Protein 1NHO (pdb70)

Secondary structure (DSSP, 8-state):
----EEEES-SSS--STTHHHHHHHHHHHH-SS--EEEE-TTT-GGGGGGT-SS-SSEEEETTTEEEE-SS--HHHHHHHHHH--

Nearest PDB structures (foldseek):
  1nho-assembly1_A  TM=9.986E-01  e=1.027E-16  Methanothermobacter thermautotrophicus str. Delta H
  1v98-assembly2_B-3  TM=5.167E-01  e=4.862E-04  Thermus thermophilus HB8
  1xw9-assembly3_C  TM=5.018E-01  e=8.918E-04  Drosophila melanogaster
  8w9z-assembly1_M  TM=4.749E-01  e=2.425E-02  Nicotiana tabacum
  8wa1-assembly1_m  TM=4.876E-01  e=5.444E-02  Nicotiana tabacum

CATH classification: 3.40.30.10

Foldseek 3Di:
DQAEKEFEAAPVDFRQVDLSVVLCVVSCVVVVDYHYHYYYCVGPCCQVVVPSPPRHRKIALLQHGIDHHGPPSNVNSVSRVNRVD

Sequence (85 aa):
MVVNIEVFTSPTCPYCPMAIEVVDEAKKEFGDKIDVEKIDIMVDREKAIEYGLMAVPAIAINGVVRFVGAPSREELFEAINDEMEMVVNIEVFTSPTCPYCPMAIEVVDEAKKEFGDKIDVEKIDIMVDREKAIEYGLMAVPAIAINGVVRFVGAPSREELFEAINDEMEMVVNIEVFTSPTCPYCPMAIEVVDEAKKEFGDKIDVEKIDIMVDREKAIEYGLMAVPAIAINGVVRFVGAPSREELFEAINDEMEMVVNIEVFTSPTCPYCPMAIEVVDEAKKEFGDKIDVEKIDIMVDREKAIEYGLMAVPAIAINGVVRFVGAPSREELFEAINDEMEMVVNIEVFTSPTCPYCPMAIEVVDEAKKEFGDKIDVEKIDIMVDREKAIEYGLMAVPAIAINGVVRFVGAPSREELFEAINDEMEMVVNIEVFTSPTCPYCPMAIEVVDEAKKEFGDKIDVEKIDIMVDREKAIEYGLMAVPAIAINGVVRFVGAPSREELFEAINDEMEMVVNIEVFTSPTCPYCPMAIEVVDEAKKEFGDKIDVEKIDIMVDREKAIEYGLMAVPAIAINGVVRFVGAPSREELFEAINDEMEMVVNIEVFTSPTCPYCPMAIEVVDEAKKEFGDKIDVEKIDIMVDREKAIEYGLMAVPAIAINGVVRFVGAPSREELFEAINDEMEMVVNIEVFTSPTCPYCPMAIEVVDEAKKEFGDKIDVEKIDIMVDREKAIEYGLMAVPAIAINGVVRFVGAPSREELFEAINDEMEMVVNIEVFTSPTCPYCPMAIEVVDEAKKEFGDKIDVEKIDIMVDREKAIEYGLMAVPAIAINGVVRFVGAPSREELFEAINDEMEMVVNIEVFTSPTCPYCPMAIEVVDEAKKEFGDKIDVEKIDIMVDREKAIEYGLMAVPAIAINGVVRFVGAPSREELFEAINDEMEMVVNIEVFTSPTCPYCPMAIEVVDEAKKEFGDKIDVEKIDIMVDREKAIEYGLMAVPAIAINGVVRFVGAPSREELFEAINDEMEMVVNIEVFTSPTCPYCPMAIEVVDEAKKEFGDKIDVEKIDIMVDREKAIEYGLMAVPAIAINGVVRFVGAPSREELFEAINDEMEMVVNIEVFTSPTCPYCPMAIEVVDEAKKEFGDKIDVEKIDIMVDREKAIEYGLMAVPAIAINGVVRFVGAPSREELFEAINDEMEMVVNIEVFTSPTCPYCPMAIEVVDEAKKEFGDKIDVEKIDIMVDREKAIEYGLMAVPAIAINGVVRFVGAPSREELFEAINDEMEMVVNIEVFTSPTCPYCPMAIEVVDEAKKEFGDKIDVEKIDIMVDREKAIEYGLMAVPAIAINGVVRFVGAPSREELFEAINDEMEMVVNIEVFTSPTCPYCPMAIEVVDEAKKEFGDKIDVEKIDIMVDREKAIEYGLMAVPAIAINGVVRFVGAPSREELFEAINDEMEMVVNIEVFTSPTCPYCPMAIEVVDEAKKEFGDKIDVEKIDIMVDREKAIEYGLMAVPAIAINGVVRFVGAPSREELFEAINDEMEMVVNIEVFTSPTCPYCPMAIEVVDEAKKEFGDKIDVEKIDIMVDREKAIEYGLMAVPAIAINGVVRFVGAPSREELFEAINDEMEMVVNIEVFTSPTCPYCPMAIEVVDEAKKEFGDKIDVEKIDIMVDREKAIEYGLMAVPAIAINGVVRFVGAPSREELFEAINDEME

Organism: Methanothermobacter thermautotrophicus (strain ATCC 29096 / DSM 1053 / JCM 10044 / NBRC 100330 / Delta H) (NCBI:txid187420)

Structure (mmCIF, N/CA/C/O backbone):
data_1NHO
#
_entry.id   1NHO
#
loop_
_atom_site.group_PDB
_atom_site.id
_atom_site.type_symbol
_atom_site.label_atom_id
_atom_site.label_alt_id
_atom_site.label_comp_id
_atom_site.label_asym_id
_atom_site.label_entity_id
_atom_site.label_seq_id
_atom_site.pdbx_PDB_ins_code
_atom_site.Cartn_x
_atom_site.Cartn_y
_atom_site.Cartn_z
_atom_site.occupancy
_atom_site.B_iso_or_equiv
_atom_site.auth_seq_id
_atom_site.auth_comp_id
_atom_site.auth_asym_id
_atom_site.auth_atom_id
_atom_site.pdbx_PDB_model_num
ATOM 1 N N . MET A 1 1 ? -10.529 -3.422 9.784 1.00 0.00 1 MET A N 1
ATOM 2 C CA . MET A 1 1 ? -10.926 -2.640 8.572 1.00 0.00 1 MET A CA 1
ATOM 3 C C . MET A 1 1 ? -11.066 -3.556 7.355 1.00 0.00 1 MET A C 1
ATOM 4 O O . MET A 1 1 ? -10.516 -4.640 7.300 1.00 0.00 1 MET A O 1
ATOM 20 N N . VAL A 1 2 ? -11.781 -3.122 6.369 1.00 0.00 2 VAL A N 1
ATOM 21 C CA . VAL A 1 2 ? -11.939 -3.961 5.149 1.00 0.00 2 VAL A CA 1
ATOM 22 C C . VAL A 1 2 ? -10.707 -3.831 4.251 1.00 0.00 2 VAL A C 1
ATOM 23 O O . VAL A 1 2 ? -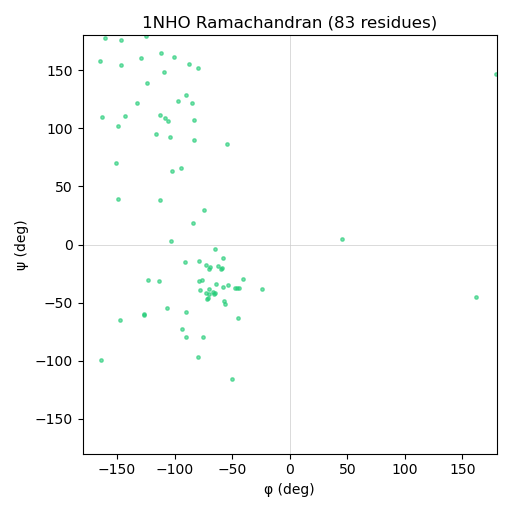9.710 -4.504 4.439 1.00 0.00 2 VAL A O 1
ATOM 36 N N . VAL A 1 3 ? -10.777 -2.982 3.278 1.00 0.00 3 VAL A N 1
ATOM 37 C CA . VAL A 1 3 ? -9.639 -2.799 2.365 1.00 0.00 3 VAL A CA 1
ATOM 38 C C . VAL A 1 3 ? -8.717 -1.714 2.897 1.00 0.00 3 VAL A C 1
ATOM 39 O O . VAL A 1 3 ? -9.162 -0.637 3.231 1.00 0.00 3 VAL A O 1
ATOM 52 N N . ASN A 1 4 ? -7.445 -1.970 2.999 1.00 0.00 4 ASN A N 1
ATOM 53 C CA . ASN A 1 4 ? -6.524 -0.928 3.538 1.00 0.00 4 ASN A CA 1
ATOM 54 C C . ASN A 1 4 ? -5.173 -1.098 2.891 1.00 0.00 4 ASN A C 1
ATOM 55 O O . ASN A 1 4 ? -4.415 -2.010 3.208 1.00 0.00 4 ASN A O 1
ATOM 66 N N . ILE A 1 5 ? -4.936 -0.250 1.947 1.00 0.00 5 ILE A N 1
ATOM 67 C CA . ILE A 1 5 ? -3.683 -0.246 1.142 1.00 0.00 5 ILE A CA 1
ATOM 68 C C . ILE A 1 5 ? -2.944 1.091 1.165 1.00 0.00 5 ILE A C 1
ATOM 69 O O . ILE A 1 5 ? -3.542 2.126 1.019 1.00 0.00 5 ILE A O 1
ATOM 85 N N . GLU A 1 6 ? -1.655 1.127 1.261 1.00 0.00 6 GLU A N 1
ATOM 86 C CA . GLU A 1 6 ? -1.049 2.463 1.192 1.00 0.00 6 GLU A CA 1
ATOM 87 C C . GLU A 1 6 ? 0.097 2.352 0.224 1.00 0.00 6 GLU A C 1
ATOM 88 O O . GLU A 1 6 ? 1.000 1.566 0.411 1.00 0.00 6 GLU A O 1
ATOM 100 N N . VAL A 1 7 ? 0.055 3.145 -0.827 1.00 0.00 7 VAL A N 1
ATOM 101 C CA . VAL A 1 7 ? 1.086 3.056 -1.871 1.00 0.00 7 VAL A CA 1
ATOM 102 C C . VAL A 1 7 ? 1.888 4.312 -1.826 1.00 0.00 7 VAL A C 1
ATOM 103 O O . VAL A 1 7 ? 1.400 5.394 -2.101 1.00 0.00 7 VAL A O 1
ATOM 116 N N . PHE A 1 8 ? 3.110 4.170 -1.422 1.00 0.00 8 PHE A N 1
ATOM 117 C CA . PHE A 1 8 ? 3.984 5.336 -1.299 1.00 0.00 8 PHE A CA 1
ATOM 118 C C . PHE A 1 8 ? 5.149 5.215 -2.278 1.00 0.00 8 PHE A C 1
ATOM 119 O O . PHE A 1 8 ? 6.174 4.633 -1.989 1.00 0.00 8 PHE A O 1
ATOM 136 N N . THR A 1 9 ? 5.013 5.804 -3.419 1.00 0.00 9 THR A N 1
ATOM 137 C CA . THR A 1 9 ? 6.121 5.761 -4.406 1.00 0.00 9 THR A CA 1
ATOM 138 C C . THR A 1 9 ? 6.460 7.180 -4.825 1.00 0.00 9 THR A C 1
ATOM 139 O O . THR A 1 9 ? 7.558 7.630 -4.647 1.00 0.00 9 THR A O 1
ATOM 150 N N . SER A 1 10 ? 5.525 7.900 -5.375 1.00 0.00 10 SER A N 1
ATOM 151 C CA . SER A 1 10 ? 5.823 9.303 -5.793 1.00 0.00 10 SER A CA 1
ATOM 152 C C . SER A 1 10 ? 4.596 9.948 -6.431 1.00 0.00 10 SER A C 1
ATOM 153 O O . SER A 1 10 ? 3.821 9.279 -7.084 1.00 0.00 10 SER A O 1
ATOM 161 N N . PRO A 1 11 ? 4.466 11.235 -6.216 1.00 0.00 11 PRO A N 1
ATOM 162 C CA . PRO A 1 11 ? 3.313 11.995 -6.760 1.00 0.00 11 PRO A CA 1
ATOM 163 C C . PRO A 1 11 ? 3.497 12.241 -8.255 1.00 0.00 11 PRO A C 1
ATOM 164 O O . PRO A 1 11 ? 2.542 12.324 -9.003 1.00 0.00 11 PRO A O 1
ATOM 175 N N . THR A 1 12 ? 4.722 12.350 -8.695 1.00 0.00 12 THR A N 1
ATOM 176 C CA . THR A 1 12 ? 4.983 12.582 -10.143 1.00 0.00 12 THR A CA 1
ATOM 177 C C . THR A 1 12 ? 4.850 11.267 -10.919 1.00 0.00 12 THR A C 1
ATOM 178 O O . THR A 1 12 ? 4.771 11.257 -12.132 1.00 0.00 12 THR A O 1
ATOM 189 N N . CYS A 1 13 ? 4.832 10.157 -10.222 1.00 0.00 13 CYS A N 1
ATOM 190 C CA . CYS A 1 13 ? 4.714 8.841 -10.905 1.00 0.00 13 CYS A CA 1
ATOM 191 C C . CYS A 1 13 ? 3.518 8.067 -10.341 1.00 0.00 13 CYS A C 1
ATOM 192 O O . CYS A 1 13 ? 2.835 8.543 -9.452 1.00 0.00 13 CYS A O 1
ATOM 200 N N . PRO A 1 14 ? 3.302 6.893 -10.881 1.00 0.00 14 PRO A N 1
ATOM 201 C CA . PRO A 1 14 ? 2.185 6.045 -10.435 1.00 0.00 14 PRO A CA 1
ATOM 202 C C . PRO A 1 14 ? 2.594 5.253 -9.197 1.00 0.00 14 PRO A C 1
ATOM 203 O O . PRO A 1 14 ? 3.370 4.321 -9.278 1.00 0.00 14 PRO A O 1
ATOM 214 N N . TYR A 1 15 ? 2.081 5.622 -8.059 1.00 0.00 15 TYR A N 1
ATOM 215 C CA . TYR A 1 15 ? 2.428 4.890 -6.801 1.00 0.00 15 TYR A CA 1
ATOM 216 C C . TYR A 1 15 ? 2.238 3.378 -7.016 1.00 0.00 15 TYR A C 1
ATOM 217 O O . TYR A 1 15 ? 2.917 2.772 -7.817 1.00 0.00 15 TYR A O 1
ATOM 235 N N . CYS A 1 16 ? 1.318 2.768 -6.318 1.00 0.00 16 CYS A N 1
ATOM 236 C CA . CYS A 1 16 ? 1.069 1.306 -6.498 1.00 0.00 16 CYS A CA 1
ATOM 237 C C . CYS A 1 16 ? -0.412 1.003 -6.227 1.00 0.00 16 CYS A C 1
ATOM 238 O O . CYS A 1 16 ? -0.737 -0.008 -5.634 1.00 0.00 16 CYS A O 1
ATOM 246 N N . PRO A 1 17 ? -1.268 1.901 -6.669 1.00 0.00 17 PRO A N 1
ATOM 247 C CA . PRO A 1 17 ? -2.726 1.730 -6.465 1.00 0.00 17 PRO A CA 1
ATOM 248 C C . PRO A 1 17 ? -3.299 0.661 -7.406 1.00 0.00 17 PRO A C 1
ATOM 249 O O . PRO A 1 17 ? -4.448 0.728 -7.802 1.00 0.00 17 PRO A O 1
ATOM 260 N N . MET A 1 18 ? -2.520 -0.315 -7.774 1.00 0.00 18 MET A N 1
ATOM 261 C CA . MET A 1 18 ? -3.032 -1.364 -8.693 1.00 0.00 18 MET A CA 1
ATOM 262 C C . MET A 1 18 ? -3.276 -2.667 -7.932 1.00 0.00 18 MET A C 1
ATOM 263 O O . MET A 1 18 ? -4.361 -3.211 -7.955 1.00 0.00 18 MET A O 1
ATOM 277 N N . ALA A 1 19 ? -2.282 -3.167 -7.254 1.00 0.00 19 ALA A N 1
ATOM 278 C CA . ALA A 1 19 ? -2.468 -4.433 -6.484 1.00 0.00 19 ALA A CA 1
ATOM 279 C C . ALA A 1 19 ? -3.572 -4.257 -5.458 1.00 0.00 19 ALA A C 1
ATOM 280 O O . ALA A 1 19 ? -4.149 -5.212 -4.982 1.00 0.00 19 ALA A O 1
ATOM 287 N N . ILE A 1 20 ? -3.873 -3.036 -5.129 1.00 0.00 20 ILE A N 1
ATOM 288 C CA . ILE A 1 20 ? -4.944 -2.769 -4.138 1.00 0.00 20 ILE A CA 1
ATOM 289 C C . ILE A 1 20 ? -6.307 -3.056 -4.762 1.00 0.00 20 ILE A C 1
ATOM 290 O O . ILE A 1 20 ? -7.175 -3.638 -4.141 1.00 0.00 20 ILE A O 1
ATOM 306 N N . GLU A 1 21 ? -6.492 -2.656 -5.996 1.00 0.00 21 GLU A N 1
ATOM 307 C CA . GLU A 1 21 ? -7.784 -2.903 -6.681 1.00 0.00 21 GLU A CA 1
ATOM 308 C C . GLU A 1 21 ? -8.109 -4.392 -6.594 1.00 0.00 21 GLU A C 1
ATOM 309 O O . GLU A 1 21 ? -9.251 -4.781 -6.442 1.00 0.00 21 GLU A O 1
ATOM 321 N N . VAL A 1 22 ? -7.103 -5.226 -6.655 1.00 0.00 22 VAL A N 1
ATOM 322 C CA . VAL A 1 22 ? -7.339 -6.697 -6.548 1.00 0.00 22 VAL A CA 1
ATOM 323 C C . VAL A 1 22 ? -7.734 -7.031 -5.109 1.00 0.00 22 VAL A C 1
ATOM 324 O O . VAL A 1 22 ? -8.692 -7.740 -4.861 1.00 0.00 22 VAL A O 1
ATOM 337 N N . VAL A 1 23 ? -7.015 -6.487 -4.165 1.00 0.00 23 VAL A N 1
ATOM 338 C CA . VAL A 1 23 ? -7.351 -6.720 -2.735 1.00 0.00 23 VAL A CA 1
ATOM 339 C C . VAL A 1 23 ? -8.724 -6.121 -2.440 1.00 0.00 23 VAL A C 1
ATOM 340 O O . VAL A 1 23 ? -9.477 -6.645 -1.642 1.00 0.00 23 VAL A O 1
ATOM 353 N N . ASP A 1 24 ? -9.046 -5.028 -3.090 1.00 0.00 24 ASP A N 1
ATOM 354 C CA . ASP A 1 24 ? -10.366 -4.386 -2.876 1.00 0.00 24 ASP A CA 1
ATOM 355 C C . ASP A 1 24 ? -11.467 -5.293 -3.400 1.00 0.00 24 ASP A C 1
ATOM 356 O O . ASP A 1 24 ? -12.510 -5.449 -2.797 1.00 0.00 24 ASP A O 1
ATOM 365 N N . GLU A 1 25 ? -11.214 -5.890 -4.528 1.00 0.00 25 GLU A N 1
ATOM 366 C CA . GLU A 1 25 ? -12.196 -6.816 -5.150 1.00 0.00 25 GLU A CA 1
ATOM 367 C C . GLU A 1 25 ? -12.531 -7.940 -4.172 1.00 0.00 25 GLU A C 1
ATOM 368 O O . GLU A 1 25 ? -13.682 -8.253 -3.932 1.00 0.00 25 GLU A O 1
ATOM 380 N N . ALA A 1 26 ? -11.520 -8.540 -3.598 1.00 0.00 26 ALA A N 1
ATOM 381 C CA . ALA A 1 26 ? -11.750 -9.637 -2.619 1.00 0.00 26 ALA A CA 1
ATOM 382 C C . ALA A 1 26 ? -12.172 -9.066 -1.268 1.00 0.00 26 ALA A C 1
ATOM 383 O O . ALA A 1 26 ? -13.018 -9.616 -0.591 1.00 0.00 26 ALA A O 1
ATOM 390 N N . LYS A 1 27 ? -11.585 -7.969 -0.857 1.00 0.00 27 LYS A N 1
ATOM 391 C CA . LYS A 1 27 ? -11.954 -7.400 0.472 1.00 0.00 27 LYS A CA 1
ATOM 392 C C . LYS A 1 27 ? -13.328 -6.772 0.400 1.00 0.00 27 LYS A C 1
ATOM 393 O O . LYS A 1 27 ? -13.991 -6.592 1.402 1.00 0.00 27 LYS A O 1
ATOM 412 N N . LYS A 1 28 ? -13.786 -6.503 -0.785 1.00 0.00 28 LYS A N 1
ATOM 413 C CA . LYS A 1 28 ? -15.152 -5.965 -0.937 1.00 0.00 28 LYS A CA 1
ATOM 414 C C . LYS A 1 28 ? -16.113 -7.099 -0.626 1.00 0.00 28 LYS A C 1
ATOM 415 O O . LYS A 1 28 ? -17.040 -6.954 0.142 1.00 0.00 28 LYS A O 1
ATOM 434 N N . GLU A 1 29 ? -15.850 -8.248 -1.204 1.00 0.00 29 GLU A N 1
ATOM 435 C CA . GLU A 1 29 ? -16.706 -9.447 -0.966 1.00 0.00 29 GLU A CA 1
ATOM 436 C C . GLU A 1 29 ? -16.991 -9.608 0.527 1.00 0.00 29 GLU A C 1
ATOM 437 O O . GLU A 1 29 ? -18.078 -9.965 0.938 1.00 0.00 29 GLU A O 1
ATOM 449 N N . PHE A 1 30 ? -16.010 -9.310 1.325 1.00 0.00 30 PHE A N 1
ATOM 450 C CA . PHE A 1 30 ? -16.160 -9.395 2.786 1.00 0.00 30 PHE A CA 1
ATOM 451 C C . PHE A 1 30 ? -16.564 -8.003 3.259 1.00 0.00 30 PHE A C 1
ATOM 452 O O . PHE A 1 30 ? -17.721 -7.773 3.625 1.00 0.00 30 PHE A O 1
ATOM 469 N N . GLY A 1 31 ? -15.638 -7.063 3.239 1.00 0.00 31 GLY A N 1
ATOM 470 C CA . GLY A 1 31 ? -16.010 -5.680 3.638 1.00 0.00 31 GLY A CA 1
ATOM 471 C C . GLY A 1 31 ? -16.644 -4.943 2.445 1.00 0.00 31 GLY A C 1
ATOM 472 O O . GLY A 1 31 ? -15.932 -4.226 1.760 1.00 0.00 31 GLY A O 1
ATOM 476 N N . ASP A 1 32 ? -17.917 -4.970 2.215 1.00 0.00 32 ASP A N 1
ATOM 477 C CA . ASP A 1 32 ? -18.461 -4.139 1.064 1.00 0.00 32 ASP A CA 1
ATOM 478 C C . ASP A 1 32 ? -17.755 -2.751 1.006 1.00 0.00 32 ASP A C 1
ATOM 479 O O . ASP A 1 32 ? -17.592 -2.160 -0.051 1.00 0.00 32 ASP A O 1
ATOM 488 N N . LYS A 1 33 ? -17.330 -2.260 2.145 1.00 0.00 33 LYS A N 1
ATOM 489 C CA . LYS A 1 33 ? -16.586 -0.955 2.236 1.00 0.00 33 LYS A CA 1
ATOM 490 C C . LYS A 1 33 ? -15.109 -1.098 1.866 1.00 0.00 33 LYS A C 1
ATOM 491 O O . LYS A 1 33 ? -14.522 -2.134 2.067 1.00 0.00 33 LYS A O 1
ATOM 510 N N . ILE A 1 34 ? -14.480 -0.065 1.361 1.00 0.00 34 ILE A N 1
ATOM 511 C CA . ILE A 1 34 ? -13.034 -0.190 1.041 1.00 0.00 34 ILE A CA 1
ATOM 512 C C . ILE A 1 34 ? -12.257 0.972 1.662 1.00 0.00 34 ILE A C 1
ATOM 513 O O . ILE A 1 34 ? -12.815 2.002 1.979 1.00 0.00 34 ILE A O 1
ATOM 529 N N . ASP A 1 35 ? -10.969 0.814 1.818 1.00 0.00 35 ASP A N 1
ATOM 530 C CA . ASP A 1 35 ? -10.136 1.897 2.403 1.00 0.00 35 ASP A CA 1
ATOM 531 C C . ASP A 1 35 ? -8.723 1.790 1.843 1.00 0.00 35 ASP A C 1
ATOM 532 O O . ASP A 1 35 ? -7.788 1.460 2.546 1.00 0.00 35 ASP A O 1
ATOM 541 N N . VAL A 1 36 ? -8.538 2.086 0.599 1.00 0.00 36 VAL A N 1
ATOM 542 C CA . VAL A 1 36 ? -7.177 1.968 0.044 1.00 0.00 36 VAL A CA 1
ATOM 543 C C . VAL A 1 36 ? -6.559 3.347 0.085 1.00 0.00 36 VAL A C 1
ATOM 544 O O . VAL A 1 36 ? -7.103 4.294 -0.449 1.00 0.00 36 VAL A O 1
ATOM 557 N N . GLU A 1 37 ? -5.426 3.461 0.743 1.00 0.00 37 GLU A N 1
ATOM 558 C CA . GLU A 1 37 ? -4.778 4.787 0.885 1.00 0.00 37 GLU A CA 1
ATOM 559 C C . GLU A 1 37 ? -3.541 4.781 0.015 1.00 0.00 37 GLU A C 1
ATOM 560 O O . GLU A 1 37 ? -2.940 3.766 -0.220 1.00 0.00 37 GLU A O 1
ATOM 572 N N . LYS A 1 38 ? -3.213 5.922 -0.500 1.00 0.00 38 LYS A N 1
ATOM 573 C CA . LYS A 1 38 ? -2.080 6.057 -1.486 1.00 0.00 38 LYS A CA 1
ATOM 574 C C . LYS A 1 38 ? -1.275 7.338 -1.313 1.00 0.00 38 LYS A C 1
ATOM 575 O O . LYS A 1 38 ? -1.761 8.437 -1.521 1.00 0.00 38 LYS A O 1
ATOM 594 N N . ILE A 1 39 ? -0.063 7.212 -0.868 1.00 0.00 39 ILE A N 1
ATOM 595 C CA . ILE A 1 39 ? 0.758 8.421 -0.640 1.00 0.00 39 ILE A CA 1
ATOM 596 C C . ILE A 1 39 ? 1.933 8.546 -1.614 1.00 0.00 39 ILE A C 1
ATOM 597 O O . ILE A 1 39 ? 2.318 7.615 -2.285 1.00 0.00 39 ILE A O 1
ATOM 613 N N . ASP A 1 40 ? 2.508 9.720 -1.670 1.00 0.00 40 ASP A N 1
ATOM 614 C CA . ASP A 1 40 ? 3.686 9.954 -2.562 1.00 0.00 40 ASP A CA 1
ATOM 615 C C . ASP A 1 40 ? 5.013 9.904 -1.754 1.00 0.00 40 ASP A C 1
ATOM 616 O O . ASP A 1 40 ? 5.031 10.037 -0.545 1.00 0.00 40 ASP A O 1
ATOM 625 N N . ILE A 1 41 ? 6.126 9.713 -2.418 1.00 0.00 41 ILE A N 1
ATOM 626 C CA . ILE A 1 41 ? 7.447 9.666 -1.704 1.00 0.00 41 ILE A CA 1
ATOM 627 C C . ILE A 1 41 ? 7.743 11.000 -1.008 1.00 0.00 41 ILE A C 1
ATOM 628 O O . ILE A 1 41 ? 8.577 11.067 -0.128 1.00 0.00 41 ILE A O 1
ATOM 644 N N . MET A 1 42 ? 7.088 12.062 -1.395 1.00 0.00 42 MET A N 1
ATOM 645 C CA . MET A 1 42 ? 7.363 13.373 -0.732 1.00 0.00 42 MET A CA 1
ATOM 646 C C . MET A 1 42 ? 6.427 13.607 0.469 1.00 0.00 42 MET A C 1
ATOM 647 O O . MET A 1 42 ? 6.667 14.477 1.285 1.00 0.00 42 MET A O 1
ATOM 661 N N . VAL A 1 43 ? 5.368 12.849 0.581 1.00 0.00 43 VAL A N 1
ATOM 662 C CA . VAL A 1 43 ? 4.412 13.049 1.717 1.00 0.00 43 VAL A CA 1
ATOM 663 C C . VAL A 1 43 ? 4.429 11.847 2.650 1.00 0.00 43 VAL A C 1
ATOM 664 O O . VAL A 1 43 ? 4.215 11.976 3.843 1.00 0.00 43 VAL A O 1
ATOM 677 N N . ASP A 1 44 ? 4.675 10.680 2.127 1.00 0.00 44 ASP A N 1
ATOM 678 C CA . ASP A 1 44 ? 4.702 9.487 2.995 1.00 0.00 44 ASP A CA 1
ATOM 679 C C . ASP A 1 44 ? 6.116 8.930 3.074 1.00 0.00 44 ASP A C 1
ATOM 680 O O . ASP A 1 44 ? 6.304 7.728 3.098 1.00 0.00 44 ASP A O 1
ATOM 689 N N . ARG A 1 45 ? 7.133 9.751 3.117 1.00 0.00 45 ARG A N 1
ATOM 690 C CA . ARG A 1 45 ? 8.507 9.158 3.183 1.00 0.00 45 ARG A CA 1
ATOM 691 C C . ARG A 1 45 ? 8.664 8.407 4.504 1.00 0.00 45 ARG A C 1
ATOM 692 O O . ARG A 1 45 ? 9.630 7.700 4.730 1.00 0.00 45 ARG A O 1
ATOM 713 N N . GLU A 1 46 ? 7.647 8.481 5.322 1.00 0.00 46 GLU A N 1
ATOM 714 C CA . GLU A 1 46 ? 7.626 7.717 6.584 1.00 0.00 46 GLU A CA 1
ATOM 715 C C . GLU A 1 46 ? 7.726 6.222 6.246 1.00 0.00 46 GLU A C 1
ATOM 716 O O . GLU A 1 46 ? 8.068 5.425 7.083 1.00 0.00 46 GLU A O 1
ATOM 728 N N . LYS A 1 47 ? 7.402 5.818 5.040 1.00 0.00 47 LYS A N 1
ATOM 729 C CA . LYS A 1 47 ? 7.469 4.363 4.710 1.00 0.00 47 LYS A CA 1
ATOM 730 C C . LYS A 1 47 ? 8.766 3.788 5.259 1.00 0.00 47 LYS A C 1
ATOM 731 O O . LYS A 1 47 ? 8.789 2.933 6.146 1.00 0.00 47 LYS A O 1
ATOM 750 N N . ALA A 1 48 ? 9.834 4.298 4.726 1.00 0.00 48 ALA A N 1
ATOM 751 C CA . ALA A 1 48 ? 11.181 3.871 5.154 1.00 0.00 48 ALA A CA 1
ATOM 752 C C . ALA A 1 48 ? 11.377 4.091 6.656 1.00 0.00 48 ALA A C 1
ATOM 753 O O . ALA A 1 48 ? 12.334 3.599 7.214 1.00 0.00 48 ALA A O 1
ATOM 760 N N . ILE A 1 49 ? 10.507 4.794 7.336 1.00 0.00 49 ILE A N 1
ATOM 761 C CA . ILE A 1 49 ? 10.731 4.965 8.796 1.00 0.00 49 ILE A CA 1
ATOM 762 C C . ILE A 1 49 ? 11.594 3.805 9.277 1.00 0.00 49 ILE A C 1
ATOM 763 O O . ILE A 1 49 ? 12.508 3.952 10.069 1.00 0.00 49 ILE A O 1
ATOM 779 N N . GLU A 1 50 ? 11.316 2.649 8.728 1.00 0.00 50 GLU A N 1
ATOM 780 C CA . GLU A 1 50 ? 12.092 1.425 9.043 1.00 0.00 50 GLU A CA 1
ATOM 781 C C . GLU A 1 50 ? 13.576 1.688 8.748 1.00 0.00 50 GLU A C 1
ATOM 782 O O . GLU A 1 50 ? 14.431 1.482 9.581 1.00 0.00 50 GLU A O 1
ATOM 794 N N . TYR A 1 51 ? 13.874 2.169 7.567 1.00 0.00 51 TYR A N 1
ATOM 795 C CA . TYR A 1 51 ? 15.291 2.491 7.190 1.00 0.00 51 TYR A CA 1
ATOM 796 C C . TYR A 1 51 ? 15.405 3.964 6.774 1.00 0.00 51 TYR A C 1
ATOM 797 O O . TYR A 1 51 ? 16.429 4.579 6.971 1.00 0.00 51 TYR A O 1
ATOM 815 N N . GLY A 1 52 ? 14.363 4.527 6.210 1.00 0.00 52 GLY A N 1
ATOM 816 C CA . GLY A 1 52 ? 14.375 5.981 5.768 1.00 0.00 52 GLY A CA 1
ATOM 817 C C . GLY A 1 52 ? 15.674 6.340 5.019 1.00 0.00 52 GLY A C 1
ATOM 818 O O . GLY A 1 52 ? 15.890 7.472 4.614 1.00 0.00 52 GLY A O 1
ATOM 822 N N . LEU A 1 53 ? 16.489 5.346 4.801 1.00 0.00 53 LEU A N 1
ATOM 823 C CA . LEU A 1 53 ? 17.736 5.503 4.007 1.00 0.00 53 LEU A CA 1
ATOM 824 C C . LEU A 1 53 ? 17.338 5.577 2.539 1.00 0.00 53 LEU A C 1
ATOM 825 O O . LEU A 1 53 ? 17.249 6.658 1.952 1.00 0.00 53 LEU A O 1
ATOM 841 N N . MET A 1 54 ? 17.085 4.422 1.982 1.00 0.00 54 MET A N 1
ATOM 842 C CA . MET A 1 54 ? 16.664 4.315 0.572 1.00 0.00 54 MET A CA 1
ATOM 843 C C . MET A 1 54 ? 15.132 4.282 0.528 1.00 0.00 54 MET A C 1
ATOM 844 O O . MET A 1 54 ? 14.537 3.279 0.163 1.00 0.00 54 MET A O 1
ATOM 858 N N . ALA A 1 55 ? 14.466 5.348 0.903 1.00 0.00 55 ALA A N 1
ATOM 859 C CA . ALA A 1 55 ? 12.982 5.285 0.919 1.00 0.00 55 ALA A CA 1
ATOM 860 C C . ALA A 1 55 ? 12.427 6.108 -0.204 1.00 0.00 55 ALA A C 1
ATOM 861 O O . ALA A 1 55 ? 12.466 7.327 -0.180 1.00 0.00 55 ALA A O 1
ATOM 868 N N . VAL A 1 56 ? 11.903 5.416 -1.182 1.00 0.00 56 VAL A N 1
ATOM 869 C CA . VAL A 1 56 ? 11.329 6.086 -2.376 1.00 0.00 56 VAL A CA 1
ATOM 870 C C . VAL A 1 56 ? 10.142 5.285 -2.954 1.00 0.00 56 VAL A C 1
ATOM 871 O O . VAL A 1 56 ? 9.024 5.755 -2.914 1.00 0.00 56 VAL A O 1
ATOM 884 N N . PRO A 1 57 ? 10.378 4.105 -3.451 1.00 0.00 57 PRO A N 1
ATOM 885 C CA . PRO A 1 57 ? 9.242 3.334 -3.960 1.00 0.00 57 PRO A CA 1
ATOM 886 C C . PRO A 1 57 ? 8.916 2.233 -2.984 1.00 0.00 57 PRO A C 1
ATOM 887 O O . PRO A 1 57 ? 9.637 1.258 -2.825 1.00 0.00 57 PRO A O 1
ATOM 898 N N . ALA A 1 58 ? 7.825 2.472 -2.298 1.00 0.00 58 ALA A N 1
ATOM 899 C CA . ALA A 1 58 ? 7.342 1.580 -1.224 1.00 0.00 58 ALA A CA 1
ATOM 900 C C . ALA A 1 58 ? 5.863 1.810 -0.922 1.00 0.00 58 ALA A C 1
ATOM 901 O O . ALA A 1 58 ? 5.207 2.657 -1.488 1.00 0.00 58 ALA A O 1
ATOM 908 N N . ILE A 1 59 ? 5.345 1.039 -0.022 1.00 0.00 59 ILE A N 1
ATOM 909 C CA . ILE A 1 59 ? 3.914 1.159 0.335 1.00 0.00 59 ILE A CA 1
ATOM 910 C C . ILE A 1 59 ? 3.741 0.847 1.796 1.00 0.00 59 ILE A C 1
ATOM 911 O O . ILE A 1 59 ? 4.522 0.083 2.348 1.00 0.00 59 ILE A O 1
ATOM 927 N N . ALA A 1 60 ? 2.729 1.348 2.451 1.00 0.00 60 ALA A N 1
ATOM 928 C CA . ALA A 1 60 ? 2.649 0.984 3.878 1.00 0.00 60 ALA A CA 1
ATOM 929 C C . ALA A 1 60 ? 1.888 -0.284 3.858 1.00 0.00 60 ALA A C 1
ATOM 930 O O . ALA A 1 60 ? 1.190 -0.556 2.898 1.00 0.00 60 ALA A O 1
ATOM 937 N N . ILE A 1 61 ? 2.041 -1.107 4.840 1.00 0.00 61 ILE A N 1
ATOM 938 C CA . ILE A 1 61 ? 1.372 -2.377 4.738 1.00 0.00 61 ILE A CA 1
ATOM 939 C C . ILE A 1 61 ? 0.223 -2.241 5.648 1.00 0.00 61 ILE A C 1
ATOM 940 O O . ILE A 1 61 ? 0.334 -2.475 6.850 1.00 0.00 61 ILE A O 1
ATOM 956 N N . ASN A 1 62 ? -0.849 -1.813 5.041 1.00 0.00 62 ASN A N 1
ATOM 957 C CA . ASN A 1 62 ? -2.110 -1.578 5.752 1.00 0.00 62 ASN A CA 1
ATOM 958 C C . ASN A 1 62 ? -2.437 -2.852 6.454 1.00 0.00 62 ASN A C 1
ATOM 959 O O . ASN A 1 62 ? -3.106 -3.721 5.943 1.00 0.00 62 ASN A O 1
ATOM 970 N N . GLY A 1 63 ? -1.891 -2.975 7.619 1.00 0.00 63 GLY A N 1
ATOM 971 C CA . GLY A 1 63 ? -2.061 -4.193 8.424 1.00 0.00 63 GLY A CA 1
ATOM 972 C C . GLY A 1 63 ? -0.979 -4.206 9.473 1.00 0.00 63 GLY A C 1
ATOM 973 O O . GLY A 1 63 ? -1.218 -4.483 10.629 1.00 0.00 63 GLY A O 1
ATOM 977 N N . VAL A 1 64 ? 0.222 -3.903 9.061 1.00 0.00 64 VAL A N 1
ATOM 978 C CA . VAL A 1 64 ? 1.362 -3.893 10.014 1.00 0.00 64 VAL A CA 1
ATOM 979 C C . VAL A 1 64 ? 2.105 -2.549 9.953 1.00 0.00 64 VAL A C 1
ATOM 980 O O . VAL A 1 64 ? 2.168 -1.852 10.944 1.00 0.00 64 VAL A O 1
ATOM 993 N N . VAL A 1 65 ? 2.663 -2.167 8.817 1.00 0.00 65 VAL A N 1
ATOM 994 C CA . VAL A 1 65 ? 3.410 -0.858 8.759 1.00 0.00 65 VAL A CA 1
ATOM 995 C C . VAL A 1 65 ? 3.657 -0.388 7.315 1.00 0.00 65 VAL A C 1
ATOM 996 O O . VAL A 1 65 ? 2.797 0.207 6.702 1.00 0.00 65 VAL A O 1
ATOM 1009 N N . ARG A 1 66 ? 4.852 -0.625 6.788 1.00 0.00 66 ARG A N 1
ATOM 1010 C CA . ARG A 1 66 ? 5.205 -0.159 5.409 1.00 0.00 66 ARG A CA 1
ATOM 1011 C C . ARG A 1 66 ? 6.470 -0.879 4.949 1.00 0.00 66 ARG A C 1
ATOM 1012 O O . ARG A 1 66 ? 7.205 -1.419 5.747 1.00 0.00 66 ARG A O 1
ATOM 1033 N N . PHE A 1 67 ? 6.690 -0.957 3.657 1.00 0.00 67 PHE A N 1
ATOM 1034 C CA . PHE A 1 67 ? 7.877 -1.716 3.146 1.00 0.00 67 PHE A CA 1
ATOM 1035 C C . PHE A 1 67 ? 8.446 -1.086 1.871 1.00 0.00 67 PHE A C 1
ATOM 1036 O O . PHE A 1 67 ? 7.905 -0.145 1.327 1.00 0.00 67 PHE A O 1
ATOM 1053 N N . VAL A 1 68 ? 9.532 -1.628 1.386 1.00 0.00 68 VAL A N 1
ATOM 1054 C CA . VAL A 1 68 ? 10.135 -1.121 0.118 1.00 0.00 68 VAL A CA 1
ATOM 1055 C C . VAL A 1 68 ? 9.459 -1.783 -1.100 1.00 0.00 68 VAL A C 1
ATOM 1056 O O . VAL A 1 68 ? 9.475 -2.989 -1.234 1.00 0.00 68 VAL A O 1
ATOM 1069 N N . GLY A 1 69 ? 8.875 -1.035 -2.001 1.00 0.00 69 GLY A N 1
ATOM 1070 C CA . GLY A 1 69 ? 8.251 -1.698 -3.191 1.00 0.00 69 GLY A CA 1
ATOM 1071 C C . GLY A 1 69 ? 8.012 -0.689 -4.305 1.00 0.00 69 GLY A C 1
ATOM 1072 O O . GLY A 1 69 ? 7.146 0.156 -4.207 1.00 0.00 69 GLY A O 1
ATOM 1076 N N . ALA A 1 70 ? 8.752 -0.784 -5.378 1.00 0.00 70 ALA A N 1
ATOM 1077 C CA . ALA A 1 70 ? 8.533 0.162 -6.513 1.00 0.00 70 ALA A CA 1
ATOM 1078 C C . ALA A 1 70 ? 7.512 -0.452 -7.470 1.00 0.00 70 ALA A C 1
ATOM 1079 O O . ALA A 1 70 ? 6.344 -0.128 -7.393 1.00 0.00 70 ALA A O 1
ATOM 1086 N N . PRO A 1 71 ? 7.953 -1.359 -8.307 1.00 0.00 71 PRO A N 1
ATOM 1087 C CA . PRO A 1 71 ? 7.002 -2.033 -9.218 1.00 0.00 71 PRO A CA 1
ATOM 1088 C C . PRO A 1 71 ? 6.341 -3.202 -8.475 1.00 0.00 71 PRO A C 1
ATOM 1089 O O . PRO A 1 71 ? 5.778 -4.092 -9.084 1.00 0.00 71 PRO A O 1
ATOM 1100 N N . SER A 1 72 ? 6.403 -3.196 -7.160 1.00 0.00 72 SER A N 1
ATOM 1101 C CA . SER A 1 72 ? 5.787 -4.299 -6.369 1.00 0.00 72 SER A CA 1
ATOM 1102 C C . SER A 1 72 ? 4.461 -3.840 -5.770 1.00 0.00 72 SER A C 1
ATOM 1103 O O . SER A 1 72 ? 4.290 -3.791 -4.569 1.00 0.00 72 SER A O 1
ATOM 1111 N N . ARG A 1 73 ? 3.512 -3.530 -6.600 1.00 0.00 73 ARG A N 1
ATOM 1112 C CA . ARG A 1 73 ? 2.181 -3.105 -6.077 1.00 0.00 73 ARG A CA 1
ATOM 1113 C C . ARG A 1 73 ? 1.483 -4.321 -5.460 1.00 0.00 73 ARG A C 1
ATOM 1114 O O . ARG A 1 73 ? 0.893 -4.230 -4.404 1.00 0.00 73 ARG A O 1
ATOM 1135 N N . GLU A 1 74 ? 1.564 -5.469 -6.117 1.00 0.00 74 GLU A N 1
ATOM 1136 C CA . GLU A 1 74 ? 0.914 -6.715 -5.589 1.00 0.00 74 GLU A CA 1
ATOM 1137 C C . GLU A 1 74 ? 1.180 -6.844 -4.100 1.00 0.00 74 GLU A C 1
ATOM 1138 O O . GLU A 1 74 ? 0.333 -7.274 -3.342 1.00 0.00 74 GLU A O 1
ATOM 1150 N N . GLU A 1 75 ? 2.355 -6.466 -3.680 1.00 0.00 75 GLU A N 1
ATOM 1151 C CA . GLU A 1 75 ? 2.690 -6.547 -2.232 1.00 0.00 75 GLU A CA 1
ATOM 1152 C C . GLU A 1 75 ? 1.560 -5.939 -1.402 1.00 0.00 75 GLU A C 1
ATOM 1153 O O . GLU A 1 75 ? 1.204 -6.440 -0.355 1.00 0.00 75 GLU A O 1
ATOM 1165 N N . LEU A 1 76 ? 0.972 -4.881 -1.887 1.00 0.00 76 LEU A N 1
ATOM 1166 C CA . LEU A 1 76 ? -0.165 -4.250 -1.165 1.00 0.00 76 LEU A CA 1
ATOM 1167 C C . LEU A 1 76 ? -1.336 -5.219 -1.142 1.00 0.00 76 LEU A C 1
ATOM 1168 O O . LEU A 1 76 ? -2.009 -5.374 -0.146 1.00 0.00 76 LEU A O 1
ATOM 1184 N N . PHE A 1 77 ? -1.576 -5.883 -2.241 1.00 0.00 77 PHE A N 1
ATOM 1185 C CA . PHE A 1 77 ? -2.707 -6.851 -2.294 1.00 0.00 77 PHE A CA 1
ATOM 1186 C C . PHE A 1 77 ? -2.525 -7.932 -1.204 1.00 0.00 77 PHE A C 1
ATOM 1187 O O . PHE A 1 77 ? -3.467 -8.402 -0.591 1.00 0.00 77 PHE A O 1
ATOM 1204 N N . GLU A 1 78 ? -1.307 -8.321 -0.969 1.00 0.00 78 GLU A N 1
ATOM 1205 C CA . GLU A 1 78 ? -1.031 -9.346 0.070 1.00 0.00 78 GLU A CA 1
ATOM 1206 C C . GLU A 1 78 ? -1.064 -8.714 1.462 1.00 0.00 78 GLU A C 1
ATOM 1207 O O . GLU A 1 78 ? -1.411 -9.361 2.433 1.00 0.00 78 GLU A O 1
ATOM 1219 N N . ALA A 1 79 ? -0.699 -7.467 1.569 1.00 0.00 79 ALA A N 1
ATOM 1220 C CA . ALA A 1 79 ? -0.702 -6.805 2.904 1.00 0.00 79 ALA A CA 1
ATOM 1221 C C . ALA A 1 79 ? -2.126 -6.580 3.404 1.00 0.00 79 ALA A C 1
ATOM 1222 O O . ALA A 1 79 ? -2.407 -6.732 4.576 1.00 0.00 79 ALA A O 1
ATOM 1229 N N . ILE A 1 80 ? -3.028 -6.235 2.527 1.00 0.00 80 ILE A N 1
ATOM 1230 C CA . ILE A 1 80 ? -4.454 -6.004 2.953 1.00 0.00 80 ILE A CA 1
ATOM 1231 C C . ILE A 1 80 ? -5.051 -7.319 3.435 1.00 0.00 80 ILE A C 1
ATOM 1232 O O . ILE A 1 80 ? -5.700 -7.389 4.460 1.00 0.00 80 ILE A O 1
ATOM 1248 N N . ASN A 1 81 ? -4.763 -8.366 2.708 1.00 0.00 81 ASN A N 1
ATOM 1249 C CA . ASN A 1 81 ? -5.206 -9.704 3.104 1.00 0.00 81 ASN A CA 1
ATOM 1250 C C . ASN A 1 81 ? -4.429 -10.157 4.327 1.00 0.00 81 ASN A C 1
ATOM 1251 O O . ASN A 1 81 ? -4.883 -11.042 5.014 1.00 0.00 81 ASN A O 1
ATOM 1262 N N . ASP A 1 82 ? -3.267 -9.611 4.630 1.00 0.00 82 ASP A N 1
ATOM 1263 C CA . ASP A 1 82 ? -2.552 -10.132 5.829 1.00 0.00 82 ASP A CA 1
ATOM 1264 C C . ASP A 1 82 ? -2.749 -9.126 6.919 1.00 0.00 82 ASP A C 1
ATOM 1265 O O . ASP A 1 82 ? -2.228 -9.242 8.055 1.00 0.00 82 ASP A O 1
ATOM 1274 N N . GLU A 1 83 ? -3.507 -8.137 6.576 1.00 0.00 83 GLU A N 1
ATOM 1275 C CA . GLU A 1 83 ? -3.847 -7.114 7.557 1.00 0.00 83 GLU A CA 1
ATOM 1276 C C . GLU A 1 83 ? -5.126 -7.664 8.167 1.00 0.00 83 GLU A C 1
ATOM 1277 O O . GLU A 1 83 ? -5.202 -7.905 9.340 1.00 0.00 83 GLU A O 1
ATOM 1289 N N . MET A 1 84 ? -6.136 -7.888 7.340 1.00 0.00 84 MET A N 1
ATOM 1290 C CA . MET A 1 84 ? -7.418 -8.401 7.881 1.00 0.00 84 MET A CA 1
ATOM 1291 C C . MET A 1 84 ? -7.272 -9.842 8.361 1.00 0.00 84 MET A C 1
ATOM 1292 O O . MET A 1 84 ? -8.067 -10.329 9.146 1.00 0.00 84 MET A O 1
ATOM 1306 N N . GLU A 1 85 ? -6.250 -10.520 7.907 1.00 0.00 85 GLU A N 1
ATOM 1307 C CA . GLU A 1 85 ? -6.035 -11.926 8.333 1.00 0.00 85 GLU A CA 1
ATOM 1308 C C . GLU A 1 85 ? -4.735 -12.031 9.135 1.00 0.00 85 GLU A C 1
ATOM 1309 O O . GLU A 1 85 ? -3.692 -11.732 8.578 1.00 0.00 85 GLU A O 1
ATOM 1322 N N . MET A 1 1 ? -10.493 -3.419 9.757 1.00 0.00 1 MET A N 2
ATOM 1323 C CA . MET A 1 1 ? -10.910 -2.632 8.560 1.00 0.00 1 MET A CA 2
ATOM 1324 C C . MET A 1 1 ? -11.043 -3.550 7.344 1.00 0.00 1 MET A C 2
ATOM 1325 O O . MET A 1 1 ? -10.474 -4.622 7.297 1.00 0.00 1 MET A O 2
ATOM 1341 N N . VAL A 1 2 ? -11.780 -3.132 6.355 1.00 0.00 2 VAL A N 2
ATOM 1342 C CA . VAL A 1 2 ? -11.945 -3.982 5.142 1.00 0.00 2 VAL A CA 2
ATOM 1343 C C . VAL A 1 2 ? -10.723 -3.840 4.238 1.00 0.00 2 VAL A C 2
ATOM 1344 O O . VAL A 1 2 ? -9.717 -4.495 4.417 1.00 0.00 2 VAL A O 2
ATOM 1357 N N . VAL A 1 3 ? -10.813 -2.982 3.274 1.00 0.00 3 VAL A N 2
ATOM 1358 C CA . VAL A 1 3 ? -9.668 -2.778 2.360 1.00 0.00 3 VAL A CA 2
ATOM 1359 C C . VAL A 1 3 ? -8.731 -1.698 2.908 1.00 0.00 3 VAL A C 2
ATOM 1360 O O . VAL A 1 3 ? -9.151 -0.580 3.167 1.00 0.00 3 VAL A O 2
ATOM 1373 N N . ASN A 1 4 ? -7.449 -1.963 2.997 1.00 0.00 4 ASN A N 2
ATOM 1374 C CA . ASN A 1 4 ? -6.526 -0.907 3.523 1.00 0.00 4 ASN A CA 2
ATOM 1375 C C . ASN A 1 4 ? -5.154 -1.112 2.898 1.00 0.00 4 ASN A C 2
ATOM 1376 O O . ASN A 1 4 ? -4.374 -2.010 3.190 1.00 0.00 4 ASN A O 2
ATOM 1387 N N . ILE A 1 5 ? -4.930 -0.242 1.943 1.00 0.00 5 ILE A N 2
ATOM 1388 C CA . ILE A 1 5 ? -3.688 -0.231 1.132 1.00 0.00 5 ILE A CA 2
ATOM 1389 C C . ILE A 1 5 ? -2.943 1.113 1.148 1.00 0.00 5 ILE A C 2
ATOM 1390 O O . ILE A 1 5 ? -3.536 2.151 0.979 1.00 0.00 5 ILE A O 2
ATOM 1406 N N . GLU A 1 6 ? -1.654 1.137 1.265 1.00 0.00 6 GLU A N 2
ATOM 1407 C CA . GLU A 1 6 ? -1.038 2.471 1.200 1.00 0.00 6 GLU A CA 2
ATOM 1408 C C . GLU A 1 6 ?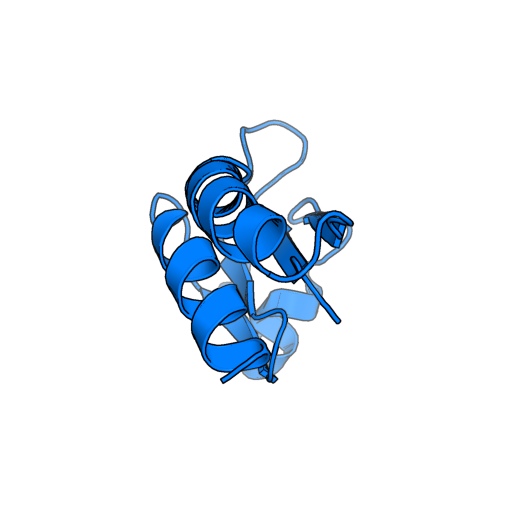 0.112 2.349 0.220 1.00 0.00 6 GLU A C 2
ATOM 1409 O O . GLU A 1 6 ? 1.049 1.588 0.429 1.00 0.00 6 GLU A O 2
ATOM 1421 N N . VAL A 1 7 ? 0.051 3.129 -0.848 1.00 0.00 7 VAL A N 2
ATOM 1422 C CA . VAL A 1 7 ? 1.089 3.028 -1.895 1.00 0.00 7 VAL A CA 2
ATOM 1423 C C . VAL A 1 7 ? 1.877 4.298 -1.846 1.00 0.00 7 VAL A C 2
ATOM 1424 O O . VAL A 1 7 ? 1.372 5.378 -2.119 1.00 0.00 7 VAL A O 2
ATOM 1437 N N . PHE A 1 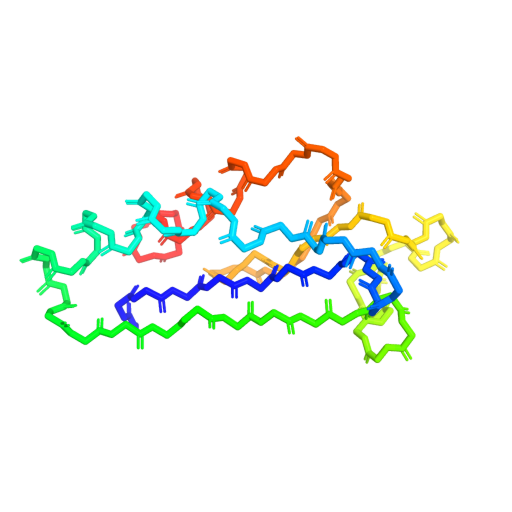8 ? 3.108 4.160 -1.426 1.00 0.00 8 PHE A N 2
ATOM 1438 C CA . PHE A 1 8 ? 3.980 5.333 -1.293 1.00 0.00 8 PHE A CA 2
ATOM 1439 C C . PHE A 1 8 ? 5.155 5.219 -2.250 1.00 0.00 8 PHE A C 2
ATOM 1440 O O . PHE A 1 8 ? 6.185 4.665 -1.929 1.00 0.00 8 PHE A O 2
ATOM 1457 N N . THR A 1 9 ? 5.016 5.791 -3.410 1.00 0.00 9 THR A N 2
ATOM 1458 C CA . THR A 1 9 ? 6.128 5.761 -4.397 1.00 0.00 9 THR A CA 2
ATOM 1459 C C . THR A 1 9 ? 6.472 7.191 -4.805 1.00 0.00 9 THR A C 2
ATOM 1460 O O . THR A 1 9 ? 7.577 7.653 -4.609 1.00 0.00 9 THR A O 2
ATOM 1471 N N . SER A 1 10 ? 5.531 7.902 -5.361 1.00 0.00 10 SER A N 2
ATOM 1472 C CA . SER A 1 10 ? 5.814 9.307 -5.771 1.00 0.00 10 SER A CA 2
ATOM 1473 C C . SER A 1 10 ? 4.574 9.944 -6.405 1.00 0.00 10 SER A C 2
ATOM 1474 O O . SER A 1 10 ? 3.787 9.275 -7.045 1.00 0.00 10 SER A O 2
ATOM 1482 N N . PRO A 1 11 ? 4.452 11.227 -6.201 1.00 0.00 11 PRO A N 2
ATOM 1483 C CA . PRO A 1 11 ? 3.304 11.985 -6.754 1.00 0.00 11 PRO A CA 2
ATOM 1484 C C . PRO A 1 11 ? 3.501 12.230 -8.252 1.00 0.00 11 PRO A C 2
ATOM 1485 O O . PRO A 1 11 ? 2.553 12.322 -9.007 1.00 0.00 11 PRO A O 2
ATOM 1496 N N . THR A 1 12 ? 4.728 12.338 -8.688 1.00 0.00 12 THR A N 2
ATOM 1497 C CA . THR A 1 12 ? 4.985 12.575 -10.137 1.00 0.00 12 THR A CA 2
ATOM 1498 C C . THR A 1 12 ? 4.861 11.262 -10.910 1.00 0.00 12 THR A C 2
ATOM 1499 O O . THR A 1 12 ? 4.784 11.246 -12.123 1.00 0.00 12 THR A O 2
ATOM 1510 N N . CYS A 1 13 ? 4.837 10.158 -10.214 1.00 0.00 13 CYS A N 2
ATOM 1511 C CA . CYS A 1 13 ? 4.714 8.842 -10.901 1.00 0.00 13 CYS A CA 2
ATOM 1512 C C . CYS A 1 13 ? 3.520 8.069 -10.338 1.00 0.00 13 CYS A C 2
ATOM 1513 O O . CYS A 1 13 ? 2.836 8.543 -9.453 1.00 0.00 13 CYS A O 2
ATOM 1521 N N . PRO A 1 14 ? 3.310 6.900 -10.874 1.00 0.00 14 PRO A N 2
ATOM 1522 C CA . PRO A 1 14 ? 2.190 6.048 -10.425 1.00 0.00 14 PRO A CA 2
ATOM 1523 C C . PRO A 1 14 ? 2.585 5.256 -9.174 1.00 0.00 14 PRO A C 2
ATOM 1524 O O . PRO A 1 14 ? 3.343 4.309 -9.244 1.00 0.00 14 PRO A O 2
ATOM 1535 N N . TYR A 1 15 ? 2.078 5.630 -8.032 1.00 0.00 15 TYR A N 2
ATOM 1536 C CA . TYR A 1 15 ? 2.426 4.885 -6.788 1.00 0.00 15 TYR A CA 2
ATOM 1537 C C . TYR A 1 15 ? 2.231 3.383 -7.013 1.00 0.00 15 TYR A C 2
ATOM 1538 O O . TYR A 1 15 ? 2.916 2.775 -7.809 1.00 0.00 15 TYR A O 2
ATOM 1556 N N . CYS A 1 16 ? 1.301 2.785 -6.320 1.00 0.00 16 CYS A N 2
ATOM 1557 C CA . CYS A 1 16 ? 1.052 1.318 -6.498 1.00 0.00 16 CYS A CA 2
ATOM 1558 C C . CYS A 1 16 ? -0.421 1.002 -6.225 1.00 0.00 16 CYS A C 2
ATOM 1559 O O . CYS A 1 16 ? -0.742 -0.013 -5.638 1.00 0.00 16 CYS A O 2
ATOM 1567 N N . PRO A 1 17 ? -1.270 1.8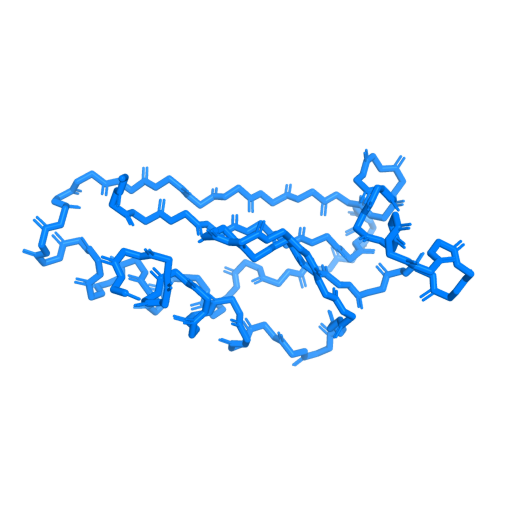94 -6.659 1.00 0.00 17 PRO A N 2
ATOM 1568 C CA . PRO A 1 17 ? -2.731 1.726 -6.459 1.00 0.00 17 PRO A CA 2
ATOM 1569 C C . PRO A 1 17 ? -3.299 0.660 -7.403 1.00 0.00 17 PRO A C 2
ATOM 1570 O O . PRO A 1 17 ? -4.445 0.719 -7.799 1.00 0.00 17 PRO A O 2
ATOM 1581 N N . MET A 1 18 ? -2.510 -0.310 -7.769 1.00 0.00 18 MET A N 2
ATOM 1582 C CA . MET A 1 18 ? -3.016 -1.371 -8.690 1.00 0.00 18 MET A CA 2
ATOM 1583 C C . MET A 1 18 ? -3.260 -2.669 -7.919 1.00 0.00 18 MET A C 2
ATOM 1584 O O . MET A 1 18 ? -4.347 -3.212 -7.927 1.00 0.00 18 MET A O 2
ATOM 1598 N N . ALA A 1 19 ? -2.257 -3.170 -7.253 1.00 0.00 19 ALA A N 2
ATOM 1599 C CA . ALA A 1 19 ? -2.437 -4.429 -6.483 1.00 0.00 19 ALA A CA 2
ATOM 1600 C C . ALA A 1 19 ? -3.550 -4.246 -5.454 1.00 0.00 19 ALA A C 2
ATOM 1601 O O . ALA A 1 19 ? -4.135 -5.200 -4.982 1.00 0.00 19 ALA A O 2
ATOM 1608 N N . ILE A 1 20 ? -3.860 -3.022 -5.121 1.00 0.00 20 ILE A N 2
ATOM 1609 C CA . ILE A 1 20 ? -4.944 -2.769 -4.129 1.00 0.00 20 ILE A CA 2
ATOM 1610 C C . ILE A 1 20 ? -6.305 -3.054 -4.767 1.00 0.00 20 ILE A C 2
ATOM 1611 O O . ILE A 1 20 ? -7.177 -3.648 -4.163 1.00 0.00 20 ILE A O 2
ATOM 1627 N N . GLU A 1 21 ? -6.484 -2.642 -5.991 1.00 0.00 21 GLU A N 2
ATOM 1628 C CA . GLU A 1 21 ? -7.776 -2.897 -6.678 1.00 0.00 21 GLU A CA 2
ATOM 1629 C C . GLU A 1 21 ? -8.099 -4.389 -6.588 1.00 0.00 21 GLU A C 2
ATOM 1630 O O . GLU A 1 21 ? -9.238 -4.783 -6.450 1.00 0.00 21 GLU A O 2
ATOM 1642 N N . VAL A 1 22 ? -7.093 -5.219 -6.643 1.00 0.00 22 VAL A N 2
ATOM 1643 C CA . VAL A 1 22 ? -7.331 -6.689 -6.542 1.00 0.00 22 VAL A CA 2
ATOM 1644 C C . VAL A 1 22 ? -7.724 -7.034 -5.104 1.00 0.00 22 VAL A C 2
ATOM 1645 O O . VAL A 1 22 ? -8.669 -7.757 -4.854 1.00 0.00 22 VAL A O 2
ATOM 1658 N N . VAL A 1 23 ? -7.015 -6.480 -4.160 1.00 0.00 23 VAL A N 2
ATOM 1659 C CA . VAL A 1 23 ? -7.343 -6.710 -2.723 1.00 0.00 23 VAL A CA 2
ATOM 1660 C C . VAL A 1 23 ? -8.719 -6.111 -2.421 1.00 0.00 23 VAL A C 2
ATOM 1661 O O . VAL A 1 23 ? -9.463 -6.600 -1.587 1.00 0.00 23 VAL A O 2
ATOM 1674 N N . ASP A 1 24 ? -9.049 -5.033 -3.088 1.00 0.00 24 ASP A N 2
ATOM 1675 C CA . ASP A 1 24 ? -10.375 -4.390 -2.867 1.00 0.00 24 ASP A CA 2
ATOM 1676 C C . ASP A 1 24 ? -11.475 -5.298 -3.401 1.00 0.00 24 ASP A C 2
ATOM 1677 O O . ASP A 1 24 ? -12.527 -5.462 -2.808 1.00 0.00 24 ASP A O 2
ATOM 1686 N N . GLU A 1 25 ? -11.214 -5.893 -4.527 1.00 0.00 25 GLU A N 2
ATOM 1687 C CA . GLU A 1 25 ? -12.193 -6.816 -5.148 1.00 0.00 25 GLU A CA 2
ATOM 1688 C C . GLU A 1 25 ? -12.526 -7.938 -4.168 1.00 0.00 25 GLU A C 2
ATOM 1689 O O . GLU A 1 25 ? -13.675 -8.258 -3.932 1.00 0.00 25 GLU A O 2
ATOM 1701 N N . ALA A 1 26 ? -11.518 -8.532 -3.591 1.00 0.00 26 ALA A N 2
ATOM 1702 C CA . ALA A 1 26 ? -11.753 -9.626 -2.612 1.00 0.00 26 ALA A CA 2
ATOM 1703 C C . ALA A 1 26 ? -12.167 -9.057 -1.257 1.00 0.00 26 ALA A C 2
ATOM 1704 O O . ALA A 1 26 ? -13.017 -9.602 -0.580 1.00 0.00 26 ALA A O 2
ATOM 1711 N N . LYS A 1 27 ? -11.567 -7.971 -0.844 1.00 0.00 27 LYS A N 2
ATOM 1712 C CA . LYS A 1 27 ? -11.926 -7.405 0.483 1.00 0.00 27 LYS A CA 2
ATOM 1713 C C . LYS A 1 27 ? -13.318 -6.791 0.406 1.00 0.00 27 LYS A C 2
ATOM 1714 O O . LYS A 1 27 ? -13.998 -6.627 1.403 1.00 0.00 27 LYS A O 2
ATOM 1733 N N . LYS A 1 28 ? -13.774 -6.510 -0.783 1.00 0.00 28 LYS A N 2
ATOM 1734 C CA . LYS A 1 28 ? -15.145 -5.976 -0.933 1.00 0.00 28 LYS A CA 2
ATOM 1735 C C . LYS A 1 28 ? -16.105 -7.114 -0.622 1.00 0.00 28 LYS A C 2
ATOM 1736 O O . LYS A 1 28 ? -17.037 -6.978 0.143 1.00 0.00 28 LYS A O 2
ATOM 1755 N N . GLU A 1 29 ? -15.841 -8.254 -1.202 1.00 0.00 29 GLU A N 2
ATOM 1756 C CA . GLU A 1 29 ? -16.698 -9.447 -0.965 1.00 0.00 29 GLU A CA 2
ATOM 1757 C C . GLU A 1 29 ? -16.973 -9.604 0.529 1.00 0.00 29 GLU A C 2
ATOM 1758 O O . GLU A 1 29 ? -18.059 -9.947 0.946 1.00 0.00 29 GLU A O 2
ATOM 1770 N N . PHE A 1 30 ? -15.989 -9.320 1.322 1.00 0.00 30 PHE A N 2
ATOM 1771 C CA . PHE A 1 30 ? -16.153 -9.405 2.794 1.00 0.00 30 PHE A CA 2
ATOM 1772 C C . PHE A 1 30 ? -16.543 -8.014 3.273 1.00 0.00 30 PHE A C 2
ATOM 1773 O O . PHE A 1 30 ? -17.683 -7.787 3.686 1.00 0.00 30 PHE A O 2
ATOM 1790 N N . GLY A 1 31 ? -15.618 -7.068 3.227 1.00 0.00 31 GLY A N 2
ATOM 1791 C CA . GLY A 1 31 ? -16.009 -5.674 3.635 1.00 0.00 31 GLY A CA 2
ATOM 1792 C C . GLY A 1 31 ? -16.643 -4.906 2.452 1.00 0.00 31 GLY A C 2
ATOM 1793 O O . GLY A 1 31 ? -15.961 -4.149 1.792 1.00 0.00 31 GLY A O 2
ATOM 1797 N N . ASP A 1 32 ? -17.908 -4.968 2.201 1.00 0.00 32 ASP A N 2
ATOM 1798 C CA . ASP A 1 32 ? -18.462 -4.133 1.078 1.00 0.00 32 ASP A CA 2
ATOM 1799 C C . ASP A 1 32 ? -17.767 -2.756 1.017 1.00 0.00 32 ASP A C 2
ATOM 1800 O O . ASP A 1 32 ? -17.626 -2.143 -0.029 1.00 0.00 32 ASP A O 2
ATOM 1809 N N . LYS A 1 33 ? -17.319 -2.292 2.150 1.00 0.00 33 LYS A N 2
ATOM 1810 C CA . LYS A 1 33 ? -16.574 -0.990 2.234 1.00 0.00 33 LYS A CA 2
ATOM 1811 C C . LYS A 1 33 ? -15.087 -1.127 1.854 1.00 0.00 33 LYS A C 2
ATOM 1812 O O . LYS A 1 33 ? -14.479 -2.159 2.057 1.00 0.00 33 LYS A O 2
ATOM 1831 N N . ILE A 1 34 ? -14.466 -0.092 1.346 1.00 0.00 34 ILE A N 2
ATOM 1832 C CA . ILE A 1 34 ? -13.021 -0.217 1.031 1.00 0.00 34 ILE A CA 2
ATOM 1833 C C . ILE A 1 34 ? -12.243 0.950 1.657 1.00 0.00 34 ILE A C 2
ATOM 1834 O O . ILE A 1 34 ? -12.798 1.984 1.975 1.00 0.00 34 ILE A O 2
ATOM 1850 N N . ASP A 1 35 ? -10.960 0.792 1.816 1.00 0.00 35 ASP A N 2
ATOM 1851 C CA . ASP A 1 35 ? -10.130 1.878 2.405 1.00 0.00 35 ASP A CA 2
ATOM 1852 C C . ASP A 1 35 ? -8.715 1.774 1.847 1.00 0.00 35 ASP A C 2
ATOM 1853 O O . ASP A 1 35 ? -7.783 1.453 2.554 1.00 0.00 35 ASP A O 2
ATOM 1862 N N . VAL A 1 36 ? -8.530 2.072 0.596 1.00 0.00 36 VAL A N 2
ATOM 1863 C CA . VAL A 1 36 ? -7.163 1.949 0.037 1.00 0.00 36 VAL A CA 2
ATOM 1864 C C . VAL A 1 36 ? -6.537 3.328 0.076 1.00 0.00 36 VAL A C 2
ATOM 1865 O O . VAL A 1 36 ? -7.066 4.272 -0.488 1.00 0.00 36 VAL A O 2
ATOM 1878 N N . GLU A 1 37 ? -5.419 3.449 0.753 1.00 0.00 37 GLU A N 2
ATOM 1879 C CA . GLU A 1 37 ? -4.780 4.783 0.894 1.00 0.00 37 GLU A CA 2
ATOM 1880 C C . GLU A 1 37 ? -3.536 4.769 0.035 1.00 0.00 37 GLU A C 2
ATOM 1881 O O . GLU A 1 37 ? -2.923 3.752 -0.171 1.00 0.00 37 GLU A O 2
ATOM 1893 N N . LYS A 1 38 ? -3.219 5.904 -0.501 1.00 0.00 38 LYS A N 2
ATOM 1894 C CA . LYS A 1 38 ? -2.080 6.037 -1.479 1.00 0.00 38 LYS A CA 2
ATOM 1895 C C . LYS A 1 38 ? -1.273 7.322 -1.303 1.00 0.00 38 LYS A C 2
ATOM 1896 O O . LYS A 1 38 ? -1.772 8.417 -1.478 1.00 0.00 38 LYS A O 2
ATOM 1915 N N . ILE A 1 39 ? -0.051 7.201 -0.865 1.00 0.00 39 ILE A N 2
ATOM 1916 C CA . ILE A 1 39 ? 0.765 8.425 -0.637 1.00 0.00 39 ILE A CA 2
ATOM 1917 C C . ILE A 1 39 ? 1.933 8.562 -1.613 1.00 0.00 39 ILE A C 2
ATOM 1918 O O . ILE A 1 39 ? 2.307 7.635 -2.302 1.00 0.00 39 ILE A O 2
ATOM 1934 N N . ASP A 1 40 ? 2.520 9.734 -1.662 1.00 0.00 40 ASP A N 2
ATOM 1935 C CA . ASP A 1 40 ? 3.700 9.964 -2.554 1.00 0.00 40 ASP A CA 2
ATOM 1936 C C . ASP A 1 40 ? 5.027 9.911 -1.759 1.00 0.00 40 ASP A C 2
ATOM 1937 O O . ASP A 1 40 ? 5.048 10.062 -0.553 1.00 0.00 40 ASP A O 2
ATOM 1946 N N . ILE A 1 41 ? 6.134 9.707 -2.427 1.00 0.00 41 ILE A N 2
ATOM 1947 C CA . ILE A 1 41 ? 7.449 9.652 -1.710 1.00 0.00 41 ILE A CA 2
ATOM 1948 C C . ILE A 1 41 ? 7.752 10.998 -1.033 1.00 0.00 41 ILE A C 2
ATOM 1949 O O . ILE A 1 41 ? 8.598 11.081 -0.167 1.00 0.00 41 ILE A O 2
ATOM 1965 N N . MET A 1 42 ? 7.070 12.053 -1.406 1.00 0.00 42 MET A N 2
ATOM 1966 C CA . MET A 1 42 ? 7.348 13.363 -0.744 1.00 0.00 42 MET A CA 2
ATOM 1967 C C . MET A 1 42 ? 6.410 13.606 0.450 1.00 0.00 42 MET A C 2
ATOM 1968 O O . MET A 1 42 ? 6.649 14.473 1.271 1.00 0.00 42 MET A O 2
ATOM 1982 N N . VAL A 1 43 ? 5.360 12.846 0.564 1.00 0.00 43 VAL A N 2
ATOM 1983 C CA . VAL A 1 43 ? 4.408 13.047 1.700 1.00 0.00 43 VAL A CA 2
ATOM 1984 C C . VAL A 1 43 ? 4.421 11.843 2.635 1.00 0.00 43 VAL A C 2
ATOM 1985 O O . VAL A 1 43 ? 4.202 11.966 3.824 1.00 0.00 43 VAL A O 2
ATOM 1998 N N . ASP A 1 44 ? 4.667 10.679 2.114 1.00 0.00 44 ASP A N 2
ATOM 1999 C CA . ASP A 1 44 ? 4.681 9.487 2.991 1.00 0.00 44 ASP A CA 2
ATOM 2000 C C . ASP A 1 44 ? 6.101 8.921 3.088 1.00 0.00 44 ASP A C 2
ATOM 2001 O O . ASP A 1 44 ? 6.274 7.719 3.127 1.00 0.00 44 ASP A O 2
ATOM 2010 N N . ARG A 1 45 ? 7.127 9.744 3.125 1.00 0.00 45 ARG A N 2
ATOM 2011 C CA . ARG A 1 45 ? 8.496 9.140 3.173 1.00 0.00 45 ARG A CA 2
ATOM 2012 C C . ARG A 1 45 ? 8.662 8.410 4.505 1.00 0.00 45 ARG A C 2
ATOM 2013 O O . ARG A 1 45 ? 9.610 7.671 4.721 1.00 0.00 45 ARG A O 2
ATOM 2034 N N . GLU A 1 46 ? 7.644 8.473 5.311 1.00 0.00 46 GLU A N 2
ATOM 2035 C CA . GLU A 1 46 ? 7.622 7.707 6.587 1.00 0.00 46 GLU A CA 2
ATOM 2036 C C . GLU A 1 46 ? 7.741 6.203 6.259 1.00 0.00 46 GLU A C 2
ATOM 2037 O O . GLU A 1 46 ? 8.042 5.406 7.122 1.00 0.00 46 GLU A O 2
ATOM 2049 N N . LYS A 1 47 ? 7.416 5.814 5.051 1.00 0.00 47 LYS A N 2
ATOM 2050 C CA . LYS A 1 47 ? 7.469 4.359 4.692 1.00 0.00 47 LYS A CA 2
ATOM 2051 C C . LYS A 1 47 ? 8.760 3.762 5.232 1.00 0.00 47 LYS A C 2
ATOM 2052 O O . LYS A 1 47 ? 8.797 2.894 6.100 1.00 0.00 47 LYS A O 2
ATOM 2071 N N . ALA A 1 48 ? 9.828 4.278 4.707 1.00 0.00 48 ALA A N 2
ATOM 2072 C CA . ALA A 1 48 ? 11.191 3.869 5.151 1.00 0.00 48 ALA A CA 2
ATOM 2073 C C . ALA A 1 48 ? 11.371 4.061 6.676 1.00 0.00 48 ALA A C 2
ATOM 2074 O O . ALA A 1 48 ? 12.358 3.623 7.264 1.00 0.00 48 ALA A O 2
ATOM 2081 N N . ILE A 1 49 ? 10.484 4.759 7.337 1.00 0.00 49 ILE A N 2
ATOM 2082 C CA . ILE A 1 49 ? 10.715 4.948 8.780 1.00 0.00 49 ILE A CA 2
ATOM 2083 C C . ILE A 1 49 ? 11.578 3.789 9.254 1.00 0.00 49 ILE A C 2
ATOM 2084 O O . ILE A 1 49 ? 12.509 3.939 10.027 1.00 0.00 49 ILE A O 2
ATOM 2100 N N . GLU A 1 50 ? 11.286 2.645 8.716 1.00 0.00 50 GLU A N 2
ATOM 2101 C CA . GLU A 1 50 ? 12.077 1.433 9.027 1.00 0.00 50 GLU A CA 2
ATOM 2102 C C . GLU A 1 50 ? 13.558 1.709 8.717 1.00 0.00 50 GLU A C 2
ATOM 2103 O O . GLU A 1 50 ? 14.414 1.515 9.547 1.00 0.00 50 GLU A O 2
ATOM 2115 N N . TYR A 1 51 ? 13.856 2.179 7.530 1.00 0.00 51 TYR A N 2
ATOM 2116 C CA . TYR A 1 51 ? 15.280 2.498 7.168 1.00 0.00 51 TYR A CA 2
ATOM 2117 C C . TYR A 1 51 ? 15.395 3.964 6.732 1.00 0.00 51 TYR A C 2
ATOM 2118 O O . TYR A 1 51 ? 16.423 4.588 6.892 1.00 0.00 51 TYR A O 2
ATOM 2136 N N . GLY A 1 52 ? 14.340 4.515 6.190 1.00 0.00 52 GLY A N 2
ATOM 2137 C CA . GLY A 1 52 ? 14.356 5.954 5.754 1.00 0.00 52 GLY A CA 2
ATOM 2138 C C . GLY A 1 52 ? 15.667 6.318 5.021 1.00 0.00 52 GLY A C 2
ATOM 2139 O O . GLY A 1 52 ? 15.902 7.439 4.633 1.00 0.00 52 GLY A O 2
ATOM 2143 N N . LEU A 1 53 ? 16.477 5.317 4.812 1.00 0.00 53 LEU A N 2
ATOM 2144 C CA . LEU A 1 53 ? 17.718 5.494 4.018 1.00 0.00 53 LEU A CA 2
ATOM 2145 C C . LEU A 1 53 ? 17.346 5.567 2.543 1.00 0.00 53 LEU A C 2
ATOM 2146 O O . LEU A 1 53 ? 17.310 6.647 1.929 1.00 0.00 53 LEU A O 2
ATOM 2162 N N . MET A 1 54 ? 17.045 4.424 2.000 1.00 0.00 54 MET A N 2
ATOM 2163 C CA . MET A 1 54 ? 16.663 4.308 0.576 1.00 0.00 54 MET A CA 2
ATOM 2164 C C . MET A 1 54 ? 15.123 4.277 0.533 1.00 0.00 54 MET A C 2
ATOM 2165 O O . MET A 1 54 ? 14.528 3.287 0.159 1.00 0.00 54 MET A O 2
ATOM 2179 N N . ALA A 1 55 ? 14.457 5.342 0.915 1.00 0.00 55 ALA A N 2
ATOM 2180 C CA . ALA A 1 55 ? 12.972 5.267 0.935 1.00 0.00 55 ALA A CA 2
ATOM 2181 C C . ALA A 1 55 ? 12.418 6.110 -0.197 1.00 0.00 55 ALA A C 2
ATOM 2182 O O . ALA A 1 55 ? 12.471 7.328 -0.179 1.00 0.00 55 ALA A O 2
ATOM 2189 N N . VAL A 1 56 ? 11.886 5.422 -1.185 1.00 0.00 56 VAL A N 2
ATOM 2190 C CA . VAL A 1 56 ? 11.313 6.101 -2.388 1.00 0.00 56 VAL A CA 2
ATOM 2191 C C . VAL A 1 56 ? 10.128 5.324 -2.978 1.00 0.00 56 VAL A C 2
ATOM 2192 O O . VAL A 1 56 ? 9.021 5.821 -2.958 1.00 0.00 56 VAL A O 2
ATOM 2205 N N . PRO A 1 57 ? 10.363 4.132 -3.467 1.00 0.00 57 PRO A N 2
ATOM 2206 C CA . PRO A 1 57 ? 9.228 3.342 -3.985 1.00 0.00 57 PRO A CA 2
ATOM 2207 C C . PRO A 1 57 ? 8.906 2.240 -2.992 1.00 0.00 57 PRO A C 2
ATOM 2208 O O . PRO A 1 57 ? 9.613 1.249 -2.836 1.00 0.00 57 PRO A O 2
ATOM 2219 N N . ALA A 1 58 ? 7.815 2.490 -2.293 1.00 0.00 58 ALA A N 2
ATOM 2220 C CA . ALA A 1 58 ? 7.344 1.596 -1.212 1.00 0.00 58 ALA A CA 2
ATOM 2221 C C . ALA A 1 58 ? 5.857 1.807 -0.915 1.00 0.00 58 ALA A C 2
ATOM 2222 O O . ALA A 1 58 ? 5.188 2.647 -1.488 1.00 0.00 58 ALA A O 2
ATOM 2229 N N . ILE A 1 59 ? 5.343 1.030 -0.020 1.00 0.00 59 ILE A N 2
ATOM 2230 C CA . ILE A 1 59 ? 3.908 1.142 0.325 1.00 0.00 59 ILE A CA 2
ATOM 2231 C C . ILE A 1 59 ? 3.726 0.836 1.800 1.00 0.00 59 ILE A C 2
ATOM 2232 O O . ILE A 1 59 ? 4.497 0.075 2.357 1.00 0.00 59 ILE A O 2
ATOM 2248 N N . ALA A 1 60 ? 2.722 1.352 2.451 1.00 0.00 60 ALA A N 2
ATOM 2249 C CA . ALA A 1 60 ? 2.663 1.012 3.881 1.00 0.00 60 ALA A CA 2
ATOM 2250 C C . ALA A 1 60 ? 1.902 -0.274 3.881 1.00 0.00 60 ALA A C 2
ATOM 2251 O O . ALA A 1 60 ? 1.152 -0.526 2.959 1.00 0.00 60 ALA A O 2
ATOM 2258 N N . ILE A 1 61 ? 2.073 -1.115 4.867 1.00 0.00 61 ILE A N 2
ATOM 2259 C CA . ILE A 1 61 ? 1.374 -2.381 4.730 1.00 0.00 61 ILE A CA 2
ATOM 2260 C C . ILE A 1 61 ? 0.223 -2.239 5.655 1.00 0.00 61 ILE A C 2
ATOM 2261 O O . ILE A 1 61 ? 0.292 -2.542 6.846 1.00 0.00 61 ILE A O 2
ATOM 2277 N N . ASN A 1 62 ? -0.849 -1.790 5.031 1.00 0.00 62 ASN A N 2
ATOM 2278 C CA . ASN A 1 62 ? -2.122 -1.571 5.733 1.00 0.00 62 ASN A CA 2
ATOM 2279 C C . ASN A 1 62 ? -2.428 -2.855 6.453 1.00 0.00 62 ASN A C 2
ATOM 2280 O O . ASN A 1 62 ? -3.103 -3.733 5.958 1.00 0.00 62 ASN A O 2
ATOM 2291 N N . GLY A 1 63 ? -1.875 -2.980 7.611 1.00 0.00 63 GLY A N 2
ATOM 2292 C CA . GLY A 1 63 ? -2.062 -4.203 8.407 1.00 0.00 63 GLY A CA 2
ATOM 2293 C C . GLY A 1 63 ? -0.971 -4.220 9.459 1.00 0.00 63 GLY A C 2
ATOM 2294 O O . GLY A 1 63 ? -1.209 -4.484 10.620 1.00 0.00 63 GLY A O 2
ATOM 2298 N N . VAL A 1 64 ? 0.232 -3.916 9.051 1.00 0.00 64 VAL A N 2
ATOM 2299 C CA . VAL A 1 64 ? 1.372 -3.895 10.015 1.00 0.00 64 VAL A CA 2
ATOM 2300 C C . VAL A 1 64 ? 2.130 -2.557 9.942 1.00 0.00 64 VAL A C 2
ATOM 2301 O O . VAL A 1 64 ? 2.227 -1.847 10.924 1.00 0.00 64 VAL A O 2
ATOM 2314 N N . VAL A 1 65 ? 2.669 -2.191 8.804 1.00 0.00 65 VAL A N 2
ATOM 2315 C CA . VAL A 1 65 ? 3.413 -0.880 8.740 1.00 0.00 65 VAL A CA 2
ATOM 2316 C C . VAL A 1 65 ? 3.656 -0.412 7.300 1.00 0.00 65 VAL A C 2
ATOM 2317 O O . VAL A 1 65 ? 2.791 0.154 6.665 1.00 0.00 65 VAL A O 2
ATOM 2330 N N . ARG A 1 66 ? 4.849 -0.613 6.801 1.00 0.00 66 ARG A N 2
ATOM 2331 C CA . ARG A 1 66 ? 5.188 -0.151 5.415 1.00 0.00 66 ARG A CA 2
ATOM 2332 C C . ARG A 1 66 ? 6.458 -0.872 4.943 1.00 0.00 66 ARG A C 2
ATOM 2333 O O . ARG A 1 66 ? 7.200 -1.414 5.736 1.00 0.00 66 ARG A O 2
ATOM 2354 N N . PHE A 1 67 ? 6.687 -0.941 3.654 1.00 0.00 67 PHE A N 2
ATOM 2355 C CA . PHE A 1 67 ? 7.882 -1.688 3.148 1.00 0.00 67 PHE A CA 2
ATOM 2356 C C . PHE A 1 67 ? 8.444 -1.051 1.877 1.00 0.00 67 PHE A C 2
ATOM 2357 O O . PHE A 1 67 ? 7.922 -0.082 1.353 1.00 0.00 67 PHE A O 2
ATOM 2374 N N . VAL A 1 68 ? 9.515 -1.616 1.379 1.00 0.00 68 VAL A N 2
ATOM 2375 C CA . VAL A 1 68 ? 10.120 -1.110 0.117 1.00 0.00 68 VAL A CA 2
ATOM 2376 C C . VAL A 1 68 ? 9.450 -1.767 -1.101 1.00 0.00 68 VAL A C 2
ATOM 2377 O O . VAL A 1 68 ? 9.477 -2.968 -1.243 1.00 0.00 68 VAL A O 2
ATOM 2390 N N . GLY A 1 69 ? 8.861 -1.023 -1.994 1.00 0.00 69 GLY A N 2
ATOM 2391 C CA . GLY A 1 69 ? 8.245 -1.699 -3.178 1.00 0.00 69 GLY A CA 2
ATOM 2392 C C . GLY A 1 69 ? 8.012 -0.692 -4.303 1.00 0.00 69 GLY A C 2
ATOM 2393 O O . GLY A 1 69 ? 7.151 0.162 -4.211 1.00 0.00 69 GLY A O 2
ATOM 2397 N N . ALA A 1 70 ? 8.752 -0.790 -5.373 1.00 0.00 70 ALA A N 2
ATOM 2398 C CA . ALA A 1 70 ? 8.529 0.155 -6.504 1.00 0.00 70 ALA A CA 2
ATOM 2399 C C . ALA A 1 70 ? 7.505 -0.459 -7.455 1.00 0.00 70 ALA A C 2
ATOM 2400 O O . ALA A 1 70 ? 6.340 -0.145 -7.382 1.00 0.00 70 ALA A O 2
ATOM 2407 N N . PRO A 1 71 ? 7.951 -1.350 -8.291 1.00 0.00 71 PRO A N 2
ATOM 2408 C CA . PRO A 1 71 ? 7.006 -2.025 -9.210 1.00 0.00 71 PRO A CA 2
ATOM 2409 C C . PRO A 1 71 ? 6.348 -3.192 -8.474 1.00 0.00 71 PRO A C 2
ATOM 2410 O O . PRO A 1 71 ? 5.774 -4.080 -9.076 1.00 0.00 71 PRO A O 2
ATOM 2421 N N . SER A 1 72 ? 6.411 -3.186 -7.165 1.00 0.00 72 SER A N 2
ATOM 2422 C CA . SER A 1 72 ? 5.785 -4.292 -6.378 1.00 0.00 72 SER A CA 2
ATOM 2423 C C . SER A 1 72 ? 4.453 -3.841 -5.781 1.00 0.00 72 SER A C 2
ATOM 2424 O O . SER A 1 72 ? 4.286 -3.788 -4.580 1.00 0.00 72 SER A O 2
ATOM 2432 N N . ARG A 1 73 ? 3.490 -3.540 -6.608 1.00 0.00 73 ARG A N 2
ATOM 2433 C CA . ARG A 1 73 ? 2.158 -3.115 -6.077 1.00 0.00 73 ARG A CA 2
ATOM 2434 C C . ARG A 1 73 ? 1.443 -4.329 -5.472 1.00 0.00 73 ARG A C 2
ATOM 2435 O O . ARG A 1 73 ? 0.827 -4.252 -4.427 1.00 0.00 73 ARG A O 2
ATOM 2456 N N . GLU A 1 74 ? 1.544 -5.462 -6.121 1.00 0.00 74 GLU A N 2
ATOM 2457 C CA . GLU A 1 74 ? 0.893 -6.694 -5.593 1.00 0.00 74 GLU A CA 2
ATOM 2458 C C . GLU A 1 74 ? 1.170 -6.812 -4.097 1.00 0.00 74 GLU A C 2
ATOM 2459 O O . GLU A 1 74 ? 0.333 -7.240 -3.327 1.00 0.00 74 GLU A O 2
ATOM 2471 N N . GLU A 1 75 ? 2.353 -6.446 -3.684 1.00 0.00 75 GLU A N 2
ATOM 2472 C CA . GLU A 1 75 ? 2.691 -6.538 -2.238 1.00 0.00 75 GLU A CA 2
ATOM 2473 C C . GLU A 1 75 ? 1.557 -5.930 -1.415 1.00 0.00 75 GLU A C 2
ATOM 2474 O O . GLU A 1 75 ? 1.190 -6.434 -0.373 1.00 0.00 75 GLU A O 2
ATOM 2486 N N . LEU A 1 76 ? 0.977 -4.867 -1.897 1.00 0.00 76 LEU A N 2
ATOM 2487 C CA . LEU A 1 76 ? -0.158 -4.245 -1.165 1.00 0.00 76 LEU A CA 2
ATOM 2488 C C . LEU A 1 76 ? -1.336 -5.219 -1.142 1.00 0.00 76 LEU A C 2
ATOM 2489 O O . LEU A 1 76 ? -2.011 -5.369 -0.146 1.00 0.00 76 LEU A O 2
ATOM 2505 N N . PHE A 1 77 ? -1.580 -5.886 -2.238 1.00 0.00 77 PHE A N 2
ATOM 2506 C CA . PHE A 1 77 ? -2.721 -6.851 -2.291 1.00 0.00 77 PHE A CA 2
ATOM 2507 C C . PHE A 1 77 ? -2.544 -7.927 -1.211 1.00 0.00 77 PHE A C 2
ATOM 2508 O O . PHE A 1 77 ? -3.493 -8.394 -0.607 1.00 0.00 77 PHE A O 2
ATOM 2525 N N . GLU A 1 78 ? -1.323 -8.319 -0.975 1.00 0.00 78 GLU A N 2
ATOM 2526 C CA . GLU A 1 78 ? -1.035 -9.339 0.069 1.00 0.00 78 GLU A CA 2
ATOM 2527 C C . GLU A 1 78 ? -1.072 -8.709 1.461 1.00 0.00 78 GLU A C 2
ATOM 2528 O O . GLU A 1 78 ? -1.394 -9.360 2.438 1.00 0.00 78 GLU A O 2
ATOM 2540 N N . ALA A 1 79 ? -0.706 -7.462 1.567 1.00 0.00 79 ALA A N 2
ATOM 2541 C CA . ALA A 1 79 ? -0.708 -6.798 2.901 1.00 0.00 79 ALA A CA 2
ATOM 2542 C C . ALA A 1 79 ? -2.135 -6.565 3.396 1.00 0.00 79 ALA A C 2
ATOM 2543 O O . ALA A 1 79 ? -2.433 -6.736 4.564 1.00 0.00 79 ALA A O 2
ATOM 2550 N N . ILE A 1 80 ? -3.026 -6.209 2.516 1.00 0.00 80 ILE A N 2
ATOM 2551 C CA . ILE A 1 80 ? -4.447 -5.985 2.932 1.00 0.00 80 ILE A CA 2
ATOM 2552 C C . ILE A 1 80 ? -5.039 -7.304 3.428 1.00 0.00 80 ILE A C 2
ATOM 2553 O O . ILE A 1 80 ? -5.709 -7.379 4.445 1.00 0.00 80 ILE A O 2
ATOM 2569 N N . ASN A 1 81 ? -4.766 -8.359 2.715 1.00 0.00 81 ASN A N 2
ATOM 2570 C CA . ASN A 1 81 ? -5.215 -9.702 3.123 1.00 0.00 81 ASN A CA 2
ATOM 2571 C C . ASN A 1 81 ? -4.430 -10.140 4.351 1.00 0.00 81 ASN A C 2
ATOM 2572 O O . ASN A 1 81 ? -4.891 -11.016 5.029 1.00 0.00 81 ASN A O 2
ATOM 2583 N N . ASP A 1 82 ? -3.238 -9.616 4.620 1.00 0.00 82 ASP A N 2
ATOM 2584 C CA . ASP A 1 82 ? -2.538 -10.140 5.811 1.00 0.00 82 ASP A CA 2
ATOM 2585 C C . ASP A 1 82 ? -2.743 -9.124 6.898 1.00 0.00 82 ASP A C 2
ATOM 2586 O O . ASP A 1 82 ? -2.299 -9.286 8.069 1.00 0.00 82 ASP A O 2
ATOM 2595 N N . GLU A 1 83 ? -3.489 -8.120 6.542 1.00 0.00 83 GLU A N 2
ATOM 2596 C CA . GLU A 1 83 ? -3.835 -7.094 7.568 1.00 0.00 83 GLU A CA 2
ATOM 2597 C C . GLU A 1 83 ? -5.124 -7.640 8.153 1.00 0.00 83 GLU A C 2
ATOM 2598 O O . GLU A 1 83 ? -5.232 -7.868 9.336 1.00 0.00 83 GLU A O 2
ATOM 2610 N N . MET A 1 84 ? -6.124 -7.870 7.327 1.00 0.00 84 MET A N 2
ATOM 2611 C CA . MET A 1 84 ? -7.419 -8.385 7.878 1.00 0.00 84 MET A CA 2
ATOM 2612 C C . MET A 1 84 ? -7.270 -9.834 8.347 1.00 0.00 84 MET A C 2
ATOM 2613 O O . MET A 1 84 ? -8.050 -10.327 9.136 1.00 0.00 84 MET A O 2
ATOM 2627 N N . GLU A 1 85 ? -6.250 -10.509 7.890 1.00 0.00 85 GLU A N 2
ATOM 2628 C CA . GLU A 1 85 ? -6.038 -11.918 8.324 1.00 0.00 85 GLU A CA 2
ATOM 2629 C C . GLU A 1 85 ? -4.741 -12.027 9.126 1.00 0.00 85 GLU A C 2
ATOM 2630 O O . GLU A 1 85 ? -3.699 -11.722 8.570 1.00 0.00 85 GLU A O 2
ATOM 2643 N N . MET A 1 1 ? -10.778 -3.154 9.870 1.00 0.00 1 MET A N 3
ATOM 2644 C CA . MET A 1 1 ? -10.934 -2.421 8.580 1.00 0.00 1 MET A CA 3
ATOM 2645 C C . MET A 1 1 ? -11.109 -3.411 7.428 1.00 0.00 1 MET A C 3
ATOM 2646 O O . MET A 1 1 ? -10.648 -4.534 7.485 1.00 0.00 1 MET A O 3
ATOM 2662 N N . VAL A 1 2 ? -11.766 -3.001 6.379 1.00 0.00 2 VAL A N 3
ATOM 2663 C CA . VAL A 1 2 ? -11.965 -3.920 5.224 1.00 0.00 2 VAL A CA 3
ATOM 2664 C C . VAL A 1 2 ? -10.812 -3.774 4.239 1.00 0.00 2 VAL A C 3
ATOM 2665 O O . VAL A 1 2 ? -9.794 -4.427 4.343 1.00 0.00 2 VAL A O 3
ATOM 2678 N N . VAL A 1 3 ? -10.977 -2.918 3.279 1.00 0.00 3 VAL A N 3
ATOM 2679 C CA . VAL A 1 3 ? -9.910 -2.721 2.276 1.00 0.00 3 VAL A CA 3
ATOM 2680 C C . VAL A 1 3 ? -8.933 -1.638 2.737 1.00 0.00 3 VAL A C 3
ATOM 2681 O O . VAL A 1 3 ? -9.272 -0.470 2.774 1.00 0.00 3 VAL A O 3
ATOM 2694 N N . ASN A 1 4 ? -7.712 -1.987 3.041 1.00 0.00 4 ASN A N 3
ATOM 2695 C CA . ASN A 1 4 ? -6.749 -0.932 3.453 1.00 0.00 4 ASN A CA 3
ATOM 2696 C C . ASN A 1 4 ? -5.448 -1.134 2.693 1.00 0.00 4 ASN A C 3
ATOM 2697 O O . ASN A 1 4 ? -4.664 -2.015 2.965 1.00 0.00 4 ASN A O 3
ATOM 2708 N N . ILE A 1 5 ? -5.238 -0.287 1.734 1.00 0.00 5 ILE A N 3
ATOM 2709 C CA . ILE A 1 5 ? -4.015 -0.347 0.900 1.00 0.00 5 ILE A CA 3
ATOM 2710 C C . ILE A 1 5 ? -3.223 0.951 1.006 1.00 0.00 5 ILE A C 3
ATOM 2711 O O . ILE A 1 5 ? -3.777 2.024 0.932 1.00 0.00 5 ILE A O 3
ATOM 2727 N N . GLU A 1 6 ? -1.945 0.914 1.104 1.00 0.00 6 GLU A N 3
ATOM 2728 C CA . GLU A 1 6 ? -1.266 2.221 1.143 1.00 0.00 6 GLU A CA 3
ATOM 2729 C C . GLU A 1 6 ? -0.135 2.158 0.138 1.00 0.00 6 GLU A C 3
ATOM 2730 O O . GLU A 1 6 ? 0.747 1.329 0.229 1.00 0.00 6 GLU A O 3
ATOM 2742 N N . VAL A 1 7 ? -0.146 3.067 -0.805 1.00 0.00 7 VAL A N 3
ATOM 2743 C CA . VAL A 1 7 ? 0.895 3.067 -1.856 1.00 0.00 7 VAL A CA 3
ATOM 2744 C C . VAL A 1 7 ? 1.794 4.250 -1.616 1.00 0.00 7 VAL A C 3
ATOM 2745 O O . VAL A 1 7 ? 1.371 5.288 -1.190 1.00 0.00 7 VAL A O 3
ATOM 2758 N N . PHE A 1 8 ? 3.043 4.062 -1.845 1.00 0.00 8 PHE A N 3
ATOM 2759 C CA . PHE A 1 8 ? 3.964 5.181 -1.604 1.00 0.00 8 PHE A CA 3
ATOM 2760 C C . PHE A 1 8 ? 5.062 5.300 -2.690 1.00 0.00 8 PHE A C 3
ATOM 2761 O O . PHE A 1 8 ? 6.184 4.868 -2.504 1.00 0.00 8 PHE A O 3
ATOM 2778 N N . THR A 1 9 ? 4.784 5.888 -3.831 1.00 0.00 9 THR A N 3
ATOM 2779 C CA . THR A 1 9 ? 5.891 5.982 -4.830 1.00 0.00 9 THR A CA 3
ATOM 2780 C C . THR A 1 9 ? 6.223 7.445 -5.120 1.00 0.00 9 THR A C 3
ATOM 2781 O O . THR A 1 9 ? 7.276 7.941 -4.751 1.00 0.00 9 THR A O 3
ATOM 2792 N N . SER A 1 10 ? 5.336 8.135 -5.760 1.00 0.00 10 SER A N 3
ATOM 2793 C CA . SER A 1 10 ? 5.592 9.564 -6.059 1.00 0.00 10 SER A CA 3
ATOM 2794 C C . SER A 1 10 ? 4.414 10.167 -6.829 1.00 0.00 10 SER A C 3
ATOM 2795 O O . SER A 1 10 ? 3.578 9.457 -7.353 1.00 0.00 10 SER A O 3
ATOM 2803 N N . PRO A 1 11 ? 4.394 11.471 -6.862 1.00 0.00 11 PRO A N 3
ATOM 2804 C CA . PRO A 1 11 ? 3.319 12.204 -7.563 1.00 0.00 11 PRO A CA 3
ATOM 2805 C C . PRO A 1 11 ? 3.591 12.240 -9.068 1.00 0.00 11 PRO A C 3
ATOM 2806 O O . PRO A 1 11 ? 2.684 12.309 -9.873 1.00 0.00 11 PRO A O 3
ATOM 2817 N N . THR A 1 12 ? 4.838 12.194 -9.456 1.00 0.00 12 THR A N 3
ATOM 2818 C CA . THR A 1 12 ? 5.167 12.225 -10.910 1.00 0.00 12 THR A CA 3
ATOM 2819 C C . THR A 1 12 ? 4.943 10.841 -11.520 1.00 0.00 12 THR A C 3
ATOM 2820 O O . THR A 1 12 ? 4.822 10.689 -12.720 1.00 0.00 12 THR A O 3
ATOM 2831 N N . CYS A 1 13 ? 4.886 9.831 -10.698 1.00 0.00 13 CYS A N 3
ATOM 2832 C CA . CYS A 1 13 ? 4.665 8.453 -11.216 1.00 0.00 13 CYS A CA 3
ATOM 2833 C C . CYS A 1 13 ? 3.453 7.829 -10.521 1.00 0.00 13 CYS A C 3
ATOM 2834 O O . CYS A 1 13 ? 2.890 8.410 -9.615 1.00 0.00 13 CYS A O 3
ATOM 2842 N N . PRO A 1 14 ? 3.089 6.662 -10.974 1.00 0.00 14 PRO A N 3
ATOM 2843 C CA . PRO A 1 14 ? 1.932 5.951 -10.392 1.00 0.00 14 PRO A CA 3
ATOM 2844 C C . PRO A 1 14 ? 2.351 5.192 -9.130 1.00 0.00 14 PRO A C 3
ATOM 2845 O O . PRO A 1 14 ? 3.126 4.257 -9.188 1.00 0.00 14 PRO A O 3
ATOM 2856 N N . TYR A 1 15 ? 1.842 5.577 -7.993 1.00 0.00 15 TYR A N 3
ATOM 2857 C CA . TYR A 1 15 ? 2.214 4.863 -6.739 1.00 0.00 15 TYR A CA 3
ATOM 2858 C C . TYR A 1 15 ? 2.061 3.353 -6.943 1.00 0.00 15 TYR A C 3
ATOM 2859 O O . TYR A 1 15 ? 2.789 2.744 -7.702 1.00 0.00 15 TYR A O 3
ATOM 2877 N N . CYS A 1 16 ? 1.119 2.744 -6.275 1.00 0.00 16 CYS A N 3
ATOM 2878 C CA . CYS A 1 16 ? 0.914 1.272 -6.436 1.00 0.00 16 CYS A CA 3
ATOM 2879 C C . CYS A 1 16 ? -0.558 0.917 -6.201 1.00 0.00 16 CYS A C 3
ATOM 2880 O O . CYS A 1 16 ? -0.865 -0.108 -5.625 1.00 0.00 16 CYS A O 3
ATOM 2888 N N . PRO A 1 17 ? -1.422 1.784 -6.656 1.00 0.00 17 PRO A N 3
ATOM 2889 C CA . PRO A 1 17 ? -2.882 1.568 -6.493 1.00 0.00 17 PRO A CA 3
ATOM 2890 C C . PRO A 1 17 ? -3.399 0.525 -7.492 1.00 0.00 17 PRO A C 3
ATOM 2891 O O . PRO A 1 17 ? -4.584 0.434 -7.744 1.00 0.00 17 PRO A O 3
ATOM 2902 N N . MET A 1 18 ? -2.526 -0.252 -8.071 1.00 0.00 18 MET A N 3
ATOM 2903 C CA . MET A 1 18 ? -2.984 -1.273 -9.059 1.00 0.00 18 MET A CA 3
ATOM 2904 C C . MET A 1 18 ? -3.179 -2.631 -8.385 1.00 0.00 18 MET A C 3
ATOM 2905 O O . MET A 1 18 ? -4.286 -3.118 -8.258 1.00 0.00 18 MET A O 3
ATOM 2919 N N . ALA A 1 19 ? -2.116 -3.248 -7.952 1.00 0.00 19 ALA A N 3
ATOM 2920 C CA . ALA A 1 19 ? -2.250 -4.572 -7.288 1.00 0.00 19 ALA A CA 3
ATOM 2921 C C . ALA A 1 19 ? -3.242 -4.465 -6.133 1.00 0.00 19 ALA A C 3
ATOM 2922 O O . ALA A 1 19 ? -3.833 -5.440 -5.714 1.00 0.00 19 ALA A O 3
ATOM 2929 N N . ILE A 1 20 ? -3.439 -3.280 -5.627 1.00 0.00 20 ILE A N 3
ATOM 2930 C CA . ILE A 1 20 ? -4.402 -3.103 -4.505 1.00 0.00 20 ILE A CA 3
ATOM 2931 C C . ILE A 1 20 ? -5.828 -3.296 -5.016 1.00 0.00 20 ILE A C 3
ATOM 2932 O O . ILE A 1 20 ? -6.660 -3.895 -4.364 1.00 0.00 20 ILE A O 3
ATOM 2948 N N . GLU A 1 21 ? -6.110 -2.809 -6.193 1.00 0.00 21 GLU A N 3
ATOM 2949 C CA . GLU A 1 21 ? -7.473 -2.986 -6.756 1.00 0.00 21 GLU A CA 3
ATOM 2950 C C . GLU A 1 21 ? -7.863 -4.457 -6.617 1.00 0.00 21 GLU A C 3
ATOM 2951 O O . GLU A 1 21 ? -9.007 -4.792 -6.389 1.00 0.00 21 GLU A O 3
ATOM 2963 N N . VAL A 1 22 ? -6.902 -5.334 -6.723 1.00 0.00 22 VAL A N 3
ATOM 2964 C CA . VAL A 1 22 ? -7.194 -6.787 -6.567 1.00 0.00 22 VAL A CA 3
ATOM 2965 C C . VAL A 1 22 ? -7.499 -7.074 -5.095 1.00 0.00 22 VAL A C 3
ATOM 2966 O O . VAL A 1 22 ? -8.481 -7.709 -4.761 1.00 0.00 22 VAL A O 3
ATOM 2979 N N . VAL A 1 23 ? -6.672 -6.573 -4.215 1.00 0.00 23 VAL A N 3
ATOM 2980 C CA . VAL A 1 23 ? -6.916 -6.765 -2.758 1.00 0.00 23 VAL A CA 3
ATOM 2981 C C . VAL A 1 23 ? -8.252 -6.114 -2.394 1.00 0.00 23 VAL A C 3
ATOM 2982 O O . VAL A 1 23 ? -8.966 -6.575 -1.526 1.00 0.00 23 VAL A O 3
ATOM 2995 N N . ASP A 1 24 ? -8.589 -5.040 -3.065 1.00 0.00 24 ASP A N 3
ATOM 2996 C CA . ASP A 1 24 ? -9.885 -4.356 -2.791 1.00 0.00 24 ASP A CA 3
ATOM 2997 C C . ASP A 1 24 ? -11.030 -5.254 -3.245 1.00 0.00 24 ASP A C 3
ATOM 2998 O O . ASP A 1 24 ? -12.052 -5.372 -2.597 1.00 0.00 24 ASP A O 3
ATOM 3007 N N . GLU A 1 25 ? -10.847 -5.887 -4.369 1.00 0.00 25 GLU A N 3
ATOM 3008 C CA . GLU A 1 25 ? -11.884 -6.798 -4.910 1.00 0.00 25 GLU A CA 3
ATOM 3009 C C . GLU A 1 25 ? -12.198 -7.883 -3.885 1.00 0.00 25 GLU A C 3
ATOM 3010 O O . GLU A 1 25 ? -13.343 -8.188 -3.608 1.00 0.00 25 GLU A O 3
ATOM 3022 N N . ALA A 1 26 ? -11.178 -8.470 -3.321 1.00 0.00 26 ALA A N 3
ATOM 3023 C CA . ALA A 1 26 ? -11.395 -9.536 -2.301 1.00 0.00 26 ALA A CA 3
ATOM 3024 C C . ALA A 1 26 ? -11.786 -8.926 -0.957 1.00 0.00 26 ALA A C 3
ATOM 3025 O O . ALA A 1 26 ? -12.631 -9.445 -0.253 1.00 0.00 26 ALA A O 3
ATOM 3032 N N . LYS A 1 27 ? -11.180 -7.828 -0.582 1.00 0.00 27 LYS A N 3
ATOM 3033 C CA . LYS A 1 27 ? -11.526 -7.220 0.732 1.00 0.00 27 LYS A CA 3
ATOM 3034 C C . LYS A 1 27 ? -12.925 -6.625 0.659 1.00 0.00 27 LYS A C 3
ATOM 3035 O O . LYS A 1 27 ? -13.585 -6.425 1.661 1.00 0.00 27 LYS A O 3
ATOM 3054 N N . LYS A 1 28 ? -13.406 -6.407 -0.531 1.00 0.00 28 LYS A N 3
ATOM 3055 C CA . LYS A 1 28 ? -14.783 -5.888 -0.685 1.00 0.00 28 LYS A CA 3
ATOM 3056 C C . LYS A 1 28 ? -15.730 -7.040 -0.363 1.00 0.00 28 LYS A C 3
ATOM 3057 O O . LYS A 1 28 ? -16.685 -6.893 0.369 1.00 0.00 28 LYS A O 3
ATOM 3076 N N . GLU A 1 29 ? -15.431 -8.193 -0.898 1.00 0.00 29 GLU A N 3
ATOM 3077 C CA . GLU A 1 29 ? -16.274 -9.401 -0.652 1.00 0.00 29 GLU A CA 3
ATOM 3078 C C . GLU A 1 29 ? -16.521 -9.583 0.839 1.00 0.00 29 GLU A C 3
ATOM 3079 O O . GLU A 1 29 ? -17.559 -10.038 1.266 1.00 0.00 29 GLU A O 3
ATOM 3091 N N . PHE A 1 30 ? -15.561 -9.206 1.627 1.00 0.00 30 PHE A N 3
ATOM 3092 C CA . PHE A 1 30 ? -15.705 -9.320 3.093 1.00 0.00 30 PHE A CA 3
ATOM 3093 C C . PHE A 1 30 ? -16.143 -7.947 3.585 1.00 0.00 30 PHE A C 3
ATOM 3094 O O . PHE A 1 30 ? -17.263 -7.770 4.016 1.00 0.00 30 PHE A O 3
ATOM 3111 N N . GLY A 1 31 ? -15.282 -6.958 3.477 1.00 0.00 31 GLY A N 3
ATOM 3112 C CA . GLY A 1 31 ? -15.730 -5.585 3.900 1.00 0.00 31 GLY A CA 3
ATOM 3113 C C . GLY A 1 31 ? -16.474 -4.882 2.733 1.00 0.00 31 GLY A C 3
ATOM 3114 O O . GLY A 1 31 ? -15.902 -4.071 2.030 1.00 0.00 31 GLY A O 3
ATOM 3118 N N . ASP A 1 32 ? -17.759 -5.067 2.550 1.00 0.00 32 ASP A N 3
ATOM 3119 C CA . ASP A 1 32 ? -18.431 -4.317 1.431 1.00 0.00 32 ASP A CA 3
ATOM 3120 C C . ASP A 1 32 ? -17.838 -2.889 1.312 1.00 0.00 32 ASP A C 3
ATOM 3121 O O . ASP A 1 32 ? -17.793 -2.301 0.249 1.00 0.00 32 ASP A O 3
ATOM 3130 N N . LYS A 1 33 ? -17.382 -2.357 2.412 1.00 0.00 33 LYS A N 3
ATOM 3131 C CA . LYS A 1 33 ? -16.744 -0.992 2.426 1.00 0.00 33 LYS A CA 3
ATOM 3132 C C . LYS A 1 33 ? -15.294 -1.035 1.917 1.00 0.00 33 LYS A C 3
ATOM 3133 O O . LYS A 1 33 ? -14.627 -2.048 2.004 1.00 0.00 33 LYS A O 3
ATOM 3152 N N . ILE A 1 34 ? -14.777 0.053 1.417 1.00 0.00 34 ILE A N 3
ATOM 3153 C CA . ILE A 1 34 ? -13.367 0.021 0.953 1.00 0.00 34 ILE A CA 3
ATOM 3154 C C . ILE A 1 34 ? -12.596 1.201 1.548 1.00 0.00 34 ILE A C 3
ATOM 3155 O O . ILE A 1 34 ? -13.146 2.247 1.822 1.00 0.00 34 ILE A O 3
ATOM 3171 N N . ASP A 1 35 ? -11.318 1.034 1.732 1.00 0.00 35 ASP A N 3
ATOM 3172 C CA . ASP A 1 35 ? -10.482 2.128 2.298 1.00 0.00 35 ASP A CA 3
ATOM 3173 C C . ASP A 1 35 ? -9.064 1.967 1.772 1.00 0.00 35 ASP A C 3
ATOM 3174 O O . ASP A 1 35 ? -8.181 1.510 2.465 1.00 0.00 35 ASP A O 3
ATOM 3183 N N . VAL A 1 36 ? -8.818 2.359 0.562 1.00 0.00 36 VAL A N 3
ATOM 3184 C CA . VAL A 1 36 ? -7.452 2.199 0.028 1.00 0.00 36 VAL A CA 3
ATOM 3185 C C . VAL A 1 36 ? -6.743 3.532 0.208 1.00 0.00 36 VAL A C 3
ATOM 3186 O O . VAL A 1 36 ? -7.252 4.568 -0.174 1.00 0.00 36 VAL A O 3
ATOM 3199 N N . GLU A 1 37 ? -5.567 3.511 0.791 1.00 0.00 37 GLU A N 3
ATOM 3200 C CA . GLU A 1 37 ? -4.834 4.782 1.046 1.00 0.00 37 GLU A CA 3
ATOM 3201 C C . GLU A 1 37 ? -3.584 4.791 0.182 1.00 0.00 37 GLU A C 3
ATOM 3202 O O . GLU A 1 37 ? -2.891 3.806 0.051 1.00 0.00 37 GLU A O 3
ATOM 3214 N N . LYS A 1 38 ? -3.392 5.908 -0.460 1.00 0.00 38 LYS A N 3
ATOM 3215 C CA . LYS A 1 38 ? -2.246 6.102 -1.406 1.00 0.00 38 LYS A CA 3
ATOM 3216 C C . LYS A 1 38 ? -1.391 7.347 -1.133 1.00 0.00 38 LYS A C 3
ATOM 3217 O O . LYS A 1 38 ? -1.894 8.447 -1.039 1.00 0.00 38 LYS A O 3
ATOM 3236 N N . ILE A 1 39 ? -0.107 7.215 -1.038 1.00 0.00 39 ILE A N 3
ATOM 3237 C CA . ILE A 1 39 ? 0.733 8.436 -0.817 1.00 0.00 39 ILE A CA 3
ATOM 3238 C C . ILE A 1 39 ? 1.959 8.460 -1.743 1.00 0.00 39 ILE A C 3
ATOM 3239 O O . ILE A 1 39 ? 2.273 7.492 -2.404 1.00 0.00 39 ILE A O 3
ATOM 3255 N N . ASP A 1 40 ? 2.651 9.574 -1.781 1.00 0.00 40 ASP A N 3
ATOM 3256 C CA . ASP A 1 40 ? 3.884 9.659 -2.626 1.00 0.00 40 ASP A CA 3
ATOM 3257 C C . ASP A 1 40 ? 5.175 9.495 -1.781 1.00 0.00 40 ASP A C 3
ATOM 3258 O O . ASP A 1 40 ? 5.144 9.490 -0.562 1.00 0.00 40 ASP A O 3
ATOM 3267 N N . ILE A 1 41 ? 6.315 9.390 -2.423 1.00 0.00 41 ILE A N 3
ATOM 3268 C CA . ILE A 1 41 ? 7.596 9.262 -1.663 1.00 0.00 41 ILE A CA 3
ATOM 3269 C C . ILE A 1 41 ? 7.819 10.528 -0.825 1.00 0.00 41 ILE A C 3
ATOM 3270 O O . ILE A 1 41 ? 8.293 10.466 0.291 1.00 0.00 41 ILE A O 3
ATOM 3286 N N . MET A 1 42 ? 7.477 11.678 -1.347 1.00 0.00 42 MET A N 3
ATOM 3287 C CA . MET A 1 42 ? 7.666 12.930 -0.551 1.00 0.00 42 MET A CA 3
ATOM 3288 C C . MET A 1 42 ? 6.522 13.138 0.454 1.00 0.00 42 MET A C 3
ATOM 3289 O O . MET A 1 42 ? 6.542 14.063 1.241 1.00 0.00 42 MET A O 3
ATOM 3303 N N . VAL A 1 43 ? 5.528 12.291 0.438 1.00 0.00 43 VAL A N 3
ATOM 3304 C CA . VAL A 1 43 ? 4.392 12.463 1.396 1.00 0.00 43 VAL A CA 3
ATOM 3305 C C . VAL A 1 43 ? 4.361 11.302 2.383 1.00 0.00 43 VAL A C 3
ATOM 3306 O O . VAL A 1 43 ? 4.224 11.489 3.574 1.00 0.00 43 VAL A O 3
ATOM 3319 N N . ASP A 1 44 ? 4.495 10.103 1.897 1.00 0.00 44 ASP A N 3
ATOM 3320 C CA . ASP A 1 44 ? 4.480 8.939 2.816 1.00 0.00 44 ASP A CA 3
ATOM 3321 C C . ASP A 1 44 ? 5.903 8.400 2.981 1.00 0.00 44 ASP A C 3
ATOM 3322 O O . ASP A 1 44 ? 6.119 7.205 2.985 1.00 0.00 44 ASP A O 3
ATOM 3331 N N . ARG A 1 45 ? 6.889 9.244 3.115 1.00 0.00 45 ARG A N 3
ATOM 3332 C CA . ARG A 1 45 ? 8.280 8.725 3.262 1.00 0.00 45 ARG A CA 3
ATOM 3333 C C . ARG A 1 45 ? 8.399 7.951 4.571 1.00 0.00 45 ARG A C 3
ATOM 3334 O O . ARG A 1 45 ? 9.419 7.366 4.886 1.00 0.00 45 ARG A O 3
ATOM 3355 N N . GLU A 1 46 ? 7.325 7.921 5.297 1.00 0.00 46 GLU A N 3
ATOM 3356 C CA . GLU A 1 46 ? 7.290 7.168 6.574 1.00 0.00 46 GLU A CA 3
ATOM 3357 C C . GLU A 1 46 ? 7.511 5.674 6.288 1.00 0.00 46 GLU A C 3
ATOM 3358 O O . GLU A 1 46 ? 7.924 4.925 7.144 1.00 0.00 46 GLU A O 3
ATOM 3370 N N . LYS A 1 47 ? 7.222 5.237 5.084 1.00 0.00 47 LYS A N 3
ATOM 3371 C CA . LYS A 1 47 ? 7.427 3.805 4.743 1.00 0.00 47 LYS A CA 3
ATOM 3372 C C . LYS A 1 47 ? 8.776 3.370 5.284 1.00 0.00 47 LYS A C 3
ATOM 3373 O O . LYS A 1 47 ? 8.877 2.576 6.206 1.00 0.00 47 LYS A O 3
ATOM 3392 N N . ALA A 1 48 ? 9.804 3.902 4.682 1.00 0.00 48 ALA A N 3
ATOM 3393 C CA . ALA A 1 48 ? 11.190 3.564 5.099 1.00 0.00 48 ALA A CA 3
ATOM 3394 C C . ALA A 1 48 ? 11.387 3.846 6.603 1.00 0.00 48 ALA A C 3
ATOM 3395 O O . ALA A 1 48 ? 12.372 3.480 7.169 1.00 0.00 48 ALA A O 3
ATOM 3402 N N . ILE A 1 49 ? 10.465 4.502 7.271 1.00 0.00 49 ILE A N 3
ATOM 3403 C CA . ILE A 1 49 ? 10.701 4.753 8.722 1.00 0.00 49 ILE A CA 3
ATOM 3404 C C . ILE A 1 49 ? 11.663 3.683 9.177 1.00 0.00 49 ILE A C 3
ATOM 3405 O O . ILE A 1 49 ? 12.605 3.924 9.904 1.00 0.00 49 ILE A O 3
ATOM 3421 N N . GLU A 1 50 ? 11.441 2.497 8.704 1.00 0.00 50 GLU A N 3
ATOM 3422 C CA . GLU A 1 50 ? 12.339 1.365 9.048 1.00 0.00 50 GLU A CA 3
ATOM 3423 C C . GLU A 1 50 ? 13.784 1.757 8.708 1.00 0.00 50 GLU A C 3
ATOM 3424 O O . GLU A 1 50 ? 14.672 1.688 9.539 1.00 0.00 50 GLU A O 3
ATOM 3436 N N . TYR A 1 51 ? 14.022 2.189 7.489 1.00 0.00 51 TYR A N 3
ATOM 3437 C CA . TYR A 1 51 ? 15.398 2.623 7.086 1.00 0.00 51 TYR A CA 3
ATOM 3438 C C . TYR A 1 51 ? 15.381 4.099 6.643 1.00 0.00 51 TYR A C 3
ATOM 3439 O O . TYR A 1 51 ? 16.323 4.832 6.861 1.00 0.00 51 TYR A O 3
ATOM 3457 N N . GLY A 1 52 ? 14.293 4.540 6.065 1.00 0.00 52 GLY A N 3
ATOM 3458 C CA . GLY A 1 52 ? 14.179 5.967 5.620 1.00 0.00 52 GLY A CA 3
ATOM 3459 C C . GLY A 1 52 ? 15.466 6.450 4.939 1.00 0.00 52 GLY A C 3
ATOM 3460 O O . GLY A 1 52 ? 15.612 7.604 4.562 1.00 0.00 52 GLY A O 3
ATOM 3464 N N . LEU A 1 53 ? 16.376 5.548 4.739 1.00 0.00 53 LEU A N 3
ATOM 3465 C CA . LEU A 1 53 ? 17.641 5.868 4.003 1.00 0.00 53 LEU A CA 3
ATOM 3466 C C . LEU A 1 53 ? 17.282 5.980 2.527 1.00 0.00 53 LEU A C 3
ATOM 3467 O O . LEU A 1 53 ? 17.082 7.051 1.996 1.00 0.00 53 LEU A O 3
ATOM 3483 N N . MET A 1 54 ? 17.175 4.843 1.888 1.00 0.00 54 MET A N 3
ATOM 3484 C CA . MET A 1 54 ? 16.786 4.800 0.456 1.00 0.00 54 MET A CA 3
ATOM 3485 C C . MET A 1 54 ? 15.264 4.566 0.352 1.00 0.00 54 MET A C 3
ATOM 3486 O O . MET A 1 54 ? 14.818 3.536 -0.128 1.00 0.00 54 MET A O 3
ATOM 3500 N N . ALA A 1 55 ? 14.438 5.502 0.763 1.00 0.00 55 ALA A N 3
ATOM 3501 C CA . ALA A 1 55 ? 12.976 5.230 0.681 1.00 0.00 55 ALA A CA 3
ATOM 3502 C C . ALA A 1 55 ? 12.350 6.087 -0.407 1.00 0.00 55 ALA A C 3
ATOM 3503 O O . ALA A 1 55 ? 12.399 7.297 -0.366 1.00 0.00 55 ALA A O 3
ATOM 3510 N N . VAL A 1 56 ? 11.757 5.433 -1.382 1.00 0.00 56 VAL A N 3
ATOM 3511 C CA . VAL A 1 56 ? 11.126 6.159 -2.530 1.00 0.00 56 VAL A CA 3
ATOM 3512 C C . VAL A 1 56 ? 9.926 5.397 -3.090 1.00 0.00 56 VAL A C 3
ATOM 3513 O O . VAL A 1 56 ? 8.823 5.908 -3.090 1.00 0.00 56 VAL A O 3
ATOM 3526 N N . PRO A 1 57 ? 10.141 4.167 -3.486 1.00 0.00 57 PRO A N 3
ATOM 3527 C CA . PRO A 1 57 ? 9.012 3.345 -3.977 1.00 0.00 57 PRO A CA 3
ATOM 3528 C C . PRO A 1 57 ? 8.719 2.212 -2.999 1.00 0.00 57 PRO A C 3
ATOM 3529 O O . PRO A 1 57 ? 9.472 1.277 -2.848 1.00 0.00 57 PRO A O 3
ATOM 3540 N N . ALA A 1 58 ? 7.606 2.354 -2.335 1.00 0.00 58 ALA A N 3
ATOM 3541 C CA . ALA A 1 58 ? 7.175 1.368 -1.315 1.00 0.00 58 ALA A CA 3
ATOM 3542 C C . ALA A 1 58 ? 5.674 1.500 -1.026 1.00 0.00 58 ALA A C 3
ATOM 3543 O O . ALA A 1 58 ? 5.001 2.401 -1.493 1.00 0.00 58 ALA A O 3
ATOM 3550 N N . ILE A 1 59 ? 5.152 0.629 -0.227 1.00 0.00 59 ILE A N 3
ATOM 3551 C CA . ILE A 1 59 ? 3.714 0.701 0.108 1.00 0.00 59 ILE A CA 3
ATOM 3552 C C . ILE A 1 59 ? 3.596 0.504 1.599 1.00 0.00 59 ILE A C 3
ATOM 3553 O O . ILE A 1 59 ? 4.427 -0.149 2.201 1.00 0.00 59 ILE A O 3
ATOM 3569 N N . ALA A 1 60 ? 2.584 0.983 2.232 1.00 0.00 60 ALA A N 3
ATOM 3570 C CA . ALA A 1 60 ? 2.542 0.749 3.670 1.00 0.00 60 ALA A CA 3
ATOM 3571 C C . ALA A 1 60 ? 1.741 -0.497 3.775 1.00 0.00 60 ALA A C 3
ATOM 3572 O O . ALA A 1 60 ? 1.006 -0.820 2.851 1.00 0.00 60 ALA A O 3
ATOM 3579 N N . ILE A 1 61 ? 1.854 -1.236 4.811 1.00 0.00 61 ILE A N 3
ATOM 3580 C CA . ILE A 1 61 ? 1.121 -2.470 4.831 1.00 0.00 61 ILE A CA 3
ATOM 3581 C C . ILE A 1 61 ? -0.059 -2.205 5.692 1.00 0.00 61 ILE A C 3
ATOM 3582 O O . ILE A 1 61 ? -0.003 -2.334 6.896 1.00 0.00 61 ILE A O 3
ATOM 3598 N N . ASN A 1 62 ? -1.105 -1.799 5.043 1.00 0.00 62 ASN A N 3
ATOM 3599 C CA . ASN A 1 62 ? -2.344 -1.450 5.726 1.00 0.00 62 ASN A CA 3
ATOM 3600 C C . ASN A 1 62 ? -2.722 -2.624 6.579 1.00 0.00 62 ASN A C 3
ATOM 3601 O O . ASN A 1 62 ? -3.492 -3.477 6.198 1.00 0.00 62 ASN A O 3
ATOM 3612 N N . GLY A 1 63 ? -2.132 -2.667 7.718 1.00 0.00 63 GLY A N 3
ATOM 3613 C CA . GLY A 1 63 ? -2.380 -3.788 8.637 1.00 0.00 63 GLY A CA 3
ATOM 3614 C C . GLY A 1 63 ? -1.254 -3.803 9.661 1.00 0.00 63 GLY A C 3
ATOM 3615 O O . GLY A 1 63 ? -1.479 -3.971 10.841 1.00 0.00 63 GLY A O 3
ATOM 3619 N N . VAL A 1 64 ? -0.043 -3.620 9.210 1.00 0.00 64 VAL A N 3
ATOM 3620 C CA . VAL A 1 64 ? 1.112 -3.614 10.146 1.00 0.00 64 VAL A CA 3
ATOM 3621 C C . VAL A 1 64 ? 1.960 -2.340 9.972 1.00 0.00 64 VAL A C 3
ATOM 3622 O O . VAL A 1 64 ? 2.130 -1.585 10.908 1.00 0.00 64 VAL A O 3
ATOM 3635 N N . VAL A 1 65 ? 2.496 -2.076 8.800 1.00 0.00 65 VAL A N 3
ATOM 3636 C CA . VAL A 1 65 ? 3.325 -0.833 8.648 1.00 0.00 65 VAL A CA 3
ATOM 3637 C C . VAL A 1 65 ? 3.557 -0.433 7.181 1.00 0.00 65 VAL A C 3
ATOM 3638 O O . VAL A 1 65 ? 2.719 0.185 6.560 1.00 0.00 65 VAL A O 3
ATOM 3651 N N . ARG A 1 66 ? 4.714 -0.748 6.647 1.00 0.00 66 ARG A N 3
ATOM 3652 C CA . ARG A 1 66 ? 5.050 -0.349 5.239 1.00 0.00 66 ARG A CA 3
ATOM 3653 C C . ARG A 1 66 ? 6.318 -1.085 4.790 1.00 0.00 66 ARG A C 3
ATOM 3654 O O . ARG A 1 66 ? 7.063 -1.593 5.604 1.00 0.00 66 ARG A O 3
ATOM 3675 N N . PHE A 1 67 ? 6.543 -1.196 3.502 1.00 0.00 67 PHE A N 3
ATOM 3676 C CA . PHE A 1 67 ? 7.737 -1.958 3.011 1.00 0.00 67 PHE A CA 3
ATOM 3677 C C . PHE A 1 67 ? 8.308 -1.356 1.726 1.00 0.00 67 PHE A C 3
ATOM 3678 O O . PHE A 1 67 ? 7.766 -0.433 1.155 1.00 0.00 67 PHE A O 3
ATOM 3695 N N . VAL A 1 68 ? 9.412 -1.890 1.273 1.00 0.00 68 VAL A N 3
ATOM 3696 C CA . VAL A 1 68 ? 10.028 -1.390 0.011 1.00 0.00 68 VAL A CA 3
ATOM 3697 C C . VAL A 1 68 ? 9.341 -2.032 -1.203 1.00 0.00 68 VAL A C 3
ATOM 3698 O O . VAL A 1 68 ? 9.369 -3.236 -1.373 1.00 0.00 68 VAL A O 3
ATOM 3711 N N . GLY A 1 69 ? 8.739 -1.261 -2.070 1.00 0.00 69 GLY A N 3
ATOM 3712 C CA . GLY A 1 69 ? 8.099 -1.889 -3.263 1.00 0.00 69 GLY A CA 3
ATOM 3713 C C . GLY A 1 69 ? 7.834 -0.841 -4.345 1.00 0.00 69 GLY A C 3
ATOM 3714 O O . GLY A 1 69 ? 6.947 -0.026 -4.224 1.00 0.00 69 GLY A O 3
ATOM 3718 N N . ALA A 1 70 ? 8.586 -0.865 -5.414 1.00 0.00 70 ALA A N 3
ATOM 3719 C CA . ALA A 1 70 ? 8.344 0.123 -6.502 1.00 0.00 70 ALA A CA 3
ATOM 3720 C C . ALA A 1 70 ? 7.314 -0.460 -7.467 1.00 0.00 70 ALA A C 3
ATOM 3721 O O . ALA A 1 70 ? 6.137 -0.170 -7.357 1.00 0.00 70 ALA A O 3
ATOM 3728 N N . PRO A 1 71 ? 7.767 -1.306 -8.355 1.00 0.00 71 PRO A N 3
ATOM 3729 C CA . PRO A 1 71 ? 6.820 -1.955 -9.291 1.00 0.00 71 PRO A CA 3
ATOM 3730 C C . PRO A 1 71 ? 6.212 -3.185 -8.612 1.00 0.00 71 PRO A C 3
ATOM 3731 O O . PRO A 1 71 ? 5.655 -4.046 -9.259 1.00 0.00 71 PRO A O 3
ATOM 3742 N N . SER A 1 72 ? 6.294 -3.253 -7.307 1.00 0.00 72 SER A N 3
ATOM 3743 C CA . SER A 1 72 ? 5.727 -4.428 -6.583 1.00 0.00 72 SER A CA 3
ATOM 3744 C C . SER A 1 72 ? 4.411 -4.051 -5.897 1.00 0.00 72 SER A C 3
ATOM 3745 O O . SER A 1 72 ? 4.289 -4.127 -4.691 1.00 0.00 72 SER A O 3
ATOM 3753 N N . ARG A 1 73 ? 3.429 -3.662 -6.658 1.00 0.00 73 ARG A N 3
ATOM 3754 C CA . ARG A 1 73 ? 2.115 -3.302 -6.049 1.00 0.00 73 ARG A CA 3
ATOM 3755 C C . ARG A 1 73 ? 1.458 -4.562 -5.485 1.00 0.00 73 ARG A C 3
ATOM 3756 O O . ARG A 1 73 ? 0.756 -4.516 -4.497 1.00 0.00 73 ARG A O 3
ATOM 3777 N N . GLU A 1 74 ? 1.688 -5.693 -6.105 1.00 0.00 74 GLU A N 3
ATOM 3778 C CA . GLU A 1 74 ? 1.091 -6.963 -5.602 1.00 0.00 74 GLU A CA 3
ATOM 3779 C C . GLU A 1 74 ? 1.312 -7.071 -4.098 1.00 0.00 74 GLU A C 3
ATOM 3780 O O . GLU A 1 74 ? 0.417 -7.409 -3.347 1.00 0.00 74 GLU A O 3
ATOM 3792 N N . GLU A 1 75 ? 2.503 -6.786 -3.652 1.00 0.00 75 GLU A N 3
ATOM 3793 C CA . GLU A 1 75 ? 2.783 -6.867 -2.193 1.00 0.00 75 GLU A CA 3
ATOM 3794 C C . GLU A 1 75 ? 1.642 -6.202 -1.429 1.00 0.00 75 GLU A C 3
ATOM 3795 O O . GLU A 1 75 ? 1.319 -6.569 -0.317 1.00 0.00 75 GLU A O 3
ATOM 3807 N N . LEU A 1 76 ? 1.011 -5.240 -2.038 1.00 0.00 76 LEU A N 3
ATOM 3808 C CA . LEU A 1 76 ? -0.134 -4.561 -1.377 1.00 0.00 76 LEU A CA 3
ATOM 3809 C C . LEU A 1 76 ? -1.322 -5.526 -1.319 1.00 0.00 76 LEU A C 3
ATOM 3810 O O . LEU A 1 76 ? -2.032 -5.602 -0.338 1.00 0.00 76 LEU A O 3
ATOM 3826 N N . PHE A 1 77 ? -1.528 -6.275 -2.370 1.00 0.00 77 PHE A N 3
ATOM 3827 C CA . PHE A 1 77 ? -2.661 -7.246 -2.392 1.00 0.00 77 PHE A CA 3
ATOM 3828 C C . PHE A 1 77 ? -2.511 -8.247 -1.239 1.00 0.00 77 PHE A C 3
ATOM 3829 O O . PHE A 1 77 ? -3.461 -8.587 -0.560 1.00 0.00 77 PHE A O 3
ATOM 3846 N N . GLU A 1 78 ? -1.307 -8.700 -1.018 1.00 0.00 78 GLU A N 3
ATOM 3847 C CA . GLU A 1 78 ? -1.051 -9.660 0.093 1.00 0.00 78 GLU A CA 3
ATOM 3848 C C . GLU A 1 78 ? -1.047 -8.915 1.430 1.00 0.00 78 GLU A C 3
ATOM 3849 O O . GLU A 1 78 ? -1.344 -9.476 2.464 1.00 0.00 78 GLU A O 3
ATOM 3861 N N . ALA A 1 79 ? -0.698 -7.660 1.423 1.00 0.00 79 ALA A N 3
ATOM 3862 C CA . ALA A 1 79 ? -0.676 -6.882 2.697 1.00 0.00 79 ALA A CA 3
ATOM 3863 C C . ALA A 1 79 ? -2.089 -6.649 3.229 1.00 0.00 79 ALA A C 3
ATOM 3864 O O . ALA A 1 79 ? -2.341 -6.778 4.410 1.00 0.00 79 ALA A O 3
ATOM 3871 N N . ILE A 1 80 ? -3.017 -6.316 2.376 1.00 0.00 80 ILE A N 3
ATOM 3872 C CA . ILE A 1 80 ? -4.418 -6.090 2.850 1.00 0.00 80 ILE A CA 3
ATOM 3873 C C . ILE A 1 80 ? -4.950 -7.387 3.447 1.00 0.00 80 ILE A C 3
ATOM 3874 O O . ILE A 1 80 ? -5.542 -7.399 4.511 1.00 0.00 80 ILE A O 3
ATOM 3890 N N . ASN A 1 81 ? -4.724 -8.474 2.758 1.00 0.00 81 ASN A N 3
ATOM 3891 C CA . ASN A 1 81 ? -5.164 -9.796 3.266 1.00 0.00 81 ASN A CA 3
ATOM 3892 C C . ASN A 1 81 ? -4.292 -10.202 4.438 1.00 0.00 81 ASN A C 3
ATOM 3893 O O . ASN A 1 81 ? -4.695 -10.959 5.293 1.00 0.00 81 ASN A O 3
ATOM 3904 N N . ASP A 1 82 ? -3.072 -9.749 4.521 1.00 0.00 82 ASP A N 3
ATOM 3905 C CA . ASP A 1 82 ? -2.218 -10.175 5.655 1.00 0.00 82 ASP A CA 3
ATOM 3906 C C . ASP A 1 82 ? -2.271 -9.096 6.702 1.00 0.00 82 ASP A C 3
ATOM 3907 O O . ASP A 1 82 ? -1.613 -9.113 7.700 1.00 0.00 82 ASP A O 3
ATOM 3916 N N . GLU A 1 83 ? -3.140 -8.189 6.445 1.00 0.00 83 GLU A N 3
ATOM 3917 C CA . GLU A 1 83 ? -3.344 -7.081 7.374 1.00 0.00 83 GLU A CA 3
ATOM 3918 C C . GLU A 1 83 ? -4.612 -7.470 8.133 1.00 0.00 83 GLU A C 3
ATOM 3919 O O . GLU A 1 83 ? -4.563 -7.664 9.331 1.00 0.00 83 GLU A O 3
ATOM 3931 N N . MET A 1 84 ? -5.696 -7.684 7.443 1.00 0.00 84 MET A N 3
ATOM 3932 C CA . MET A 1 84 ? -6.932 -8.140 8.141 1.00 0.00 84 MET A CA 3
ATOM 3933 C C . MET A 1 84 ? -6.759 -9.570 8.681 1.00 0.00 84 MET A C 3
ATOM 3934 O O . MET A 1 84 ? -7.530 -10.022 9.506 1.00 0.00 84 MET A O 3
ATOM 3948 N N . GLU A 1 85 ? -5.767 -10.277 8.219 1.00 0.00 85 GLU A N 3
ATOM 3949 C CA . GLU A 1 85 ? -5.558 -11.668 8.713 1.00 0.00 85 GLU A CA 3
ATOM 3950 C C . GLU A 1 85 ? -4.113 -12.098 8.470 1.00 0.00 85 GLU A C 3
ATOM 3951 O O . GLU A 1 85 ? -3.231 -11.507 9.073 1.00 0.00 85 GLU A O 3
ATOM 3964 N N . MET A 1 1 ? -11.127 -3.192 9.376 1.00 0.00 1 MET A N 4
ATOM 3965 C CA . MET A 1 1 ? -10.189 -2.847 8.268 1.00 0.00 1 MET A CA 4
ATOM 3966 C C . MET A 1 1 ? -10.500 -3.692 7.030 1.00 0.00 1 MET A C 4
ATOM 3967 O O . MET A 1 1 ? -9.953 -4.760 6.841 1.00 0.00 1 MET A O 4
ATOM 3983 N N . VAL A 1 2 ? -11.376 -3.223 6.184 1.00 0.00 2 VAL A N 4
ATOM 3984 C CA . VAL A 1 2 ? -11.714 -4.003 4.961 1.00 0.00 2 VAL A CA 4
ATOM 3985 C C . VAL A 1 2 ? -10.651 -3.787 3.888 1.00 0.00 2 VAL A C 4
ATOM 3986 O O . VAL A 1 2 ? -9.646 -4.472 3.842 1.00 0.00 2 VAL A O 4
ATOM 3999 N N . VAL A 1 3 ? -10.884 -2.847 3.005 1.00 0.00 3 VAL A N 4
ATOM 4000 C CA . VAL A 1 3 ? -9.889 -2.586 1.934 1.00 0.00 3 VAL A CA 4
ATOM 4001 C C . VAL A 1 3 ? -8.918 -1.482 2.364 1.00 0.00 3 VAL A C 4
ATOM 4002 O O . VAL A 1 3 ? -9.144 -0.311 2.105 1.00 0.00 3 VAL A O 4
ATOM 4015 N N . ASN A 1 4 ? -7.818 -1.844 2.970 1.00 0.00 4 ASN A N 4
ATOM 4016 C CA . ASN A 1 4 ? -6.831 -0.808 3.378 1.00 0.00 4 ASN A CA 4
ATOM 4017 C C . ASN A 1 4 ? -5.522 -1.035 2.625 1.00 0.00 4 ASN A C 4
ATOM 4018 O O . ASN A 1 4 ? -4.792 -1.968 2.876 1.00 0.00 4 ASN A O 4
ATOM 4029 N N . ILE A 1 5 ? -5.230 -0.184 1.692 1.00 0.00 5 ILE A N 4
ATOM 4030 C CA . ILE A 1 5 ? -3.978 -0.310 0.901 1.00 0.00 5 ILE A CA 4
ATOM 4031 C C . ILE A 1 5 ? -3.163 0.971 0.995 1.00 0.00 5 ILE A C 4
ATOM 4032 O O . ILE A 1 5 ? -3.728 2.054 0.950 1.00 0.00 5 ILE A O 4
ATOM 4048 N N . GLU A 1 6 ? -1.866 0.894 1.085 1.00 0.00 6 GLU A N 4
ATOM 4049 C CA . GLU A 1 6 ? -1.105 2.158 1.132 1.00 0.00 6 GLU A CA 4
ATOM 4050 C C . GLU A 1 6 ? 0.025 2.104 0.104 1.00 0.00 6 GLU A C 4
ATOM 4051 O O . GLU A 1 6 ? 1.098 1.583 0.332 1.00 0.00 6 GLU A O 4
ATOM 4063 N N . VAL A 1 7 ? -0.173 2.758 -1.019 1.00 0.00 7 VAL A N 4
ATOM 4064 C CA . VAL A 1 7 ? 0.887 2.738 -2.060 1.00 0.00 7 VAL A CA 4
ATOM 4065 C C . VAL A 1 7 ? 1.738 3.989 -1.892 1.00 0.00 7 VAL A C 4
ATOM 4066 O O . VAL A 1 7 ? 1.326 5.101 -2.088 1.00 0.00 7 VAL A O 4
ATOM 4079 N N . PHE A 1 8 ? 2.969 3.787 -1.453 1.00 0.00 8 PHE A N 4
ATOM 4080 C CA . PHE A 1 8 ? 3.862 4.952 -1.227 1.00 0.00 8 PHE A CA 4
ATOM 4081 C C . PHE A 1 8 ? 5.090 4.860 -2.134 1.00 0.00 8 PHE A C 4
ATOM 4082 O O . PHE A 1 8 ? 6.103 4.300 -1.770 1.00 0.00 8 PHE A O 4
ATOM 4099 N N . THR A 1 9 ? 5.012 5.433 -3.301 1.00 0.00 9 THR A N 4
ATOM 4100 C CA . THR A 1 9 ? 6.173 5.395 -4.234 1.00 0.00 9 THR A CA 4
ATOM 4101 C C . THR A 1 9 ? 6.623 6.819 -4.551 1.00 0.00 9 THR A C 4
ATOM 4102 O O . THR A 1 9 ? 7.673 7.255 -4.124 1.00 0.00 9 THR A O 4
ATOM 4113 N N . SER A 1 10 ? 5.833 7.556 -5.284 1.00 0.00 10 SER A N 4
ATOM 4114 C CA . SER A 1 10 ? 6.224 8.956 -5.607 1.00 0.00 10 SER A CA 4
ATOM 4115 C C . SER A 1 10 ? 5.161 9.631 -6.480 1.00 0.00 10 SER A C 4
ATOM 4116 O O . SER A 1 10 ? 4.456 8.978 -7.223 1.00 0.00 10 SER A O 4
ATOM 4124 N N . PRO A 1 11 ? 5.090 10.930 -6.354 1.00 0.00 11 PRO A N 4
ATOM 4125 C CA . PRO A 1 11 ? 4.110 11.723 -7.132 1.00 0.00 11 PRO A CA 4
ATOM 4126 C C . PRO A 1 11 ? 4.586 11.895 -8.577 1.00 0.00 11 PRO A C 4
ATOM 4127 O O . PRO A 1 11 ? 3.825 12.256 -9.453 1.00 0.00 11 PRO A O 4
ATOM 4138 N N . THR A 1 12 ? 5.840 11.641 -8.834 1.00 0.00 12 THR A N 4
ATOM 4139 C CA . THR A 1 12 ? 6.353 11.795 -10.227 1.00 0.00 12 THR A CA 4
ATOM 4140 C C . THR A 1 12 ? 5.960 10.577 -11.064 1.00 0.00 12 THR A C 4
ATOM 4141 O O . THR A 1 12 ? 6.399 10.409 -12.183 1.00 0.00 12 THR A O 4
ATOM 4152 N N . CYS A 1 13 ? 5.176 9.698 -10.503 1.00 0.00 13 CYS A N 4
ATOM 4153 C CA . CYS A 1 13 ? 4.745 8.482 -11.246 1.00 0.00 13 CYS A CA 4
ATOM 4154 C C . CYS A 1 13 ? 3.501 7.879 -10.593 1.00 0.00 13 CYS A C 4
ATOM 4155 O O . CYS A 1 13 ? 2.950 8.435 -9.667 1.00 0.00 13 CYS A O 4
ATOM 4163 N N . PRO A 1 14 ? 3.149 6.708 -11.053 1.00 0.00 14 PRO A N 4
ATOM 4164 C CA . PRO A 1 14 ? 2.000 5.981 -10.476 1.00 0.00 14 PRO A CA 4
ATOM 4165 C C . PRO A 1 14 ? 2.427 5.194 -9.234 1.00 0.00 14 PRO A C 4
ATOM 4166 O O . PRO A 1 14 ? 3.190 4.252 -9.320 1.00 0.00 14 PRO A O 4
ATOM 4177 N N . TYR A 1 15 ? 1.939 5.567 -8.082 1.00 0.00 15 TYR A N 4
ATOM 4178 C CA . TYR A 1 15 ? 2.319 4.831 -6.843 1.00 0.00 15 TYR A CA 4
ATOM 4179 C C . TYR A 1 15 ? 2.138 3.324 -7.063 1.00 0.00 15 TYR A C 4
ATOM 4180 O O . TYR A 1 15 ? 2.842 2.714 -7.845 1.00 0.00 15 TYR A O 4
ATOM 4198 N N . CYS A 1 16 ? 1.197 2.717 -6.388 1.00 0.00 16 CYS A N 4
ATOM 4199 C CA . CYS A 1 16 ? 0.972 1.253 -6.572 1.00 0.00 16 CYS A CA 4
ATOM 4200 C C . CYS A 1 16 ? -0.492 0.895 -6.278 1.00 0.00 16 CYS A C 4
ATOM 4201 O O . CYS A 1 16 ? -0.773 -0.127 -5.683 1.00 0.00 16 CYS A O 4
ATOM 4209 N N . PRO A 1 17 ? -1.376 1.758 -6.701 1.00 0.00 17 PRO A N 4
ATOM 4210 C CA . PRO A 1 17 ? -2.829 1.538 -6.475 1.00 0.00 17 PRO A CA 4
ATOM 4211 C C . PRO A 1 17 ? -3.386 0.496 -7.452 1.00 0.00 17 PRO A C 4
ATOM 4212 O O . PRO A 1 17 ? -4.581 0.422 -7.671 1.00 0.00 17 PRO A O 4
ATOM 4223 N N . MET A 1 18 ? -2.536 -0.283 -8.071 1.00 0.00 18 MET A N 4
ATOM 4224 C CA . MET A 1 18 ? -3.048 -1.308 -9.028 1.00 0.00 18 MET A CA 4
ATOM 4225 C C . MET A 1 18 ? -3.259 -2.662 -8.359 1.00 0.00 18 MET A C 4
ATOM 4226 O O . MET A 1 18 ? -4.358 -3.149 -8.234 1.00 0.00 18 MET A O 4
ATOM 4240 N N . ALA A 1 19 ? -2.191 -3.268 -7.905 1.00 0.00 19 ALA A N 4
ATOM 4241 C CA . ALA A 1 19 ? -2.323 -4.592 -7.243 1.00 0.00 19 ALA A CA 4
ATOM 4242 C C . ALA A 1 19 ? -3.302 -4.492 -6.082 1.00 0.00 19 ALA A C 4
ATOM 4243 O O . ALA A 1 19 ? -3.885 -5.469 -5.654 1.00 0.00 19 ALA A O 4
ATOM 4250 N N . ILE A 1 20 ? -3.494 -3.308 -5.574 1.00 0.00 20 ILE A N 4
ATOM 4251 C CA . ILE A 1 20 ? -4.441 -3.130 -4.442 1.00 0.00 20 ILE A CA 4
ATOM 4252 C C . ILE A 1 20 ? -5.871 -3.307 -4.941 1.00 0.00 20 ILE A C 4
ATOM 4253 O O . ILE A 1 20 ? -6.697 -3.914 -4.289 1.00 0.00 20 ILE A O 4
ATOM 4269 N N . GLU A 1 21 ? -6.163 -2.802 -6.106 1.00 0.00 21 GLU A N 4
ATOM 4270 C CA . GLU A 1 21 ? -7.532 -2.965 -6.655 1.00 0.00 21 GLU A CA 4
ATOM 4271 C C . GLU A 1 21 ? -7.928 -4.432 -6.531 1.00 0.00 21 GLU A C 4
ATOM 4272 O O . GLU A 1 21 ? -9.079 -4.767 -6.335 1.00 0.00 21 GLU A O 4
ATOM 4284 N N . VAL A 1 22 ? -6.967 -5.310 -6.627 1.00 0.00 22 VAL A N 4
ATOM 4285 C CA . VAL A 1 22 ? -7.270 -6.762 -6.495 1.00 0.00 22 VAL A CA 4
ATOM 4286 C C . VAL A 1 22 ? -7.606 -7.078 -5.038 1.00 0.00 22 VAL A C 4
ATOM 4287 O O . VAL A 1 22 ? -8.563 -7.761 -4.742 1.00 0.00 22 VAL A O 4
ATOM 4300 N N . VAL A 1 23 ? -6.833 -6.565 -4.125 1.00 0.00 23 VAL A N 4
ATOM 4301 C CA . VAL A 1 23 ? -7.110 -6.794 -2.683 1.00 0.00 23 VAL A CA 4
ATOM 4302 C C . VAL A 1 23 ? -8.389 -6.055 -2.293 1.00 0.00 23 VAL A C 4
ATOM 4303 O O . VAL A 1 23 ? -9.073 -6.413 -1.357 1.00 0.00 23 VAL A O 4
ATOM 4316 N N . ASP A 1 24 ? -8.700 -5.003 -3.000 1.00 0.00 24 ASP A N 4
ATOM 4317 C CA . ASP A 1 24 ? -9.927 -4.229 -2.687 1.00 0.00 24 ASP A CA 4
ATOM 4318 C C . ASP A 1 24 ? -11.121 -5.032 -3.178 1.00 0.00 24 ASP A C 4
ATOM 4319 O O . ASP A 1 24 ? -12.161 -5.097 -2.553 1.00 0.00 24 ASP A O 4
ATOM 4328 N N . GLU A 1 25 ? -10.953 -5.650 -4.307 1.00 0.00 25 GLU A N 4
ATOM 4329 C CA . GLU A 1 25 ? -12.033 -6.476 -4.888 1.00 0.00 25 GLU A CA 4
ATOM 4330 C C . GLU A 1 25 ? -12.415 -7.586 -3.909 1.00 0.00 25 GLU A C 4
ATOM 4331 O O . GLU A 1 25 ? -13.575 -7.858 -3.675 1.00 0.00 25 GLU A O 4
ATOM 4343 N N . ALA A 1 26 ? -11.436 -8.228 -3.334 1.00 0.00 26 ALA A N 4
ATOM 4344 C CA . ALA A 1 26 ? -11.722 -9.321 -2.362 1.00 0.00 26 ALA A CA 4
ATOM 4345 C C . ALA A 1 26 ? -12.077 -8.741 -0.998 1.00 0.00 26 ALA A C 4
ATOM 4346 O O . ALA A 1 26 ? -12.963 -9.218 -0.317 1.00 0.00 26 ALA A O 4
ATOM 4353 N N . LYS A 1 27 ? -11.389 -7.707 -0.588 1.00 0.00 27 LYS A N 4
ATOM 4354 C CA . LYS A 1 27 ? -11.695 -7.119 0.742 1.00 0.00 27 LYS A CA 4
ATOM 4355 C C . LYS A 1 27 ? -13.072 -6.467 0.694 1.00 0.00 27 LYS A C 4
ATOM 4356 O O . LYS A 1 27 ? -13.745 -6.337 1.698 1.00 0.00 27 LYS A O 4
ATOM 4375 N N . LYS A 1 28 ? -13.520 -6.116 -0.476 1.00 0.00 28 LYS A N 4
ATOM 4376 C CA . LYS A 1 28 ? -14.878 -5.529 -0.602 1.00 0.00 28 LYS A CA 4
ATOM 4377 C C . LYS A 1 28 ? -15.892 -6.630 -0.324 1.00 0.00 28 LYS A C 4
ATOM 4378 O O . LYS A 1 28 ? -16.848 -6.457 0.406 1.00 0.00 28 LYS A O 4
ATOM 4397 N N . GLU A 1 29 ? -15.657 -7.778 -0.897 1.00 0.00 29 GLU A N 4
ATOM 4398 C CA . GLU A 1 29 ? -16.562 -8.936 -0.684 1.00 0.00 29 GLU A CA 4
ATOM 4399 C C . GLU A 1 29 ? -16.792 -9.120 0.811 1.00 0.00 29 GLU A C 4
ATOM 4400 O O . GLU A 1 29 ? -17.894 -9.367 1.262 1.00 0.00 29 GLU A O 4
ATOM 4412 N N . PHE A 1 30 ? -15.765 -8.949 1.585 1.00 0.00 30 PHE A N 4
ATOM 4413 C CA . PHE A 1 30 ? -15.904 -9.101 3.055 1.00 0.00 30 PHE A CA 4
ATOM 4414 C C . PHE A 1 30 ? -16.279 -7.748 3.659 1.00 0.00 30 PHE A C 4
ATOM 4415 O O . PHE A 1 30 ? -17.249 -7.632 4.389 1.00 0.00 30 PHE A O 4
ATOM 4432 N N . GLY A 1 31 ? -15.499 -6.741 3.405 1.00 0.00 31 GLY A N 4
ATOM 4433 C CA . GLY A 1 31 ? -15.796 -5.383 3.937 1.00 0.00 31 GLY A CA 4
ATOM 4434 C C . GLY A 1 31 ? -16.523 -4.531 2.895 1.00 0.00 31 GLY A C 4
ATOM 4435 O O . GLY A 1 31 ? -15.902 -3.681 2.268 1.00 0.00 31 GLY A O 4
ATOM 4439 N N . ASP A 1 32 ? -17.783 -4.732 2.690 1.00 0.00 32 ASP A N 4
ATOM 4440 C CA . ASP A 1 32 ? -18.502 -3.916 1.671 1.00 0.00 32 ASP A CA 4
ATOM 4441 C C . ASP A 1 32 ? -17.920 -2.498 1.613 1.00 0.00 32 ASP A C 4
ATOM 4442 O O . ASP A 1 32 ? -18.027 -1.815 0.617 1.00 0.00 32 ASP A O 4
ATOM 4451 N N . LYS A 1 33 ? -17.317 -2.049 2.675 1.00 0.00 33 LYS A N 4
ATOM 4452 C CA . LYS A 1 33 ? -16.688 -0.698 2.702 1.00 0.00 33 LYS A CA 4
ATOM 4453 C C . LYS A 1 33 ? -15.265 -0.750 2.145 1.00 0.00 33 LYS A C 4
ATOM 4454 O O . LYS A 1 33 ? -14.619 -1.783 2.194 1.00 0.00 33 LYS A O 4
ATOM 4473 N N . ILE A 1 34 ? -14.753 0.340 1.649 1.00 0.00 34 ILE A N 4
ATOM 4474 C CA . ILE A 1 34 ? -13.358 0.313 1.131 1.00 0.00 34 ILE A CA 4
ATOM 4475 C C . ILE A 1 34 ? -12.532 1.459 1.723 1.00 0.00 34 ILE A C 4
ATOM 4476 O O . ILE A 1 34 ? -13.037 2.521 2.025 1.00 0.00 34 ILE A O 4
ATOM 4492 N N . ASP A 1 35 ? -11.254 1.243 1.878 1.00 0.00 35 ASP A N 4
ATOM 4493 C CA . ASP A 1 35 ? -10.372 2.297 2.442 1.00 0.00 35 ASP A CA 4
ATOM 4494 C C . ASP A 1 35 ? -8.966 2.138 1.867 1.00 0.00 35 ASP A C 4
ATOM 4495 O O . ASP A 1 35 ? -8.045 1.733 2.552 1.00 0.00 35 ASP A O 4
ATOM 4504 N N . VAL A 1 36 ? -8.790 2.461 0.613 1.00 0.00 36 VAL A N 4
ATOM 4505 C CA . VAL A 1 36 ? -7.444 2.298 0.011 1.00 0.00 36 VAL A CA 4
ATOM 4506 C C . VAL A 1 36 ? -6.654 3.594 0.167 1.00 0.00 36 VAL A C 4
ATOM 4507 O O . VAL A 1 36 ? -6.983 4.624 -0.382 1.00 0.00 36 VAL A O 4
ATOM 4520 N N . GLU A 1 37 ? -5.557 3.530 0.893 1.00 0.00 37 GLU A N 4
ATOM 4521 C CA . GLU A 1 37 ? -4.765 4.776 1.093 1.00 0.00 37 GLU A CA 4
ATOM 4522 C C . GLU A 1 37 ? -3.576 4.749 0.131 1.00 0.00 37 GLU A C 4
ATOM 4523 O O . GLU A 1 37 ? -2.955 3.747 -0.105 1.00 0.00 37 GLU A O 4
ATOM 4535 N N . LYS A 1 38 ? -3.290 5.868 -0.474 1.00 0.00 38 LYS A N 4
ATOM 4536 C CA . LYS A 1 38 ? -2.190 5.931 -1.471 1.00 0.00 38 LYS A CA 4
ATOM 4537 C C . LYS A 1 38 ? -1.394 7.227 -1.348 1.00 0.00 38 LYS A C 4
ATOM 4538 O O . LYS A 1 38 ? -1.969 8.304 -1.343 1.00 0.00 38 LYS A O 4
ATOM 4557 N N . ILE A 1 39 ? -0.108 7.146 -1.215 1.00 0.00 39 ILE A N 4
ATOM 4558 C CA . ILE A 1 39 ? 0.723 8.377 -1.089 1.00 0.00 39 ILE A CA 4
ATOM 4559 C C . ILE A 1 39 ? 2.017 8.212 -1.900 1.00 0.00 39 ILE A C 4
ATOM 4560 O O . ILE A 1 39 ? 2.248 7.196 -2.518 1.00 0.00 39 ILE A O 4
ATOM 4576 N N . ASP A 1 40 ? 2.826 9.232 -1.964 1.00 0.00 40 ASP A N 4
ATOM 4577 C CA . ASP A 1 40 ? 4.111 9.158 -2.700 1.00 0.00 40 ASP A CA 4
ATOM 4578 C C . ASP A 1 40 ? 5.317 9.279 -1.761 1.00 0.00 40 ASP A C 4
ATOM 4579 O O . ASP A 1 40 ? 5.174 9.620 -0.606 1.00 0.00 40 ASP A O 4
ATOM 4588 N N . ILE A 1 41 ? 6.499 9.087 -2.270 1.00 0.00 41 ILE A N 4
ATOM 4589 C CA . ILE A 1 41 ? 7.719 9.257 -1.428 1.00 0.00 41 ILE A CA 4
ATOM 4590 C C . ILE A 1 41 ? 7.866 10.693 -0.912 1.00 0.00 41 ILE A C 4
ATOM 4591 O O . ILE A 1 41 ? 8.770 11.001 -0.164 1.00 0.00 41 ILE A O 4
ATOM 4607 N N . MET A 1 42 ? 7.011 11.584 -1.337 1.00 0.00 42 MET A N 4
ATOM 4608 C CA . MET A 1 42 ? 7.113 12.993 -0.874 1.00 0.00 42 MET A CA 4
ATOM 4609 C C . MET A 1 42 ? 6.105 13.279 0.248 1.00 0.00 42 MET A C 4
ATOM 4610 O O . MET A 1 42 ? 6.227 14.243 0.975 1.00 0.00 42 MET A O 4
ATOM 4624 N N . VAL A 1 43 ? 5.100 12.455 0.380 1.00 0.00 43 VAL A N 4
ATOM 4625 C CA . VAL A 1 43 ? 4.072 12.707 1.431 1.00 0.00 43 VAL A CA 4
ATOM 4626 C C . VAL A 1 43 ? 4.136 11.617 2.498 1.00 0.00 43 VAL A C 4
ATOM 4627 O O . VAL A 1 43 ? 3.945 11.873 3.671 1.00 0.00 43 VAL A O 4
ATOM 4640 N N . ASP A 1 44 ? 4.391 10.400 2.105 1.00 0.00 44 ASP A N 4
ATOM 4641 C CA . ASP A 1 44 ? 4.449 9.301 3.106 1.00 0.00 44 ASP A CA 4
ATOM 4642 C C . ASP A 1 44 ? 5.862 8.729 3.209 1.00 0.00 44 ASP A C 4
ATOM 4643 O O . ASP A 1 44 ? 6.065 7.531 3.113 1.00 0.00 44 ASP A O 4
ATOM 4652 N N . ARG A 1 45 ? 6.846 9.570 3.419 1.00 0.00 45 ARG A N 4
ATOM 4653 C CA . ARG A 1 45 ? 8.231 9.028 3.514 1.00 0.00 45 ARG A CA 4
ATOM 4654 C C . ARG A 1 45 ? 8.352 8.146 4.758 1.00 0.00 45 ARG A C 4
ATOM 4655 O O . ARG A 1 45 ? 9.324 7.447 4.944 1.00 0.00 45 ARG A O 4
ATOM 4676 N N . GLU A 1 46 ? 7.323 8.103 5.557 1.00 0.00 46 GLU A N 4
ATOM 4677 C CA . GLU A 1 46 ? 7.317 7.216 6.750 1.00 0.00 46 GLU A CA 4
ATOM 4678 C C . GLU A 1 46 ? 7.479 5.761 6.321 1.00 0.00 46 GLU A C 4
ATOM 4679 O O . GLU A 1 46 ? 7.750 4.893 7.125 1.00 0.00 46 GLU A O 4
ATOM 4691 N N . LYS A 1 47 ? 7.286 5.478 5.061 1.00 0.00 47 LYS A N 4
ATOM 4692 C CA . LYS A 1 47 ? 7.410 4.070 4.606 1.00 0.00 47 LYS A CA 4
ATOM 4693 C C . LYS A 1 47 ? 8.746 3.512 5.071 1.00 0.00 47 LYS A C 4
ATOM 4694 O O . LYS A 1 47 ? 8.823 2.507 5.740 1.00 0.00 47 LYS A O 4
ATOM 4713 N N . ALA A 1 48 ? 9.794 4.130 4.676 1.00 0.00 48 ALA A N 4
ATOM 4714 C CA . ALA A 1 48 ? 11.150 3.734 5.068 1.00 0.00 48 ALA A CA 4
ATOM 4715 C C . ALA A 1 48 ? 11.342 3.887 6.560 1.00 0.00 48 ALA A C 4
ATOM 4716 O O . ALA A 1 48 ? 12.443 3.747 7.057 1.00 0.00 48 ALA A O 4
ATOM 4723 N N . ILE A 1 49 ? 10.347 4.340 7.271 1.00 0.00 49 ILE A N 4
ATOM 4724 C CA . ILE A 1 49 ? 10.574 4.546 8.711 1.00 0.00 49 ILE A CA 4
ATOM 4725 C C . ILE A 1 49 ? 11.515 3.422 9.107 1.00 0.00 49 ILE A C 4
ATOM 4726 O O . ILE A 1 49 ? 12.465 3.599 9.842 1.00 0.00 49 ILE A O 4
ATOM 4742 N N . GLU A 1 50 ? 11.279 2.275 8.537 1.00 0.00 50 GLU A N 4
ATOM 4743 C CA . GLU A 1 50 ? 12.159 1.111 8.774 1.00 0.00 50 GLU A CA 4
ATOM 4744 C C . GLU A 1 50 ? 13.609 1.505 8.466 1.00 0.00 50 GLU A C 4
ATOM 4745 O O . GLU A 1 50 ? 14.493 1.320 9.279 1.00 0.00 50 GLU A O 4
ATOM 4757 N N . TYR A 1 51 ? 13.862 2.061 7.305 1.00 0.00 51 TYR A N 4
ATOM 4758 C CA . TYR A 1 51 ? 15.265 2.476 6.978 1.00 0.00 51 TYR A CA 4
ATOM 4759 C C . TYR A 1 51 ? 15.315 3.962 6.634 1.00 0.00 51 TYR A C 4
ATOM 4760 O O . TYR A 1 51 ? 16.312 4.630 6.822 1.00 0.00 51 TYR A O 4
ATOM 4778 N N . GLY A 1 52 ? 14.239 4.471 6.129 1.00 0.00 52 GLY A N 4
ATOM 4779 C CA . GLY A 1 52 ? 14.175 5.908 5.743 1.00 0.00 52 GLY A CA 4
ATOM 4780 C C . GLY A 1 52 ? 15.479 6.356 5.075 1.00 0.00 52 GLY A C 4
ATOM 4781 O O . GLY A 1 52 ? 15.721 7.529 4.900 1.00 0.00 52 GLY A O 4
ATOM 4785 N N . LEU A 1 53 ? 16.310 5.443 4.680 1.00 0.00 53 LEU A N 4
ATOM 4786 C CA . LEU A 1 53 ? 17.571 5.789 3.974 1.00 0.00 53 LEU A CA 4
ATOM 4787 C C . LEU A 1 53 ? 17.255 5.922 2.484 1.00 0.00 53 LEU A C 4
ATOM 4788 O O . LEU A 1 53 ? 17.413 6.939 1.855 1.00 0.00 53 LEU A O 4
ATOM 4804 N N . MET A 1 54 ? 16.870 4.809 1.915 1.00 0.00 54 MET A N 4
ATOM 4805 C CA . MET A 1 54 ? 16.511 4.750 0.481 1.00 0.00 54 MET A CA 4
ATOM 4806 C C . MET A 1 54 ? 14.989 4.639 0.385 1.00 0.00 54 MET A C 4
ATOM 4807 O O . MET A 1 54 ? 14.470 3.682 -0.177 1.00 0.00 54 MET A O 4
ATOM 4821 N N . ALA A 1 55 ? 14.278 5.576 0.928 1.00 0.00 55 ALA A N 4
ATOM 4822 C CA . ALA A 1 55 ? 12.796 5.450 0.933 1.00 0.00 55 ALA A CA 4
ATOM 4823 C C . ALA A 1 55 ? 12.177 6.273 -0.200 1.00 0.00 55 ALA A C 4
ATOM 4824 O O . ALA A 1 55 ? 12.095 7.473 -0.180 1.00 0.00 55 ALA A O 4
ATOM 4831 N N . VAL A 1 56 ? 11.710 5.570 -1.214 1.00 0.00 56 VAL A N 4
ATOM 4832 C CA . VAL A 1 56 ? 11.065 6.256 -2.367 1.00 0.00 56 VAL A CA 4
ATOM 4833 C C . VAL A 1 56 ? 9.947 5.383 -2.944 1.00 0.00 56 VAL A C 4
ATOM 4834 O O . VAL A 1 56 ? 8.787 5.756 -2.886 1.00 0.00 56 VAL A O 4
ATOM 4847 N N . PRO A 1 57 ? 10.304 4.207 -3.405 1.00 0.00 57 PRO A N 4
ATOM 4848 C CA . PRO A 1 57 ? 9.290 3.291 -3.959 1.00 0.00 57 PRO A CA 4
ATOM 4849 C C . PRO A 1 57 ? 8.908 2.233 -2.928 1.00 0.00 57 PRO A C 4
ATOM 4850 O O . PRO A 1 57 ? 9.623 1.322 -2.619 1.00 0.00 57 PRO A O 4
ATOM 4861 N N . ALA A 1 58 ? 7.735 2.395 -2.341 1.00 0.00 58 ALA A N 4
ATOM 4862 C CA . ALA A 1 58 ? 7.295 1.437 -1.289 1.00 0.00 58 ALA A CA 4
ATOM 4863 C C . ALA A 1 58 ? 5.783 1.481 -1.087 1.00 0.00 58 ALA A C 4
ATOM 4864 O O . ALA A 1 58 ? 5.064 2.188 -1.767 1.00 0.00 58 ALA A O 4
ATOM 4871 N N . ILE A 1 59 ? 5.303 0.708 -0.155 1.00 0.00 59 ILE A N 4
ATOM 4872 C CA . ILE A 1 59 ? 3.846 0.680 0.125 1.00 0.00 59 ILE A CA 4
ATOM 4873 C C . ILE A 1 59 ? 3.620 0.375 1.603 1.00 0.00 59 ILE A C 4
ATOM 4874 O O . ILE A 1 59 ? 4.237 -0.515 2.160 1.00 0.00 59 ILE A O 4
ATOM 4890 N N . ALA A 1 60 ? 2.703 1.067 2.241 1.00 0.00 60 ALA A N 4
ATOM 4891 C CA . ALA A 1 60 ? 2.499 0.758 3.677 1.00 0.00 60 ALA A CA 4
ATOM 4892 C C . ALA A 1 60 ? 1.621 -0.472 3.744 1.00 0.00 60 ALA A C 4
ATOM 4893 O O . ALA A 1 60 ? 0.657 -0.627 3.014 1.00 0.00 60 ALA A O 4
ATOM 4900 N N . ILE A 1 61 ? 1.929 -1.361 4.680 1.00 0.00 61 ILE A N 4
ATOM 4901 C CA . ILE A 1 61 ? 1.117 -2.598 4.669 1.00 0.00 61 ILE A CA 4
ATOM 4902 C C . ILE A 1 61 ? -0.085 -2.321 5.563 1.00 0.00 61 ILE A C 4
ATOM 4903 O O . ILE A 1 61 ? -0.211 -2.701 6.694 1.00 0.00 61 ILE A O 4
ATOM 4919 N N . ASN A 1 62 ? -1.090 -1.728 4.919 1.00 0.00 62 ASN A N 4
ATOM 4920 C CA . ASN A 1 62 ? -2.361 -1.425 5.625 1.00 0.00 62 ASN A CA 4
ATOM 4921 C C . ASN A 1 62 ? -2.751 -2.629 6.457 1.00 0.00 62 ASN A C 4
ATOM 4922 O O . ASN A 1 62 ? -3.528 -3.464 6.037 1.00 0.00 62 ASN A O 4
ATOM 4933 N N . GLY A 1 63 ? -2.189 -2.727 7.623 1.00 0.00 63 GLY A N 4
ATOM 4934 C CA . GLY A 1 63 ? -2.460 -3.879 8.519 1.00 0.00 63 GLY A CA 4
ATOM 4935 C C . GLY A 1 63 ? -1.338 -3.914 9.555 1.00 0.00 63 GLY A C 4
ATOM 4936 O O . GLY A 1 63 ? -1.564 -4.094 10.734 1.00 0.00 63 GLY A O 4
ATOM 4940 N N . VAL A 1 64 ? -0.118 -3.737 9.108 1.00 0.00 64 VAL A N 4
ATOM 4941 C CA . VAL A 1 64 ? 1.031 -3.752 10.048 1.00 0.00 64 VAL A CA 4
ATOM 4942 C C . VAL A 1 64 ? 1.895 -2.481 9.901 1.00 0.00 64 VAL A C 4
ATOM 4943 O O . VAL A 1 64 ? 2.061 -1.741 10.849 1.00 0.00 64 VAL A O 4
ATOM 4956 N N . VAL A 1 65 ? 2.448 -2.204 8.736 1.00 0.00 65 VAL A N 4
ATOM 4957 C CA . VAL A 1 65 ? 3.291 -0.968 8.611 1.00 0.00 65 VAL A CA 4
ATOM 4958 C C . VAL A 1 65 ? 3.529 -0.572 7.146 1.00 0.00 65 VAL A C 4
ATOM 4959 O O . VAL A 1 65 ? 2.649 -0.066 6.476 1.00 0.00 65 VAL A O 4
ATOM 4972 N N . ARG A 1 66 ? 4.729 -0.787 6.660 1.00 0.00 66 ARG A N 4
ATOM 4973 C CA . ARG A 1 66 ? 5.073 -0.412 5.254 1.00 0.00 66 ARG A CA 4
ATOM 4974 C C . ARG A 1 66 ? 6.346 -1.152 4.822 1.00 0.00 66 ARG A C 4
ATOM 4975 O O . ARG A 1 66 ? 7.050 -1.718 5.633 1.00 0.00 66 ARG A O 4
ATOM 4996 N N . PHE A 1 67 ? 6.635 -1.177 3.545 1.00 0.00 67 PHE A N 4
ATOM 4997 C CA . PHE A 1 67 ? 7.848 -1.915 3.077 1.00 0.00 67 PHE A CA 4
ATOM 4998 C C . PHE A 1 67 ? 8.500 -1.204 1.889 1.00 0.00 67 PHE A C 4
ATOM 4999 O O . PHE A 1 67 ? 8.030 -0.188 1.422 1.00 0.00 67 PHE A O 4
ATOM 5016 N N . VAL A 1 68 ? 9.599 -1.726 1.411 1.00 0.00 68 VAL A N 4
ATOM 5017 C CA . VAL A 1 68 ? 10.285 -1.116 0.238 1.00 0.00 68 VAL A CA 4
ATOM 5018 C C . VAL A 1 68 ? 9.806 -1.783 -1.047 1.00 0.00 68 VAL A C 4
ATOM 5019 O O . VAL A 1 68 ? 10.024 -2.970 -1.239 1.00 0.00 68 VAL A O 4
ATOM 5032 N N . GLY A 1 69 ? 9.173 -1.065 -1.917 1.00 0.00 69 GLY A N 4
ATOM 5033 C CA . GLY A 1 69 ? 8.710 -1.688 -3.187 1.00 0.00 69 GLY A CA 4
ATOM 5034 C C . GLY A 1 69 ? 8.395 -0.611 -4.218 1.00 0.00 69 GLY A C 4
ATOM 5035 O O . GLY A 1 69 ? 7.596 0.271 -3.982 1.00 0.00 69 GLY A O 4
ATOM 5039 N N . ALA A 1 70 ? 8.965 -0.700 -5.378 1.00 0.00 70 ALA A N 4
ATOM 5040 C CA . ALA A 1 70 ? 8.658 0.306 -6.417 1.00 0.00 70 ALA A CA 4
ATOM 5041 C C . ALA A 1 70 ? 7.530 -0.228 -7.298 1.00 0.00 70 ALA A C 4
ATOM 5042 O O . ALA A 1 70 ? 6.375 0.069 -7.053 1.00 0.00 70 ALA A O 4
ATOM 5049 N N . PRO A 1 71 ? 7.870 -1.041 -8.265 1.00 0.00 71 PRO A N 4
ATOM 5050 C CA . PRO A 1 71 ? 6.819 -1.624 -9.117 1.00 0.00 71 PRO A CA 4
ATOM 5051 C C . PRO A 1 71 ? 6.191 -2.814 -8.393 1.00 0.00 71 PRO A C 4
ATOM 5052 O O . PRO A 1 71 ? 5.629 -3.703 -8.999 1.00 0.00 71 PRO A O 4
ATOM 5063 N N . SER A 1 72 ? 6.281 -2.834 -7.084 1.00 0.00 72 SER A N 4
ATOM 5064 C CA . SER A 1 72 ? 5.696 -3.974 -6.318 1.00 0.00 72 SER A CA 4
ATOM 5065 C C . SER A 1 72 ? 4.317 -3.621 -5.756 1.00 0.00 72 SER A C 4
ATOM 5066 O O . SER A 1 72 ? 4.144 -3.474 -4.564 1.00 0.00 72 SER A O 4
ATOM 5074 N N . ARG A 1 73 ? 3.328 -3.502 -6.598 1.00 0.00 73 ARG A N 4
ATOM 5075 C CA . ARG A 1 73 ? 1.961 -3.182 -6.101 1.00 0.00 73 ARG A CA 4
ATOM 5076 C C . ARG A 1 73 ? 1.332 -4.435 -5.493 1.00 0.00 73 ARG A C 4
ATOM 5077 O O . ARG A 1 73 ? 0.601 -4.372 -4.525 1.00 0.00 73 ARG A O 4
ATOM 5098 N N . GLU A 1 74 ? 1.614 -5.580 -6.054 1.00 0.00 74 GLU A N 4
ATOM 5099 C CA . GLU A 1 74 ? 1.044 -6.842 -5.506 1.00 0.00 74 GLU A CA 4
ATOM 5100 C C . GLU A 1 74 ? 1.264 -6.892 -3.997 1.00 0.00 74 GLU A C 4
ATOM 5101 O O . GLU A 1 74 ? 0.470 -7.440 -3.258 1.00 0.00 74 GLU A O 4
ATOM 5113 N N . GLU A 1 75 ? 2.342 -6.325 -3.532 1.00 0.00 75 GLU A N 4
ATOM 5114 C CA . GLU A 1 75 ? 2.608 -6.338 -2.071 1.00 0.00 75 GLU A CA 4
ATOM 5115 C C . GLU A 1 75 ? 1.371 -5.837 -1.329 1.00 0.00 75 GLU A C 4
ATOM 5116 O O . GLU A 1 75 ? 0.991 -6.366 -0.303 1.00 0.00 75 GLU A O 4
ATOM 5128 N N . LEU A 1 76 ? 0.729 -4.830 -1.855 1.00 0.00 76 LEU A N 4
ATOM 5129 C CA . LEU A 1 76 ? -0.498 -4.306 -1.195 1.00 0.00 76 LEU A CA 4
ATOM 5130 C C . LEU A 1 76 ? -1.581 -5.382 -1.215 1.00 0.00 76 LEU A C 4
ATOM 5131 O O . LEU A 1 76 ? -2.325 -5.551 -0.270 1.00 0.00 76 LEU A O 4
ATOM 5147 N N . PHE A 1 77 ? -1.668 -6.118 -2.290 1.00 0.00 77 PHE A N 4
ATOM 5148 C CA . PHE A 1 77 ? -2.696 -7.188 -2.368 1.00 0.00 77 PHE A CA 4
ATOM 5149 C C . PHE A 1 77 ? -2.465 -8.213 -1.256 1.00 0.00 77 PHE A C 4
ATOM 5150 O O . PHE A 1 77 ? -3.381 -8.662 -0.601 1.00 0.00 77 PHE A O 4
ATOM 5167 N N . GLU A 1 78 ? -1.237 -8.578 -1.039 1.00 0.00 78 GLU A N 4
ATOM 5168 C CA . GLU A 1 78 ? -0.906 -9.551 0.036 1.00 0.00 78 GLU A CA 4
ATOM 5169 C C . GLU A 1 78 ? -0.913 -8.847 1.394 1.00 0.00 78 GLU A C 4
ATOM 5170 O O . GLU A 1 78 ? -1.049 -9.464 2.430 1.00 0.00 78 GLU A O 4
ATOM 5182 N N . ALA A 1 79 ? -0.723 -7.553 1.395 1.00 0.00 79 ALA A N 4
ATOM 5183 C CA . ALA A 1 79 ? -0.689 -6.809 2.683 1.00 0.00 79 ALA A CA 4
ATOM 5184 C C . ALA A 1 79 ? -2.107 -6.699 3.245 1.00 0.00 79 ALA A C 4
ATOM 5185 O O . ALA A 1 79 ? -2.318 -6.792 4.437 1.00 0.00 79 ALA A O 4
ATOM 5192 N N . ILE A 1 80 ? -3.085 -6.523 2.400 1.00 0.00 80 ILE A N 4
ATOM 5193 C CA . ILE A 1 80 ? -4.482 -6.434 2.904 1.00 0.00 80 ILE A CA 4
ATOM 5194 C C . ILE A 1 80 ? -4.862 -7.758 3.554 1.00 0.00 80 ILE A C 4
ATOM 5195 O O . ILE A 1 80 ? -5.418 -7.801 4.631 1.00 0.00 80 ILE A O 4
ATOM 5211 N N . ASN A 1 81 ? -4.562 -8.847 2.901 1.00 0.00 81 ASN A N 4
ATOM 5212 C CA . ASN A 1 81 ? -4.894 -10.177 3.481 1.00 0.00 81 ASN A CA 4
ATOM 5213 C C . ASN A 1 81 ? -3.990 -10.428 4.675 1.00 0.00 81 ASN A C 4
ATOM 5214 O O . ASN A 1 81 ? -4.409 -11.000 5.680 1.00 0.00 81 ASN A O 4
ATOM 5225 N N . ASP A 1 82 ? -2.754 -9.938 4.624 1.00 0.00 82 ASP A N 4
ATOM 5226 C CA . ASP A 1 82 ? -1.922 -10.228 5.813 1.00 0.00 82 ASP A CA 4
ATOM 5227 C C . ASP A 1 82 ? -2.160 -9.121 6.819 1.00 0.00 82 ASP A C 4
ATOM 5228 O O . ASP A 1 82 ? -1.961 -9.301 8.015 1.00 0.00 82 ASP A O 4
ATOM 5237 N N . GLU A 1 83 ? -2.890 -8.109 6.419 1.00 0.00 83 GLU A N 4
ATOM 5238 C CA . GLU A 1 83 ? -3.347 -7.068 7.367 1.00 0.00 83 GLU A CA 4
ATOM 5239 C C . GLU A 1 83 ? -4.573 -7.560 8.110 1.00 0.00 83 GLU A C 4
ATOM 5240 O O . GLU A 1 83 ? -4.573 -7.692 9.319 1.00 0.00 83 GLU A O 4
ATOM 5252 N N . MET A 1 84 ? -5.618 -7.844 7.392 1.00 0.00 84 MET A N 4
ATOM 5253 C CA . MET A 1 84 ? -6.865 -8.354 8.029 1.00 0.00 84 MET A CA 4
ATOM 5254 C C . MET A 1 84 ? -6.668 -9.792 8.518 1.00 0.00 84 MET A C 4
ATOM 5255 O O . MET A 1 84 ? -7.479 -10.329 9.246 1.00 0.00 84 MET A O 4
ATOM 5269 N N . GLU A 1 85 ? -5.601 -10.424 8.109 1.00 0.00 85 GLU A N 4
ATOM 5270 C CA . GLU A 1 85 ? -5.360 -11.832 8.537 1.00 0.00 85 GLU A CA 4
ATOM 5271 C C . GLU A 1 85 ? -4.126 -12.396 7.827 1.00 0.00 85 GLU A C 4
ATOM 5272 O O . GLU A 1 85 ? -3.040 -12.252 8.364 1.00 0.00 85 GLU A O 4
ATOM 5285 N N . MET A 1 1 ? -12.125 -2.954 9.688 1.00 0.00 1 MET A N 5
ATOM 5286 C CA . MET A 1 1 ? -11.164 -2.568 8.614 1.00 0.00 1 MET A CA 5
ATOM 5287 C C . MET A 1 1 ? -11.337 -3.480 7.395 1.00 0.00 1 MET A C 5
ATOM 5288 O O . MET A 1 1 ? -10.804 -4.570 7.343 1.00 0.00 1 MET A O 5
ATOM 5304 N N . VAL A 1 2 ? -12.080 -3.041 6.419 1.00 0.00 2 VAL A N 5
ATOM 5305 C CA . VAL A 1 2 ? -12.286 -3.881 5.205 1.00 0.00 2 VAL A CA 5
ATOM 5306 C C . VAL A 1 2 ? -11.086 -3.761 4.264 1.00 0.00 2 VAL A C 5
ATOM 5307 O O . VAL A 1 2 ? -10.120 -4.486 4.372 1.00 0.00 2 VAL A O 5
ATOM 5320 N N . VAL A 1 3 ? -11.161 -2.855 3.329 1.00 0.00 3 VAL A N 5
ATOM 5321 C CA . VAL A 1 3 ? -10.050 -2.675 2.371 1.00 0.00 3 VAL A CA 5
ATOM 5322 C C . VAL A 1 3 ? -9.080 -1.603 2.871 1.00 0.00 3 VAL A C 5
ATOM 5323 O O . VAL A 1 3 ? -9.444 -0.453 3.018 1.00 0.00 3 VAL A O 5
ATOM 5336 N N . ASN A 1 4 ? -7.843 -1.955 3.084 1.00 0.00 4 ASN A N 5
ATOM 5337 C CA . ASN A 1 4 ? -6.857 -0.943 3.562 1.00 0.00 4 ASN A CA 5
ATOM 5338 C C . ASN A 1 4 ? -5.540 -1.148 2.819 1.00 0.00 4 ASN A C 5
ATOM 5339 O O . ASN A 1 4 ? -4.897 -2.161 2.908 1.00 0.00 4 ASN A O 5
ATOM 5350 N N . ILE A 1 5 ? -5.169 -0.177 2.023 1.00 0.00 5 ILE A N 5
ATOM 5351 C CA . ILE A 1 5 ? -3.912 -0.273 1.229 1.00 0.00 5 ILE A CA 5
ATOM 5352 C C . ILE A 1 5 ? -3.136 1.042 1.284 1.00 0.00 5 ILE A C 5
ATOM 5353 O O . ILE A 1 5 ? -3.738 2.096 1.353 1.00 0.00 5 ILE A O 5
ATOM 5369 N N . GLU A 1 6 ? -1.839 1.020 1.202 1.00 0.00 6 GLU A N 5
ATOM 5370 C CA . GLU A 1 6 ? -1.123 2.312 1.185 1.00 0.00 6 GLU A CA 5
ATOM 5371 C C . GLU A 1 6 ? -0.048 2.291 0.099 1.00 0.00 6 GLU A C 5
ATOM 5372 O O . GLU A 1 6 ? 1.017 1.719 0.258 1.00 0.00 6 GLU A O 5
ATOM 5384 N N . VAL A 1 7 ? -0.277 2.978 -0.979 1.00 0.00 7 VAL A N 5
ATOM 5385 C CA . VAL A 1 7 ? 0.728 2.985 -2.077 1.00 0.00 7 VAL A CA 5
ATOM 5386 C C . VAL A 1 7 ? 1.620 4.205 -1.917 1.00 0.00 7 VAL A C 5
ATOM 5387 O O . VAL A 1 7 ? 1.249 5.327 -2.153 1.00 0.00 7 VAL A O 5
ATOM 5400 N N . PHE A 1 8 ? 2.828 3.974 -1.440 1.00 0.00 8 PHE A N 5
ATOM 5401 C CA . PHE A 1 8 ? 3.759 5.111 -1.224 1.00 0.00 8 PHE A CA 5
ATOM 5402 C C . PHE A 1 8 ? 4.983 4.949 -2.126 1.00 0.00 8 PHE A C 5
ATOM 5403 O O . PHE A 1 8 ? 6.000 4.408 -1.734 1.00 0.00 8 PHE A O 5
ATOM 5420 N N . THR A 1 9 ? 4.901 5.449 -3.324 1.00 0.00 9 THR A N 5
ATOM 5421 C CA . THR A 1 9 ? 6.054 5.346 -4.262 1.00 0.00 9 THR A CA 5
ATOM 5422 C C . THR A 1 9 ? 6.501 6.742 -4.677 1.00 0.00 9 THR A C 5
ATOM 5423 O O . THR A 1 9 ? 7.605 7.155 -4.392 1.00 0.00 9 THR A O 5
ATOM 5434 N N . SER A 1 10 ? 5.647 7.481 -5.336 1.00 0.00 10 SER A N 5
ATOM 5435 C CA . SER A 1 10 ? 6.030 8.856 -5.754 1.00 0.00 10 SER A CA 5
ATOM 5436 C C . SER A 1 10 ? 4.890 9.536 -6.511 1.00 0.00 10 SER A C 5
ATOM 5437 O O . SER A 1 10 ? 4.039 8.879 -7.075 1.00 0.00 10 SER A O 5
ATOM 5445 N N . PRO A 1 11 ? 4.920 10.843 -6.496 1.00 0.00 11 PRO A N 5
ATOM 5446 C CA . PRO A 1 11 ? 3.883 11.643 -7.182 1.00 0.00 11 PRO A CA 5
ATOM 5447 C C . PRO A 1 11 ? 4.231 11.820 -8.661 1.00 0.00 11 PRO A C 5
ATOM 5448 O O . PRO A 1 11 ? 3.372 12.050 -9.488 1.00 0.00 11 PRO A O 5
ATOM 5459 N N . THR A 1 12 ? 5.487 11.713 -9.003 1.00 0.00 12 THR A N 5
ATOM 5460 C CA . THR A 1 12 ? 5.881 11.878 -10.434 1.00 0.00 12 THR A CA 5
ATOM 5461 C C . THR A 1 12 ? 5.591 10.591 -11.210 1.00 0.00 12 THR A C 5
ATOM 5462 O O . THR A 1 12 ? 6.082 10.387 -12.301 1.00 0.00 12 THR A O 5
ATOM 5473 N N . CYS A 1 13 ? 4.832 9.703 -10.629 1.00 0.00 13 CYS A N 5
ATOM 5474 C CA . CYS A 1 13 ? 4.504 8.424 -11.313 1.00 0.00 13 CYS A CA 5
ATOM 5475 C C . CYS A 1 13 ? 3.265 7.789 -10.679 1.00 0.00 13 CYS A C 5
ATOM 5476 O O . CYS A 1 13 ? 2.678 8.342 -9.772 1.00 0.00 13 CYS A O 5
ATOM 5484 N N . PRO A 1 14 ? 2.958 6.601 -11.129 1.00 0.00 14 PRO A N 5
ATOM 5485 C CA . PRO A 1 14 ? 1.823 5.846 -10.565 1.00 0.00 14 PRO A CA 5
ATOM 5486 C C . PRO A 1 14 ? 2.250 5.089 -9.303 1.00 0.00 14 PRO A C 5
ATOM 5487 O O . PRO A 1 14 ? 3.025 4.155 -9.364 1.00 0.00 14 PRO A O 5
ATOM 5498 N N . TYR A 1 15 ? 1.749 5.481 -8.164 1.00 0.00 15 TYR A N 5
ATOM 5499 C CA . TYR A 1 15 ? 2.126 4.776 -6.904 1.00 0.00 15 TYR A CA 5
ATOM 5500 C C . TYR A 1 15 ? 1.965 3.263 -7.093 1.00 0.00 15 TYR A C 5
ATOM 5501 O O . TYR A 1 15 ? 2.708 2.638 -7.823 1.00 0.00 15 TYR A O 5
ATOM 5519 N N . CYS A 1 16 ? 0.996 2.668 -6.449 1.00 0.00 16 CYS A N 5
ATOM 5520 C CA . CYS A 1 16 ? 0.784 1.202 -6.602 1.00 0.00 16 CYS A CA 5
ATOM 5521 C C . CYS A 1 16 ? -0.677 0.835 -6.309 1.00 0.00 16 CYS A C 5
ATOM 5522 O O . CYS A 1 16 ? -0.950 -0.171 -5.684 1.00 0.00 16 CYS A O 5
ATOM 5530 N N . PRO A 1 17 ? -1.572 1.673 -6.765 1.00 0.00 17 PRO A N 5
ATOM 5531 C CA . PRO A 1 17 ? -3.024 1.440 -6.540 1.00 0.00 17 PRO A CA 5
ATOM 5532 C C . PRO A 1 17 ? -3.557 0.366 -7.494 1.00 0.00 17 PRO A C 5
ATOM 5533 O O . PRO A 1 17 ? -4.752 0.258 -7.706 1.00 0.00 17 PRO A O 5
ATOM 5544 N N . MET A 1 18 ? -2.688 -0.408 -8.097 1.00 0.00 18 MET A N 5
ATOM 5545 C CA . MET A 1 18 ? -3.183 -1.460 -9.032 1.00 0.00 18 MET A CA 5
ATOM 5546 C C . MET A 1 18 ? -3.372 -2.808 -8.335 1.00 0.00 18 MET A C 5
ATOM 5547 O O . MET A 1 18 ? -4.469 -3.300 -8.196 1.00 0.00 18 MET A O 5
ATOM 5561 N N . ALA A 1 19 ? -2.302 -3.390 -7.860 1.00 0.00 19 ALA A N 5
ATOM 5562 C CA . ALA A 1 19 ? -2.414 -4.704 -7.171 1.00 0.00 19 ALA A CA 5
ATOM 5563 C C . ALA A 1 19 ? -3.374 -4.586 -5.996 1.00 0.00 19 ALA A C 5
ATOM 5564 O O . ALA A 1 19 ? -3.891 -5.565 -5.499 1.00 0.00 19 ALA A O 5
ATOM 5571 N N . ILE A 1 20 ? -3.629 -3.387 -5.556 1.00 0.00 20 ILE A N 5
ATOM 5572 C CA . ILE A 1 20 ? -4.567 -3.200 -4.419 1.00 0.00 20 ILE A CA 5
ATOM 5573 C C . ILE A 1 20 ? -5.999 -3.385 -4.906 1.00 0.00 20 ILE A C 5
ATOM 5574 O O . ILE A 1 20 ? -6.823 -3.972 -4.238 1.00 0.00 20 ILE A O 5
ATOM 5590 N N . GLU A 1 21 ? -6.298 -2.892 -6.078 1.00 0.00 21 GLU A N 5
ATOM 5591 C CA . GLU A 1 21 ? -7.670 -3.054 -6.614 1.00 0.00 21 GLU A CA 5
ATOM 5592 C C . GLU A 1 21 ? -8.062 -4.524 -6.508 1.00 0.00 21 GLU A C 5
ATOM 5593 O O . GLU A 1 21 ? -9.206 -4.863 -6.284 1.00 0.00 21 GLU A O 5
ATOM 5605 N N . VAL A 1 22 ? -7.103 -5.399 -6.647 1.00 0.00 22 VAL A N 5
ATOM 5606 C CA . VAL A 1 22 ? -7.402 -6.852 -6.532 1.00 0.00 22 VAL A CA 5
ATOM 5607 C C . VAL A 1 22 ? -7.728 -7.185 -5.075 1.00 0.00 22 VAL A C 5
ATOM 5608 O O . VAL A 1 22 ? -8.676 -7.882 -4.783 1.00 0.00 22 VAL A O 5
ATOM 5621 N N . VAL A 1 23 ? -6.954 -6.671 -4.163 1.00 0.00 23 VAL A N 5
ATOM 5622 C CA . VAL A 1 23 ? -7.217 -6.917 -2.721 1.00 0.00 23 VAL A CA 5
ATOM 5623 C C . VAL A 1 23 ? -8.495 -6.188 -2.307 1.00 0.00 23 VAL A C 5
ATOM 5624 O O . VAL A 1 23 ? -9.177 -6.574 -1.381 1.00 0.00 23 VAL A O 5
ATOM 5637 N N . ASP A 1 24 ? -8.803 -5.111 -2.976 1.00 0.00 24 ASP A N 5
ATOM 5638 C CA . ASP A 1 24 ? -10.022 -4.339 -2.636 1.00 0.00 24 ASP A CA 5
ATOM 5639 C C . ASP A 1 24 ? -11.225 -5.093 -3.179 1.00 0.00 24 ASP A C 5
ATOM 5640 O O . ASP A 1 24 ? -12.280 -5.140 -2.584 1.00 0.00 24 ASP A O 5
ATOM 5649 N N . GLU A 1 25 ? -11.050 -5.689 -4.321 1.00 0.00 25 GLU A N 5
ATOM 5650 C CA . GLU A 1 25 ? -12.144 -6.465 -4.946 1.00 0.00 25 GLU A CA 5
ATOM 5651 C C . GLU A 1 25 ? -12.571 -7.596 -4.010 1.00 0.00 25 GLU A C 5
ATOM 5652 O O . GLU A 1 25 ? -13.742 -7.851 -3.815 1.00 0.00 25 GLU A O 5
ATOM 5664 N N . ALA A 1 26 ? -11.620 -8.273 -3.427 1.00 0.00 26 ALA A N 5
ATOM 5665 C CA . ALA A 1 26 ? -11.956 -9.386 -2.494 1.00 0.00 26 ALA A CA 5
ATOM 5666 C C . ALA A 1 26 ? -12.333 -8.828 -1.127 1.00 0.00 26 ALA A C 5
ATOM 5667 O O . ALA A 1 26 ? -13.249 -9.298 -0.480 1.00 0.00 26 ALA A O 5
ATOM 5674 N N . LYS A 1 27 ? -11.632 -7.819 -0.677 1.00 0.00 27 LYS A N 5
ATOM 5675 C CA . LYS A 1 27 ? -11.962 -7.244 0.656 1.00 0.00 27 LYS A CA 5
ATOM 5676 C C . LYS A 1 27 ? -13.305 -6.536 0.577 1.00 0.00 27 LYS A C 5
ATOM 5677 O O . LYS A 1 27 ? -14.001 -6.389 1.562 1.00 0.00 27 LYS A O 5
ATOM 5696 N N . LYS A 1 28 ? -13.704 -6.152 -0.602 1.00 0.00 28 LYS A N 5
ATOM 5697 C CA . LYS A 1 28 ? -15.032 -5.507 -0.763 1.00 0.00 28 LYS A CA 5
ATOM 5698 C C . LYS A 1 28 ? -16.103 -6.564 -0.531 1.00 0.00 28 LYS A C 5
ATOM 5699 O O . LYS A 1 28 ? -17.086 -6.346 0.151 1.00 0.00 28 LYS A O 5
ATOM 5718 N N . GLU A 1 29 ? -15.888 -7.723 -1.087 1.00 0.00 29 GLU A N 5
ATOM 5719 C CA . GLU A 1 29 ? -16.849 -8.842 -0.913 1.00 0.00 29 GLU A CA 5
ATOM 5720 C C . GLU A 1 29 ? -17.170 -8.996 0.570 1.00 0.00 29 GLU A C 5
ATOM 5721 O O . GLU A 1 29 ? -18.299 -9.208 0.961 1.00 0.00 29 GLU A O 5
ATOM 5733 N N . PHE A 1 30 ? -16.182 -8.847 1.396 1.00 0.00 30 PHE A N 5
ATOM 5734 C CA . PHE A 1 30 ? -16.399 -8.973 2.856 1.00 0.00 30 PHE A CA 5
ATOM 5735 C C . PHE A 1 30 ? -16.772 -7.602 3.420 1.00 0.00 30 PHE A C 5
ATOM 5736 O O . PHE A 1 30 ? -17.787 -7.445 4.072 1.00 0.00 30 PHE A O 5
ATOM 5753 N N . GLY A 1 31 ? -15.936 -6.625 3.213 1.00 0.00 31 GLY A N 5
ATOM 5754 C CA . GLY A 1 31 ? -16.221 -5.255 3.718 1.00 0.00 31 GLY A CA 5
ATOM 5755 C C . GLY A 1 31 ? -16.834 -4.391 2.615 1.00 0.00 31 GLY A C 5
ATOM 5756 O O . GLY A 1 31 ? -16.139 -3.577 2.024 1.00 0.00 31 GLY A O 5
ATOM 5760 N N . ASP A 1 32 ? -18.085 -4.543 2.318 1.00 0.00 32 ASP A N 5
ATOM 5761 C CA . ASP A 1 32 ? -18.689 -3.709 1.239 1.00 0.00 32 ASP A CA 5
ATOM 5762 C C . ASP A 1 32 ? -18.025 -2.324 1.193 1.00 0.00 32 ASP A C 5
ATOM 5763 O O . ASP A 1 32 ? -17.980 -1.681 0.171 1.00 0.00 32 ASP A O 5
ATOM 5772 N N . LYS A 1 33 ? -17.514 -1.871 2.301 1.00 0.00 33 LYS A N 5
ATOM 5773 C CA . LYS A 1 33 ? -16.813 -0.560 2.361 1.00 0.00 33 LYS A CA 5
ATOM 5774 C C . LYS A 1 33 ? -15.341 -0.710 1.980 1.00 0.00 33 LYS A C 5
ATOM 5775 O O . LYS A 1 33 ? -14.779 -1.781 2.101 1.00 0.00 33 LYS A O 5
ATOM 5794 N N . ILE A 1 34 ? -14.702 0.339 1.543 1.00 0.00 34 ILE A N 5
ATOM 5795 C CA . ILE A 1 34 ? -13.259 0.218 1.193 1.00 0.00 34 ILE A CA 5
ATOM 5796 C C . ILE A 1 34 ? -12.439 1.313 1.883 1.00 0.00 34 ILE A C 5
ATOM 5797 O O . ILE A 1 34 ? -12.948 2.350 2.257 1.00 0.00 34 ILE A O 5
ATOM 5813 N N . ASP A 1 35 ? -11.161 1.086 2.037 1.00 0.00 35 ASP A N 5
ATOM 5814 C CA . ASP A 1 35 ? -10.290 2.096 2.687 1.00 0.00 35 ASP A CA 5
ATOM 5815 C C . ASP A 1 35 ? -8.879 1.982 2.117 1.00 0.00 35 ASP A C 5
ATOM 5816 O O . ASP A 1 35 ? -7.932 1.689 2.823 1.00 0.00 35 ASP A O 5
ATOM 5825 N N . VAL A 1 36 ? -8.728 2.217 0.843 1.00 0.00 36 VAL A N 5
ATOM 5826 C CA . VAL A 1 36 ? -7.378 2.094 0.240 1.00 0.00 36 VAL A CA 5
ATOM 5827 C C . VAL A 1 36 ? -6.666 3.440 0.286 1.00 0.00 36 VAL A C 5
ATOM 5828 O O . VAL A 1 36 ? -7.056 4.403 -0.347 1.00 0.00 36 VAL A O 5
ATOM 5841 N N . GLU A 1 37 ? -5.584 3.503 1.023 1.00 0.00 37 GLU A N 5
ATOM 5842 C CA . GLU A 1 37 ? -4.853 4.798 1.127 1.00 0.00 37 GLU A CA 5
ATOM 5843 C C . GLU A 1 37 ? -3.682 4.786 0.147 1.00 0.00 37 GLU A C 5
ATOM 5844 O O . GLU A 1 37 ? -3.086 3.777 -0.128 1.00 0.00 37 GLU A O 5
ATOM 5856 N N . LYS A 1 38 ? -3.382 5.920 -0.420 1.00 0.00 38 LYS A N 5
ATOM 5857 C CA . LYS A 1 38 ? -2.304 6.006 -1.444 1.00 0.00 38 LYS A CA 5
ATOM 5858 C C . LYS A 1 38 ? -1.470 7.274 -1.272 1.00 0.00 38 LYS A C 5
ATOM 5859 O O . LYS A 1 38 ? -2.010 8.364 -1.257 1.00 0.00 38 LYS A O 5
ATOM 5878 N N . ILE A 1 39 ? -0.190 7.154 -1.073 1.00 0.00 39 ILE A N 5
ATOM 5879 C CA . ILE A 1 39 ? 0.660 8.364 -0.881 1.00 0.00 39 ILE A CA 5
ATOM 5880 C C . ILE A 1 39 ? 1.874 8.320 -1.824 1.00 0.00 39 ILE A C 5
ATOM 5881 O O . ILE A 1 39 ? 2.049 7.397 -2.587 1.00 0.00 39 ILE A O 5
ATOM 5897 N N . ASP A 1 40 ? 2.691 9.335 -1.793 1.00 0.00 40 ASP A N 5
ATOM 5898 C CA . ASP A 1 40 ? 3.913 9.375 -2.634 1.00 0.00 40 ASP A CA 5
ATOM 5899 C C . ASP A 1 40 ? 5.179 9.334 -1.769 1.00 0.00 40 ASP A C 5
ATOM 5900 O O . ASP A 1 40 ? 5.129 9.583 -0.581 1.00 0.00 40 ASP A O 5
ATOM 5909 N N . ILE A 1 41 ? 6.304 9.077 -2.361 1.00 0.00 41 ILE A N 5
ATOM 5910 C CA . ILE A 1 41 ? 7.576 9.075 -1.583 1.00 0.00 41 ILE A CA 5
ATOM 5911 C C . ILE A 1 41 ? 7.747 10.337 -0.717 1.00 0.00 41 ILE A C 5
ATOM 5912 O O . ILE A 1 41 ? 8.247 10.266 0.386 1.00 0.00 41 ILE A O 5
ATOM 5928 N N . MET A 1 42 ? 7.366 11.483 -1.205 1.00 0.00 42 MET A N 5
ATOM 5929 C CA . MET A 1 42 ? 7.525 12.726 -0.398 1.00 0.00 42 MET A CA 5
ATOM 5930 C C . MET A 1 42 ? 6.319 12.958 0.519 1.00 0.00 42 MET A C 5
ATOM 5931 O O . MET A 1 42 ? 6.293 13.899 1.289 1.00 0.00 42 MET A O 5
ATOM 5945 N N . VAL A 1 43 ? 5.318 12.129 0.440 1.00 0.00 43 VAL A N 5
ATOM 5946 C CA . VAL A 1 43 ? 4.120 12.334 1.307 1.00 0.00 43 VAL A CA 5
ATOM 5947 C C . VAL A 1 43 ? 4.040 11.221 2.351 1.00 0.00 43 VAL A C 5
ATOM 5948 O O . VAL A 1 43 ? 3.776 11.465 3.510 1.00 0.00 43 VAL A O 5
ATOM 5961 N N . ASP A 1 44 ? 4.260 9.999 1.947 1.00 0.00 44 ASP A N 5
ATOM 5962 C CA . ASP A 1 44 ? 4.189 8.876 2.921 1.00 0.00 44 ASP A CA 5
ATOM 5963 C C . ASP A 1 44 ? 5.575 8.275 3.127 1.00 0.00 44 ASP A C 5
ATOM 5964 O O . ASP A 1 44 ? 5.745 7.066 3.141 1.00 0.00 44 ASP A O 5
ATOM 5973 N N . ARG A 1 45 ? 6.577 9.099 3.301 1.00 0.00 45 ARG A N 5
ATOM 5974 C CA . ARG A 1 45 ? 7.946 8.538 3.486 1.00 0.00 45 ARG A CA 5
ATOM 5975 C C . ARG A 1 45 ? 7.974 7.664 4.744 1.00 0.00 45 ARG A C 5
ATOM 5976 O O . ARG A 1 45 ? 8.937 6.979 5.017 1.00 0.00 45 ARG A O 5
ATOM 5997 N N . GLU A 1 46 ? 6.889 7.629 5.466 1.00 0.00 46 GLU A N 5
ATOM 5998 C CA . GLU A 1 46 ? 6.797 6.755 6.672 1.00 0.00 46 GLU A CA 5
ATOM 5999 C C . GLU A 1 46 ? 7.116 5.312 6.303 1.00 0.00 46 GLU A C 5
ATOM 6000 O O . GLU A 1 46 ? 7.425 4.499 7.145 1.00 0.00 46 GLU A O 5
ATOM 6012 N N . LYS A 1 47 ? 7.020 4.979 5.052 1.00 0.00 47 LYS A N 5
ATOM 6013 C CA . LYS A 1 47 ? 7.311 3.584 4.643 1.00 0.00 47 LYS A CA 5
ATOM 6014 C C . LYS A 1 47 ? 8.647 3.140 5.217 1.00 0.00 47 LYS A C 5
ATOM 6015 O O . LYS A 1 47 ? 8.756 2.170 5.925 1.00 0.00 47 LYS A O 5
ATOM 6034 N N . ALA A 1 48 ? 9.665 3.838 4.875 1.00 0.00 48 ALA A N 5
ATOM 6035 C CA . ALA A 1 48 ? 11.016 3.562 5.357 1.00 0.00 48 ALA A CA 5
ATOM 6036 C C . ALA A 1 48 ? 11.117 3.783 6.846 1.00 0.00 48 ALA A C 5
ATOM 6037 O O . ALA A 1 48 ? 12.199 3.748 7.400 1.00 0.00 48 ALA A O 5
ATOM 6044 N N . ILE A 1 49 ? 10.058 4.173 7.501 1.00 0.00 49 ILE A N 5
ATOM 6045 C CA . ILE A 1 49 ? 10.207 4.450 8.942 1.00 0.00 49 ILE A CA 5
ATOM 6046 C C . ILE A 1 49 ? 11.213 3.417 9.418 1.00 0.00 49 ILE A C 5
ATOM 6047 O O . ILE A 1 49 ? 12.096 3.680 10.203 1.00 0.00 49 ILE A O 5
ATOM 6063 N N . GLU A 1 50 ? 11.106 2.243 8.852 1.00 0.00 50 GLU A N 5
ATOM 6064 C CA . GLU A 1 50 ? 12.058 1.157 9.160 1.00 0.00 50 GLU A CA 5
ATOM 6065 C C . GLU A 1 50 ? 13.486 1.662 8.925 1.00 0.00 50 GLU A C 5
ATOM 6066 O O . GLU A 1 50 ? 14.330 1.577 9.794 1.00 0.00 50 GLU A O 5
ATOM 6078 N N . TYR A 1 51 ? 13.761 2.207 7.766 1.00 0.00 51 TYR A N 5
ATOM 6079 C CA . TYR A 1 51 ? 15.138 2.735 7.503 1.00 0.00 51 TYR A CA 5
ATOM 6080 C C . TYR A 1 51 ? 15.073 4.211 7.127 1.00 0.00 51 TYR A C 5
ATOM 6081 O O . TYR A 1 51 ? 15.999 4.965 7.343 1.00 0.00 51 TYR A O 5
ATOM 6099 N N . GLY A 1 52 ? 13.983 4.614 6.554 1.00 0.00 52 GLY A N 5
ATOM 6100 C CA . GLY A 1 52 ? 13.808 6.032 6.133 1.00 0.00 52 GLY A CA 5
ATOM 6101 C C . GLY A 1 52 ? 15.100 6.584 5.520 1.00 0.00 52 GLY A C 5
ATOM 6102 O O . GLY A 1 52 ? 15.250 7.770 5.345 1.00 0.00 52 GLY A O 5
ATOM 6106 N N . LEU A 1 53 ? 16.026 5.736 5.187 1.00 0.00 53 LEU A N 5
ATOM 6107 C CA . LEU A 1 53 ? 17.287 6.182 4.549 1.00 0.00 53 LEU A CA 5
ATOM 6108 C C . LEU A 1 53 ? 17.061 6.271 3.041 1.00 0.00 53 LEU A C 5
ATOM 6109 O O . LEU A 1 53 ? 17.195 7.297 2.411 1.00 0.00 53 LEU A O 5
ATOM 6125 N N . MET A 1 54 ? 16.769 5.137 2.464 1.00 0.00 54 MET A N 5
ATOM 6126 C CA . MET A 1 54 ? 16.511 5.045 1.011 1.00 0.00 54 MET A CA 5
ATOM 6127 C C . MET A 1 54 ? 15.012 4.838 0.806 1.00 0.00 54 MET A C 5
ATOM 6128 O O . MET A 1 54 ? 14.597 3.879 0.166 1.00 0.00 54 MET A O 5
ATOM 6142 N N . ALA A 1 55 ? 14.201 5.688 1.359 1.00 0.00 55 ALA A N 5
ATOM 6143 C CA . ALA A 1 55 ? 12.733 5.464 1.250 1.00 0.00 55 ALA A CA 5
ATOM 6144 C C . ALA A 1 55 ? 12.134 6.316 0.137 1.00 0.00 55 ALA A C 5
ATOM 6145 O O . ALA A 1 55 ? 12.039 7.520 0.203 1.00 0.00 55 ALA A O 5
ATOM 6152 N N . VAL A 1 56 ? 11.702 5.654 -0.915 1.00 0.00 56 VAL A N 5
ATOM 6153 C CA . VAL A 1 56 ? 11.091 6.381 -2.062 1.00 0.00 56 VAL A CA 5
ATOM 6154 C C . VAL A 1 56 ? 9.991 5.531 -2.711 1.00 0.00 56 VAL A C 5
ATOM 6155 O O . VAL A 1 56 ? 8.819 5.824 -2.533 1.00 0.00 56 VAL A O 5
ATOM 6168 N N . PRO A 1 57 ? 10.361 4.443 -3.351 1.00 0.00 57 PRO A N 5
ATOM 6169 C CA . PRO A 1 57 ? 9.330 3.582 -3.959 1.00 0.00 57 PRO A CA 5
ATOM 6170 C C . PRO A 1 57 ? 8.986 2.440 -3.008 1.00 0.00 57 PRO A C 5
ATOM 6171 O O . PRO A 1 57 ? 9.698 1.491 -2.831 1.00 0.00 57 PRO A O 5
ATOM 6182 N N . ALA A 1 58 ? 7.841 2.558 -2.355 1.00 0.00 58 ALA A N 5
ATOM 6183 C CA . ALA A 1 58 ? 7.439 1.499 -1.389 1.00 0.00 58 ALA A CA 5
ATOM 6184 C C . ALA A 1 58 ? 5.935 1.502 -1.149 1.00 0.00 58 ALA A C 5
ATOM 6185 O O . ALA A 1 58 ? 5.211 2.349 -1.635 1.00 0.00 58 ALA A O 5
ATOM 6192 N N . ILE A 1 59 ? 5.465 0.549 -0.393 1.00 0.00 59 ILE A N 5
ATOM 6193 C CA . ILE A 1 59 ? 4.010 0.470 -0.112 1.00 0.00 59 ILE A CA 5
ATOM 6194 C C . ILE A 1 59 ? 3.791 0.121 1.352 1.00 0.00 59 ILE A C 5
ATOM 6195 O O . ILE A 1 59 ? 4.407 -0.788 1.886 1.00 0.00 59 ILE A O 5
ATOM 6211 N N . ALA A 1 60 ? 2.875 0.794 2.008 1.00 0.00 60 ALA A N 5
ATOM 6212 C CA . ALA A 1 60 ? 2.669 0.451 3.434 1.00 0.00 60 ALA A CA 5
ATOM 6213 C C . ALA A 1 60 ? 1.784 -0.763 3.472 1.00 0.00 60 ALA A C 5
ATOM 6214 O O . ALA A 1 60 ? 0.820 -0.889 2.725 1.00 0.00 60 ALA A O 5
ATOM 6221 N N . ILE A 1 61 ? 2.080 -1.682 4.358 1.00 0.00 61 ILE A N 5
ATOM 6222 C CA . ILE A 1 61 ? 1.268 -2.907 4.327 1.00 0.00 61 ILE A CA 5
ATOM 6223 C C . ILE A 1 61 ? 0.071 -2.662 5.221 1.00 0.00 61 ILE A C 5
ATOM 6224 O O . ILE A 1 61 ? -0.044 -3.079 6.344 1.00 0.00 61 ILE A O 5
ATOM 6240 N N . ASN A 1 62 ? -0.920 -2.014 4.618 1.00 0.00 62 ASN A N 5
ATOM 6241 C CA . ASN A 1 62 ? -2.189 -1.728 5.333 1.00 0.00 62 ASN A CA 5
ATOM 6242 C C . ASN A 1 62 ? -2.599 -2.962 6.111 1.00 0.00 62 ASN A C 5
ATOM 6243 O O . ASN A 1 62 ? -3.382 -3.764 5.657 1.00 0.00 62 ASN A O 5
ATOM 6254 N N . GLY A 1 63 ? -2.030 -3.119 7.271 1.00 0.00 63 GLY A N 5
ATOM 6255 C CA . GLY A 1 63 ? -2.305 -4.305 8.115 1.00 0.00 63 GLY A CA 5
ATOM 6256 C C . GLY A 1 63 ? -1.185 -4.404 9.140 1.00 0.00 63 GLY A C 5
ATOM 6257 O O . GLY A 1 63 ? -1.411 -4.626 10.312 1.00 0.00 63 GLY A O 5
ATOM 6261 N N . VAL A 1 64 ? 0.035 -4.227 8.695 1.00 0.00 64 VAL A N 5
ATOM 6262 C CA . VAL A 1 64 ? 1.188 -4.296 9.627 1.00 0.00 64 VAL A CA 5
ATOM 6263 C C . VAL A 1 64 ? 2.049 -3.021 9.535 1.00 0.00 64 VAL A C 5
ATOM 6264 O O . VAL A 1 64 ? 2.211 -2.325 10.517 1.00 0.00 64 VAL A O 5
ATOM 6277 N N . VAL A 1 65 ? 2.606 -2.691 8.386 1.00 0.00 65 VAL A N 5
ATOM 6278 C CA . VAL A 1 65 ? 3.451 -1.452 8.315 1.00 0.00 65 VAL A CA 5
ATOM 6279 C C . VAL A 1 65 ? 3.691 -0.993 6.870 1.00 0.00 65 VAL A C 5
ATOM 6280 O O . VAL A 1 65 ? 2.809 -0.469 6.219 1.00 0.00 65 VAL A O 5
ATOM 6293 N N . ARG A 1 66 ? 4.896 -1.172 6.379 1.00 0.00 66 ARG A N 5
ATOM 6294 C CA . ARG A 1 66 ? 5.244 -0.728 4.997 1.00 0.00 66 ARG A CA 5
ATOM 6295 C C . ARG A 1 66 ? 6.556 -1.388 4.558 1.00 0.00 66 ARG A C 5
ATOM 6296 O O . ARG A 1 66 ? 7.283 -1.932 5.364 1.00 0.00 66 ARG A O 5
ATOM 6317 N N . PHE A 1 67 ? 6.850 -1.385 3.282 1.00 0.00 67 PHE A N 5
ATOM 6318 C CA . PHE A 1 67 ? 8.101 -2.056 2.808 1.00 0.00 67 PHE A CA 5
ATOM 6319 C C . PHE A 1 67 ? 8.728 -1.301 1.632 1.00 0.00 67 PHE A C 5
ATOM 6320 O O . PHE A 1 67 ? 8.196 -0.323 1.152 1.00 0.00 67 PHE A O 5
ATOM 6337 N N . VAL A 1 68 ? 9.864 -1.753 1.166 1.00 0.00 68 VAL A N 5
ATOM 6338 C CA . VAL A 1 68 ? 10.521 -1.090 0.006 1.00 0.00 68 VAL A CA 5
ATOM 6339 C C . VAL A 1 68 ? 10.018 -1.713 -1.294 1.00 0.00 68 VAL A C 5
ATOM 6340 O O . VAL A 1 68 ? 10.251 -2.882 -1.550 1.00 0.00 68 VAL A O 5
ATOM 6353 N N . GLY A 1 69 ? 9.348 -0.965 -2.110 1.00 0.00 69 GLY A N 5
ATOM 6354 C CA . GLY A 1 69 ? 8.844 -1.538 -3.389 1.00 0.00 69 GLY A CA 5
ATOM 6355 C C . GLY A 1 69 ? 8.453 -0.424 -4.359 1.00 0.00 69 GLY A C 5
ATOM 6356 O O . GLY A 1 69 ? 7.636 0.417 -4.051 1.00 0.00 69 GLY A O 5
ATOM 6360 N N . ALA A 1 70 ? 9.001 -0.423 -5.542 1.00 0.00 70 ALA A N 5
ATOM 6361 C CA . ALA A 1 70 ? 8.617 0.626 -6.523 1.00 0.00 70 ALA A CA 5
ATOM 6362 C C . ALA A 1 70 ? 7.474 0.087 -7.383 1.00 0.00 70 ALA A C 5
ATOM 6363 O O . ALA A 1 70 ? 6.323 0.373 -7.118 1.00 0.00 70 ALA A O 5
ATOM 6370 N N . PRO A 1 71 ? 7.815 -0.724 -8.357 1.00 0.00 71 PRO A N 5
ATOM 6371 C CA . PRO A 1 71 ? 6.774 -1.323 -9.211 1.00 0.00 71 PRO A CA 5
ATOM 6372 C C . PRO A 1 71 ? 6.166 -2.530 -8.493 1.00 0.00 71 PRO A C 5
ATOM 6373 O O . PRO A 1 71 ? 5.624 -3.429 -9.118 1.00 0.00 71 PRO A O 5
ATOM 6384 N N . SER A 1 72 ? 6.222 -2.556 -7.178 1.00 0.00 72 SER A N 5
ATOM 6385 C CA . SER A 1 72 ? 5.644 -3.740 -6.476 1.00 0.00 72 SER A CA 5
ATOM 6386 C C . SER A 1 72 ? 4.280 -3.384 -5.887 1.00 0.00 72 SER A C 5
ATOM 6387 O O . SER A 1 72 ? 4.107 -3.138 -4.716 1.00 0.00 72 SER A O 5
ATOM 6395 N N . ARG A 1 73 ? 3.266 -3.453 -6.720 1.00 0.00 73 ARG A N 5
ATOM 6396 C CA . ARG A 1 73 ? 1.881 -3.176 -6.254 1.00 0.00 73 ARG A CA 5
ATOM 6397 C C . ARG A 1 73 ? 1.333 -4.384 -5.500 1.00 0.00 73 ARG A C 5
ATOM 6398 O O . ARG A 1 73 ? 0.593 -4.251 -4.547 1.00 0.00 73 ARG A O 5
ATOM 6419 N N . GLU A 1 74 ? 1.683 -5.567 -5.929 1.00 0.00 74 GLU A N 5
ATOM 6420 C CA . GLU A 1 74 ? 1.181 -6.792 -5.246 1.00 0.00 74 GLU A CA 5
ATOM 6421 C C . GLU A 1 74 ? 1.321 -6.641 -3.736 1.00 0.00 74 GLU A C 5
ATOM 6422 O O . GLU A 1 74 ? 0.553 -7.189 -2.972 1.00 0.00 74 GLU A O 5
ATOM 6434 N N . GLU A 1 75 ? 2.299 -5.903 -3.297 1.00 0.00 75 GLU A N 5
ATOM 6435 C CA . GLU A 1 75 ? 2.477 -5.718 -1.835 1.00 0.00 75 GLU A CA 5
ATOM 6436 C C . GLU A 1 75 ? 1.150 -5.284 -1.219 1.00 0.00 75 GLU A C 5
ATOM 6437 O O . GLU A 1 75 ? 0.745 -5.772 -0.184 1.00 0.00 75 GLU A O 5
ATOM 6449 N N . LEU A 1 76 ? 0.460 -4.390 -1.868 1.00 0.00 76 LEU A N 5
ATOM 6450 C CA . LEU A 1 76 ? -0.859 -3.940 -1.343 1.00 0.00 76 LEU A CA 5
ATOM 6451 C C . LEU A 1 76 ? -1.829 -5.116 -1.329 1.00 0.00 76 LEU A C 5
ATOM 6452 O O . LEU A 1 76 ? -2.530 -5.348 -0.365 1.00 0.00 76 LEU A O 5
ATOM 6468 N N . PHE A 1 77 ? -1.866 -5.865 -2.396 1.00 0.00 77 PHE A N 5
ATOM 6469 C CA . PHE A 1 77 ? -2.786 -7.031 -2.451 1.00 0.00 77 PHE A CA 5
ATOM 6470 C C . PHE A 1 77 ? -2.440 -8.033 -1.342 1.00 0.00 77 PHE A C 5
ATOM 6471 O O . PHE A 1 77 ? -3.300 -8.636 -0.740 1.00 0.00 77 PHE A O 5
ATOM 6488 N N . GLU A 1 78 ? -1.184 -8.218 -1.085 1.00 0.00 78 GLU A N 5
ATOM 6489 C CA . GLU A 1 78 ? -0.740 -9.148 -0.014 1.00 0.00 78 GLU A CA 5
ATOM 6490 C C . GLU A 1 78 ? -0.850 -8.471 1.352 1.00 0.00 78 GLU A C 5
ATOM 6491 O O . GLU A 1 78 ? -0.847 -9.115 2.381 1.00 0.00 78 GLU A O 5
ATOM 6503 N N . ALA A 1 79 ? -0.859 -7.165 1.371 1.00 0.00 79 ALA A N 5
ATOM 6504 C CA . ALA A 1 79 ? -0.914 -6.440 2.670 1.00 0.00 79 ALA A CA 5
ATOM 6505 C C . ALA A 1 79 ? -2.341 -6.461 3.209 1.00 0.00 79 ALA A C 5
ATOM 6506 O O . ALA A 1 79 ? -2.564 -6.638 4.388 1.00 0.00 79 ALA A O 5
ATOM 6513 N N . ILE A 1 80 ? -3.315 -6.303 2.357 1.00 0.00 80 ILE A N 5
ATOM 6514 C CA . ILE A 1 80 ? -4.724 -6.337 2.834 1.00 0.00 80 ILE A CA 5
ATOM 6515 C C . ILE A 1 80 ? -5.045 -7.739 3.350 1.00 0.00 80 ILE A C 5
ATOM 6516 O O . ILE A 1 80 ? -5.713 -7.907 4.347 1.00 0.00 80 ILE A O 5
ATOM 6532 N N . ASN A 1 81 ? -4.565 -8.749 2.675 1.00 0.00 81 ASN A N 5
ATOM 6533 C CA . ASN A 1 81 ? -4.818 -10.147 3.126 1.00 0.00 81 ASN A CA 5
ATOM 6534 C C . ASN A 1 81 ? -3.922 -10.422 4.319 1.00 0.00 81 ASN A C 5
ATOM 6535 O O . ASN A 1 81 ? -4.301 -11.146 5.243 1.00 0.00 81 ASN A O 5
ATOM 6546 N N . ASP A 1 82 ? -2.745 -9.816 4.358 1.00 0.00 82 ASP A N 5
ATOM 6547 C CA . ASP A 1 82 ? -1.913 -10.142 5.537 1.00 0.00 82 ASP A CA 5
ATOM 6548 C C . ASP A 1 82 ? -2.254 -9.165 6.637 1.00 0.00 82 ASP A C 5
ATOM 6549 O O . ASP A 1 82 ? -2.084 -9.452 7.815 1.00 0.00 82 ASP A O 5
ATOM 6558 N N . GLU A 1 83 ? -3.037 -8.164 6.313 1.00 0.00 83 GLU A N 5
ATOM 6559 C CA . GLU A 1 83 ? -3.614 -7.275 7.346 1.00 0.00 83 GLU A CA 5
ATOM 6560 C C . GLU A 1 83 ? -4.809 -7.946 8.009 1.00 0.00 83 GLU A C 5
ATOM 6561 O O . GLU A 1 83 ? -4.826 -8.172 9.202 1.00 0.00 83 GLU A O 5
ATOM 6573 N N . MET A 1 84 ? -5.807 -8.251 7.243 1.00 0.00 84 MET A N 5
ATOM 6574 C CA . MET A 1 84 ? -7.014 -8.940 7.779 1.00 0.00 84 MET A CA 5
ATOM 6575 C C . MET A 1 84 ? -6.702 -10.400 8.117 1.00 0.00 84 MET A C 5
ATOM 6576 O O . MET A 1 84 ? -7.533 -11.116 8.643 1.00 0.00 84 MET A O 5
ATOM 6590 N N . GLU A 1 85 ? -5.546 -10.872 7.734 1.00 0.00 85 GLU A N 5
ATOM 6591 C CA . GLU A 1 85 ? -5.202 -12.299 7.986 1.00 0.00 85 GLU A CA 5
ATOM 6592 C C . GLU A 1 85 ? -5.557 -12.676 9.427 1.00 0.00 85 GLU A C 5
ATOM 6593 O O . GLU A 1 85 ? -4.962 -12.107 10.330 1.00 0.00 85 GLU A O 5
ATOM 6606 N N . MET A 1 1 ? -11.467 -3.586 9.950 1.00 0.00 1 MET A N 6
ATOM 6607 C CA . MET A 1 1 ? -11.163 -2.772 8.737 1.00 0.00 1 MET A CA 6
ATOM 6608 C C . MET A 1 1 ? -11.269 -3.639 7.479 1.00 0.00 1 MET A C 6
ATOM 6609 O O . MET A 1 1 ? -10.758 -4.740 7.428 1.00 0.00 1 MET A O 6
ATOM 6625 N N . VAL A 1 2 ? -11.927 -3.149 6.465 1.00 0.00 2 VAL A N 6
ATOM 6626 C CA . VAL A 1 2 ? -12.063 -3.942 5.211 1.00 0.00 2 VAL A CA 6
ATOM 6627 C C . VAL A 1 2 ? -10.794 -3.823 4.366 1.00 0.00 2 VAL A C 6
ATOM 6628 O O . VAL A 1 2 ? -9.859 -4.581 4.514 1.00 0.00 2 VAL A O 6
ATOM 6641 N N . VAL A 1 3 ? -10.773 -2.884 3.461 1.00 0.00 3 VAL A N 6
ATOM 6642 C CA . VAL A 1 3 ? -9.591 -2.701 2.593 1.00 0.00 3 VAL A CA 6
ATOM 6643 C C . VAL A 1 3 ? -8.616 -1.696 3.216 1.00 0.00 3 VAL A C 6
ATOM 6644 O O . VAL A 1 3 ? -8.984 -0.577 3.519 1.00 0.00 3 VAL A O 6
ATOM 6657 N N . ASN A 1 4 ? -7.368 -2.060 3.330 1.00 0.00 4 ASN A N 6
ATOM 6658 C CA . ASN A 1 4 ? -6.371 -1.112 3.922 1.00 0.00 4 ASN A CA 6
ATOM 6659 C C . ASN A 1 4 ? -5.066 -1.222 3.134 1.00 0.00 4 ASN A C 6
ATOM 6660 O O . ASN A 1 4 ? -4.369 -2.196 3.152 1.00 0.00 4 ASN A O 6
ATOM 6671 N N . ILE A 1 5 ? -4.773 -0.201 2.362 1.00 0.00 5 ILE A N 6
ATOM 6672 C CA . ILE A 1 5 ? -3.545 -0.211 1.531 1.00 0.00 5 ILE A CA 6
ATOM 6673 C C . ILE A 1 5 ? -2.804 1.124 1.586 1.00 0.00 5 ILE A C 6
ATOM 6674 O O . ILE A 1 5 ? -3.431 2.161 1.425 1.00 0.00 5 ILE A O 6
ATOM 6690 N N . GLU A 1 6 ? -1.513 1.129 1.723 1.00 0.00 6 GLU A N 6
ATOM 6691 C CA . GLU A 1 6 ? -0.813 2.432 1.700 1.00 0.00 6 GLU A CA 6
ATOM 6692 C C . GLU A 1 6 ? 0.232 2.405 0.581 1.00 0.00 6 GLU A C 6
ATOM 6693 O O . GLU A 1 6 ? 1.325 1.908 0.709 1.00 0.00 6 GLU A O 6
ATOM 6705 N N . VAL A 1 7 ? -0.086 3.032 -0.529 1.00 0.00 7 VAL A N 6
ATOM 6706 C CA . VAL A 1 7 ? 0.865 3.017 -1.674 1.00 0.00 7 VAL A CA 6
ATOM 6707 C C . VAL A 1 7 ? 1.720 4.278 -1.642 1.00 0.00 7 VAL A C 6
ATOM 6708 O O . VAL A 1 7 ? 1.297 5.374 -1.892 1.00 0.00 7 VAL A O 6
ATOM 6721 N N . PHE A 1 8 ? 2.975 4.101 -1.257 1.00 0.00 8 PHE A N 6
ATOM 6722 C CA . PHE A 1 8 ? 3.899 5.266 -1.170 1.00 0.00 8 PHE A CA 6
ATOM 6723 C C . PHE A 1 8 ? 5.063 5.078 -2.148 1.00 0.00 8 PHE A C 6
ATOM 6724 O O . PHE A 1 8 ? 5.987 4.335 -1.891 1.00 0.00 8 PHE A O 6
ATOM 6741 N N . THR A 1 9 ? 5.025 5.744 -3.265 1.00 0.00 9 THR A N 6
ATOM 6742 C CA . THR A 1 9 ? 6.128 5.610 -4.259 1.00 0.00 9 THR A CA 6
ATOM 6743 C C . THR A 1 9 ? 6.554 6.988 -4.764 1.00 0.00 9 THR A C 6
ATOM 6744 O O . THR A 1 9 ? 7.672 7.405 -4.600 1.00 0.00 9 THR A O 6
ATOM 6755 N N . SER A 1 10 ? 5.651 7.699 -5.398 1.00 0.00 10 SER A N 6
ATOM 6756 C CA . SER A 1 10 ? 6.013 9.042 -5.923 1.00 0.00 10 SER A CA 6
ATOM 6757 C C . SER A 1 10 ? 4.794 9.749 -6.518 1.00 0.00 10 SER A C 6
ATOM 6758 O O . SER A 1 10 ? 3.926 9.127 -7.095 1.00 0.00 10 SER A O 6
ATOM 6766 N N . PRO A 1 11 ? 4.772 11.046 -6.337 1.00 0.00 11 PRO A N 6
ATOM 6767 C CA . PRO A 1 11 ? 3.651 11.875 -6.840 1.00 0.00 11 PRO A CA 6
ATOM 6768 C C . PRO A 1 11 ? 3.777 12.086 -8.353 1.00 0.00 11 PRO A C 6
ATOM 6769 O O . PRO A 1 11 ? 2.878 12.591 -8.994 1.00 0.00 11 PRO A O 6
ATOM 6780 N N . THR A 1 12 ? 4.884 11.703 -8.927 1.00 0.00 12 THR A N 6
ATOM 6781 C CA . THR A 1 12 ? 5.049 11.887 -10.398 1.00 0.00 12 THR A CA 6
ATOM 6782 C C . THR A 1 12 ? 4.298 10.786 -11.146 1.00 0.00 12 THR A C 6
ATOM 6783 O O . THR A 1 12 ? 4.260 10.757 -12.361 1.00 0.00 12 THR A O 6
ATOM 6794 N N . CYS A 1 13 ? 3.748 9.848 -10.427 1.00 0.00 13 CYS A N 6
ATOM 6795 C CA . CYS A 1 13 ? 3.001 8.734 -11.070 1.00 0.00 13 CYS A CA 6
ATOM 6796 C C . CYS A 1 13 ? 2.075 8.066 -10.051 1.00 0.00 13 CYS A C 6
ATOM 6797 O O . CYS A 1 13 ? 1.896 8.550 -8.955 1.00 0.00 13 CYS A O 6
ATOM 6805 N N . PRO A 1 14 ? 1.589 6.910 -10.426 1.00 0.00 14 PRO A N 6
ATOM 6806 C CA . PRO A 1 14 ? 0.736 6.118 -9.520 1.00 0.00 14 PRO A CA 6
ATOM 6807 C C . PRO A 1 14 ? 1.593 5.278 -8.570 1.00 0.00 14 PRO A C 6
ATOM 6808 O O . PRO A 1 14 ? 2.340 4.418 -8.994 1.00 0.00 14 PRO A O 6
ATOM 6819 N N . TYR A 1 15 ? 1.491 5.514 -7.292 1.00 0.00 15 TYR A N 6
ATOM 6820 C CA . TYR A 1 15 ? 2.302 4.720 -6.324 1.00 0.00 15 TYR A CA 6
ATOM 6821 C C . TYR A 1 15 ? 2.153 3.225 -6.634 1.00 0.00 15 TYR A C 6
ATOM 6822 O O . TYR A 1 15 ? 2.962 2.642 -7.327 1.00 0.00 15 TYR A O 6
ATOM 6840 N N . CYS A 1 16 ? 1.115 2.602 -6.136 1.00 0.00 16 CYS A N 6
ATOM 6841 C CA . CYS A 1 16 ? 0.899 1.151 -6.411 1.00 0.00 16 CYS A CA 6
ATOM 6842 C C . CYS A 1 16 ? -0.591 0.809 -6.280 1.00 0.00 16 CYS A C 6
ATOM 6843 O O . CYS A 1 16 ? -0.947 -0.229 -5.755 1.00 0.00 16 CYS A O 6
ATOM 6851 N N . PRO A 1 17 ? -1.416 1.705 -6.758 1.00 0.00 17 PRO A N 6
ATOM 6852 C CA . PRO A 1 17 ? -2.888 1.512 -6.689 1.00 0.00 17 PRO A CA 6
ATOM 6853 C C . PRO A 1 17 ? -3.356 0.461 -7.702 1.00 0.00 17 PRO A C 6
ATOM 6854 O O . PRO A 1 17 ? -4.461 0.527 -8.205 1.00 0.00 17 PRO A O 6
ATOM 6865 N N . MET A 1 18 ? -2.534 -0.501 -8.011 1.00 0.00 18 MET A N 6
ATOM 6866 C CA . MET A 1 18 ? -2.950 -1.539 -8.998 1.00 0.00 18 MET A CA 6
ATOM 6867 C C . MET A 1 18 ? -3.162 -2.880 -8.303 1.00 0.00 18 MET A C 6
ATOM 6868 O O . MET A 1 18 ? -4.245 -3.430 -8.304 1.00 0.00 18 MET A O 6
ATOM 6882 N N . ALA A 1 19 ? -2.130 -3.413 -7.716 1.00 0.00 19 ALA A N 6
ATOM 6883 C CA . ALA A 1 19 ? -2.264 -4.724 -7.026 1.00 0.00 19 ALA A CA 6
ATOM 6884 C C . ALA A 1 19 ? -3.336 -4.638 -5.941 1.00 0.00 19 ALA A C 6
ATOM 6885 O O . ALA A 1 19 ? -3.879 -5.634 -5.508 1.00 0.00 19 ALA A O 6
ATOM 6892 N N . ILE A 1 20 ? -3.651 -3.451 -5.511 1.00 0.00 20 ILE A N 6
ATOM 6893 C CA . ILE A 1 20 ? -4.691 -3.293 -4.461 1.00 0.00 20 ILE A CA 6
ATOM 6894 C C . ILE A 1 20 ? -6.070 -3.496 -5.076 1.00 0.00 20 ILE A C 6
ATOM 6895 O O . ILE A 1 20 ? -6.938 -4.106 -4.489 1.00 0.00 20 ILE A O 6
ATOM 6911 N N . GLU A 1 21 ? -6.273 -3.005 -6.269 1.00 0.00 21 GLU A N 6
ATOM 6912 C CA . GLU A 1 21 ? -7.591 -3.194 -6.921 1.00 0.00 21 GLU A CA 6
ATOM 6913 C C . GLU A 1 21 ? -7.961 -4.670 -6.828 1.00 0.00 21 GLU A C 6
ATOM 6914 O O . GLU A 1 21 ? -9.105 -5.027 -6.636 1.00 0.00 21 GLU A O 6
ATOM 6926 N N . VAL A 1 22 ? -6.985 -5.530 -6.932 1.00 0.00 22 VAL A N 6
ATOM 6927 C CA . VAL A 1 22 ? -7.269 -6.985 -6.816 1.00 0.00 22 VAL A CA 6
ATOM 6928 C C . VAL A 1 22 ? -7.573 -7.319 -5.356 1.00 0.00 22 VAL A C 6
ATOM 6929 O O . VAL A 1 22 ? -8.492 -8.045 -5.050 1.00 0.00 22 VAL A O 6
ATOM 6942 N N . VAL A 1 23 ? -6.815 -6.764 -4.458 1.00 0.00 23 VAL A N 6
ATOM 6943 C CA . VAL A 1 23 ? -7.055 -6.997 -3.012 1.00 0.00 23 VAL A CA 6
ATOM 6944 C C . VAL A 1 23 ? -8.335 -6.276 -2.593 1.00 0.00 23 VAL A C 6
ATOM 6945 O O . VAL A 1 23 ? -8.992 -6.641 -1.643 1.00 0.00 23 VAL A O 6
ATOM 6958 N N . ASP A 1 24 ? -8.675 -5.226 -3.292 1.00 0.00 24 ASP A N 6
ATOM 6959 C CA . ASP A 1 24 ? -9.898 -4.457 -2.953 1.00 0.00 24 ASP A CA 6
ATOM 6960 C C . ASP A 1 24 ? -11.096 -5.244 -3.464 1.00 0.00 24 ASP A C 6
ATOM 6961 O O . ASP A 1 24 ? -12.147 -5.281 -2.861 1.00 0.00 24 ASP A O 6
ATOM 6970 N N . GLU A 1 25 ? -10.918 -5.881 -4.584 1.00 0.00 25 GLU A N 6
ATOM 6971 C CA . GLU A 1 25 ? -12.006 -6.691 -5.174 1.00 0.00 25 GLU A CA 6
ATOM 6972 C C . GLU A 1 25 ? -12.426 -7.775 -4.180 1.00 0.00 25 GLU A C 6
ATOM 6973 O O . GLU A 1 25 ? -13.594 -8.021 -3.963 1.00 0.00 25 GLU A O 6
ATOM 6985 N N . ALA A 1 26 ? -11.467 -8.417 -3.571 1.00 0.00 26 ALA A N 6
ATOM 6986 C CA . ALA A 1 26 ? -11.787 -9.482 -2.578 1.00 0.00 26 ALA A CA 6
ATOM 6987 C C . ALA A 1 26 ? -12.165 -8.857 -1.241 1.00 0.00 26 ALA A C 6
ATOM 6988 O O . ALA A 1 26 ? -13.080 -9.295 -0.571 1.00 0.00 26 ALA A O 6
ATOM 6995 N N . LYS A 1 27 ? -11.460 -7.830 -0.841 1.00 0.00 27 LYS A N 6
ATOM 6996 C CA . LYS A 1 27 ? -11.785 -7.196 0.465 1.00 0.00 27 LYS A CA 6
ATOM 6997 C C . LYS A 1 27 ? -13.144 -6.522 0.372 1.00 0.00 27 LYS A C 6
ATOM 6998 O O . LYS A 1 27 ? -13.838 -6.361 1.357 1.00 0.00 27 LYS A O 6
ATOM 7017 N N . LYS A 1 28 ? -13.559 -6.185 -0.815 1.00 0.00 28 LYS A N 6
ATOM 7018 C CA . LYS A 1 28 ? -14.901 -5.578 -0.983 1.00 0.00 28 LYS A CA 6
ATOM 7019 C C . LYS A 1 28 ? -15.941 -6.651 -0.694 1.00 0.00 28 LYS A C 6
ATOM 7020 O O . LYS A 1 28 ? -16.886 -6.449 0.044 1.00 0.00 28 LYS A O 6
ATOM 7039 N N . GLU A 1 29 ? -15.737 -7.807 -1.260 1.00 0.00 29 GLU A N 6
ATOM 7040 C CA . GLU A 1 29 ? -16.668 -8.942 -1.034 1.00 0.00 29 GLU A CA 6
ATOM 7041 C C . GLU A 1 29 ? -16.947 -9.070 0.462 1.00 0.00 29 GLU A C 6
ATOM 7042 O O . GLU A 1 29 ? -18.067 -9.271 0.885 1.00 0.00 29 GLU A O 6
ATOM 7054 N N . PHE A 1 30 ? -15.938 -8.909 1.260 1.00 0.00 30 PHE A N 6
ATOM 7055 C CA . PHE A 1 30 ? -16.118 -9.011 2.727 1.00 0.00 30 PHE A CA 6
ATOM 7056 C C . PHE A 1 30 ? -16.466 -7.629 3.280 1.00 0.00 30 PHE A C 6
ATOM 7057 O O . PHE A 1 30 ? -17.467 -7.454 3.953 1.00 0.00 30 PHE A O 6
ATOM 7074 N N . GLY A 1 31 ? -15.620 -6.667 3.059 1.00 0.00 31 GLY A N 6
ATOM 7075 C CA . GLY A 1 31 ? -15.874 -5.288 3.556 1.00 0.00 31 GLY A CA 6
ATOM 7076 C C . GLY A 1 31 ? -16.484 -4.419 2.456 1.00 0.00 31 GLY A C 6
ATOM 7077 O O . GLY A 1 31 ? -15.774 -3.621 1.856 1.00 0.00 31 GLY A O 6
ATOM 7081 N N . ASP A 1 32 ? -17.741 -4.538 2.177 1.00 0.00 32 ASP A N 6
ATOM 7082 C CA . ASP A 1 32 ? -18.329 -3.693 1.101 1.00 0.00 32 ASP A CA 6
ATOM 7083 C C . ASP A 1 32 ? -17.635 -2.323 1.067 1.00 0.00 32 ASP A C 6
ATOM 7084 O O . ASP A 1 32 ? -17.579 -1.669 0.052 1.00 0.00 32 ASP A O 6
ATOM 7093 N N . LYS A 1 33 ? -17.119 -1.887 2.179 1.00 0.00 33 LYS A N 6
ATOM 7094 C CA . LYS A 1 33 ? -16.392 -0.591 2.257 1.00 0.00 33 LYS A CA 6
ATOM 7095 C C . LYS A 1 33 ? -14.905 -0.768 1.950 1.00 0.00 33 LYS A C 6
ATOM 7096 O O . LYS A 1 33 ? -14.370 -1.849 2.107 1.00 0.00 33 LYS A O 6
ATOM 7115 N N . ILE A 1 34 ? -14.227 0.269 1.553 1.00 0.00 34 ILE A N 6
ATOM 7116 C CA . ILE A 1 34 ? -12.767 0.131 1.288 1.00 0.00 34 ILE A CA 6
ATOM 7117 C C . ILE A 1 34 ? -11.979 1.224 2.017 1.00 0.00 34 ILE A C 6
ATOM 7118 O O . ILE A 1 34 ? -12.460 2.316 2.237 1.00 0.00 34 ILE A O 6
ATOM 7134 N N . ASP A 1 35 ? -10.755 0.934 2.372 1.00 0.00 35 ASP A N 6
ATOM 7135 C CA . ASP A 1 35 ? -9.917 1.937 3.076 1.00 0.00 35 ASP A CA 6
ATOM 7136 C C . ASP A 1 35 ? -8.501 1.881 2.515 1.00 0.00 35 ASP A C 6
ATOM 7137 O O . ASP A 1 35 ? -7.548 1.605 3.221 1.00 0.00 35 ASP A O 6
ATOM 7146 N N . VAL A 1 36 ? -8.350 2.149 1.245 1.00 0.00 36 VAL A N 6
ATOM 7147 C CA . VAL A 1 36 ? -6.995 2.081 0.649 1.00 0.00 36 VAL A CA 6
ATOM 7148 C C . VAL A 1 36 ? -6.332 3.451 0.724 1.00 0.00 36 VAL A C 6
ATOM 7149 O O . VAL A 1 36 ? -6.739 4.407 0.096 1.00 0.00 36 VAL A O 6
ATOM 7162 N N . GLU A 1 37 ? -5.258 3.540 1.479 1.00 0.00 37 GLU A N 6
ATOM 7163 C CA . GLU A 1 37 ? -4.582 4.865 1.608 1.00 0.00 37 GLU A CA 6
ATOM 7164 C C . GLU A 1 37 ? -3.400 4.900 0.637 1.00 0.00 37 GLU A C 6
ATOM 7165 O O . GLU A 1 37 ? -2.728 3.933 0.402 1.00 0.00 37 GLU A O 6
ATOM 7177 N N . LYS A 1 38 ? -3.186 6.026 0.019 1.00 0.00 38 LYS A N 6
ATOM 7178 C CA . LYS A 1 38 ? -2.110 6.154 -1.000 1.00 0.00 38 LYS A CA 6
ATOM 7179 C C . LYS A 1 38 ? -1.349 7.473 -0.871 1.00 0.00 38 LYS A C 6
ATOM 7180 O O . LYS A 1 38 ? -1.967 8.520 -0.761 1.00 0.00 38 LYS A O 6
ATOM 7199 N N . ILE A 1 39 ? -0.055 7.446 -0.855 1.00 0.00 39 ILE A N 6
ATOM 7200 C CA . ILE A 1 39 ? 0.729 8.712 -0.741 1.00 0.00 39 ILE A CA 6
ATOM 7201 C C . ILE A 1 39 ? 1.939 8.668 -1.687 1.00 0.00 39 ILE A C 6
ATOM 7202 O O . ILE A 1 39 ? 2.208 7.666 -2.316 1.00 0.00 39 ILE A O 6
ATOM 7218 N N . ASP A 1 40 ? 2.652 9.753 -1.811 1.00 0.00 40 ASP A N 6
ATOM 7219 C CA . ASP A 1 40 ? 3.846 9.776 -2.696 1.00 0.00 40 ASP A CA 6
ATOM 7220 C C . ASP A 1 40 ? 5.140 9.760 -1.870 1.00 0.00 40 ASP A C 6
ATOM 7221 O O . ASP A 1 40 ? 5.118 9.941 -0.669 1.00 0.00 40 ASP A O 6
ATOM 7230 N N . ILE A 1 41 ? 6.261 9.570 -2.509 1.00 0.00 41 ILE A N 6
ATOM 7231 C CA . ILE A 1 41 ? 7.556 9.563 -1.761 1.00 0.00 41 ILE A CA 6
ATOM 7232 C C . ILE A 1 41 ? 7.959 10.972 -1.319 1.00 0.00 41 ILE A C 6
ATOM 7233 O O . ILE A 1 41 ? 8.782 11.138 -0.435 1.00 0.00 41 ILE A O 6
ATOM 7249 N N . MET A 1 42 ? 7.413 11.985 -1.927 1.00 0.00 42 MET A N 6
ATOM 7250 C CA . MET A 1 42 ? 7.786 13.369 -1.522 1.00 0.00 42 MET A CA 6
ATOM 7251 C C . MET A 1 42 ? 6.851 13.880 -0.426 1.00 0.00 42 MET A C 6
ATOM 7252 O O . MET A 1 42 ? 7.154 14.822 0.273 1.00 0.00 42 MET A O 6
ATOM 7266 N N . VAL A 1 43 ? 5.716 13.258 -0.271 1.00 0.00 43 VAL A N 6
ATOM 7267 C CA . VAL A 1 43 ? 4.758 13.693 0.781 1.00 0.00 43 VAL A CA 6
ATOM 7268 C C . VAL A 1 43 ? 4.679 12.658 1.904 1.00 0.00 43 VAL A C 6
ATOM 7269 O O . VAL A 1 43 ? 4.402 12.986 3.041 1.00 0.00 43 VAL A O 6
ATOM 7282 N N . ASP A 1 44 ? 4.893 11.404 1.597 1.00 0.00 44 ASP A N 6
ATOM 7283 C CA . ASP A 1 44 ? 4.800 10.363 2.659 1.00 0.00 44 ASP A CA 6
ATOM 7284 C C . ASP A 1 44 ? 6.163 9.713 2.905 1.00 0.00 44 ASP A C 6
ATOM 7285 O O . ASP A 1 44 ? 6.277 8.500 2.963 1.00 0.00 44 ASP A O 6
ATOM 7294 N N . ARG A 1 45 ? 7.202 10.498 3.062 1.00 0.00 45 ARG A N 6
ATOM 7295 C CA . ARG A 1 45 ? 8.536 9.868 3.288 1.00 0.00 45 ARG A CA 6
ATOM 7296 C C . ARG A 1 45 ? 8.496 8.995 4.546 1.00 0.00 45 ARG A C 6
ATOM 7297 O O . ARG A 1 45 ? 9.366 8.187 4.781 1.00 0.00 45 ARG A O 6
ATOM 7318 N N . GLU A 1 46 ? 7.424 9.068 5.281 1.00 0.00 46 GLU A N 6
ATOM 7319 C CA . GLU A 1 46 ? 7.244 8.195 6.476 1.00 0.00 46 GLU A CA 6
ATOM 7320 C C . GLU A 1 46 ? 7.243 6.744 6.037 1.00 0.00 46 GLU A C 6
ATOM 7321 O O . GLU A 1 46 ? 7.322 5.839 6.833 1.00 0.00 46 GLU A O 6
ATOM 7333 N N . LYS A 1 47 ? 7.120 6.514 4.765 1.00 0.00 47 LYS A N 6
ATOM 7334 C CA . LYS A 1 47 ? 7.079 5.123 4.278 1.00 0.00 47 LYS A CA 6
ATOM 7335 C C . LYS A 1 47 ? 8.276 4.364 4.844 1.00 0.00 47 LYS A C 6
ATOM 7336 O O . LYS A 1 47 ? 8.147 3.363 5.512 1.00 0.00 47 LYS A O 6
ATOM 7355 N N . ALA A 1 48 ? 9.434 4.809 4.538 1.00 0.00 48 ALA A N 6
ATOM 7356 C CA . ALA A 1 48 ? 10.666 4.196 5.039 1.00 0.00 48 ALA A CA 6
ATOM 7357 C C . ALA A 1 48 ? 10.751 4.328 6.541 1.00 0.00 48 ALA A C 6
ATOM 7358 O O . ALA A 1 48 ? 11.775 4.037 7.129 1.00 0.00 48 ALA A O 6
ATOM 7365 N N . ILE A 1 49 ? 9.770 4.903 7.176 1.00 0.00 49 ILE A N 6
ATOM 7366 C CA . ILE A 1 49 ? 9.900 5.072 8.633 1.00 0.00 49 ILE A CA 6
ATOM 7367 C C . ILE A 1 49 ? 10.638 3.826 9.096 1.00 0.00 49 ILE A C 6
ATOM 7368 O O . ILE A 1 49 ? 11.535 3.867 9.910 1.00 0.00 49 ILE A O 6
ATOM 7384 N N . GLU A 1 50 ? 10.290 2.723 8.492 1.00 0.00 50 GLU A N 6
ATOM 7385 C CA . GLU A 1 50 ? 10.968 1.442 8.782 1.00 0.00 50 GLU A CA 6
ATOM 7386 C C . GLU A 1 50 ? 12.482 1.602 8.583 1.00 0.00 50 GLU A C 6
ATOM 7387 O O . GLU A 1 50 ? 13.265 1.244 9.437 1.00 0.00 50 GLU A O 6
ATOM 7399 N N . TYR A 1 51 ? 12.902 2.152 7.470 1.00 0.00 51 TYR A N 6
ATOM 7400 C CA . TYR A 1 51 ? 14.372 2.342 7.246 1.00 0.00 51 TYR A CA 6
ATOM 7401 C C . TYR A 1 51 ? 14.678 3.802 6.937 1.00 0.00 51 TYR A C 6
ATOM 7402 O O . TYR A 1 51 ? 15.752 4.302 7.203 1.00 0.00 51 TYR A O 6
ATOM 7420 N N . GLY A 1 52 ? 13.734 4.472 6.367 1.00 0.00 52 GLY A N 6
ATOM 7421 C CA . GLY A 1 52 ? 13.907 5.904 5.995 1.00 0.00 52 GLY A CA 6
ATOM 7422 C C . GLY A 1 52 ? 15.307 6.165 5.429 1.00 0.00 52 GLY A C 6
ATOM 7423 O O . GLY A 1 52 ? 15.716 7.292 5.273 1.00 0.00 52 GLY A O 6
ATOM 7427 N N . LEU A 1 53 ? 16.037 5.142 5.098 1.00 0.00 53 LEU A N 6
ATOM 7428 C CA . LEU A 1 53 ? 17.379 5.317 4.497 1.00 0.00 53 LEU A CA 6
ATOM 7429 C C . LEU A 1 53 ? 17.201 5.465 2.987 1.00 0.00 53 LEU A C 6
ATOM 7430 O O . LEU A 1 53 ? 17.596 6.418 2.359 1.00 0.00 53 LEU A O 6
ATOM 7446 N N . MET A 1 54 ? 16.650 4.432 2.403 1.00 0.00 54 MET A N 6
ATOM 7447 C CA . MET A 1 54 ? 16.373 4.393 0.953 1.00 0.00 54 MET A CA 6
ATOM 7448 C C . MET A 1 54 ? 14.858 4.444 0.770 1.00 0.00 54 MET A C 6
ATOM 7449 O O . MET A 1 54 ? 14.278 3.483 0.264 1.00 0.00 54 MET A O 6
ATOM 7463 N N . ALA A 1 55 ? 14.218 5.485 1.182 1.00 0.00 55 ALA A N 6
ATOM 7464 C CA . ALA A 1 55 ? 12.731 5.492 1.109 1.00 0.00 55 ALA A CA 6
ATOM 7465 C C . ALA A 1 55 ? 12.245 6.237 -0.130 1.00 0.00 55 ALA A C 6
ATOM 7466 O O . ALA A 1 55 ? 12.280 7.435 -0.244 1.00 0.00 55 ALA A O 6
ATOM 7473 N N . VAL A 1 56 ? 11.746 5.471 -1.081 1.00 0.00 56 VAL A N 6
ATOM 7474 C CA . VAL A 1 56 ? 11.219 6.078 -2.328 1.00 0.00 56 VAL A CA 6
ATOM 7475 C C . VAL A 1 56 ? 10.035 5.257 -2.859 1.00 0.00 56 VAL A C 6
ATOM 7476 O O . VAL A 1 56 ? 8.904 5.715 -2.786 1.00 0.00 56 VAL A O 6
ATOM 7489 N N . PRO A 1 57 ? 10.285 4.045 -3.328 1.00 0.00 57 PRO A N 6
ATOM 7490 C CA . PRO A 1 57 ? 9.176 3.215 -3.813 1.00 0.00 57 PRO A CA 6
ATOM 7491 C C . PRO A 1 57 ? 8.822 2.126 -2.810 1.00 0.00 57 PRO A C 6
ATOM 7492 O O . PRO A 1 57 ? 9.350 1.047 -2.788 1.00 0.00 57 PRO A O 6
ATOM 7503 N N . ALA A 1 58 ? 7.862 2.416 -1.951 1.00 0.00 58 ALA A N 6
ATOM 7504 C CA . ALA A 1 58 ? 7.439 1.407 -0.940 1.00 0.00 58 ALA A CA 6
ATOM 7505 C C . ALA A 1 58 ? 5.978 1.596 -0.561 1.00 0.00 58 ALA A C 6
ATOM 7506 O O . ALA A 1 58 ? 5.301 2.470 -1.061 1.00 0.00 58 ALA A O 6
ATOM 7513 N N . ILE A 1 59 ? 5.480 0.764 0.309 1.00 0.00 59 ILE A N 6
ATOM 7514 C CA . ILE A 1 59 ? 4.058 0.881 0.713 1.00 0.00 59 ILE A CA 6
ATOM 7515 C C . ILE A 1 59 ? 3.869 0.400 2.146 1.00 0.00 59 ILE A C 6
ATOM 7516 O O . ILE A 1 59 ? 4.497 -0.551 2.577 1.00 0.00 59 ILE A O 6
ATOM 7532 N N . ALA A 1 60 ? 2.942 0.985 2.870 1.00 0.00 60 ALA A N 6
ATOM 7533 C CA . ALA A 1 60 ? 2.741 0.489 4.252 1.00 0.00 60 ALA A CA 6
ATOM 7534 C C . ALA A 1 60 ? 1.869 -0.735 4.123 1.00 0.00 60 ALA A C 6
ATOM 7535 O O . ALA A 1 60 ? 0.896 -0.774 3.397 1.00 0.00 60 ALA A O 6
ATOM 7542 N N . ILE A 1 61 ? 2.210 -1.759 4.882 1.00 0.00 61 ILE A N 6
ATOM 7543 C CA . ILE A 1 61 ? 1.414 -2.987 4.681 1.00 0.00 61 ILE A CA 6
ATOM 7544 C C . ILE A 1 61 ? 0.219 -2.848 5.615 1.00 0.00 61 ILE A C 6
ATOM 7545 O O . ILE A 1 61 ? 0.079 -3.455 6.640 1.00 0.00 61 ILE A O 6
ATOM 7561 N N . ASN A 1 62 ? -0.763 -2.106 5.107 1.00 0.00 62 ASN A N 6
ATOM 7562 C CA . ASN A 1 62 ? -2.019 -1.912 5.870 1.00 0.00 62 ASN A CA 6
ATOM 7563 C C . ASN A 1 62 ? -2.431 -3.254 6.434 1.00 0.00 62 ASN A C 6
ATOM 7564 O O . ASN A 1 62 ? -3.175 -3.988 5.829 1.00 0.00 62 ASN A O 6
ATOM 7575 N N . GLY A 1 63 ? -1.900 -3.583 7.569 1.00 0.00 63 GLY A N 6
ATOM 7576 C CA . GLY A 1 63 ? -2.174 -4.891 8.209 1.00 0.00 63 GLY A CA 6
ATOM 7577 C C . GLY A 1 63 ? -1.058 -5.119 9.221 1.00 0.00 63 GLY A C 6
ATOM 7578 O O . GLY A 1 63 ? -1.290 -5.468 10.361 1.00 0.00 63 GLY A O 6
ATOM 7582 N N . VAL A 1 64 ? 0.165 -4.900 8.800 1.00 0.00 64 VAL A N 6
ATOM 7583 C CA . VAL A 1 64 ? 1.319 -5.079 9.716 1.00 0.00 64 VAL A CA 6
ATOM 7584 C C . VAL A 1 64 ? 2.172 -3.794 9.793 1.00 0.00 64 VAL A C 6
ATOM 7585 O O . VAL A 1 64 ? 2.307 -3.220 10.855 1.00 0.00 64 VAL A O 6
ATOM 7598 N N . VAL A 1 65 ? 2.749 -3.316 8.702 1.00 0.00 65 VAL A N 6
ATOM 7599 C CA . VAL A 1 65 ? 3.580 -2.070 8.807 1.00 0.00 65 VAL A CA 6
ATOM 7600 C C . VAL A 1 65 ? 3.861 -1.413 7.445 1.00 0.00 65 VAL A C 6
ATOM 7601 O O . VAL A 1 65 ? 3.006 -0.778 6.860 1.00 0.00 65 VAL A O 6
ATOM 7614 N N . ARG A 1 66 ? 5.084 -1.520 6.975 1.00 0.00 66 ARG A N 6
ATOM 7615 C CA . ARG A 1 66 ? 5.494 -0.871 5.692 1.00 0.00 66 ARG A CA 6
ATOM 7616 C C . ARG A 1 66 ? 6.702 -1.601 5.094 1.00 0.00 66 ARG A C 6
ATOM 7617 O O . ARG A 1 66 ? 7.464 -2.230 5.800 1.00 0.00 66 ARG A O 6
ATOM 7638 N N . PHE A 1 67 ? 6.877 -1.546 3.796 1.00 0.00 67 PHE A N 6
ATOM 7639 C CA . PHE A 1 67 ? 8.031 -2.266 3.176 1.00 0.00 67 PHE A CA 6
ATOM 7640 C C . PHE A 1 67 ? 8.595 -1.507 1.970 1.00 0.00 67 PHE A C 6
ATOM 7641 O O . PHE A 1 67 ? 8.184 -0.413 1.657 1.00 0.00 67 PHE A O 6
ATOM 7658 N N . VAL A 1 68 ? 9.541 -2.104 1.296 1.00 0.00 68 VAL A N 6
ATOM 7659 C CA . VAL A 1 68 ? 10.135 -1.498 0.076 1.00 0.00 68 VAL A CA 6
ATOM 7660 C C . VAL A 1 68 ? 9.428 -2.075 -1.151 1.00 0.00 68 VAL A C 6
ATOM 7661 O O . VAL A 1 68 ? 9.410 -3.285 -1.320 1.00 0.00 68 VAL A O 6
ATOM 7674 N N . GLY A 1 69 ? 8.853 -1.275 -1.988 1.00 0.00 69 GLY A N 6
ATOM 7675 C CA . GLY A 1 69 ? 8.164 -1.851 -3.175 1.00 0.00 69 GLY A CA 6
ATOM 7676 C C . GLY A 1 69 ? 7.955 -0.793 -4.259 1.00 0.00 69 GLY A C 6
ATOM 7677 O O . GLY A 1 69 ? 7.083 0.042 -4.158 1.00 0.00 69 GLY A O 6
ATOM 7681 N N . ALA A 1 70 ? 8.715 -0.840 -5.316 1.00 0.00 70 ALA A N 6
ATOM 7682 C CA . ALA A 1 70 ? 8.509 0.149 -6.404 1.00 0.00 70 ALA A CA 6
ATOM 7683 C C . ALA A 1 70 ? 7.495 -0.430 -7.387 1.00 0.00 70 ALA A C 6
ATOM 7684 O O . ALA A 1 70 ? 6.316 -0.150 -7.282 1.00 0.00 70 ALA A O 6
ATOM 7691 N N . PRO A 1 71 ? 7.961 -1.264 -8.291 1.00 0.00 71 PRO A N 6
ATOM 7692 C CA . PRO A 1 71 ? 7.019 -1.893 -9.233 1.00 0.00 71 PRO A CA 6
ATOM 7693 C C . PRO A 1 71 ? 6.362 -3.101 -8.567 1.00 0.00 71 PRO A C 6
ATOM 7694 O O . PRO A 1 71 ? 5.738 -3.920 -9.211 1.00 0.00 71 PRO A O 6
ATOM 7705 N N . SER A 1 72 ? 6.479 -3.206 -7.266 1.00 0.00 72 SER A N 6
ATOM 7706 C CA . SER A 1 72 ? 5.861 -4.363 -6.553 1.00 0.00 72 SER A CA 6
ATOM 7707 C C . SER A 1 72 ? 4.525 -3.982 -5.915 1.00 0.00 72 SER A C 6
ATOM 7708 O O . SER A 1 72 ? 4.370 -4.020 -4.712 1.00 0.00 72 SER A O 6
ATOM 7716 N N . ARG A 1 73 ? 3.547 -3.641 -6.705 1.00 0.00 73 ARG A N 6
ATOM 7717 C CA . ARG A 1 73 ? 2.217 -3.291 -6.133 1.00 0.00 73 ARG A CA 6
ATOM 7718 C C . ARG A 1 73 ? 1.532 -4.559 -5.633 1.00 0.00 73 ARG A C 6
ATOM 7719 O O . ARG A 1 73 ? 0.785 -4.541 -4.677 1.00 0.00 73 ARG A O 6
ATOM 7740 N N . GLU A 1 74 ? 1.779 -5.668 -6.279 1.00 0.00 74 GLU A N 6
ATOM 7741 C CA . GLU A 1 74 ? 1.145 -6.941 -5.837 1.00 0.00 74 GLU A CA 6
ATOM 7742 C C . GLU A 1 74 ? 1.389 -7.132 -4.346 1.00 0.00 74 GLU A C 6
ATOM 7743 O O . GLU A 1 74 ? 0.516 -7.541 -3.606 1.00 0.00 74 GLU A O 6
ATOM 7755 N N . GLU A 1 75 ? 2.575 -6.825 -3.896 1.00 0.00 75 GLU A N 6
ATOM 7756 C CA . GLU A 1 75 ? 2.878 -6.976 -2.450 1.00 0.00 75 GLU A CA 6
ATOM 7757 C C . GLU A 1 75 ? 1.738 -6.377 -1.629 1.00 0.00 75 GLU A C 6
ATOM 7758 O O . GLU A 1 75 ? 1.446 -6.816 -0.535 1.00 0.00 75 GLU A O 6
ATOM 7770 N N . LEU A 1 76 ? 1.075 -5.392 -2.168 1.00 0.00 76 LEU A N 6
ATOM 7771 C CA . LEU A 1 76 ? -0.068 -4.777 -1.442 1.00 0.00 76 LEU A CA 6
ATOM 7772 C C . LEU A 1 76 ? -1.245 -5.745 -1.457 1.00 0.00 76 LEU A C 6
ATOM 7773 O O . LEU A 1 76 ? -1.934 -5.924 -0.474 1.00 0.00 76 LEU A O 6
ATOM 7789 N N . PHE A 1 77 ? -1.466 -6.389 -2.573 1.00 0.00 77 PHE A N 6
ATOM 7790 C CA . PHE A 1 77 ? -2.585 -7.359 -2.654 1.00 0.00 77 PHE A CA 6
ATOM 7791 C C . PHE A 1 77 ? -2.406 -8.444 -1.583 1.00 0.00 77 PHE A C 6
ATOM 7792 O O . PHE A 1 77 ? -3.352 -8.915 -0.985 1.00 0.00 77 PHE A O 6
ATOM 7809 N N . GLU A 1 78 ? -1.190 -8.835 -1.340 1.00 0.00 78 GLU A N 6
ATOM 7810 C CA . GLU A 1 78 ? -0.914 -9.873 -0.310 1.00 0.00 78 GLU A CA 6
ATOM 7811 C C . GLU A 1 78 ? -0.946 -9.249 1.089 1.00 0.00 78 GLU A C 6
ATOM 7812 O O . GLU A 1 78 ? -1.180 -9.919 2.075 1.00 0.00 78 GLU A O 6
ATOM 7824 N N . ALA A 1 79 ? -0.679 -7.973 1.186 1.00 0.00 79 ALA A N 6
ATOM 7825 C CA . ALA A 1 79 ? -0.669 -7.315 2.524 1.00 0.00 79 ALA A CA 6
ATOM 7826 C C . ALA A 1 79 ? -2.103 -7.120 3.014 1.00 0.00 79 ALA A C 6
ATOM 7827 O O . ALA A 1 79 ? -2.392 -7.286 4.179 1.00 0.00 79 ALA A O 6
ATOM 7834 N N . ILE A 1 80 ? -3.010 -6.792 2.139 1.00 0.00 80 ILE A N 6
ATOM 7835 C CA . ILE A 1 80 ? -4.422 -6.621 2.573 1.00 0.00 80 ILE A CA 6
ATOM 7836 C C . ILE A 1 80 ? -4.946 -7.961 3.082 1.00 0.00 80 ILE A C 6
ATOM 7837 O O . ILE A 1 80 ? -5.694 -8.029 4.034 1.00 0.00 80 ILE A O 6
ATOM 7853 N N . ASN A 1 81 ? -4.551 -9.033 2.448 1.00 0.00 81 ASN A N 6
ATOM 7854 C CA . ASN A 1 81 ? -5.002 -10.387 2.893 1.00 0.00 81 ASN A CA 6
ATOM 7855 C C . ASN A 1 81 ? -4.275 -10.733 4.183 1.00 0.00 81 ASN A C 6
ATOM 7856 O O . ASN A 1 81 ? -4.845 -11.338 5.091 1.00 0.00 81 ASN A O 6
ATOM 7867 N N . ASP A 1 82 ? -3.024 -10.285 4.323 1.00 0.00 82 ASP A N 6
ATOM 7868 C CA . ASP A 1 82 ? -2.378 -10.682 5.595 1.00 0.00 82 ASP A CA 6
ATOM 7869 C C . ASP A 1 82 ? -2.661 -9.589 6.610 1.00 0.00 82 ASP A C 6
ATOM 7870 O O . ASP A 1 82 ? -2.656 -9.840 7.816 1.00 0.00 82 ASP A O 6
ATOM 7879 N N . GLU A 1 83 ? -3.257 -8.511 6.172 1.00 0.00 83 GLU A N 6
ATOM 7880 C CA . GLU A 1 83 ? -3.779 -7.472 7.092 1.00 0.00 83 GLU A CA 6
ATOM 7881 C C . GLU A 1 83 ? -5.100 -7.921 7.677 1.00 0.00 83 GLU A C 6
ATOM 7882 O O . GLU A 1 83 ? -5.280 -7.972 8.881 1.00 0.00 83 GLU A O 6
ATOM 7894 N N . MET A 1 84 ? -6.035 -8.249 6.828 1.00 0.00 84 MET A N 6
ATOM 7895 C CA . MET A 1 84 ? -7.366 -8.703 7.321 1.00 0.00 84 MET A CA 6
ATOM 7896 C C . MET A 1 84 ? -7.237 -10.064 8.013 1.00 0.00 84 MET A C 6
ATOM 7897 O O . MET A 1 84 ? -8.050 -10.425 8.842 1.00 0.00 84 MET A O 6
ATOM 7911 N N . GLU A 1 85 ? -6.219 -10.813 7.690 1.00 0.00 85 GLU A N 6
ATOM 7912 C CA . GLU A 1 85 ? -6.037 -12.143 8.338 1.00 0.00 85 GLU A CA 6
ATOM 7913 C C . GLU A 1 85 ? -6.175 -12.015 9.858 1.00 0.00 85 GLU A C 6
ATOM 7914 O O . GLU A 1 85 ? -5.320 -11.384 10.459 1.00 0.00 85 GLU A O 6
ATOM 7927 N N . MET A 1 1 ? -11.466 -3.586 9.949 1.00 0.00 1 MET A N 7
ATOM 7928 C CA . MET A 1 1 ? -11.163 -2.772 8.736 1.00 0.00 1 MET A CA 7
ATOM 7929 C C . MET A 1 1 ? -11.269 -3.637 7.479 1.00 0.00 1 MET A C 7
ATOM 7930 O O . MET A 1 1 ? -10.758 -4.739 7.427 1.00 0.00 1 MET A O 7
ATOM 7946 N N . VAL A 1 2 ? -11.927 -3.147 6.465 1.00 0.00 2 VAL A N 7
ATOM 7947 C CA . VAL A 1 2 ? -12.060 -3.938 5.215 1.00 0.00 2 VAL A CA 7
ATOM 7948 C C . VAL A 1 2 ? -10.794 -3.822 4.369 1.00 0.00 2 VAL A C 7
ATOM 7949 O O . VAL A 1 2 ? -9.849 -4.565 4.530 1.00 0.00 2 VAL A O 7
ATOM 7962 N N . VAL A 1 3 ? -10.787 -2.916 3.453 1.00 0.00 3 VAL A N 7
ATOM 7963 C CA . VAL A 1 3 ? -9.612 -2.711 2.628 1.00 0.00 3 VAL A CA 7
ATOM 7964 C C . VAL A 1 3 ? -8.620 -1.730 3.249 1.00 0.00 3 VAL A C 7
ATOM 7965 O O . VAL A 1 3 ? -8.983 -0.607 3.599 1.00 0.00 3 VAL A O 7
ATOM 7978 N N . ASN A 1 4 ? -7.352 -2.037 3.284 1.00 0.00 4 ASN A N 7
ATOM 7979 C CA . ASN A 1 4 ? -6.377 -1.027 3.861 1.00 0.00 4 ASN A CA 7
ATOM 7980 C C . ASN A 1 4 ? -4.992 -1.255 3.246 1.00 0.00 4 ASN A C 7
ATOM 7981 O O . ASN A 1 4 ? -4.343 -2.232 3.214 1.00 0.00 4 ASN A O 7
ATOM 7992 N N . ILE A 1 5 ? -4.748 -0.289 2.387 1.00 0.00 5 ILE A N 7
ATOM 7993 C CA . ILE A 1 5 ? -3.626 -0.136 1.498 1.00 0.00 5 ILE A CA 7
ATOM 7994 C C . ILE A 1 5 ? -2.750 1.094 1.664 1.00 0.00 5 ILE A C 7
ATOM 7995 O O . ILE A 1 5 ? -3.390 2.163 1.452 1.00 0.00 5 ILE A O 7
ATOM 8011 N N . GLU A 1 6 ? -1.483 1.080 1.741 1.00 0.00 6 GLU A N 7
ATOM 8012 C CA . GLU A 1 6 ? -0.949 2.429 1.583 1.00 0.00 6 GLU A CA 7
ATOM 8013 C C . GLU A 1 6 ? 0.196 2.316 0.607 1.00 0.00 6 GLU A C 7
ATOM 8014 O O . GLU A 1 6 ? 1.288 1.762 0.688 1.00 0.00 6 GLU A O 7
ATOM 8026 N N . VAL A 1 7 ? 0.056 3.095 -0.446 1.00 0.00 7 VAL A N 7
ATOM 8027 C CA . VAL A 1 7 ? 0.938 3.041 -1.631 1.00 0.00 7 VAL A CA 7
ATOM 8028 C C . VAL A 1 7 ? 1.705 4.280 -1.714 1.00 0.00 7 VAL A C 7
ATOM 8029 O O . VAL A 1 7 ? 1.264 5.384 -1.947 1.00 0.00 7 VAL A O 7
ATOM 8042 N N . PHE A 1 8 ? 2.968 4.119 -1.251 1.00 0.00 8 PHE A N 7
ATOM 8043 C CA . PHE A 1 8 ? 3.890 5.278 -1.177 1.00 0.00 8 PHE A CA 7
ATOM 8044 C C . PHE A 1 8 ? 5.037 5.057 -2.175 1.00 0.00 8 PHE A C 7
ATOM 8045 O O . PHE A 1 8 ? 5.974 4.319 -1.898 1.00 0.00 8 PHE A O 7
ATOM 8062 N N . THR A 1 9 ? 5.023 5.743 -3.271 1.00 0.00 9 THR A N 7
ATOM 8063 C CA . THR A 1 9 ? 6.132 5.616 -4.264 1.00 0.00 9 THR A CA 7
ATOM 8064 C C . THR A 1 9 ? 6.560 6.988 -4.766 1.00 0.00 9 THR A C 7
ATOM 8065 O O . THR A 1 9 ? 7.680 7.403 -4.609 1.00 0.00 9 THR A O 7
ATOM 8076 N N . SER A 1 10 ? 5.648 7.706 -5.380 1.00 0.00 10 SER A N 7
ATOM 8077 C CA . SER A 1 10 ? 6.011 9.047 -5.911 1.00 0.00 10 SER A CA 7
ATOM 8078 C C . SER A 1 10 ? 4.801 9.747 -6.536 1.00 0.00 10 SER A C 7
ATOM 8079 O O . SER A 1 10 ? 3.928 9.124 -7.104 1.00 0.00 10 SER A O 7
ATOM 8087 N N . PRO A 1 11 ? 4.772 11.043 -6.342 1.00 0.00 11 PRO A N 7
ATOM 8088 C CA . PRO A 1 11 ? 3.650 11.874 -6.840 1.00 0.00 11 PRO A CA 7
ATOM 8089 C C . PRO A 1 11 ? 3.777 12.084 -8.352 1.00 0.00 11 PRO A C 7
ATOM 8090 O O . PRO A 1 11 ? 2.879 12.591 -8.994 1.00 0.00 11 PRO A O 7
ATOM 8101 N N . THR A 1 12 ? 4.882 11.703 -8.927 1.00 0.00 12 THR A N 7
ATOM 8102 C CA . THR A 1 12 ? 5.046 11.889 -10.397 1.00 0.00 12 THR A CA 7
ATOM 8103 C C . THR A 1 12 ? 4.299 10.786 -11.146 1.00 0.00 12 THR A C 7
ATOM 8104 O O . THR A 1 12 ? 4.252 10.761 -12.360 1.00 0.00 12 THR A O 7
ATOM 8115 N N . CYS A 1 13 ? 3.756 9.843 -10.426 1.00 0.00 13 CYS A N 7
ATOM 8116 C CA . CYS A 1 13 ? 3.005 8.730 -11.069 1.00 0.00 13 CYS A CA 7
ATOM 8117 C C . CYS A 1 13 ? 2.072 8.068 -10.053 1.00 0.00 13 CYS A C 7
ATOM 8118 O O . CYS A 1 13 ? 1.893 8.553 -8.957 1.00 0.00 13 CYS A O 7
ATOM 8126 N N . PRO A 1 14 ? 1.588 6.913 -10.426 1.00 0.00 14 PRO A N 7
ATOM 8127 C CA . PRO A 1 14 ? 0.734 6.119 -9.521 1.00 0.00 14 PRO A CA 7
ATOM 8128 C C . PRO A 1 14 ? 1.593 5.278 -8.569 1.00 0.00 14 PRO A C 7
ATOM 8129 O O . PRO A 1 14 ? 2.339 4.417 -8.992 1.00 0.00 14 PRO A O 7
ATOM 8140 N N . TYR A 1 15 ? 1.491 5.516 -7.289 1.00 0.00 15 TYR A N 7
ATOM 8141 C CA . TYR A 1 15 ? 2.302 4.720 -6.324 1.00 0.00 15 TYR A CA 7
ATOM 8142 C C . TYR A 1 15 ? 2.152 3.225 -6.635 1.00 0.00 15 TYR A C 7
ATOM 8143 O O . TYR A 1 15 ? 2.962 2.640 -7.326 1.00 0.00 15 TYR A O 7
ATOM 8161 N N . CYS A 1 16 ? 1.113 2.604 -6.137 1.00 0.00 16 CYS A N 7
ATOM 8162 C CA . CYS A 1 16 ? 0.898 1.152 -6.412 1.00 0.00 16 CYS A CA 7
ATOM 8163 C C . CYS A 1 16 ? -0.592 0.809 -6.281 1.00 0.00 16 CYS A C 7
ATOM 8164 O O . CYS A 1 16 ? -0.947 -0.229 -5.755 1.00 0.00 16 CYS A O 7
ATOM 8172 N N . PRO A 1 17 ? -1.415 1.705 -6.757 1.00 0.00 17 PRO A N 7
ATOM 8173 C CA . PRO A 1 17 ? -2.889 1.512 -6.688 1.00 0.00 17 PRO A CA 7
ATOM 8174 C C . PRO A 1 17 ? -3.357 0.461 -7.701 1.00 0.00 17 PRO A C 7
ATOM 8175 O O . PRO A 1 17 ? -4.460 0.526 -8.205 1.00 0.00 17 PRO A O 7
ATOM 8186 N N . MET A 1 18 ? -2.534 -0.500 -8.011 1.00 0.00 18 MET A N 7
ATOM 8187 C CA . MET A 1 18 ? -2.950 -1.539 -8.997 1.00 0.00 18 MET A CA 7
ATOM 8188 C C . MET A 1 18 ? -3.161 -2.878 -8.299 1.00 0.00 18 MET A C 7
ATOM 8189 O O . MET A 1 18 ? -4.244 -3.432 -8.304 1.00 0.00 18 MET A O 7
ATOM 8203 N N . ALA A 1 19 ? -2.127 -3.411 -7.713 1.00 0.00 19 ALA A N 7
ATOM 8204 C CA . ALA A 1 19 ? -2.270 -4.725 -7.031 1.00 0.00 19 ALA A CA 7
ATOM 8205 C C . ALA A 1 19 ? -3.331 -4.636 -5.939 1.00 0.00 19 ALA A C 7
ATOM 8206 O O . ALA A 1 19 ? -3.880 -5.632 -5.507 1.00 0.00 19 ALA A O 7
ATOM 8213 N N . ILE A 1 20 ? -3.646 -3.444 -5.509 1.00 0.00 20 ILE A N 7
ATOM 8214 C CA . ILE A 1 20 ? -4.692 -3.296 -4.462 1.00 0.00 20 ILE A CA 7
ATOM 8215 C C . ILE A 1 20 ? -6.075 -3.490 -5.071 1.00 0.00 20 ILE A C 7
ATOM 8216 O O . ILE A 1 20 ? -6.942 -4.105 -4.488 1.00 0.00 20 ILE A O 7
ATOM 8232 N N . GLU A 1 21 ? -6.274 -3.006 -6.265 1.00 0.00 21 GLU A N 7
ATOM 8233 C CA . GLU A 1 21 ? -7.586 -3.198 -6.927 1.00 0.00 21 GLU A CA 7
ATOM 8234 C C . GLU A 1 21 ? -7.959 -4.669 -6.817 1.00 0.00 21 GLU A C 7
ATOM 8235 O O . GLU A 1 21 ? -9.104 -5.027 -6.627 1.00 0.00 21 GLU A O 7
ATOM 8247 N N . VAL A 1 22 ? -6.987 -5.529 -6.935 1.00 0.00 22 VAL A N 7
ATOM 8248 C CA . VAL A 1 22 ? -7.267 -6.986 -6.816 1.00 0.00 22 VAL A CA 7
ATOM 8249 C C . VAL A 1 22 ? -7.585 -7.323 -5.355 1.00 0.00 22 VAL A C 7
ATOM 8250 O O . VAL A 1 22 ? -8.513 -8.026 -5.049 1.00 0.00 22 VAL A O 7
ATOM 8263 N N . VAL A 1 23 ? -6.806 -6.801 -4.461 1.00 0.00 23 VAL A N 7
ATOM 8264 C CA . VAL A 1 23 ? -7.040 -6.962 -3.010 1.00 0.00 23 VAL A CA 7
ATOM 8265 C C . VAL A 1 23 ? -8.367 -6.314 -2.622 1.00 0.00 23 VAL A C 7
ATOM 8266 O O . VAL A 1 23 ? -9.016 -6.671 -1.663 1.00 0.00 23 VAL A O 7
ATOM 8279 N N . ASP A 1 24 ? -8.670 -5.219 -3.275 1.00 0.00 24 ASP A N 7
ATOM 8280 C CA . ASP A 1 24 ? -9.898 -4.454 -2.969 1.00 0.00 24 ASP A CA 7
ATOM 8281 C C . ASP A 1 24 ? -11.093 -5.260 -3.446 1.00 0.00 24 ASP A C 7
ATOM 8282 O O . ASP A 1 24 ? -12.145 -5.294 -2.847 1.00 0.00 24 ASP A O 7
ATOM 8291 N N . GLU A 1 25 ? -10.921 -5.882 -4.580 1.00 0.00 25 GLU A N 7
ATOM 8292 C CA . GLU A 1 25 ? -12.000 -6.694 -5.173 1.00 0.00 25 GLU A CA 7
ATOM 8293 C C . GLU A 1 25 ? -12.429 -7.764 -4.169 1.00 0.00 25 GLU A C 7
ATOM 8294 O O . GLU A 1 25 ? -13.595 -8.010 -3.950 1.00 0.00 25 GLU A O 7
ATOM 8306 N N . ALA A 1 26 ? -11.463 -8.428 -3.580 1.00 0.00 26 ALA A N 7
ATOM 8307 C CA . ALA A 1 26 ? -11.776 -9.481 -2.576 1.00 0.00 26 ALA A CA 7
ATOM 8308 C C . ALA A 1 26 ? -12.168 -8.847 -1.252 1.00 0.00 26 ALA A C 7
ATOM 8309 O O . ALA A 1 26 ? -13.070 -9.305 -0.563 1.00 0.00 26 ALA A O 7
ATOM 8316 N N . LYS A 1 27 ? -11.465 -7.808 -0.853 1.00 0.00 27 LYS A N 7
ATOM 8317 C CA . LYS A 1 27 ? -11.802 -7.219 0.470 1.00 0.00 27 LYS A CA 7
ATOM 8318 C C . LYS A 1 27 ? -13.124 -6.487 0.379 1.00 0.00 27 LYS A C 7
ATOM 8319 O O . LYS A 1 27 ? -13.827 -6.329 1.356 1.00 0.00 27 LYS A O 7
ATOM 8338 N N . LYS A 1 28 ? -13.554 -6.176 -0.815 1.00 0.00 28 LYS A N 7
ATOM 8339 C CA . LYS A 1 28 ? -14.905 -5.583 -0.984 1.00 0.00 28 LYS A CA 7
ATOM 8340 C C . LYS A 1 28 ? -15.934 -6.657 -0.692 1.00 0.00 28 LYS A C 7
ATOM 8341 O O . LYS A 1 28 ? -16.893 -6.448 0.032 1.00 0.00 28 LYS A O 7
ATOM 8360 N N . GLU A 1 29 ? -15.715 -7.825 -1.248 1.00 0.00 29 GLU A N 7
ATOM 8361 C CA . GLU A 1 29 ? -16.685 -8.940 -1.036 1.00 0.00 29 GLU A CA 7
ATOM 8362 C C . GLU A 1 29 ? -16.926 -9.144 0.450 1.00 0.00 29 GLU A C 7
ATOM 8363 O O . GLU A 1 29 ? -18.049 -9.340 0.888 1.00 0.00 29 GLU A O 7
ATOM 8375 N N . PHE A 1 30 ? -15.989 -8.844 1.259 1.00 0.00 30 PHE A N 7
ATOM 8376 C CA . PHE A 1 30 ? -16.161 -9.010 2.702 1.00 0.00 30 PHE A CA 7
ATOM 8377 C C . PHE A 1 30 ? -16.435 -7.614 3.276 1.00 0.00 30 PHE A C 7
ATOM 8378 O O . PHE A 1 30 ? -17.498 -7.419 3.865 1.00 0.00 30 PHE A O 7
ATOM 8395 N N . GLY A 1 31 ? -15.618 -6.692 3.138 1.00 0.00 31 GLY A N 7
ATOM 8396 C CA . GLY A 1 31 ? -15.749 -5.274 3.517 1.00 0.00 31 GLY A CA 7
ATOM 8397 C C . GLY A 1 31 ? -16.553 -4.370 2.544 1.00 0.00 31 GLY A C 7
ATOM 8398 O O . GLY A 1 31 ? -15.825 -3.618 1.862 1.00 0.00 31 GLY A O 7
ATOM 8402 N N . ASP A 1 32 ? -17.778 -4.555 2.203 1.00 0.00 32 ASP A N 7
ATOM 8403 C CA . ASP A 1 32 ? -18.270 -3.727 1.064 1.00 0.00 32 ASP A CA 7
ATOM 8404 C C . ASP A 1 32 ? -17.677 -2.291 1.060 1.00 0.00 32 ASP A C 7
ATOM 8405 O O . ASP A 1 32 ? -17.528 -1.695 0.034 1.00 0.00 32 ASP A O 7
ATOM 8414 N N . LYS A 1 33 ? -17.184 -1.842 2.160 1.00 0.00 33 LYS A N 7
ATOM 8415 C CA . LYS A 1 33 ? -16.363 -0.640 2.347 1.00 0.00 33 LYS A CA 7
ATOM 8416 C C . LYS A 1 33 ? -14.905 -0.758 1.904 1.00 0.00 33 LYS A C 7
ATOM 8417 O O . LYS A 1 33 ? -14.352 -1.834 2.095 1.00 0.00 33 LYS A O 7
ATOM 8436 N N . ILE A 1 34 ? -14.248 0.289 1.495 1.00 0.00 34 ILE A N 7
ATOM 8437 C CA . ILE A 1 34 ? -12.772 0.092 1.298 1.00 0.00 34 ILE A CA 7
ATOM 8438 C C . ILE A 1 34 ? -11.989 1.229 2.009 1.00 0.00 34 ILE A C 7
ATOM 8439 O O . ILE A 1 34 ? -12.470 2.315 2.242 1.00 0.00 34 ILE A O 7
ATOM 8455 N N . ASP A 1 35 ? -10.753 0.943 2.346 1.00 0.00 35 ASP A N 7
ATOM 8456 C CA . ASP A 1 35 ? -9.923 1.915 3.056 1.00 0.00 35 ASP A CA 7
ATOM 8457 C C . ASP A 1 35 ? -8.524 1.858 2.498 1.00 0.00 35 ASP A C 7
ATOM 8458 O O . ASP A 1 35 ? -7.558 1.547 3.203 1.00 0.00 35 ASP A O 7
ATOM 8467 N N . VAL A 1 36 ? -8.341 2.207 1.265 1.00 0.00 36 VAL A N 7
ATOM 8468 C CA . VAL A 1 36 ? -6.987 2.079 0.757 1.00 0.00 36 VAL A CA 7
ATOM 8469 C C . VAL A 1 36 ? -6.356 3.433 0.728 1.00 0.00 36 VAL A C 7
ATOM 8470 O O . VAL A 1 36 ? -6.806 4.426 0.148 1.00 0.00 36 VAL A O 7
ATOM 8483 N N . GLU A 1 37 ? -5.204 3.544 1.381 1.00 0.00 37 GLU A N 7
ATOM 8484 C CA . GLU A 1 37 ? -4.582 4.904 1.532 1.00 0.00 37 GLU A CA 7
ATOM 8485 C C . GLU A 1 37 ? -3.251 4.895 0.782 1.00 0.00 37 GLU A C 7
ATOM 8486 O O . GLU A 1 37 ? -2.692 3.914 0.454 1.00 0.00 37 GLU A O 7
ATOM 8498 N N . LYS A 1 38 ? -3.203 5.932 -0.018 1.00 0.00 38 LYS A N 7
ATOM 8499 C CA . LYS A 1 38 ? -2.240 6.319 -1.102 1.00 0.00 38 LYS A CA 7
ATOM 8500 C C . LYS A 1 38 ? -1.257 7.428 -0.904 1.00 0.00 38 LYS A C 7
ATOM 8501 O O . LYS A 1 38 ? -1.908 8.520 -0.828 1.00 0.00 38 LYS A O 7
ATOM 8520 N N . ILE A 1 39 ? -0.050 7.419 -0.798 1.00 0.00 39 ILE A N 7
ATOM 8521 C CA . ILE A 1 39 ? 0.777 8.671 -0.638 1.00 0.00 39 ILE A CA 7
ATOM 8522 C C . ILE A 1 39 ? 1.953 8.661 -1.667 1.00 0.00 39 ILE A C 7
ATOM 8523 O O . ILE A 1 39 ? 2.240 7.651 -2.278 1.00 0.00 39 ILE A O 7
ATOM 8539 N N . ASP A 1 40 ? 2.613 9.771 -1.863 1.00 0.00 40 ASP A N 7
ATOM 8540 C CA . ASP A 1 40 ? 3.834 9.805 -2.710 1.00 0.00 40 ASP A CA 7
ATOM 8541 C C . ASP A 1 40 ? 5.135 9.736 -1.869 1.00 0.00 40 ASP A C 7
ATOM 8542 O O . ASP A 1 40 ? 5.120 9.923 -0.667 1.00 0.00 40 ASP A O 7
ATOM 8551 N N . ILE A 1 41 ? 6.261 9.554 -2.509 1.00 0.00 41 ILE A N 7
ATOM 8552 C CA . ILE A 1 41 ? 7.541 9.553 -1.745 1.00 0.00 41 ILE A CA 7
ATOM 8553 C C . ILE A 1 41 ? 7.939 10.970 -1.319 1.00 0.00 41 ILE A C 7
ATOM 8554 O O . ILE A 1 41 ? 8.770 11.141 -0.430 1.00 0.00 41 ILE A O 7
ATOM 8570 N N . MET A 1 42 ? 7.435 11.989 -1.976 1.00 0.00 42 MET A N 7
ATOM 8571 C CA . MET A 1 42 ? 7.775 13.376 -1.532 1.00 0.00 42 MET A CA 7
ATOM 8572 C C . MET A 1 42 ? 6.846 13.894 -0.432 1.00 0.00 42 MET A C 7
ATOM 8573 O O . MET A 1 42 ? 7.138 14.842 0.257 1.00 0.00 42 MET A O 7
ATOM 8587 N N . VAL A 1 43 ? 5.715 13.244 -0.265 1.00 0.00 43 VAL A N 7
ATOM 8588 C CA . VAL A 1 43 ? 4.775 13.693 0.794 1.00 0.00 43 VAL A CA 7
ATOM 8589 C C . VAL A 1 43 ? 4.668 12.654 1.902 1.00 0.00 43 VAL A C 7
ATOM 8590 O O . VAL A 1 43 ? 4.406 12.986 3.042 1.00 0.00 43 VAL A O 7
ATOM 8603 N N . ASP A 1 44 ? 4.896 11.405 1.597 1.00 0.00 44 ASP A N 7
ATOM 8604 C CA . ASP A 1 44 ? 4.803 10.367 2.657 1.00 0.00 44 ASP A CA 7
ATOM 8605 C C . ASP A 1 44 ? 6.159 9.731 2.902 1.00 0.00 44 ASP A C 7
ATOM 8606 O O . ASP A 1 44 ? 6.285 8.504 2.923 1.00 0.00 44 ASP A O 7
ATOM 8615 N N . ARG A 1 45 ? 7.198 10.514 3.121 1.00 0.00 45 ARG A N 7
ATOM 8616 C CA . ARG A 1 45 ? 8.515 9.823 3.266 1.00 0.00 45 ARG A CA 7
ATOM 8617 C C . ARG A 1 45 ? 8.552 9.046 4.592 1.00 0.00 45 ARG A C 7
ATOM 8618 O O . ARG A 1 45 ? 9.377 8.198 4.795 1.00 0.00 45 ARG A O 7
ATOM 8639 N N . GLU A 1 46 ? 7.467 9.105 5.319 1.00 0.00 46 GLU A N 7
ATOM 8640 C CA . GLU A 1 46 ? 7.195 8.199 6.460 1.00 0.00 46 GLU A CA 7
ATOM 8641 C C . GLU A 1 46 ? 7.311 6.745 6.034 1.00 0.00 46 GLU A C 7
ATOM 8642 O O . GLU A 1 46 ? 7.357 5.836 6.842 1.00 0.00 46 GLU A O 7
ATOM 8654 N N . LYS A 1 47 ? 7.126 6.504 4.780 1.00 0.00 47 LYS A N 7
ATOM 8655 C CA . LYS A 1 47 ? 7.084 5.110 4.269 1.00 0.00 47 LYS A CA 7
ATOM 8656 C C . LYS A 1 47 ? 8.272 4.333 4.841 1.00 0.00 47 LYS A C 7
ATOM 8657 O O . LYS A 1 47 ? 8.141 3.394 5.565 1.00 0.00 47 LYS A O 7
ATOM 8676 N N . ALA A 1 48 ? 9.420 4.758 4.512 1.00 0.00 48 ALA A N 7
ATOM 8677 C CA . ALA A 1 48 ? 10.674 4.262 5.039 1.00 0.00 48 ALA A CA 7
ATOM 8678 C C . ALA A 1 48 ? 10.706 4.223 6.544 1.00 0.00 48 ALA A C 7
ATOM 8679 O O . ALA A 1 48 ? 11.746 3.979 7.148 1.00 0.00 48 ALA A O 7
ATOM 8686 N N . ILE A 1 49 ? 9.763 4.873 7.187 1.00 0.00 49 ILE A N 7
ATOM 8687 C CA . ILE A 1 49 ? 9.907 5.074 8.635 1.00 0.00 49 ILE A CA 7
ATOM 8688 C C . ILE A 1 49 ? 10.636 3.828 9.095 1.00 0.00 49 ILE A C 7
ATOM 8689 O O . ILE A 1 49 ? 11.531 3.862 9.913 1.00 0.00 49 ILE A O 7
ATOM 8705 N N . GLU A 1 50 ? 10.289 2.726 8.487 1.00 0.00 50 GLU A N 7
ATOM 8706 C CA . GLU A 1 50 ? 10.967 1.443 8.782 1.00 0.00 50 GLU A CA 7
ATOM 8707 C C . GLU A 1 50 ? 12.480 1.603 8.582 1.00 0.00 50 GLU A C 7
ATOM 8708 O O . GLU A 1 50 ? 13.265 1.244 9.436 1.00 0.00 50 GLU A O 7
ATOM 8720 N N . TYR A 1 51 ? 12.900 2.152 7.466 1.00 0.00 51 TYR A N 7
ATOM 8721 C CA . TYR A 1 51 ? 14.372 2.342 7.244 1.00 0.00 51 TYR A CA 7
ATOM 8722 C C . TYR A 1 51 ? 14.678 3.802 6.932 1.00 0.00 51 TYR A C 7
ATOM 8723 O O . TYR A 1 51 ? 15.752 4.305 7.202 1.00 0.00 51 TYR A O 7
ATOM 8741 N N . GLY A 1 52 ? 13.733 4.471 6.367 1.00 0.00 52 GLY A N 7
ATOM 8742 C CA . GLY A 1 52 ? 13.916 5.900 6.020 1.00 0.00 52 GLY A CA 7
ATOM 8743 C C . GLY A 1 52 ? 15.310 6.187 5.425 1.00 0.00 52 GLY A C 7
ATOM 8744 O O . GLY A 1 52 ? 15.738 7.293 5.325 1.00 0.00 52 GLY A O 7
ATOM 8748 N N . LEU A 1 53 ? 16.025 5.223 5.085 1.00 0.00 53 LEU A N 7
ATOM 8749 C CA . LEU A 1 53 ? 17.379 5.269 4.477 1.00 0.00 53 LEU A CA 7
ATOM 8750 C C . LEU A 1 53 ? 17.112 5.462 3.011 1.00 0.00 53 LEU A C 7
ATOM 8751 O O . LEU A 1 53 ? 17.533 6.427 2.362 1.00 0.00 53 LEU A O 7
ATOM 8767 N N . MET A 1 54 ? 16.690 4.398 2.400 1.00 0.00 54 MET A N 7
ATOM 8768 C CA . MET A 1 54 ? 16.413 4.385 0.983 1.00 0.00 54 MET A CA 7
ATOM 8769 C C . MET A 1 54 ? 14.879 4.444 0.820 1.00 0.00 54 MET A C 7
ATOM 8770 O O . MET A 1 54 ? 14.267 3.463 0.340 1.00 0.00 54 MET A O 7
ATOM 8784 N N . ALA A 1 55 ? 14.214 5.530 1.129 1.00 0.00 55 ALA A N 7
ATOM 8785 C CA . ALA A 1 55 ? 12.747 5.400 1.013 1.00 0.00 55 ALA A CA 7
ATOM 8786 C C . ALA A 1 55 ? 12.264 6.277 -0.104 1.00 0.00 55 ALA A C 7
ATOM 8787 O O . ALA A 1 55 ? 12.311 7.466 -0.216 1.00 0.00 55 ALA A O 7
ATOM 8794 N N . VAL A 1 56 ? 11.697 5.505 -1.056 1.00 0.00 56 VAL A N 7
ATOM 8795 C CA . VAL A 1 56 ? 11.213 6.091 -2.340 1.00 0.00 56 VAL A CA 7
ATOM 8796 C C . VAL A 1 56 ? 10.074 5.279 -2.953 1.00 0.00 56 VAL A C 7
ATOM 8797 O O . VAL A 1 56 ? 8.918 5.729 -2.849 1.00 0.00 56 VAL A O 7
ATOM 8810 N N . PRO A 1 57 ? 10.290 4.017 -3.285 1.00 0.00 57 PRO A N 7
ATOM 8811 C CA . PRO A 1 57 ? 9.125 3.283 -3.706 1.00 0.00 57 PRO A CA 7
ATOM 8812 C C . PRO A 1 57 ? 8.880 2.104 -2.810 1.00 0.00 57 PRO A C 7
ATOM 8813 O O . PRO A 1 57 ? 9.429 1.048 -2.787 1.00 0.00 57 PRO A O 7
ATOM 8824 N N . ALA A 1 58 ? 7.839 2.347 -2.009 1.00 0.00 58 ALA A N 7
ATOM 8825 C CA . ALA A 1 58 ? 7.430 1.385 -0.962 1.00 0.00 58 ALA A CA 7
ATOM 8826 C C . ALA A 1 58 ? 5.988 1.615 -0.536 1.00 0.00 58 ALA A C 7
ATOM 8827 O O . ALA A 1 58 ? 5.304 2.482 -1.047 1.00 0.00 58 ALA A O 7
ATOM 8834 N N . ILE A 1 59 ? 5.491 0.791 0.327 1.00 0.00 59 ILE A N 7
ATOM 8835 C CA . ILE A 1 59 ? 4.088 0.944 0.725 1.00 0.00 59 ILE A CA 7
ATOM 8836 C C . ILE A 1 59 ? 3.884 0.485 2.133 1.00 0.00 59 ILE A C 7
ATOM 8837 O O . ILE A 1 59 ? 4.562 -0.473 2.624 1.00 0.00 59 ILE A O 7
ATOM 8853 N N . ALA A 1 60 ? 2.838 0.854 2.832 1.00 0.00 60 ALA A N 7
ATOM 8854 C CA . ALA A 1 60 ? 2.904 0.337 4.166 1.00 0.00 60 ALA A CA 7
ATOM 8855 C C . ALA A 1 60 ? 1.884 -0.691 4.160 1.00 0.00 60 ALA A C 7
ATOM 8856 O O . ALA A 1 60 ? 0.957 -0.790 3.302 1.00 0.00 60 ALA A O 7
ATOM 8863 N N . ILE A 1 61 ? 2.076 -1.700 5.012 1.00 0.00 61 ILE A N 7
ATOM 8864 C CA . ILE A 1 61 ? 1.302 -2.866 4.667 1.00 0.00 61 ILE A CA 7
ATOM 8865 C C . ILE A 1 61 ? 0.273 -2.848 5.676 1.00 0.00 61 ILE A C 7
ATOM 8866 O O . ILE A 1 61 ? 0.140 -3.443 6.698 1.00 0.00 61 ILE A O 7
ATOM 8882 N N . ASN A 1 62 ? -0.764 -2.132 5.147 1.00 0.00 62 ASN A N 7
ATOM 8883 C CA . ASN A 1 62 ? -2.032 -1.933 5.869 1.00 0.00 62 ASN A CA 7
ATOM 8884 C C . ASN A 1 62 ? -2.436 -3.260 6.433 1.00 0.00 62 ASN A C 7
ATOM 8885 O O . ASN A 1 62 ? -3.181 -3.996 5.835 1.00 0.00 62 ASN A O 7
ATOM 8896 N N . GLY A 1 63 ? -1.898 -3.581 7.569 1.00 0.00 63 GLY A N 7
ATOM 8897 C CA . GLY A 1 63 ? -2.175 -4.891 8.208 1.00 0.00 63 GLY A CA 7
ATOM 8898 C C . GLY A 1 63 ? -1.057 -5.120 9.220 1.00 0.00 63 GLY A C 7
ATOM 8899 O O . GLY A 1 63 ? -1.289 -5.469 10.361 1.00 0.00 63 GLY A O 7
ATOM 8903 N N . VAL A 1 64 ? 0.165 -4.900 8.799 1.00 0.00 64 VAL A N 7
ATOM 8904 C CA . VAL A 1 64 ? 1.319 -5.080 9.716 1.00 0.00 64 VAL A CA 7
ATOM 8905 C C . VAL A 1 64 ? 2.176 -3.794 9.793 1.00 0.00 64 VAL A C 7
ATOM 8906 O O . VAL A 1 64 ? 2.314 -3.219 10.855 1.00 0.00 64 VAL A O 7
ATOM 8919 N N . VAL A 1 65 ? 2.749 -3.318 8.702 1.00 0.00 65 VAL A N 7
ATOM 8920 C CA . VAL A 1 65 ? 3.581 -2.066 8.810 1.00 0.00 65 VAL A CA 7
ATOM 8921 C C . VAL A 1 65 ? 3.865 -1.405 7.451 1.00 0.00 65 VAL A C 7
ATOM 8922 O O . VAL A 1 65 ? 3.012 -0.765 6.866 1.00 0.00 65 VAL A O 7
ATOM 8935 N N . ARG A 1 66 ? 5.064 -1.564 6.949 1.00 0.00 66 ARG A N 7
ATOM 8936 C CA . ARG A 1 66 ? 5.483 -0.876 5.691 1.00 0.00 66 ARG A CA 7
ATOM 8937 C C . ARG A 1 66 ? 6.724 -1.570 5.107 1.00 0.00 66 ARG A C 7
ATOM 8938 O O . ARG A 1 66 ? 7.467 -2.228 5.800 1.00 0.00 66 ARG A O 7
ATOM 8959 N N . PHE A 1 67 ? 6.880 -1.534 3.791 1.00 0.00 67 PHE A N 7
ATOM 8960 C CA . PHE A 1 67 ? 8.031 -2.268 3.182 1.00 0.00 67 PHE A CA 7
ATOM 8961 C C . PHE A 1 67 ? 8.566 -1.521 1.945 1.00 0.00 67 PHE A C 7
ATOM 8962 O O . PHE A 1 67 ? 8.136 -0.439 1.613 1.00 0.00 67 PHE A O 7
ATOM 8979 N N . VAL A 1 68 ? 9.568 -2.080 1.316 1.00 0.00 68 VAL A N 7
ATOM 8980 C CA . VAL A 1 68 ? 10.164 -1.543 0.072 1.00 0.00 68 VAL A CA 7
ATOM 8981 C C . VAL A 1 68 ? 9.393 -2.047 -1.145 1.00 0.00 68 VAL A C 7
ATOM 8982 O O . VAL A 1 68 ? 9.391 -3.262 -1.335 1.00 0.00 68 VAL A O 7
ATOM 8995 N N . GLY A 1 69 ? 8.829 -1.253 -1.974 1.00 0.00 69 GLY A N 7
ATOM 8996 C CA . GLY A 1 69 ? 8.156 -1.850 -3.170 1.00 0.00 69 GLY A CA 7
ATOM 8997 C C . GLY A 1 69 ? 7.953 -0.794 -4.259 1.00 0.00 69 GLY A C 7
ATOM 8998 O O . GLY A 1 69 ? 7.084 0.043 -4.158 1.00 0.00 69 GLY A O 7
ATOM 9002 N N . ALA A 1 70 ? 8.714 -0.842 -5.316 1.00 0.00 70 ALA A N 7
ATOM 9003 C CA . ALA A 1 70 ? 8.513 0.150 -6.405 1.00 0.00 70 ALA A CA 7
ATOM 9004 C C . ALA A 1 70 ? 7.510 -0.415 -7.405 1.00 0.00 70 ALA A C 7
ATOM 9005 O O . ALA A 1 70 ? 6.322 -0.136 -7.298 1.00 0.00 70 ALA A O 7
ATOM 9012 N N . PRO A 1 71 ? 7.965 -1.285 -8.280 1.00 0.00 71 PRO A N 7
ATOM 9013 C CA . PRO A 1 71 ? 6.993 -1.876 -9.212 1.00 0.00 71 PRO A CA 7
ATOM 9014 C C . PRO A 1 71 ? 6.399 -3.127 -8.580 1.00 0.00 71 PRO A C 7
ATOM 9015 O O . PRO A 1 71 ? 5.758 -3.933 -9.218 1.00 0.00 71 PRO A O 7
ATOM 9026 N N . SER A 1 72 ? 6.493 -3.219 -7.271 1.00 0.00 72 SER A N 7
ATOM 9027 C CA . SER A 1 72 ? 5.862 -4.366 -6.554 1.00 0.00 72 SER A CA 7
ATOM 9028 C C . SER A 1 72 ? 4.521 -3.982 -5.910 1.00 0.00 72 SER A C 7
ATOM 9029 O O . SER A 1 72 ? 4.367 -4.033 -4.712 1.00 0.00 72 SER A O 7
ATOM 9037 N N . ARG A 1 73 ? 3.551 -3.629 -6.700 1.00 0.00 73 ARG A N 7
ATOM 9038 C CA . ARG A 1 73 ? 2.212 -3.295 -6.147 1.00 0.00 73 ARG A CA 7
ATOM 9039 C C . ARG A 1 73 ? 1.542 -4.562 -5.617 1.00 0.00 73 ARG A C 7
ATOM 9040 O O . ARG A 1 73 ? 0.800 -4.543 -4.661 1.00 0.00 73 ARG A O 7
ATOM 9061 N N . GLU A 1 74 ? 1.763 -5.665 -6.280 1.00 0.00 74 GLU A N 7
ATOM 9062 C CA . GLU A 1 74 ? 1.161 -6.949 -5.842 1.00 0.00 74 GLU A CA 7
ATOM 9063 C C . GLU A 1 74 ? 1.379 -7.106 -4.343 1.00 0.00 74 GLU A C 7
ATOM 9064 O O . GLU A 1 74 ? 0.514 -7.541 -3.606 1.00 0.00 74 GLU A O 7
ATOM 9076 N N . GLU A 1 75 ? 2.573 -6.806 -3.893 1.00 0.00 75 GLU A N 7
ATOM 9077 C CA . GLU A 1 75 ? 2.866 -6.996 -2.452 1.00 0.00 75 GLU A CA 7
ATOM 9078 C C . GLU A 1 75 ? 1.750 -6.364 -1.626 1.00 0.00 75 GLU A C 7
ATOM 9079 O O . GLU A 1 75 ? 1.447 -6.810 -0.535 1.00 0.00 75 GLU A O 7
ATOM 9091 N N . LEU A 1 76 ? 1.081 -5.382 -2.171 1.00 0.00 76 LEU A N 7
ATOM 9092 C CA . LEU A 1 76 ? -0.067 -4.781 -1.444 1.00 0.00 76 LEU A CA 7
ATOM 9093 C C . LEU A 1 76 ? -1.242 -5.749 -1.454 1.00 0.00 76 LEU A C 7
ATOM 9094 O O . LEU A 1 76 ? -1.931 -5.929 -0.472 1.00 0.00 76 LEU A O 7
ATOM 9110 N N . PHE A 1 77 ? -1.466 -6.388 -2.575 1.00 0.00 77 PHE A N 7
ATOM 9111 C CA . PHE A 1 77 ? -2.586 -7.363 -2.651 1.00 0.00 77 PHE A CA 7
ATOM 9112 C C . PHE A 1 77 ? -2.419 -8.450 -1.580 1.00 0.00 77 PHE A C 7
ATOM 9113 O O . PHE A 1 77 ? -3.359 -8.906 -0.980 1.00 0.00 77 PHE A O 7
ATOM 9130 N N . GLU A 1 78 ? -1.206 -8.849 -1.347 1.00 0.00 78 GLU A N 7
ATOM 9131 C CA . GLU A 1 78 ? -0.884 -9.859 -0.307 1.00 0.00 78 GLU A CA 7
ATOM 9132 C C . GLU A 1 78 ? -0.989 -9.241 1.083 1.00 0.00 78 GLU A C 7
ATOM 9133 O O . GLU A 1 78 ? -1.200 -9.918 2.073 1.00 0.00 78 GLU A O 7
ATOM 9145 N N . ALA A 1 79 ? -0.683 -7.971 1.186 1.00 0.00 79 ALA A N 7
ATOM 9146 C CA . ALA A 1 79 ? -0.672 -7.324 2.528 1.00 0.00 79 ALA A CA 7
ATOM 9147 C C . ALA A 1 79 ? -2.101 -7.111 3.022 1.00 0.00 79 ALA A C 7
ATOM 9148 O O . ALA A 1 79 ? -2.397 -7.297 4.179 1.00 0.00 79 ALA A O 7
ATOM 9155 N N . ILE A 1 80 ? -3.005 -6.776 2.148 1.00 0.00 80 ILE A N 7
ATOM 9156 C CA . ILE A 1 80 ? -4.427 -6.628 2.553 1.00 0.00 80 ILE A CA 7
ATOM 9157 C C . ILE A 1 80 ? -4.940 -7.962 3.106 1.00 0.00 80 ILE A C 7
ATOM 9158 O O . ILE A 1 80 ? -5.680 -8.026 4.051 1.00 0.00 80 ILE A O 7
ATOM 9174 N N . ASN A 1 81 ? -4.558 -9.037 2.454 1.00 0.00 81 ASN A N 7
ATOM 9175 C CA . ASN A 1 81 ? -4.976 -10.409 2.865 1.00 0.00 81 ASN A CA 7
ATOM 9176 C C . ASN A 1 81 ? -4.259 -10.720 4.152 1.00 0.00 81 ASN A C 7
ATOM 9177 O O . ASN A 1 81 ? -4.822 -11.377 5.065 1.00 0.00 81 ASN A O 7
ATOM 9188 N N . ASP A 1 82 ? -3.059 -10.230 4.358 1.00 0.00 82 ASP A N 7
ATOM 9189 C CA . ASP A 1 82 ? -2.434 -10.664 5.607 1.00 0.00 82 ASP A CA 7
ATOM 9190 C C . ASP A 1 82 ? -2.533 -9.561 6.600 1.00 0.00 82 ASP A C 7
ATOM 9191 O O . ASP A 1 82 ? -2.569 -9.778 7.817 1.00 0.00 82 ASP A O 7
ATOM 9200 N N . GLU A 1 83 ? -3.235 -8.521 6.184 1.00 0.00 83 GLU A N 7
ATOM 9201 C CA . GLU A 1 83 ? -3.739 -7.474 7.115 1.00 0.00 83 GLU A CA 7
ATOM 9202 C C . GLU A 1 83 ? -5.109 -7.935 7.633 1.00 0.00 83 GLU A C 7
ATOM 9203 O O . GLU A 1 83 ? -5.286 -7.979 8.868 1.00 0.00 83 GLU A O 7
ATOM 9215 N N . MET A 1 84 ? -6.049 -8.220 6.800 1.00 0.00 84 MET A N 7
ATOM 9216 C CA . MET A 1 84 ? -7.362 -8.692 7.337 1.00 0.00 84 MET A CA 7
ATOM 9217 C C . MET A 1 84 ? -7.258 -10.076 7.988 1.00 0.00 84 MET A C 7
ATOM 9218 O O . MET A 1 84 ? -8.063 -10.442 8.819 1.00 0.00 84 MET A O 7
ATOM 9232 N N . GLU A 1 85 ? -6.219 -10.813 7.690 1.00 0.00 85 GLU A N 7
ATOM 9233 C CA . GLU A 1 85 ? -6.032 -12.140 8.345 1.00 0.00 85 GLU A CA 7
ATOM 9234 C C . GLU A 1 85 ? -6.172 -12.016 9.859 1.00 0.00 85 GLU A C 7
ATOM 9235 O O . GLU A 1 85 ? -5.320 -11.386 10.459 1.00 0.00 85 GLU A O 7
ATOM 9248 N N . MET A 1 1 ? -11.407 -2.498 9.494 1.00 0.00 1 MET A N 8
ATOM 9249 C CA . MET A 1 1 ? -10.972 -1.917 8.192 1.00 0.00 1 MET A CA 8
ATOM 9250 C C . MET A 1 1 ? -11.097 -2.961 7.081 1.00 0.00 1 MET A C 8
ATOM 9251 O O . MET A 1 1 ? -10.510 -4.023 7.143 1.00 0.00 1 MET A O 8
ATOM 9267 N N . VAL A 1 2 ? -11.858 -2.666 6.061 1.00 0.00 2 VAL A N 8
ATOM 9268 C CA . VAL A 1 2 ? -12.020 -3.643 4.947 1.00 0.00 2 VAL A CA 8
ATOM 9269 C C . VAL A 1 2 ? -10.815 -3.583 4.013 1.00 0.00 2 VAL A C 8
ATOM 9270 O O . VAL A 1 2 ? -9.834 -4.278 4.191 1.00 0.00 2 VAL A O 8
ATOM 9283 N N . VAL A 1 3 ? -10.883 -2.749 3.022 1.00 0.00 3 VAL A N 8
ATOM 9284 C CA . VAL A 1 3 ? -9.752 -2.627 2.070 1.00 0.00 3 VAL A CA 8
ATOM 9285 C C . VAL A 1 3 ? -8.772 -1.543 2.533 1.00 0.00 3 VAL A C 8
ATOM 9286 O O . VAL A 1 3 ? -9.059 -0.370 2.463 1.00 0.00 3 VAL A O 8
ATOM 9299 N N . ASN A 1 4 ? -7.586 -1.921 2.947 1.00 0.00 4 ASN A N 8
ATOM 9300 C CA . ASN A 1 4 ? -6.596 -0.880 3.344 1.00 0.00 4 ASN A CA 8
ATOM 9301 C C . ASN A 1 4 ? -5.313 -1.061 2.519 1.00 0.00 4 ASN A C 8
ATOM 9302 O O . ASN A 1 4 ? -4.526 -1.961 2.741 1.00 0.00 4 ASN A O 8
ATOM 9313 N N . ILE A 1 5 ? -5.090 -0.180 1.598 1.00 0.00 5 ILE A N 8
ATOM 9314 C CA . ILE A 1 5 ? -3.871 -0.232 0.754 1.00 0.00 5 ILE A CA 8
ATOM 9315 C C . ILE A 1 5 ? -3.073 1.058 0.872 1.00 0.00 5 ILE A C 8
ATOM 9316 O O . ILE A 1 5 ? -3.615 2.137 0.773 1.00 0.00 5 ILE A O 8
ATOM 9332 N N . GLU A 1 6 ? -1.779 1.013 0.981 1.00 0.00 6 GLU A N 8
ATOM 9333 C CA . GLU A 1 6 ? -1.059 2.294 1.031 1.00 0.00 6 GLU A CA 8
ATOM 9334 C C . GLU A 1 6 ? 0.055 2.277 -0.009 1.00 0.00 6 GLU A C 8
ATOM 9335 O O . GLU A 1 6 ? 1.034 1.555 0.102 1.00 0.00 6 GLU A O 8
ATOM 9347 N N . VAL A 1 7 ? -0.105 3.078 -1.045 1.00 0.00 7 VAL A N 8
ATOM 9348 C CA . VAL A 1 7 ? 0.913 3.080 -2.126 1.00 0.00 7 VAL A CA 8
ATOM 9349 C C . VAL A 1 7 ? 1.790 4.294 -1.947 1.00 0.00 7 VAL A C 8
ATOM 9350 O O . VAL A 1 7 ? 1.349 5.435 -2.083 1.00 0.00 7 VAL A O 8
ATOM 9363 N N . PHE A 1 8 ? 3.016 4.039 -1.564 1.00 0.00 8 PHE A N 8
ATOM 9364 C CA . PHE A 1 8 ? 3.950 5.140 -1.289 1.00 0.00 8 PHE A CA 8
ATOM 9365 C C . PHE A 1 8 ? 5.134 5.071 -2.244 1.00 0.00 8 PHE A C 8
ATOM 9366 O O . PHE A 1 8 ? 6.181 4.542 -1.914 1.00 0.00 8 PHE A O 8
ATOM 9383 N N . THR A 1 9 ? 4.975 5.607 -3.417 1.00 0.00 9 THR A N 8
ATOM 9384 C CA . THR A 1 9 ? 6.087 5.600 -4.410 1.00 0.00 9 THR A CA 8
ATOM 9385 C C . THR A 1 9 ? 6.340 7.014 -4.928 1.00 0.00 9 THR A C 8
ATOM 9386 O O . THR A 1 9 ? 7.467 7.463 -5.006 1.00 0.00 9 THR A O 8
ATOM 9397 N N . SER A 1 10 ? 5.303 7.727 -5.275 1.00 0.00 10 SER A N 8
ATOM 9398 C CA . SER A 1 10 ? 5.495 9.117 -5.781 1.00 0.00 10 SER A CA 8
ATOM 9399 C C . SER A 1 10 ? 4.148 9.754 -6.133 1.00 0.00 10 SER A C 8
ATOM 9400 O O . SER A 1 10 ? 3.224 9.079 -6.539 1.00 0.00 10 SER A O 8
ATOM 9408 N N . PRO A 1 11 ? 4.090 11.046 -5.958 1.00 0.00 11 PRO A N 8
ATOM 9409 C CA . PRO A 1 11 ? 2.858 11.807 -6.252 1.00 0.00 11 PRO A CA 8
ATOM 9410 C C . PRO A 1 11 ? 2.808 12.207 -7.731 1.00 0.00 11 PRO A C 8
ATOM 9411 O O . PRO A 1 11 ? 1.755 12.405 -8.295 1.00 0.00 11 PRO A O 8
ATOM 9422 N N . THR A 1 12 ? 3.944 12.330 -8.361 1.00 0.00 12 THR A N 8
ATOM 9423 C CA . THR A 1 12 ? 3.965 12.719 -9.797 1.00 0.00 12 THR A CA 8
ATOM 9424 C C . THR A 1 12 ? 3.635 11.506 -10.673 1.00 0.00 12 THR A C 8
ATOM 9425 O O . THR A 1 12 ? 3.816 11.523 -11.879 1.00 0.00 12 THR A O 8
ATOM 9436 N N . CYS A 1 13 ? 3.162 10.451 -10.072 1.00 0.00 13 CYS A N 8
ATOM 9437 C CA . CYS A 1 13 ? 2.792 9.241 -10.855 1.00 0.00 13 CYS A CA 8
ATOM 9438 C C . CYS A 1 13 ? 1.778 8.387 -10.085 1.00 0.00 13 CYS A C 8
ATOM 9439 O O . CYS A 1 13 ? 1.314 8.776 -9.027 1.00 0.00 13 CYS A O 8
ATOM 9447 N N . PRO A 1 14 ? 1.513 7.228 -10.617 1.00 0.00 14 PRO A N 8
ATOM 9448 C CA . PRO A 1 14 ? 0.605 6.273 -9.950 1.00 0.00 14 PRO A CA 8
ATOM 9449 C C . PRO A 1 14 ? 1.382 5.444 -8.909 1.00 0.00 14 PRO A C 8
ATOM 9450 O O . PRO A 1 14 ? 2.156 4.566 -9.246 1.00 0.00 14 PRO A O 8
ATOM 9461 N N . TYR A 1 15 ? 1.174 5.703 -7.645 1.00 0.00 15 TYR A N 8
ATOM 9462 C CA . TYR A 1 15 ? 1.889 4.917 -6.597 1.00 0.00 15 TYR A CA 8
ATOM 9463 C C . TYR A 1 15 ? 1.747 3.420 -6.888 1.00 0.00 15 TYR A C 8
ATOM 9464 O O . TYR A 1 15 ? 2.615 2.808 -7.479 1.00 0.00 15 TYR A O 8
ATOM 9482 N N . CYS A 1 16 ? 0.656 2.831 -6.484 1.00 0.00 16 CYS A N 8
ATOM 9483 C CA . CYS A 1 16 ? 0.443 1.373 -6.745 1.00 0.00 16 CYS A CA 8
ATOM 9484 C C . CYS A 1 16 ? -1.057 1.059 -6.742 1.00 0.00 16 CYS A C 8
ATOM 9485 O O . CYS A 1 16 ? -1.495 0.114 -6.116 1.00 0.00 16 CYS A O 8
ATOM 9493 N N . PRO A 1 17 ? -1.795 1.877 -7.445 1.00 0.00 17 PRO A N 8
ATOM 9494 C CA . PRO A 1 17 ? -3.267 1.704 -7.529 1.00 0.00 17 PRO A CA 8
ATOM 9495 C C . PRO A 1 17 ? -3.632 0.496 -8.398 1.00 0.00 17 PRO A C 8
ATOM 9496 O O . PRO A 1 17 ? -4.713 0.422 -8.947 1.00 0.00 17 PRO A O 8
ATOM 9507 N N . MET A 1 18 ? -2.746 -0.449 -8.529 1.00 0.00 18 MET A N 8
ATOM 9508 C CA . MET A 1 18 ? -3.054 -1.647 -9.365 1.00 0.00 18 MET A CA 8
ATOM 9509 C C . MET A 1 18 ? -3.224 -2.879 -8.477 1.00 0.00 18 MET A C 8
ATOM 9510 O O . MET A 1 18 ? -4.311 -3.400 -8.324 1.00 0.00 18 MET A O 8
ATOM 9524 N N . ALA A 1 19 ? -2.158 -3.352 -7.891 1.00 0.00 19 ALA A N 8
ATOM 9525 C CA . ALA A 1 19 ? -2.271 -4.547 -7.016 1.00 0.00 19 ALA A CA 8
ATOM 9526 C C . ALA A 1 19 ? -3.318 -4.287 -5.939 1.00 0.00 19 ALA A C 8
ATOM 9527 O O . ALA A 1 19 ? -3.862 -5.201 -5.351 1.00 0.00 19 ALA A O 8
ATOM 9534 N N . ILE A 1 20 ? -3.624 -3.040 -5.692 1.00 0.00 20 ILE A N 8
ATOM 9535 C CA . ILE A 1 20 ? -4.654 -2.720 -4.664 1.00 0.00 20 ILE A CA 8
ATOM 9536 C C . ILE A 1 20 ? -6.031 -3.108 -5.197 1.00 0.00 20 ILE A C 8
ATOM 9537 O O . ILE A 1 20 ? -6.856 -3.653 -4.489 1.00 0.00 20 ILE A O 8
ATOM 9553 N N . GLU A 1 21 ? -6.274 -2.850 -6.453 1.00 0.00 21 GLU A N 8
ATOM 9554 C CA . GLU A 1 21 ? -7.582 -3.225 -7.049 1.00 0.00 21 GLU A CA 8
ATOM 9555 C C . GLU A 1 21 ? -7.831 -4.710 -6.789 1.00 0.00 21 GLU A C 8
ATOM 9556 O O . GLU A 1 21 ? -8.943 -5.137 -6.560 1.00 0.00 21 GLU A O 8
ATOM 9568 N N . VAL A 1 22 ? -6.788 -5.497 -6.802 1.00 0.00 22 VAL A N 8
ATOM 9569 C CA . VAL A 1 22 ? -6.945 -6.954 -6.533 1.00 0.00 22 VAL A CA 8
ATOM 9570 C C . VAL A 1 22 ? -7.296 -7.153 -5.061 1.00 0.00 22 VAL A C 8
ATOM 9571 O O . VAL A 1 22 ? -8.178 -7.914 -4.712 1.00 0.00 22 VAL A O 8
ATOM 9584 N N . VAL A 1 23 ? -6.631 -6.435 -4.204 1.00 0.00 23 VAL A N 8
ATOM 9585 C CA . VAL A 1 23 ? -6.925 -6.522 -2.746 1.00 0.00 23 VAL A CA 8
ATOM 9586 C C . VAL A 1 23 ? -8.309 -5.944 -2.470 1.00 0.00 23 VAL A C 8
ATOM 9587 O O . VAL A 1 23 ? -8.998 -6.341 -1.547 1.00 0.00 23 VAL A O 8
ATOM 9600 N N . ASP A 1 24 ? -8.700 -4.972 -3.249 1.00 0.00 24 ASP A N 8
ATOM 9601 C CA . ASP A 1 24 ? -10.027 -4.338 -3.049 1.00 0.00 24 ASP A CA 8
ATOM 9602 C C . ASP A 1 24 ? -11.101 -5.313 -3.508 1.00 0.00 24 ASP A C 8
ATOM 9603 O O . ASP A 1 24 ? -12.160 -5.430 -2.922 1.00 0.00 24 ASP A O 8
ATOM 9612 N N . GLU A 1 25 ? -10.812 -6.007 -4.567 1.00 0.00 25 GLU A N 8
ATOM 9613 C CA . GLU A 1 25 ? -11.771 -6.992 -5.114 1.00 0.00 25 GLU A CA 8
ATOM 9614 C C . GLU A 1 25 ? -12.067 -8.071 -4.071 1.00 0.00 25 GLU A C 8
ATOM 9615 O O . GLU A 1 25 ? -13.201 -8.449 -3.857 1.00 0.00 25 GLU A O 8
ATOM 9627 N N . ALA A 1 26 ? -11.050 -8.570 -3.431 1.00 0.00 26 ALA A N 8
ATOM 9628 C CA . ALA A 1 26 ? -11.257 -9.625 -2.404 1.00 0.00 26 ALA A CA 8
ATOM 9629 C C . ALA A 1 26 ? -11.746 -9.018 -1.093 1.00 0.00 26 ALA A C 8
ATOM 9630 O O . ALA A 1 26 ? -12.583 -9.578 -0.411 1.00 0.00 26 ALA A O 8
ATOM 9637 N N . LYS A 1 27 ? -11.219 -7.882 -0.719 1.00 0.00 27 LYS A N 8
ATOM 9638 C CA . LYS A 1 27 ? -11.652 -7.278 0.567 1.00 0.00 27 LYS A CA 8
ATOM 9639 C C . LYS A 1 27 ? -13.059 -6.716 0.405 1.00 0.00 27 LYS A C 8
ATOM 9640 O O . LYS A 1 27 ? -13.794 -6.565 1.362 1.00 0.00 27 LYS A O 8
ATOM 9659 N N . LYS A 1 28 ? -13.468 -6.482 -0.810 1.00 0.00 28 LYS A N 8
ATOM 9660 C CA . LYS A 1 28 ? -14.851 -6.012 -1.042 1.00 0.00 28 LYS A CA 8
ATOM 9661 C C . LYS A 1 28 ? -15.781 -7.182 -0.749 1.00 0.00 28 LYS A C 8
ATOM 9662 O O . LYS A 1 28 ? -16.780 -7.058 -0.067 1.00 0.00 28 LYS A O 8
ATOM 9681 N N . GLU A 1 29 ? -15.421 -8.326 -1.258 1.00 0.00 29 GLU A N 8
ATOM 9682 C CA . GLU A 1 29 ? -16.232 -9.551 -1.036 1.00 0.00 29 GLU A CA 8
ATOM 9683 C C . GLU A 1 29 ? -16.594 -9.653 0.438 1.00 0.00 29 GLU A C 8
ATOM 9684 O O . GLU A 1 29 ? -17.708 -9.961 0.806 1.00 0.00 29 GLU A O 8
ATOM 9696 N N . PHE A 1 30 ? -15.672 -9.318 1.286 1.00 0.00 30 PHE A N 8
ATOM 9697 C CA . PHE A 1 30 ? -15.941 -9.386 2.742 1.00 0.00 30 PHE A CA 8
ATOM 9698 C C . PHE A 1 30 ? -16.373 -7.992 3.209 1.00 0.00 30 PHE A C 8
ATOM 9699 O O . PHE A 1 30 ? -17.481 -7.821 3.695 1.00 0.00 30 PHE A O 8
ATOM 9716 N N . GLY A 1 31 ? -15.551 -6.998 3.012 1.00 0.00 31 GLY A N 8
ATOM 9717 C CA . GLY A 1 31 ? -15.940 -5.605 3.406 1.00 0.00 31 GLY A CA 8
ATOM 9718 C C . GLY A 1 31 ? -16.560 -4.853 2.210 1.00 0.00 31 GLY A C 8
ATOM 9719 O O . GLY A 1 31 ? -15.905 -4.075 1.574 1.00 0.00 31 GLY A O 8
ATOM 9723 N N . ASP A 1 32 ? -17.815 -5.021 1.914 1.00 0.00 32 ASP A N 8
ATOM 9724 C CA . ASP A 1 32 ? -18.383 -4.256 0.750 1.00 0.00 32 ASP A CA 8
ATOM 9725 C C . ASP A 1 32 ? -17.777 -2.842 0.691 1.00 0.00 32 ASP A C 8
ATOM 9726 O O . ASP A 1 32 ? -17.705 -2.225 -0.362 1.00 0.00 32 ASP A O 8
ATOM 9735 N N . LYS A 1 33 ? -17.322 -2.349 1.798 1.00 0.00 33 LYS A N 8
ATOM 9736 C CA . LYS A 1 33 ? -16.663 -1.013 1.855 1.00 0.00 33 LYS A CA 8
ATOM 9737 C C . LYS A 1 33 ? -15.184 -1.089 1.458 1.00 0.00 33 LYS A C 8
ATOM 9738 O O . LYS A 1 33 ? -14.525 -2.082 1.683 1.00 0.00 33 LYS A O 8
ATOM 9757 N N . ILE A 1 34 ? -14.621 -0.035 0.928 1.00 0.00 34 ILE A N 8
ATOM 9758 C CA . ILE A 1 34 ? -13.175 -0.085 0.592 1.00 0.00 34 ILE A CA 8
ATOM 9759 C C . ILE A 1 34 ? -12.446 1.137 1.165 1.00 0.00 34 ILE A C 8
ATOM 9760 O O . ILE A 1 34 ? -13.021 2.192 1.364 1.00 0.00 34 ILE A O 8
ATOM 9776 N N . ASP A 1 35 ? -11.171 0.999 1.423 1.00 0.00 35 ASP A N 8
ATOM 9777 C CA . ASP A 1 35 ? -10.384 2.135 1.977 1.00 0.00 35 ASP A CA 8
ATOM 9778 C C . ASP A 1 35 ? -8.937 2.008 1.519 1.00 0.00 35 ASP A C 8
ATOM 9779 O O . ASP A 1 35 ? -8.066 1.616 2.269 1.00 0.00 35 ASP A O 8
ATOM 9788 N N . VAL A 1 36 ? -8.657 2.339 0.288 1.00 0.00 36 VAL A N 8
ATOM 9789 C CA . VAL A 1 36 ? -7.257 2.196 -0.190 1.00 0.00 36 VAL A CA 8
ATOM 9790 C C . VAL A 1 36 ? -6.538 3.527 -0.024 1.00 0.00 36 VAL A C 8
ATOM 9791 O O . VAL A 1 36 ? -6.955 4.545 -0.540 1.00 0.00 36 VAL A O 8
ATOM 9804 N N . GLU A 1 37 ? -5.444 3.519 0.718 1.00 0.00 37 GLU A N 8
ATOM 9805 C CA . GLU A 1 37 ? -4.736 4.807 0.966 1.00 0.00 37 GLU A CA 8
ATOM 9806 C C . GLU A 1 37 ? -3.495 4.836 0.078 1.00 0.00 37 GLU A C 8
ATOM 9807 O O . GLU A 1 37 ? -2.926 3.817 -0.231 1.00 0.00 37 GLU A O 8
ATOM 9819 N N . LYS A 1 38 ? -3.157 6.000 -0.383 1.00 0.00 38 LYS A N 8
ATOM 9820 C CA . LYS A 1 38 ? -2.043 6.154 -1.367 1.00 0.00 38 LYS A CA 8
ATOM 9821 C C . LYS A 1 38 ? -1.185 7.381 -1.093 1.00 0.00 38 LYS A C 8
ATOM 9822 O O . LYS A 1 38 ? -1.669 8.493 -1.087 1.00 0.00 38 LYS A O 8
ATOM 9841 N N . ILE A 1 39 ? 0.057 7.202 -0.777 1.00 0.00 39 ILE A N 8
ATOM 9842 C CA . ILE A 1 39 ? 0.928 8.371 -0.459 1.00 0.00 39 ILE A CA 8
ATOM 9843 C C . ILE A 1 39 ? 2.070 8.504 -1.470 1.00 0.00 39 ILE A C 8
ATOM 9844 O O . ILE A 1 39 ? 2.365 7.589 -2.214 1.00 0.00 39 ILE A O 8
ATOM 9860 N N . ASP A 1 40 ? 2.736 9.624 -1.483 1.00 0.00 40 ASP A N 8
ATOM 9861 C CA . ASP A 1 40 ? 3.883 9.806 -2.427 1.00 0.00 40 ASP A CA 8
ATOM 9862 C C . ASP A 1 40 ? 5.205 9.538 -1.692 1.00 0.00 40 ASP A C 8
ATOM 9863 O O . ASP A 1 40 ? 5.267 9.552 -0.475 1.00 0.00 40 ASP A O 8
ATOM 9872 N N . ILE A 1 41 ? 6.255 9.256 -2.418 1.00 0.00 41 ILE A N 8
ATOM 9873 C CA . ILE A 1 41 ? 7.559 8.971 -1.763 1.00 0.00 41 ILE A CA 8
ATOM 9874 C C . ILE A 1 41 ? 8.152 10.205 -1.104 1.00 0.00 41 ILE A C 8
ATOM 9875 O O . ILE A 1 41 ? 8.747 10.117 -0.042 1.00 0.00 41 ILE A O 8
ATOM 9891 N N . MET A 1 42 ? 8.004 11.344 -1.704 1.00 0.00 42 MET A N 8
ATOM 9892 C CA . MET A 1 42 ? 8.573 12.574 -1.084 1.00 0.00 42 MET A CA 8
ATOM 9893 C C . MET A 1 42 ? 7.633 13.136 -0.014 1.00 0.00 42 MET A C 8
ATOM 9894 O O . MET A 1 42 ? 7.953 14.090 0.667 1.00 0.00 42 MET A O 8
ATOM 9908 N N . VAL A 1 43 ? 6.485 12.544 0.150 1.00 0.00 43 VAL A N 8
ATOM 9909 C CA . VAL A 1 43 ? 5.526 13.051 1.173 1.00 0.00 43 VAL A CA 8
ATOM 9910 C C . VAL A 1 43 ? 5.387 12.030 2.300 1.00 0.00 43 VAL A C 8
ATOM 9911 O O . VAL A 1 43 ? 5.405 12.369 3.465 1.00 0.00 43 VAL A O 8
ATOM 9924 N N . ASP A 1 44 ? 5.245 10.780 1.966 1.00 0.00 44 ASP A N 8
ATOM 9925 C CA . ASP A 1 44 ? 5.105 9.744 3.022 1.00 0.00 44 ASP A CA 8
ATOM 9926 C C . ASP A 1 44 ? 6.392 8.928 3.128 1.00 0.00 44 ASP A C 8
ATOM 9927 O O . ASP A 1 44 ? 6.371 7.717 3.091 1.00 0.00 44 ASP A O 8
ATOM 9936 N N . ARG A 1 45 ? 7.533 9.580 3.230 1.00 0.00 45 ARG A N 8
ATOM 9937 C CA . ARG A 1 45 ? 8.801 8.795 3.287 1.00 0.00 45 ARG A CA 8
ATOM 9938 C C . ARG A 1 45 ? 8.815 7.945 4.552 1.00 0.00 45 ARG A C 8
ATOM 9939 O O . ARG A 1 45 ? 9.661 7.087 4.730 1.00 0.00 45 ARG A O 8
ATOM 9960 N N . GLU A 1 46 ? 7.808 8.084 5.362 1.00 0.00 46 GLU A N 8
ATOM 9961 C CA . GLU A 1 46 ? 7.678 7.223 6.570 1.00 0.00 46 GLU A CA 8
ATOM 9962 C C . GLU A 1 46 ? 7.794 5.744 6.178 1.00 0.00 46 GLU A C 8
ATOM 9963 O O . GLU A 1 46 ? 8.032 4.885 7.003 1.00 0.00 46 GLU A O 8
ATOM 9975 N N . LYS A 1 47 ? 7.562 5.419 4.926 1.00 0.00 47 LYS A N 8
ATOM 9976 C CA . LYS A 1 47 ? 7.628 3.980 4.492 1.00 0.00 47 LYS A CA 8
ATOM 9977 C C . LYS A 1 47 ? 8.933 3.358 4.968 1.00 0.00 47 LYS A C 8
ATOM 9978 O O . LYS A 1 47 ? 8.956 2.413 5.750 1.00 0.00 47 LYS A O 8
ATOM 9997 N N . ALA A 1 48 ? 9.992 3.925 4.548 1.00 0.00 48 ALA A N 8
ATOM 9998 C CA . ALA A 1 48 ? 11.332 3.465 4.983 1.00 0.00 48 ALA A CA 8
ATOM 9999 C C . ALA A 1 48 ? 11.516 3.598 6.497 1.00 0.00 48 ALA A C 8
ATOM 10000 O O . ALA A 1 48 ? 12.574 3.308 7.035 1.00 0.00 48 ALA A O 8
ATOM 10007 N N . ILE A 1 49 ? 10.573 4.180 7.191 1.00 0.00 49 ILE A N 8
ATOM 10008 C CA . ILE A 1 49 ? 10.823 4.381 8.635 1.00 0.00 49 ILE A CA 8
ATOM 10009 C C . ILE A 1 49 ? 11.675 3.204 9.046 1.00 0.00 49 ILE A C 8
ATOM 10010 O O . ILE A 1 49 ? 12.647 3.325 9.769 1.00 0.00 49 ILE A O 8
ATOM 10026 N N . GLU A 1 50 ? 11.334 2.085 8.500 1.00 0.00 50 GLU A N 8
ATOM 10027 C CA . GLU A 1 50 ? 12.105 0.849 8.745 1.00 0.00 50 GLU A CA 8
ATOM 10028 C C . GLU A 1 50 ? 13.588 1.123 8.476 1.00 0.00 50 GLU A C 8
ATOM 10029 O O . GLU A 1 50 ? 14.430 0.877 9.307 1.00 0.00 50 GLU A O 8
ATOM 10041 N N . TYR A 1 51 ? 13.916 1.644 7.321 1.00 0.00 51 TYR A N 8
ATOM 10042 C CA . TYR A 1 51 ? 15.355 1.949 7.012 1.00 0.00 51 TYR A CA 8
ATOM 10043 C C . TYR A 1 51 ? 15.513 3.421 6.622 1.00 0.00 51 TYR A C 8
ATOM 10044 O O . TYR A 1 51 ? 16.548 4.024 6.836 1.00 0.00 51 TYR A O 8
ATOM 10062 N N . GLY A 1 52 ? 14.498 3.994 6.048 1.00 0.00 52 GLY A N 8
ATOM 10063 C CA . GLY A 1 52 ? 14.555 5.433 5.635 1.00 0.00 52 GLY A CA 8
ATOM 10064 C C . GLY A 1 52 ? 15.915 5.778 5.007 1.00 0.00 52 GLY A C 8
ATOM 10065 O O . GLY A 1 52 ? 16.212 6.918 4.730 1.00 0.00 52 GLY A O 8
ATOM 10069 N N . LEU A 1 53 ? 16.691 4.796 4.721 1.00 0.00 53 LEU A N 8
ATOM 10070 C CA . LEU A 1 53 ? 17.998 4.977 4.037 1.00 0.00 53 LEU A CA 8
ATOM 10071 C C . LEU A 1 53 ? 17.711 5.113 2.545 1.00 0.00 53 LEU A C 8
ATOM 10072 O O . LEU A 1 53 ? 17.904 6.166 1.912 1.00 0.00 53 LEU A O 8
ATOM 10088 N N . MET A 1 54 ? 17.335 4.011 1.969 1.00 0.00 54 MET A N 8
ATOM 10089 C CA . MET A 1 54 ? 17.048 3.936 0.517 1.00 0.00 54 MET A CA 8
ATOM 10090 C C . MET A 1 54 ? 15.527 3.942 0.357 1.00 0.00 54 MET A C 8
ATOM 10091 O O . MET A 1 54 ? 14.941 3.022 -0.152 1.00 0.00 54 MET A O 8
ATOM 10105 N N . ALA A 1 55 ? 14.862 4.970 0.826 1.00 0.00 55 ALA A N 8
ATOM 10106 C CA . ALA A 1 55 ? 13.368 4.931 0.758 1.00 0.00 55 ALA A CA 8
ATOM 10107 C C . ALA A 1 55 ? 12.875 5.826 -0.380 1.00 0.00 55 ALA A C 8
ATOM 10108 O O . ALA A 1 55 ? 13.062 7.035 -0.374 1.00 0.00 55 ALA A O 8
ATOM 10115 N N . VAL A 1 56 ? 12.250 5.198 -1.353 1.00 0.00 56 VAL A N 8
ATOM 10116 C CA . VAL A 1 56 ? 11.732 5.952 -2.528 1.00 0.00 56 VAL A CA 8
ATOM 10117 C C . VAL A 1 56 ? 10.448 5.303 -3.058 1.00 0.00 56 VAL A C 8
ATOM 10118 O O . VAL A 1 56 ? 9.395 5.877 -2.936 1.00 0.00 56 VAL A O 8
ATOM 10131 N N . PRO A 1 57 ? 10.544 4.104 -3.599 1.00 0.00 57 PRO A N 8
ATOM 10132 C CA . PRO A 1 57 ? 9.308 3.428 -4.078 1.00 0.00 57 PRO A CA 8
ATOM 10133 C C . PRO A 1 57 ? 8.925 2.311 -3.106 1.00 0.00 57 PRO A C 8
ATOM 10134 O O . PRO A 1 57 ? 9.663 1.354 -2.899 1.00 0.00 57 PRO A O 8
ATOM 10145 N N . ALA A 1 58 ? 7.787 2.489 -2.471 1.00 0.00 58 ALA A N 8
ATOM 10146 C CA . ALA A 1 58 ? 7.344 1.510 -1.458 1.00 0.00 58 ALA A CA 8
ATOM 10147 C C . ALA A 1 58 ? 5.847 1.629 -1.181 1.00 0.00 58 ALA A C 8
ATOM 10148 O O . ALA A 1 58 ? 5.164 2.511 -1.667 1.00 0.00 58 ALA A O 8
ATOM 10155 N N . ILE A 1 59 ? 5.336 0.753 -0.369 1.00 0.00 59 ILE A N 8
ATOM 10156 C CA . ILE A 1 59 ? 3.892 0.804 -0.034 1.00 0.00 59 ILE A CA 8
ATOM 10157 C C . ILE A 1 59 ? 3.713 0.457 1.428 1.00 0.00 59 ILE A C 8
ATOM 10158 O O . ILE A 1 59 ? 4.419 -0.374 1.973 1.00 0.00 59 ILE A O 8
ATOM 10174 N N . ALA A 1 60 ? 2.771 1.064 2.106 1.00 0.00 60 ALA A N 8
ATOM 10175 C CA . ALA A 1 60 ? 2.663 0.729 3.550 1.00 0.00 60 ALA A CA 8
ATOM 10176 C C . ALA A 1 60 ? 1.820 -0.504 3.604 1.00 0.00 60 ALA A C 8
ATOM 10177 O O . ALA A 1 60 ? 0.950 -0.716 2.784 1.00 0.00 60 ALA A O 8
ATOM 10184 N N . ILE A 1 61 ? 2.075 -1.365 4.567 1.00 0.00 61 ILE A N 8
ATOM 10185 C CA . ILE A 1 61 ? 1.309 -2.597 4.517 1.00 0.00 61 ILE A CA 8
ATOM 10186 C C . ILE A 1 61 ? 0.129 -2.369 5.436 1.00 0.00 61 ILE A C 8
ATOM 10187 O O . ILE A 1 61 ? 0.166 -2.717 6.624 1.00 0.00 61 ILE A O 8
ATOM 10203 N N . ASN A 1 62 ? -0.894 -1.828 4.824 1.00 0.00 62 ASN A N 8
ATOM 10204 C CA . ASN A 1 62 ? -2.150 -1.577 5.540 1.00 0.00 62 ASN A CA 8
ATOM 10205 C C . ASN A 1 62 ? -2.509 -2.797 6.348 1.00 0.00 62 ASN A C 8
ATOM 10206 O O . ASN A 1 62 ? -3.270 -3.642 5.925 1.00 0.00 62 ASN A O 8
ATOM 10217 N N . GLY A 1 63 ? -1.930 -2.904 7.494 1.00 0.00 63 GLY A N 8
ATOM 10218 C CA . GLY A 1 63 ? -2.163 -4.073 8.369 1.00 0.00 63 GLY A CA 8
ATOM 10219 C C . GLY A 1 63 ? -1.029 -4.113 9.385 1.00 0.00 63 GLY A C 8
ATOM 10220 O O . GLY A 1 63 ? -1.238 -4.329 10.563 1.00 0.00 63 GLY A O 8
ATOM 10224 N N . VAL A 1 64 ? 0.176 -3.894 8.926 1.00 0.00 64 VAL A N 8
ATOM 10225 C CA . VAL A 1 64 ? 1.344 -3.909 9.855 1.00 0.00 64 VAL A CA 8
ATOM 10226 C C . VAL A 1 64 ? 2.171 -2.614 9.726 1.00 0.00 64 VAL A C 8
ATOM 10227 O O . VAL A 1 64 ? 2.334 -1.891 10.687 1.00 0.00 64 VAL A O 8
ATOM 10240 N N . VAL A 1 65 ? 2.697 -2.303 8.564 1.00 0.00 65 VAL A N 8
ATOM 10241 C CA . VAL A 1 65 ? 3.507 -1.041 8.449 1.00 0.00 65 VAL A CA 8
ATOM 10242 C C . VAL A 1 65 ? 3.716 -0.617 6.988 1.00 0.00 65 VAL A C 8
ATOM 10243 O O . VAL A 1 65 ? 2.833 -0.084 6.347 1.00 0.00 65 VAL A O 8
ATOM 10256 N N . ARG A 1 66 ? 4.899 -0.840 6.471 1.00 0.00 66 ARG A N 8
ATOM 10257 C CA . ARG A 1 66 ? 5.210 -0.437 5.062 1.00 0.00 66 ARG A CA 8
ATOM 10258 C C . ARG A 1 66 ? 6.490 -1.152 4.608 1.00 0.00 66 ARG A C 8
ATOM 10259 O O . ARG A 1 66 ? 7.203 -1.723 5.407 1.00 0.00 66 ARG A O 8
ATOM 10280 N N . PHE A 1 67 ? 6.755 -1.185 3.325 1.00 0.00 67 PHE A N 8
ATOM 10281 C CA . PHE A 1 67 ? 7.962 -1.925 2.839 1.00 0.00 67 PHE A CA 8
ATOM 10282 C C . PHE A 1 67 ? 8.575 -1.238 1.621 1.00 0.00 67 PHE A C 8
ATOM 10283 O O . PHE A 1 67 ? 8.073 -0.239 1.136 1.00 0.00 67 PHE A O 8
ATOM 10300 N N . VAL A 1 68 ? 9.661 -1.763 1.133 1.00 0.00 68 VAL A N 8
ATOM 10301 C CA . VAL A 1 68 ? 10.306 -1.179 -0.068 1.00 0.00 68 VAL A CA 8
ATOM 10302 C C . VAL A 1 68 ? 9.724 -1.806 -1.328 1.00 0.00 68 VAL A C 8
ATOM 10303 O O . VAL A 1 68 ? 9.916 -2.973 -1.584 1.00 0.00 68 VAL A O 8
ATOM 10316 N N . GLY A 1 69 ? 9.039 -1.061 -2.145 1.00 0.00 69 GLY A N 8
ATOM 10317 C CA . GLY A 1 69 ? 8.512 -1.673 -3.399 1.00 0.00 69 GLY A CA 8
ATOM 10318 C C . GLY A 1 69 ? 8.130 -0.586 -4.393 1.00 0.00 69 GLY A C 8
ATOM 10319 O O . GLY A 1 69 ? 7.373 0.308 -4.088 1.00 0.00 69 GLY A O 8
ATOM 10323 N N . ALA A 1 70 ? 8.605 -0.680 -5.595 1.00 0.00 70 ALA A N 8
ATOM 10324 C CA . ALA A 1 70 ? 8.214 0.323 -6.611 1.00 0.00 70 ALA A CA 8
ATOM 10325 C C . ALA A 1 70 ? 7.015 -0.228 -7.383 1.00 0.00 70 ALA A C 8
ATOM 10326 O O . ALA A 1 70 ? 5.888 0.067 -7.045 1.00 0.00 70 ALA A O 8
ATOM 10333 N N . PRO A 1 71 ? 7.272 -1.055 -8.360 1.00 0.00 71 PRO A N 8
ATOM 10334 C CA . PRO A 1 71 ? 6.152 -1.665 -9.104 1.00 0.00 71 PRO A CA 8
ATOM 10335 C C . PRO A 1 71 ? 5.654 -2.886 -8.321 1.00 0.00 71 PRO A C 8
ATOM 10336 O O . PRO A 1 71 ? 5.028 -3.775 -8.867 1.00 0.00 71 PRO A O 8
ATOM 10347 N N . SER A 1 72 ? 5.904 -2.916 -7.032 1.00 0.00 72 SER A N 8
ATOM 10348 C CA . SER A 1 72 ? 5.443 -4.076 -6.208 1.00 0.00 72 SER A CA 8
ATOM 10349 C C . SER A 1 72 ? 4.148 -3.746 -5.455 1.00 0.00 72 SER A C 8
ATOM 10350 O O . SER A 1 72 ? 4.094 -3.795 -4.241 1.00 0.00 72 SER A O 8
ATOM 10358 N N . ARG A 1 73 ? 3.099 -3.453 -6.164 1.00 0.00 73 ARG A N 8
ATOM 10359 C CA . ARG A 1 73 ? 1.796 -3.159 -5.502 1.00 0.00 73 ARG A CA 8
ATOM 10360 C C . ARG A 1 73 ? 1.213 -4.444 -4.902 1.00 0.00 73 ARG A C 8
ATOM 10361 O O . ARG A 1 73 ? 0.440 -4.412 -3.962 1.00 0.00 73 ARG A O 8
ATOM 10382 N N . GLU A 1 74 ? 1.557 -5.577 -5.460 1.00 0.00 74 GLU A N 8
ATOM 10383 C CA . GLU A 1 74 ? 1.011 -6.859 -4.938 1.00 0.00 74 GLU A CA 8
ATOM 10384 C C . GLU A 1 74 ? 1.216 -6.917 -3.426 1.00 0.00 74 GLU A C 8
ATOM 10385 O O . GLU A 1 74 ? 0.345 -7.328 -2.685 1.00 0.00 74 GLU A O 8
ATOM 10397 N N . GLU A 1 75 ? 2.367 -6.509 -2.966 1.00 0.00 75 GLU A N 8
ATOM 10398 C CA . GLU A 1 75 ? 2.618 -6.538 -1.504 1.00 0.00 75 GLU A CA 8
ATOM 10399 C C . GLU A 1 75 ? 1.393 -5.988 -0.784 1.00 0.00 75 GLU A C 8
ATOM 10400 O O . GLU A 1 75 ? 1.020 -6.447 0.278 1.00 0.00 75 GLU A O 8
ATOM 10412 N N . LEU A 1 76 ? 0.742 -5.026 -1.377 1.00 0.00 76 LEU A N 8
ATOM 10413 C CA . LEU A 1 76 ? -0.483 -4.466 -0.753 1.00 0.00 76 LEU A CA 8
ATOM 10414 C C . LEU A 1 76 ? -1.549 -5.558 -0.693 1.00 0.00 76 LEU A C 8
ATOM 10415 O O . LEU A 1 76 ? -2.227 -5.728 0.298 1.00 0.00 76 LEU A O 8
ATOM 10431 N N . PHE A 1 77 ? -1.688 -6.316 -1.749 1.00 0.00 77 PHE A N 8
ATOM 10432 C CA . PHE A 1 77 ? -2.706 -7.406 -1.751 1.00 0.00 77 PHE A CA 8
ATOM 10433 C C . PHE A 1 77 ? -2.430 -8.363 -0.585 1.00 0.00 77 PHE A C 8
ATOM 10434 O O . PHE A 1 77 ? -3.336 -8.899 0.025 1.00 0.00 77 PHE A O 8
ATOM 10451 N N . GLU A 1 78 ? -1.182 -8.558 -0.261 1.00 0.00 78 GLU A N 8
ATOM 10452 C CA . GLU A 1 78 ? -0.826 -9.449 0.875 1.00 0.00 78 GLU A CA 8
ATOM 10453 C C . GLU A 1 78 ? -0.940 -8.693 2.203 1.00 0.00 78 GLU A C 8
ATOM 10454 O O . GLU A 1 78 ? -1.212 -9.274 3.238 1.00 0.00 78 GLU A O 8
ATOM 10466 N N . ALA A 1 79 ? -0.703 -7.407 2.185 1.00 0.00 79 ALA A N 8
ATOM 10467 C CA . ALA A 1 79 ? -0.764 -6.618 3.447 1.00 0.00 79 ALA A CA 8
ATOM 10468 C C . ALA A 1 79 ? -2.220 -6.440 3.880 1.00 0.00 79 ALA A C 8
ATOM 10469 O O . ALA A 1 79 ? -2.528 -6.427 5.053 1.00 0.00 79 ALA A O 8
ATOM 10476 N N . ILE A 1 80 ? -3.119 -6.341 2.946 1.00 0.00 80 ILE A N 8
ATOM 10477 C CA . ILE A 1 80 ? -4.557 -6.201 3.317 1.00 0.00 80 ILE A CA 8
ATOM 10478 C C . ILE A 1 80 ? -5.028 -7.507 3.965 1.00 0.00 80 ILE A C 8
ATOM 10479 O O . ILE A 1 80 ? -5.733 -7.500 4.955 1.00 0.00 80 ILE A O 8
ATOM 10495 N N . ASN A 1 81 ? -4.626 -8.622 3.399 1.00 0.00 81 ASN A N 8
ATOM 10496 C CA . ASN A 1 81 ? -5.000 -9.928 3.967 1.00 0.00 81 ASN A CA 8
ATOM 10497 C C . ASN A 1 81 ? -4.322 -10.059 5.309 1.00 0.00 81 ASN A C 8
ATOM 10498 O O . ASN A 1 81 ? -4.781 -10.791 6.183 1.00 0.00 81 ASN A O 8
ATOM 10509 N N . ASP A 1 82 ? -3.239 -9.356 5.544 1.00 0.00 82 ASP A N 8
ATOM 10510 C CA . ASP A 1 82 ? -2.598 -9.594 6.870 1.00 0.00 82 ASP A CA 8
ATOM 10511 C C . ASP A 1 82 ? -2.981 -8.467 7.808 1.00 0.00 82 ASP A C 8
ATOM 10512 O O . ASP A 1 82 ? -3.179 -8.667 8.972 1.00 0.00 82 ASP A O 8
ATOM 10521 N N . GLU A 1 83 ? -3.547 -7.429 7.221 1.00 0.00 83 GLU A N 8
ATOM 10522 C CA . GLU A 1 83 ? -4.259 -6.424 8.071 1.00 0.00 83 GLU A CA 8
ATOM 10523 C C . GLU A 1 83 ? -5.631 -7.036 8.519 1.00 0.00 83 GLU A C 8
ATOM 10524 O O . GLU A 1 83 ? -5.938 -7.087 9.694 1.00 0.00 83 GLU A O 8
ATOM 10536 N N . MET A 1 84 ? -6.432 -7.487 7.596 1.00 0.00 84 MET A N 8
ATOM 10537 C CA . MET A 1 84 ? -7.742 -8.094 7.962 1.00 0.00 84 MET A CA 8
ATOM 10538 C C . MET A 1 84 ? -7.547 -9.538 8.444 1.00 0.00 84 MET A C 8
ATOM 10539 O O . MET A 1 84 ? -8.373 -10.084 9.152 1.00 0.00 84 MET A O 8
ATOM 10553 N N . GLU A 1 85 ? -6.460 -10.160 8.071 1.00 0.00 85 GLU A N 8
ATOM 10554 C CA . GLU A 1 85 ? -6.220 -11.568 8.505 1.00 0.00 85 GLU A CA 8
ATOM 10555 C C . GLU A 1 85 ? -4.717 -11.846 8.587 1.00 0.00 85 GLU A C 8
ATOM 10556 O O . GLU A 1 85 ? -4.289 -12.848 8.039 1.00 0.00 85 GLU A O 8
ATOM 10569 N N . MET A 1 1 ? -11.445 -2.481 9.504 1.00 0.00 1 MET A N 9
ATOM 10570 C CA . MET A 1 1 ? -10.987 -1.919 8.196 1.00 0.00 1 MET A CA 9
ATOM 10571 C C . MET A 1 1 ? -11.119 -2.961 7.083 1.00 0.00 1 MET A C 9
ATOM 10572 O O . MET A 1 1 ? -10.550 -4.037 7.137 1.00 0.00 1 MET A O 9
ATOM 10588 N N . VAL A 1 2 ? -11.861 -2.655 6.070 1.00 0.00 2 VAL A N 9
ATOM 10589 C CA . VAL A 1 2 ? -12.018 -3.627 4.956 1.00 0.00 2 VAL A CA 9
ATOM 10590 C C . VAL A 1 2 ? -10.797 -3.565 4.032 1.00 0.00 2 VAL A C 9
ATOM 10591 O O . VAL A 1 2 ? -9.821 -4.268 4.224 1.00 0.00 2 VAL A O 9
ATOM 10604 N N . VAL A 1 3 ? -10.860 -2.750 3.019 1.00 0.00 3 VAL A N 9
ATOM 10605 C CA . VAL A 1 3 ? -9.728 -2.642 2.067 1.00 0.00 3 VAL A CA 9
ATOM 10606 C C . VAL A 1 3 ? -8.755 -1.565 2.528 1.00 0.00 3 VAL A C 9
ATOM 10607 O O . VAL A 1 3 ? -9.067 -0.397 2.492 1.00 0.00 3 VAL A O 9
ATOM 10620 N N . ASN A 1 4 ? -7.575 -1.935 2.940 1.00 0.00 4 ASN A N 9
ATOM 10621 C CA . ASN A 1 4 ? -6.605 -0.893 3.358 1.00 0.00 4 ASN A CA 9
ATOM 10622 C C . ASN A 1 4 ? -5.326 -1.059 2.540 1.00 0.00 4 ASN A C 9
ATOM 10623 O O . ASN A 1 4 ? -4.570 -1.979 2.744 1.00 0.00 4 ASN A O 9
ATOM 10634 N N . ILE A 1 5 ? -5.097 -0.170 1.624 1.00 0.00 5 ILE A N 9
ATOM 10635 C CA . ILE A 1 5 ? -3.874 -0.248 0.771 1.00 0.00 5 ILE A CA 9
ATOM 10636 C C . ILE A 1 5 ? -3.061 1.032 0.884 1.00 0.00 5 ILE A C 9
ATOM 10637 O O . ILE A 1 5 ? -3.608 2.111 0.868 1.00 0.00 5 ILE A O 9
ATOM 10653 N N . GLU A 1 6 ? -1.779 0.981 0.945 1.00 0.00 6 GLU A N 9
ATOM 10654 C CA . GLU A 1 6 ? -1.071 2.267 1.000 1.00 0.00 6 GLU A CA 9
ATOM 10655 C C . GLU A 1 6 ? 0.012 2.185 -0.043 1.00 0.00 6 GLU A C 9
ATOM 10656 O O . GLU A 1 6 ? 0.869 1.326 -0.001 1.00 0.00 6 GLU A O 9
ATOM 10668 N N . VAL A 1 7 ? -0.031 3.103 -0.967 1.00 0.00 7 VAL A N 9
ATOM 10669 C CA . VAL A 1 7 ? 0.930 3.096 -2.081 1.00 0.00 7 VAL A CA 9
ATOM 10670 C C . VAL A 1 7 ? 1.806 4.303 -1.926 1.00 0.00 7 VAL A C 9
ATOM 10671 O O . VAL A 1 7 ? 1.396 5.426 -2.135 1.00 0.00 7 VAL A O 9
ATOM 10684 N N . PHE A 1 8 ? 3.004 4.058 -1.518 1.00 0.00 8 PHE A N 9
ATOM 10685 C CA . PHE A 1 8 ? 3.946 5.161 -1.299 1.00 0.00 8 PHE A CA 9
ATOM 10686 C C . PHE A 1 8 ? 5.115 5.049 -2.279 1.00 0.00 8 PHE A C 9
ATOM 10687 O O . PHE A 1 8 ? 6.148 4.469 -1.988 1.00 0.00 8 PHE A O 9
ATOM 10704 N N . THR A 1 9 ? 4.976 5.638 -3.423 1.00 0.00 9 THR A N 9
ATOM 10705 C CA . THR A 1 9 ? 6.077 5.600 -4.421 1.00 0.00 9 THR A CA 9
ATOM 10706 C C . THR A 1 9 ? 6.343 7.004 -4.947 1.00 0.00 9 THR A C 9
ATOM 10707 O O . THR A 1 9 ? 7.468 7.430 -5.037 1.00 0.00 9 THR A O 9
ATOM 10718 N N . SER A 1 10 ? 5.308 7.729 -5.292 1.00 0.00 10 SER A N 9
ATOM 10719 C CA . SER A 1 10 ? 5.505 9.117 -5.810 1.00 0.00 10 SER A CA 9
ATOM 10720 C C . SER A 1 10 ? 4.164 9.762 -6.169 1.00 0.00 10 SER A C 9
ATOM 10721 O O . SER A 1 10 ? 3.248 9.086 -6.591 1.00 0.00 10 SER A O 9
ATOM 10729 N N . PRO A 1 11 ? 4.100 11.060 -5.979 1.00 0.00 11 PRO A N 9
ATOM 10730 C CA . PRO A 1 11 ? 2.864 11.819 -6.264 1.00 0.00 11 PRO A CA 9
ATOM 10731 C C . PRO A 1 11 ? 2.799 12.219 -7.734 1.00 0.00 11 PRO A C 9
ATOM 10732 O O . PRO A 1 11 ? 1.740 12.417 -8.291 1.00 0.00 11 PRO A O 9
ATOM 10743 N N . THR A 1 12 ? 3.930 12.346 -8.369 1.00 0.00 12 THR A N 9
ATOM 10744 C CA . THR A 1 12 ? 3.954 12.733 -9.803 1.00 0.00 12 THR A CA 9
ATOM 10745 C C . THR A 1 12 ? 3.592 11.530 -10.676 1.00 0.00 12 THR A C 9
ATOM 10746 O O . THR A 1 12 ? 3.664 11.586 -11.892 1.00 0.00 12 THR A O 9
ATOM 10757 N N . CYS A 1 13 ? 3.205 10.439 -10.065 1.00 0.00 13 CYS A N 9
ATOM 10758 C CA . CYS A 1 13 ? 2.819 9.242 -10.862 1.00 0.00 13 CYS A CA 9
ATOM 10759 C C . CYS A 1 13 ? 1.796 8.386 -10.089 1.00 0.00 13 CYS A C 9
ATOM 10760 O O . CYS A 1 13 ? 1.311 8.788 -9.045 1.00 0.00 13 CYS A O 9
ATOM 10768 N N . PRO A 1 14 ? 1.515 7.219 -10.621 1.00 0.00 14 PRO A N 9
ATOM 10769 C CA . PRO A 1 14 ? 0.591 6.272 -9.959 1.00 0.00 14 PRO A CA 9
ATOM 10770 C C . PRO A 1 14 ? 1.373 5.442 -8.929 1.00 0.00 14 PRO A C 9
ATOM 10771 O O . PRO A 1 14 ? 2.159 4.582 -9.286 1.00 0.00 14 PRO A O 9
ATOM 10782 N N . TYR A 1 15 ? 1.170 5.700 -7.668 1.00 0.00 15 TYR A N 9
ATOM 10783 C CA . TYR A 1 15 ? 1.897 4.932 -6.611 1.00 0.00 15 TYR A CA 9
ATOM 10784 C C . TYR A 1 15 ? 1.759 3.432 -6.895 1.00 0.00 15 TYR A C 9
ATOM 10785 O O . TYR A 1 15 ? 2.630 2.824 -7.483 1.00 0.00 15 TYR A O 9
ATOM 10803 N N . CYS A 1 16 ? 0.666 2.835 -6.492 1.00 0.00 16 CYS A N 9
ATOM 10804 C CA . CYS A 1 16 ? 0.461 1.379 -6.747 1.00 0.00 16 CYS A CA 9
ATOM 10805 C C . CYS A 1 16 ? -1.043 1.065 -6.753 1.00 0.00 16 CYS A C 9
ATOM 10806 O O . CYS A 1 16 ? -1.478 0.118 -6.133 1.00 0.00 16 CYS A O 9
ATOM 10814 N N . PRO A 1 17 ? -1.788 1.886 -7.457 1.00 0.00 17 PRO A N 9
ATOM 10815 C CA . PRO A 1 17 ? -3.261 1.709 -7.538 1.00 0.00 17 PRO A CA 9
ATOM 10816 C C . PRO A 1 17 ? -3.631 0.498 -8.405 1.00 0.00 17 PRO A C 9
ATOM 10817 O O . PRO A 1 17 ? -4.714 0.430 -8.954 1.00 0.00 17 PRO A O 9
ATOM 10828 N N . MET A 1 18 ? -2.745 -0.455 -8.536 1.00 0.00 18 MET A N 9
ATOM 10829 C CA . MET A 1 18 ? -3.055 -1.650 -9.373 1.00 0.00 18 MET A CA 9
ATOM 10830 C C . MET A 1 18 ? -3.224 -2.887 -8.496 1.00 0.00 18 MET A C 9
ATOM 10831 O O . MET A 1 18 ? -4.314 -3.407 -8.351 1.00 0.00 18 MET A O 9
ATOM 10845 N N . ALA A 1 19 ? -2.166 -3.365 -7.901 1.00 0.00 19 ALA A N 9
ATOM 10846 C CA . ALA A 1 19 ? -2.292 -4.564 -7.031 1.00 0.00 19 ALA A CA 9
ATOM 10847 C C . ALA A 1 19 ? -3.332 -4.305 -5.949 1.00 0.00 19 ALA A C 9
ATOM 10848 O O . ALA A 1 19 ? -3.866 -5.221 -5.367 1.00 0.00 19 ALA A O 9
ATOM 10855 N N . ILE A 1 20 ? -3.631 -3.052 -5.695 1.00 0.00 20 ILE A N 9
ATOM 10856 C CA . ILE A 1 20 ? -4.654 -2.715 -4.662 1.00 0.00 20 ILE A CA 9
ATOM 10857 C C . ILE A 1 20 ? -6.034 -3.107 -5.185 1.00 0.00 20 ILE A C 9
ATOM 10858 O O . ILE A 1 20 ? -6.857 -3.633 -4.465 1.00 0.00 20 ILE A O 9
ATOM 10874 N N . GLU A 1 21 ? -6.278 -2.865 -6.451 1.00 0.00 21 GLU A N 9
ATOM 10875 C CA . GLU A 1 21 ? -7.587 -3.233 -7.048 1.00 0.00 21 GLU A CA 9
ATOM 10876 C C . GLU A 1 21 ? -7.842 -4.715 -6.788 1.00 0.00 21 GLU A C 9
ATOM 10877 O O . GLU A 1 21 ? -8.953 -5.130 -6.532 1.00 0.00 21 GLU A O 9
ATOM 10889 N N . VAL A 1 22 ? -6.803 -5.511 -6.819 1.00 0.00 22 VAL A N 9
ATOM 10890 C CA . VAL A 1 22 ? -6.961 -6.970 -6.541 1.00 0.00 22 VAL A CA 9
ATOM 10891 C C . VAL A 1 22 ? -7.329 -7.150 -5.069 1.00 0.00 22 VAL A C 9
ATOM 10892 O O . VAL A 1 22 ? -8.231 -7.892 -4.721 1.00 0.00 22 VAL A O 9
ATOM 10905 N N . VAL A 1 23 ? -6.637 -6.453 -4.216 1.00 0.00 23 VAL A N 9
ATOM 10906 C CA . VAL A 1 23 ? -6.925 -6.525 -2.752 1.00 0.00 23 VAL A CA 9
ATOM 10907 C C . VAL A 1 23 ? -8.308 -5.947 -2.480 1.00 0.00 23 VAL A C 9
ATOM 10908 O O . VAL A 1 23 ? -9.033 -6.419 -1.632 1.00 0.00 23 VAL A O 9
ATOM 10921 N N . ASP A 1 24 ? -8.677 -4.934 -3.218 1.00 0.00 24 ASP A N 9
ATOM 10922 C CA . ASP A 1 24 ? -10.016 -4.321 -3.043 1.00 0.00 24 ASP A CA 9
ATOM 10923 C C . ASP A 1 24 ? -11.082 -5.312 -3.496 1.00 0.00 24 ASP A C 9
ATOM 10924 O O . ASP A 1 24 ? -12.119 -5.458 -2.883 1.00 0.00 24 ASP A O 9
ATOM 10933 N N . GLU A 1 25 ? -10.812 -5.995 -4.575 1.00 0.00 25 GLU A N 9
ATOM 10934 C CA . GLU A 1 25 ? -11.771 -6.995 -5.118 1.00 0.00 25 GLU A CA 9
ATOM 10935 C C . GLU A 1 25 ? -12.069 -8.069 -4.072 1.00 0.00 25 GLU A C 9
ATOM 10936 O O . GLU A 1 25 ? -13.209 -8.429 -3.840 1.00 0.00 25 GLU A O 9
ATOM 10948 N N . ALA A 1 26 ? -11.045 -8.585 -3.450 1.00 0.00 26 ALA A N 9
ATOM 10949 C CA . ALA A 1 26 ? -11.250 -9.641 -2.417 1.00 0.00 26 ALA A CA 9
ATOM 10950 C C . ALA A 1 26 ? -11.741 -9.032 -1.103 1.00 0.00 26 ALA A C 9
ATOM 10951 O O . ALA A 1 26 ? -12.574 -9.595 -0.423 1.00 0.00 26 ALA A O 9
ATOM 10958 N N . LYS A 1 27 ? -11.232 -7.883 -0.728 1.00 0.00 27 LYS A N 9
ATOM 10959 C CA . LYS A 1 27 ? -11.678 -7.278 0.562 1.00 0.00 27 LYS A CA 9
ATOM 10960 C C . LYS A 1 27 ? -13.070 -6.696 0.406 1.00 0.00 27 LYS A C 9
ATOM 10961 O O . LYS A 1 27 ? -13.778 -6.481 1.369 1.00 0.00 27 LYS A O 9
ATOM 10980 N N . LYS A 1 28 ? -13.489 -6.500 -0.809 1.00 0.00 28 LYS A N 9
ATOM 10981 C CA . LYS A 1 28 ? -14.863 -6.005 -1.045 1.00 0.00 28 LYS A CA 9
ATOM 10982 C C . LYS A 1 28 ? -15.789 -7.169 -0.752 1.00 0.00 28 LYS A C 9
ATOM 10983 O O . LYS A 1 28 ? -16.775 -7.040 -0.061 1.00 0.00 28 LYS A O 9
ATOM 11002 N N . GLU A 1 29 ? -15.429 -8.324 -1.261 1.00 0.00 29 GLU A N 9
ATOM 11003 C CA . GLU A 1 29 ? -16.237 -9.554 -1.037 1.00 0.00 29 GLU A CA 9
ATOM 11004 C C . GLU A 1 29 ? -16.612 -9.672 0.436 1.00 0.00 29 GLU A C 9
ATOM 11005 O O . GLU A 1 29 ? -17.692 -10.095 0.794 1.00 0.00 29 GLU A O 9
ATOM 11017 N N . PHE A 1 30 ? -15.708 -9.288 1.286 1.00 0.00 30 PHE A N 9
ATOM 11018 C CA . PHE A 1 30 ? -15.958 -9.348 2.733 1.00 0.00 30 PHE A CA 9
ATOM 11019 C C . PHE A 1 30 ? -16.397 -7.957 3.149 1.00 0.00 30 PHE A C 9
ATOM 11020 O O . PHE A 1 30 ? -17.554 -7.737 3.477 1.00 0.00 30 PHE A O 9
ATOM 11037 N N . GLY A 1 31 ? -15.502 -6.993 3.094 1.00 0.00 31 GLY A N 9
ATOM 11038 C CA . GLY A 1 31 ? -15.934 -5.614 3.431 1.00 0.00 31 GLY A CA 9
ATOM 11039 C C . GLY A 1 31 ? -16.557 -4.934 2.193 1.00 0.00 31 GLY A C 9
ATOM 11040 O O . GLY A 1 31 ? -15.866 -4.194 1.495 1.00 0.00 31 GLY A O 9
ATOM 11044 N N . ASP A 1 32 ? -17.830 -5.034 1.926 1.00 0.00 32 ASP A N 9
ATOM 11045 C CA . ASP A 1 32 ? -18.384 -4.269 0.742 1.00 0.00 32 ASP A CA 9
ATOM 11046 C C . ASP A 1 32 ? -17.749 -2.853 0.661 1.00 0.00 32 ASP A C 9
ATOM 11047 O O . ASP A 1 32 ? -17.625 -2.268 -0.400 1.00 0.00 32 ASP A O 9
ATOM 11056 N N . LYS A 1 33 ? -17.345 -2.328 1.788 1.00 0.00 33 LYS A N 9
ATOM 11057 C CA . LYS A 1 33 ? -16.692 -0.970 1.861 1.00 0.00 33 LYS A CA 9
ATOM 11058 C C . LYS A 1 33 ? -15.208 -1.049 1.490 1.00 0.00 33 LYS A C 9
ATOM 11059 O O . LYS A 1 33 ? -14.572 -2.062 1.695 1.00 0.00 33 LYS A O 9
ATOM 11078 N N . ILE A 1 34 ? -14.638 0.005 0.962 1.00 0.00 34 ILE A N 9
ATOM 11079 C CA . ILE A 1 34 ? -13.191 -0.058 0.617 1.00 0.00 34 ILE A CA 9
ATOM 11080 C C . ILE A 1 34 ? -12.464 1.154 1.188 1.00 0.00 34 ILE A C 9
ATOM 11081 O O . ILE A 1 34 ? -13.044 2.200 1.396 1.00 0.00 34 ILE A O 9
ATOM 11097 N N . ASP A 1 35 ? -11.187 1.015 1.422 1.00 0.00 35 ASP A N 9
ATOM 11098 C CA . ASP A 1 35 ? -10.388 2.144 1.968 1.00 0.00 35 ASP A CA 9
ATOM 11099 C C . ASP A 1 35 ? -8.950 1.982 1.493 1.00 0.00 35 ASP A C 9
ATOM 11100 O O . ASP A 1 35 ? -8.092 1.524 2.221 1.00 0.00 35 ASP A O 9
ATOM 11109 N N . VAL A 1 36 ? -8.654 2.374 0.297 1.00 0.00 36 VAL A N 9
ATOM 11110 C CA . VAL A 1 36 ? -7.267 2.213 -0.169 1.00 0.00 36 VAL A CA 9
ATOM 11111 C C . VAL A 1 36 ? -6.581 3.552 0.037 1.00 0.00 36 VAL A C 9
ATOM 11112 O O . VAL A 1 36 ? -7.074 4.582 -0.371 1.00 0.00 36 VAL A O 9
ATOM 11125 N N . GLU A 1 37 ? -5.434 3.539 0.672 1.00 0.00 37 GLU A N 9
ATOM 11126 C CA . GLU A 1 37 ? -4.721 4.808 0.938 1.00 0.00 37 GLU A CA 9
ATOM 11127 C C . GLU A 1 37 ? -3.498 4.843 0.039 1.00 0.00 37 GLU A C 9
ATOM 11128 O O . GLU A 1 37 ? -2.922 3.835 -0.281 1.00 0.00 37 GLU A O 9
ATOM 11140 N N . LYS A 1 38 ? -3.151 6.023 -0.398 1.00 0.00 38 LYS A N 9
ATOM 11141 C CA . LYS A 1 38 ? -2.025 6.181 -1.379 1.00 0.00 38 LYS A CA 9
ATOM 11142 C C . LYS A 1 38 ? -1.179 7.422 -1.118 1.00 0.00 38 LYS A C 9
ATOM 11143 O O . LYS A 1 38 ? -1.612 8.552 -1.266 1.00 0.00 38 LYS A O 9
ATOM 11162 N N . ILE A 1 39 ? 0.039 7.217 -0.718 1.00 0.00 39 ILE A N 9
ATOM 11163 C CA . ILE A 1 39 ? 0.927 8.367 -0.434 1.00 0.00 39 ILE A CA 9
ATOM 11164 C C . ILE A 1 39 ? 2.078 8.472 -1.439 1.00 0.00 39 ILE A C 9
ATOM 11165 O O . ILE A 1 39 ? 2.391 7.546 -2.155 1.00 0.00 39 ILE A O 9
ATOM 11181 N N . ASP A 1 40 ? 2.725 9.607 -1.476 1.00 0.00 40 ASP A N 9
ATOM 11182 C CA . ASP A 1 40 ? 3.873 9.781 -2.417 1.00 0.00 40 ASP A CA 9
ATOM 11183 C C . ASP A 1 40 ? 5.192 9.510 -1.674 1.00 0.00 40 ASP A C 9
ATOM 11184 O O . ASP A 1 40 ? 5.250 9.500 -0.461 1.00 0.00 40 ASP A O 9
ATOM 11193 N N . ILE A 1 41 ? 6.248 9.266 -2.402 1.00 0.00 41 ILE A N 9
ATOM 11194 C CA . ILE A 1 41 ? 7.560 8.982 -1.752 1.00 0.00 41 ILE A CA 9
ATOM 11195 C C . ILE A 1 41 ? 8.144 10.225 -1.094 1.00 0.00 41 ILE A C 9
ATOM 11196 O O . ILE A 1 41 ? 8.715 10.152 -0.030 1.00 0.00 41 ILE A O 9
ATOM 11212 N N . MET A 1 42 ? 8.022 11.363 -1.710 1.00 0.00 42 MET A N 9
ATOM 11213 C CA . MET A 1 42 ? 8.589 12.588 -1.086 1.00 0.00 42 MET A CA 9
ATOM 11214 C C . MET A 1 42 ? 7.641 13.148 -0.012 1.00 0.00 42 MET A C 9
ATOM 11215 O O . MET A 1 42 ? 7.958 14.111 0.659 1.00 0.00 42 MET A O 9
ATOM 11229 N N . VAL A 1 43 ? 6.493 12.544 0.172 1.00 0.00 43 VAL A N 9
ATOM 11230 C CA . VAL A 1 43 ? 5.530 13.053 1.200 1.00 0.00 43 VAL A CA 9
ATOM 11231 C C . VAL A 1 43 ? 5.389 12.038 2.328 1.00 0.00 43 VAL A C 9
ATOM 11232 O O . VAL A 1 43 ? 5.400 12.387 3.493 1.00 0.00 43 VAL A O 9
ATOM 11245 N N . ASP A 1 44 ? 5.258 10.790 1.996 1.00 0.00 44 ASP A N 9
ATOM 11246 C CA . ASP A 1 44 ? 5.118 9.758 3.044 1.00 0.00 44 ASP A CA 9
ATOM 11247 C C . ASP A 1 44 ? 6.408 8.955 3.127 1.00 0.00 44 ASP A C 9
ATOM 11248 O O . ASP A 1 44 ? 6.404 7.740 3.062 1.00 0.00 44 ASP A O 9
ATOM 11257 N N . ARG A 1 45 ? 7.539 9.594 3.259 1.00 0.00 45 ARG A N 9
ATOM 11258 C CA . ARG A 1 45 ? 8.807 8.810 3.321 1.00 0.00 45 ARG A CA 9
ATOM 11259 C C . ARG A 1 45 ? 8.827 7.935 4.564 1.00 0.00 45 ARG A C 9
ATOM 11260 O O . ARG A 1 45 ? 9.746 7.179 4.802 1.00 0.00 45 ARG A O 9
ATOM 11281 N N . GLU A 1 46 ? 7.798 8.045 5.350 1.00 0.00 46 GLU A N 9
ATOM 11282 C CA . GLU A 1 46 ? 7.680 7.222 6.571 1.00 0.00 46 GLU A CA 9
ATOM 11283 C C . GLU A 1 46 ? 7.776 5.749 6.179 1.00 0.00 46 GLU A C 9
ATOM 11284 O O . GLU A 1 46 ? 8.090 4.905 6.978 1.00 0.00 46 GLU A O 9
ATOM 11296 N N . LYS A 1 47 ? 7.508 5.409 4.937 1.00 0.00 47 LYS A N 9
ATOM 11297 C CA . LYS A 1 47 ? 7.608 3.979 4.527 1.00 0.00 47 LYS A CA 9
ATOM 11298 C C . LYS A 1 47 ? 8.913 3.414 5.049 1.00 0.00 47 LYS A C 9
ATOM 11299 O O . LYS A 1 47 ? 8.922 2.504 5.862 1.00 0.00 47 LYS A O 9
ATOM 11318 N N . ALA A 1 48 ? 9.992 3.947 4.554 1.00 0.00 48 ALA A N 9
ATOM 11319 C CA . ALA A 1 48 ? 11.320 3.452 4.967 1.00 0.00 48 ALA A CA 9
ATOM 11320 C C . ALA A 1 48 ? 11.532 3.650 6.465 1.00 0.00 48 ALA A C 9
ATOM 11321 O O . ALA A 1 48 ? 12.462 3.129 7.008 1.00 0.00 48 ALA A O 9
ATOM 11328 N N . ILE A 1 49 ? 10.640 4.307 7.182 1.00 0.00 49 ILE A N 9
ATOM 11329 C CA . ILE A 1 49 ? 10.841 4.419 8.657 1.00 0.00 49 ILE A CA 9
ATOM 11330 C C . ILE A 1 49 ? 11.680 3.224 9.080 1.00 0.00 49 ILE A C 9
ATOM 11331 O O . ILE A 1 49 ? 12.620 3.325 9.845 1.00 0.00 49 ILE A O 9
ATOM 11347 N N . GLU A 1 50 ? 11.356 2.098 8.516 1.00 0.00 50 GLU A N 9
ATOM 11348 C CA . GLU A 1 50 ? 12.116 0.838 8.774 1.00 0.00 50 GLU A CA 9
ATOM 11349 C C . GLU A 1 50 ? 13.611 1.091 8.523 1.00 0.00 50 GLU A C 9
ATOM 11350 O O . GLU A 1 50 ? 14.452 0.831 9.363 1.00 0.00 50 GLU A O 9
ATOM 11362 N N . TYR A 1 51 ? 13.943 1.622 7.363 1.00 0.00 51 TYR A N 9
ATOM 11363 C CA . TYR A 1 51 ? 15.376 1.938 7.034 1.00 0.00 51 TYR A CA 9
ATOM 11364 C C . TYR A 1 51 ? 15.526 3.427 6.660 1.00 0.00 51 TYR A C 9
ATOM 11365 O O . TYR A 1 51 ? 16.541 4.032 6.933 1.00 0.00 51 TYR A O 9
ATOM 11383 N N . GLY A 1 52 ? 14.520 4.017 6.063 1.00 0.00 52 GLY A N 9
ATOM 11384 C CA . GLY A 1 52 ? 14.573 5.481 5.663 1.00 0.00 52 GLY A CA 9
ATOM 11385 C C . GLY A 1 52 ? 15.906 5.839 4.980 1.00 0.00 52 GLY A C 9
ATOM 11386 O O . GLY A 1 52 ? 16.162 6.979 4.615 1.00 0.00 52 GLY A O 9
ATOM 11390 N N . LEU A 1 53 ? 16.716 4.842 4.778 1.00 0.00 53 LEU A N 9
ATOM 11391 C CA . LEU A 1 53 ? 18.002 4.996 4.040 1.00 0.00 53 LEU A CA 9
ATOM 11392 C C . LEU A 1 53 ? 17.671 5.113 2.566 1.00 0.00 53 LEU A C 9
ATOM 11393 O O . LEU A 1 53 ? 17.571 6.205 2.024 1.00 0.00 53 LEU A O 9
ATOM 11409 N N . MET A 1 54 ? 17.447 3.989 1.947 1.00 0.00 54 MET A N 9
ATOM 11410 C CA . MET A 1 54 ? 17.076 3.951 0.515 1.00 0.00 54 MET A CA 9
ATOM 11411 C C . MET A 1 54 ? 15.550 3.927 0.406 1.00 0.00 54 MET A C 9
ATOM 11412 O O . MET A 1 54 ? 14.956 2.952 -0.043 1.00 0.00 54 MET A O 9
ATOM 11426 N N . ALA A 1 55 ? 14.875 4.986 0.793 1.00 0.00 55 ALA A N 9
ATOM 11427 C CA . ALA A 1 55 ? 13.391 4.952 0.720 1.00 0.00 55 ALA A CA 9
ATOM 11428 C C . ALA A 1 55 ? 12.906 5.827 -0.408 1.00 0.00 55 ALA A C 9
ATOM 11429 O O . ALA A 1 55 ? 13.090 7.026 -0.398 1.00 0.00 55 ALA A O 9
ATOM 11436 N N . VAL A 1 56 ? 12.263 5.209 -1.368 1.00 0.00 56 VAL A N 9
ATOM 11437 C CA . VAL A 1 56 ? 11.740 5.964 -2.542 1.00 0.00 56 VAL A CA 9
ATOM 11438 C C . VAL A 1 56 ? 10.462 5.313 -3.092 1.00 0.00 56 VAL A C 9
ATOM 11439 O O . VAL A 1 56 ? 9.402 5.906 -3.012 1.00 0.00 56 VAL A O 9
ATOM 11452 N N . PRO A 1 57 ? 10.553 4.094 -3.578 1.00 0.00 57 PRO A N 9
ATOM 11453 C CA . PRO A 1 57 ? 9.329 3.428 -4.037 1.00 0.00 57 PRO A CA 9
ATOM 11454 C C . PRO A 1 57 ? 8.967 2.317 -3.082 1.00 0.00 57 PRO A C 9
ATOM 11455 O O . PRO A 1 57 ? 9.701 1.372 -2.894 1.00 0.00 57 PRO A O 9
ATOM 11466 N N . ALA A 1 58 ? 7.822 2.464 -2.471 1.00 0.00 58 ALA A N 9
ATOM 11467 C CA . ALA A 1 58 ? 7.352 1.478 -1.474 1.00 0.00 58 ALA A CA 9
ATOM 11468 C C . ALA A 1 58 ? 5.853 1.620 -1.204 1.00 0.00 58 ALA A C 9
ATOM 11469 O O . ALA A 1 58 ? 5.173 2.485 -1.724 1.00 0.00 58 ALA A O 9
ATOM 11476 N N . ILE A 1 59 ? 5.339 0.780 -0.367 1.00 0.00 59 ILE A N 9
ATOM 11477 C CA . ILE A 1 59 ? 3.900 0.842 -0.034 1.00 0.00 59 ILE A CA 9
ATOM 11478 C C . ILE A 1 59 ? 3.764 0.534 1.427 1.00 0.00 59 ILE A C 9
ATOM 11479 O O . ILE A 1 59 ? 4.556 -0.217 1.979 1.00 0.00 59 ILE A O 9
ATOM 11495 N N . ALA A 1 60 ? 2.762 1.012 2.093 1.00 0.00 60 ALA A N 9
ATOM 11496 C CA . ALA A 1 60 ? 2.689 0.671 3.520 1.00 0.00 60 ALA A CA 9
ATOM 11497 C C . ALA A 1 60 ? 1.874 -0.561 3.552 1.00 0.00 60 ALA A C 9
ATOM 11498 O O . ALA A 1 60 ? 1.143 -0.839 2.610 1.00 0.00 60 ALA A O 9
ATOM 11505 N N . ILE A 1 61 ? 2.006 -1.333 4.564 1.00 0.00 61 ILE A N 9
ATOM 11506 C CA . ILE A 1 61 ? 1.289 -2.575 4.562 1.00 0.00 61 ILE A CA 9
ATOM 11507 C C . ILE A 1 61 ? 0.130 -2.352 5.454 1.00 0.00 61 ILE A C 9
ATOM 11508 O O . ILE A 1 61 ? 0.223 -2.502 6.650 1.00 0.00 61 ILE A O 9
ATOM 11524 N N . ASN A 1 62 ? -0.936 -1.937 4.844 1.00 0.00 62 ASN A N 9
ATOM 11525 C CA . ASN A 1 62 ? -2.152 -1.595 5.572 1.00 0.00 62 ASN A CA 9
ATOM 11526 C C . ASN A 1 62 ? -2.529 -2.809 6.363 1.00 0.00 62 ASN A C 9
ATOM 11527 O O . ASN A 1 62 ? -3.275 -3.651 5.930 1.00 0.00 62 ASN A O 9
ATOM 11538 N N . GLY A 1 63 ? -1.945 -2.899 7.510 1.00 0.00 63 GLY A N 9
ATOM 11539 C CA . GLY A 1 63 ? -2.165 -4.063 8.390 1.00 0.00 63 GLY A CA 9
ATOM 11540 C C . GLY A 1 63 ? -1.032 -4.111 9.399 1.00 0.00 63 GLY A C 9
ATOM 11541 O O . GLY A 1 63 ? -1.240 -4.345 10.571 1.00 0.00 63 GLY A O 9
ATOM 11545 N N . VAL A 1 64 ? 0.168 -3.882 8.939 1.00 0.00 64 VAL A N 9
ATOM 11546 C CA . VAL A 1 64 ? 1.334 -3.906 9.856 1.00 0.00 64 VAL A CA 9
ATOM 11547 C C . VAL A 1 64 ? 2.148 -2.605 9.739 1.00 0.00 64 VAL A C 9
ATOM 11548 O O . VAL A 1 64 ? 2.280 -1.889 10.711 1.00 0.00 64 VAL A O 9
ATOM 11561 N N . VAL A 1 65 ? 2.694 -2.279 8.580 1.00 0.00 65 VAL A N 9
ATOM 11562 C CA . VAL A 1 65 ? 3.507 -1.018 8.475 1.00 0.00 65 VAL A CA 9
ATOM 11563 C C . VAL A 1 65 ? 3.727 -0.576 7.015 1.00 0.00 65 VAL A C 9
ATOM 11564 O O . VAL A 1 65 ? 2.875 0.044 6.414 1.00 0.00 65 VAL A O 9
ATOM 11577 N N . ARG A 1 66 ? 4.892 -0.876 6.456 1.00 0.00 66 ARG A N 9
ATOM 11578 C CA . ARG A 1 66 ? 5.222 -0.458 5.057 1.00 0.00 66 ARG A CA 9
ATOM 11579 C C . ARG A 1 66 ? 6.495 -1.175 4.613 1.00 0.00 66 ARG A C 9
ATOM 11580 O O . ARG A 1 66 ? 7.211 -1.734 5.420 1.00 0.00 66 ARG A O 9
ATOM 11601 N N . PHE A 1 67 ? 6.756 -1.211 3.331 1.00 0.00 67 PHE A N 9
ATOM 11602 C CA . PHE A 1 67 ? 7.958 -1.953 2.833 1.00 0.00 67 PHE A CA 9
ATOM 11603 C C . PHE A 1 67 ? 8.558 -1.289 1.594 1.00 0.00 67 PHE A C 9
ATOM 11604 O O . PHE A 1 67 ? 8.004 -0.359 1.043 1.00 0.00 67 PHE A O 9
ATOM 11621 N N . VAL A 1 68 ? 9.686 -1.766 1.154 1.00 0.00 68 VAL A N 9
ATOM 11622 C CA . VAL A 1 68 ? 10.317 -1.184 -0.067 1.00 0.00 68 VAL A CA 9
ATOM 11623 C C . VAL A 1 68 ? 9.734 -1.814 -1.335 1.00 0.00 68 VAL A C 9
ATOM 11624 O O . VAL A 1 68 ? 9.920 -2.991 -1.591 1.00 0.00 68 VAL A O 9
ATOM 11637 N N . GLY A 1 69 ? 9.048 -1.063 -2.152 1.00 0.00 69 GLY A N 9
ATOM 11638 C CA . GLY A 1 69 ? 8.518 -1.665 -3.408 1.00 0.00 69 GLY A CA 9
ATOM 11639 C C . GLY A 1 69 ? 8.131 -0.582 -4.399 1.00 0.00 69 GLY A C 9
ATOM 11640 O O . GLY A 1 69 ? 7.388 0.314 -4.089 1.00 0.00 69 GLY A O 9
ATOM 11644 N N . ALA A 1 70 ? 8.596 -0.682 -5.607 1.00 0.00 70 ALA A N 9
ATOM 11645 C CA . ALA A 1 70 ? 8.217 0.331 -6.623 1.00 0.00 70 ALA A CA 9
ATOM 11646 C C . ALA A 1 70 ? 7.020 -0.211 -7.405 1.00 0.00 70 ALA A C 9
ATOM 11647 O O . ALA A 1 70 ? 5.894 0.100 -7.069 1.00 0.00 70 ALA A O 9
ATOM 11654 N N . PRO A 1 71 ? 7.270 -1.061 -8.374 1.00 0.00 71 PRO A N 9
ATOM 11655 C CA . PRO A 1 71 ? 6.142 -1.672 -9.106 1.00 0.00 71 PRO A CA 9
ATOM 11656 C C . PRO A 1 71 ? 5.650 -2.899 -8.324 1.00 0.00 71 PRO A C 9
ATOM 11657 O O . PRO A 1 71 ? 5.076 -3.812 -8.887 1.00 0.00 71 PRO A O 9
ATOM 11668 N N . SER A 1 72 ? 5.875 -2.918 -7.024 1.00 0.00 72 SER A N 9
ATOM 11669 C CA . SER A 1 72 ? 5.440 -4.089 -6.199 1.00 0.00 72 SER A CA 9
ATOM 11670 C C . SER A 1 72 ? 4.152 -3.769 -5.445 1.00 0.00 72 SER A C 9
ATOM 11671 O O . SER A 1 72 ? 4.097 -3.825 -4.229 1.00 0.00 72 SER A O 9
ATOM 11679 N N . ARG A 1 73 ? 3.117 -3.454 -6.163 1.00 0.00 73 ARG A N 9
ATOM 11680 C CA . ARG A 1 73 ? 1.815 -3.148 -5.509 1.00 0.00 73 ARG A CA 9
ATOM 11681 C C . ARG A 1 73 ? 1.239 -4.439 -4.903 1.00 0.00 73 ARG A C 9
ATOM 11682 O O . ARG A 1 73 ? 0.532 -4.409 -3.918 1.00 0.00 73 ARG A O 9
ATOM 11703 N N . GLU A 1 74 ? 1.545 -5.576 -5.487 1.00 0.00 74 GLU A N 9
ATOM 11704 C CA . GLU A 1 74 ? 1.022 -6.870 -4.948 1.00 0.00 74 GLU A CA 9
ATOM 11705 C C . GLU A 1 74 ? 1.221 -6.938 -3.441 1.00 0.00 74 GLU A C 9
ATOM 11706 O O . GLU A 1 74 ? 0.349 -7.359 -2.709 1.00 0.00 74 GLU A O 9
ATOM 11718 N N . GLU A 1 75 ? 2.364 -6.519 -2.971 1.00 0.00 75 GLU A N 9
ATOM 11719 C CA . GLU A 1 75 ? 2.616 -6.548 -1.502 1.00 0.00 75 GLU A CA 9
ATOM 11720 C C . GLU A 1 75 ? 1.396 -5.994 -0.770 1.00 0.00 75 GLU A C 9
ATOM 11721 O O . GLU A 1 75 ? 1.040 -6.441 0.301 1.00 0.00 75 GLU A O 9
ATOM 11733 N N . LEU A 1 76 ? 0.733 -5.043 -1.370 1.00 0.00 76 LEU A N 9
ATOM 11734 C CA . LEU A 1 76 ? -0.492 -4.473 -0.749 1.00 0.00 76 LEU A CA 9
ATOM 11735 C C . LEU A 1 76 ? -1.551 -5.563 -0.681 1.00 0.00 76 LEU A C 9
ATOM 11736 O O . LEU A 1 76 ? -2.217 -5.739 0.316 1.00 0.00 76 LEU A O 9
ATOM 11752 N N . PHE A 1 77 ? -1.698 -6.321 -1.740 1.00 0.00 77 PHE A N 9
ATOM 11753 C CA . PHE A 1 77 ? -2.705 -7.423 -1.742 1.00 0.00 77 PHE A CA 9
ATOM 11754 C C . PHE A 1 77 ? -2.436 -8.365 -0.563 1.00 0.00 77 PHE A C 9
ATOM 11755 O O . PHE A 1 77 ? -3.349 -8.887 0.048 1.00 0.00 77 PHE A O 9
ATOM 11772 N N . GLU A 1 78 ? -1.188 -8.566 -0.248 1.00 0.00 78 GLU A N 9
ATOM 11773 C CA . GLU A 1 78 ? -0.819 -9.455 0.888 1.00 0.00 78 GLU A CA 9
ATOM 11774 C C . GLU A 1 78 ? -0.941 -8.697 2.207 1.00 0.00 78 GLU A C 9
ATOM 11775 O O . GLU A 1 78 ? -1.270 -9.265 3.229 1.00 0.00 78 GLU A O 9
ATOM 11787 N N . ALA A 1 79 ? -0.670 -7.422 2.196 1.00 0.00 79 ALA A N 9
ATOM 11788 C CA . ALA A 1 79 ? -0.767 -6.626 3.455 1.00 0.00 79 ALA A CA 9
ATOM 11789 C C . ALA A 1 79 ? -2.216 -6.464 3.893 1.00 0.00 79 ALA A C 9
ATOM 11790 O O . ALA A 1 79 ? -2.512 -6.448 5.071 1.00 0.00 79 ALA A O 9
ATOM 11797 N N . ILE A 1 80 ? -3.121 -6.358 2.966 1.00 0.00 80 ILE A N 9
ATOM 11798 C CA . ILE A 1 80 ? -4.563 -6.206 3.342 1.00 0.00 80 ILE A CA 9
ATOM 11799 C C . ILE A 1 80 ? -5.037 -7.509 3.972 1.00 0.00 80 ILE A C 9
ATOM 11800 O O . ILE A 1 80 ? -5.685 -7.521 4.984 1.00 0.00 80 ILE A O 9
ATOM 11816 N N . ASN A 1 81 ? -4.644 -8.606 3.375 1.00 0.00 81 ASN A N 9
ATOM 11817 C CA . ASN A 1 81 ? -4.956 -9.926 3.934 1.00 0.00 81 ASN A CA 9
ATOM 11818 C C . ASN A 1 81 ? -4.252 -10.076 5.274 1.00 0.00 81 ASN A C 9
ATOM 11819 O O . ASN A 1 81 ? -4.642 -10.931 6.049 1.00 0.00 81 ASN A O 9
ATOM 11830 N N . ASP A 1 82 ? -3.258 -9.298 5.588 1.00 0.00 82 ASP A N 9
ATOM 11831 C CA . ASP A 1 82 ? -2.614 -9.515 6.909 1.00 0.00 82 ASP A CA 9
ATOM 11832 C C . ASP A 1 82 ? -3.041 -8.450 7.839 1.00 0.00 82 ASP A C 9
ATOM 11833 O O . ASP A 1 82 ? -2.759 -8.410 9.029 1.00 0.00 82 ASP A O 9
ATOM 11842 N N . GLU A 1 83 ? -3.763 -7.544 7.258 1.00 0.00 83 GLU A N 9
ATOM 11843 C CA . GLU A 1 83 ? -4.324 -6.449 8.058 1.00 0.00 83 GLU A CA 9
ATOM 11844 C C . GLU A 1 83 ? -5.639 -7.055 8.540 1.00 0.00 83 GLU A C 9
ATOM 11845 O O . GLU A 1 83 ? -5.873 -7.154 9.713 1.00 0.00 83 GLU A O 9
ATOM 11857 N N . MET A 1 84 ? -6.440 -7.499 7.604 1.00 0.00 84 MET A N 9
ATOM 11858 C CA . MET A 1 84 ? -7.731 -8.111 7.972 1.00 0.00 84 MET A CA 9
ATOM 11859 C C . MET A 1 84 ? -7.544 -9.553 8.456 1.00 0.00 84 MET A C 9
ATOM 11860 O O . MET A 1 84 ? -8.375 -10.089 9.173 1.00 0.00 84 MET A O 9
ATOM 11874 N N . GLU A 1 85 ? -6.459 -10.172 8.087 1.00 0.00 85 GLU A N 9
ATOM 11875 C CA . GLU A 1 85 ? -6.213 -11.576 8.519 1.00 0.00 85 GLU A CA 9
ATOM 11876 C C . GLU A 1 85 ? -4.702 -11.844 8.602 1.00 0.00 85 GLU A C 9
ATOM 11877 O O . GLU A 1 85 ? -4.261 -12.838 8.044 1.00 0.00 85 GLU A O 9
ATOM 11890 N N . MET A 1 1 ? -11.279 -3.048 9.787 1.00 0.00 1 MET A N 10
ATOM 11891 C CA . MET A 1 1 ? -10.679 -2.471 8.549 1.00 0.00 1 MET A CA 10
ATOM 11892 C C . MET A 1 1 ? -10.907 -3.400 7.364 1.00 0.00 1 MET A C 10
ATOM 11893 O O . MET A 1 1 ? -10.353 -4.480 7.285 1.00 0.00 1 MET A O 10
ATOM 11909 N N . VAL A 1 2 ? -11.718 -2.980 6.440 1.00 0.00 2 VAL A N 10
ATOM 11910 C CA . VAL A 1 2 ? -11.991 -3.827 5.249 1.00 0.00 2 VAL A CA 10
ATOM 11911 C C . VAL A 1 2 ? -10.856 -3.694 4.232 1.00 0.00 2 VAL A C 10
ATOM 11912 O O . VAL A 1 2 ? -9.849 -4.370 4.310 1.00 0.00 2 VAL A O 10
ATOM 11925 N N . VAL A 1 3 ? -11.021 -2.831 3.272 1.00 0.00 3 VAL A N 10
ATOM 11926 C CA . VAL A 1 3 ? -9.983 -2.646 2.249 1.00 0.00 3 VAL A CA 10
ATOM 11927 C C . VAL A 1 3 ? -9.015 -1.567 2.702 1.00 0.00 3 VAL A C 10
ATOM 11928 O O . VAL A 1 3 ? -9.371 -0.410 2.767 1.00 0.00 3 VAL A O 10
ATOM 11941 N N . ASN A 1 4 ? -7.784 -1.898 2.945 1.00 0.00 4 ASN A N 10
ATOM 11942 C CA . ASN A 1 4 ? -6.843 -0.827 3.352 1.00 0.00 4 ASN A CA 10
ATOM 11943 C C . ASN A 1 4 ? -5.533 -1.060 2.632 1.00 0.00 4 ASN A C 10
ATOM 11944 O O . ASN A 1 4 ? -4.784 -1.958 2.922 1.00 0.00 4 ASN A O 10
ATOM 11955 N N . ILE A 1 5 ? -5.301 -0.236 1.652 1.00 0.00 5 ILE A N 10
ATOM 11956 C CA . ILE A 1 5 ? -4.075 -0.327 0.819 1.00 0.00 5 ILE A CA 10
ATOM 11957 C C . ILE A 1 5 ? -3.275 0.961 0.876 1.00 0.00 5 ILE A C 10
ATOM 11958 O O . ILE A 1 5 ? -3.826 2.029 0.801 1.00 0.00 5 ILE A O 10
ATOM 11974 N N . GLU A 1 6 ? -1.993 0.915 0.946 1.00 0.00 6 GLU A N 10
ATOM 11975 C CA . GLU A 1 6 ? -1.290 2.208 0.947 1.00 0.00 6 GLU A CA 10
ATOM 11976 C C . GLU A 1 6 ? -0.178 2.075 -0.064 1.00 0.00 6 GLU A C 10
ATOM 11977 O O . GLU A 1 6 ? 0.660 1.206 0.033 1.00 0.00 6 GLU A O 10
ATOM 11989 N N . VAL A 1 7 ? -0.175 2.959 -1.032 1.00 0.00 7 VAL A N 10
ATOM 11990 C CA . VAL A 1 7 ? 0.825 2.888 -2.109 1.00 0.00 7 VAL A CA 10
ATOM 11991 C C . VAL A 1 7 ? 1.703 4.083 -1.971 1.00 0.00 7 VAL A C 10
ATOM 11992 O O . VAL A 1 7 ? 1.316 5.198 -2.258 1.00 0.00 7 VAL A O 10
ATOM 12005 N N . PHE A 1 8 ? 2.864 3.850 -1.469 1.00 0.00 8 PHE A N 10
ATOM 12006 C CA . PHE A 1 8 ? 3.796 4.948 -1.242 1.00 0.00 8 PHE A CA 10
ATOM 12007 C C . PHE A 1 8 ? 5.002 4.813 -2.157 1.00 0.00 8 PHE A C 10
ATOM 12008 O O . PHE A 1 8 ? 5.965 4.143 -1.846 1.00 0.00 8 PHE A O 10
ATOM 12025 N N . THR A 1 9 ? 4.983 5.485 -3.261 1.00 0.00 9 THR A N 10
ATOM 12026 C CA . THR A 1 9 ? 6.150 5.424 -4.174 1.00 0.00 9 THR A CA 10
ATOM 12027 C C . THR A 1 9 ? 6.612 6.844 -4.470 1.00 0.00 9 THR A C 10
ATOM 12028 O O . THR A 1 9 ? 7.658 7.261 -4.026 1.00 0.00 9 THR A O 10
ATOM 12039 N N . SER A 1 10 ? 5.835 7.600 -5.196 1.00 0.00 10 SER A N 10
ATOM 12040 C CA . SER A 1 10 ? 6.238 9.005 -5.503 1.00 0.00 10 SER A CA 10
ATOM 12041 C C . SER A 1 10 ? 5.187 9.693 -6.372 1.00 0.00 10 SER A C 10
ATOM 12042 O O . SER A 1 10 ? 4.472 9.044 -7.108 1.00 0.00 10 SER A O 10
ATOM 12050 N N . PRO A 1 11 ? 5.132 11.000 -6.245 1.00 0.00 11 PRO A N 10
ATOM 12051 C CA . PRO A 1 11 ? 4.146 11.802 -7.007 1.00 0.00 11 PRO A CA 10
ATOM 12052 C C . PRO A 1 11 ? 4.591 11.941 -8.460 1.00 0.00 11 PRO A C 10
ATOM 12053 O O . PRO A 1 11 ? 3.782 12.099 -9.353 1.00 0.00 11 PRO A O 10
ATOM 12064 N N . THR A 1 12 ? 5.872 11.880 -8.699 1.00 0.00 12 THR A N 10
ATOM 12065 C CA . THR A 1 12 ? 6.380 12.003 -10.094 1.00 0.00 12 THR A CA 10
ATOM 12066 C C . THR A 1 12 ? 6.203 10.673 -10.834 1.00 0.00 12 THR A C 10
ATOM 12067 O O . THR A 1 12 ? 6.258 10.614 -12.047 1.00 0.00 12 THR A O 10
ATOM 12078 N N . CYS A 1 13 ? 5.992 9.603 -10.113 1.00 0.00 13 CYS A N 10
ATOM 12079 C CA . CYS A 1 13 ? 5.816 8.279 -10.774 1.00 0.00 13 CYS A CA 10
ATOM 12080 C C . CYS A 1 13 ? 4.487 7.651 -10.338 1.00 0.00 13 CYS A C 10
ATOM 12081 O O . CYS A 1 13 ? 3.753 8.232 -9.561 1.00 0.00 13 CYS A O 10
ATOM 12089 N N . PRO A 1 14 ? 4.222 6.479 -10.859 1.00 0.00 14 PRO A N 10
ATOM 12090 C CA . PRO A 1 14 ? 2.977 5.764 -10.527 1.00 0.00 14 PRO A CA 10
ATOM 12091 C C . PRO A 1 14 ? 3.151 5.004 -9.216 1.00 0.00 14 PRO A C 10
ATOM 12092 O O . PRO A 1 14 ? 3.863 4.020 -9.152 1.00 0.00 14 PRO A O 10
ATOM 12103 N N . TYR A 1 15 ? 2.507 5.455 -8.174 1.00 0.00 15 TYR A N 10
ATOM 12104 C CA . TYR A 1 15 ? 2.624 4.763 -6.854 1.00 0.00 15 TYR A CA 10
ATOM 12105 C C . TYR A 1 15 ? 2.359 3.261 -7.042 1.00 0.00 15 TYR A C 10
ATOM 12106 O O . TYR A 1 15 ? 3.073 2.584 -7.753 1.00 0.00 15 TYR A O 10
ATOM 12124 N N . CYS A 1 16 ? 1.337 2.733 -6.422 1.00 0.00 16 CYS A N 10
ATOM 12125 C CA . CYS A 1 16 ? 1.023 1.281 -6.583 1.00 0.00 16 CYS A CA 10
ATOM 12126 C C . CYS A 1 16 ? -0.471 1.035 -6.310 1.00 0.00 16 CYS A C 10
ATOM 12127 O O . CYS A 1 16 ? -0.831 0.058 -5.683 1.00 0.00 16 CYS A O 10
ATOM 12135 N N . PRO A 1 17 ? -1.299 1.941 -6.789 1.00 0.00 17 PRO A N 10
ATOM 12136 C CA . PRO A 1 17 ? -2.769 1.826 -6.583 1.00 0.00 17 PRO A CA 10
ATOM 12137 C C . PRO A 1 17 ? -3.379 0.761 -7.506 1.00 0.00 17 PRO A C 10
ATOM 12138 O O . PRO A 1 17 ? -4.519 0.870 -7.914 1.00 0.00 17 PRO A O 10
ATOM 12149 N N . MET A 1 18 ? -2.636 -0.258 -7.850 1.00 0.00 18 MET A N 10
ATOM 12150 C CA . MET A 1 18 ? -3.189 -1.306 -8.759 1.00 0.00 18 MET A CA 10
ATOM 12151 C C . MET A 1 18 ? -3.414 -2.612 -8.003 1.00 0.00 18 MET A C 10
ATOM 12152 O O . MET A 1 18 ? -4.515 -3.118 -7.939 1.00 0.00 18 MET A O 10
ATOM 12166 N N . ALA A 1 19 ? -2.380 -3.167 -7.441 1.00 0.00 19 ALA A N 10
ATOM 12167 C CA . ALA A 1 19 ? -2.536 -4.444 -6.698 1.00 0.00 19 ALA A CA 10
ATOM 12168 C C . ALA A 1 19 ? -3.581 -4.297 -5.607 1.00 0.00 19 ALA A C 10
ATOM 12169 O O . ALA A 1 19 ? -4.133 -5.264 -5.123 1.00 0.00 19 ALA A O 10
ATOM 12176 N N . ILE A 1 20 ? -3.860 -3.085 -5.229 1.00 0.00 20 ILE A N 10
ATOM 12177 C CA . ILE A 1 20 ? -4.876 -2.850 -4.174 1.00 0.00 20 ILE A CA 10
ATOM 12178 C C . ILE A 1 20 ? -6.267 -3.101 -4.743 1.00 0.00 20 ILE A C 10
ATOM 12179 O O . ILE A 1 20 ? -7.123 -3.661 -4.089 1.00 0.00 20 ILE A O 10
ATOM 12195 N N . GLU A 1 21 ? -6.495 -2.682 -5.964 1.00 0.00 21 GLU A N 10
ATOM 12196 C CA . GLU A 1 21 ? -7.828 -2.883 -6.585 1.00 0.00 21 GLU A CA 10
ATOM 12197 C C . GLU A 1 21 ? -8.192 -4.359 -6.496 1.00 0.00 21 GLU A C 10
ATOM 12198 O O . GLU A 1 21 ? -9.332 -4.718 -6.293 1.00 0.00 21 GLU A O 10
ATOM 12210 N N . VAL A 1 22 ? -7.214 -5.217 -6.614 1.00 0.00 22 VAL A N 10
ATOM 12211 C CA . VAL A 1 22 ? -7.486 -6.677 -6.508 1.00 0.00 22 VAL A CA 10
ATOM 12212 C C . VAL A 1 22 ? -7.871 -7.007 -5.067 1.00 0.00 22 VAL A C 10
ATOM 12213 O O . VAL A 1 22 ? -8.888 -7.620 -4.807 1.00 0.00 22 VAL A O 10
ATOM 12226 N N . VAL A 1 23 ? -7.073 -6.575 -4.132 1.00 0.00 23 VAL A N 10
ATOM 12227 C CA . VAL A 1 23 ? -7.396 -6.828 -2.706 1.00 0.00 23 VAL A CA 10
ATOM 12228 C C . VAL A 1 23 ? -8.721 -6.153 -2.360 1.00 0.00 23 VAL A C 10
ATOM 12229 O O . VAL A 1 23 ? -9.484 -6.648 -1.562 1.00 0.00 23 VAL A O 10
ATOM 12242 N N . ASP A 1 24 ? -8.992 -5.025 -2.973 1.00 0.00 24 ASP A N 10
ATOM 12243 C CA . ASP A 1 24 ? -10.267 -4.309 -2.707 1.00 0.00 24 ASP A CA 10
ATOM 12244 C C . ASP A 1 24 ? -11.426 -5.150 -3.221 1.00 0.00 24 ASP A C 10
ATOM 12245 O O . ASP A 1 24 ? -12.457 -5.268 -2.592 1.00 0.00 24 ASP A O 10
ATOM 12254 N N . GLU A 1 25 ? -11.237 -5.737 -4.370 1.00 0.00 25 GLU A N 10
ATOM 12255 C CA . GLU A 1 25 ? -12.285 -6.595 -4.980 1.00 0.00 25 GLU A CA 10
ATOM 12256 C C . GLU A 1 25 ? -12.655 -7.711 -4.005 1.00 0.00 25 GLU A C 10
ATOM 12257 O O . GLU A 1 25 ? -13.814 -7.964 -3.735 1.00 0.00 25 GLU A O 10
ATOM 12269 N N . ALA A 1 26 ? -11.663 -8.370 -3.469 1.00 0.00 26 ALA A N 10
ATOM 12270 C CA . ALA A 1 26 ? -11.922 -9.465 -2.493 1.00 0.00 26 ALA A CA 10
ATOM 12271 C C . ALA A 1 26 ? -12.272 -8.886 -1.121 1.00 0.00 26 ALA A C 10
ATOM 12272 O O . ALA A 1 26 ? -13.123 -9.401 -0.424 1.00 0.00 26 ALA A O 10
ATOM 12279 N N . LYS A 1 27 ? -11.615 -7.824 -0.713 1.00 0.00 27 LYS A N 10
ATOM 12280 C CA . LYS A 1 27 ? -11.913 -7.246 0.633 1.00 0.00 27 LYS A CA 10
ATOM 12281 C C . LYS A 1 27 ? -13.266 -6.561 0.612 1.00 0.00 27 LYS A C 10
ATOM 12282 O O . LYS A 1 27 ? -13.880 -6.342 1.638 1.00 0.00 27 LYS A O 10
ATOM 12301 N N . LYS A 1 28 ? -13.762 -6.289 -0.556 1.00 0.00 28 LYS A N 10
ATOM 12302 C CA . LYS A 1 28 ? -15.108 -5.691 -0.661 1.00 0.00 28 LYS A CA 10
ATOM 12303 C C . LYS A 1 28 ? -16.107 -6.793 -0.340 1.00 0.00 28 LYS A C 10
ATOM 12304 O O . LYS A 1 28 ? -17.040 -6.606 0.410 1.00 0.00 28 LYS A O 10
ATOM 12323 N N . GLU A 1 29 ? -15.875 -7.957 -0.898 1.00 0.00 29 GLU A N 10
ATOM 12324 C CA . GLU A 1 29 ? -16.773 -9.131 -0.660 1.00 0.00 29 GLU A CA 10
ATOM 12325 C C . GLU A 1 29 ? -17.013 -9.316 0.834 1.00 0.00 29 GLU A C 10
ATOM 12326 O O . GLU A 1 29 ? -18.073 -9.721 1.269 1.00 0.00 29 GLU A O 10
ATOM 12338 N N . PHE A 1 30 ? -16.016 -9.015 1.613 1.00 0.00 30 PHE A N 10
ATOM 12339 C CA . PHE A 1 30 ? -16.134 -9.144 3.079 1.00 0.00 30 PHE A CA 10
ATOM 12340 C C . PHE A 1 30 ? -16.529 -7.769 3.593 1.00 0.00 30 PHE A C 10
ATOM 12341 O O . PHE A 1 30 ? -17.641 -7.557 4.036 1.00 0.00 30 PHE A O 10
ATOM 12358 N N . GLY A 1 31 ? -15.628 -6.821 3.512 1.00 0.00 31 GLY A N 10
ATOM 12359 C CA . GLY A 1 31 ? -15.991 -5.444 3.960 1.00 0.00 31 GLY A CA 10
ATOM 12360 C C . GLY A 1 31 ? -16.714 -4.690 2.824 1.00 0.00 31 GLY A C 10
ATOM 12361 O O . GLY A 1 31 ? -16.106 -3.900 2.140 1.00 0.00 31 GLY A O 10
ATOM 12365 N N . ASP A 1 32 ? -18.005 -4.821 2.640 1.00 0.00 32 ASP A N 10
ATOM 12366 C CA . ASP A 1 32 ? -18.663 -4.012 1.545 1.00 0.00 32 ASP A CA 10
ATOM 12367 C C . ASP A 1 32 ? -18.014 -2.599 1.440 1.00 0.00 32 ASP A C 10
ATOM 12368 O O . ASP A 1 32 ? -17.917 -2.012 0.375 1.00 0.00 32 ASP A O 10
ATOM 12377 N N . LYS A 1 33 ? -17.570 -2.087 2.554 1.00 0.00 33 LYS A N 10
ATOM 12378 C CA . LYS A 1 33 ? -16.884 -0.743 2.614 1.00 0.00 33 LYS A CA 10
ATOM 12379 C C . LYS A 1 33 ? -15.430 -0.835 2.150 1.00 0.00 33 LYS A C 10
ATOM 12380 O O . LYS A 1 33 ? -14.798 -1.856 2.313 1.00 0.00 33 LYS A O 10
ATOM 12399 N N . ILE A 1 34 ? -14.871 0.216 1.606 1.00 0.00 34 ILE A N 10
ATOM 12400 C CA . ILE A 1 34 ? -13.448 0.127 1.179 1.00 0.00 34 ILE A CA 10
ATOM 12401 C C . ILE A 1 34 ? -12.654 1.310 1.733 1.00 0.00 34 ILE A C 10
ATOM 12402 O O . ILE A 1 34 ? -13.194 2.358 2.017 1.00 0.00 34 ILE A O 10
ATOM 12418 N N . ASP A 1 35 ? -11.369 1.142 1.866 1.00 0.00 35 ASP A N 10
ATOM 12419 C CA . ASP A 1 35 ? -10.508 2.236 2.387 1.00 0.00 35 ASP A CA 10
ATOM 12420 C C . ASP A 1 35 ? -9.113 2.067 1.801 1.00 0.00 35 ASP A C 10
ATOM 12421 O O . ASP A 1 35 ? -8.216 1.571 2.444 1.00 0.00 35 ASP A O 10
ATOM 12430 N N . VAL A 1 36 ? -8.903 2.485 0.590 1.00 0.00 36 VAL A N 10
ATOM 12431 C CA . VAL A 1 36 ? -7.559 2.308 0.009 1.00 0.00 36 VAL A CA 10
ATOM 12432 C C . VAL A 1 36 ? -6.831 3.629 0.167 1.00 0.00 36 VAL A C 10
ATOM 12433 O O . VAL A 1 36 ? -7.344 4.675 -0.178 1.00 0.00 36 VAL A O 10
ATOM 12446 N N . GLU A 1 37 ? -5.630 3.584 0.698 1.00 0.00 37 GLU A N 10
ATOM 12447 C CA . GLU A 1 37 ? -4.861 4.836 0.931 1.00 0.00 37 GLU A CA 10
ATOM 12448 C C . GLU A 1 37 ? -3.674 4.818 -0.013 1.00 0.00 37 GLU A C 10
ATOM 12449 O O . GLU A 1 37 ? -3.094 3.790 -0.276 1.00 0.00 37 GLU A O 10
ATOM 12461 N N . LYS A 1 38 ? -3.370 5.958 -0.559 1.00 0.00 38 LYS A N 10
ATOM 12462 C CA . LYS A 1 38 ? -2.286 6.067 -1.599 1.00 0.00 38 LYS A CA 10
ATOM 12463 C C . LYS A 1 38 ? -1.444 7.331 -1.481 1.00 0.00 38 LYS A C 10
ATOM 12464 O O . LYS A 1 38 ? -1.915 8.440 -1.666 1.00 0.00 38 LYS A O 10
ATOM 12483 N N . ILE A 1 39 ? -0.215 7.172 -1.132 1.00 0.00 39 ILE A N 10
ATOM 12484 C CA . ILE A 1 39 ? 0.674 8.354 -0.973 1.00 0.00 39 ILE A CA 10
ATOM 12485 C C . ILE A 1 39 ? 2.002 8.192 -1.716 1.00 0.00 39 ILE A C 10
ATOM 12486 O O . ILE A 1 39 ? 2.399 7.108 -2.084 1.00 0.00 39 ILE A O 10
ATOM 12502 N N . ASP A 1 40 ? 2.695 9.268 -1.922 1.00 0.00 40 ASP A N 10
ATOM 12503 C CA . ASP A 1 40 ? 4.010 9.186 -2.602 1.00 0.00 40 ASP A CA 10
ATOM 12504 C C . ASP A 1 40 ? 5.178 9.199 -1.579 1.00 0.00 40 ASP A C 10
ATOM 12505 O O . ASP A 1 40 ? 4.976 9.321 -0.383 1.00 0.00 40 ASP A O 10
ATOM 12514 N N . ILE A 1 41 ? 6.397 9.107 -2.057 1.00 0.00 41 ILE A N 10
ATOM 12515 C CA . ILE A 1 41 ? 7.586 9.162 -1.143 1.00 0.00 41 ILE A CA 10
ATOM 12516 C C . ILE A 1 41 ? 7.734 10.575 -0.565 1.00 0.00 41 ILE A C 10
ATOM 12517 O O . ILE A 1 41 ? 8.438 10.786 0.404 1.00 0.00 41 ILE A O 10
ATOM 12533 N N . MET A 1 42 ? 7.077 11.549 -1.141 1.00 0.00 42 MET A N 10
ATOM 12534 C CA . MET A 1 42 ? 7.201 12.934 -0.588 1.00 0.00 42 MET A CA 10
ATOM 12535 C C . MET A 1 42 ? 6.138 13.222 0.490 1.00 0.00 42 MET A C 10
ATOM 12536 O O . MET A 1 42 ? 6.244 14.182 1.228 1.00 0.00 42 MET A O 10
ATOM 12550 N N . VAL A 1 43 ? 5.118 12.406 0.589 1.00 0.00 43 VAL A N 10
ATOM 12551 C CA . VAL A 1 43 ? 4.048 12.648 1.611 1.00 0.00 43 VAL A CA 10
ATOM 12552 C C . VAL A 1 43 ? 4.044 11.542 2.658 1.00 0.00 43 VAL A C 10
ATOM 12553 O O . VAL A 1 43 ? 3.875 11.790 3.836 1.00 0.00 43 VAL A O 10
ATOM 12566 N N . ASP A 1 44 ? 4.227 10.320 2.246 1.00 0.00 44 ASP A N 10
ATOM 12567 C CA . ASP A 1 44 ? 4.235 9.207 3.223 1.00 0.00 44 ASP A CA 10
ATOM 12568 C C . ASP A 1 44 ? 5.650 8.632 3.311 1.00 0.00 44 ASP A C 10
ATOM 12569 O O . ASP A 1 44 ? 5.843 7.440 3.244 1.00 0.00 44 ASP A O 10
ATOM 12578 N N . ARG A 1 45 ? 6.663 9.456 3.469 1.00 0.00 45 ARG A N 10
ATOM 12579 C CA . ARG A 1 45 ? 8.050 8.897 3.547 1.00 0.00 45 ARG A CA 10
ATOM 12580 C C . ARG A 1 45 ? 8.191 8.037 4.798 1.00 0.00 45 ARG A C 10
ATOM 12581 O O . ARG A 1 45 ? 9.215 7.418 5.045 1.00 0.00 45 ARG A O 10
ATOM 12602 N N . GLU A 1 46 ? 7.139 7.965 5.549 1.00 0.00 46 GLU A N 10
ATOM 12603 C CA . GLU A 1 46 ? 7.119 7.126 6.762 1.00 0.00 46 GLU A CA 10
ATOM 12604 C C . GLU A 1 46 ? 7.366 5.662 6.369 1.00 0.00 46 GLU A C 10
ATOM 12605 O O . GLU A 1 46 ? 7.776 4.861 7.167 1.00 0.00 46 GLU A O 10
ATOM 12617 N N . LYS A 1 47 ? 7.098 5.293 5.141 1.00 0.00 47 LYS A N 10
ATOM 12618 C CA . LYS A 1 47 ? 7.322 3.877 4.734 1.00 0.00 47 LYS A CA 10
ATOM 12619 C C . LYS A 1 47 ? 8.677 3.423 5.239 1.00 0.00 47 LYS A C 10
ATOM 12620 O O . LYS A 1 47 ? 8.800 2.533 6.067 1.00 0.00 47 LYS A O 10
ATOM 12639 N N . ALA A 1 48 ? 9.684 4.040 4.704 1.00 0.00 48 ALA A N 10
ATOM 12640 C CA . ALA A 1 48 ? 11.062 3.699 5.087 1.00 0.00 48 ALA A CA 10
ATOM 12641 C C . ALA A 1 48 ? 11.280 3.879 6.584 1.00 0.00 48 ALA A C 10
ATOM 12642 O O . ALA A 1 48 ? 12.270 3.460 7.093 1.00 0.00 48 ALA A O 10
ATOM 12649 N N . ILE A 1 49 ? 10.375 4.496 7.316 1.00 0.00 49 ILE A N 10
ATOM 12650 C CA . ILE A 1 49 ? 10.615 4.630 8.783 1.00 0.00 49 ILE A CA 10
ATOM 12651 C C . ILE A 1 49 ? 11.566 3.513 9.189 1.00 0.00 49 ILE A C 10
ATOM 12652 O O . ILE A 1 49 ? 12.491 3.701 9.948 1.00 0.00 49 ILE A O 10
ATOM 12668 N N . GLU A 1 50 ? 11.342 2.356 8.625 1.00 0.00 50 GLU A N 10
ATOM 12669 C CA . GLU A 1 50 ? 12.209 1.177 8.900 1.00 0.00 50 GLU A CA 10
ATOM 12670 C C . GLU A 1 50 ? 13.662 1.540 8.576 1.00 0.00 50 GLU A C 10
ATOM 12671 O O . GLU A 1 50 ? 14.556 1.362 9.380 1.00 0.00 50 GLU A O 10
ATOM 12683 N N . TYR A 1 51 ? 13.888 2.073 7.402 1.00 0.00 51 TYR A N 10
ATOM 12684 C CA . TYR A 1 51 ? 15.263 2.498 6.997 1.00 0.00 51 TYR A CA 10
ATOM 12685 C C . TYR A 1 51 ? 15.274 3.998 6.632 1.00 0.00 51 TYR A C 10
ATOM 12686 O O . TYR A 1 51 ? 16.233 4.683 6.882 1.00 0.00 51 TYR A O 10
ATOM 12704 N N . GLY A 1 52 ? 14.207 4.505 6.059 1.00 0.00 52 GLY A N 10
ATOM 12705 C CA . GLY A 1 52 ? 14.131 5.966 5.671 1.00 0.00 52 GLY A CA 10
ATOM 12706 C C . GLY A 1 52 ? 15.398 6.411 4.917 1.00 0.00 52 GLY A C 10
ATOM 12707 O O . GLY A 1 52 ? 15.552 7.567 4.527 1.00 0.00 52 GLY A O 10
ATOM 12711 N N . LEU A 1 53 ? 16.281 5.477 4.680 1.00 0.00 53 LEU A N 10
ATOM 12712 C CA . LEU A 1 53 ? 17.529 5.749 3.889 1.00 0.00 53 LEU A CA 10
ATOM 12713 C C . LEU A 1 53 ? 17.133 5.840 2.431 1.00 0.00 53 LEU A C 10
ATOM 12714 O O . LEU A 1 53 ? 16.912 6.903 1.891 1.00 0.00 53 LEU A O 10
ATOM 12730 N N . MET A 1 54 ? 16.975 4.690 1.822 1.00 0.00 54 MET A N 10
ATOM 12731 C CA . MET A 1 54 ? 16.535 4.604 0.415 1.00 0.00 54 MET A CA 10
ATOM 12732 C C . MET A 1 54 ? 15.009 4.484 0.380 1.00 0.00 54 MET A C 10
ATOM 12733 O O . MET A 1 54 ? 14.478 3.457 -0.002 1.00 0.00 54 MET A O 10
ATOM 12747 N N . ALA A 1 55 ? 14.282 5.504 0.765 1.00 0.00 55 ALA A N 10
ATOM 12748 C CA . ALA A 1 55 ? 12.804 5.362 0.772 1.00 0.00 55 ALA A CA 10
ATOM 12749 C C . ALA A 1 55 ? 12.225 6.193 -0.343 1.00 0.00 55 ALA A C 10
ATOM 12750 O O . ALA A 1 55 ? 12.248 7.406 -0.304 1.00 0.00 55 ALA A O 10
ATOM 12757 N N . VAL A 1 56 ? 11.705 5.508 -1.334 1.00 0.00 56 VAL A N 10
ATOM 12758 C CA . VAL A 1 56 ? 11.105 6.180 -2.529 1.00 0.00 56 VAL A CA 10
ATOM 12759 C C . VAL A 1 56 ? 9.975 5.341 -3.116 1.00 0.00 56 VAL A C 10
ATOM 12760 O O . VAL A 1 56 ? 8.874 5.820 -3.235 1.00 0.00 56 VAL A O 10
ATOM 12773 N N . PRO A 1 57 ? 10.256 4.093 -3.431 1.00 0.00 57 PRO A N 10
ATOM 12774 C CA . PRO A 1 57 ? 9.201 3.206 -3.966 1.00 0.00 57 PRO A CA 10
ATOM 12775 C C . PRO A 1 57 ? 8.856 2.129 -2.951 1.00 0.00 57 PRO A C 10
ATOM 12776 O O . PRO A 1 57 ? 9.614 1.215 -2.684 1.00 0.00 57 PRO A O 10
ATOM 12787 N N . ALA A 1 58 ? 7.706 2.317 -2.358 1.00 0.00 58 ALA A N 10
ATOM 12788 C CA . ALA A 1 58 ? 7.213 1.423 -1.283 1.00 0.00 58 ALA A CA 10
ATOM 12789 C C . ALA A 1 58 ? 5.705 1.559 -1.065 1.00 0.00 58 ALA A C 10
ATOM 12790 O O . ALA A 1 58 ? 5.013 2.319 -1.713 1.00 0.00 58 ALA A O 10
ATOM 12797 N N . ILE A 1 59 ? 5.200 0.808 -0.147 1.00 0.00 59 ILE A N 10
ATOM 12798 C CA . ILE A 1 59 ? 3.756 0.851 0.148 1.00 0.00 59 ILE A CA 10
ATOM 12799 C C . ILE A 1 59 ? 3.573 0.669 1.635 1.00 0.00 59 ILE A C 10
ATOM 12800 O O . ILE A 1 59 ? 4.374 0.014 2.267 1.00 0.00 59 ILE A O 10
ATOM 12816 N N . ALA A 1 60 ? 2.519 1.158 2.229 1.00 0.00 60 ALA A N 10
ATOM 12817 C CA . ALA A 1 60 ? 2.408 0.915 3.673 1.00 0.00 60 ALA A CA 10
ATOM 12818 C C . ALA A 1 60 ? 1.620 -0.337 3.710 1.00 0.00 60 ALA A C 10
ATOM 12819 O O . ALA A 1 60 ? 0.904 -0.637 2.771 1.00 0.00 60 ALA A O 10
ATOM 12826 N N . ILE A 1 61 ? 1.749 -1.117 4.727 1.00 0.00 61 ILE A N 10
ATOM 12827 C CA . ILE A 1 61 ? 1.049 -2.370 4.702 1.00 0.00 61 ILE A CA 10
ATOM 12828 C C . ILE A 1 61 ? -0.107 -2.130 5.585 1.00 0.00 61 ILE A C 10
ATOM 12829 O O . ILE A 1 61 ? -0.014 -2.244 6.793 1.00 0.00 61 ILE A O 10
ATOM 12845 N N . ASN A 1 62 ? -1.164 -1.744 4.945 1.00 0.00 62 ASN A N 10
ATOM 12846 C CA . ASN A 1 62 ? -2.398 -1.415 5.630 1.00 0.00 62 ASN A CA 10
ATOM 12847 C C . ASN A 1 62 ? -2.775 -2.599 6.447 1.00 0.00 62 ASN A C 10
ATOM 12848 O O . ASN A 1 62 ? -3.515 -3.456 6.018 1.00 0.00 62 ASN A O 10
ATOM 12859 N N . GLY A 1 63 ? -2.208 -2.646 7.604 1.00 0.00 63 GLY A N 10
ATOM 12860 C CA . GLY A 1 63 ? -2.430 -3.773 8.517 1.00 0.00 63 GLY A CA 10
ATOM 12861 C C . GLY A 1 63 ? -1.333 -3.769 9.554 1.00 0.00 63 GLY A C 10
ATOM 12862 O O . GLY A 1 63 ? -1.576 -3.923 10.733 1.00 0.00 63 GLY A O 10
ATOM 12866 N N . VAL A 1 64 ? -0.127 -3.599 9.109 1.00 0.00 64 VAL A N 10
ATOM 12867 C CA . VAL A 1 64 ? 1.014 -3.588 10.047 1.00 0.00 64 VAL A CA 10
ATOM 12868 C C . VAL A 1 64 ? 1.806 -2.277 9.914 1.00 0.00 64 VAL A C 10
ATOM 12869 O O . VAL A 1 64 ? 1.894 -1.531 10.865 1.00 0.00 64 VAL A O 10
ATOM 12882 N N . VAL A 1 65 ? 2.373 -1.974 8.758 1.00 0.00 65 VAL A N 10
ATOM 12883 C CA . VAL A 1 65 ? 3.161 -0.697 8.629 1.00 0.00 65 VAL A CA 10
ATOM 12884 C C . VAL A 1 65 ? 3.433 -0.327 7.162 1.00 0.00 65 VAL A C 10
ATOM 12885 O O . VAL A 1 65 ? 2.582 0.217 6.492 1.00 0.00 65 VAL A O 10
ATOM 12898 N N . ARG A 1 66 ? 4.637 -0.587 6.675 1.00 0.00 66 ARG A N 10
ATOM 12899 C CA . ARG A 1 66 ? 4.995 -0.238 5.264 1.00 0.00 66 ARG A CA 10
ATOM 12900 C C . ARG A 1 66 ? 6.144 -1.134 4.784 1.00 0.00 66 ARG A C 10
ATOM 12901 O O . ARG A 1 66 ? 6.777 -1.811 5.569 1.00 0.00 66 ARG A O 10
ATOM 12922 N N . PHE A 1 67 ? 6.402 -1.160 3.497 1.00 0.00 67 PHE A N 10
ATOM 12923 C CA . PHE A 1 67 ? 7.496 -2.039 2.964 1.00 0.00 67 PHE A CA 10
ATOM 12924 C C . PHE A 1 67 ? 8.138 -1.427 1.711 1.00 0.00 67 PHE A C 10
ATOM 12925 O O . PHE A 1 67 ? 7.612 -0.514 1.107 1.00 0.00 67 PHE A O 10
ATOM 12942 N N . VAL A 1 68 ? 9.280 -1.928 1.325 1.00 0.00 68 VAL A N 10
ATOM 12943 C CA . VAL A 1 68 ? 9.964 -1.399 0.109 1.00 0.00 68 VAL A CA 10
ATOM 12944 C C . VAL A 1 68 ? 9.350 -2.019 -1.158 1.00 0.00 68 VAL A C 10
ATOM 12945 O O . VAL A 1 68 ? 9.367 -3.222 -1.332 1.00 0.00 68 VAL A O 10
ATOM 12958 N N . GLY A 1 69 ? 8.827 -1.225 -2.054 1.00 0.00 69 GLY A N 10
ATOM 12959 C CA . GLY A 1 69 ? 8.252 -1.813 -3.302 1.00 0.00 69 GLY A CA 10
ATOM 12960 C C . GLY A 1 69 ? 8.062 -0.738 -4.360 1.00 0.00 69 GLY A C 10
ATOM 12961 O O . GLY A 1 69 ? 7.254 0.153 -4.214 1.00 0.00 69 GLY A O 10
ATOM 12965 N N . ALA A 1 70 ? 8.790 -0.828 -5.434 1.00 0.00 70 ALA A N 10
ATOM 12966 C CA . ALA A 1 70 ? 8.644 0.181 -6.516 1.00 0.00 70 ALA A CA 10
ATOM 12967 C C . ALA A 1 70 ? 7.609 -0.313 -7.520 1.00 0.00 70 ALA A C 10
ATOM 12968 O O . ALA A 1 70 ? 6.448 0.030 -7.407 1.00 0.00 70 ALA A O 10
ATOM 12975 N N . PRO A 1 71 ? 8.018 -1.154 -8.438 1.00 0.00 71 PRO A N 10
ATOM 12976 C CA . PRO A 1 71 ? 7.045 -1.710 -9.387 1.00 0.00 71 PRO A CA 10
ATOM 12977 C C . PRO A 1 71 ? 6.383 -2.916 -8.730 1.00 0.00 71 PRO A C 10
ATOM 12978 O O . PRO A 1 71 ? 5.925 -3.816 -9.400 1.00 0.00 71 PRO A O 10
ATOM 12989 N N . SER A 1 72 ? 6.323 -2.952 -7.418 1.00 0.00 72 SER A N 10
ATOM 12990 C CA . SER A 1 72 ? 5.683 -4.102 -6.750 1.00 0.00 72 SER A CA 10
ATOM 12991 C C . SER A 1 72 ? 4.414 -3.608 -6.090 1.00 0.00 72 SER A C 10
ATOM 12992 O O . SER A 1 72 ? 4.388 -3.332 -4.905 1.00 0.00 72 SER A O 10
ATOM 13000 N N . ARG A 1 73 ? 3.375 -3.532 -6.853 1.00 0.00 73 ARG A N 10
ATOM 13001 C CA . ARG A 1 73 ? 2.058 -3.089 -6.323 1.00 0.00 73 ARG A CA 10
ATOM 13002 C C . ARG A 1 73 ? 1.387 -4.281 -5.667 1.00 0.00 73 ARG A C 10
ATOM 13003 O O . ARG A 1 73 ? 0.855 -4.173 -4.587 1.00 0.00 73 ARG A O 10
ATOM 13024 N N . GLU A 1 74 ? 1.434 -5.436 -6.318 1.00 0.00 74 GLU A N 10
ATOM 13025 C CA . GLU A 1 74 ? 0.813 -6.666 -5.732 1.00 0.00 74 GLU A CA 10
ATOM 13026 C C . GLU A 1 74 ? 1.097 -6.689 -4.238 1.00 0.00 74 GLU A C 10
ATOM 13027 O O . GLU A 1 74 ? 0.321 -7.184 -3.444 1.00 0.00 74 GLU A O 10
ATOM 13039 N N . GLU A 1 75 ? 2.217 -6.136 -3.858 1.00 0.00 75 GLU A N 10
ATOM 13040 C CA . GLU A 1 75 ? 2.586 -6.089 -2.422 1.00 0.00 75 GLU A CA 10
ATOM 13041 C C . GLU A 1 75 ? 1.414 -5.548 -1.611 1.00 0.00 75 GLU A C 10
ATOM 13042 O O . GLU A 1 75 ? 1.034 -6.114 -0.607 1.00 0.00 75 GLU A O 10
ATOM 13054 N N . LEU A 1 76 ? 0.814 -4.484 -2.065 1.00 0.00 76 LEU A N 10
ATOM 13055 C CA . LEU A 1 76 ? -0.368 -3.935 -1.352 1.00 0.00 76 LEU A CA 10
ATOM 13056 C C . LEU A 1 76 ? -1.446 -5.008 -1.273 1.00 0.00 76 LEU A C 10
ATOM 13057 O O . LEU A 1 76 ? -2.065 -5.206 -0.251 1.00 0.00 76 LEU A O 10
ATOM 13073 N N . PHE A 1 77 ? -1.666 -5.710 -2.355 1.00 0.00 77 PHE A N 10
ATOM 13074 C CA . PHE A 1 77 ? -2.707 -6.776 -2.348 1.00 0.00 77 PHE A CA 10
ATOM 13075 C C . PHE A 1 77 ? -2.386 -7.814 -1.255 1.00 0.00 77 PHE A C 10
ATOM 13076 O O . PHE A 1 77 ? -3.258 -8.348 -0.594 1.00 0.00 77 PHE A O 10
ATOM 13093 N N . GLU A 1 78 ? -1.131 -8.098 -1.074 1.00 0.00 78 GLU A N 10
ATOM 13094 C CA . GLU A 1 78 ? -0.724 -9.079 -0.034 1.00 0.00 78 GLU A CA 10
ATOM 13095 C C . GLU A 1 78 ? -0.759 -8.430 1.350 1.00 0.00 78 GLU A C 10
ATOM 13096 O O . GLU A 1 78 ? -1.000 -9.081 2.340 1.00 0.00 78 GLU A O 10
ATOM 13108 N N . ALA A 1 79 ? -0.505 -7.156 1.428 1.00 0.00 79 ALA A N 10
ATOM 13109 C CA . ALA A 1 79 ? -0.517 -6.476 2.757 1.00 0.00 79 ALA A CA 10
ATOM 13110 C C . ALA A 1 79 ? -1.936 -6.374 3.314 1.00 0.00 79 ALA A C 10
ATOM 13111 O O . ALA A 1 79 ? -2.154 -6.541 4.498 1.00 0.00 79 ALA A O 10
ATOM 13118 N N . ILE A 1 80 ? -2.899 -6.116 2.479 1.00 0.00 80 ILE A N 10
ATOM 13119 C CA . ILE A 1 80 ? -4.314 -6.014 2.966 1.00 0.00 80 ILE A CA 10
ATOM 13120 C C . ILE A 1 80 ? -4.755 -7.376 3.471 1.00 0.00 80 ILE A C 10
ATOM 13121 O O . ILE A 1 80 ? -5.364 -7.493 4.520 1.00 0.00 80 ILE A O 10
ATOM 13137 N N . ASN A 1 81 ? -4.405 -8.390 2.731 1.00 0.00 81 ASN A N 10
ATOM 13138 C CA . ASN A 1 81 ? -4.723 -9.767 3.150 1.00 0.00 81 ASN A CA 10
ATOM 13139 C C . ASN A 1 81 ? -3.900 -10.119 4.373 1.00 0.00 81 ASN A C 10
ATOM 13140 O O . ASN A 1 81 ? -4.230 -11.009 5.113 1.00 0.00 81 ASN A O 10
ATOM 13151 N N . ASP A 1 82 ? -2.774 -9.468 4.637 1.00 0.00 82 ASP A N 10
ATOM 13152 C CA . ASP A 1 82 ? -1.962 -9.878 5.818 1.00 0.00 82 ASP A CA 10
ATOM 13153 C C . ASP A 1 82 ? -2.232 -8.879 6.909 1.00 0.00 82 ASP A C 10
ATOM 13154 O O . ASP A 1 82 ? -1.726 -8.934 8.002 1.00 0.00 82 ASP A O 10
ATOM 13163 N N . GLU A 1 83 ? -3.094 -7.995 6.579 1.00 0.00 83 GLU A N 10
ATOM 13164 C CA . GLU A 1 83 ? -3.515 -7.012 7.533 1.00 0.00 83 GLU A CA 10
ATOM 13165 C C . GLU A 1 83 ? -4.773 -7.625 8.137 1.00 0.00 83 GLU A C 10
ATOM 13166 O O . GLU A 1 83 ? -4.822 -7.926 9.305 1.00 0.00 83 GLU A O 10
ATOM 13178 N N . MET A 1 84 ? -5.766 -7.888 7.311 1.00 0.00 84 MET A N 10
ATOM 13179 C CA . MET A 1 84 ? -7.000 -8.529 7.826 1.00 0.00 84 MET A CA 10
ATOM 13180 C C . MET A 1 84 ? -6.740 -10.004 8.170 1.00 0.00 84 MET A C 10
ATOM 13181 O O . MET A 1 84 ? -7.500 -10.614 8.902 1.00 0.00 84 MET A O 10
ATOM 13195 N N . GLU A 1 85 ? -5.679 -10.569 7.658 1.00 0.00 85 GLU A N 10
ATOM 13196 C CA . GLU A 1 85 ? -5.387 -11.999 7.951 1.00 0.00 85 GLU A CA 10
ATOM 13197 C C . GLU A 1 85 ? -3.876 -12.221 8.042 1.00 0.00 85 GLU A C 10
ATOM 13198 O O . GLU A 1 85 ? -3.375 -12.290 9.151 1.00 0.00 85 GLU A O 10
ATOM 13211 N N . MET A 1 1 ? -11.408 -2.498 9.495 1.00 0.00 1 MET A N 11
ATOM 13212 C CA . MET A 1 1 ? -10.973 -1.918 8.191 1.00 0.00 1 MET A CA 11
ATOM 13213 C C . MET A 1 1 ? -11.099 -2.962 7.081 1.00 0.00 1 MET A C 11
ATOM 13214 O O . MET A 1 1 ? -10.515 -4.025 7.146 1.00 0.00 1 MET A O 11
ATOM 13230 N N . VAL A 1 2 ? -11.856 -2.665 6.062 1.00 0.00 2 VAL A N 11
ATOM 13231 C CA . VAL A 1 2 ? -12.019 -3.642 4.950 1.00 0.00 2 VAL A CA 11
ATOM 13232 C C . VAL A 1 2 ? -10.812 -3.575 4.021 1.00 0.00 2 VAL A C 11
ATOM 13233 O O . VAL A 1 2 ? -9.823 -4.257 4.207 1.00 0.00 2 VAL A O 11
ATOM 13246 N N . VAL A 1 3 ? -10.889 -2.752 3.019 1.00 0.00 3 VAL A N 11
ATOM 13247 C CA . VAL A 1 3 ? -9.753 -2.631 2.071 1.00 0.00 3 VAL A CA 11
ATOM 13248 C C . VAL A 1 3 ? -8.762 -1.557 2.531 1.00 0.00 3 VAL A C 11
ATOM 13249 O O . VAL A 1 3 ? -9.053 -0.380 2.474 1.00 0.00 3 VAL A O 11
ATOM 13262 N N . ASN A 1 4 ? -7.579 -1.932 2.948 1.00 0.00 4 ASN A N 11
ATOM 13263 C CA . ASN A 1 4 ? -6.594 -0.883 3.347 1.00 0.00 4 ASN A CA 11
ATOM 13264 C C . ASN A 1 4 ? -5.311 -1.064 2.530 1.00 0.00 4 ASN A C 11
ATOM 13265 O O . ASN A 1 4 ? -4.518 -1.960 2.755 1.00 0.00 4 ASN A O 11
ATOM 13276 N N . ILE A 1 5 ? -5.100 -0.186 1.604 1.00 0.00 5 ILE A N 11
ATOM 13277 C CA . ILE A 1 5 ? -3.877 -0.235 0.756 1.00 0.00 5 ILE A CA 11
ATOM 13278 C C . ILE A 1 5 ? -3.053 1.051 0.873 1.00 0.00 5 ILE A C 11
ATOM 13279 O O . ILE A 1 5 ? -3.591 2.135 0.828 1.00 0.00 5 ILE A O 11
ATOM 13295 N N . GLU A 1 6 ? -1.766 0.990 0.953 1.00 0.00 6 GLU A N 11
ATOM 13296 C CA . GLU A 1 6 ? -1.071 2.283 1.005 1.00 0.00 6 GLU A CA 11
ATOM 13297 C C . GLU A 1 6 ? 0.027 2.210 -0.031 1.00 0.00 6 GLU A C 11
ATOM 13298 O O . GLU A 1 6 ? 0.915 1.365 0.030 1.00 0.00 6 GLU A O 11
ATOM 13310 N N . VAL A 1 7 ? -0.040 3.109 -0.994 1.00 0.00 7 VAL A N 11
ATOM 13311 C CA . VAL A 1 7 ? 0.932 3.093 -2.107 1.00 0.00 7 VAL A CA 11
ATOM 13312 C C . VAL A 1 7 ? 1.786 4.305 -1.952 1.00 0.00 7 VAL A C 11
ATOM 13313 O O . VAL A 1 7 ? 1.351 5.431 -2.136 1.00 0.00 7 VAL A O 11
ATOM 13326 N N . PHE A 1 8 ? 3.005 4.056 -1.543 1.00 0.00 8 PHE A N 11
ATOM 13327 C CA . PHE A 1 8 ? 3.948 5.155 -1.298 1.00 0.00 8 PHE A CA 11
ATOM 13328 C C . PHE A 1 8 ? 5.127 5.051 -2.255 1.00 0.00 8 PHE A C 11
ATOM 13329 O O . PHE A 1 8 ? 6.159 4.501 -1.935 1.00 0.00 8 PHE A O 11
ATOM 13346 N N . THR A 1 9 ? 4.983 5.627 -3.414 1.00 0.00 9 THR A N 11
ATOM 13347 C CA . THR A 1 9 ? 6.089 5.603 -4.410 1.00 0.00 9 THR A CA 11
ATOM 13348 C C . THR A 1 9 ? 6.342 7.017 -4.929 1.00 0.00 9 THR A C 11
ATOM 13349 O O . THR A 1 9 ? 7.468 7.465 -5.008 1.00 0.00 9 THR A O 11
ATOM 13360 N N . SER A 1 10 ? 5.305 7.729 -5.275 1.00 0.00 10 SER A N 11
ATOM 13361 C CA . SER A 1 10 ? 5.496 9.119 -5.782 1.00 0.00 10 SER A CA 11
ATOM 13362 C C . SER A 1 10 ? 4.150 9.755 -6.134 1.00 0.00 10 SER A C 11
ATOM 13363 O O . SER A 1 10 ? 3.226 9.079 -6.541 1.00 0.00 10 SER A O 11
ATOM 13371 N N . PRO A 1 11 ? 4.090 11.048 -5.959 1.00 0.00 11 PRO A N 11
ATOM 13372 C CA . PRO A 1 11 ? 2.858 11.807 -6.252 1.00 0.00 11 PRO A CA 11
ATOM 13373 C C . PRO A 1 11 ? 2.808 12.206 -7.730 1.00 0.00 11 PRO A C 11
ATOM 13374 O O . PRO A 1 11 ? 1.746 12.404 -8.294 1.00 0.00 11 PRO A O 11
ATOM 13385 N N . THR A 1 12 ? 3.942 12.334 -8.363 1.00 0.00 12 THR A N 11
ATOM 13386 C CA . THR A 1 12 ? 3.954 12.728 -9.802 1.00 0.00 12 THR A CA 11
ATOM 13387 C C . THR A 1 12 ? 3.606 11.520 -10.676 1.00 0.00 12 THR A C 11
ATOM 13388 O O . THR A 1 12 ? 3.701 11.563 -11.891 1.00 0.00 12 THR A O 11
ATOM 13399 N N . CYS A 1 13 ? 3.202 10.438 -10.057 1.00 0.00 13 CYS A N 11
ATOM 13400 C CA . CYS A 1 13 ? 2.823 9.239 -10.846 1.00 0.00 13 CYS A CA 11
ATOM 13401 C C . CYS A 1 13 ? 1.786 8.393 -10.083 1.00 0.00 13 CYS A C 11
ATOM 13402 O O . CYS A 1 13 ? 1.286 8.795 -9.049 1.00 0.00 13 CYS A O 11
ATOM 13410 N N . PRO A 1 14 ? 1.521 7.226 -10.613 1.00 0.00 14 PRO A N 11
ATOM 13411 C CA . PRO A 1 14 ? 0.599 6.274 -9.952 1.00 0.00 14 PRO A CA 11
ATOM 13412 C C . PRO A 1 14 ? 1.373 5.445 -8.910 1.00 0.00 14 PRO A C 11
ATOM 13413 O O . PRO A 1 14 ? 2.150 4.574 -9.253 1.00 0.00 14 PRO A O 11
ATOM 13424 N N . TYR A 1 15 ? 1.167 5.705 -7.646 1.00 0.00 15 TYR A N 11
ATOM 13425 C CA . TYR A 1 15 ? 1.887 4.917 -6.599 1.00 0.00 15 TYR A CA 11
ATOM 13426 C C . TYR A 1 15 ? 1.747 3.421 -6.890 1.00 0.00 15 TYR A C 11
ATOM 13427 O O . TYR A 1 15 ? 2.615 2.809 -7.476 1.00 0.00 15 TYR A O 11
ATOM 13445 N N . CYS A 1 16 ? 0.654 2.832 -6.488 1.00 0.00 16 CYS A N 11
ATOM 13446 C CA . CYS A 1 16 ? 0.441 1.373 -6.746 1.00 0.00 16 CYS A CA 11
ATOM 13447 C C . CYS A 1 16 ? -1.057 1.061 -6.741 1.00 0.00 16 CYS A C 11
ATOM 13448 O O . CYS A 1 16 ? -1.496 0.117 -6.112 1.00 0.00 16 CYS A O 11
ATOM 13456 N N . PRO A 1 17 ? -1.795 1.877 -7.445 1.00 0.00 17 PRO A N 11
ATOM 13457 C CA . PRO A 1 17 ? -3.267 1.705 -7.529 1.00 0.00 17 PRO A CA 11
ATOM 13458 C C . PRO A 1 17 ? -3.632 0.497 -8.399 1.00 0.00 17 PRO A C 11
ATOM 13459 O O . PRO A 1 17 ? -4.713 0.423 -8.946 1.00 0.00 17 PRO A O 11
ATOM 13470 N N . MET A 1 18 ? -2.745 -0.449 -8.529 1.00 0.00 18 MET A N 11
ATOM 13471 C CA . MET A 1 18 ? -3.053 -1.648 -9.365 1.00 0.00 18 MET A CA 11
ATOM 13472 C C . MET A 1 18 ? -3.222 -2.881 -8.479 1.00 0.00 18 MET A C 11
ATOM 13473 O O . MET A 1 18 ? -4.309 -3.401 -8.323 1.00 0.00 18 MET A O 11
ATOM 13487 N N . ALA A 1 19 ? -2.157 -3.355 -7.892 1.00 0.00 19 ALA A N 11
ATOM 13488 C CA . ALA A 1 19 ? -2.270 -4.548 -7.015 1.00 0.00 19 ALA A CA 11
ATOM 13489 C C . ALA A 1 19 ? -3.319 -4.285 -5.939 1.00 0.00 19 ALA A C 11
ATOM 13490 O O . ALA A 1 19 ? -3.864 -5.198 -5.353 1.00 0.00 19 ALA A O 11
ATOM 13497 N N . ILE A 1 20 ? -3.623 -3.038 -5.691 1.00 0.00 20 ILE A N 11
ATOM 13498 C CA . ILE A 1 20 ? -4.654 -2.717 -4.663 1.00 0.00 20 ILE A CA 11
ATOM 13499 C C . ILE A 1 20 ? -6.031 -3.107 -5.196 1.00 0.00 20 ILE A C 11
ATOM 13500 O O . ILE A 1 20 ? -6.859 -3.648 -4.487 1.00 0.00 20 ILE A O 11
ATOM 13516 N N . GLU A 1 21 ? -6.272 -2.852 -6.453 1.00 0.00 21 GLU A N 11
ATOM 13517 C CA . GLU A 1 21 ? -7.581 -3.226 -7.048 1.00 0.00 21 GLU A CA 11
ATOM 13518 C C . GLU A 1 21 ? -7.831 -4.711 -6.785 1.00 0.00 21 GLU A C 11
ATOM 13519 O O . GLU A 1 21 ? -8.943 -5.133 -6.539 1.00 0.00 21 GLU A O 11
ATOM 13531 N N . VAL A 1 22 ? -6.791 -5.500 -6.809 1.00 0.00 22 VAL A N 11
ATOM 13532 C CA . VAL A 1 22 ? -6.948 -6.958 -6.534 1.00 0.00 22 VAL A CA 11
ATOM 13533 C C . VAL A 1 22 ? -7.310 -7.147 -5.062 1.00 0.00 22 VAL A C 11
ATOM 13534 O O . VAL A 1 22 ? -8.210 -7.889 -4.713 1.00 0.00 22 VAL A O 11
ATOM 13547 N N . VAL A 1 23 ? -6.623 -6.446 -4.203 1.00 0.00 23 VAL A N 11
ATOM 13548 C CA . VAL A 1 23 ? -6.917 -6.523 -2.742 1.00 0.00 23 VAL A CA 11
ATOM 13549 C C . VAL A 1 23 ? -8.307 -5.948 -2.472 1.00 0.00 23 VAL A C 11
ATOM 13550 O O . VAL A 1 23 ? -9.027 -6.398 -1.598 1.00 0.00 23 VAL A O 11
ATOM 13563 N N . ASP A 1 24 ? -8.682 -4.946 -3.225 1.00 0.00 24 ASP A N 11
ATOM 13564 C CA . ASP A 1 24 ? -10.023 -4.332 -3.045 1.00 0.00 24 ASP A CA 11
ATOM 13565 C C . ASP A 1 24 ? -11.100 -5.311 -3.507 1.00 0.00 24 ASP A C 11
ATOM 13566 O O . ASP A 1 24 ? -12.154 -5.438 -2.912 1.00 0.00 24 ASP A O 11
ATOM 13575 N N . GLU A 1 25 ? -10.817 -6.002 -4.571 1.00 0.00 25 GLU A N 11
ATOM 13576 C CA . GLU A 1 25 ? -11.774 -6.992 -5.117 1.00 0.00 25 GLU A CA 11
ATOM 13577 C C . GLU A 1 25 ? -12.069 -8.068 -4.071 1.00 0.00 25 GLU A C 11
ATOM 13578 O O . GLU A 1 25 ? -13.205 -8.433 -3.837 1.00 0.00 25 GLU A O 11
ATOM 13590 N N . ALA A 1 26 ? -11.045 -8.578 -3.442 1.00 0.00 26 ALA A N 11
ATOM 13591 C CA . ALA A 1 26 ? -11.251 -9.628 -2.408 1.00 0.00 26 ALA A CA 11
ATOM 13592 C C . ALA A 1 26 ? -11.736 -9.018 -1.095 1.00 0.00 26 ALA A C 11
ATOM 13593 O O . ALA A 1 26 ? -12.570 -9.581 -0.414 1.00 0.00 26 ALA A O 11
ATOM 13600 N N . LYS A 1 27 ? -11.216 -7.879 -0.721 1.00 0.00 27 LYS A N 11
ATOM 13601 C CA . LYS A 1 27 ? -11.654 -7.278 0.565 1.00 0.00 27 LYS A CA 11
ATOM 13602 C C . LYS A 1 27 ? -13.058 -6.707 0.404 1.00 0.00 27 LYS A C 11
ATOM 13603 O O . LYS A 1 27 ? -13.781 -6.509 1.365 1.00 0.00 27 LYS A O 11
ATOM 13622 N N . LYS A 1 28 ? -13.472 -6.499 -0.813 1.00 0.00 28 LYS A N 11
ATOM 13623 C CA . LYS A 1 28 ? -14.850 -6.014 -1.046 1.00 0.00 28 LYS A CA 11
ATOM 13624 C C . LYS A 1 28 ? -15.780 -7.182 -0.754 1.00 0.00 28 LYS A C 11
ATOM 13625 O O . LYS A 1 28 ? -16.773 -7.059 -0.067 1.00 0.00 28 LYS A O 11
ATOM 13644 N N . GLU A 1 29 ? -15.418 -8.332 -1.260 1.00 0.00 29 GLU A N 11
ATOM 13645 C CA . GLU A 1 29 ? -16.229 -9.556 -1.037 1.00 0.00 29 GLU A CA 11
ATOM 13646 C C . GLU A 1 29 ? -16.591 -9.674 0.438 1.00 0.00 29 GLU A C 11
ATOM 13647 O O . GLU A 1 29 ? -17.680 -10.079 0.798 1.00 0.00 29 GLU A O 11
ATOM 13659 N N . PHE A 1 30 ? -15.688 -9.303 1.285 1.00 0.00 30 PHE A N 11
ATOM 13660 C CA . PHE A 1 30 ? -15.948 -9.367 2.742 1.00 0.00 30 PHE A CA 11
ATOM 13661 C C . PHE A 1 30 ? -16.385 -7.974 3.173 1.00 0.00 30 PHE A C 11
ATOM 13662 O O . PHE A 1 30 ? -17.527 -7.757 3.542 1.00 0.00 30 PHE A O 11
ATOM 13679 N N . GLY A 1 31 ? -15.489 -7.002 3.079 1.00 0.00 31 GLY A N 11
ATOM 13680 C CA . GLY A 1 31 ? -15.914 -5.594 3.425 1.00 0.00 31 GLY A CA 11
ATOM 13681 C C . GLY A 1 31 ? -16.571 -4.887 2.200 1.00 0.00 31 GLY A C 11
ATOM 13682 O O . GLY A 1 31 ? -15.922 -4.109 1.544 1.00 0.00 31 GLY A O 11
ATOM 13686 N N . ASP A 1 32 ? -17.833 -5.037 1.921 1.00 0.00 32 ASP A N 11
ATOM 13687 C CA . ASP A 1 32 ? -18.384 -4.268 0.748 1.00 0.00 32 ASP A CA 11
ATOM 13688 C C . ASP A 1 32 ? -17.758 -2.855 0.674 1.00 0.00 32 ASP A C 11
ATOM 13689 O O . ASP A 1 32 ? -17.639 -2.251 -0.379 1.00 0.00 32 ASP A O 11
ATOM 13698 N N . LYS A 1 33 ? -17.342 -2.349 1.800 1.00 0.00 33 LYS A N 11
ATOM 13699 C CA . LYS A 1 33 ? -16.668 -1.009 1.868 1.00 0.00 33 LYS A CA 11
ATOM 13700 C C . LYS A 1 33 ? -15.181 -1.077 1.469 1.00 0.00 33 LYS A C 11
ATOM 13701 O O . LYS A 1 33 ? -14.527 -2.085 1.663 1.00 0.00 33 LYS A O 11
ATOM 13720 N N . ILE A 1 34 ? -14.622 -0.022 0.941 1.00 0.00 34 ILE A N 11
ATOM 13721 C CA . ILE A 1 34 ? -13.180 -0.087 0.592 1.00 0.00 34 ILE A CA 11
ATOM 13722 C C . ILE A 1 34 ? -12.451 1.133 1.165 1.00 0.00 34 ILE A C 11
ATOM 13723 O O . ILE A 1 34 ? -13.033 2.182 1.366 1.00 0.00 34 ILE A O 11
ATOM 13739 N N . ASP A 1 35 ? -11.179 0.999 1.414 1.00 0.00 35 ASP A N 11
ATOM 13740 C CA . ASP A 1 35 ? -10.389 2.133 1.968 1.00 0.00 35 ASP A CA 11
ATOM 13741 C C . ASP A 1 35 ? -8.945 1.990 1.506 1.00 0.00 35 ASP A C 11
ATOM 13742 O O . ASP A 1 35 ? -8.093 1.549 2.249 1.00 0.00 35 ASP A O 11
ATOM 13751 N N . VAL A 1 36 ? -8.649 2.363 0.297 1.00 0.00 36 VAL A N 11
ATOM 13752 C CA . VAL A 1 36 ? -7.253 2.201 -0.171 1.00 0.00 36 VAL A CA 11
ATOM 13753 C C . VAL A 1 36 ? -6.555 3.535 0.013 1.00 0.00 36 VAL A C 11
ATOM 13754 O O . VAL A 1 36 ? -7.041 4.557 -0.433 1.00 0.00 36 VAL A O 11
ATOM 13767 N N . GLU A 1 37 ? -5.427 3.533 0.680 1.00 0.00 37 GLU A N 11
ATOM 13768 C CA . GLU A 1 37 ? -4.725 4.814 0.944 1.00 0.00 37 GLU A CA 11
ATOM 13769 C C . GLU A 1 37 ? -3.493 4.828 0.070 1.00 0.00 37 GLU A C 11
ATOM 13770 O O . GLU A 1 37 ? -2.897 3.814 -0.210 1.00 0.00 37 GLU A O 11
ATOM 13782 N N . LYS A 1 38 ? -3.163 5.992 -0.401 1.00 0.00 38 LYS A N 11
ATOM 13783 C CA . LYS A 1 38 ? -2.028 6.162 -1.381 1.00 0.00 38 LYS A CA 11
ATOM 13784 C C . LYS A 1 38 ? -1.170 7.400 -1.122 1.00 0.00 38 LYS A C 11
ATOM 13785 O O . LYS A 1 38 ? -1.618 8.526 -1.236 1.00 0.00 38 LYS A O 11
ATOM 13804 N N . ILE A 1 39 ? 0.055 7.197 -0.729 1.00 0.00 39 ILE A N 11
ATOM 13805 C CA . ILE A 1 39 ? 0.930 8.366 -0.439 1.00 0.00 39 ILE A CA 11
ATOM 13806 C C . ILE A 1 39 ? 2.077 8.498 -1.450 1.00 0.00 39 ILE A C 11
ATOM 13807 O O . ILE A 1 39 ? 2.381 7.579 -2.176 1.00 0.00 39 ILE A O 11
ATOM 13823 N N . ASP A 1 40 ? 2.733 9.629 -1.480 1.00 0.00 40 ASP A N 11
ATOM 13824 C CA . ASP A 1 40 ? 3.876 9.802 -2.427 1.00 0.00 40 ASP A CA 11
ATOM 13825 C C . ASP A 1 40 ? 5.202 9.535 -1.695 1.00 0.00 40 ASP A C 11
ATOM 13826 O O . ASP A 1 40 ? 5.255 9.533 -0.479 1.00 0.00 40 ASP A O 11
ATOM 13835 N N . ILE A 1 41 ? 6.258 9.275 -2.421 1.00 0.00 41 ILE A N 11
ATOM 13836 C CA . ILE A 1 41 ? 7.563 8.987 -1.763 1.00 0.00 41 ILE A CA 11
ATOM 13837 C C . ILE A 1 41 ? 8.149 10.225 -1.112 1.00 0.00 41 ILE A C 11
ATOM 13838 O O . ILE A 1 41 ? 8.730 10.143 -0.050 1.00 0.00 41 ILE A O 11
ATOM 13854 N N . MET A 1 42 ? 8.016 11.355 -1.719 1.00 0.00 42 MET A N 11
ATOM 13855 C CA . MET A 1 42 ? 8.573 12.584 -1.096 1.00 0.00 42 MET A CA 11
ATOM 13856 C C . MET A 1 42 ? 7.633 13.135 -0.017 1.00 0.00 42 MET A C 11
ATOM 13857 O O . MET A 1 42 ? 7.945 14.100 0.651 1.00 0.00 42 MET A O 11
ATOM 13871 N N . VAL A 1 43 ? 6.485 12.543 0.150 1.00 0.00 43 VAL A N 11
ATOM 13872 C CA . VAL A 1 43 ? 5.527 13.048 1.179 1.00 0.00 43 VAL A CA 11
ATOM 13873 C C . VAL A 1 43 ? 5.383 12.032 2.305 1.00 0.00 43 VAL A C 11
ATOM 13874 O O . VAL A 1 43 ? 5.402 12.372 3.470 1.00 0.00 43 VAL A O 11
ATOM 13887 N N . ASP A 1 44 ? 5.243 10.783 1.970 1.00 0.00 44 ASP A N 11
ATOM 13888 C CA . ASP A 1 44 ? 5.105 9.751 3.027 1.00 0.00 44 ASP A CA 11
ATOM 13889 C C . ASP A 1 44 ? 6.404 8.944 3.111 1.00 0.00 44 ASP A C 11
ATOM 13890 O O . ASP A 1 44 ? 6.377 7.734 3.032 1.00 0.00 44 ASP A O 11
ATOM 13899 N N . ARG A 1 45 ? 7.538 9.584 3.256 1.00 0.00 45 ARG A N 11
ATOM 13900 C CA . ARG A 1 45 ? 8.801 8.794 3.304 1.00 0.00 45 ARG A CA 11
ATOM 13901 C C . ARG A 1 45 ? 8.820 7.940 4.563 1.00 0.00 45 ARG A C 11
ATOM 13902 O O . ARG A 1 45 ? 9.725 7.158 4.794 1.00 0.00 45 ARG A O 11
ATOM 13923 N N . GLU A 1 46 ? 7.789 8.048 5.341 1.00 0.00 46 GLU A N 11
ATOM 13924 C CA . GLU A 1 46 ? 7.677 7.215 6.571 1.00 0.00 46 GLU A CA 11
ATOM 13925 C C . GLU A 1 46 ? 7.800 5.734 6.178 1.00 0.00 46 GLU A C 11
ATOM 13926 O O . GLU A 1 46 ? 8.080 4.894 7.003 1.00 0.00 46 GLU A O 11
ATOM 13938 N N . LYS A 1 47 ? 7.543 5.412 4.934 1.00 0.00 47 LYS A N 11
ATOM 13939 C CA . LYS A 1 47 ? 7.610 3.981 4.504 1.00 0.00 47 LYS A CA 11
ATOM 13940 C C . LYS A 1 47 ? 8.906 3.364 5.025 1.00 0.00 47 LYS A C 11
ATOM 13941 O O . LYS A 1 47 ? 8.945 2.465 5.858 1.00 0.00 47 LYS A O 11
ATOM 13960 N N . ALA A 1 48 ? 9.979 3.910 4.528 1.00 0.00 48 ALA A N 11
ATOM 13961 C CA . ALA A 1 48 ? 11.333 3.469 4.953 1.00 0.00 48 ALA A CA 11
ATOM 13962 C C . ALA A 1 48 ? 11.515 3.620 6.483 1.00 0.00 48 ALA A C 11
ATOM 13963 O O . ALA A 1 48 ? 12.480 3.135 7.061 1.00 0.00 48 ALA A O 11
ATOM 13970 N N . ILE A 1 49 ? 10.613 4.273 7.169 1.00 0.00 49 ILE A N 11
ATOM 13971 C CA . ILE A 1 49 ? 10.826 4.396 8.624 1.00 0.00 49 ILE A CA 11
ATOM 13972 C C . ILE A 1 49 ? 11.673 3.211 9.053 1.00 0.00 49 ILE A C 11
ATOM 13973 O O . ILE A 1 49 ? 12.630 3.314 9.800 1.00 0.00 49 ILE A O 11
ATOM 13989 N N . GLU A 1 50 ? 11.335 2.090 8.498 1.00 0.00 50 GLU A N 11
ATOM 13990 C CA . GLU A 1 50 ? 12.103 0.848 8.751 1.00 0.00 50 GLU A CA 11
ATOM 13991 C C . GLU A 1 50 ? 13.597 1.117 8.485 1.00 0.00 50 GLU A C 11
ATOM 13992 O O . GLU A 1 50 ? 14.432 0.869 9.324 1.00 0.00 50 GLU A O 11
ATOM 14004 N N . TYR A 1 51 ? 13.930 1.635 7.326 1.00 0.00 51 TYR A N 11
ATOM 14005 C CA . TYR A 1 51 ? 15.367 1.947 7.011 1.00 0.00 51 TYR A CA 11
ATOM 14006 C C . TYR A 1 51 ? 15.514 3.425 6.619 1.00 0.00 51 TYR A C 11
ATOM 14007 O O . TYR A 1 51 ? 16.538 4.035 6.846 1.00 0.00 51 TYR A O 11
ATOM 14025 N N . GLY A 1 52 ? 14.494 4.003 6.039 1.00 0.00 52 GLY A N 11
ATOM 14026 C CA . GLY A 1 52 ? 14.550 5.454 5.641 1.00 0.00 52 GLY A CA 11
ATOM 14027 C C . GLY A 1 52 ? 15.898 5.810 4.985 1.00 0.00 52 GLY A C 11
ATOM 14028 O O . GLY A 1 52 ? 16.170 6.945 4.628 1.00 0.00 52 GLY A O 11
ATOM 14032 N N . LEU A 1 53 ? 16.697 4.807 4.779 1.00 0.00 53 LEU A N 11
ATOM 14033 C CA . LEU A 1 53 ? 17.989 4.983 4.054 1.00 0.00 53 LEU A CA 11
ATOM 14034 C C . LEU A 1 53 ? 17.683 5.117 2.565 1.00 0.00 53 LEU A C 11
ATOM 14035 O O . LEU A 1 53 ? 17.677 6.212 1.993 1.00 0.00 53 LEU A O 11
ATOM 14051 N N . MET A 1 54 ? 17.403 3.989 1.962 1.00 0.00 54 MET A N 11
ATOM 14052 C CA . MET A 1 54 ? 17.064 3.937 0.526 1.00 0.00 54 MET A CA 11
ATOM 14053 C C . MET A 1 54 ? 15.527 3.941 0.404 1.00 0.00 54 MET A C 11
ATOM 14054 O O . MET A 1 54 ? 14.945 2.974 -0.047 1.00 0.00 54 MET A O 11
ATOM 14068 N N . ALA A 1 55 ? 14.856 4.989 0.806 1.00 0.00 55 ALA A N 11
ATOM 14069 C CA . ALA A 1 55 ? 13.375 4.933 0.734 1.00 0.00 55 ALA A CA 11
ATOM 14070 C C . ALA A 1 55 ? 12.891 5.832 -0.382 1.00 0.00 55 ALA A C 11
ATOM 14071 O O . ALA A 1 55 ? 13.085 7.034 -0.370 1.00 0.00 55 ALA A O 11
ATOM 14078 N N . VAL A 1 56 ? 12.249 5.221 -1.355 1.00 0.00 56 VAL A N 11
ATOM 14079 C CA . VAL A 1 56 ? 11.729 5.969 -2.540 1.00 0.00 56 VAL A CA 11
ATOM 14080 C C . VAL A 1 56 ? 10.450 5.324 -3.098 1.00 0.00 56 VAL A C 11
ATOM 14081 O O . VAL A 1 56 ? 9.405 5.939 -3.037 1.00 0.00 56 VAL A O 11
ATOM 14094 N N . PRO A 1 57 ? 10.535 4.104 -3.577 1.00 0.00 57 PRO A N 11
ATOM 14095 C CA . PRO A 1 57 ? 9.313 3.442 -4.058 1.00 0.00 57 PRO A CA 11
ATOM 14096 C C . PRO A 1 57 ? 8.966 2.310 -3.102 1.00 0.00 57 PRO A C 11
ATOM 14097 O O . PRO A 1 57 ? 9.699 1.354 -2.915 1.00 0.00 57 PRO A O 11
ATOM 14108 N N . ALA A 1 58 ? 7.822 2.465 -2.473 1.00 0.00 58 ALA A N 11
ATOM 14109 C CA . ALA A 1 58 ? 7.353 1.488 -1.458 1.00 0.00 58 ALA A CA 11
ATOM 14110 C C . ALA A 1 58 ? 5.847 1.618 -1.192 1.00 0.00 58 ALA A C 11
ATOM 14111 O O . ALA A 1 58 ? 5.173 2.498 -1.688 1.00 0.00 58 ALA A O 11
ATOM 14118 N N . ILE A 1 59 ? 5.334 0.756 -0.375 1.00 0.00 59 ILE A N 11
ATOM 14119 C CA . ILE A 1 59 ? 3.893 0.821 -0.044 1.00 0.00 59 ILE A CA 11
ATOM 14120 C C . ILE A 1 59 ? 3.734 0.509 1.432 1.00 0.00 59 ILE A C 11
ATOM 14121 O O . ILE A 1 59 ? 4.520 -0.247 1.979 1.00 0.00 59 ILE A O 11
ATOM 14137 N N . ALA A 1 60 ? 2.749 1.036 2.103 1.00 0.00 60 ALA A N 11
ATOM 14138 C CA . ALA A 1 60 ? 2.707 0.705 3.534 1.00 0.00 60 ALA A CA 11
ATOM 14139 C C . ALA A 1 60 ? 1.888 -0.541 3.592 1.00 0.00 60 ALA A C 11
ATOM 14140 O O . ALA A 1 60 ? 1.122 -0.790 2.682 1.00 0.00 60 ALA A O 11
ATOM 14147 N N . ILE A 1 61 ? 2.034 -1.353 4.587 1.00 0.00 61 ILE A N 11
ATOM 14148 C CA . ILE A 1 61 ? 1.279 -2.587 4.543 1.00 0.00 61 ILE A CA 11
ATOM 14149 C C . ILE A 1 61 ? 0.143 -2.359 5.456 1.00 0.00 61 ILE A C 11
ATOM 14150 O O . ILE A 1 61 ? 0.233 -2.547 6.665 1.00 0.00 61 ILE A O 11
ATOM 14166 N N . ASN A 1 62 ? -0.921 -1.911 4.840 1.00 0.00 62 ASN A N 11
ATOM 14167 C CA . ASN A 1 62 ? -2.170 -1.590 5.553 1.00 0.00 62 ASN A CA 11
ATOM 14168 C C . ASN A 1 62 ? -2.524 -2.807 6.357 1.00 0.00 62 ASN A C 11
ATOM 14169 O O . ASN A 1 62 ? -3.283 -3.655 5.953 1.00 0.00 62 ASN A O 11
ATOM 14180 N N . GLY A 1 63 ? -1.926 -2.905 7.499 1.00 0.00 63 GLY A N 11
ATOM 14181 C CA . GLY A 1 63 ? -2.161 -4.070 8.375 1.00 0.00 63 GLY A CA 11
ATOM 14182 C C . GLY A 1 63 ? -1.030 -4.115 9.386 1.00 0.00 63 GLY A C 11
ATOM 14183 O O . GLY A 1 63 ? -1.236 -4.341 10.559 1.00 0.00 63 GLY A O 11
ATOM 14187 N N . VAL A 1 64 ? 0.174 -3.887 8.929 1.00 0.00 64 VAL A N 11
ATOM 14188 C CA . VAL A 1 64 ? 1.345 -3.907 9.856 1.00 0.00 64 VAL A CA 11
ATOM 14189 C C . VAL A 1 64 ? 2.173 -2.616 9.728 1.00 0.00 64 VAL A C 11
ATOM 14190 O O . VAL A 1 64 ? 2.340 -1.893 10.691 1.00 0.00 64 VAL A O 11
ATOM 14203 N N . VAL A 1 65 ? 2.696 -2.302 8.566 1.00 0.00 65 VAL A N 11
ATOM 14204 C CA . VAL A 1 65 ? 3.507 -1.037 8.454 1.00 0.00 65 VAL A CA 11
ATOM 14205 C C . VAL A 1 65 ? 3.724 -0.604 6.998 1.00 0.00 65 VAL A C 11
ATOM 14206 O O . VAL A 1 65 ? 2.857 -0.025 6.375 1.00 0.00 65 VAL A O 11
ATOM 14219 N N . ARG A 1 66 ? 4.893 -0.862 6.466 1.00 0.00 66 ARG A N 11
ATOM 14220 C CA . ARG A 1 66 ? 5.206 -0.446 5.060 1.00 0.00 66 ARG A CA 11
ATOM 14221 C C . ARG A 1 66 ? 6.488 -1.155 4.609 1.00 0.00 66 ARG A C 11
ATOM 14222 O O . ARG A 1 66 ? 7.201 -1.720 5.410 1.00 0.00 66 ARG A O 11
ATOM 14243 N N . PHE A 1 67 ? 6.755 -1.187 3.329 1.00 0.00 67 PHE A N 11
ATOM 14244 C CA . PHE A 1 67 ? 7.963 -1.923 2.840 1.00 0.00 67 PHE A CA 11
ATOM 14245 C C . PHE A 1 67 ? 8.561 -1.247 1.609 1.00 0.00 67 PHE A C 11
ATOM 14246 O O . PHE A 1 67 ? 8.025 -0.293 1.075 1.00 0.00 67 PHE A O 11
ATOM 14263 N N . VAL A 1 68 ? 9.677 -1.749 1.155 1.00 0.00 68 VAL A N 11
ATOM 14264 C CA . VAL A 1 68 ? 10.307 -1.174 -0.060 1.00 0.00 68 VAL A CA 11
ATOM 14265 C C . VAL A 1 68 ? 9.719 -1.796 -1.335 1.00 0.00 68 VAL A C 11
ATOM 14266 O O . VAL A 1 68 ? 9.912 -2.963 -1.596 1.00 0.00 68 VAL A O 11
ATOM 14279 N N . GLY A 1 69 ? 9.025 -1.051 -2.147 1.00 0.00 69 GLY A N 11
ATOM 14280 C CA . GLY A 1 69 ? 8.511 -1.671 -3.401 1.00 0.00 69 GLY A CA 11
ATOM 14281 C C . GLY A 1 69 ? 8.131 -0.588 -4.395 1.00 0.00 69 GLY A C 11
ATOM 14282 O O . GLY A 1 69 ? 7.392 0.319 -4.083 1.00 0.00 69 GLY A O 11
ATOM 14286 N N . ALA A 1 70 ? 8.593 -0.690 -5.599 1.00 0.00 70 ALA A N 11
ATOM 14287 C CA . ALA A 1 70 ? 8.212 0.321 -6.613 1.00 0.00 70 ALA A CA 11
ATOM 14288 C C . ALA A 1 70 ? 7.015 -0.220 -7.389 1.00 0.00 70 ALA A C 11
ATOM 14289 O O . ALA A 1 70 ? 5.889 0.081 -7.055 1.00 0.00 70 ALA A O 11
ATOM 14296 N N . PRO A 1 71 ? 7.272 -1.054 -8.355 1.00 0.00 71 PRO A N 11
ATOM 14297 C CA . PRO A 1 71 ? 6.148 -1.663 -9.100 1.00 0.00 71 PRO A CA 11
ATOM 14298 C C . PRO A 1 71 ? 5.658 -2.888 -8.323 1.00 0.00 71 PRO A C 11
ATOM 14299 O O . PRO A 1 71 ? 5.064 -3.794 -8.877 1.00 0.00 71 PRO A O 11
ATOM 14310 N N . SER A 1 72 ? 5.892 -2.910 -7.028 1.00 0.00 72 SER A N 11
ATOM 14311 C CA . SER A 1 72 ? 5.444 -4.077 -6.203 1.00 0.00 72 SER A CA 11
ATOM 14312 C C . SER A 1 72 ? 4.150 -3.758 -5.448 1.00 0.00 72 SER A C 11
ATOM 14313 O O . SER A 1 72 ? 4.088 -3.826 -4.237 1.00 0.00 72 SER A O 11
ATOM 14321 N N . ARG A 1 73 ? 3.108 -3.444 -6.164 1.00 0.00 73 ARG A N 11
ATOM 14322 C CA . ARG A 1 73 ? 1.798 -3.152 -5.506 1.00 0.00 73 ARG A CA 11
ATOM 14323 C C . ARG A 1 73 ? 1.222 -4.437 -4.896 1.00 0.00 73 ARG A C 11
ATOM 14324 O O . ARG A 1 73 ? 0.500 -4.408 -3.917 1.00 0.00 73 ARG A O 11
ATOM 14345 N N . GLU A 1 74 ? 1.535 -5.571 -5.477 1.00 0.00 74 GLU A N 11
ATOM 14346 C CA . GLU A 1 74 ? 1.011 -6.859 -4.942 1.00 0.00 74 GLU A CA 11
ATOM 14347 C C . GLU A 1 74 ? 1.215 -6.916 -3.430 1.00 0.00 74 GLU A C 11
ATOM 14348 O O . GLU A 1 74 ? 0.343 -7.325 -2.687 1.00 0.00 74 GLU A O 11
ATOM 14360 N N . GLU A 1 75 ? 2.367 -6.512 -2.969 1.00 0.00 75 GLU A N 11
ATOM 14361 C CA . GLU A 1 75 ? 2.618 -6.539 -1.505 1.00 0.00 75 GLU A CA 11
ATOM 14362 C C . GLU A 1 75 ? 1.393 -5.986 -0.785 1.00 0.00 75 GLU A C 11
ATOM 14363 O O . GLU A 1 75 ? 1.021 -6.442 0.278 1.00 0.00 75 GLU A O 11
ATOM 14375 N N . LEU A 1 76 ? 0.741 -5.026 -1.379 1.00 0.00 76 LEU A N 11
ATOM 14376 C CA . LEU A 1 76 ? -0.484 -4.467 -0.752 1.00 0.00 76 LEU A CA 11
ATOM 14377 C C . LEU A 1 76 ? -1.551 -5.561 -0.690 1.00 0.00 76 LEU A C 11
ATOM 14378 O O . LEU A 1 76 ? -2.223 -5.729 0.304 1.00 0.00 76 LEU A O 11
ATOM 14394 N N . PHE A 1 77 ? -1.696 -6.318 -1.748 1.00 0.00 77 PHE A N 11
ATOM 14395 C CA . PHE A 1 77 ? -2.714 -7.408 -1.749 1.00 0.00 77 PHE A CA 11
ATOM 14396 C C . PHE A 1 77 ? -2.443 -8.358 -0.575 1.00 0.00 77 PHE A C 11
ATOM 14397 O O . PHE A 1 77 ? -3.346 -8.888 0.045 1.00 0.00 77 PHE A O 11
ATOM 14414 N N . GLU A 1 78 ? -1.189 -8.563 -0.265 1.00 0.00 78 GLU A N 11
ATOM 14415 C CA . GLU A 1 78 ? -0.820 -9.448 0.872 1.00 0.00 78 GLU A CA 11
ATOM 14416 C C . GLU A 1 78 ? -0.942 -8.691 2.199 1.00 0.00 78 GLU A C 11
ATOM 14417 O O . GLU A 1 78 ? -1.256 -9.264 3.226 1.00 0.00 78 GLU A O 11
ATOM 14429 N N . ALA A 1 79 ? -0.677 -7.412 2.188 1.00 0.00 79 ALA A N 11
ATOM 14430 C CA . ALA A 1 79 ? -0.763 -6.622 3.448 1.00 0.00 79 ALA A CA 11
ATOM 14431 C C . ALA A 1 79 ? -2.221 -6.453 3.882 1.00 0.00 79 ALA A C 11
ATOM 14432 O O . ALA A 1 79 ? -2.531 -6.455 5.059 1.00 0.00 79 ALA A O 11
ATOM 14439 N N . ILE A 1 80 ? -3.120 -6.339 2.945 1.00 0.00 80 ILE A N 11
ATOM 14440 C CA . ILE A 1 80 ? -4.562 -6.199 3.309 1.00 0.00 80 ILE A CA 11
ATOM 14441 C C . ILE A 1 80 ? -5.034 -7.498 3.956 1.00 0.00 80 ILE A C 11
ATOM 14442 O O . ILE A 1 80 ? -5.706 -7.510 4.975 1.00 0.00 80 ILE A O 11
ATOM 14458 N N . ASN A 1 81 ? -4.644 -8.603 3.383 1.00 0.00 81 ASN A N 11
ATOM 14459 C CA . ASN A 1 81 ? -4.985 -9.917 3.957 1.00 0.00 81 ASN A CA 11
ATOM 14460 C C . ASN A 1 81 ? -4.279 -10.064 5.291 1.00 0.00 81 ASN A C 11
ATOM 14461 O O . ASN A 1 81 ? -4.672 -10.888 6.063 1.00 0.00 81 ASN A O 11
ATOM 14472 N N . ASP A 1 82 ? -3.218 -9.297 5.591 1.00 0.00 82 ASP A N 11
ATOM 14473 C CA . ASP A 1 82 ? -2.568 -9.550 6.894 1.00 0.00 82 ASP A CA 11
ATOM 14474 C C . ASP A 1 82 ? -3.001 -8.416 7.801 1.00 0.00 82 ASP A C 11
ATOM 14475 O O . ASP A 1 82 ? -2.860 -8.466 9.043 1.00 0.00 82 ASP A O 11
ATOM 14484 N N . GLU A 1 83 ? -3.694 -7.488 7.218 1.00 0.00 83 GLU A N 11
ATOM 14485 C CA . GLU A 1 83 ? -4.291 -6.426 8.067 1.00 0.00 83 GLU A CA 11
ATOM 14486 C C . GLU A 1 83 ? -5.610 -7.038 8.515 1.00 0.00 83 GLU A C 11
ATOM 14487 O O . GLU A 1 83 ? -5.922 -7.114 9.687 1.00 0.00 83 GLU A O 11
ATOM 14499 N N . MET A 1 84 ? -6.418 -7.488 7.582 1.00 0.00 84 MET A N 11
ATOM 14500 C CA . MET A 1 84 ? -7.740 -8.095 7.959 1.00 0.00 84 MET A CA 11
ATOM 14501 C C . MET A 1 84 ? -7.552 -9.538 8.442 1.00 0.00 84 MET A C 11
ATOM 14502 O O . MET A 1 84 ? -8.378 -10.085 9.142 1.00 0.00 84 MET A O 11
ATOM 14516 N N . GLU A 1 85 ? -6.460 -10.158 8.074 1.00 0.00 85 GLU A N 11
ATOM 14517 C CA . GLU A 1 85 ? -6.220 -11.566 8.508 1.00 0.00 85 GLU A CA 11
ATOM 14518 C C . GLU A 1 85 ? -4.716 -11.844 8.589 1.00 0.00 85 GLU A C 11
ATOM 14519 O O . GLU A 1 85 ? -4.289 -12.848 8.040 1.00 0.00 85 GLU A O 11
ATOM 14532 N N . MET A 1 1 ? -11.269 -3.044 9.777 1.00 0.00 1 MET A N 12
ATOM 14533 C CA . MET A 1 1 ? -10.670 -2.464 8.542 1.00 0.00 1 MET A CA 12
ATOM 14534 C C . MET A 1 1 ? -10.908 -3.394 7.351 1.00 0.00 1 MET A C 12
ATOM 14535 O O . MET A 1 1 ? -10.358 -4.474 7.274 1.00 0.00 1 MET A O 12
ATOM 14551 N N . VAL A 1 2 ? -11.725 -2.983 6.420 1.00 0.00 2 VAL A N 12
ATOM 14552 C CA . VAL A 1 2 ? -11.999 -3.845 5.235 1.00 0.00 2 VAL A CA 12
ATOM 14553 C C . VAL A 1 2 ? -10.877 -3.709 4.206 1.00 0.00 2 VAL A C 12
ATOM 14554 O O . VAL A 1 2 ? -9.882 -4.405 4.256 1.00 0.00 2 VAL A O 12
ATOM 14567 N N . VAL A 1 3 ? -11.043 -2.818 3.270 1.00 0.00 3 VAL A N 12
ATOM 14568 C CA . VAL A 1 3 ? -10.003 -2.622 2.233 1.00 0.00 3 VAL A CA 12
ATOM 14569 C C . VAL A 1 3 ? -9.020 -1.529 2.655 1.00 0.00 3 VAL A C 12
ATOM 14570 O O . VAL A 1 3 ? -9.347 -0.354 2.629 1.00 0.00 3 VAL A O 12
ATOM 14583 N N . ASN A 1 4 ? -7.813 -1.883 2.993 1.00 0.00 4 ASN A N 12
ATOM 14584 C CA . ASN A 1 4 ? -6.820 -0.836 3.371 1.00 0.00 4 ASN A CA 12
ATOM 14585 C C . ASN A 1 4 ? -5.535 -1.047 2.571 1.00 0.00 4 ASN A C 12
ATOM 14586 O O . ASN A 1 4 ? -4.768 -1.949 2.831 1.00 0.00 4 ASN A O 12
ATOM 14597 N N . ILE A 1 5 ? -5.298 -0.204 1.618 1.00 0.00 5 ILE A N 12
ATOM 14598 C CA . ILE A 1 5 ? -4.065 -0.315 0.813 1.00 0.00 5 ILE A CA 12
ATOM 14599 C C . ILE A 1 5 ? -3.282 0.990 0.857 1.00 0.00 5 ILE A C 12
ATOM 14600 O O . ILE A 1 5 ? -3.857 2.054 0.717 1.00 0.00 5 ILE A O 12
ATOM 14616 N N . GLU A 1 6 ? -1.995 0.946 0.983 1.00 0.00 6 GLU A N 12
ATOM 14617 C CA . GLU A 1 6 ? -1.267 2.227 0.977 1.00 0.00 6 GLU A CA 12
ATOM 14618 C C . GLU A 1 6 ? -0.121 2.172 -0.030 1.00 0.00 6 GLU A C 12
ATOM 14619 O O . GLU A 1 6 ? 0.913 1.562 0.182 1.00 0.00 6 GLU A O 12
ATOM 14631 N N . VAL A 1 7 ? -0.273 2.862 -1.122 1.00 0.00 7 VAL A N 12
ATOM 14632 C CA . VAL A 1 7 ? 0.791 2.834 -2.160 1.00 0.00 7 VAL A CA 12
ATOM 14633 C C . VAL A 1 7 ? 1.663 4.052 -1.956 1.00 0.00 7 VAL A C 12
ATOM 14634 O O . VAL A 1 7 ? 1.266 5.184 -2.136 1.00 0.00 7 VAL A O 12
ATOM 14647 N N . PHE A 1 8 ? 2.869 3.808 -1.504 1.00 0.00 8 PHE A N 12
ATOM 14648 C CA . PHE A 1 8 ? 3.784 4.935 -1.217 1.00 0.00 8 PHE A CA 12
ATOM 14649 C C . PHE A 1 8 ? 5.025 4.840 -2.102 1.00 0.00 8 PHE A C 12
ATOM 14650 O O . PHE A 1 8 ? 6.027 4.262 -1.728 1.00 0.00 8 PHE A O 12
ATOM 14667 N N . THR A 1 9 ? 4.976 5.440 -3.256 1.00 0.00 9 THR A N 12
ATOM 14668 C CA . THR A 1 9 ? 6.156 5.416 -4.166 1.00 0.00 9 THR A CA 12
ATOM 14669 C C . THR A 1 9 ? 6.611 6.843 -4.454 1.00 0.00 9 THR A C 12
ATOM 14670 O O . THR A 1 9 ? 7.661 7.268 -4.016 1.00 0.00 9 THR A O 12
ATOM 14681 N N . SER A 1 10 ? 5.824 7.595 -5.176 1.00 0.00 10 SER A N 12
ATOM 14682 C CA . SER A 1 10 ? 6.216 9.001 -5.473 1.00 0.00 10 SER A CA 12
ATOM 14683 C C . SER A 1 10 ? 5.155 9.687 -6.336 1.00 0.00 10 SER A C 12
ATOM 14684 O O . SER A 1 10 ? 4.425 9.040 -7.062 1.00 0.00 10 SER A O 12
ATOM 14692 N N . PRO A 1 11 ? 5.111 10.988 -6.224 1.00 0.00 11 PRO A N 12
ATOM 14693 C CA . PRO A 1 11 ? 4.135 11.791 -6.998 1.00 0.00 11 PRO A CA 12
ATOM 14694 C C . PRO A 1 11 ? 4.591 11.931 -8.453 1.00 0.00 11 PRO A C 12
ATOM 14695 O O . PRO A 1 11 ? 3.791 12.099 -9.352 1.00 0.00 11 PRO A O 12
ATOM 14706 N N . THR A 1 12 ? 5.873 11.866 -8.690 1.00 0.00 12 THR A N 12
ATOM 14707 C CA . THR A 1 12 ? 6.380 11.998 -10.086 1.00 0.00 12 THR A CA 12
ATOM 14708 C C . THR A 1 12 ? 6.211 10.671 -10.830 1.00 0.00 12 THR A C 12
ATOM 14709 O O . THR A 1 12 ? 6.278 10.613 -12.042 1.00 0.00 12 THR A O 12
ATOM 14720 N N . CYS A 1 13 ? 5.990 9.606 -10.111 1.00 0.00 13 CYS A N 12
ATOM 14721 C CA . CYS A 1 13 ? 5.812 8.282 -10.772 1.00 0.00 13 CYS A CA 12
ATOM 14722 C C . CYS A 1 13 ? 4.485 7.656 -10.338 1.00 0.00 13 CYS A C 12
ATOM 14723 O O . CYS A 1 13 ? 3.746 8.239 -9.569 1.00 0.00 13 CYS A O 12
ATOM 14731 N N . PRO A 1 14 ? 4.227 6.485 -10.849 1.00 0.00 14 PRO A N 12
ATOM 14732 C CA . PRO A 1 14 ? 2.980 5.768 -10.514 1.00 0.00 14 PRO A CA 12
ATOM 14733 C C . PRO A 1 14 ? 3.142 5.007 -9.194 1.00 0.00 14 PRO A C 12
ATOM 14734 O O . PRO A 1 14 ? 3.831 4.008 -9.125 1.00 0.00 14 PRO A O 12
ATOM 14745 N N . TYR A 1 15 ? 2.511 5.467 -8.148 1.00 0.00 15 TYR A N 12
ATOM 14746 C CA . TYR A 1 15 ? 2.630 4.761 -6.840 1.00 0.00 15 TYR A CA 12
ATOM 14747 C C . TYR A 1 15 ? 2.361 3.263 -7.029 1.00 0.00 15 TYR A C 12
ATOM 14748 O O . TYR A 1 15 ? 3.076 2.581 -7.736 1.00 0.00 15 TYR A O 12
ATOM 14766 N N . CYS A 1 16 ? 1.331 2.747 -6.410 1.00 0.00 16 CYS A N 12
ATOM 14767 C CA . CYS A 1 16 ? 1.015 1.293 -6.564 1.00 0.00 16 CYS A CA 12
ATOM 14768 C C . CYS A 1 16 ? -0.476 1.040 -6.290 1.00 0.00 16 CYS A C 12
ATOM 14769 O O . CYS A 1 16 ? -0.833 0.067 -5.657 1.00 0.00 16 CYS A O 12
ATOM 14777 N N . PRO A 1 17 ? -1.294 1.936 -6.774 1.00 0.00 17 PRO A N 12
ATOM 14778 C CA . PRO A 1 17 ? -2.763 1.823 -6.578 1.00 0.00 17 PRO A CA 12
ATOM 14779 C C . PRO A 1 17 ? -3.365 0.761 -7.503 1.00 0.00 17 PRO A C 12
ATOM 14780 O O . PRO A 1 17 ? -4.503 0.864 -7.916 1.00 0.00 17 PRO A O 12
AT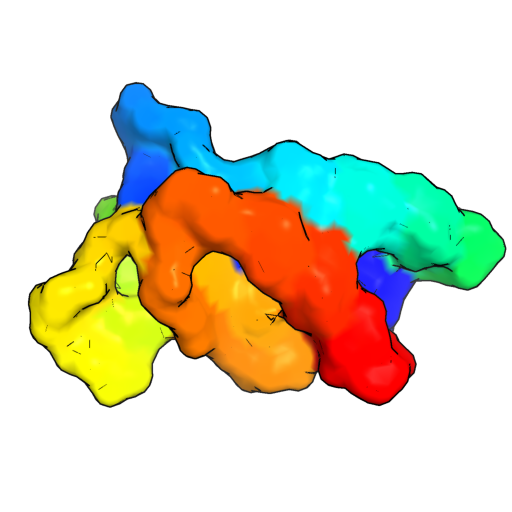OM 14791 N N . MET A 1 18 ? -2.620 -0.253 -7.844 1.00 0.00 18 MET A N 12
ATOM 14792 C CA . MET A 1 18 ? -3.172 -1.301 -8.754 1.00 0.00 18 MET A CA 12
ATOM 14793 C C . MET A 1 18 ? -3.391 -2.611 -7.998 1.00 0.00 18 MET A C 12
ATOM 14794 O O . MET A 1 18 ? -4.491 -3.123 -7.928 1.00 0.00 18 MET A O 12
ATOM 14808 N N . ALA A 1 19 ? -2.353 -3.161 -7.438 1.00 0.00 19 ALA A N 12
ATOM 14809 C CA . ALA A 1 19 ? -2.502 -4.440 -6.691 1.00 0.00 19 ALA A CA 12
ATOM 14810 C C . ALA A 1 19 ? -3.556 -4.284 -5.600 1.00 0.00 19 ALA A C 12
ATOM 14811 O O . ALA A 1 19 ? -4.105 -5.250 -5.106 1.00 0.00 19 ALA A O 12
ATOM 14818 N N . ILE A 1 20 ? -3.851 -3.071 -5.231 1.00 0.00 20 ILE A N 12
ATOM 14819 C CA . ILE A 1 20 ? -4.876 -2.849 -4.174 1.00 0.00 20 ILE A CA 12
ATOM 14820 C C . ILE A 1 20 ? -6.271 -3.079 -4.749 1.00 0.00 20 ILE A C 12
ATOM 14821 O O . ILE A 1 20 ? -7.132 -3.650 -4.111 1.00 0.00 20 ILE A O 12
ATOM 14837 N N . GLU A 1 21 ? -6.496 -2.648 -5.958 1.00 0.00 21 GLU A N 12
ATOM 14838 C CA . GLU A 1 21 ? -7.827 -2.859 -6.578 1.00 0.00 21 GLU A CA 12
ATOM 14839 C C . GLU A 1 21 ? -8.182 -4.341 -6.499 1.00 0.00 21 GLU A C 12
ATOM 14840 O O . GLU A 1 21 ? -9.328 -4.713 -6.346 1.00 0.00 21 GLU A O 12
ATOM 14852 N N . VAL A 1 22 ? -7.197 -5.193 -6.585 1.00 0.00 22 VAL A N 12
ATOM 14853 C CA . VAL A 1 22 ? -7.469 -6.657 -6.496 1.00 0.00 22 VAL A CA 12
ATOM 14854 C C . VAL A 1 22 ? -7.838 -7.018 -5.057 1.00 0.00 22 VAL A C 12
ATOM 14855 O O . VAL A 1 22 ? -8.810 -7.696 -4.804 1.00 0.00 22 VAL A O 12
ATOM 14868 N N . VAL A 1 23 ? -7.078 -6.541 -4.114 1.00 0.00 23 VAL A N 12
ATOM 14869 C CA . VAL A 1 23 ? -7.391 -6.811 -2.687 1.00 0.00 23 VAL A CA 12
ATOM 14870 C C . VAL A 1 23 ? -8.705 -6.121 -2.320 1.00 0.00 23 VAL A C 12
ATOM 14871 O O . VAL A 1 23 ? -9.398 -6.518 -1.404 1.00 0.00 23 VAL A O 12
ATOM 14884 N N . ASP A 1 24 ? -9.023 -5.059 -3.009 1.00 0.00 24 ASP A N 12
ATOM 14885 C CA . ASP A 1 24 ? -10.278 -4.325 -2.709 1.00 0.00 24 ASP A CA 12
ATOM 14886 C C . ASP A 1 24 ? -11.437 -5.152 -3.228 1.00 0.00 24 ASP A C 12
ATOM 14887 O O . ASP A 1 24 ? -12.480 -5.264 -2.616 1.00 0.00 24 ASP A O 12
ATOM 14896 N N . GLU A 1 25 ? -11.235 -5.742 -4.367 1.00 0.00 25 GLU A N 12
ATOM 14897 C CA . GLU A 1 25 ? -12.281 -6.591 -4.975 1.00 0.00 25 GLU A CA 12
ATOM 14898 C C . GLU A 1 25 ? -12.651 -7.712 -4.007 1.00 0.00 25 GLU A C 12
ATOM 14899 O O . GLU A 1 25 ? -13.807 -7.994 -3.770 1.00 0.00 25 GLU A O 12
ATOM 14911 N N . ALA A 1 26 ? -11.663 -8.349 -3.441 1.00 0.00 26 ALA A N 12
ATOM 14912 C CA . ALA A 1 26 ? -11.932 -9.452 -2.477 1.00 0.00 26 ALA A CA 12
ATOM 14913 C C . ALA A 1 26 ? -12.277 -8.877 -1.107 1.00 0.00 26 ALA A C 12
ATOM 14914 O O . ALA A 1 26 ? -13.151 -9.369 -0.416 1.00 0.00 26 ALA A O 12
ATOM 14921 N N . LYS A 1 27 ? -11.593 -7.844 -0.698 1.00 0.00 27 LYS A N 12
ATOM 14922 C CA . LYS A 1 27 ? -11.883 -7.262 0.640 1.00 0.00 27 LYS A CA 12
ATOM 14923 C C . LYS A 1 27 ? -13.261 -6.613 0.616 1.00 0.00 27 LYS A C 12
ATOM 14924 O O . LYS A 1 27 ? -13.914 -6.475 1.631 1.00 0.00 27 LYS A O 12
ATOM 14943 N N . LYS A 1 28 ? -13.736 -6.274 -0.550 1.00 0.00 28 LYS A N 12
ATOM 14944 C CA . LYS A 1 28 ? -15.100 -5.697 -0.653 1.00 0.00 28 LYS A CA 12
ATOM 14945 C C . LYS A 1 28 ? -16.102 -6.802 -0.337 1.00 0.00 28 LYS A C 12
ATOM 14946 O O . LYS A 1 28 ? -17.047 -6.622 0.407 1.00 0.00 28 LYS A O 12
ATOM 14965 N N . GLU A 1 29 ? -15.871 -7.956 -0.898 1.00 0.00 29 GLU A N 12
ATOM 14966 C CA . GLU A 1 29 ? -16.765 -9.116 -0.655 1.00 0.00 29 GLU A CA 12
ATOM 14967 C C . GLU A 1 29 ? -16.993 -9.265 0.845 1.00 0.00 29 GLU A C 12
ATOM 14968 O O . GLU A 1 29 ? -18.085 -9.527 1.304 1.00 0.00 29 GLU A O 12
ATOM 14980 N N . PHE A 1 30 ? -15.974 -9.060 1.610 1.00 0.00 30 PHE A N 12
ATOM 14981 C CA . PHE A 1 30 ? -16.101 -9.171 3.083 1.00 0.00 30 PHE A CA 12
ATOM 14982 C C . PHE A 1 30 ? -16.491 -7.809 3.659 1.00 0.00 30 PHE A C 12
ATOM 14983 O O . PHE A 1 30 ? -17.490 -7.679 4.338 1.00 0.00 30 PHE A O 12
ATOM 15000 N N . GLY A 1 31 ? -15.690 -6.808 3.416 1.00 0.00 31 GLY A N 12
ATOM 15001 C CA . GLY A 1 31 ? -16.013 -5.443 3.921 1.00 0.00 31 GLY A CA 12
ATOM 15002 C C . GLY A 1 31 ? -16.719 -4.606 2.848 1.00 0.00 31 GLY A C 12
ATOM 15003 O O . GLY A 1 31 ? -16.096 -3.772 2.215 1.00 0.00 31 GLY A O 12
ATOM 15007 N N . ASP A 1 32 ? -17.979 -4.808 2.613 1.00 0.00 32 ASP A N 12
ATOM 15008 C CA . ASP A 1 32 ? -18.659 -3.998 1.558 1.00 0.00 32 ASP A CA 12
ATOM 15009 C C . ASP A 1 32 ? -18.057 -2.586 1.484 1.00 0.00 32 ASP A C 12
ATOM 15010 O O . ASP A 1 32 ? -18.068 -1.947 0.457 1.00 0.00 32 ASP A O 12
ATOM 15019 N N . LYS A 1 33 ? -17.511 -2.116 2.577 1.00 0.00 33 LYS A N 12
ATOM 15020 C CA . LYS A 1 33 ? -16.857 -0.779 2.597 1.00 0.00 33 LYS A CA 12
ATOM 15021 C C . LYS A 1 33 ? -15.400 -0.876 2.129 1.00 0.00 33 LYS A C 12
ATOM 15022 O O . LYS A 1 33 ? -14.761 -1.894 2.302 1.00 0.00 33 LYS A O 12
ATOM 15041 N N . ILE A 1 34 ? -14.850 0.174 1.584 1.00 0.00 34 ILE A N 12
ATOM 15042 C CA . ILE A 1 34 ? -13.424 0.102 1.165 1.00 0.00 34 ILE A CA 12
ATOM 15043 C C . ILE A 1 34 ? -12.629 1.296 1.716 1.00 0.00 34 ILE A C 12
ATOM 15044 O O . ILE A 1 34 ? -13.166 2.353 1.985 1.00 0.00 34 ILE A O 12
ATOM 15060 N N . ASP A 1 35 ? -11.344 1.125 1.871 1.00 0.00 35 ASP A N 12
ATOM 15061 C CA . ASP A 1 35 ? -10.491 2.227 2.390 1.00 0.00 35 ASP A CA 12
ATOM 15062 C C . ASP A 1 35 ? -9.085 2.094 1.813 1.00 0.00 35 ASP A C 12
ATOM 15063 O O . ASP A 1 35 ? -8.154 1.689 2.492 1.00 0.00 35 ASP A O 12
ATOM 15072 N N . VAL A 1 36 ? -8.909 2.430 0.572 1.00 0.00 36 VAL A N 12
ATOM 15073 C CA . VAL A 1 36 ? -7.562 2.289 -0.028 1.00 0.00 36 VAL A CA 12
ATOM 15074 C C . VAL A 1 36 ? -6.788 3.593 0.097 1.00 0.00 36 VAL A C 12
ATOM 15075 O O . VAL A 1 36 ? -7.176 4.628 -0.424 1.00 0.00 36 VAL A O 12
ATOM 15088 N N . GLU A 1 37 ? -5.677 3.561 0.780 1.00 0.00 37 GLU A N 12
ATOM 15089 C CA . GLU A 1 37 ? -4.894 4.817 0.970 1.00 0.00 37 GLU A CA 12
ATOM 15090 C C . GLU A 1 37 ? -3.704 4.807 0.016 1.00 0.00 37 GLU A C 12
ATOM 15091 O O . GLU A 1 37 ? -3.140 3.787 -0.283 1.00 0.00 37 GLU A O 12
ATOM 15103 N N . LYS A 1 38 ? -3.389 5.945 -0.533 1.00 0.00 38 LYS A N 12
ATOM 15104 C CA . LYS A 1 38 ? -2.313 6.031 -1.567 1.00 0.00 38 LYS A CA 12
ATOM 15105 C C . LYS A 1 38 ? -1.467 7.291 -1.399 1.00 0.00 38 LYS A C 12
ATOM 15106 O O . LYS A 1 38 ? -1.987 8.385 -1.393 1.00 0.00 38 LYS A O 12
ATOM 15125 N N . ILE A 1 39 ? -0.184 7.154 -1.195 1.00 0.00 39 ILE A N 12
ATOM 15126 C CA . ILE A 1 39 ? 0.669 8.365 -1.003 1.00 0.00 39 ILE A CA 12
ATOM 15127 C C . ILE A 1 39 ? 1.984 8.215 -1.786 1.00 0.00 39 ILE A C 12
ATOM 15128 O O . ILE A 1 39 ? 2.295 7.160 -2.300 1.00 0.00 39 ILE A O 12
ATOM 15144 N N . ASP A 1 40 ? 2.744 9.273 -1.884 1.00 0.00 40 ASP A N 12
ATOM 15145 C CA . ASP A 1 40 ? 4.050 9.202 -2.593 1.00 0.00 40 ASP A CA 12
ATOM 15146 C C . ASP A 1 40 ? 5.215 9.228 -1.592 1.00 0.00 40 ASP A C 12
ATOM 15147 O O . ASP A 1 40 ? 5.030 9.430 -0.409 1.00 0.00 40 ASP A O 12
ATOM 15156 N N . ILE A 1 41 ? 6.419 9.083 -2.067 1.00 0.00 41 ILE A N 12
ATOM 15157 C CA . ILE A 1 41 ? 7.598 9.160 -1.160 1.00 0.00 41 ILE A CA 12
ATOM 15158 C C . ILE A 1 41 ? 7.769 10.578 -0.595 1.00 0.00 41 ILE A C 12
ATOM 15159 O O . ILE A 1 41 ? 8.590 10.810 0.275 1.00 0.00 41 ILE A O 12
ATOM 15175 N N . MET A 1 42 ? 7.031 11.530 -1.102 1.00 0.00 42 MET A N 12
ATOM 15176 C CA . MET A 1 42 ? 7.171 12.920 -0.587 1.00 0.00 42 MET A CA 12
ATOM 15177 C C . MET A 1 42 ? 6.124 13.206 0.492 1.00 0.00 42 MET A C 12
ATOM 15178 O O . MET A 1 42 ? 6.240 14.152 1.248 1.00 0.00 42 MET A O 12
ATOM 15192 N N . VAL A 1 43 ? 5.100 12.403 0.569 1.00 0.00 43 VAL A N 12
ATOM 15193 C CA . VAL A 1 43 ? 4.037 12.648 1.584 1.00 0.00 43 VAL A CA 12
ATOM 15194 C C . VAL A 1 43 ? 4.045 11.536 2.629 1.00 0.00 43 VAL A C 12
ATOM 15195 O O . VAL A 1 43 ? 3.885 11.781 3.807 1.00 0.00 43 VAL A O 12
ATOM 15208 N N . ASP A 1 44 ? 4.228 10.314 2.209 1.00 0.00 44 ASP A N 12
ATOM 15209 C CA . ASP A 1 44 ? 4.241 9.194 3.191 1.00 0.00 44 ASP A CA 12
ATOM 15210 C C . ASP A 1 44 ? 5.644 8.607 3.308 1.00 0.00 44 ASP A C 12
ATOM 15211 O O . ASP A 1 44 ? 5.824 7.397 3.306 1.00 0.00 44 ASP A O 12
ATOM 15220 N N . ARG A 1 45 ? 6.650 9.434 3.415 1.00 0.00 45 ARG A N 12
ATOM 15221 C CA . ARG A 1 45 ? 8.031 8.878 3.498 1.00 0.00 45 ARG A CA 12
ATOM 15222 C C . ARG A 1 45 ? 8.164 8.026 4.761 1.00 0.00 45 ARG A C 12
ATOM 15223 O O . ARG A 1 45 ? 9.133 7.329 4.957 1.00 0.00 45 ARG A O 12
ATOM 15244 N N . GLU A 1 46 ? 7.129 7.991 5.558 1.00 0.00 46 GLU A N 12
ATOM 15245 C CA . GLU A 1 46 ? 7.122 7.114 6.759 1.00 0.00 46 GLU A CA 12
ATOM 15246 C C . GLU A 1 46 ? 7.351 5.651 6.361 1.00 0.00 46 GLU A C 12
ATOM 15247 O O . GLU A 1 46 ? 7.670 4.819 7.189 1.00 0.00 46 GLU A O 12
ATOM 15259 N N . LYS A 1 47 ? 7.145 5.321 5.122 1.00 0.00 47 LYS A N 12
ATOM 15260 C CA . LYS A 1 47 ? 7.328 3.897 4.702 1.00 0.00 47 LYS A CA 12
ATOM 15261 C C . LYS A 1 47 ? 8.695 3.386 5.146 1.00 0.00 47 LYS A C 12
ATOM 15262 O O . LYS A 1 47 ? 8.823 2.427 5.853 1.00 0.00 47 LYS A O 12
ATOM 15281 N N . ALA A 1 48 ? 9.706 4.065 4.726 1.00 0.00 48 ALA A N 12
ATOM 15282 C CA . ALA A 1 48 ? 11.080 3.748 5.116 1.00 0.00 48 ALA A CA 12
ATOM 15283 C C . ALA A 1 48 ? 11.299 3.886 6.608 1.00 0.00 48 ALA A C 12
ATOM 15284 O O . ALA A 1 48 ? 12.411 3.766 7.089 1.00 0.00 48 ALA A O 12
ATOM 15291 N N . ILE A 1 49 ? 10.321 4.357 7.336 1.00 0.00 49 ILE A N 12
ATOM 15292 C CA . ILE A 1 49 ? 10.592 4.605 8.763 1.00 0.00 49 ILE A CA 12
ATOM 15293 C C . ILE A 1 49 ? 11.554 3.508 9.154 1.00 0.00 49 ILE A C 12
ATOM 15294 O O . ILE A 1 49 ? 12.525 3.703 9.854 1.00 0.00 49 ILE A O 12
ATOM 15310 N N . GLU A 1 50 ? 11.295 2.339 8.630 1.00 0.00 50 GLU A N 12
ATOM 15311 C CA . GLU A 1 50 ? 12.186 1.183 8.884 1.00 0.00 50 GLU A CA 12
ATOM 15312 C C . GLU A 1 50 ? 13.623 1.573 8.530 1.00 0.00 50 GLU A C 12
ATOM 15313 O O . GLU A 1 50 ? 14.529 1.410 9.322 1.00 0.00 50 GLU A O 12
ATOM 15325 N N . TYR A 1 51 ? 13.846 2.101 7.350 1.00 0.00 51 TYR A N 12
ATOM 15326 C CA . TYR A 1 51 ? 15.238 2.510 6.976 1.00 0.00 51 TYR A CA 12
ATOM 15327 C C . TYR A 1 51 ? 15.275 3.988 6.585 1.00 0.00 51 TYR A C 12
ATOM 15328 O O . TYR A 1 51 ? 16.271 4.664 6.753 1.00 0.00 51 TYR A O 12
ATOM 15346 N N . GLY A 1 52 ? 14.194 4.479 6.060 1.00 0.00 52 GLY A N 12
ATOM 15347 C CA . GLY A 1 52 ? 14.131 5.909 5.647 1.00 0.00 52 GLY A CA 12
ATOM 15348 C C . GLY A 1 52 ? 15.435 6.348 4.957 1.00 0.00 52 GLY A C 12
ATOM 15349 O O . GLY A 1 52 ? 15.659 7.509 4.733 1.00 0.00 52 GLY A O 12
ATOM 15353 N N . LEU A 1 53 ? 16.272 5.422 4.614 1.00 0.00 53 LEU A N 12
ATOM 15354 C CA . LEU A 1 53 ? 17.526 5.737 3.887 1.00 0.00 53 LEU A CA 12
ATOM 15355 C C . LEU A 1 53 ? 17.194 5.824 2.397 1.00 0.00 53 LEU A C 12
ATOM 15356 O O . LEU A 1 53 ? 17.330 6.852 1.747 1.00 0.00 53 LEU A O 12
ATOM 15372 N N . MET A 1 54 ? 16.846 4.696 1.857 1.00 0.00 54 MET A N 12
ATOM 15373 C CA . MET A 1 54 ? 16.504 4.591 0.427 1.00 0.00 54 MET A CA 12
ATOM 15374 C C . MET A 1 54 ? 14.985 4.496 0.316 1.00 0.00 54 MET A C 12
ATOM 15375 O O . MET A 1 54 ? 14.446 3.534 -0.205 1.00 0.00 54 MET A O 12
ATOM 15389 N N . ALA A 1 55 ? 14.278 5.456 0.836 1.00 0.00 55 ALA A N 12
ATOM 15390 C CA . ALA A 1 55 ? 12.793 5.348 0.819 1.00 0.00 55 ALA A CA 12
ATOM 15391 C C . ALA A 1 55 ? 12.199 6.169 -0.317 1.00 0.00 55 ALA A C 12
ATOM 15392 O O . ALA A 1 55 ? 12.169 7.384 -0.307 1.00 0.00 55 ALA A O 12
ATOM 15399 N N . VAL A 1 56 ? 11.710 5.471 -1.316 1.00 0.00 56 VAL A N 12
ATOM 15400 C CA . VAL A 1 56 ? 11.107 6.148 -2.498 1.00 0.00 56 VAL A CA 12
ATOM 15401 C C . VAL A 1 56 ? 9.958 5.307 -3.063 1.00 0.00 56 VAL A C 12
ATOM 15402 O O . VAL A 1 56 ? 8.821 5.738 -3.040 1.00 0.00 56 VAL A O 12
ATOM 15415 N N . PRO A 1 57 ? 10.259 4.101 -3.465 1.00 0.00 57 PRO A N 12
ATOM 15416 C CA . PRO A 1 57 ? 9.206 3.208 -4.002 1.00 0.00 57 PRO A CA 12
ATOM 15417 C C . PRO A 1 57 ? 8.806 2.163 -2.956 1.00 0.00 57 PRO A C 12
ATOM 15418 O O . PRO A 1 57 ? 9.530 1.251 -2.639 1.00 0.00 57 PRO A O 12
ATOM 15429 N N . ALA A 1 58 ? 7.648 2.364 -2.372 1.00 0.00 58 ALA A N 12
ATOM 15430 C CA . ALA A 1 58 ? 7.194 1.457 -1.289 1.00 0.00 58 ALA A CA 12
ATOM 15431 C C . ALA A 1 58 ? 5.684 1.547 -1.075 1.00 0.00 58 ALA A C 12
ATOM 15432 O O . ALA A 1 58 ? 4.977 2.255 -1.766 1.00 0.00 58 ALA A O 12
ATOM 15439 N N . ILE A 1 59 ? 5.194 0.816 -0.117 1.00 0.00 59 ILE A N 12
ATOM 15440 C CA . ILE A 1 59 ? 3.739 0.826 0.167 1.00 0.00 59 ILE A CA 12
ATOM 15441 C C . ILE A 1 59 ? 3.505 0.578 1.651 1.00 0.00 59 ILE A C 12
ATOM 15442 O O . ILE A 1 59 ? 4.168 -0.252 2.261 1.00 0.00 59 ILE A O 12
ATOM 15458 N N . ALA A 1 60 ? 2.555 1.234 2.249 1.00 0.00 60 ALA A N 12
ATOM 15459 C CA . ALA A 1 60 ? 2.350 0.965 3.684 1.00 0.00 60 ALA A CA 12
ATOM 15460 C C . ALA A 1 60 ? 1.521 -0.280 3.783 1.00 0.00 60 ALA A C 12
ATOM 15461 O O . ALA A 1 60 ? 0.570 -0.483 3.008 1.00 0.00 60 ALA A O 12
ATOM 15468 N N . ILE A 1 61 ? 1.845 -1.159 4.684 1.00 0.00 61 ILE A N 12
ATOM 15469 C CA . ILE A 1 61 ? 1.088 -2.410 4.660 1.00 0.00 61 ILE A CA 12
ATOM 15470 C C . ILE A 1 61 ? -0.098 -2.201 5.556 1.00 0.00 61 ILE A C 12
ATOM 15471 O O . ILE A 1 61 ? -0.188 -2.582 6.701 1.00 0.00 61 ILE A O 12
ATOM 15487 N N . ASN A 1 62 ? -1.113 -1.639 4.920 1.00 0.00 62 ASN A N 12
ATOM 15488 C CA . ASN A 1 62 ? -2.405 -1.384 5.595 1.00 0.00 62 ASN A CA 12
ATOM 15489 C C . ASN A 1 62 ? -2.765 -2.602 6.414 1.00 0.00 62 ASN A C 12
ATOM 15490 O O . ASN A 1 62 ? -3.494 -3.468 5.988 1.00 0.00 62 ASN A O 12
ATOM 15501 N N . GLY A 1 63 ? -2.219 -2.667 7.589 1.00 0.00 63 GLY A N 12
ATOM 15502 C CA . GLY A 1 63 ? -2.454 -3.824 8.486 1.00 0.00 63 GLY A CA 12
ATOM 15503 C C . GLY A 1 63 ? -1.348 -3.799 9.536 1.00 0.00 63 GLY A C 12
ATOM 15504 O O . GLY A 1 63 ? -1.589 -3.914 10.721 1.00 0.00 63 GLY A O 12
ATOM 15508 N N . VAL A 1 64 ? -0.126 -3.636 9.094 1.00 0.00 64 VAL A N 12
ATOM 15509 C CA . VAL A 1 64 ? 1.018 -3.593 10.043 1.00 0.00 64 VAL A CA 12
ATOM 15510 C C . VAL A 1 64 ? 1.821 -2.280 9.893 1.00 0.00 64 VAL A C 12
ATOM 15511 O O . VAL A 1 64 ? 1.931 -1.522 10.836 1.00 0.00 64 VAL A O 12
ATOM 15524 N N . VAL A 1 65 ? 2.380 -1.992 8.737 1.00 0.00 65 VAL A N 12
ATOM 15525 C CA . VAL A 1 65 ? 3.161 -0.717 8.602 1.00 0.00 65 VAL A CA 12
ATOM 15526 C C . VAL A 1 65 ? 3.420 -0.354 7.133 1.00 0.00 65 VAL A C 12
ATOM 15527 O O . VAL A 1 65 ? 2.550 0.137 6.441 1.00 0.00 65 VAL A O 12
ATOM 15540 N N . ARG A 1 66 ? 4.628 -0.571 6.669 1.00 0.00 66 ARG A N 12
ATOM 15541 C CA . ARG A 1 66 ? 4.983 -0.230 5.255 1.00 0.00 66 ARG A CA 12
ATOM 15542 C C . ARG A 1 66 ? 6.147 -1.109 4.781 1.00 0.00 66 ARG A C 12
ATOM 15543 O O . ARG A 1 66 ? 6.810 -1.752 5.570 1.00 0.00 66 ARG A O 12
ATOM 15564 N N . PHE A 1 67 ? 6.393 -1.157 3.496 1.00 0.00 67 PHE A N 12
ATOM 15565 C CA . PHE A 1 67 ? 7.507 -2.010 2.981 1.00 0.00 67 PHE A CA 12
ATOM 15566 C C . PHE A 1 67 ? 8.175 -1.362 1.762 1.00 0.00 67 PHE A C 12
ATOM 15567 O O . PHE A 1 67 ? 7.728 -0.354 1.257 1.00 0.00 67 PHE A O 12
ATOM 15584 N N . VAL A 1 68 ? 9.257 -1.938 1.300 1.00 0.00 68 VAL A N 12
ATOM 15585 C CA . VAL A 1 68 ? 9.957 -1.388 0.105 1.00 0.00 68 VAL A CA 12
ATOM 15586 C C . VAL A 1 68 ? 9.362 -2.010 -1.160 1.00 0.00 68 VAL A C 12
ATOM 15587 O O . VAL A 1 68 ? 9.404 -3.213 -1.336 1.00 0.00 68 VAL A O 12
ATOM 15600 N N . GLY A 1 69 ? 8.821 -1.224 -2.045 1.00 0.00 69 GLY A N 12
ATOM 15601 C CA . GLY A 1 69 ? 8.247 -1.814 -3.287 1.00 0.00 69 GLY A CA 12
ATOM 15602 C C . GLY A 1 69 ? 8.072 -0.745 -4.359 1.00 0.00 69 GLY A C 12
ATOM 15603 O O . GLY A 1 69 ? 7.270 0.153 -4.225 1.00 0.00 69 GLY A O 12
ATOM 15607 N N . ALA A 1 70 ? 8.791 -0.839 -5.433 1.00 0.00 70 ALA A N 12
ATOM 15608 C CA . ALA A 1 70 ? 8.630 0.168 -6.504 1.00 0.00 70 ALA A CA 12
ATOM 15609 C C . ALA A 1 70 ? 7.586 -0.336 -7.501 1.00 0.00 70 ALA A C 12
ATOM 15610 O O . ALA A 1 70 ? 6.420 -0.012 -7.372 1.00 0.00 70 ALA A O 12
ATOM 15617 N N . PRO A 1 71 ? 8.006 -1.155 -8.430 1.00 0.00 71 PRO A N 12
ATOM 15618 C CA . PRO A 1 71 ? 7.034 -1.704 -9.386 1.00 0.00 71 PRO A CA 12
ATOM 15619 C C . PRO A 1 71 ? 6.332 -2.886 -8.724 1.00 0.00 71 PRO A C 12
ATOM 15620 O O . PRO A 1 71 ? 5.690 -3.691 -9.385 1.00 0.00 71 PRO A O 12
ATOM 15631 N N . SER A 1 72 ? 6.382 -2.968 -7.418 1.00 0.00 72 SER A N 12
ATOM 15632 C CA . SER A 1 72 ? 5.693 -4.116 -6.762 1.00 0.00 72 SER A CA 12
ATOM 15633 C C . SER A 1 72 ? 4.405 -3.618 -6.098 1.00 0.00 72 SER A C 12
ATOM 15634 O O . SER A 1 72 ? 4.321 -3.449 -4.893 1.00 0.00 72 SER A O 12
ATOM 15642 N N . ARG A 1 73 ? 3.367 -3.512 -6.883 1.00 0.00 73 ARG A N 12
ATOM 15643 C CA . ARG A 1 73 ? 2.050 -3.093 -6.334 1.00 0.00 73 ARG A CA 12
ATOM 15644 C C . ARG A 1 73 ? 1.360 -4.300 -5.699 1.00 0.00 73 ARG A C 12
ATOM 15645 O O . ARG A 1 73 ? 0.784 -4.199 -4.638 1.00 0.00 73 ARG A O 12
ATOM 15666 N N . GLU A 1 74 ? 1.436 -5.441 -6.325 1.00 0.00 74 GLU A N 12
ATOM 15667 C CA . GLU A 1 74 ? 0.798 -6.645 -5.731 1.00 0.00 74 GLU A CA 12
ATOM 15668 C C . GLU A 1 74 ? 1.103 -6.670 -4.243 1.00 0.00 74 GLU A C 12
ATOM 15669 O O . GLU A 1 74 ? 0.344 -7.178 -3.441 1.00 0.00 74 GLU A O 12
ATOM 15681 N N . GLU A 1 75 ? 2.219 -6.120 -3.872 1.00 0.00 75 GLU A N 12
ATOM 15682 C CA . GLU A 1 75 ? 2.593 -6.088 -2.444 1.00 0.00 75 GLU A CA 12
ATOM 15683 C C . GLU A 1 75 ? 1.416 -5.557 -1.631 1.00 0.00 75 GLU A C 12
ATOM 15684 O O . GLU A 1 75 ? 1.039 -6.116 -0.620 1.00 0.00 75 GLU A O 12
ATOM 15696 N N . LEU A 1 76 ? 0.813 -4.492 -2.085 1.00 0.00 76 LEU A N 12
ATOM 15697 C CA . LEU A 1 76 ? -0.363 -3.938 -1.361 1.00 0.00 76 LEU A CA 12
ATOM 15698 C C . LEU A 1 76 ? -1.451 -5.005 -1.281 1.00 0.00 76 LEU A C 12
ATOM 15699 O O . LEU A 1 76 ? -2.084 -5.193 -0.262 1.00 0.00 76 LEU A O 12
ATOM 15715 N N . PHE A 1 77 ? -1.666 -5.710 -2.356 1.00 0.00 77 PHE A N 12
ATOM 15716 C CA . PHE A 1 77 ? -2.712 -6.772 -2.353 1.00 0.00 77 PHE A CA 12
ATOM 15717 C C . PHE A 1 77 ? -2.397 -7.823 -1.281 1.00 0.00 77 PHE A C 12
ATOM 15718 O O . PHE A 1 77 ? -3.277 -8.377 -0.663 1.00 0.00 77 PHE A O 12
ATOM 15735 N N . GLU A 1 78 ? -1.138 -8.091 -1.070 1.00 0.00 78 GLU A N 12
ATOM 15736 C CA . GLU A 1 78 ? -0.738 -9.081 -0.036 1.00 0.00 78 GLU A CA 12
ATOM 15737 C C . GLU A 1 78 ? -0.754 -8.437 1.352 1.00 0.00 78 GLU A C 12
ATOM 15738 O O . GLU A 1 78 ? -0.889 -9.109 2.358 1.00 0.00 78 GLU A O 12
ATOM 15750 N N . ALA A 1 79 ? -0.562 -7.148 1.421 1.00 0.00 79 ALA A N 12
ATOM 15751 C CA . ALA A 1 79 ? -0.527 -6.470 2.748 1.00 0.00 79 ALA A CA 12
ATOM 15752 C C . ALA A 1 79 ? -1.940 -6.349 3.302 1.00 0.00 79 ALA A C 12
ATOM 15753 O O . ALA A 1 79 ? -2.171 -6.507 4.482 1.00 0.00 79 ALA A O 12
ATOM 15760 N N . ILE A 1 80 ? -2.900 -6.096 2.457 1.00 0.00 80 ILE A N 12
ATOM 15761 C CA . ILE A 1 80 ? -4.302 -5.994 2.945 1.00 0.00 80 ILE A CA 12
ATOM 15762 C C . ILE A 1 80 ? -4.760 -7.360 3.460 1.00 0.00 80 ILE A C 12
ATOM 15763 O O . ILE A 1 80 ? -5.437 -7.464 4.458 1.00 0.00 80 ILE A O 12
ATOM 15779 N N . ASN A 1 81 ? -4.379 -8.411 2.776 1.00 0.00 81 ASN A N 12
ATOM 15780 C CA . ASN A 1 81 ? -4.754 -9.784 3.208 1.00 0.00 81 ASN A CA 12
ATOM 15781 C C . ASN A 1 81 ? -3.925 -10.103 4.421 1.00 0.00 81 ASN A C 12
ATOM 15782 O O . ASN A 1 81 ? -4.372 -10.863 5.319 1.00 0.00 81 ASN A O 12
ATOM 15793 N N . ASP A 1 82 ? -2.746 -9.544 4.563 1.00 0.00 82 ASP A N 12
ATOM 15794 C CA . ASP A 1 82 ? -2.019 -9.969 5.767 1.00 0.00 82 ASP A CA 12
ATOM 15795 C C . ASP A 1 82 ? -2.250 -8.986 6.863 1.00 0.00 82 ASP A C 12
ATOM 15796 O O . ASP A 1 82 ? -2.280 -9.323 8.029 1.00 0.00 82 ASP A O 12
ATOM 15805 N N . GLU A 1 83 ? -2.879 -7.869 6.511 1.00 0.00 83 GLU A N 12
ATOM 15806 C CA . GLU A 1 83 ? -3.509 -6.992 7.541 1.00 0.00 83 GLU A CA 12
ATOM 15807 C C . GLU A 1 83 ? -4.762 -7.637 8.133 1.00 0.00 83 GLU A C 12
ATOM 15808 O O . GLU A 1 83 ? -4.827 -7.909 9.315 1.00 0.00 83 GLU A O 12
ATOM 15820 N N . MET A 1 84 ? -5.740 -7.886 7.313 1.00 0.00 84 MET A N 12
ATOM 15821 C CA . MET A 1 84 ? -6.988 -8.523 7.821 1.00 0.00 84 MET A CA 12
ATOM 15822 C C . MET A 1 84 ? -6.736 -9.995 8.170 1.00 0.00 84 MET A C 12
ATOM 15823 O O . MET A 1 84 ? -7.460 -10.591 8.941 1.00 0.00 84 MET A O 12
ATOM 15837 N N . GLU A 1 85 ? -5.702 -10.577 7.625 1.00 0.00 85 GLU A N 12
ATOM 15838 C CA . GLU A 1 85 ? -5.400 -12.002 7.937 1.00 0.00 85 GLU A CA 12
ATOM 15839 C C . GLU A 1 85 ? -3.886 -12.215 8.027 1.00 0.00 85 GLU A C 12
ATOM 15840 O O . GLU A 1 85 ? -3.385 -12.294 9.136 1.00 0.00 85 GLU A O 12
ATOM 15853 N N . MET A 1 1 ? -11.269 -3.044 9.777 1.00 0.00 1 MET A N 13
ATOM 15854 C CA . MET A 1 1 ? -10.670 -2.463 8.541 1.00 0.00 1 MET A CA 13
ATOM 15855 C C . MET A 1 1 ? -10.909 -3.394 7.350 1.00 0.00 1 MET A C 13
ATOM 15856 O O . MET A 1 1 ? -10.358 -4.475 7.274 1.00 0.00 1 MET A O 13
ATOM 15872 N N . VAL A 1 2 ? -11.726 -2.984 6.419 1.00 0.00 2 VAL A N 13
ATOM 15873 C CA . VAL A 1 2 ? -11.999 -3.846 5.234 1.00 0.00 2 VAL A CA 13
ATOM 15874 C C . VAL A 1 2 ? -10.870 -3.700 4.215 1.00 0.00 2 VAL A C 13
ATOM 15875 O O . VAL A 1 2 ? -9.887 -4.412 4.250 1.00 0.00 2 VAL A O 13
ATOM 15888 N N . VAL A 1 3 ? -11.048 -2.826 3.260 1.00 0.00 3 VAL A N 13
ATOM 15889 C CA . VAL A 1 3 ? -10.000 -2.612 2.227 1.00 0.00 3 VAL A CA 13
ATOM 15890 C C . VAL A 1 3 ? -9.025 -1.531 2.679 1.00 0.00 3 VAL A C 13
ATOM 15891 O O . VAL A 1 3 ? -9.351 -0.348 2.622 1.00 0.00 3 VAL A O 13
ATOM 15904 N N . ASN A 1 4 ? -7.789 -1.894 2.968 1.00 0.00 4 ASN A N 13
ATOM 15905 C CA . ASN A 1 4 ? -6.839 -0.798 3.349 1.00 0.00 4 ASN A CA 13
ATOM 15906 C C . ASN A 1 4 ? -5.526 -1.054 2.600 1.00 0.00 4 ASN A C 13
ATOM 15907 O O . ASN A 1 4 ? -4.773 -1.948 2.816 1.00 0.00 4 ASN A O 13
ATOM 15918 N N . ILE A 1 5 ? -5.298 -0.227 1.622 1.00 0.00 5 ILE A N 13
ATOM 15919 C CA . ILE A 1 5 ? -4.090 -0.282 0.772 1.00 0.00 5 ILE A CA 13
ATOM 15920 C C . ILE A 1 5 ? -3.265 0.979 0.882 1.00 0.00 5 ILE A C 13
ATOM 15921 O O . ILE A 1 5 ? -3.872 2.055 0.707 1.00 0.00 5 ILE A O 13
ATOM 15937 N N . GLU A 1 6 ? -1.954 0.933 0.984 1.00 0.00 6 GLU A N 13
ATOM 15938 C CA . GLU A 1 6 ? -1.311 2.286 0.940 1.00 0.00 6 GLU A CA 13
ATOM 15939 C C . GLU A 1 6 ? -0.152 2.056 -0.053 1.00 0.00 6 GLU A C 13
ATOM 15940 O O . GLU A 1 6 ? 0.936 1.619 0.190 1.00 0.00 6 GLU A O 13
ATOM 15952 N N . VAL A 1 7 ? -0.237 2.971 -1.097 1.00 0.00 7 VAL A N 13
ATOM 15953 C CA . VAL A 1 7 ? 0.803 2.780 -2.144 1.00 0.00 7 VAL A CA 13
ATOM 15954 C C . VAL A 1 7 ? 1.637 4.073 -1.989 1.00 0.00 7 VAL A C 13
ATOM 15955 O O . VAL A 1 7 ? 1.280 5.178 -2.115 1.00 0.00 7 VAL A O 13
ATOM 15968 N N . PHE A 1 8 ? 2.879 3.789 -1.467 1.00 0.00 8 PHE A N 13
ATOM 15969 C CA . PHE A 1 8 ? 3.778 4.957 -1.227 1.00 0.00 8 PHE A CA 13
ATOM 15970 C C . PHE A 1 8 ? 5.017 4.811 -2.112 1.00 0.00 8 PHE A C 13
ATOM 15971 O O . PHE A 1 8 ? 6.036 4.274 -1.727 1.00 0.00 8 PHE A O 13
ATOM 15988 N N . THR A 1 9 ? 4.989 5.464 -3.244 1.00 0.00 9 THR A N 13
ATOM 15989 C CA . THR A 1 9 ? 6.155 5.414 -4.166 1.00 0.00 9 THR A CA 13
ATOM 15990 C C . THR A 1 9 ? 6.610 6.841 -4.455 1.00 0.00 9 THR A C 13
ATOM 15991 O O . THR A 1 9 ? 7.661 7.267 -4.017 1.00 0.00 9 THR A O 13
ATOM 16002 N N . SER A 1 10 ? 5.824 7.594 -5.176 1.00 0.00 10 SER A N 13
ATOM 16003 C CA . SER A 1 10 ? 6.216 9.000 -5.473 1.00 0.00 10 SER A CA 13
ATOM 16004 C C . SER A 1 10 ? 5.155 9.687 -6.337 1.00 0.00 10 SER A C 13
ATOM 16005 O O . SER A 1 10 ? 4.424 9.040 -7.061 1.00 0.00 10 SER A O 13
ATOM 16013 N N . PRO A 1 11 ? 5.111 10.988 -6.224 1.00 0.00 11 PRO A N 13
ATOM 16014 C CA . PRO A 1 11 ? 4.135 11.791 -6.998 1.00 0.00 11 PRO A CA 13
ATOM 16015 C C . PRO A 1 11 ? 4.592 11.932 -8.453 1.00 0.00 11 PRO A C 13
ATOM 16016 O O . PRO A 1 11 ? 3.791 12.099 -9.352 1.00 0.00 11 PRO A O 13
ATOM 16027 N N . THR A 1 12 ? 5.872 11.866 -8.690 1.00 0.00 12 THR A N 13
ATOM 16028 C CA . THR A 1 12 ? 6.379 11.998 -10.086 1.00 0.00 12 THR A CA 13
ATOM 16029 C C . THR A 1 12 ? 6.212 10.671 -10.830 1.00 0.00 12 THR A C 13
ATOM 16030 O O . THR A 1 12 ? 6.278 10.613 -12.042 1.00 0.00 12 THR A O 13
ATOM 16041 N N . CYS A 1 13 ? 5.991 9.606 -10.111 1.00 0.00 13 CYS A N 13
ATOM 16042 C CA . CYS A 1 13 ? 5.812 8.282 -10.773 1.00 0.00 13 CYS A CA 13
ATOM 16043 C C . CYS A 1 13 ? 4.485 7.657 -10.338 1.00 0.00 13 CYS A C 13
ATOM 16044 O O . CYS A 1 13 ? 3.745 8.240 -9.571 1.00 0.00 13 CYS A O 13
ATOM 16052 N N . PRO A 1 14 ? 4.228 6.486 -10.849 1.00 0.00 14 PRO A N 13
ATOM 16053 C CA . PRO A 1 14 ? 2.980 5.768 -10.513 1.00 0.00 14 PRO A CA 13
ATOM 16054 C C . PRO A 1 14 ? 3.142 5.006 -9.195 1.00 0.00 14 PRO A C 13
ATOM 16055 O O . PRO A 1 14 ? 3.832 4.008 -9.126 1.00 0.00 14 PRO A O 13
ATOM 16066 N N . TYR A 1 15 ? 2.511 5.466 -8.148 1.00 0.00 15 TYR A N 13
ATOM 16067 C CA . TYR A 1 15 ? 2.631 4.762 -6.840 1.00 0.00 15 TYR A CA 13
ATOM 16068 C C . TYR A 1 15 ? 2.361 3.263 -7.030 1.00 0.00 15 TYR A C 13
ATOM 16069 O O . TYR A 1 15 ? 3.075 2.580 -7.737 1.00 0.00 15 TYR A O 13
ATOM 16087 N N . CYS A 1 16 ? 1.331 2.747 -6.410 1.00 0.00 16 CYS A N 13
ATOM 16088 C CA . CYS A 1 16 ? 1.015 1.293 -6.563 1.00 0.00 16 CYS A CA 13
ATOM 16089 C C . CYS A 1 16 ? -0.475 1.039 -6.292 1.00 0.00 16 CYS A C 13
ATOM 16090 O O . CYS A 1 16 ? -0.833 0.066 -5.658 1.00 0.00 16 CYS A O 13
ATOM 16098 N N . PRO A 1 17 ? -1.293 1.936 -6.775 1.00 0.00 17 PRO A N 13
ATOM 16099 C CA . PRO A 1 17 ? -2.763 1.822 -6.578 1.00 0.00 17 PRO A CA 13
ATOM 16100 C C . PRO A 1 17 ? -3.365 0.760 -7.504 1.00 0.00 17 PRO A C 13
ATOM 16101 O O . PRO A 1 17 ? -4.504 0.864 -7.916 1.00 0.00 17 PRO A O 13
ATOM 16112 N N . MET A 1 18 ? -2.620 -0.253 -7.845 1.00 0.00 18 MET A N 13
ATOM 16113 C CA . MET A 1 18 ? -3.171 -1.301 -8.754 1.00 0.00 18 MET A CA 13
ATOM 16114 C C . MET A 1 18 ? -3.391 -2.612 -7.998 1.00 0.00 18 MET A C 13
ATOM 16115 O O . MET A 1 18 ? -4.491 -3.122 -7.927 1.00 0.00 18 MET A O 13
ATOM 16129 N N . ALA A 1 19 ? -2.351 -3.160 -7.437 1.00 0.00 19 ALA A N 13
ATOM 16130 C CA . ALA A 1 19 ? -2.506 -4.440 -6.694 1.00 0.00 19 ALA A CA 13
ATOM 16131 C C . ALA A 1 19 ? -3.555 -4.285 -5.598 1.00 0.00 19 ALA A C 13
ATOM 16132 O O . ALA A 1 19 ? -4.101 -5.250 -5.102 1.00 0.00 19 ALA A O 13
ATOM 16139 N N . ILE A 1 20 ? -3.854 -3.071 -5.233 1.00 0.00 20 ILE A N 13
ATOM 16140 C CA . ILE A 1 20 ? -4.877 -2.851 -4.175 1.00 0.00 20 ILE A CA 13
ATOM 16141 C C . ILE A 1 20 ? -6.271 -3.077 -4.748 1.00 0.00 20 ILE A C 13
ATOM 16142 O O . ILE A 1 20 ? -7.131 -3.651 -4.112 1.00 0.00 20 ILE A O 13
ATOM 16158 N N . GLU A 1 21 ? -6.496 -2.649 -5.956 1.00 0.00 21 GLU A N 13
ATOM 16159 C CA . GLU A 1 21 ? -7.826 -2.859 -6.582 1.00 0.00 21 GLU A CA 13
ATOM 16160 C C . GLU A 1 21 ? -8.182 -4.341 -6.493 1.00 0.00 21 GLU A C 13
ATOM 16161 O O . GLU A 1 21 ? -9.328 -4.714 -6.349 1.00 0.00 21 GLU A O 13
ATOM 16173 N N . VAL A 1 22 ? -7.196 -5.192 -6.590 1.00 0.00 22 VAL A N 13
ATOM 16174 C CA . VAL A 1 22 ? -7.468 -6.654 -6.495 1.00 0.00 22 VAL A CA 13
ATOM 16175 C C . VAL A 1 22 ? -7.844 -7.004 -5.058 1.00 0.00 22 VAL A C 13
ATOM 16176 O O . VAL A 1 22 ? -8.800 -7.704 -4.804 1.00 0.00 22 VAL A O 13
ATOM 16189 N N . VAL A 1 23 ? -7.080 -6.567 -4.119 1.00 0.00 23 VAL A N 13
ATOM 16190 C CA . VAL A 1 23 ? -7.371 -6.771 -2.672 1.00 0.00 23 VAL A CA 13
ATOM 16191 C C . VAL A 1 23 ? -8.722 -6.149 -2.337 1.00 0.00 23 VAL A C 13
ATOM 16192 O O . VAL A 1 23 ? -9.390 -6.507 -1.397 1.00 0.00 23 VAL A O 13
ATOM 16205 N N . ASP A 1 24 ? -9.010 -5.042 -2.986 1.00 0.00 24 ASP A N 13
ATOM 16206 C CA . ASP A 1 24 ? -10.276 -4.320 -2.719 1.00 0.00 24 ASP A CA 13
ATOM 16207 C C . ASP A 1 24 ? -11.436 -5.159 -3.221 1.00 0.00 24 ASP A C 13
ATOM 16208 O O . ASP A 1 24 ? -12.479 -5.265 -2.617 1.00 0.00 24 ASP A O 13
ATOM 16217 N N . GLU A 1 25 ? -11.238 -5.736 -4.370 1.00 0.00 25 GLU A N 13
ATOM 16218 C CA . GLU A 1 25 ? -12.277 -6.593 -4.976 1.00 0.00 25 GLU A CA 13
ATOM 16219 C C . GLU A 1 25 ? -12.653 -7.705 -3.999 1.00 0.00 25 GLU A C 13
ATOM 16220 O O . GLU A 1 25 ? -13.807 -7.998 -3.774 1.00 0.00 25 GLU A O 13
ATOM 16232 N N . ALA A 1 26 ? -11.664 -8.356 -3.451 1.00 0.00 26 ALA A N 13
ATOM 16233 C CA . ALA A 1 26 ? -11.927 -9.448 -2.471 1.00 0.00 26 ALA A CA 13
ATOM 16234 C C . ALA A 1 26 ? -12.278 -8.885 -1.101 1.00 0.00 26 ALA A C 13
ATOM 16235 O O . ALA A 1 26 ? -13.154 -9.367 -0.417 1.00 0.00 26 ALA A O 13
ATOM 16242 N N . LYS A 1 27 ? -11.591 -7.826 -0.705 1.00 0.00 27 LYS A N 13
ATOM 16243 C CA . LYS A 1 27 ? -11.892 -7.289 0.646 1.00 0.00 27 LYS A CA 13
ATOM 16244 C C . LYS A 1 27 ? -13.250 -6.592 0.613 1.00 0.00 27 LYS A C 13
ATOM 16245 O O . LYS A 1 27 ? -13.918 -6.487 1.629 1.00 0.00 27 LYS A O 13
ATOM 16264 N N . LYS A 1 28 ? -13.744 -6.291 -0.551 1.00 0.00 28 LYS A N 13
ATOM 16265 C CA . LYS A 1 28 ? -15.101 -5.697 -0.652 1.00 0.00 28 LYS A CA 13
ATOM 16266 C C . LYS A 1 28 ? -16.107 -6.798 -0.342 1.00 0.00 28 LYS A C 13
ATOM 16267 O O . LYS A 1 28 ? -17.045 -6.623 0.411 1.00 0.00 28 LYS A O 13
ATOM 16286 N N . GLU A 1 29 ? -15.865 -7.958 -0.893 1.00 0.00 29 GLU A N 13
ATOM 16287 C CA . GLU A 1 29 ? -16.776 -9.103 -0.656 1.00 0.00 29 GLU A CA 13
ATOM 16288 C C . GLU A 1 29 ? -16.977 -9.301 0.845 1.00 0.00 29 GLU A C 13
ATOM 16289 O O . GLU A 1 29 ? -18.089 -9.509 1.306 1.00 0.00 29 GLU A O 13
ATOM 16301 N N . PHE A 1 30 ? -15.990 -9.014 1.616 1.00 0.00 30 PHE A N 13
ATOM 16302 C CA . PHE A 1 30 ? -16.092 -9.192 3.094 1.00 0.00 30 PHE A CA 13
ATOM 16303 C C . PHE A 1 30 ? -16.519 -7.793 3.582 1.00 0.00 30 PHE A C 13
ATOM 16304 O O . PHE A 1 30 ? -17.475 -7.689 4.367 1.00 0.00 30 PHE A O 13
ATOM 16321 N N . GLY A 1 31 ? -15.685 -6.838 3.509 1.00 0.00 31 GLY A N 13
ATOM 16322 C CA . GLY A 1 31 ? -15.953 -5.417 3.857 1.00 0.00 31 GLY A CA 13
ATOM 16323 C C . GLY A 1 31 ? -16.771 -4.603 2.876 1.00 0.00 31 GLY A C 13
ATOM 16324 O O . GLY A 1 31 ? -16.080 -3.765 2.219 1.00 0.00 31 GLY A O 13
ATOM 16328 N N . ASP A 1 32 ? -17.977 -4.812 2.603 1.00 0.00 32 ASP A N 13
ATOM 16329 C CA . ASP A 1 32 ? -18.643 -4.006 1.545 1.00 0.00 32 ASP A CA 13
ATOM 16330 C C . ASP A 1 32 ? -18.034 -2.601 1.485 1.00 0.00 32 ASP A C 13
ATOM 16331 O O . ASP A 1 32 ? -18.087 -1.940 0.466 1.00 0.00 32 ASP A O 13
ATOM 16340 N N . LYS A 1 33 ? -17.554 -2.093 2.555 1.00 0.00 33 LYS A N 13
ATOM 16341 C CA . LYS A 1 33 ? -16.819 -0.801 2.647 1.00 0.00 33 LYS A CA 13
ATOM 16342 C C . LYS A 1 33 ? -15.404 -0.861 2.113 1.00 0.00 33 LYS A C 13
ATOM 16343 O O . LYS A 1 33 ? -14.765 -1.901 2.307 1.00 0.00 33 LYS A O 13
ATOM 16362 N N . ILE A 1 34 ? -14.851 0.180 1.582 1.00 0.00 34 ILE A N 13
ATOM 16363 C CA . ILE A 1 34 ? -13.417 0.092 1.182 1.00 0.00 34 ILE A CA 13
ATOM 16364 C C . ILE A 1 34 ? -12.631 1.300 1.718 1.00 0.00 34 ILE A C 13
ATOM 16365 O O . ILE A 1 34 ? -13.163 2.353 1.984 1.00 0.00 34 ILE A O 13
ATOM 16381 N N . ASP A 1 35 ? -11.340 1.130 1.864 1.00 0.00 35 ASP A N 13
ATOM 16382 C CA . ASP A 1 35 ? -10.489 2.227 2.393 1.00 0.00 35 ASP A CA 13
ATOM 16383 C C . ASP A 1 35 ? -9.089 2.060 1.806 1.00 0.00 35 ASP A C 13
ATOM 16384 O O . ASP A 1 35 ? -8.150 1.703 2.498 1.00 0.00 35 ASP A O 13
ATOM 16393 N N . VAL A 1 36 ? -8.903 2.481 0.562 1.00 0.00 36 VAL A N 13
ATOM 16394 C CA . VAL A 1 36 ? -7.543 2.256 -0.003 1.00 0.00 36 VAL A CA 13
ATOM 16395 C C . VAL A 1 36 ? -6.837 3.620 0.118 1.00 0.00 36 VAL A C 13
ATOM 16396 O O . VAL A 1 36 ? -7.150 4.622 -0.447 1.00 0.00 36 VAL A O 13
ATOM 16409 N N . GLU A 1 37 ? -5.623 3.529 0.756 1.00 0.00 37 GLU A N 13
ATOM 16410 C CA . GLU A 1 37 ? -4.946 4.853 0.955 1.00 0.00 37 GLU A CA 13
ATOM 16411 C C . GLU A 1 37 ? -3.706 4.785 0.021 1.00 0.00 37 GLU A C 13
ATOM 16412 O O . GLU A 1 37 ? -3.144 3.795 -0.301 1.00 0.00 37 GLU A O 13
ATOM 16424 N N . LYS A 1 38 ? -3.370 5.917 -0.512 1.00 0.00 38 LYS A N 13
ATOM 16425 C CA . LYS A 1 38 ? -2.371 6.071 -1.585 1.00 0.00 38 LYS A CA 13
ATOM 16426 C C . LYS A 1 38 ? -1.434 7.273 -1.454 1.00 0.00 38 LYS A C 13
ATOM 16427 O O . LYS A 1 38 ? -2.001 8.383 -1.366 1.00 0.00 38 LYS A O 13
ATOM 16446 N N . ILE A 1 39 ? -0.202 7.162 -1.136 1.00 0.00 39 ILE A N 13
ATOM 16447 C CA . ILE A 1 39 ? 0.673 8.364 -1.004 1.00 0.00 39 ILE A CA 13
ATOM 16448 C C . ILE A 1 39 ? 2.002 8.202 -1.753 1.00 0.00 39 ILE A C 13
ATOM 16449 O O . ILE A 1 39 ? 2.280 7.169 -2.330 1.00 0.00 39 ILE A O 13
ATOM 16465 N N . ASP A 1 40 ? 2.725 9.275 -1.927 1.00 0.00 40 ASP A N 13
ATOM 16466 C CA . ASP A 1 40 ? 4.061 9.233 -2.580 1.00 0.00 40 ASP A CA 13
ATOM 16467 C C . ASP A 1 40 ? 5.219 9.213 -1.591 1.00 0.00 40 ASP A C 13
ATOM 16468 O O . ASP A 1 40 ? 5.031 9.443 -0.415 1.00 0.00 40 ASP A O 13
ATOM 16477 N N . ILE A 1 41 ? 6.412 9.090 -2.062 1.00 0.00 41 ILE A N 13
ATOM 16478 C CA . ILE A 1 41 ? 7.619 9.175 -1.191 1.00 0.00 41 ILE A CA 13
ATOM 16479 C C . ILE A 1 41 ? 7.765 10.571 -0.576 1.00 0.00 41 ILE A C 13
ATOM 16480 O O . ILE A 1 41 ? 8.605 10.815 0.259 1.00 0.00 41 ILE A O 13
ATOM 16496 N N . MET A 1 42 ? 7.007 11.539 -1.117 1.00 0.00 42 MET A N 13
ATOM 16497 C CA . MET A 1 42 ? 7.211 12.898 -0.548 1.00 0.00 42 MET A CA 13
ATOM 16498 C C . MET A 1 42 ? 6.088 13.240 0.452 1.00 0.00 42 MET A C 13
ATOM 16499 O O . MET A 1 42 ? 6.239 14.149 1.250 1.00 0.00 42 MET A O 13
ATOM 16513 N N . VAL A 1 43 ? 5.108 12.390 0.581 1.00 0.00 43 VAL A N 13
ATOM 16514 C CA . VAL A 1 43 ? 4.033 12.650 1.580 1.00 0.00 43 VAL A CA 13
ATOM 16515 C C . VAL A 1 43 ? 4.046 11.537 2.628 1.00 0.00 43 VAL A C 13
ATOM 16516 O O . VAL A 1 43 ? 3.886 11.781 3.807 1.00 0.00 43 VAL A O 13
ATOM 16529 N N . ASP A 1 44 ? 4.230 10.314 2.209 1.00 0.00 44 ASP A N 13
ATOM 16530 C CA . ASP A 1 44 ? 4.242 9.192 3.189 1.00 0.00 44 ASP A CA 13
ATOM 16531 C C . ASP A 1 44 ? 5.646 8.598 3.296 1.00 0.00 44 ASP A C 13
ATOM 16532 O O . ASP A 1 44 ? 5.822 7.393 3.324 1.00 0.00 44 ASP A O 13
ATOM 16541 N N . ARG A 1 45 ? 6.655 9.447 3.422 1.00 0.00 45 ARG A N 13
ATOM 16542 C CA . ARG A 1 45 ? 8.021 8.854 3.473 1.00 0.00 45 ARG A CA 13
ATOM 16543 C C . ARG A 1 45 ? 8.158 8.028 4.762 1.00 0.00 45 ARG A C 13
ATOM 16544 O O . ARG A 1 45 ? 9.125 7.318 4.949 1.00 0.00 45 ARG A O 13
ATOM 16565 N N . GLU A 1 46 ? 7.142 7.978 5.550 1.00 0.00 46 GLU A N 13
ATOM 16566 C CA . GLU A 1 46 ? 7.072 7.098 6.754 1.00 0.00 46 GLU A CA 13
ATOM 16567 C C . GLU A 1 46 ? 7.383 5.658 6.361 1.00 0.00 46 GLU A C 13
ATOM 16568 O O . GLU A 1 46 ? 7.658 4.816 7.188 1.00 0.00 46 GLU A O 13
ATOM 16580 N N . LYS A 1 47 ? 7.121 5.316 5.123 1.00 0.00 47 LYS A N 13
ATOM 16581 C CA . LYS A 1 47 ? 7.321 3.903 4.706 1.00 0.00 47 LYS A CA 13
ATOM 16582 C C . LYS A 1 47 ? 8.692 3.428 5.173 1.00 0.00 47 LYS A C 13
ATOM 16583 O O . LYS A 1 47 ? 8.831 2.411 5.816 1.00 0.00 47 LYS A O 13
ATOM 16602 N N . ALA A 1 48 ? 9.701 4.045 4.722 1.00 0.00 48 ALA A N 13
ATOM 16603 C CA . ALA A 1 48 ? 11.103 3.799 5.108 1.00 0.00 48 ALA A CA 13
ATOM 16604 C C . ALA A 1 48 ? 11.304 3.883 6.613 1.00 0.00 48 ALA A C 13
ATOM 16605 O O . ALA A 1 48 ? 12.423 3.809 7.075 1.00 0.00 48 ALA A O 13
ATOM 16612 N N . ILE A 1 49 ? 10.324 4.396 7.330 1.00 0.00 49 ILE A N 13
ATOM 16613 C CA . ILE A 1 49 ? 10.600 4.621 8.757 1.00 0.00 49 ILE A CA 13
ATOM 16614 C C . ILE A 1 49 ? 11.547 3.502 9.156 1.00 0.00 49 ILE A C 13
ATOM 16615 O O . ILE A 1 49 ? 12.528 3.704 9.842 1.00 0.00 49 ILE A O 13
ATOM 16631 N N . GLU A 1 50 ? 11.293 2.337 8.633 1.00 0.00 50 GLU A N 13
ATOM 16632 C CA . GLU A 1 50 ? 12.187 1.184 8.883 1.00 0.00 50 GLU A CA 13
ATOM 16633 C C . GLU A 1 50 ? 13.625 1.574 8.529 1.00 0.00 50 GLU A C 13
ATOM 16634 O O . GLU A 1 50 ? 14.531 1.412 9.321 1.00 0.00 50 GLU A O 13
ATOM 16646 N N . TYR A 1 51 ? 13.845 2.102 7.347 1.00 0.00 51 TYR A N 13
ATOM 16647 C CA . TYR A 1 51 ? 15.236 2.510 6.976 1.00 0.00 51 TYR A CA 13
ATOM 16648 C C . TYR A 1 51 ? 15.277 3.987 6.588 1.00 0.00 51 TYR A C 13
ATOM 16649 O O . TYR A 1 51 ? 16.270 4.665 6.754 1.00 0.00 51 TYR A O 13
ATOM 16667 N N . GLY A 1 52 ? 14.198 4.478 6.069 1.00 0.00 52 GLY A N 13
ATOM 16668 C CA . GLY A 1 52 ? 14.134 5.904 5.651 1.00 0.00 52 GLY A CA 13
ATOM 16669 C C . GLY A 1 52 ? 15.441 6.334 4.978 1.00 0.00 52 GLY A C 13
ATOM 16670 O O . GLY A 1 52 ? 15.678 7.505 4.765 1.00 0.00 52 GLY A O 13
ATOM 16674 N N . LEU A 1 53 ? 16.244 5.448 4.573 1.00 0.00 53 LEU A N 13
ATOM 16675 C CA . LEU A 1 53 ? 17.559 5.721 3.884 1.00 0.00 53 LEU A CA 13
ATOM 16676 C C . LEU A 1 53 ? 17.163 5.827 2.407 1.00 0.00 53 LEU A C 13
ATOM 16677 O O . LEU A 1 53 ? 17.373 6.819 1.730 1.00 0.00 53 LEU A O 13
ATOM 16693 N N . MET A 1 54 ? 16.901 4.677 1.848 1.00 0.00 54 MET A N 13
ATOM 16694 C CA . MET A 1 54 ? 16.496 4.591 0.425 1.00 0.00 54 MET A CA 13
ATOM 16695 C C . MET A 1 54 ? 14.981 4.466 0.362 1.00 0.00 54 MET A C 13
ATOM 16696 O O . MET A 1 54 ? 14.449 3.538 -0.238 1.00 0.00 54 MET A O 13
ATOM 16710 N N . ALA A 1 55 ? 14.270 5.501 0.796 1.00 0.00 55 ALA A N 13
ATOM 16711 C CA . ALA A 1 55 ? 12.791 5.282 0.814 1.00 0.00 55 ALA A CA 13
ATOM 16712 C C . ALA A 1 55 ? 12.216 6.204 -0.298 1.00 0.00 55 ALA A C 13
ATOM 16713 O O . ALA A 1 55 ? 12.162 7.371 -0.322 1.00 0.00 55 ALA A O 13
ATOM 16720 N N . VAL A 1 56 ? 11.710 5.461 -1.317 1.00 0.00 56 VAL A N 13
ATOM 16721 C CA . VAL A 1 56 ? 11.107 6.144 -2.495 1.00 0.00 56 VAL A CA 13
ATOM 16722 C C . VAL A 1 56 ? 9.971 5.330 -3.114 1.00 0.00 56 VAL A C 13
ATOM 16723 O O . VAL A 1 56 ? 8.809 5.719 -3.004 1.00 0.00 56 VAL A O 13
ATOM 16736 N N . PRO A 1 57 ? 10.268 4.037 -3.397 1.00 0.00 57 PRO A N 13
ATOM 16737 C CA . PRO A 1 57 ? 9.146 3.276 -4.002 1.00 0.00 57 PRO A CA 13
ATOM 16738 C C . PRO A 1 57 ? 8.860 2.152 -2.963 1.00 0.00 57 PRO A C 13
ATOM 16739 O O . PRO A 1 57 ? 9.503 1.262 -2.627 1.00 0.00 57 PRO A O 13
ATOM 16750 N N . ALA A 1 58 ? 7.641 2.366 -2.380 1.00 0.00 58 ALA A N 13
ATOM 16751 C CA . ALA A 1 58 ? 7.194 1.484 -1.264 1.00 0.00 58 ALA A CA 13
ATOM 16752 C C . ALA A 1 58 ? 5.685 1.558 -1.067 1.00 0.00 58 ALA A C 13
ATOM 16753 O O . ALA A 1 58 ? 4.975 2.238 -1.780 1.00 0.00 58 ALA A O 13
ATOM 16760 N N . ILE A 1 59 ? 5.189 0.792 -0.131 1.00 0.00 59 ILE A N 13
ATOM 16761 C CA . ILE A 1 59 ? 3.736 0.831 0.170 1.00 0.00 59 ILE A CA 13
ATOM 16762 C C . ILE A 1 59 ? 3.556 0.622 1.673 1.00 0.00 59 ILE A C 13
ATOM 16763 O O . ILE A 1 59 ? 4.146 -0.276 2.256 1.00 0.00 59 ILE A O 13
ATOM 16779 N N . ALA A 1 60 ? 2.458 1.196 2.233 1.00 0.00 60 ALA A N 13
ATOM 16780 C CA . ALA A 1 60 ? 2.428 0.949 3.710 1.00 0.00 60 ALA A CA 13
ATOM 16781 C C . ALA A 1 60 ? 1.503 -0.281 3.708 1.00 0.00 60 ALA A C 13
ATOM 16782 O O . ALA A 1 60 ? 0.533 -0.467 3.049 1.00 0.00 60 ALA A O 13
ATOM 16789 N N . ILE A 1 61 ? 1.842 -1.155 4.758 1.00 0.00 61 ILE A N 13
ATOM 16790 C CA . ILE A 1 61 ? 1.072 -2.440 4.580 1.00 0.00 61 ILE A CA 13
ATOM 16791 C C . ILE A 1 61 ? -0.063 -2.173 5.594 1.00 0.00 61 ILE A C 13
ATOM 16792 O O . ILE A 1 61 ? -0.229 -2.607 6.673 1.00 0.00 61 ILE A O 13
ATOM 16808 N N . ASN A 1 62 ? -1.136 -1.678 4.884 1.00 0.00 62 ASN A N 13
ATOM 16809 C CA . ASN A 1 62 ? -2.403 -1.379 5.593 1.00 0.00 62 ASN A CA 13
ATOM 16810 C C . ASN A 1 62 ? -2.764 -2.597 6.413 1.00 0.00 62 ASN A C 13
ATOM 16811 O O . ASN A 1 62 ? -3.493 -3.468 5.976 1.00 0.00 62 ASN A O 13
ATOM 16822 N N . GLY A 1 63 ? -2.222 -2.669 7.590 1.00 0.00 63 GLY A N 13
ATOM 16823 C CA . GLY A 1 63 ? -2.455 -3.826 8.486 1.00 0.00 63 GLY A CA 13
ATOM 16824 C C . GLY A 1 63 ? -1.347 -3.799 9.536 1.00 0.00 63 GLY A C 13
ATOM 16825 O O . GLY A 1 63 ? -1.588 -3.913 10.721 1.00 0.00 63 GLY A O 13
ATOM 16829 N N . VAL A 1 64 ? -0.124 -3.640 9.094 1.00 0.00 64 VAL A N 13
ATOM 16830 C CA . VAL A 1 64 ? 1.015 -3.593 10.042 1.00 0.00 64 VAL A CA 13
ATOM 16831 C C . VAL A 1 64 ? 1.821 -2.281 9.894 1.00 0.00 64 VAL A C 13
ATOM 16832 O O . VAL A 1 64 ? 1.928 -1.521 10.835 1.00 0.00 64 VAL A O 13
ATOM 16845 N N . VAL A 1 65 ? 2.384 -1.990 8.737 1.00 0.00 65 VAL A N 13
ATOM 16846 C CA . VAL A 1 65 ? 3.165 -0.717 8.602 1.00 0.00 65 VAL A CA 13
ATOM 16847 C C . VAL A 1 65 ? 3.417 -0.355 7.131 1.00 0.00 65 VAL A C 13
ATOM 16848 O O . VAL A 1 65 ? 2.543 0.135 6.441 1.00 0.00 65 VAL A O 13
ATOM 16861 N N . ARG A 1 66 ? 4.626 -0.568 6.665 1.00 0.00 66 ARG A N 13
ATOM 16862 C CA . ARG A 1 66 ? 4.984 -0.232 5.254 1.00 0.00 66 ARG A CA 13
ATOM 16863 C C . ARG A 1 66 ? 6.142 -1.117 4.779 1.00 0.00 66 ARG A C 13
ATOM 16864 O O . ARG A 1 66 ? 6.817 -1.746 5.571 1.00 0.00 66 ARG A O 13
ATOM 16885 N N . PHE A 1 67 ? 6.398 -1.153 3.498 1.00 0.00 67 PHE A N 13
ATOM 16886 C CA . PHE A 1 67 ? 7.508 -2.010 2.985 1.00 0.00 67 PHE A CA 13
ATOM 16887 C C . PHE A 1 67 ? 8.160 -1.378 1.749 1.00 0.00 67 PHE A C 13
ATOM 16888 O O . PHE A 1 67 ? 7.740 -0.343 1.271 1.00 0.00 67 PHE A O 13
ATOM 16905 N N . VAL A 1 68 ? 9.273 -1.909 1.323 1.00 0.00 68 VAL A N 13
ATOM 16906 C CA . VAL A 1 68 ? 9.967 -1.416 0.097 1.00 0.00 68 VAL A CA 13
ATOM 16907 C C . VAL A 1 68 ? 9.354 -1.996 -1.166 1.00 0.00 68 VAL A C 13
ATOM 16908 O O . VAL A 1 68 ? 9.412 -3.219 -1.332 1.00 0.00 68 VAL A O 13
ATOM 16921 N N . GLY A 1 69 ? 8.830 -1.229 -2.048 1.00 0.00 69 GLY A N 13
ATOM 16922 C CA . GLY A 1 69 ? 8.249 -1.814 -3.287 1.00 0.00 69 GLY A CA 13
ATOM 16923 C C . GLY A 1 69 ? 8.076 -0.744 -4.358 1.00 0.00 69 GLY A C 13
ATOM 16924 O O . GLY A 1 69 ? 7.269 0.150 -4.229 1.00 0.00 69 GLY A O 13
ATOM 16928 N N . ALA A 1 70 ? 8.793 -0.839 -5.433 1.00 0.00 70 ALA A N 13
ATOM 16929 C CA . ALA A 1 70 ? 8.628 0.167 -6.503 1.00 0.00 70 ALA A CA 13
ATOM 16930 C C . ALA A 1 70 ? 7.585 -0.334 -7.502 1.00 0.00 70 ALA A C 13
ATOM 16931 O O . ALA A 1 70 ? 6.418 -0.014 -7.369 1.00 0.00 70 ALA A O 13
ATOM 16938 N N . PRO A 1 71 ? 8.008 -1.167 -8.432 1.00 0.00 71 PRO A N 13
ATOM 16939 C CA . PRO A 1 71 ? 7.018 -1.692 -9.378 1.00 0.00 71 PRO A CA 13
ATOM 16940 C C . PRO A 1 71 ? 6.375 -2.925 -8.748 1.00 0.00 71 PRO A C 13
ATOM 16941 O O . PRO A 1 71 ? 5.659 -3.680 -9.383 1.00 0.00 71 PRO A O 13
ATOM 16952 N N . SER A 1 72 ? 6.338 -2.908 -7.346 1.00 0.00 72 SER A N 13
ATOM 16953 C CA . SER A 1 72 ? 5.654 -4.182 -6.856 1.00 0.00 72 SER A CA 13
ATOM 16954 C C . SER A 1 72 ? 4.448 -3.572 -6.054 1.00 0.00 72 SER A C 13
ATOM 16955 O O . SER A 1 72 ? 4.294 -3.458 -4.906 1.00 0.00 72 SER A O 13
ATOM 16963 N N . ARG A 1 73 ? 3.357 -3.534 -6.884 1.00 0.00 73 ARG A N 13
ATOM 16964 C CA . ARG A 1 73 ? 2.041 -3.111 -6.351 1.00 0.00 73 ARG A CA 13
ATOM 16965 C C . ARG A 1 73 ? 1.373 -4.295 -5.688 1.00 0.00 73 ARG A C 13
ATOM 16966 O O . ARG A 1 73 ? 0.779 -4.200 -4.643 1.00 0.00 73 ARG A O 13
ATOM 16987 N N . GLU A 1 74 ? 1.427 -5.434 -6.326 1.00 0.00 74 GLU A N 13
ATOM 16988 C CA . GLU A 1 74 ? 0.814 -6.656 -5.733 1.00 0.00 74 GLU A CA 13
ATOM 16989 C C . GLU A 1 74 ? 1.096 -6.661 -4.240 1.00 0.00 74 GLU A C 13
ATOM 16990 O O . GLU A 1 74 ? 0.345 -7.178 -3.441 1.00 0.00 74 GLU A O 13
ATOM 17002 N N . GLU A 1 75 ? 2.224 -6.124 -3.871 1.00 0.00 75 GLU A N 13
ATOM 17003 C CA . GLU A 1 75 ? 2.592 -6.097 -2.444 1.00 0.00 75 GLU A CA 13
ATOM 17004 C C . GLU A 1 75 ? 1.415 -5.555 -1.632 1.00 0.00 75 GLU A C 13
ATOM 17005 O O . GLU A 1 75 ? 1.041 -6.116 -0.619 1.00 0.00 75 GLU A O 13
ATOM 17017 N N . LEU A 1 76 ? 0.813 -4.493 -2.085 1.00 0.00 76 LEU A N 13
ATOM 17018 C CA . LEU A 1 76 ? -0.364 -3.941 -1.364 1.00 0.00 76 LEU A CA 13
ATOM 17019 C C . LEU A 1 76 ? -1.450 -5.007 -1.279 1.00 0.00 76 LEU A C 13
ATOM 17020 O O . LEU A 1 76 ? -2.088 -5.190 -0.263 1.00 0.00 76 LEU A O 13
ATOM 17036 N N . PHE A 1 77 ? -1.668 -5.709 -2.361 1.00 0.00 77 PHE A N 13
ATOM 17037 C CA . PHE A 1 77 ? -2.708 -6.770 -2.353 1.00 0.00 77 PHE A CA 13
ATOM 17038 C C . PHE A 1 77 ? -2.396 -7.809 -1.276 1.00 0.00 77 PHE A C 13
ATOM 17039 O O . PHE A 1 77 ? -3.273 -8.377 -0.667 1.00 0.00 77 PHE A O 13
ATOM 17056 N N . GLU A 1 78 ? -1.160 -8.106 -1.080 1.00 0.00 78 GLU A N 13
ATOM 17057 C CA . GLU A 1 78 ? -0.689 -9.068 -0.038 1.00 0.00 78 GLU A CA 13
ATOM 17058 C C . GLU A 1 78 ? -0.787 -8.444 1.355 1.00 0.00 78 GLU A C 13
ATOM 17059 O O . GLU A 1 78 ? -0.874 -9.108 2.359 1.00 0.00 78 GLU A O 13
ATOM 17071 N N . ALA A 1 79 ? -0.540 -7.148 1.420 1.00 0.00 79 ALA A N 13
ATOM 17072 C CA . ALA A 1 79 ? -0.521 -6.477 2.749 1.00 0.00 79 ALA A CA 13
ATOM 17073 C C . ALA A 1 79 ? -1.944 -6.352 3.299 1.00 0.00 79 ALA A C 13
ATOM 17074 O O . ALA A 1 79 ? -2.169 -6.499 4.482 1.00 0.00 79 ALA A O 13
ATOM 17081 N N . ILE A 1 80 ? -2.899 -6.090 2.465 1.00 0.00 80 ILE A N 13
ATOM 17082 C CA . ILE A 1 80 ? -4.309 -5.999 2.931 1.00 0.00 80 ILE A CA 13
ATOM 17083 C C . ILE A 1 80 ? -4.747 -7.356 3.468 1.00 0.00 80 ILE A C 13
ATOM 17084 O O . ILE A 1 80 ? -5.443 -7.466 4.451 1.00 0.00 80 ILE A O 13
ATOM 17100 N N . ASN A 1 81 ? -4.401 -8.398 2.781 1.00 0.00 81 ASN A N 13
ATOM 17101 C CA . ASN A 1 81 ? -4.745 -9.786 3.210 1.00 0.00 81 ASN A CA 13
ATOM 17102 C C . ASN A 1 81 ? -3.930 -10.164 4.436 1.00 0.00 81 ASN A C 13
ATOM 17103 O O . ASN A 1 81 ? -4.402 -10.823 5.351 1.00 0.00 81 ASN A O 13
ATOM 17114 N N . ASP A 1 82 ? -2.709 -9.480 4.567 1.00 0.00 82 ASP A N 13
ATOM 17115 C CA . ASP A 1 82 ? -2.072 -10.091 5.776 1.00 0.00 82 ASP A CA 13
ATOM 17116 C C . ASP A 1 82 ? -2.201 -8.916 6.830 1.00 0.00 82 ASP A C 13
ATOM 17117 O O . ASP A 1 82 ? -2.371 -9.396 8.028 1.00 0.00 82 ASP A O 13
ATOM 17126 N N . GLU A 1 83 ? -3.033 -7.947 6.522 1.00 0.00 83 GLU A N 13
ATOM 17127 C CA . GLU A 1 83 ? -3.500 -6.994 7.549 1.00 0.00 83 GLU A CA 13
ATOM 17128 C C . GLU A 1 83 ? -4.758 -7.640 8.125 1.00 0.00 83 GLU A C 13
ATOM 17129 O O . GLU A 1 83 ? -4.825 -7.910 9.318 1.00 0.00 83 GLU A O 13
ATOM 17141 N N . MET A 1 84 ? -5.742 -7.885 7.303 1.00 0.00 84 MET A N 13
ATOM 17142 C CA . MET A 1 84 ? -6.979 -8.520 7.840 1.00 0.00 84 MET A CA 13
ATOM 17143 C C . MET A 1 84 ? -6.747 -10.000 8.153 1.00 0.00 84 MET A C 13
ATOM 17144 O O . MET A 1 84 ? -7.457 -10.588 8.947 1.00 0.00 84 MET A O 13
ATOM 17158 N N . GLU A 1 85 ? -5.693 -10.572 7.637 1.00 0.00 85 GLU A N 13
ATOM 17159 C CA . GLU A 1 85 ? -5.400 -12.003 7.937 1.00 0.00 85 GLU A CA 13
ATOM 17160 C C . GLU A 1 85 ? -3.887 -12.215 8.026 1.00 0.00 85 GLU A C 13
ATOM 17161 O O . GLU A 1 85 ? -3.385 -12.294 9.136 1.00 0.00 85 GLU A O 13
ATOM 17174 N N . MET A 1 1 ? -11.926 -3.026 9.580 1.00 0.00 1 MET A N 14
ATOM 17175 C CA . MET A 1 1 ? -10.853 -2.791 8.571 1.00 0.00 1 MET A CA 14
ATOM 17176 C C . MET A 1 1 ? -11.034 -3.732 7.376 1.00 0.00 1 MET A C 14
ATOM 17177 O O . MET A 1 1 ? -10.590 -4.863 7.390 1.00 0.00 1 MET A O 14
ATOM 17193 N N . VAL A 1 2 ? -11.684 -3.272 6.348 1.00 0.00 2 VAL A N 14
ATOM 17194 C CA . VAL A 1 2 ? -11.895 -4.134 5.152 1.00 0.00 2 VAL A CA 14
ATOM 17195 C C . VAL A 1 2 ? -10.736 -3.970 4.163 1.00 0.00 2 VAL A C 14
ATOM 17196 O O . VAL A 1 2 ? -9.749 -4.670 4.220 1.00 0.00 2 VAL A O 14
ATOM 17209 N N . VAL A 1 3 ? -10.879 -3.054 3.241 1.00 0.00 3 VAL A N 14
ATOM 17210 C CA . VAL A 1 3 ? -9.825 -2.826 2.234 1.00 0.00 3 VAL A CA 14
ATOM 17211 C C . VAL A 1 3 ? -8.841 -1.760 2.715 1.00 0.00 3 VAL A C 14
ATOM 17212 O O . VAL A 1 3 ? -9.181 -0.597 2.781 1.00 0.00 3 VAL A O 14
ATOM 17225 N N . ASN A 1 4 ? -7.621 -2.128 3.000 1.00 0.00 4 ASN A N 14
ATOM 17226 C CA . ASN A 1 4 ? -6.624 -1.095 3.424 1.00 0.00 4 ASN A CA 14
ATOM 17227 C C . ASN A 1 4 ? -5.391 -1.220 2.530 1.00 0.00 4 ASN A C 14
ATOM 17228 O O . ASN A 1 4 ? -4.684 -2.192 2.553 1.00 0.00 4 ASN A O 14
ATOM 17239 N N . ILE A 1 5 ? -5.149 -0.223 1.736 1.00 0.00 5 ILE A N 14
ATOM 17240 C CA . ILE A 1 5 ? -3.975 -0.219 0.827 1.00 0.00 5 ILE A CA 14
ATOM 17241 C C . ILE A 1 5 ? -3.231 1.107 0.887 1.00 0.00 5 ILE A C 14
ATOM 17242 O O . ILE A 1 5 ? -3.866 2.136 0.764 1.00 0.00 5 ILE A O 14
ATOM 17258 N N . GLU A 1 6 ? -1.943 1.129 0.989 1.00 0.00 6 GLU A N 14
ATOM 17259 C CA . GLU A 1 6 ? -1.299 2.451 0.960 1.00 0.00 6 GLU A CA 14
ATOM 17260 C C . GLU A 1 6 ? -0.192 2.455 -0.094 1.00 0.00 6 GLU A C 14
ATOM 17261 O O . GLU A 1 6 ? 0.872 1.887 0.045 1.00 0.00 6 GLU A O 14
ATOM 17273 N N . VAL A 1 7 ? -0.411 3.182 -1.152 1.00 0.00 7 VAL A N 14
ATOM 17274 C CA . VAL A 1 7 ? 0.584 3.213 -2.259 1.00 0.00 7 VAL A CA 14
ATOM 17275 C C . VAL A 1 7 ? 1.417 4.468 -2.117 1.00 0.00 7 VAL A C 14
ATOM 17276 O O . VAL A 1 7 ? 1.030 5.571 -2.404 1.00 0.00 7 VAL A O 14
ATOM 17289 N N . PHE A 1 8 ? 2.607 4.275 -1.569 1.00 0.00 8 PHE A N 14
ATOM 17290 C CA . PHE A 1 8 ? 3.508 5.424 -1.332 1.00 0.00 8 PHE A CA 14
ATOM 17291 C C . PHE A 1 8 ? 4.781 5.259 -2.165 1.00 0.00 8 PHE A C 14
ATOM 17292 O O . PHE A 1 8 ? 5.735 4.627 -1.750 1.00 0.00 8 PHE A O 14
ATOM 17309 N N . THR A 1 9 ? 4.819 5.846 -3.318 1.00 0.00 9 THR A N 14
ATOM 17310 C CA . THR A 1 9 ? 6.035 5.738 -4.173 1.00 0.00 9 THR A CA 14
ATOM 17311 C C . THR A 1 9 ? 6.596 7.126 -4.442 1.00 0.00 9 THR A C 14
ATOM 17312 O O . THR A 1 9 ? 7.538 7.542 -3.814 1.00 0.00 9 THR A O 14
ATOM 17323 N N . SER A 1 10 ? 6.024 7.848 -5.369 1.00 0.00 10 SER A N 14
ATOM 17324 C CA . SER A 1 10 ? 6.541 9.211 -5.661 1.00 0.00 10 SER A CA 14
ATOM 17325 C C . SER A 1 10 ? 5.736 9.870 -6.782 1.00 0.00 10 SER A C 14
ATOM 17326 O O . SER A 1 10 ? 5.136 9.200 -7.598 1.00 0.00 10 SER A O 14
ATOM 17334 N N . PRO A 1 11 ? 5.756 11.180 -6.778 1.00 0.00 11 PRO A N 14
ATOM 17335 C CA . PRO A 1 11 ? 5.016 11.964 -7.802 1.00 0.00 11 PRO A CA 14
ATOM 17336 C C . PRO A 1 11 ? 5.733 11.895 -9.148 1.00 0.00 11 PRO A C 14
ATOM 17337 O O . PRO A 1 11 ? 5.191 12.264 -10.170 1.00 0.00 11 PRO A O 14
ATOM 17348 N N . THR A 1 12 ? 6.944 11.421 -9.164 1.00 0.00 12 THR A N 14
ATOM 17349 C CA . THR A 1 12 ? 7.679 11.329 -10.460 1.00 0.00 12 THR A CA 14
ATOM 17350 C C . THR A 1 12 ? 7.213 10.093 -11.236 1.00 0.00 12 THR A C 14
ATOM 17351 O O . THR A 1 12 ? 7.716 9.785 -12.298 1.00 0.00 12 THR A O 14
ATOM 17362 N N . CYS A 1 13 ? 6.283 9.360 -10.679 1.00 0.00 13 CYS A N 14
ATOM 17363 C CA . CYS A 1 13 ? 5.766 8.146 -11.361 1.00 0.00 13 CYS A CA 14
ATOM 17364 C C . CYS A 1 13 ? 4.370 7.797 -10.831 1.00 0.00 13 CYS A C 14
ATOM 17365 O O . CYS A 1 13 ? 3.818 8.502 -10.011 1.00 0.00 13 CYS A O 14
ATOM 17373 N N . PRO A 1 14 ? 3.908 6.633 -11.220 1.00 0.00 14 PRO A N 14
ATOM 17374 C CA . PRO A 1 14 ? 2.628 6.114 -10.709 1.00 0.00 14 PRO A CA 14
ATOM 17375 C C . PRO A 1 14 ? 2.829 5.399 -9.364 1.00 0.00 14 PRO A C 14
ATOM 17376 O O . PRO A 1 14 ? 3.522 4.407 -9.280 1.00 0.00 14 PRO A O 14
ATOM 17387 N N . TYR A 1 15 ? 2.216 5.889 -8.323 1.00 0.00 15 TYR A N 14
ATOM 17388 C CA . TYR A 1 15 ? 2.362 5.229 -6.990 1.00 0.00 15 TYR A CA 14
ATOM 17389 C C . TYR A 1 15 ? 2.102 3.725 -7.125 1.00 0.00 15 TYR A C 14
ATOM 17390 O O . TYR A 1 15 ? 2.842 3.018 -7.777 1.00 0.00 15 TYR A O 14
ATOM 17408 N N . CYS A 1 16 ? 1.052 3.234 -6.529 1.00 0.00 16 CYS A N 14
ATOM 17409 C CA . CYS A 1 16 ? 0.732 1.779 -6.640 1.00 0.00 16 CYS A CA 14
ATOM 17410 C C . CYS A 1 16 ? -0.768 1.546 -6.428 1.00 0.00 16 CYS A C 14
ATOM 17411 O O . CYS A 1 16 ? -1.163 0.592 -5.784 1.00 0.00 16 CYS A O 14
ATOM 17419 N N . PRO A 1 17 ? -1.564 2.435 -6.977 1.00 0.00 17 PRO A N 14
ATOM 17420 C CA . PRO A 1 17 ? -3.038 2.331 -6.840 1.00 0.00 17 PRO A CA 14
ATOM 17421 C C . PRO A 1 17 ? -3.604 1.237 -7.754 1.00 0.00 17 PRO A C 14
ATOM 17422 O O . PRO A 1 17 ? -4.742 1.305 -8.178 1.00 0.00 17 PRO A O 14
ATOM 17433 N N . MET A 1 18 ? -2.828 0.240 -8.074 1.00 0.00 18 MET A N 14
ATOM 17434 C CA . MET A 1 18 ? -3.339 -0.834 -8.974 1.00 0.00 18 MET A CA 14
ATOM 17435 C C . MET A 1 18 ? -3.530 -2.136 -8.201 1.00 0.00 18 MET A C 14
ATOM 17436 O O . MET A 1 18 ? -4.628 -2.641 -8.086 1.00 0.00 18 MET A O 14
ATOM 17450 N N . ALA A 1 19 ? -2.471 -2.696 -7.681 1.00 0.00 19 ALA A N 14
ATOM 17451 C CA . ALA A 1 19 ? -2.610 -3.974 -6.929 1.00 0.00 19 ALA A CA 14
ATOM 17452 C C . ALA A 1 19 ? -3.647 -3.802 -5.837 1.00 0.00 19 ALA A C 14
ATOM 17453 O O . ALA A 1 19 ? -4.233 -4.754 -5.376 1.00 0.00 19 ALA A O 14
ATOM 17460 N N . ILE A 1 20 ? -3.903 -2.585 -5.445 1.00 0.00 20 ILE A N 14
ATOM 17461 C CA . ILE A 1 20 ? -4.928 -2.339 -4.399 1.00 0.00 20 ILE A CA 14
ATOM 17462 C C . ILE A 1 20 ? -6.302 -2.708 -4.946 1.00 0.00 20 ILE A C 14
ATOM 17463 O O . ILE A 1 20 ? -7.102 -3.329 -4.281 1.00 0.00 20 ILE A O 14
ATOM 17479 N N . GLU A 1 21 ? -6.563 -2.342 -6.173 1.00 0.00 21 GLU A N 14
ATOM 17480 C CA . GLU A 1 21 ? -7.866 -2.684 -6.790 1.00 0.00 21 GLU A CA 14
ATOM 17481 C C . GLU A 1 21 ? -8.081 -4.193 -6.675 1.00 0.00 21 GLU A C 14
ATOM 17482 O O . GLU A 1 21 ? -9.184 -4.665 -6.493 1.00 0.00 21 GLU A O 14
ATOM 17494 N N . VAL A 1 22 ? -7.018 -4.950 -6.755 1.00 0.00 22 VAL A N 14
ATOM 17495 C CA . VAL A 1 22 ? -7.141 -6.429 -6.621 1.00 0.00 22 VAL A CA 14
ATOM 17496 C C . VAL A 1 22 ? -7.453 -6.775 -5.163 1.00 0.00 22 VAL A C 14
ATOM 17497 O O . VAL A 1 22 ? -8.278 -7.607 -4.869 1.00 0.00 22 VAL A O 14
ATOM 17510 N N . VAL A 1 23 ? -6.802 -6.106 -4.260 1.00 0.00 23 VAL A N 14
ATOM 17511 C CA . VAL A 1 23 ? -7.053 -6.331 -2.812 1.00 0.00 23 VAL A CA 14
ATOM 17512 C C . VAL A 1 23 ? -8.446 -5.825 -2.456 1.00 0.00 23 VAL A C 14
ATOM 17513 O O . VAL A 1 23 ? -9.077 -6.295 -1.536 1.00 0.00 23 VAL A O 14
ATOM 17526 N N . ASP A 1 24 ? -8.898 -4.825 -3.160 1.00 0.00 24 ASP A N 14
ATOM 17527 C CA . ASP A 1 24 ? -10.234 -4.249 -2.881 1.00 0.00 24 ASP A CA 14
ATOM 17528 C C . ASP A 1 24 ? -11.279 -5.218 -3.395 1.00 0.00 24 ASP A C 14
ATOM 17529 O O . ASP A 1 24 ? -12.313 -5.422 -2.802 1.00 0.00 24 ASP A O 14
ATOM 17538 N N . GLU A 1 25 ? -10.991 -5.816 -4.513 1.00 0.00 25 GLU A N 14
ATOM 17539 C CA . GLU A 1 25 ? -11.927 -6.788 -5.118 1.00 0.00 25 GLU A CA 14
ATOM 17540 C C . GLU A 1 25 ? -12.194 -7.926 -4.135 1.00 0.00 25 GLU A C 14
ATOM 17541 O O . GLU A 1 25 ? -13.319 -8.333 -3.926 1.00 0.00 25 GLU A O 14
ATOM 17553 N N . ALA A 1 26 ? -11.158 -8.438 -3.527 1.00 0.00 26 ALA A N 14
ATOM 17554 C CA . ALA A 1 26 ? -11.334 -9.549 -2.548 1.00 0.00 26 ALA A CA 14
ATOM 17555 C C . ALA A 1 26 ? -11.795 -8.998 -1.206 1.00 0.00 26 ALA A C 14
ATOM 17556 O O . ALA A 1 26 ? -12.633 -9.576 -0.535 1.00 0.00 26 ALA A O 14
ATOM 17563 N N . LYS A 1 27 ? -11.245 -7.886 -0.793 1.00 0.00 27 LYS A N 14
ATOM 17564 C CA . LYS A 1 27 ? -11.651 -7.328 0.526 1.00 0.00 27 LYS A CA 14
ATOM 17565 C C . LYS A 1 27 ? -13.065 -6.790 0.436 1.00 0.00 27 LYS A C 14
ATOM 17566 O O . LYS A 1 27 ? -13.765 -6.702 1.421 1.00 0.00 27 LYS A O 14
ATOM 17585 N N . LYS A 1 28 ? -13.520 -6.510 -0.753 1.00 0.00 28 LYS A N 14
ATOM 17586 C CA . LYS A 1 28 ? -14.925 -6.059 -0.914 1.00 0.00 28 LYS A CA 14
ATOM 17587 C C . LYS A 1 28 ? -15.831 -7.240 -0.605 1.00 0.00 28 LYS A C 14
ATOM 17588 O O . LYS A 1 28 ? -16.777 -7.145 0.154 1.00 0.00 28 LYS A O 14
ATOM 17607 N N . GLU A 1 29 ? -15.514 -8.362 -1.188 1.00 0.00 29 GLU A N 14
ATOM 17608 C CA . GLU A 1 29 ? -16.304 -9.600 -0.955 1.00 0.00 29 GLU A CA 14
ATOM 17609 C C . GLU A 1 29 ? -16.570 -9.752 0.540 1.00 0.00 29 GLU A C 14
ATOM 17610 O O . GLU A 1 29 ? -17.653 -10.078 0.967 1.00 0.00 29 GLU A O 14
ATOM 17622 N N . PHE A 1 30 ? -15.591 -9.473 1.334 1.00 0.00 30 PHE A N 14
ATOM 17623 C CA . PHE A 1 30 ? -15.748 -9.589 2.794 1.00 0.00 30 PHE A CA 14
ATOM 17624 C C . PHE A 1 30 ? -16.229 -8.245 3.351 1.00 0.00 30 PHE A C 14
ATOM 17625 O O . PHE A 1 30 ? -17.258 -8.166 3.989 1.00 0.00 30 PHE A O 14
ATOM 17642 N N . GLY A 1 31 ? -15.444 -7.216 3.179 1.00 0.00 31 GLY A N 14
ATOM 17643 C CA . GLY A 1 31 ? -15.824 -5.870 3.678 1.00 0.00 31 GLY A CA 14
ATOM 17644 C C . GLY A 1 31 ? -16.518 -5.045 2.589 1.00 0.00 31 GLY A C 14
ATOM 17645 O O . GLY A 1 31 ? -15.868 -4.204 1.982 1.00 0.00 31 GLY A O 14
ATOM 17649 N N . ASP A 1 32 ? -17.760 -5.250 2.306 1.00 0.00 32 ASP A N 14
ATOM 17650 C CA . ASP A 1 32 ? -18.394 -4.424 1.227 1.00 0.00 32 ASP A CA 14
ATOM 17651 C C . ASP A 1 32 ? -17.840 -2.983 1.230 1.00 0.00 32 ASP A C 14
ATOM 17652 O O . ASP A 1 32 ? -17.838 -2.309 0.235 1.00 0.00 32 ASP A O 14
ATOM 17661 N N . LYS A 1 33 ? -17.339 -2.545 2.360 1.00 0.00 33 LYS A N 14
ATOM 17662 C CA . LYS A 1 33 ? -16.706 -1.205 2.474 1.00 0.00 33 LYS A CA 14
ATOM 17663 C C . LYS A 1 33 ? -15.244 -1.237 2.024 1.00 0.00 33 LYS A C 14
ATOM 17664 O O . LYS A 1 33 ? -14.606 -2.258 2.117 1.00 0.00 33 LYS A O 14
ATOM 17683 N N . ILE A 1 34 ? -14.696 -0.137 1.583 1.00 0.00 34 ILE A N 14
ATOM 17684 C CA . ILE A 1 34 ? -13.256 -0.155 1.199 1.00 0.00 34 ILE A CA 14
ATOM 17685 C C . ILE A 1 34 ? -12.483 0.975 1.899 1.00 0.00 34 ILE A C 14
ATOM 17686 O O . ILE A 1 34 ? -13.038 1.982 2.286 1.00 0.00 34 ILE A O 14
ATOM 17702 N N . ASP A 1 35 ? -11.192 0.812 2.023 1.00 0.00 35 ASP A N 14
ATOM 17703 C CA . ASP A 1 35 ? -10.354 1.853 2.660 1.00 0.00 35 ASP A CA 14
ATOM 17704 C C . ASP A 1 35 ? -8.953 1.805 2.057 1.00 0.00 35 ASP A C 14
ATOM 17705 O O . ASP A 1 35 ? -7.981 1.500 2.729 1.00 0.00 35 ASP A O 14
ATOM 17714 N N . VAL A 1 36 ? -8.833 2.088 0.799 1.00 0.00 36 VAL A N 14
ATOM 17715 C CA . VAL A 1 36 ? -7.494 2.014 0.177 1.00 0.00 36 VAL A CA 14
ATOM 17716 C C . VAL A 1 36 ? -6.826 3.373 0.232 1.00 0.00 36 VAL A C 14
ATOM 17717 O O . VAL A 1 36 ? -7.283 4.349 -0.350 1.00 0.00 36 VAL A O 14
ATOM 17730 N N . GLU A 1 37 ? -5.716 3.456 0.918 1.00 0.00 37 GLU A N 14
ATOM 17731 C CA . GLU A 1 37 ? -5.043 4.781 1.048 1.00 0.00 37 GLU A CA 14
ATOM 17732 C C . GLU A 1 37 ? -3.869 4.831 0.077 1.00 0.00 37 GLU A C 14
ATOM 17733 O O . GLU A 1 37 ? -3.296 3.848 -0.288 1.00 0.00 37 GLU A O 14
ATOM 17745 N N . LYS A 1 38 ? -3.593 5.994 -0.425 1.00 0.00 38 LYS A N 14
ATOM 17746 C CA . LYS A 1 38 ? -2.563 6.168 -1.491 1.00 0.00 38 LYS A CA 14
ATOM 17747 C C . LYS A 1 38 ? -1.721 7.419 -1.273 1.00 0.00 38 LYS A C 14
ATOM 17748 O O . LYS A 1 38 ? -2.267 8.497 -1.162 1.00 0.00 38 LYS A O 14
ATOM 17767 N N . ILE A 1 39 ? -0.433 7.294 -1.105 1.00 0.00 39 ILE A N 14
ATOM 17768 C CA . ILE A 1 39 ? 0.400 8.509 -0.866 1.00 0.00 39 ILE A CA 14
ATOM 17769 C C . ILE A 1 39 ? 1.619 8.526 -1.807 1.00 0.00 39 ILE A C 14
ATOM 17770 O O . ILE A 1 39 ? 1.841 7.616 -2.573 1.00 0.00 39 ILE A O 14
ATOM 17786 N N . ASP A 1 40 ? 2.417 9.561 -1.720 1.00 0.00 40 ASP A N 14
ATOM 17787 C CA . ASP A 1 40 ? 3.664 9.628 -2.521 1.00 0.00 40 ASP A CA 14
ATOM 17788 C C . ASP A 1 40 ? 4.911 9.470 -1.633 1.00 0.00 40 ASP A C 14
ATOM 17789 O O . ASP A 1 40 ? 4.833 9.485 -0.425 1.00 0.00 40 ASP A O 14
ATOM 17798 N N . ILE A 1 41 ? 6.067 9.504 -2.234 1.00 0.00 41 ILE A N 14
ATOM 17799 C CA . ILE A 1 41 ? 7.319 9.506 -1.435 1.00 0.00 41 ILE A CA 14
ATOM 17800 C C . ILE A 1 41 ? 7.423 10.741 -0.526 1.00 0.00 41 ILE A C 14
ATOM 17801 O O . ILE A 1 41 ? 7.633 10.621 0.668 1.00 0.00 41 ILE A O 14
ATOM 17817 N N . MET A 1 42 ? 7.300 11.920 -1.082 1.00 0.00 42 MET A N 14
ATOM 17818 C CA . MET A 1 42 ? 7.424 13.142 -0.238 1.00 0.00 42 MET A CA 14
ATOM 17819 C C . MET A 1 42 ? 6.194 13.295 0.667 1.00 0.00 42 MET A C 14
ATOM 17820 O O . MET A 1 42 ? 6.113 14.211 1.459 1.00 0.00 42 MET A O 14
ATOM 17834 N N . VAL A 1 43 ? 5.263 12.388 0.587 1.00 0.00 43 VAL A N 14
ATOM 17835 C CA . VAL A 1 43 ? 4.058 12.485 1.460 1.00 0.00 43 VAL A CA 14
ATOM 17836 C C . VAL A 1 43 ? 4.066 11.349 2.482 1.00 0.00 43 VAL A C 14
ATOM 17837 O O . VAL A 1 43 ? 3.805 11.555 3.649 1.00 0.00 43 VAL A O 14
ATOM 17850 N N . ASP A 1 44 ? 4.354 10.148 2.051 1.00 0.00 44 ASP A N 14
ATOM 17851 C CA . ASP A 1 44 ? 4.368 9.008 3.006 1.00 0.00 44 ASP A CA 14
ATOM 17852 C C . ASP A 1 44 ? 5.781 8.460 3.135 1.00 0.00 44 ASP A C 14
ATOM 17853 O O . ASP A 1 44 ? 5.998 7.250 3.094 1.00 0.00 44 ASP A O 14
ATOM 17862 N N . ARG A 1 45 ? 6.764 9.310 3.281 1.00 0.00 45 ARG A N 14
ATOM 17863 C CA . ARG A 1 45 ? 8.160 8.776 3.372 1.00 0.00 45 ARG A CA 14
ATOM 17864 C C . ARG A 1 45 ? 8.345 7.996 4.679 1.00 0.00 45 ARG A C 14
ATOM 17865 O O . ARG A 1 45 ? 9.308 7.291 4.860 1.00 0.00 45 ARG A O 14
ATOM 17886 N N . GLU A 1 46 ? 7.349 8.014 5.523 1.00 0.00 46 GLU A N 14
ATOM 17887 C CA . GLU A 1 46 ? 7.359 7.181 6.755 1.00 0.00 46 GLU A CA 14
ATOM 17888 C C . GLU A 1 46 ? 7.542 5.705 6.401 1.00 0.00 46 GLU A C 14
ATOM 17889 O O . GLU A 1 46 ? 7.836 4.889 7.240 1.00 0.00 46 GLU A O 14
ATOM 17901 N N . LYS A 1 47 ? 7.285 5.348 5.187 1.00 0.00 47 LYS A N 14
ATOM 17902 C CA . LYS A 1 47 ? 7.410 3.920 4.803 1.00 0.00 47 LYS A CA 14
ATOM 17903 C C . LYS A 1 47 ? 8.757 3.366 5.256 1.00 0.00 47 LYS A C 14
ATOM 17904 O O . LYS A 1 47 ? 8.860 2.488 6.056 1.00 0.00 47 LYS A O 14
ATOM 17923 N N . ALA A 1 48 ? 9.782 3.959 4.731 1.00 0.00 48 ALA A N 14
ATOM 17924 C CA . ALA A 1 48 ? 11.154 3.618 5.083 1.00 0.00 48 ALA A CA 14
ATOM 17925 C C . ALA A 1 48 ? 11.415 3.794 6.557 1.00 0.00 48 ALA A C 14
ATOM 17926 O O . ALA A 1 48 ? 12.527 3.636 7.014 1.00 0.00 48 ALA A O 14
ATOM 17933 N N . ILE A 1 49 ? 10.471 4.302 7.304 1.00 0.00 49 ILE A N 14
ATOM 17934 C CA . ILE A 1 49 ? 10.787 4.595 8.716 1.00 0.00 49 ILE A CA 14
ATOM 17935 C C . ILE A 1 49 ? 11.720 3.476 9.124 1.00 0.00 49 ILE A C 14
ATOM 17936 O O . ILE A 1 49 ? 12.739 3.667 9.746 1.00 0.00 49 ILE A O 14
ATOM 17952 N N . GLU A 1 50 ? 11.384 2.287 8.686 1.00 0.00 50 GLU A N 14
ATOM 17953 C CA . GLU A 1 50 ? 12.235 1.110 8.951 1.00 0.00 50 GLU A CA 14
ATOM 17954 C C . GLU A 1 50 ? 13.676 1.440 8.552 1.00 0.00 50 GLU A C 14
ATOM 17955 O O . GLU A 1 50 ? 14.588 1.299 9.337 1.00 0.00 50 GLU A O 14
ATOM 17967 N N . TYR A 1 51 ? 13.888 1.899 7.346 1.00 0.00 51 TYR A N 14
ATOM 17968 C CA . TYR A 1 51 ? 15.280 2.256 6.921 1.00 0.00 51 TYR A CA 14
ATOM 17969 C C . TYR A 1 51 ? 15.362 3.737 6.562 1.00 0.00 51 TYR A C 14
ATOM 17970 O O . TYR A 1 51 ? 16.351 4.393 6.807 1.00 0.00 51 TYR A O 14
ATOM 17988 N N . GLY A 1 52 ? 14.327 4.254 5.963 1.00 0.00 52 GLY A N 14
ATOM 17989 C CA . GLY A 1 52 ? 14.300 5.694 5.563 1.00 0.00 52 GLY A CA 14
ATOM 17990 C C . GLY A 1 52 ? 15.654 6.137 4.987 1.00 0.00 52 GLY A C 14
ATOM 17991 O O . GLY A 1 52 ? 15.918 7.300 4.849 1.00 0.00 52 GLY A O 14
ATOM 17995 N N . LEU A 1 53 ? 16.499 5.212 4.666 1.00 0.00 53 LEU A N 14
ATOM 17996 C CA . LEU A 1 53 ? 17.801 5.533 4.062 1.00 0.00 53 LEU A CA 14
ATOM 17997 C C . LEU A 1 53 ? 17.621 5.741 2.552 1.00 0.00 53 LEU A C 14
ATOM 17998 O O . LEU A 1 53 ? 17.940 6.761 1.979 1.00 0.00 53 LEU A O 14
ATOM 18014 N N . MET A 1 54 ? 17.212 4.672 1.912 1.00 0.00 54 MET A N 14
ATOM 18015 C CA . MET A 1 54 ? 16.982 4.649 0.462 1.00 0.00 54 MET A CA 14
ATOM 18016 C C . MET A 1 54 ? 15.480 4.552 0.184 1.00 0.00 54 MET A C 14
ATOM 18017 O O . MET A 1 54 ? 15.057 3.605 -0.481 1.00 0.00 54 MET A O 14
ATOM 18031 N N . ALA A 1 55 ? 14.667 5.407 0.708 1.00 0.00 55 ALA A N 14
ATOM 18032 C CA . ALA A 1 55 ? 13.202 5.182 0.520 1.00 0.00 55 ALA A CA 14
ATOM 18033 C C . ALA A 1 55 ? 12.640 6.110 -0.526 1.00 0.00 55 ALA A C 14
ATOM 18034 O O . ALA A 1 55 ? 12.775 7.315 -0.482 1.00 0.00 55 ALA A O 14
ATOM 18041 N N . VAL A 1 56 ? 12.013 5.519 -1.518 1.00 0.00 56 VAL A N 14
ATOM 18042 C CA . VAL A 1 56 ? 11.449 6.310 -2.644 1.00 0.00 56 VAL A CA 14
ATOM 18043 C C . VAL A 1 56 ? 10.186 5.641 -3.195 1.00 0.00 56 VAL A C 14
ATOM 18044 O O . VAL A 1 56 ? 9.102 6.177 -3.045 1.00 0.00 56 VAL A O 14
ATOM 18057 N N . PRO A 1 57 ? 10.309 4.432 -3.684 1.00 0.00 57 PRO A N 14
ATOM 18058 C CA . PRO A 1 57 ? 9.118 3.732 -4.179 1.00 0.00 57 PRO A CA 14
ATOM 18059 C C . PRO A 1 57 ? 8.731 2.605 -3.226 1.00 0.00 57 PRO A C 14
ATOM 18060 O O . PRO A 1 57 ? 9.439 1.662 -2.993 1.00 0.00 57 PRO A O 14
ATOM 18071 N N . ALA A 1 58 ? 7.583 2.775 -2.598 1.00 0.00 58 ALA A N 14
ATOM 18072 C CA . ALA A 1 58 ? 7.140 1.799 -1.572 1.00 0.00 58 ALA A CA 14
ATOM 18073 C C . ALA A 1 58 ? 5.646 1.893 -1.295 1.00 0.00 58 ALA A C 14
ATOM 18074 O O . ALA A 1 58 ? 4.939 2.695 -1.862 1.00 0.00 58 ALA A O 14
ATOM 18081 N N . ILE A 1 59 ? 5.168 1.053 -0.428 1.00 0.00 59 ILE A N 14
ATOM 18082 C CA . ILE A 1 59 ? 3.729 1.060 -0.092 1.00 0.00 59 ILE A CA 14
ATOM 18083 C C . ILE A 1 59 ? 3.539 0.660 1.360 1.00 0.00 59 ILE A C 14
ATOM 18084 O O . ILE A 1 59 ? 4.252 -0.205 1.866 1.00 0.00 59 ILE A O 14
ATOM 18100 N N . ALA A 1 60 ? 2.588 1.239 2.052 1.00 0.00 60 ALA A N 14
ATOM 18101 C CA . ALA A 1 60 ? 2.470 0.820 3.462 1.00 0.00 60 ALA A CA 14
ATOM 18102 C C . ALA A 1 60 ? 1.681 -0.439 3.531 1.00 0.00 60 ALA A C 14
ATOM 18103 O O . ALA A 1 60 ? 0.760 -0.676 2.712 1.00 0.00 60 ALA A O 14
ATOM 18110 N N . ILE A 1 61 ? 2.026 -1.329 4.409 1.00 0.00 61 ILE A N 14
ATOM 18111 C CA . ILE A 1 61 ? 1.318 -2.594 4.364 1.00 0.00 61 ILE A CA 14
ATOM 18112 C C . ILE A 1 61 ? 0.150 -2.482 5.266 1.00 0.00 61 ILE A C 14
ATOM 18113 O O . ILE A 1 61 ? 0.109 -2.867 6.423 1.00 0.00 61 ILE A O 14
ATOM 18129 N N . ASN A 1 62 ? -0.909 -1.984 4.663 1.00 0.00 62 ASN A N 14
ATOM 18130 C CA . ASN A 1 62 ? -2.216 -1.828 5.335 1.00 0.00 62 ASN A CA 14
ATOM 18131 C C . ASN A 1 62 ? -2.508 -3.050 6.161 1.00 0.00 62 ASN A C 14
ATOM 18132 O O . ASN A 1 62 ? -3.200 -3.936 5.740 1.00 0.00 62 ASN A O 14
ATOM 18143 N N . GLY A 1 63 ? -1.928 -3.103 7.327 1.00 0.00 63 GLY A N 14
ATOM 18144 C CA . GLY A 1 63 ? -2.097 -4.274 8.222 1.00 0.00 63 GLY A CA 14
ATOM 18145 C C . GLY A 1 63 ? -0.967 -4.241 9.239 1.00 0.00 63 GLY A C 14
ATOM 18146 O O . GLY A 1 63 ? -1.179 -4.369 10.428 1.00 0.00 63 GLY A O 14
ATOM 18150 N N . VAL A 1 64 ? 0.242 -4.060 8.770 1.00 0.00 64 VAL A N 14
ATOM 18151 C CA . VAL A 1 64 ? 1.405 -4.013 9.698 1.00 0.00 64 VAL A CA 14
ATOM 18152 C C . VAL A 1 64 ? 2.138 -2.663 9.593 1.00 0.00 64 VAL A C 14
ATOM 18153 O O . VAL A 1 64 ? 2.240 -1.954 10.572 1.00 0.00 64 VAL A O 14
ATOM 18166 N N . VAL A 1 65 ? 2.653 -2.286 8.438 1.00 0.00 65 VAL A N 14
ATOM 18167 C CA . VAL A 1 65 ? 3.382 -0.977 8.353 1.00 0.00 65 VAL A CA 14
ATOM 18168 C C . VAL A 1 65 ? 3.578 -0.524 6.901 1.00 0.00 65 VAL A C 14
ATOM 18169 O O . VAL A 1 65 ? 2.662 -0.048 6.261 1.00 0.00 65 VAL A O 14
ATOM 18182 N N . ARG A 1 66 ? 4.780 -0.666 6.385 1.00 0.00 66 ARG A N 14
ATOM 18183 C CA . ARG A 1 66 ? 5.085 -0.233 4.989 1.00 0.00 66 ARG A CA 14
ATOM 18184 C C . ARG A 1 66 ? 6.405 -0.861 4.542 1.00 0.00 66 ARG A C 14
ATOM 18185 O O . ARG A 1 66 ? 7.141 -1.399 5.341 1.00 0.00 66 ARG A O 14
ATOM 18206 N N . PHE A 1 67 ? 6.684 -0.863 3.261 1.00 0.00 67 PHE A N 14
ATOM 18207 C CA . PHE A 1 67 ? 7.936 -1.529 2.775 1.00 0.00 67 PHE A CA 14
ATOM 18208 C C . PHE A 1 67 ? 8.549 -0.785 1.577 1.00 0.00 67 PHE A C 14
ATOM 18209 O O . PHE A 1 67 ? 8.079 0.250 1.174 1.00 0.00 67 PHE A O 14
ATOM 18226 N N . VAL A 1 68 ? 9.608 -1.322 1.028 1.00 0.00 68 VAL A N 14
ATOM 18227 C CA . VAL A 1 68 ? 10.244 -0.707 -0.165 1.00 0.00 68 VAL A CA 14
ATOM 18228 C C . VAL A 1 68 ? 9.694 -1.374 -1.431 1.00 0.00 68 VAL A C 14
ATOM 18229 O O . VAL A 1 68 ? 9.943 -2.546 -1.652 1.00 0.00 68 VAL A O 14
ATOM 18242 N N . GLY A 1 69 ? 8.995 -0.670 -2.259 1.00 0.00 69 GLY A N 14
ATOM 18243 C CA . GLY A 1 69 ? 8.489 -1.314 -3.504 1.00 0.00 69 GLY A CA 14
ATOM 18244 C C . GLY A 1 69 ? 8.047 -0.258 -4.517 1.00 0.00 69 GLY A C 14
ATOM 18245 O O . GLY A 1 69 ? 7.217 0.576 -4.230 1.00 0.00 69 GLY A O 14
ATOM 18249 N N . ALA A 1 70 ? 8.573 -0.301 -5.710 1.00 0.00 70 ALA A N 14
ATOM 18250 C CA . ALA A 1 70 ? 8.148 0.691 -6.734 1.00 0.00 70 ALA A CA 14
ATOM 18251 C C . ALA A 1 70 ? 7.006 0.085 -7.544 1.00 0.00 70 ALA A C 14
ATOM 18252 O O . ALA A 1 70 ? 5.851 0.350 -7.262 1.00 0.00 70 ALA A O 14
ATOM 18259 N N . PRO A 1 71 ? 7.342 -0.764 -8.487 1.00 0.00 71 PRO A N 14
ATOM 18260 C CA . PRO A 1 71 ? 6.287 -1.427 -9.281 1.00 0.00 71 PRO A CA 14
ATOM 18261 C C . PRO A 1 71 ? 5.736 -2.622 -8.496 1.00 0.00 71 PRO A C 14
ATOM 18262 O O . PRO A 1 71 ? 5.141 -3.522 -9.054 1.00 0.00 71 PRO A O 14
ATOM 18273 N N . SER A 1 72 ? 5.919 -2.627 -7.198 1.00 0.00 72 SER A N 14
ATOM 18274 C CA . SER A 1 72 ? 5.408 -3.762 -6.377 1.00 0.00 72 SER A CA 14
ATOM 18275 C C . SER A 1 72 ? 4.066 -3.416 -5.718 1.00 0.00 72 SER A C 14
ATOM 18276 O O . SER A 1 72 ? 3.953 -3.367 -4.512 1.00 0.00 72 SER A O 14
ATOM 18284 N N . ARG A 1 73 ? 3.049 -3.208 -6.497 1.00 0.00 73 ARG A N 14
ATOM 18285 C CA . ARG A 1 73 ? 1.711 -2.896 -5.917 1.00 0.00 73 ARG A CA 14
ATOM 18286 C C . ARG A 1 73 ? 1.109 -4.169 -5.320 1.00 0.00 73 ARG A C 14
ATOM 18287 O O . ARG A 1 73 ? 0.434 -4.138 -4.313 1.00 0.00 73 ARG A O 14
ATOM 18308 N N . GLU A 1 74 ? 1.343 -5.295 -5.940 1.00 0.00 74 GLU A N 14
ATOM 18309 C CA . GLU A 1 74 ? 0.785 -6.569 -5.410 1.00 0.00 74 GLU A CA 14
ATOM 18310 C C . GLU A 1 74 ? 1.089 -6.669 -3.923 1.00 0.00 74 GLU A C 14
ATOM 18311 O O . GLU A 1 74 ? 0.289 -7.142 -3.144 1.00 0.00 74 GLU A O 14
ATOM 18323 N N . GLU A 1 75 ? 2.247 -6.220 -3.521 1.00 0.00 75 GLU A N 14
ATOM 18324 C CA . GLU A 1 75 ? 2.595 -6.282 -2.079 1.00 0.00 75 GLU A CA 14
ATOM 18325 C C . GLU A 1 75 ? 1.417 -5.755 -1.265 1.00 0.00 75 GLU A C 14
ATOM 18326 O O . GLU A 1 75 ? 1.090 -6.272 -0.219 1.00 0.00 75 GLU A O 14
ATOM 18338 N N . LEU A 1 76 ? 0.749 -4.754 -1.773 1.00 0.00 76 LEU A N 14
ATOM 18339 C CA . LEU A 1 76 ? -0.443 -4.215 -1.065 1.00 0.00 76 LEU A CA 14
ATOM 18340 C C . LEU A 1 76 ? -1.491 -5.315 -0.958 1.00 0.00 76 LEU A C 14
ATOM 18341 O O . LEU A 1 76 ? -2.071 -5.538 0.082 1.00 0.00 76 LEU A O 14
ATOM 18357 N N . PHE A 1 77 ? -1.713 -6.029 -2.029 1.00 0.00 77 PHE A N 14
ATOM 18358 C CA . PHE A 1 77 ? -2.707 -7.136 -1.989 1.00 0.00 77 PHE A CA 14
ATOM 18359 C C . PHE A 1 77 ? -2.334 -8.130 -0.887 1.00 0.00 77 PHE A C 14
ATOM 18360 O O . PHE A 1 77 ? -3.184 -8.712 -0.245 1.00 0.00 77 PHE A O 14
ATOM 18377 N N . GLU A 1 78 ? -1.061 -8.320 -0.670 1.00 0.00 78 GLU A N 14
ATOM 18378 C CA . GLU A 1 78 ? -0.610 -9.254 0.393 1.00 0.00 78 GLU A CA 14
ATOM 18379 C C . GLU A 1 78 ? -0.740 -8.581 1.760 1.00 0.00 78 GLU A C 14
ATOM 18380 O O . GLU A 1 78 ? -0.975 -9.227 2.763 1.00 0.00 78 GLU A O 14
ATOM 18392 N N . ALA A 1 79 ? -0.570 -7.287 1.807 1.00 0.00 79 ALA A N 14
ATOM 18393 C CA . ALA A 1 79 ? -0.673 -6.565 3.107 1.00 0.00 79 ALA A CA 14
ATOM 18394 C C . ALA A 1 79 ? -2.114 -6.591 3.594 1.00 0.00 79 ALA A C 14
ATOM 18395 O O . ALA A 1 79 ? -2.386 -6.957 4.712 1.00 0.00 79 ALA A O 14
ATOM 18402 N N . ILE A 1 80 ? -3.048 -6.251 2.756 1.00 0.00 80 ILE A N 14
ATOM 18403 C CA . ILE A 1 80 ? -4.473 -6.300 3.183 1.00 0.00 80 ILE A CA 14
ATOM 18404 C C . ILE A 1 80 ? -4.761 -7.681 3.771 1.00 0.00 80 ILE A C 14
ATOM 18405 O O . ILE A 1 80 ? -5.513 -7.824 4.706 1.00 0.00 80 ILE A O 14
ATOM 18421 N N . ASN A 1 81 ? -4.147 -8.696 3.217 1.00 0.00 81 ASN A N 14
ATOM 18422 C CA . ASN A 1 81 ? -4.346 -10.080 3.733 1.00 0.00 81 ASN A CA 14
ATOM 18423 C C . ASN A 1 81 ? -3.716 -10.174 5.116 1.00 0.00 81 ASN A C 14
ATOM 18424 O O . ASN A 1 81 ? -4.201 -10.900 5.982 1.00 0.00 81 ASN A O 14
ATOM 18435 N N . ASP A 1 82 ? -2.693 -9.356 5.383 1.00 0.00 82 ASP A N 14
ATOM 18436 C CA . ASP A 1 82 ? -2.113 -9.560 6.734 1.00 0.00 82 ASP A CA 14
ATOM 18437 C C . ASP A 1 82 ? -2.784 -8.540 7.647 1.00 0.00 82 ASP A C 14
ATOM 18438 O O . ASP A 1 82 ? -3.143 -8.933 8.772 1.00 0.00 82 ASP A O 14
ATOM 18447 N N . GLU A 1 83 ? -3.326 -7.487 7.140 1.00 0.00 83 GLU A N 14
ATOM 18448 C CA . GLU A 1 83 ? -4.169 -6.599 7.976 1.00 0.00 83 GLU A CA 14
ATOM 18449 C C . GLU A 1 83 ? -5.447 -7.330 8.335 1.00 0.00 83 GLU A C 14
ATOM 18450 O O . GLU A 1 83 ? -5.859 -7.350 9.480 1.00 0.00 83 GLU A O 14
ATOM 18462 N N . MET A 1 84 ? -6.063 -7.958 7.372 1.00 0.00 84 MET A N 14
ATOM 18463 C CA . MET A 1 84 ? -7.308 -8.727 7.671 1.00 0.00 84 MET A CA 14
ATOM 18464 C C . MET A 1 84 ? -6.962 -10.088 8.304 1.00 0.00 84 MET A C 14
ATOM 18465 O O . MET A 1 84 ? -7.766 -10.678 9.002 1.00 0.00 84 MET A O 14
ATOM 18479 N N . GLU A 1 85 ? -5.776 -10.580 8.072 1.00 0.00 85 GLU A N 14
ATOM 18480 C CA . GLU A 1 85 ? -5.386 -11.895 8.653 1.00 0.00 85 GLU A CA 14
ATOM 18481 C C . GLU A 1 85 ? -3.863 -12.056 8.628 1.00 0.00 85 GLU A C 14
ATOM 18482 O O . GLU A 1 85 ? -3.334 -12.336 7.565 1.00 0.00 85 GLU A O 14
ATOM 18495 N N . MET A 1 1 ? -11.638 -2.785 10.070 1.00 0.00 1 MET A N 15
ATOM 18496 C CA . MET A 1 1 ? -10.859 -2.369 8.869 1.00 0.00 1 MET A CA 15
ATOM 18497 C C . MET A 1 1 ? -11.181 -3.286 7.685 1.00 0.00 1 MET A C 15
ATOM 18498 O O . MET A 1 1 ? -10.871 -4.461 7.696 1.00 0.00 1 MET A O 15
ATOM 18514 N N . VAL A 1 2 ? -11.800 -2.759 6.665 1.00 0.00 2 VAL A N 15
ATOM 18515 C CA . VAL A 1 2 ? -12.140 -3.601 5.484 1.00 0.00 2 VAL A CA 15
ATOM 18516 C C . VAL A 1 2 ? -10.992 -3.584 4.473 1.00 0.00 2 VAL A C 15
ATOM 18517 O O . VAL A 1 2 ? -10.046 -4.340 4.576 1.00 0.00 2 VAL A O 15
ATOM 18530 N N . VAL A 1 3 ? -11.080 -2.735 3.488 1.00 0.00 3 VAL A N 15
ATOM 18531 C CA . VAL A 1 3 ? -10.006 -2.654 2.467 1.00 0.00 3 VAL A CA 15
ATOM 18532 C C . VAL A 1 3 ? -8.974 -1.598 2.869 1.00 0.00 3 VAL A C 15
ATOM 18533 O O . VAL A 1 3 ? -9.289 -0.423 2.958 1.00 0.00 3 VAL A O 15
ATOM 18546 N N . ASN A 1 4 ? -7.739 -1.985 3.053 1.00 0.00 4 ASN A N 15
ATOM 18547 C CA . ASN A 1 4 ? -6.715 -0.971 3.428 1.00 0.00 4 ASN A CA 15
ATOM 18548 C C . ASN A 1 4 ? -5.447 -1.206 2.601 1.00 0.00 4 ASN A C 15
ATOM 18549 O O . ASN A 1 4 ? -4.753 -2.182 2.725 1.00 0.00 4 ASN A O 15
ATOM 18560 N N . ILE A 1 5 ? -5.165 -0.285 1.719 1.00 0.00 5 ILE A N 15
ATOM 18561 C CA . ILE A 1 5 ? -3.965 -0.390 0.847 1.00 0.00 5 ILE A CA 15
ATOM 18562 C C . ILE A 1 5 ? -3.121 0.873 0.969 1.00 0.00 5 ILE A C 15
ATOM 18563 O O . ILE A 1 5 ? -3.660 1.968 0.890 1.00 0.00 5 ILE A O 15
ATOM 18579 N N . GLU A 1 6 ? -1.829 0.770 1.131 1.00 0.00 6 GLU A N 15
ATOM 18580 C CA . GLU A 1 6 ? -1.060 2.032 1.211 1.00 0.00 6 GLU A CA 15
ATOM 18581 C C . GLU A 1 6 ? 0.051 2.010 0.162 1.00 0.00 6 GLU A C 15
ATOM 18582 O O . GLU A 1 6 ? 1.141 1.514 0.361 1.00 0.00 6 GLU A O 15
ATOM 18594 N N . VAL A 1 7 ? -0.173 2.706 -0.931 1.00 0.00 7 VAL A N 15
ATOM 18595 C CA . VAL A 1 7 ? 0.869 2.728 -1.989 1.00 0.00 7 VAL A CA 15
ATOM 18596 C C . VAL A 1 7 ? 1.679 4.006 -1.812 1.00 0.00 7 VAL A C 15
ATOM 18597 O O . VAL A 1 7 ? 1.227 5.109 -1.964 1.00 0.00 7 VAL A O 15
ATOM 18610 N N . PHE A 1 8 ? 2.929 3.830 -1.408 1.00 0.00 8 PHE A N 15
ATOM 18611 C CA . PHE A 1 8 ? 3.792 5.019 -1.172 1.00 0.00 8 PHE A CA 15
ATOM 18612 C C . PHE A 1 8 ? 4.993 4.970 -2.120 1.00 0.00 8 PHE A C 15
ATOM 18613 O O . PHE A 1 8 ? 6.035 4.437 -1.800 1.00 0.00 8 PHE A O 15
ATOM 18630 N N . THR A 1 9 ? 4.858 5.557 -3.278 1.00 0.00 9 THR A N 15
ATOM 18631 C CA . THR A 1 9 ? 5.987 5.551 -4.257 1.00 0.00 9 THR A CA 15
ATOM 18632 C C . THR A 1 9 ? 6.394 6.981 -4.606 1.00 0.00 9 THR A C 15
ATOM 18633 O O . THR A 1 9 ? 7.414 7.470 -4.160 1.00 0.00 9 THR A O 15
ATOM 18644 N N . SER A 1 10 ? 5.594 7.674 -5.371 1.00 0.00 10 SER A N 15
ATOM 18645 C CA . SER A 1 10 ? 5.953 9.071 -5.739 1.00 0.00 10 SER A CA 15
ATOM 18646 C C . SER A 1 10 ? 4.783 9.768 -6.439 1.00 0.00 10 SER A C 15
ATOM 18647 O O . SER A 1 10 ? 3.962 9.139 -7.072 1.00 0.00 10 SER A O 15
ATOM 18655 N N . PRO A 1 11 ? 4.725 11.063 -6.246 1.00 0.00 11 PRO A N 15
ATOM 18656 C CA . PRO A 1 11 ? 3.635 11.877 -6.834 1.00 0.00 11 PRO A CA 15
ATOM 18657 C C . PRO A 1 11 ? 3.877 12.079 -8.334 1.00 0.00 11 PRO A C 15
ATOM 18658 O O . PRO A 1 11 ? 2.952 12.229 -9.107 1.00 0.00 11 PRO A O 15
ATOM 18669 N N . THR A 1 12 ? 5.114 12.081 -8.750 1.00 0.00 12 THR A N 15
ATOM 18670 C CA . THR A 1 12 ? 5.415 12.270 -10.197 1.00 0.00 12 THR A CA 15
ATOM 18671 C C . THR A 1 12 ? 5.202 10.955 -10.948 1.00 0.00 12 THR A C 15
ATOM 18672 O O . THR A 1 12 ? 5.120 10.923 -12.159 1.00 0.00 12 THR A O 15
ATOM 18683 N N . CYS A 1 13 ? 5.109 9.869 -10.232 1.00 0.00 13 CYS A N 15
ATOM 18684 C CA . CYS A 1 13 ? 4.896 8.552 -10.896 1.00 0.00 13 CYS A CA 15
ATOM 18685 C C . CYS A 1 13 ? 3.654 7.871 -10.315 1.00 0.00 13 CYS A C 15
ATOM 18686 O O . CYS A 1 13 ? 2.999 8.414 -9.447 1.00 0.00 13 CYS A O 15
ATOM 18694 N N . PRO A 1 14 ? 3.371 6.703 -10.818 1.00 0.00 14 PRO A N 15
ATOM 18695 C CA . PRO A 1 14 ? 2.199 5.937 -10.348 1.00 0.00 14 PRO A CA 15
ATOM 18696 C C . PRO A 1 14 ? 2.547 5.153 -9.078 1.00 0.00 14 PRO A C 15
ATOM 18697 O O . PRO A 1 14 ? 3.311 4.208 -9.114 1.00 0.00 14 PRO A O 15
ATOM 18708 N N . TYR A 1 15 ? 1.990 5.531 -7.960 1.00 0.00 15 TYR A N 15
ATOM 18709 C CA . TYR A 1 15 ? 2.289 4.798 -6.698 1.00 0.00 15 TYR A CA 15
ATOM 18710 C C . TYR A 1 15 ? 2.117 3.290 -6.923 1.00 0.00 15 TYR A C 15
ATOM 18711 O O . TYR A 1 15 ? 2.877 2.670 -7.639 1.00 0.00 15 TYR A O 15
ATOM 18729 N N . CYS A 1 16 ? 1.116 2.697 -6.324 1.00 0.00 16 CYS A N 15
ATOM 18730 C CA . CYS A 1 16 ? 0.892 1.232 -6.514 1.00 0.00 16 CYS A CA 15
ATOM 18731 C C . CYS A 1 16 ? -0.583 0.883 -6.273 1.00 0.00 16 CYS A C 15
ATOM 18732 O O . CYS A 1 16 ? -0.891 -0.134 -5.684 1.00 0.00 16 CYS A O 15
ATOM 18740 N N . PRO A 1 17 ? -1.448 1.748 -6.733 1.00 0.00 17 PRO A N 15
ATOM 18741 C CA . PRO A 1 17 ? -2.910 1.540 -6.561 1.00 0.00 17 PRO A CA 15
ATOM 18742 C C . PRO A 1 17 ? -3.432 0.482 -7.542 1.00 0.00 17 PRO A C 15
ATOM 18743 O O . PRO A 1 17 ? -4.600 0.461 -7.874 1.00 0.00 17 PRO A O 15
ATOM 18754 N N . MET A 1 18 ? -2.582 -0.383 -8.019 1.00 0.00 18 MET A N 15
ATOM 18755 C CA . MET A 1 18 ? -3.047 -1.418 -8.988 1.00 0.00 18 MET A CA 15
ATOM 18756 C C . MET A 1 18 ? -3.198 -2.776 -8.304 1.00 0.00 18 MET A C 15
ATOM 18757 O O . MET A 1 18 ? -4.287 -3.297 -8.169 1.00 0.00 18 MET A O 15
ATOM 18771 N N . ALA A 1 19 ? -2.113 -3.357 -7.878 1.00 0.00 19 ALA A N 15
ATOM 18772 C CA . ALA A 1 19 ? -2.197 -4.684 -7.209 1.00 0.00 19 ALA A CA 15
ATOM 18773 C C . ALA A 1 19 ? -3.164 -4.610 -6.032 1.00 0.00 19 ALA A C 15
ATOM 18774 O O . ALA A 1 19 ? -3.703 -5.605 -5.589 1.00 0.00 19 ALA A O 15
ATOM 18781 N N . ILE A 1 20 ? -3.394 -3.431 -5.530 1.00 0.00 20 ILE A N 15
ATOM 18782 C CA . ILE A 1 20 ? -4.333 -3.283 -4.385 1.00 0.00 20 ILE A CA 15
ATOM 18783 C C . ILE A 1 20 ? -5.764 -3.485 -4.870 1.00 0.00 20 ILE A C 15
ATOM 18784 O O . ILE A 1 20 ? -6.572 -4.108 -4.212 1.00 0.00 20 ILE A O 15
ATOM 18800 N N . GLU A 1 21 ? -6.079 -2.980 -6.029 1.00 0.00 21 GLU A N 15
ATOM 18801 C CA . GLU A 1 21 ? -7.451 -3.169 -6.559 1.00 0.00 21 GLU A CA 15
ATOM 18802 C C . GLU A 1 21 ? -7.811 -4.646 -6.445 1.00 0.00 21 GLU A C 15
ATOM 18803 O O . GLU A 1 21 ? -8.952 -5.011 -6.236 1.00 0.00 21 GLU A O 15
ATOM 18815 N N . VAL A 1 22 ? -6.832 -5.501 -6.566 1.00 0.00 22 VAL A N 15
ATOM 18816 C CA . VAL A 1 22 ? -7.099 -6.960 -6.445 1.00 0.00 22 VAL A CA 15
ATOM 18817 C C . VAL A 1 22 ? -7.457 -7.292 -4.996 1.00 0.00 22 VAL A C 15
ATOM 18818 O O . VAL A 1 22 ? -8.404 -7.994 -4.721 1.00 0.00 22 VAL A O 15
ATOM 18831 N N . VAL A 1 23 ? -6.708 -6.772 -4.067 1.00 0.00 23 VAL A N 15
ATOM 18832 C CA . VAL A 1 23 ? -7.001 -7.012 -2.629 1.00 0.00 23 VAL A CA 15
ATOM 18833 C C . VAL A 1 23 ? -8.294 -6.294 -2.249 1.00 0.00 23 VAL A C 15
ATOM 18834 O O . VAL A 1 23 ? -8.996 -6.680 -1.339 1.00 0.00 23 VAL A O 15
ATOM 18847 N N . ASP A 1 24 ? -8.589 -5.220 -2.927 1.00 0.00 24 ASP A N 15
ATOM 18848 C CA . ASP A 1 24 ? -9.824 -4.457 -2.619 1.00 0.00 24 ASP A CA 15
ATOM 18849 C C . ASP A 1 24 ? -11.008 -5.220 -3.194 1.00 0.00 24 ASP A C 15
ATOM 18850 O O . ASP A 1 24 ? -12.081 -5.272 -2.628 1.00 0.00 24 ASP A O 15
ATOM 18859 N N . GLU A 1 25 ? -10.798 -5.814 -4.330 1.00 0.00 25 GLU A N 15
ATOM 18860 C CA . GLU A 1 25 ? -11.871 -6.597 -4.982 1.00 0.00 25 GLU A CA 15
ATOM 18861 C C . GLU A 1 25 ? -12.327 -7.714 -4.042 1.00 0.00 25 GLU A C 15
ATOM 18862 O O . GLU A 1 25 ? -13.502 -7.967 -3.877 1.00 0.00 25 GLU A O 15
ATOM 18874 N N . ALA A 1 26 ? -11.392 -8.385 -3.427 1.00 0.00 26 ALA A N 15
ATOM 18875 C CA . ALA A 1 26 ? -11.752 -9.485 -2.488 1.00 0.00 26 ALA A CA 15
ATOM 18876 C C . ALA A 1 26 ? -12.170 -8.909 -1.139 1.00 0.00 26 ALA A C 15
ATOM 18877 O O . ALA A 1 26 ? -13.112 -9.362 -0.520 1.00 0.00 26 ALA A O 15
ATOM 18884 N N . LYS A 1 27 ? -11.472 -7.905 -0.677 1.00 0.00 27 LYS A N 15
ATOM 18885 C CA . LYS A 1 27 ? -11.839 -7.319 0.640 1.00 0.00 27 LYS A CA 15
ATOM 18886 C C . LYS A 1 27 ? -13.200 -6.644 0.523 1.00 0.00 27 LYS A C 15
ATOM 18887 O O . LYS A 1 27 ? -13.927 -6.518 1.488 1.00 0.00 27 LYS A O 15
ATOM 18906 N N . LYS A 1 28 ? -13.575 -6.268 -0.667 1.00 0.00 28 LYS A N 15
ATOM 18907 C CA . LYS A 1 28 ? -14.913 -5.658 -0.860 1.00 0.00 28 LYS A CA 15
ATOM 18908 C C . LYS A 1 28 ? -15.956 -6.744 -0.629 1.00 0.00 28 LYS A C 15
ATOM 18909 O O . LYS A 1 28 ? -16.932 -6.560 0.072 1.00 0.00 28 LYS A O 15
ATOM 18928 N N . GLU A 1 29 ? -15.722 -7.888 -1.204 1.00 0.00 29 GLU A N 15
ATOM 18929 C CA . GLU A 1 29 ? -16.654 -9.033 -1.030 1.00 0.00 29 GLU A CA 15
ATOM 18930 C 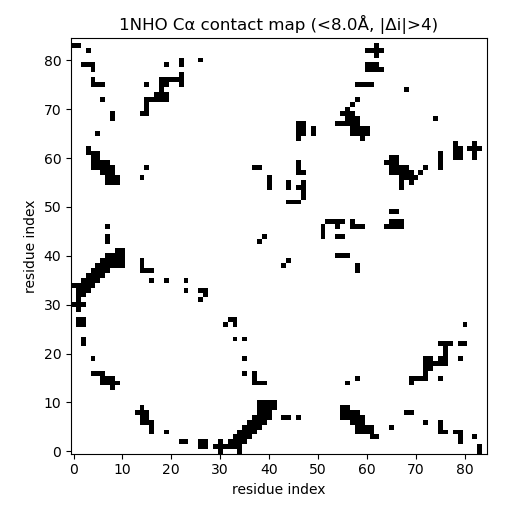C . GLU A 1 29 ? -16.945 -9.210 0.456 1.00 0.00 29 GLU A C 15
ATOM 18931 O O . GLU A 1 29 ? -18.070 -9.424 0.865 1.00 0.00 29 GLU A O 15
ATOM 18943 N N . PHE A 1 30 ? -15.946 -9.060 1.269 1.00 0.00 30 PHE A N 15
ATOM 18944 C CA . PHE A 1 30 ? -16.144 -9.205 2.733 1.00 0.00 30 PHE A CA 15
ATOM 18945 C C . PHE A 1 30 ? -16.506 -7.837 3.314 1.00 0.00 30 PHE A C 15
ATOM 18946 O O . PHE A 1 30 ? -17.505 -7.689 3.996 1.00 0.00 30 PHE A O 15
ATOM 18963 N N . GLY A 1 31 ? -15.680 -6.858 3.103 1.00 0.00 31 GLY A N 15
ATOM 18964 C CA . GLY A 1 31 ? -15.956 -5.487 3.613 1.00 0.00 31 GLY A CA 15
ATOM 18965 C C . GLY A 1 31 ? -16.605 -4.612 2.538 1.00 0.00 31 GLY A C 15
ATOM 18966 O O . GLY A 1 31 ? -15.915 -3.803 1.927 1.00 0.00 31 GLY A O 15
ATOM 18970 N N . ASP A 1 32 ? -17.861 -4.749 2.287 1.00 0.00 32 ASP A N 15
ATOM 18971 C CA . ASP A 1 32 ? -18.489 -3.905 1.232 1.00 0.00 32 ASP A CA 15
ATOM 18972 C C . ASP A 1 32 ? -17.883 -2.493 1.248 1.00 0.00 32 ASP A C 15
ATOM 18973 O O . ASP A 1 32 ? -17.951 -1.770 0.277 1.00 0.00 32 ASP A O 15
ATOM 18982 N N . LYS A 1 33 ? -17.304 -2.095 2.343 1.00 0.00 33 LYS A N 15
ATOM 18983 C CA . LYS A 1 33 ? -16.650 -0.759 2.445 1.00 0.00 33 LYS A CA 15
ATOM 18984 C C . LYS A 1 33 ? -15.213 -0.807 1.924 1.00 0.00 33 LYS A C 15
ATOM 18985 O O . LYS A 1 33 ? -14.578 -1.848 1.964 1.00 0.00 33 LYS A O 15
ATOM 19004 N N . ILE A 1 34 ? -14.678 0.291 1.474 1.00 0.00 34 ILE A N 15
ATOM 19005 C CA . ILE A 1 34 ? -13.268 0.261 0.997 1.00 0.00 34 ILE A CA 15
ATOM 19006 C C . ILE A 1 34 ? -12.444 1.380 1.644 1.00 0.00 34 ILE A C 15
ATOM 19007 O O . ILE A 1 34 ? -12.943 2.436 1.972 1.00 0.00 34 ILE A O 15
ATOM 19023 N N . ASP A 1 35 ? -11.170 1.145 1.815 1.00 0.00 35 ASP A N 15
ATOM 19024 C CA . ASP A 1 35 ? -10.288 2.168 2.432 1.00 0.00 35 ASP A CA 15
ATOM 19025 C C . ASP A 1 35 ? -8.873 2.010 1.878 1.00 0.00 35 ASP A C 15
ATOM 19026 O O . ASP A 1 35 ? -7.955 1.631 2.582 1.00 0.00 35 ASP A O 15
ATOM 19035 N N . VAL A 1 36 ? -8.685 2.309 0.618 1.00 0.00 36 VAL A N 15
ATOM 19036 C CA . VAL A 1 36 ? -7.332 2.143 0.035 1.00 0.00 36 VAL A CA 15
ATOM 19037 C C . VAL A 1 36 ? -6.558 3.453 0.161 1.00 0.00 36 VAL A C 15
ATOM 19038 O O . VAL A 1 36 ? -6.897 4.467 -0.414 1.00 0.00 36 VAL A O 15
ATOM 19051 N N . GLU A 1 37 ? -5.457 3.417 0.884 1.00 0.00 37 GLU A N 15
ATOM 19052 C CA . GLU A 1 37 ? -4.685 4.681 1.059 1.00 0.00 37 GLU A CA 15
ATOM 19053 C C . GLU A 1 37 ? -3.505 4.659 0.084 1.00 0.00 37 GLU A C 15
ATOM 19054 O O . GLU A 1 37 ? -2.790 3.707 -0.064 1.00 0.00 37 GLU A O 15
ATOM 19066 N N . LYS A 1 38 ? -3.343 5.736 -0.640 1.00 0.00 38 LYS A N 15
ATOM 19067 C CA . LYS A 1 38 ? -2.280 5.815 -1.675 1.00 0.00 38 LYS A CA 15
ATOM 19068 C C . LYS A 1 38 ? -1.604 7.185 -1.682 1.00 0.00 38 LYS A C 15
ATOM 19069 O O . LYS A 1 38 ? -2.283 8.191 -1.808 1.00 0.00 38 LYS A O 15
ATOM 19088 N N . ILE A 1 39 ? -0.320 7.262 -1.497 1.00 0.00 39 ILE A N 15
ATOM 19089 C CA . ILE A 1 39 ? 0.346 8.592 -1.501 1.00 0.00 39 ILE A CA 15
ATOM 19090 C C . ILE A 1 39 ? 1.652 8.552 -2.295 1.00 0.00 39 ILE A C 15
ATOM 19091 O O . ILE A 1 39 ? 1.894 7.679 -3.101 1.00 0.00 39 ILE A O 15
ATOM 19107 N N . ASP A 1 40 ? 2.467 9.543 -2.090 1.00 0.00 40 ASP A N 15
ATOM 19108 C CA . ASP A 1 40 ? 3.776 9.633 -2.772 1.00 0.00 40 ASP A CA 15
ATOM 19109 C C . ASP A 1 40 ? 4.941 9.434 -1.796 1.00 0.00 40 ASP A C 15
ATOM 19110 O O . ASP A 1 40 ? 4.762 9.458 -0.595 1.00 0.00 40 ASP A O 15
ATOM 19119 N N . ILE A 1 41 ? 6.131 9.309 -2.305 1.00 0.00 41 ILE A N 15
ATOM 19120 C CA . ILE A 1 41 ? 7.317 9.169 -1.412 1.00 0.00 41 ILE A CA 15
ATOM 19121 C C . ILE A 1 41 ? 7.559 10.442 -0.594 1.00 0.00 41 ILE A C 15
ATOM 19122 O O . ILE A 1 41 ? 7.678 10.393 0.621 1.00 0.00 41 ILE A O 15
ATOM 19138 N N . MET A 1 42 ? 7.674 11.573 -1.244 1.00 0.00 42 MET A N 15
ATOM 19139 C CA . MET A 1 42 ? 7.950 12.823 -0.478 1.00 0.00 42 MET A CA 15
ATOM 19140 C C . MET A 1 42 ? 6.780 13.172 0.439 1.00 0.00 42 MET A C 15
ATOM 19141 O O . MET A 1 42 ? 6.843 14.108 1.212 1.00 0.00 42 MET A O 15
ATOM 19155 N N . VAL A 1 43 ? 5.735 12.393 0.411 1.00 0.00 43 VAL A N 15
ATOM 19156 C CA . VAL A 1 43 ? 4.585 12.668 1.320 1.00 0.00 43 VAL A CA 15
ATOM 19157 C C . VAL A 1 43 ? 4.458 11.574 2.375 1.00 0.00 43 VAL A C 15
ATOM 19158 O O . VAL A 1 43 ? 4.341 11.848 3.554 1.00 0.00 43 VAL A O 15
ATOM 19171 N N . ASP A 1 44 ? 4.484 10.334 1.969 1.00 0.00 44 ASP A N 15
ATOM 19172 C CA . ASP A 1 44 ? 4.367 9.228 2.961 1.00 0.00 44 ASP A CA 15
ATOM 19173 C C . ASP A 1 44 ? 5.726 8.557 3.162 1.00 0.00 44 ASP A C 15
ATOM 19174 O O . ASP A 1 44 ? 5.838 7.343 3.145 1.00 0.00 44 ASP A O 15
ATOM 19183 N N . ARG A 1 45 ? 6.762 9.338 3.377 1.00 0.00 45 ARG A N 15
ATOM 19184 C CA . ARG A 1 45 ? 8.098 8.701 3.542 1.00 0.00 45 ARG A CA 15
ATOM 19185 C C . ARG A 1 45 ? 8.094 7.810 4.789 1.00 0.00 45 ARG A C 15
ATOM 19186 O O . ARG A 1 45 ? 8.987 7.013 4.992 1.00 0.00 45 ARG A O 15
ATOM 19207 N N . GLU A 1 46 ? 7.044 7.855 5.557 1.00 0.00 46 GLU A N 15
ATOM 19208 C CA . GLU A 1 46 ? 6.930 6.962 6.744 1.00 0.00 46 GLU A CA 15
ATOM 19209 C C . GLU A 1 46 ? 7.193 5.514 6.340 1.00 0.00 46 GLU A C 15
ATOM 19210 O O . GLU A 1 46 ? 7.480 4.672 7.164 1.00 0.00 46 GLU A O 15
ATOM 19222 N N . LYS A 1 47 ? 7.070 5.208 5.078 1.00 0.00 47 LYS A N 15
ATOM 19223 C CA . LYS A 1 47 ? 7.304 3.807 4.645 1.00 0.00 47 LYS A CA 15
ATOM 19224 C C . LYS A 1 47 ? 8.647 3.323 5.169 1.00 0.00 47 LYS A C 15
ATOM 19225 O O . LYS A 1 47 ? 8.754 2.323 5.841 1.00 0.00 47 LYS A O 15
ATOM 19244 N N . ALA A 1 48 ? 9.672 3.992 4.810 1.00 0.00 48 ALA A N 15
ATOM 19245 C CA . ALA A 1 48 ? 11.032 3.692 5.252 1.00 0.00 48 ALA A CA 15
ATOM 19246 C C . ALA A 1 48 ? 11.154 3.852 6.752 1.00 0.00 48 ALA A C 15
ATOM 19247 O O . ALA A 1 48 ? 12.242 3.786 7.292 1.00 0.00 48 ALA A O 15
ATOM 19254 N N . ILE A 1 49 ? 10.108 4.252 7.419 1.00 0.00 49 ILE A N 15
ATOM 19255 C CA . ILE A 1 49 ? 10.268 4.480 8.864 1.00 0.00 49 ILE A CA 15
ATOM 19256 C C . ILE A 1 49 ? 11.250 3.408 9.299 1.00 0.00 49 ILE A C 15
ATOM 19257 O O . ILE A 1 49 ? 12.205 3.651 10.006 1.00 0.00 49 ILE A O 15
ATOM 19273 N N . GLU A 1 50 ? 11.042 2.226 8.793 1.00 0.00 50 GLU A N 15
ATOM 19274 C CA . GLU A 1 50 ? 11.967 1.108 9.078 1.00 0.00 50 GLU A CA 15
ATOM 19275 C C . GLU A 1 50 ? 13.408 1.573 8.840 1.00 0.00 50 GLU A C 15
ATOM 19276 O O . GLU A 1 50 ? 14.262 1.426 9.691 1.00 0.00 50 GLU A O 15
ATOM 19288 N N . TYR A 1 51 ? 13.685 2.149 7.694 1.00 0.00 51 TYR A N 15
ATOM 19289 C CA . TYR A 1 51 ? 15.078 2.635 7.432 1.00 0.00 51 TYR A CA 15
ATOM 19290 C C . TYR A 1 51 ? 15.062 4.110 7.031 1.00 0.00 51 TYR A C 15
ATOM 19291 O O . TYR A 1 51 ? 15.970 4.861 7.324 1.00 0.00 51 TYR A O 15
ATOM 19309 N N . GLY A 1 52 ? 14.025 4.510 6.368 1.00 0.00 52 GLY A N 15
ATOM 19310 C CA . GLY A 1 52 ? 13.888 5.924 5.921 1.00 0.00 52 GLY A CA 15
ATOM 19311 C C . GLY A 1 52 ? 15.022 6.318 4.971 1.00 0.00 52 GLY A C 15
ATOM 19312 O O . GLY A 1 52 ? 14.825 7.106 4.066 1.00 0.00 52 GLY A O 15
ATOM 19316 N N . LEU A 1 53 ? 16.199 5.795 5.150 1.00 0.00 53 LEU A N 15
ATOM 19317 C CA . LEU A 1 53 ? 17.307 6.171 4.235 1.00 0.00 53 LEU A CA 15
ATOM 19318 C C . LEU A 1 53 ? 16.849 6.036 2.781 1.00 0.00 53 LEU A C 15
ATOM 19319 O O . LEU A 1 53 ? 16.466 6.999 2.147 1.00 0.00 53 LEU A O 15
ATOM 19335 N N . MET A 1 54 ? 16.874 4.844 2.256 1.00 0.00 54 MET A N 15
ATOM 19336 C CA . MET A 1 54 ? 16.426 4.630 0.856 1.00 0.00 54 MET A CA 15
ATOM 19337 C C . MET A 1 54 ? 14.902 4.587 0.825 1.00 0.00 54 MET A C 15
ATOM 19338 O O . MET A 1 54 ? 14.304 3.655 0.314 1.00 0.00 54 MET A O 15
ATOM 19352 N N . ALA A 1 55 ? 14.262 5.601 1.349 1.00 0.00 55 ALA A N 15
ATOM 19353 C CA . ALA A 1 55 ? 12.775 5.552 1.384 1.00 0.00 55 ALA A CA 15
ATOM 19354 C C . ALA A 1 55 ? 12.192 6.375 0.231 1.00 0.00 55 ALA A C 15
ATOM 19355 O O . ALA A 1 55 ? 12.115 7.574 0.233 1.00 0.00 55 ALA A O 15
ATOM 19362 N N . VAL A 1 56 ? 11.735 5.661 -0.788 1.00 0.00 56 VAL A N 15
ATOM 19363 C CA . VAL A 1 56 ? 11.129 6.344 -1.962 1.00 0.00 56 VAL A CA 15
ATOM 19364 C C . VAL A 1 56 ? 10.000 5.492 -2.567 1.00 0.00 56 VAL A C 15
ATOM 19365 O O . VAL A 1 56 ? 8.837 5.784 -2.332 1.00 0.00 56 VAL A O 15
ATOM 19378 N N . PRO A 1 57 ? 10.342 4.407 -3.243 1.00 0.00 57 PRO A N 15
ATOM 19379 C CA . PRO A 1 57 ? 9.264 3.561 -3.806 1.00 0.00 57 PRO A CA 15
ATOM 19380 C C . PRO A 1 57 ? 8.945 2.420 -2.846 1.00 0.00 57 PRO A C 15
ATOM 19381 O O . PRO A 1 57 ? 9.707 1.534 -2.586 1.00 0.00 57 PRO A O 15
ATOM 19392 N N . ALA A 1 58 ? 7.753 2.471 -2.269 1.00 0.00 58 ALA A N 15
ATOM 19393 C CA . ALA A 1 58 ? 7.367 1.425 -1.284 1.00 0.00 58 ALA A CA 15
ATOM 19394 C C . ALA A 1 58 ? 5.857 1.363 -1.087 1.00 0.00 58 ALA A C 15
ATOM 19395 O O . ALA A 1 58 ? 5.103 2.115 -1.674 1.00 0.00 58 ALA A O 15
ATOM 19402 N N . ILE A 1 59 ? 5.420 0.462 -0.249 1.00 0.00 59 ILE A N 15
ATOM 19403 C CA . ILE A 1 59 ? 3.965 0.341 0.015 1.00 0.00 59 ILE A CA 15
ATOM 19404 C C . ILE A 1 59 ? 3.751 0.021 1.491 1.00 0.00 59 ILE A C 15
ATOM 19405 O O . ILE A 1 59 ? 4.359 -0.876 2.043 1.00 0.00 59 ILE A O 15
ATOM 19421 N N . ALA A 1 60 ? 2.832 0.713 2.134 1.00 0.00 60 ALA A N 15
ATOM 19422 C CA . ALA A 1 60 ? 2.642 0.404 3.571 1.00 0.00 60 ALA A CA 15
ATOM 19423 C C . ALA A 1 60 ? 1.760 -0.822 3.626 1.00 0.00 60 ALA A C 15
ATOM 19424 O O . ALA A 1 60 ? 0.793 -0.967 2.897 1.00 0.00 60 ALA A O 15
ATOM 19431 N N . ILE A 1 61 ? 2.062 -1.713 4.567 1.00 0.00 61 ILE A N 15
ATOM 19432 C CA . ILE A 1 61 ? 1.249 -2.949 4.533 1.00 0.00 61 ILE A CA 15
ATOM 19433 C C . ILE A 1 61 ? 0.046 -2.668 5.428 1.00 0.00 61 ILE A C 15
ATOM 19434 O O . ILE A 1 61 ? -0.091 -3.047 6.555 1.00 0.00 61 ILE A O 15
ATOM 19450 N N . ASN A 1 62 ? -0.954 -2.075 4.773 1.00 0.00 62 ASN A N 15
ATOM 19451 C CA . ASN A 1 62 ? -2.230 -1.767 5.468 1.00 0.00 62 ASN A CA 15
ATOM 19452 C C . ASN A 1 62 ? -2.634 -2.967 6.299 1.00 0.00 62 ASN A C 15
ATOM 19453 O O . ASN A 1 62 ? -3.419 -3.794 5.880 1.00 0.00 62 ASN A O 15
ATOM 19464 N N . GLY A 1 63 ? -2.069 -3.074 7.463 1.00 0.00 63 GLY A N 15
ATOM 19465 C CA . GLY A 1 63 ? -2.352 -4.223 8.357 1.00 0.00 63 GLY A CA 15
ATOM 19466 C C . GLY A 1 63 ? -1.235 -4.272 9.397 1.00 0.00 63 GLY A C 15
ATOM 19467 O O . GLY A 1 63 ? -1.466 -4.449 10.575 1.00 0.00 63 GLY A O 15
ATOM 19471 N N . VAL A 1 64 ? -0.010 -4.104 8.955 1.00 0.00 64 VAL A N 15
ATOM 19472 C CA . VAL A 1 64 ? 1.135 -4.130 9.902 1.00 0.00 64 VAL A CA 15
ATOM 19473 C C . VAL A 1 64 ? 2.002 -2.859 9.769 1.00 0.00 64 VAL A C 15
ATOM 19474 O O . VAL A 1 64 ? 2.165 -2.128 10.725 1.00 0.00 64 VAL A O 15
ATOM 19487 N N . VAL A 1 65 ? 2.559 -2.572 8.610 1.00 0.00 65 VAL A N 15
ATOM 19488 C CA . VAL A 1 65 ? 3.405 -1.336 8.497 1.00 0.00 65 VAL A CA 15
ATOM 19489 C C . VAL A 1 65 ? 3.644 -0.923 7.037 1.00 0.00 65 VAL A C 15
ATOM 19490 O O . VAL A 1 65 ? 2.754 -0.441 6.363 1.00 0.00 65 VAL A O 15
ATOM 19503 N N . ARG A 1 66 ? 4.851 -1.106 6.558 1.00 0.00 66 ARG A N 15
ATOM 19504 C CA . ARG A 1 66 ? 5.190 -0.710 5.154 1.00 0.00 66 ARG A CA 15
ATOM 19505 C C . ARG A 1 66 ? 6.518 -1.359 4.741 1.00 0.00 66 ARG A C 15
ATOM 19506 O O . ARG A 1 66 ? 7.249 -1.873 5.563 1.00 0.00 66 ARG A O 15
ATOM 19527 N N . PHE A 1 67 ? 6.819 -1.380 3.465 1.00 0.00 67 PHE A N 15
ATOM 19528 C CA . PHE A 1 67 ? 8.083 -2.040 3.013 1.00 0.00 67 PHE A CA 15
ATOM 19529 C C . PHE A 1 67 ? 8.698 -1.300 1.819 1.00 0.00 67 PHE A C 15
ATOM 19530 O O . PHE A 1 67 ? 8.156 -0.335 1.324 1.00 0.00 67 PHE A O 15
ATOM 19547 N N . VAL A 1 68 ? 9.842 -1.744 1.366 1.00 0.00 68 VAL A N 15
ATOM 19548 C CA . VAL A 1 68 ? 10.494 -1.101 0.191 1.00 0.00 68 VAL A CA 15
ATOM 19549 C C . VAL A 1 68 ? 9.999 -1.754 -1.098 1.00 0.00 68 VAL A C 15
ATOM 19550 O O . VAL A 1 68 ? 10.241 -2.930 -1.325 1.00 0.00 68 VAL A O 15
ATOM 19563 N N . GLY A 1 69 ? 9.328 -1.030 -1.933 1.00 0.00 69 GLY A N 15
ATOM 19564 C CA . GLY A 1 69 ? 8.831 -1.634 -3.201 1.00 0.00 69 GLY A CA 15
ATOM 19565 C C . GLY A 1 69 ? 8.435 -0.540 -4.195 1.00 0.00 69 GLY A C 15
ATOM 19566 O O . GLY A 1 69 ? 7.600 0.291 -3.912 1.00 0.00 69 GLY A O 15
ATOM 19570 N N . ALA A 1 70 ? 9.004 -0.544 -5.368 1.00 0.00 70 ALA A N 15
ATOM 19571 C CA . ALA A 1 70 ? 8.621 0.486 -6.369 1.00 0.00 70 ALA A CA 15
ATOM 19572 C C . ALA A 1 70 ? 7.521 -0.086 -7.263 1.00 0.00 70 ALA A C 15
ATOM 19573 O O . ALA A 1 70 ? 6.356 0.197 -7.062 1.00 0.00 70 ALA A O 15
ATOM 19580 N N . PRO A 1 71 ? 7.916 -0.912 -8.199 1.00 0.00 71 PRO A N 15
ATOM 19581 C CA . PRO A 1 71 ? 6.926 -1.545 -9.088 1.00 0.00 71 PRO A CA 15
ATOM 19582 C C . PRO A 1 71 ? 6.271 -2.713 -8.360 1.00 0.00 71 PRO A C 15
ATOM 19583 O O . PRO A 1 71 ? 5.677 -3.591 -8.972 1.00 0.00 71 PRO A O 15
ATOM 19594 N N . SER A 1 72 ? 6.335 -2.727 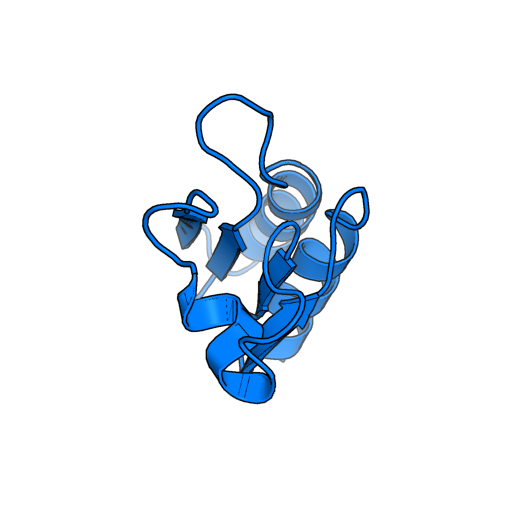-7.043 1.00 0.00 72 SER A N 15
ATOM 19595 C CA . SER A 1 72 ? 5.700 -3.876 -6.333 1.00 0.00 72 SER A CA 15
ATOM 19596 C C . SER A 1 72 ? 4.374 -3.440 -5.717 1.00 0.00 72 SER A C 15
ATOM 19597 O O . SER A 1 72 ? 4.221 -3.201 -4.547 1.00 0.00 72 SER A O 15
ATOM 19605 N N . ARG A 1 73 ? 3.349 -3.426 -6.545 1.00 0.00 73 ARG A N 15
ATOM 19606 C CA . ARG A 1 73 ? 1.985 -3.080 -6.064 1.00 0.00 73 ARG A CA 15
ATOM 19607 C C . ARG A 1 73 ? 1.354 -4.283 -5.375 1.00 0.00 73 ARG A C 15
ATOM 19608 O O . ARG A 1 73 ? 0.631 -4.158 -4.412 1.00 0.00 73 ARG A O 15
ATOM 19629 N N . GLU A 1 74 ? 1.621 -5.459 -5.875 1.00 0.00 74 GLU A N 15
ATOM 19630 C CA . GLU A 1 74 ? 1.049 -6.687 -5.257 1.00 0.00 74 GLU A CA 15
ATOM 19631 C C . GLU A 1 74 ? 1.315 -6.679 -3.752 1.00 0.00 74 GLU A C 15
ATOM 19632 O O . GLU A 1 74 ? 0.612 -7.303 -2.982 1.00 0.00 74 GLU A O 15
ATOM 19644 N N . GLU A 1 75 ? 2.342 -5.993 -3.330 1.00 0.00 75 GLU A N 15
ATOM 19645 C CA . GLU A 1 75 ? 2.655 -5.956 -1.879 1.00 0.00 75 GLU A CA 15
ATOM 19646 C C . GLU A 1 75 ? 1.413 -5.511 -1.108 1.00 0.00 75 GLU A C 15
ATOM 19647 O O . GLU A 1 75 ? 1.038 -6.112 -0.119 1.00 0.00 75 GLU A O 15
ATOM 19659 N N . LEU A 1 76 ? 0.763 -4.478 -1.563 1.00 0.00 76 LEU A N 15
ATOM 19660 C CA . LEU A 1 76 ? -0.469 -4.018 -0.866 1.00 0.00 76 LEU A CA 15
ATOM 19661 C C . LEU A 1 76 ? -1.496 -5.145 -0.877 1.00 0.00 76 LEU A C 15
ATOM 19662 O O . LEU A 1 76 ? -2.157 -5.412 0.107 1.00 0.00 76 LEU A O 15
ATOM 19678 N N . PHE A 1 77 ? -1.626 -5.820 -1.988 1.00 0.00 77 PHE A N 15
ATOM 19679 C CA . PHE A 1 77 ? -2.603 -6.938 -2.061 1.00 0.00 77 PHE A CA 15
ATOM 19680 C C . PHE A 1 77 ? -2.277 -7.982 -0.989 1.00 0.00 77 PHE A C 15
ATOM 19681 O O . PHE A 1 77 ? -3.148 -8.612 -0.429 1.00 0.00 77 PHE A O 15
ATOM 19698 N N . GLU A 1 78 ? -1.022 -8.162 -0.701 1.00 0.00 78 GLU A N 15
ATOM 19699 C CA . GLU A 1 78 ? -0.609 -9.140 0.341 1.00 0.00 78 GLU A CA 15
ATOM 19700 C C . GLU A 1 78 ? -0.745 -8.517 1.732 1.00 0.00 78 GLU A C 15
ATOM 19701 O O . GLU A 1 78 ? -0.916 -9.203 2.721 1.00 0.00 78 GLU A O 15
ATOM 19713 N N . ALA A 1 79 ? -0.627 -7.219 1.820 1.00 0.00 79 ALA A N 15
ATOM 19714 C CA . ALA A 1 79 ? -0.724 -6.555 3.150 1.00 0.00 79 ALA A CA 15
ATOM 19715 C C . ALA A 1 79 ? -2.182 -6.533 3.608 1.00 0.00 79 ALA A C 15
ATOM 19716 O O . ALA A 1 79 ? -2.478 -6.729 4.768 1.00 0.00 79 ALA A O 15
ATOM 19723 N N . ILE A 1 80 ? -3.097 -6.321 2.706 1.00 0.00 80 ILE A N 15
ATOM 19724 C CA . ILE A 1 80 ? -4.532 -6.314 3.098 1.00 0.00 80 ILE A CA 15
ATOM 19725 C C . ILE A 1 80 ? -4.913 -7.701 3.615 1.00 0.00 80 ILE A C 15
ATOM 19726 O O . ILE A 1 80 ? -5.643 -7.842 4.572 1.00 0.00 80 ILE A O 15
ATOM 19742 N N . ASN A 1 81 ? -4.418 -8.730 2.984 1.00 0.00 81 ASN A N 15
ATOM 19743 C CA . ASN A 1 81 ? -4.727 -10.121 3.435 1.00 0.00 81 ASN A CA 15
ATOM 19744 C C . ASN A 1 81 ? -3.925 -10.409 4.691 1.00 0.00 81 ASN A C 15
ATOM 19745 O O . ASN A 1 81 ? -4.402 -11.077 5.612 1.00 0.00 81 ASN A O 15
ATOM 19756 N N . ASP A 1 82 ? -2.720 -9.840 4.797 1.00 0.00 82 ASP A N 15
ATOM 19757 C CA . ASP A 1 82 ? -2.003 -10.201 6.041 1.00 0.00 82 ASP A CA 15
ATOM 19758 C C . ASP A 1 82 ? -2.357 -9.152 7.082 1.00 0.00 82 ASP A C 15
ATOM 19759 O O . ASP A 1 82 ? -2.268 -9.409 8.282 1.00 0.00 82 ASP A O 15
ATOM 19768 N N . GLU A 1 83 ? -3.119 -8.161 6.685 1.00 0.00 83 GLU A N 15
ATOM 19769 C CA . GLU A 1 83 ? -3.716 -7.207 7.650 1.00 0.00 83 GLU A CA 15
ATOM 19770 C C . GLU A 1 83 ? -4.976 -7.799 8.244 1.00 0.00 83 GLU A C 15
ATOM 19771 O O . GLU A 1 83 ? -5.084 -7.988 9.443 1.00 0.00 83 GLU A O 15
ATOM 19783 N N . MET A 1 84 ? -5.931 -8.106 7.415 1.00 0.00 84 MET A N 15
ATOM 19784 C CA . MET A 1 84 ? -7.200 -8.704 7.924 1.00 0.00 84 MET A CA 15
ATOM 19785 C C . MET A 1 84 ? -6.951 -10.123 8.443 1.00 0.00 84 MET A C 15
ATOM 19786 O O . MET A 1 84 ? -7.776 -10.697 9.126 1.00 0.00 84 MET A O 15
ATOM 19800 N N . GLU A 1 85 ? -5.817 -10.688 8.135 1.00 0.00 85 GLU A N 15
ATOM 19801 C CA . GLU A 1 85 ? -5.516 -12.067 8.616 1.00 0.00 85 GLU A CA 15
ATOM 19802 C C . GLU A 1 85 ? -4.102 -12.126 9.201 1.00 0.00 85 GLU A C 15
ATOM 19803 O O . GLU A 1 85 ? -3.159 -12.008 8.435 1.00 0.00 85 GLU A O 15
ATOM 19816 N N . MET A 1 1 ? -11.638 -2.785 10.070 1.00 0.00 1 MET A N 16
ATOM 19817 C CA . MET A 1 1 ? -10.859 -2.369 8.868 1.00 0.00 1 MET A CA 16
ATOM 19818 C C . MET A 1 1 ? -11.181 -3.287 7.685 1.00 0.00 1 MET A C 16
ATOM 19819 O O . MET A 1 1 ? -10.871 -4.461 7.696 1.00 0.00 1 MET A O 16
ATOM 19835 N N . VAL A 1 2 ? -11.800 -2.759 6.665 1.00 0.00 2 VAL A N 16
ATOM 19836 C CA . VAL A 1 2 ? -12.140 -3.602 5.484 1.00 0.00 2 VAL A CA 16
ATOM 19837 C C . VAL A 1 2 ? -10.987 -3.577 4.479 1.00 0.00 2 VAL A C 16
ATOM 19838 O O . VAL A 1 2 ? -10.047 -4.341 4.575 1.00 0.00 2 VAL A O 16
ATOM 19851 N N . VAL A 1 3 ? -11.085 -2.745 3.481 1.00 0.00 3 VAL A N 16
ATOM 19852 C CA . VAL A 1 3 ? -10.007 -2.646 2.463 1.00 0.00 3 VAL A CA 16
ATOM 19853 C C . VAL A 1 3 ? -8.976 -1.605 2.894 1.00 0.00 3 VAL A C 16
ATOM 19854 O O . VAL A 1 3 ? -9.290 -0.423 2.956 1.00 0.00 3 VAL A O 16
ATOM 19867 N N . ASN A 1 4 ? -7.727 -1.988 3.035 1.00 0.00 4 ASN A N 16
ATOM 19868 C CA . ASN A 1 4 ? -6.727 -0.950 3.417 1.00 0.00 4 ASN A CA 16
ATOM 19869 C C . ASN A 1 4 ? -5.436 -1.212 2.620 1.00 0.00 4 ASN A C 16
ATOM 19870 O O . ASN A 1 4 ? -4.755 -2.182 2.722 1.00 0.00 4 ASN A O 16
ATOM 19881 N N . ILE A 1 5 ? -5.170 -0.304 1.715 1.00 0.00 5 ILE A N 16
ATOM 19882 C CA . ILE A 1 5 ? -3.980 -0.368 0.830 1.00 0.00 5 ILE A CA 16
ATOM 19883 C C . ILE A 1 5 ? -3.111 0.864 0.990 1.00 0.00 5 ILE A C 16
ATOM 19884 O O . ILE A 1 5 ? -3.661 1.968 0.892 1.00 0.00 5 ILE A O 16
ATOM 19900 N N . GLU A 1 6 ? -1.815 0.763 1.119 1.00 0.00 6 GLU A N 16
ATOM 19901 C CA . GLU A 1 6 ? -1.082 2.058 1.198 1.00 0.00 6 GLU A CA 16
ATOM 19902 C C . GLU A 1 6 ? 0.039 1.947 0.152 1.00 0.00 6 GLU A C 16
ATOM 19903 O O . GLU A 1 6 ? 1.145 1.524 0.362 1.00 0.00 6 GLU A O 16
ATOM 19915 N N . VAL A 1 7 ? -0.146 2.773 -0.905 1.00 0.00 7 VAL A N 16
ATOM 19916 C CA . VAL A 1 7 ? 0.883 2.692 -1.975 1.00 0.00 7 VAL A CA 16
ATOM 19917 C C . VAL A 1 7 ? 1.663 4.021 -1.839 1.00 0.00 7 VAL A C 16
ATOM 19918 O O . VAL A 1 7 ? 1.229 5.108 -1.961 1.00 0.00 7 VAL A O 16
ATOM 19931 N N . PHE A 1 8 ? 2.934 3.822 -1.387 1.00 0.00 8 PHE A N 16
ATOM 19932 C CA . PHE A 1 8 ? 3.788 5.032 -1.180 1.00 0.00 8 PHE A CA 16
ATOM 19933 C C . PHE A 1 8 ? 4.985 4.950 -2.128 1.00 0.00 8 PHE A C 16
ATOM 19934 O O . PHE A 1 8 ? 6.036 4.438 -1.800 1.00 0.00 8 PHE A O 16
ATOM 19951 N N . THR A 1 9 ? 4.865 5.572 -3.271 1.00 0.00 9 THR A N 16
ATOM 19952 C CA . THR A 1 9 ? 5.986 5.550 -4.256 1.00 0.00 9 THR A CA 16
ATOM 19953 C C . THR A 1 9 ? 6.405 6.973 -4.626 1.00 0.00 9 THR A C 16
ATOM 19954 O O . THR A 1 9 ? 7.412 7.470 -4.158 1.00 0.00 9 THR A O 16
ATOM 19965 N N . SER A 1 10 ? 5.577 7.685 -5.344 1.00 0.00 10 SER A N 16
ATOM 19966 C CA . SER A 1 10 ? 5.952 9.072 -5.733 1.00 0.00 10 SER A CA 16
ATOM 19967 C C . SER A 1 10 ? 4.793 9.764 -6.460 1.00 0.00 10 SER A C 16
ATOM 19968 O O . SER A 1 10 ? 3.961 9.140 -7.070 1.00 0.00 10 SER A O 16
ATOM 19976 N N . PRO A 1 11 ? 4.720 11.062 -6.238 1.00 0.00 11 PRO A N 16
ATOM 19977 C CA . PRO A 1 11 ? 3.636 11.877 -6.835 1.00 0.00 11 PRO A CA 16
ATOM 19978 C C . PRO A 1 11 ? 3.878 12.079 -8.335 1.00 0.00 11 PRO A C 16
ATOM 19979 O O . PRO A 1 11 ? 2.952 12.229 -9.107 1.00 0.00 11 PRO A O 16
ATOM 19990 N N . THR A 1 12 ? 5.114 12.081 -8.749 1.00 0.00 12 THR A N 16
ATOM 19991 C CA . THR A 1 12 ? 5.414 12.270 -10.197 1.00 0.00 12 THR A CA 16
ATOM 19992 C C . THR A 1 12 ? 5.202 10.955 -10.948 1.00 0.00 12 THR A C 16
ATOM 19993 O O . THR A 1 12 ? 5.120 10.923 -12.159 1.00 0.00 12 THR A O 16
ATOM 20004 N N . CYS A 1 13 ? 5.109 9.869 -10.232 1.00 0.00 13 CYS A N 16
ATOM 20005 C CA . CYS A 1 13 ? 4.896 8.552 -10.896 1.00 0.00 13 CYS A CA 16
ATOM 20006 C C . CYS A 1 13 ? 3.654 7.872 -10.315 1.00 0.00 13 CYS A C 16
ATOM 20007 O O . CYS A 1 13 ? 2.999 8.414 -9.448 1.00 0.00 13 CYS A O 16
ATOM 20015 N N . PRO A 1 14 ? 3.371 6.702 -10.818 1.00 0.00 14 PRO A N 16
ATOM 20016 C CA . PRO A 1 14 ? 2.199 5.937 -10.347 1.00 0.00 14 PRO A CA 16
ATOM 20017 C C . PRO A 1 14 ? 2.547 5.152 -9.079 1.00 0.00 14 PRO A C 16
ATOM 20018 O O . PRO A 1 14 ? 3.311 4.208 -9.114 1.00 0.00 14 PRO A O 16
ATOM 20029 N N . TYR A 1 15 ? 1.990 5.531 -7.960 1.00 0.00 15 TYR A N 16
ATOM 20030 C CA . TYR A 1 15 ? 2.290 4.798 -6.697 1.00 0.00 15 TYR A CA 16
ATOM 20031 C C . TYR A 1 15 ? 2.116 3.290 -6.923 1.00 0.00 15 TYR A C 16
ATOM 20032 O O . TYR A 1 15 ? 2.877 2.670 -7.640 1.00 0.00 15 TYR A O 16
ATOM 20050 N N . CYS A 1 16 ? 1.116 2.697 -6.324 1.00 0.00 16 CYS A N 16
ATOM 20051 C CA . CYS A 1 16 ? 0.891 1.232 -6.514 1.00 0.00 16 CYS A CA 16
ATOM 20052 C C . CYS A 1 16 ? -0.583 0.883 -6.273 1.00 0.00 16 CYS A C 16
ATOM 20053 O O . CYS A 1 16 ? -0.891 -0.134 -5.684 1.00 0.00 16 CYS A O 16
ATOM 20061 N N . PRO A 1 17 ? -1.448 1.748 -6.733 1.00 0.00 17 PRO A N 16
ATOM 20062 C CA . PRO A 1 17 ? -2.910 1.539 -6.561 1.00 0.00 17 PRO A CA 16
ATOM 20063 C C . PRO A 1 17 ? -3.432 0.482 -7.542 1.00 0.00 17 PRO A C 16
ATOM 20064 O O . PRO A 1 17 ? -4.600 0.461 -7.874 1.00 0.00 17 PRO A O 16
ATOM 20075 N N . MET A 1 18 ? -2.582 -0.383 -8.019 1.00 0.00 18 MET A N 16
ATOM 20076 C CA . MET A 1 18 ? -3.048 -1.418 -8.989 1.00 0.00 18 MET A CA 16
ATOM 20077 C C . MET A 1 18 ? -3.198 -2.776 -8.305 1.00 0.00 18 MET A C 16
ATOM 20078 O O . MET A 1 18 ? -4.287 -3.297 -8.169 1.00 0.00 18 MET A O 16
ATOM 20092 N N . ALA A 1 19 ? -2.112 -3.356 -7.877 1.00 0.00 19 ALA A N 16
ATOM 20093 C CA . ALA A 1 19 ? -2.199 -4.684 -7.210 1.00 0.00 19 ALA A CA 16
ATOM 20094 C C . ALA A 1 19 ? -3.162 -4.610 -6.030 1.00 0.00 19 ALA A C 16
ATOM 20095 O O . ALA A 1 19 ? -3.702 -5.604 -5.588 1.00 0.00 19 ALA A O 16
ATOM 20102 N N . ILE A 1 20 ? -3.395 -3.430 -5.531 1.00 0.00 20 ILE A N 16
ATOM 20103 C CA . ILE A 1 20 ? -4.333 -3.284 -4.386 1.00 0.00 20 ILE A CA 16
ATOM 20104 C C . ILE A 1 20 ? -5.764 -3.484 -4.869 1.00 0.00 20 ILE A C 16
ATOM 20105 O O . ILE A 1 20 ? -6.572 -4.108 -4.212 1.00 0.00 20 ILE A O 16
ATOM 20121 N N . GLU A 1 21 ? -6.080 -2.981 -6.028 1.00 0.00 21 GLU A N 16
ATOM 20122 C CA . GLU A 1 21 ? -7.451 -3.169 -6.562 1.00 0.00 21 GLU A CA 16
ATOM 20123 C C . GLU A 1 21 ? -7.811 -4.646 -6.441 1.00 0.00 21 GLU A C 16
ATOM 20124 O O . GLU A 1 21 ? -8.952 -5.011 -6.236 1.00 0.00 21 GLU A O 16
ATOM 20136 N N . VAL A 1 22 ? -6.832 -5.501 -6.570 1.00 0.00 22 VAL A N 16
ATOM 20137 C CA . VAL A 1 22 ? -7.098 -6.960 -6.444 1.00 0.00 22 VAL A CA 16
ATOM 20138 C C . VAL A 1 22 ? -7.463 -7.283 -4.996 1.00 0.00 22 VAL A C 16
ATOM 20139 O O . VAL A 1 22 ? -8.403 -7.997 -4.721 1.00 0.00 22 VAL A O 16
ATOM 20152 N N . VAL A 1 23 ? -6.706 -6.791 -4.070 1.00 0.00 23 VAL A N 16
ATOM 20153 C CA . VAL A 1 23 ? -6.991 -6.989 -2.621 1.00 0.00 23 VAL A CA 16
ATOM 20154 C C . VAL A 1 23 ? -8.308 -6.314 -2.265 1.00 0.00 23 VAL A C 16
ATOM 20155 O O . VAL A 1 23 ? -8.995 -6.678 -1.337 1.00 0.00 23 VAL A O 16
ATOM 20168 N N . ASP A 1 24 ? -8.579 -5.209 -2.909 1.00 0.00 24 ASP A N 16
ATOM 20169 C CA . ASP A 1 24 ? -9.825 -4.453 -2.630 1.00 0.00 24 ASP A CA 16
ATOM 20170 C C . ASP A 1 24 ? -11.006 -5.227 -3.186 1.00 0.00 24 ASP A C 16
ATOM 20171 O O . ASP A 1 24 ? -12.081 -5.273 -2.629 1.00 0.00 24 ASP A O 16
ATOM 20180 N N . GLU A 1 25 ? -10.800 -5.808 -4.333 1.00 0.00 25 GLU A N 16
ATOM 20181 C CA . GLU A 1 25 ? -11.869 -6.599 -4.981 1.00 0.00 25 GLU A CA 16
ATOM 20182 C C . GLU A 1 25 ? -12.328 -7.709 -4.037 1.00 0.00 25 GLU A C 16
ATOM 20183 O O . GLU A 1 25 ? -13.502 -7.968 -3.878 1.00 0.00 25 GLU A O 16
ATOM 20195 N N . ALA A 1 26 ? -11.392 -8.390 -3.434 1.00 0.00 26 ALA A N 16
ATOM 20196 C CA . ALA A 1 26 ? -11.749 -9.483 -2.485 1.00 0.00 26 ALA A CA 16
ATOM 20197 C C . ALA A 1 26 ? -12.170 -8.913 -1.137 1.00 0.00 26 ALA A C 16
ATOM 20198 O O . ALA A 1 26 ? -13.112 -9.362 -0.520 1.00 0.00 26 ALA A O 16
ATOM 20205 N N . LYS A 1 27 ? -11.472 -7.891 -0.683 1.00 0.00 27 LYS A N 16
ATOM 20206 C CA . LYS A 1 27 ? -11.846 -7.336 0.645 1.00 0.00 27 LYS A CA 16
ATOM 20207 C C . LYS A 1 27 ? -13.190 -6.626 0.523 1.00 0.00 27 LYS A C 16
ATOM 20208 O O . LYS A 1 27 ? -13.928 -6.521 1.487 1.00 0.00 27 LYS A O 16
ATOM 20227 N N . LYS A 1 28 ? -13.580 -6.279 -0.668 1.00 0.00 28 LYS A N 16
ATOM 20228 C CA . LYS A 1 28 ? -14.913 -5.658 -0.860 1.00 0.00 28 LYS A CA 16
ATOM 20229 C C . LYS A 1 28 ? -15.959 -6.742 -0.633 1.00 0.00 28 LYS A C 16
ATOM 20230 O O . LYS A 1 28 ? -16.932 -6.561 0.073 1.00 0.00 28 LYS A O 16
ATOM 20249 N N . GLU A 1 29 ? -15.717 -7.892 -1.200 1.00 0.00 29 GLU A N 16
ATOM 20250 C CA . GLU A 1 29 ? -16.661 -9.024 -1.031 1.00 0.00 29 GLU A CA 16
ATOM 20251 C C . GLU A 1 29 ? -16.938 -9.236 0.455 1.00 0.00 29 GLU A C 16
ATOM 20252 O O . GLU A 1 29 ? -18.071 -9.422 0.865 1.00 0.00 29 GLU A O 16
ATOM 20264 N N . PHE A 1 30 ? -15.962 -9.030 1.272 1.00 0.00 30 PHE A N 16
ATOM 20265 C CA . PHE A 1 30 ? -16.135 -9.217 2.741 1.00 0.00 30 PHE A CA 16
ATOM 20266 C C . PHE A 1 30 ? -16.528 -7.820 3.253 1.00 0.00 30 PHE A C 16
ATOM 20267 O O . PHE A 1 30 ? -17.505 -7.691 3.999 1.00 0.00 30 PHE A O 16
ATOM 20284 N N . GLY A 1 31 ? -15.662 -6.882 3.179 1.00 0.00 31 GLY A N 16
ATOM 20285 C CA . GLY A 1 31 ? -15.918 -5.470 3.575 1.00 0.00 31 GLY A CA 16
ATOM 20286 C C . GLY A 1 31 ? -16.637 -4.618 2.553 1.00 0.00 31 GLY A C 16
ATOM 20287 O O . GLY A 1 31 ? -15.914 -3.801 1.927 1.00 0.00 31 GLY A O 16
ATOM 20291 N N . ASP A 1 32 ? -17.863 -4.751 2.285 1.00 0.00 32 ASP A N 16
ATOM 20292 C CA . ASP A 1 32 ? -18.481 -3.908 1.226 1.00 0.00 32 ASP A CA 16
ATOM 20293 C C . ASP A 1 32 ? -17.869 -2.501 1.245 1.00 0.00 32 ASP A C 16
ATOM 20294 O O . ASP A 1 32 ? -17.954 -1.769 0.279 1.00 0.00 32 ASP A O 16
ATOM 20303 N N . LYS A 1 33 ? -17.339 -2.076 2.334 1.00 0.00 33 LYS A N 16
ATOM 20304 C CA . LYS A 1 33 ? -16.624 -0.777 2.477 1.00 0.00 33 LYS A CA 16
ATOM 20305 C C . LYS A 1 33 ? -15.219 -0.798 1.909 1.00 0.00 33 LYS A C 16
ATOM 20306 O O . LYS A 1 33 ? -14.578 -1.849 1.966 1.00 0.00 33 LYS A O 16
ATOM 20325 N N . ILE A 1 34 ? -14.679 0.296 1.472 1.00 0.00 34 ILE A N 16
ATOM 20326 C CA . ILE A 1 34 ? -13.264 0.250 1.005 1.00 0.00 34 ILE A CA 16
ATOM 20327 C C . ILE A 1 34 ? -12.448 1.383 1.645 1.00 0.00 34 ILE A C 16
ATOM 20328 O O . ILE A 1 34 ? -12.943 2.436 1.972 1.00 0.00 34 ILE A O 16
ATOM 20344 N N . ASP A 1 35 ? -11.168 1.148 1.809 1.00 0.00 35 ASP A N 16
ATOM 20345 C CA . ASP A 1 35 ? -10.288 2.169 2.433 1.00 0.00 35 ASP A CA 16
ATOM 20346 C C . ASP A 1 35 ? -8.879 1.985 1.871 1.00 0.00 35 ASP A C 16
ATOM 20347 O O . ASP A 1 35 ? -7.955 1.634 2.583 1.00 0.00 35 ASP A O 16
ATOM 20356 N N . VAL A 1 36 ? -8.680 2.346 0.618 1.00 0.00 36 VAL A N 16
ATOM 20357 C CA . VAL A 1 36 ? -7.321 2.122 0.055 1.00 0.00 36 VAL A CA 16
ATOM 20358 C C . VAL A 1 36 ? -6.592 3.471 0.182 1.00 0.00 36 VAL A C 16
ATOM 20359 O O . VAL A 1 36 ? -6.892 4.465 -0.417 1.00 0.00 36 VAL A O 16
ATOM 20372 N N . GLU A 1 37 ? -5.412 3.394 0.849 1.00 0.00 37 GLU A N 16
ATOM 20373 C CA . GLU A 1 37 ? -4.723 4.710 1.041 1.00 0.00 37 GLU A CA 16
ATOM 20374 C C . GLU A 1 37 ? -3.490 4.642 0.101 1.00 0.00 37 GLU A C 16
ATOM 20375 O O . GLU A 1 37 ? -2.792 3.707 -0.069 1.00 0.00 37 GLU A O 16
ATOM 20387 N N . LYS A 1 38 ? -3.327 5.725 -0.623 1.00 0.00 38 LYS A N 16
ATOM 20388 C CA . LYS A 1 38 ? -2.314 5.834 -1.691 1.00 0.00 38 LYS A CA 16
ATOM 20389 C C . LYS A 1 38 ? -1.583 7.173 -1.717 1.00 0.00 38 LYS A C 16
ATOM 20390 O O . LYS A 1 38 ? -2.285 8.191 -1.805 1.00 0.00 38 LYS A O 16
ATOM 20409 N N . ILE A 1 39 ? -0.324 7.266 -1.459 1.00 0.00 39 ILE A N 16
ATOM 20410 C CA . ILE A 1 39 ? 0.342 8.595 -1.510 1.00 0.00 39 ILE A CA 16
ATOM 20411 C C . ILE A 1 39 ? 1.663 8.539 -2.272 1.00 0.00 39 ILE A C 16
ATOM 20412 O O . ILE A 1 39 ? 1.891 7.684 -3.108 1.00 0.00 39 ILE A O 16
ATOM 20428 N N . ASP A 1 40 ? 2.451 9.551 -2.120 1.00 0.00 40 ASP A N 16
ATOM 20429 C CA . ASP A 1 40 ? 3.785 9.650 -2.755 1.00 0.00 40 ASP A CA 16
ATOM 20430 C C . ASP A 1 40 ? 4.940 9.411 -1.800 1.00 0.00 40 ASP A C 16
ATOM 20431 O O . ASP A 1 40 ? 4.762 9.463 -0.595 1.00 0.00 40 ASP A O 16
ATOM 20440 N N . ILE A 1 41 ? 6.133 9.325 -2.304 1.00 0.00 41 ILE A N 16
ATOM 20441 C CA . ILE A 1 41 ? 7.317 9.167 -1.410 1.00 0.00 41 ILE A CA 16
ATOM 20442 C C . ILE A 1 41 ? 7.551 10.443 -0.592 1.00 0.00 41 ILE A C 16
ATOM 20443 O O . ILE A 1 41 ? 7.675 10.393 0.622 1.00 0.00 41 ILE A O 16
ATOM 20459 N N . MET A 1 42 ? 7.686 11.572 -1.249 1.00 0.00 42 MET A N 16
ATOM 20460 C CA . MET A 1 42 ? 7.950 12.822 -0.476 1.00 0.00 42 MET A CA 16
ATOM 20461 C C . MET A 1 42 ? 6.777 13.177 0.437 1.00 0.00 42 MET A C 16
ATOM 20462 O O . MET A 1 42 ? 6.844 14.105 1.216 1.00 0.00 42 MET A O 16
ATOM 20476 N N . VAL A 1 43 ? 5.738 12.385 0.419 1.00 0.00 43 VAL A N 16
ATOM 20477 C CA . VAL A 1 43 ? 4.584 12.668 1.319 1.00 0.00 43 VAL A CA 16
ATOM 20478 C C . VAL A 1 43 ? 4.459 11.574 2.375 1.00 0.00 43 VAL A C 16
ATOM 20479 O O . VAL A 1 43 ? 4.341 11.848 3.554 1.00 0.00 43 VAL A O 16
ATOM 20492 N N . ASP A 1 44 ? 4.485 10.334 1.969 1.00 0.00 44 ASP A N 16
ATOM 20493 C CA . ASP A 1 44 ? 4.367 9.228 2.961 1.00 0.00 44 ASP A CA 16
ATOM 20494 C C . ASP A 1 44 ? 5.728 8.557 3.147 1.00 0.00 44 ASP A C 16
ATOM 20495 O O . ASP A 1 44 ? 5.838 7.343 3.147 1.00 0.00 44 ASP A O 16
ATOM 20504 N N . ARG A 1 45 ? 6.766 9.355 3.407 1.00 0.00 45 ARG A N 16
ATOM 20505 C CA . ARG A 1 45 ? 8.083 8.664 3.510 1.00 0.00 45 ARG A CA 16
ATOM 20506 C C . ARG A 1 45 ? 8.110 7.844 4.813 1.00 0.00 45 ARG A C 16
ATOM 20507 O O . ARG A 1 45 ? 8.986 7.010 4.990 1.00 0.00 45 ARG A O 16
ATOM 20528 N N . GLU A 1 46 ? 7.045 7.839 5.547 1.00 0.00 46 GLU A N 16
ATOM 20529 C CA . GLU A 1 46 ? 6.907 6.958 6.741 1.00 0.00 46 GLU A CA 16
ATOM 20530 C C . GLU A 1 46 ? 7.214 5.519 6.338 1.00 0.00 46 GLU A C 16
ATOM 20531 O O . GLU A 1 46 ? 7.480 4.672 7.164 1.00 0.00 46 GLU A O 16
ATOM 20543 N N . LYS A 1 47 ? 7.059 5.205 5.081 1.00 0.00 47 LYS A N 16
ATOM 20544 C CA . LYS A 1 47 ? 7.305 3.805 4.642 1.00 0.00 47 LYS A CA 16
ATOM 20545 C C . LYS A 1 47 ? 8.645 3.343 5.189 1.00 0.00 47 LYS A C 16
ATOM 20546 O O . LYS A 1 47 ? 8.756 2.319 5.836 1.00 0.00 47 LYS A O 16
ATOM 20565 N N . ALA A 1 48 ? 9.669 3.954 4.795 1.00 0.00 48 ALA A N 16
ATOM 20566 C CA . ALA A 1 48 ? 11.045 3.750 5.253 1.00 0.00 48 ALA A CA 16
ATOM 20567 C C . ALA A 1 48 ? 11.142 3.803 6.758 1.00 0.00 48 ALA A C 16
ATOM 20568 O O . ALA A 1 48 ? 12.242 3.792 7.289 1.00 0.00 48 ALA A O 16
ATOM 20575 N N . ILE A 1 49 ? 10.116 4.284 7.415 1.00 0.00 49 ILE A N 16
ATOM 20576 C CA . ILE A 1 49 ? 10.271 4.483 8.864 1.00 0.00 49 ILE A CA 16
ATOM 20577 C C . ILE A 1 49 ? 11.246 3.405 9.302 1.00 0.00 49 ILE A C 16
ATOM 20578 O O . ILE A 1 49 ? 12.206 3.652 10.002 1.00 0.00 49 ILE A O 16
ATOM 20594 N N . GLU A 1 50 ? 11.041 2.226 8.793 1.00 0.00 50 GLU A N 16
ATOM 20595 C CA . GLU A 1 50 ? 11.968 1.107 9.078 1.00 0.00 50 GLU A CA 16
ATOM 20596 C C . GLU A 1 50 ? 13.408 1.573 8.840 1.00 0.00 50 GLU A C 16
ATOM 20597 O O . GLU A 1 50 ? 14.263 1.427 9.691 1.00 0.00 50 GLU A O 16
ATOM 20609 N N . TYR A 1 51 ? 13.686 2.149 7.694 1.00 0.00 51 TYR A N 16
ATOM 20610 C CA . TYR A 1 51 ? 15.078 2.634 7.432 1.00 0.00 51 TYR A CA 16
ATOM 20611 C C . TYR A 1 51 ? 15.062 4.109 7.032 1.00 0.00 51 TYR A C 16
ATOM 20612 O O . TYR A 1 51 ? 15.969 4.861 7.324 1.00 0.00 51 TYR A O 16
ATOM 20630 N N . GLY A 1 52 ? 14.027 4.511 6.369 1.00 0.00 52 GLY A N 16
ATOM 20631 C CA . GLY A 1 52 ? 13.889 5.923 5.920 1.00 0.00 52 GLY A CA 16
ATOM 20632 C C . GLY A 1 52 ? 15.022 6.318 4.971 1.00 0.00 52 GLY A C 16
ATOM 20633 O O . GLY A 1 52 ? 14.825 7.106 4.067 1.00 0.00 52 GLY A O 16
ATOM 20637 N N . LEU A 1 53 ? 16.200 5.795 5.149 1.00 0.00 53 LEU A N 16
ATOM 20638 C CA . LEU A 1 53 ? 17.307 6.171 4.235 1.00 0.00 53 LEU A CA 16
ATOM 20639 C C . LEU A 1 53 ? 16.849 6.036 2.781 1.00 0.00 53 LEU A C 16
ATOM 20640 O O . LEU A 1 53 ? 16.466 6.999 2.147 1.00 0.00 53 LEU A O 16
ATOM 20656 N N . MET A 1 54 ? 16.874 4.844 2.256 1.00 0.00 54 MET A N 16
ATOM 20657 C CA . MET A 1 54 ? 16.426 4.631 0.854 1.00 0.00 54 MET A CA 16
ATOM 20658 C C . MET A 1 54 ? 14.903 4.572 0.854 1.00 0.00 54 MET A C 16
ATOM 20659 O O . MET A 1 54 ? 14.304 3.658 0.307 1.00 0.00 54 MET A O 16
ATOM 20673 N N . ALA A 1 55 ? 14.259 5.631 1.317 1.00 0.00 55 ALA A N 16
ATOM 20674 C CA . ALA A 1 55 ? 12.773 5.515 1.378 1.00 0.00 55 ALA A CA 16
ATOM 20675 C C . ALA A 1 55 ? 12.199 6.396 0.241 1.00 0.00 55 ALA A C 16
ATOM 20676 O O . ALA A 1 55 ? 12.113 7.572 0.231 1.00 0.00 55 ALA A O 16
ATOM 20683 N N . VAL A 1 56 ? 11.731 5.659 -0.786 1.00 0.00 56 VAL A N 16
ATOM 20684 C CA . VAL A 1 56 ? 11.129 6.343 -1.962 1.00 0.00 56 VAL A CA 16
ATOM 20685 C C . VAL A 1 56 ? 10.005 5.525 -2.617 1.00 0.00 56 VAL A C 16
ATOM 20686 O O . VAL A 1 56 ? 8.836 5.780 -2.328 1.00 0.00 56 VAL A O 16
ATOM 20699 N N . PRO A 1 57 ? 10.352 4.344 -3.180 1.00 0.00 57 PRO A N 16
ATOM 20700 C CA . PRO A 1 57 ? 9.212 3.617 -3.802 1.00 0.00 57 PRO A CA 16
ATOM 20701 C C . PRO A 1 57 ? 8.984 2.400 -2.858 1.00 0.00 57 PRO A C 16
ATOM 20702 O O . PRO A 1 57 ? 9.703 1.535 -2.585 1.00 0.00 57 PRO A O 16
ATOM 20713 N N . ALA A 1 58 ? 7.749 2.463 -2.282 1.00 0.00 58 ALA A N 16
ATOM 20714 C CA . ALA A 1 58 ? 7.368 1.437 -1.271 1.00 0.00 58 ALA A CA 16
ATOM 20715 C C . ALA A 1 58 ? 5.857 1.364 -1.086 1.00 0.00 58 ALA A C 16
ATOM 20716 O O . ALA A 1 58 ? 5.103 2.115 -1.675 1.00 0.00 58 ALA A O 16
ATOM 20723 N N . ILE A 1 59 ? 5.421 0.451 -0.249 1.00 0.00 59 ILE A N 16
ATOM 20724 C CA . ILE A 1 59 ? 3.959 0.357 0.015 1.00 0.00 59 ILE A CA 16
ATOM 20725 C C . ILE A 1 59 ? 3.793 0.049 1.503 1.00 0.00 59 ILE A C 16
ATOM 20726 O O . ILE A 1 59 ? 4.355 -0.878 2.043 1.00 0.00 59 ILE A O 16
ATOM 20742 N N . ALA A 1 60 ? 2.762 0.679 2.118 1.00 0.00 60 ALA A N 16
ATOM 20743 C CA . ALA A 1 60 ? 2.701 0.383 3.581 1.00 0.00 60 ALA A CA 16
ATOM 20744 C C . ALA A 1 60 ? 1.767 -0.828 3.583 1.00 0.00 60 ALA A C 16
ATOM 20745 O O . ALA A 1 60 ? 0.789 -0.964 2.902 1.00 0.00 60 ALA A O 16
ATOM 20752 N N . ILE A 1 61 ? 2.048 -1.704 4.654 1.00 0.00 61 ILE A N 16
ATOM 20753 C CA . ILE A 1 61 ? 1.205 -2.945 4.445 1.00 0.00 61 ILE A CA 16
ATOM 20754 C C . ILE A 1 61 ? 0.097 -2.609 5.476 1.00 0.00 61 ILE A C 16
ATOM 20755 O O . ILE A 1 61 ? -0.095 -3.052 6.552 1.00 0.00 61 ILE A O 16
ATOM 20771 N N . ASN A 1 62 ? -0.980 -2.134 4.755 1.00 0.00 62 ASN A N 16
ATOM 20772 C CA . ASN A 1 62 ? -2.227 -1.764 5.470 1.00 0.00 62 ASN A CA 16
ATOM 20773 C C . ASN A 1 62 ? -2.634 -2.968 6.298 1.00 0.00 62 ASN A C 16
ATOM 20774 O O . ASN A 1 62 ? -3.420 -3.793 5.877 1.00 0.00 62 ASN A O 16
ATOM 20785 N N . GLY A 1 63 ? -2.071 -3.074 7.464 1.00 0.00 63 GLY A N 16
ATOM 20786 C CA . GLY A 1 63 ? -2.353 -4.223 8.358 1.00 0.00 63 GLY A CA 16
ATOM 20787 C C . GLY A 1 63 ? -1.234 -4.272 9.396 1.00 0.00 63 GLY A C 16
ATOM 20788 O O . GLY A 1 63 ? -1.466 -4.449 10.575 1.00 0.00 63 GLY A O 16
ATOM 20792 N N . VAL A 1 64 ? -0.010 -4.105 8.956 1.00 0.00 64 VAL A N 16
ATOM 20793 C CA . VAL A 1 64 ? 1.134 -4.130 9.902 1.00 0.00 64 VAL A CA 16
ATOM 20794 C C . VAL A 1 64 ? 2.001 -2.859 9.768 1.00 0.00 64 VAL A C 16
ATOM 20795 O O . VAL A 1 64 ? 2.164 -2.129 10.725 1.00 0.00 64 VAL A O 16
ATOM 20808 N N . VAL A 1 65 ? 2.561 -2.573 8.610 1.00 0.00 65 VAL A N 16
ATOM 20809 C CA . VAL A 1 65 ? 3.407 -1.337 8.497 1.00 0.00 65 VAL A CA 16
ATOM 20810 C C . VAL A 1 65 ? 3.647 -0.908 7.042 1.00 0.00 65 VAL A C 16
ATOM 20811 O O . VAL A 1 65 ? 2.753 -0.445 6.363 1.00 0.00 65 VAL A O 16
ATOM 20824 N N . ARG A 1 66 ? 4.846 -1.124 6.550 1.00 0.00 66 ARG A N 16
ATOM 20825 C CA . ARG A 1 66 ? 5.186 -0.714 5.153 1.00 0.00 66 ARG A CA 16
ATOM 20826 C C . ARG A 1 66 ? 6.523 -1.352 4.745 1.00 0.00 66 ARG A C 16
ATOM 20827 O O . ARG A 1 66 ? 7.250 -1.872 5.563 1.00 0.00 66 ARG A O 16
ATOM 20848 N N . PHE A 1 67 ? 6.820 -1.380 3.465 1.00 0.00 67 PHE A N 16
ATOM 20849 C CA . PHE A 1 67 ? 8.084 -2.039 3.015 1.00 0.00 67 PHE A CA 16
ATOM 20850 C C . PHE A 1 67 ? 8.688 -1.316 1.806 1.00 0.00 67 PHE A C 16
ATOM 20851 O O . PHE A 1 67 ? 8.157 -0.334 1.325 1.00 0.00 67 PHE A O 16
ATOM 20868 N N . VAL A 1 68 ? 9.852 -1.722 1.383 1.00 0.00 68 VAL A N 16
ATOM 20869 C CA . VAL A 1 68 ? 10.503 -1.119 0.186 1.00 0.00 68 VAL A CA 16
ATOM 20870 C C . VAL A 1 68 ? 9.989 -1.745 -1.099 1.00 0.00 68 VAL A C 16
ATOM 20871 O O . VAL A 1 68 ? 10.244 -2.930 -1.325 1.00 0.00 68 VAL A O 16
ATOM 20884 N N . GLY A 1 69 ? 9.330 -1.032 -1.934 1.00 0.00 69 GLY A N 16
ATOM 20885 C CA . GLY A 1 69 ? 8.830 -1.634 -3.200 1.00 0.00 69 GLY A CA 16
ATOM 20886 C C . GLY A 1 69 ? 8.438 -0.540 -4.195 1.00 0.00 69 GLY A C 16
ATOM 20887 O O . GLY A 1 69 ? 7.599 0.290 -3.914 1.00 0.00 69 GLY A O 16
ATOM 20891 N N . ALA A 1 70 ? 9.006 -0.543 -5.367 1.00 0.00 70 ALA A N 16
ATOM 20892 C CA . ALA A 1 70 ? 8.620 0.485 -6.369 1.00 0.00 70 ALA A CA 16
ATOM 20893 C C . ALA A 1 70 ? 7.521 -0.079 -7.270 1.00 0.00 70 ALA A C 16
ATOM 20894 O O . ALA A 1 70 ? 6.356 0.197 -7.061 1.00 0.00 70 ALA A O 16
ATOM 20901 N N . PRO A 1 71 ? 7.917 -0.927 -8.191 1.00 0.00 71 PRO A N 16
ATOM 20902 C CA . PRO A 1 71 ? 6.914 -1.531 -9.086 1.00 0.00 71 PRO A CA 16
ATOM 20903 C C . PRO A 1 71 ? 6.290 -2.730 -8.370 1.00 0.00 71 PRO A C 16
ATOM 20904 O O . PRO A 1 71 ? 5.670 -3.588 -8.972 1.00 0.00 71 PRO A O 16
ATOM 20915 N N . SER A 1 72 ? 6.326 -2.705 -7.014 1.00 0.00 72 SER A N 16
ATOM 20916 C CA . SER A 1 72 ? 5.688 -3.906 -6.366 1.00 0.00 72 SER A CA 16
ATOM 20917 C C . SER A 1 72 ? 4.386 -3.411 -5.709 1.00 0.00 72 SER A C 16
ATOM 20918 O O . SER A 1 72 ? 4.216 -3.203 -4.550 1.00 0.00 72 SER A O 16
ATOM 20926 N N . ARG A 1 73 ? 3.347 -3.438 -6.537 1.00 0.00 73 ARG A N 16
ATOM 20927 C CA . ARG A 1 73 ? 1.975 -3.089 -6.082 1.00 0.00 73 ARG A CA 16
ATOM 20928 C C . ARG A 1 73 ? 1.370 -4.281 -5.358 1.00 0.00 73 ARG A C 16
ATOM 20929 O O . ARG A 1 73 ? 0.630 -4.159 -4.413 1.00 0.00 73 ARG A O 16
ATOM 20950 N N . GLU A 1 74 ? 1.606 -5.454 -5.881 1.00 0.00 74 GLU A N 16
ATOM 20951 C CA . GLU A 1 74 ? 1.062 -6.696 -5.258 1.00 0.00 74 GLU A CA 16
ATOM 20952 C C . GLU A 1 74 ? 1.307 -6.670 -3.752 1.00 0.00 74 GLU A C 16
ATOM 20953 O O . GLU A 1 74 ? 0.612 -7.302 -2.982 1.00 0.00 74 GLU A O 16
ATOM 20965 N N . GLU A 1 75 ? 2.345 -5.995 -3.331 1.00 0.00 75 GLU A N 16
ATOM 20966 C CA . GLU A 1 75 ? 2.654 -5.960 -1.879 1.00 0.00 75 GLU A CA 16
ATOM 20967 C C . GLU A 1 75 ? 1.413 -5.510 -1.108 1.00 0.00 75 GLU A C 16
ATOM 20968 O O . GLU A 1 75 ? 1.038 -6.112 -0.119 1.00 0.00 75 GLU A O 16
ATOM 20980 N N . LEU A 1 76 ? 0.764 -4.477 -1.563 1.00 0.00 76 LEU A N 16
ATOM 20981 C CA . LEU A 1 76 ? -0.469 -4.020 -0.867 1.00 0.00 76 LEU A CA 16
ATOM 20982 C C . LEU A 1 76 ? -1.495 -5.147 -0.876 1.00 0.00 76 LEU A C 16
ATOM 20983 O O . LEU A 1 76 ? -2.158 -5.412 0.107 1.00 0.00 76 LEU A O 16
ATOM 20999 N N . PHE A 1 77 ? -1.628 -5.818 -1.990 1.00 0.00 77 PHE A N 16
ATOM 21000 C CA . PHE A 1 77 ? -2.601 -6.939 -2.062 1.00 0.00 77 PHE A CA 16
ATOM 21001 C C . PHE A 1 77 ? -2.277 -7.977 -0.986 1.00 0.00 77 PHE A C 16
ATOM 21002 O O . PHE A 1 77 ? -3.147 -8.612 -0.430 1.00 0.00 77 PHE A O 16
ATOM 21019 N N . GLU A 1 78 ? -1.029 -8.169 -0.706 1.00 0.00 78 GLU A N 16
ATOM 21020 C CA . GLU A 1 78 ? -0.591 -9.134 0.342 1.00 0.00 78 GLU A CA 16
ATOM 21021 C C . GLU A 1 78 ? -0.762 -8.519 1.731 1.00 0.00 78 GLU A C 16
ATOM 21022 O O . GLU A 1 78 ? -0.913 -9.202 2.721 1.00 0.00 78 GLU A O 16
ATOM 21034 N N . ALA A 1 79 ? -0.617 -7.218 1.821 1.00 0.00 79 ALA A N 16
ATOM 21035 C CA . ALA A 1 79 ? -0.724 -6.558 3.151 1.00 0.00 79 ALA A CA 16
ATOM 21036 C C . ALA A 1 79 ? -2.183 -6.534 3.607 1.00 0.00 79 ALA A C 16
ATOM 21037 O O . ALA A 1 79 ? -2.478 -6.727 4.769 1.00 0.00 79 ALA A O 16
ATOM 21044 N N . ILE A 1 80 ? -3.096 -6.316 2.711 1.00 0.00 80 ILE A N 16
ATOM 21045 C CA . ILE A 1 80 ? -4.535 -6.318 3.088 1.00 0.00 80 ILE A CA 16
ATOM 21046 C C . ILE A 1 80 ? -4.904 -7.699 3.624 1.00 0.00 80 ILE A C 16
ATOM 21047 O O . ILE A 1 80 ? -5.644 -7.842 4.572 1.00 0.00 80 ILE A O 16
ATOM 21063 N N . ASN A 1 81 ? -4.433 -8.727 2.982 1.00 0.00 81 ASN A N 16
ATOM 21064 C CA . ASN A 1 81 ? -4.716 -10.123 3.430 1.00 0.00 81 ASN A CA 16
ATOM 21065 C C . ASN A 1 81 ? -3.931 -10.421 4.698 1.00 0.00 81 ASN A C 16
ATOM 21066 O O . ASN A 1 81 ? -4.407 -11.069 5.616 1.00 0.00 81 ASN A O 16
ATOM 21077 N N . ASP A 1 82 ? -2.721 -9.825 4.800 1.00 0.00 82 ASP A N 16
ATOM 21078 C CA . ASP A 1 82 ? -2.006 -10.224 6.040 1.00 0.00 82 ASP A CA 16
ATOM 21079 C C . ASP A 1 82 ? -2.347 -9.139 7.082 1.00 0.00 82 ASP A C 16
ATOM 21080 O O . ASP A 1 82 ? -2.284 -9.423 8.284 1.00 0.00 82 ASP A O 16
ATOM 21089 N N . GLU A 1 83 ? -3.149 -8.179 6.685 1.00 0.00 83 GLU A N 16
ATOM 21090 C CA . GLU A 1 83 ? -3.709 -7.202 7.649 1.00 0.00 83 GLU A CA 16
ATOM 21091 C C . GLU A 1 83 ? -4.975 -7.805 8.242 1.00 0.00 83 GLU A C 16
ATOM 21092 O O . GLU A 1 83 ? -5.084 -7.988 9.444 1.00 0.00 83 GLU A O 16
ATOM 21104 N N . MET A 1 84 ? -5.933 -8.103 7.414 1.00 0.00 84 MET A N 16
ATOM 21105 C CA . MET A 1 84 ? -7.198 -8.704 7.926 1.00 0.00 84 MET A CA 16
ATOM 21106 C C . MET A 1 84 ? -6.954 -10.125 8.439 1.00 0.00 84 MET A C 16
ATOM 21107 O O . MET A 1 84 ? -7.776 -10.696 9.126 1.00 0.00 84 MET A O 16
ATOM 21121 N N . GLU A 1 85 ? -5.815 -10.686 8.138 1.00 0.00 85 GLU A N 16
ATOM 21122 C CA . GLU A 1 85 ? -5.516 -12.067 8.615 1.00 0.00 85 GLU A CA 16
ATOM 21123 C C . GLU A 1 85 ? -4.102 -12.126 9.201 1.00 0.00 85 GLU A C 16
ATOM 21124 O O . GLU A 1 85 ? -3.159 -12.008 8.435 1.00 0.00 85 GLU A O 16
ATOM 21137 N N . MET A 1 1 ? -10.827 -3.216 9.793 1.00 0.00 1 MET A N 17
ATOM 21138 C CA . MET A 1 1 ? -10.976 -2.471 8.510 1.00 0.00 1 MET A CA 17
ATOM 21139 C C . MET A 1 1 ? -11.148 -3.449 7.348 1.00 0.00 1 MET A C 17
ATOM 21140 O O . MET A 1 1 ? -10.692 -4.575 7.397 1.00 0.00 1 MET A O 17
ATOM 21156 N N . VAL A 1 2 ? -11.799 -3.029 6.299 1.00 0.00 2 VAL A N 17
ATOM 21157 C CA . VAL A 1 2 ? -11.996 -3.938 5.135 1.00 0.00 2 VAL A CA 17
ATOM 21158 C C . VAL A 1 2 ? -10.841 -3.785 4.154 1.00 0.00 2 VAL A C 17
ATOM 21159 O O . VAL A 1 2 ? -9.826 -4.447 4.252 1.00 0.00 2 VAL A O 17
ATOM 21172 N N . VAL A 1 3 ? -10.998 -2.918 3.203 1.00 0.00 3 VAL A N 17
ATOM 21173 C CA . VAL A 1 3 ? -9.925 -2.710 2.202 1.00 0.00 3 VAL A CA 17
ATOM 21174 C C . VAL A 1 3 ? -8.947 -1.634 2.676 1.00 0.00 3 VAL A C 17
ATOM 21175 O O . VAL A 1 3 ? -9.279 -0.466 2.709 1.00 0.00 3 VAL A O 17
ATOM 21188 N N . ASN A 1 4 ? -7.732 -1.995 3.005 1.00 0.00 4 ASN A N 17
ATOM 21189 C CA . ASN A 1 4 ? -6.765 -0.945 3.424 1.00 0.00 4 ASN A CA 17
ATOM 21190 C C . ASN A 1 4 ? -5.467 -1.138 2.653 1.00 0.00 4 ASN A C 17
ATOM 21191 O O . ASN A 1 4 ? -4.680 -2.027 2.921 1.00 0.00 4 ASN A O 17
ATOM 21202 N N . ILE A 1 5 ? -5.248 -0.285 1.707 1.00 0.00 5 ILE A N 17
ATOM 21203 C CA . ILE A 1 5 ? -4.019 -0.338 0.877 1.00 0.00 5 ILE A CA 17
ATOM 21204 C C . ILE A 1 5 ? -3.226 0.956 0.992 1.00 0.00 5 ILE A C 17
ATOM 21205 O O . ILE A 1 5 ? -3.779 2.034 0.910 1.00 0.00 5 ILE A O 17
ATOM 21221 N N . GLU A 1 6 ? -1.945 0.918 1.110 1.00 0.00 6 GLU A N 17
ATOM 21222 C CA . GLU A 1 6 ? -1.265 2.217 1.167 1.00 0.00 6 GLU A CA 17
ATOM 21223 C C . GLU A 1 6 ? -0.118 2.172 0.176 1.00 0.00 6 GLU A C 17
ATOM 21224 O O . GLU A 1 6 ? 0.789 1.371 0.287 1.00 0.00 6 GLU A O 17
ATOM 21236 N N . VAL A 1 7 ? -0.153 3.062 -0.795 1.00 0.00 7 VAL A N 17
ATOM 21237 C CA . VAL A 1 7 ? 0.902 3.079 -1.822 1.00 0.00 7 VAL A CA 17
ATOM 21238 C C . VAL A 1 7 ? 1.801 4.249 -1.553 1.00 0.00 7 VAL A C 17
ATOM 21239 O O . VAL A 1 7 ? 1.379 5.277 -1.064 1.00 0.00 7 VAL A O 17
ATOM 21252 N N . PHE A 1 8 ? 3.053 4.081 -1.812 1.00 0.00 8 PHE A N 17
ATOM 21253 C CA . PHE A 1 8 ? 3.991 5.178 -1.537 1.00 0.00 8 PHE A CA 17
ATOM 21254 C C . PHE A 1 8 ? 5.083 5.317 -2.627 1.00 0.00 8 PHE A C 17
ATOM 21255 O O . PHE A 1 8 ? 6.204 4.882 -2.439 1.00 0.00 8 PHE A O 17
ATOM 21272 N N . THR A 1 9 ? 4.821 5.914 -3.756 1.00 0.00 9 THR A N 17
ATOM 21273 C CA . THR A 1 9 ? 5.936 6.011 -4.750 1.00 0.00 9 THR A CA 17
ATOM 21274 C C . THR A 1 9 ? 6.272 7.471 -5.024 1.00 0.00 9 THR A C 17
ATOM 21275 O O . THR A 1 9 ? 7.320 7.965 -4.645 1.00 0.00 9 THR A O 17
ATOM 21286 N N . SER A 1 10 ? 5.387 8.167 -5.661 1.00 0.00 10 SER A N 17
ATOM 21287 C CA . SER A 1 10 ? 5.641 9.602 -5.948 1.00 0.00 10 SER A CA 17
ATOM 21288 C C . SER A 1 10 ? 4.468 10.217 -6.715 1.00 0.00 10 SER A C 17
ATOM 21289 O O . SER A 1 10 ? 3.631 9.514 -7.247 1.00 0.00 10 SER A O 17
ATOM 21297 N N . PRO A 1 11 ? 4.453 11.521 -6.736 1.00 0.00 11 PRO A N 17
ATOM 21298 C CA . PRO A 1 11 ? 3.382 12.264 -7.436 1.00 0.00 11 PRO A CA 17
ATOM 21299 C C . PRO A 1 11 ? 3.662 12.314 -8.940 1.00 0.00 11 PRO A C 17
ATOM 21300 O O . PRO A 1 11 ? 2.758 12.394 -9.748 1.00 0.00 11 PRO A O 17
ATOM 21311 N N . THR A 1 12 ? 4.910 12.267 -9.323 1.00 0.00 12 THR A N 17
ATOM 21312 C CA . THR A 1 12 ? 5.245 12.311 -10.775 1.00 0.00 12 THR A CA 17
ATOM 21313 C C . THR A 1 12 ? 5.022 10.933 -11.399 1.00 0.00 12 THR A C 17
ATOM 21314 O O . THR A 1 12 ? 4.904 10.793 -12.600 1.00 0.00 12 THR A O 17
ATOM 21325 N N . CYS A 1 13 ? 4.958 9.916 -10.586 1.00 0.00 13 CYS A N 17
ATOM 21326 C CA . CYS A 1 13 ? 4.735 8.543 -11.118 1.00 0.00 13 CYS A CA 17
ATOM 21327 C C . CYS A 1 13 ? 3.518 7.916 -10.435 1.00 0.00 13 CYS A C 17
ATOM 21328 O O . CYS A 1 13 ? 2.953 8.491 -9.526 1.00 0.00 13 CYS A O 17
ATOM 21336 N N . PRO A 1 14 ? 3.154 6.754 -10.898 1.00 0.00 14 PRO A N 17
ATOM 21337 C CA . PRO A 1 14 ? 1.993 6.042 -10.328 1.00 0.00 14 PRO A CA 17
ATOM 21338 C C . PRO A 1 14 ? 2.404 5.269 -9.071 1.00 0.00 14 PRO A C 17
ATOM 21339 O O . PRO A 1 14 ? 3.177 4.334 -9.134 1.00 0.00 14 PRO A O 17
ATOM 21350 N N . TYR A 1 15 ? 1.892 5.645 -7.932 1.00 0.00 15 TYR A N 17
ATOM 21351 C CA . TYR A 1 15 ? 2.257 4.919 -6.684 1.00 0.00 15 TYR A CA 17
ATOM 21352 C C . TYR A 1 15 ? 2.101 3.412 -6.903 1.00 0.00 15 TYR A C 17
ATOM 21353 O O . TYR A 1 15 ? 2.829 2.810 -7.665 1.00 0.00 15 TYR A O 17
ATOM 21371 N N . CYS A 1 16 ? 1.154 2.800 -6.245 1.00 0.00 16 CYS A N 17
ATOM 21372 C CA . CYS A 1 16 ? 0.946 1.329 -6.420 1.00 0.00 16 CYS A CA 17
ATOM 21373 C C . CYS A 1 16 ? -0.529 0.974 -6.195 1.00 0.00 16 CYS A C 17
ATOM 21374 O O . CYS A 1 16 ? -0.840 -0.055 -5.630 1.00 0.00 16 CYS A O 17
ATOM 21382 N N . PRO A 1 17 ? -1.388 1.849 -6.645 1.00 0.00 17 PRO A N 17
ATOM 21383 C CA . PRO A 1 17 ? -2.850 1.634 -6.490 1.00 0.00 17 PRO A CA 17
ATOM 21384 C C . PRO A 1 17 ? -3.365 0.603 -7.501 1.00 0.00 17 PRO A C 17
ATOM 21385 O O . PRO A 1 17 ? -4.549 0.516 -7.758 1.00 0.00 17 PRO A O 17
ATOM 21396 N N . MET A 1 18 ? -2.493 -0.171 -8.083 1.00 0.00 18 MET A N 17
ATOM 21397 C CA . MET A 1 18 ? -2.948 -1.181 -9.083 1.00 0.00 18 MET A CA 17
ATOM 21398 C C . MET A 1 18 ? -3.150 -2.545 -8.422 1.00 0.00 18 MET A C 17
ATOM 21399 O O . MET A 1 18 ? -4.259 -3.031 -8.306 1.00 0.00 18 MET A O 17
ATOM 21413 N N . ALA A 1 19 ? -2.090 -3.169 -7.990 1.00 0.00 19 ALA A N 17
ATOM 21414 C CA . ALA A 1 19 ? -2.230 -4.499 -7.339 1.00 0.00 19 ALA A CA 17
ATOM 21415 C C . ALA A 1 19 ? -3.226 -4.401 -6.188 1.00 0.00 19 ALA A C 17
ATOM 21416 O O . ALA A 1 19 ? -3.819 -5.379 -5.780 1.00 0.00 19 ALA A O 17
ATOM 21423 N N . ILE A 1 20 ? -3.424 -3.219 -5.672 1.00 0.00 20 ILE A N 17
ATOM 21424 C CA . ILE A 1 20 ? -4.391 -3.050 -4.552 1.00 0.00 20 ILE A CA 17
ATOM 21425 C C . ILE A 1 20 ? -5.816 -3.235 -5.072 1.00 0.00 20 ILE A C 17
ATOM 21426 O O . ILE A 1 20 ? -6.653 -3.839 -4.430 1.00 0.00 20 ILE A O 17
ATOM 21442 N N . GLU A 1 21 ? -6.091 -2.735 -6.245 1.00 0.00 21 GLU A N 17
ATOM 21443 C CA . GLU A 1 21 ? -7.451 -2.904 -6.816 1.00 0.00 21 GLU A CA 17
ATOM 21444 C C . GLU A 1 21 ? -7.845 -4.374 -6.694 1.00 0.00 21 GLU A C 17
ATOM 21445 O O . GLU A 1 21 ? -8.993 -4.711 -6.484 1.00 0.00 21 GLU A O 17
ATOM 21457 N N . VAL A 1 22 ? -6.884 -5.253 -6.796 1.00 0.00 22 VAL A N 17
ATOM 21458 C CA . VAL A 1 22 ? -7.181 -6.707 -6.659 1.00 0.00 22 VAL A CA 17
ATOM 21459 C C . VAL A 1 22 ? -7.492 -7.011 -5.191 1.00 0.00 22 VAL A C 17
ATOM 21460 O O . VAL A 1 22 ? -8.470 -7.657 -4.868 1.00 0.00 22 VAL A O 17
ATOM 21473 N N . VAL A 1 23 ? -6.675 -6.512 -4.304 1.00 0.00 23 VAL A N 17
ATOM 21474 C CA . VAL A 1 23 ? -6.920 -6.717 -2.848 1.00 0.00 23 VAL A CA 17
ATOM 21475 C C . VAL A 1 23 ? -8.252 -6.062 -2.476 1.00 0.00 23 VAL A C 17
ATOM 21476 O O . VAL A 1 23 ? -8.965 -6.519 -1.602 1.00 0.00 23 VAL A O 17
ATOM 21489 N N . ASP A 1 24 ? -8.592 -4.992 -3.152 1.00 0.00 24 ASP A N 17
ATOM 21490 C CA . ASP A 1 24 ? -9.883 -4.306 -2.874 1.00 0.00 24 ASP A CA 17
ATOM 21491 C C . ASP A 1 24 ? -11.033 -5.192 -3.343 1.00 0.00 24 ASP A C 17
ATOM 21492 O O . ASP A 1 24 ? -12.061 -5.310 -2.700 1.00 0.00 24 ASP A O 17
ATOM 21501 N N . GLU A 1 25 ? -10.845 -5.818 -4.468 1.00 0.00 25 GLU A N 17
ATOM 21502 C CA . GLU A 1 25 ? -11.881 -6.721 -5.024 1.00 0.00 25 GLU A CA 17
ATOM 21503 C C . GLU A 1 25 ? -12.203 -7.819 -4.012 1.00 0.00 25 GLU A C 17
ATOM 21504 O O . GLU A 1 25 ? -13.349 -8.127 -3.749 1.00 0.00 25 GLU A O 17
ATOM 21516 N N . ALA A 1 26 ? -11.187 -8.408 -3.442 1.00 0.00 26 ALA A N 17
ATOM 21517 C CA . ALA A 1 26 ? -11.410 -9.484 -2.435 1.00 0.00 26 ALA A CA 17
ATOM 21518 C C . ALA A 1 26 ? -11.809 -8.885 -1.087 1.00 0.00 26 ALA A C 17
ATOM 21519 O O . ALA A 1 26 ? -12.663 -9.404 -0.396 1.00 0.00 26 ALA A O 17
ATOM 21526 N N . LYS A 1 27 ? -11.195 -7.796 -0.699 1.00 0.00 27 LYS A N 17
ATOM 21527 C CA . LYS A 1 27 ? -11.544 -7.198 0.618 1.00 0.00 27 LYS A CA 17
ATOM 21528 C C . LYS A 1 27 ? -12.946 -6.606 0.544 1.00 0.00 27 LYS A C 17
ATOM 21529 O O . LYS A 1 27 ? -13.616 -6.426 1.544 1.00 0.00 27 LYS A O 17
ATOM 21548 N N . LYS A 1 28 ? -13.417 -6.359 -0.645 1.00 0.00 28 LYS A N 17
ATOM 21549 C CA . LYS A 1 28 ? -14.797 -5.842 -0.802 1.00 0.00 28 LYS A CA 17
ATOM 21550 C C . LYS A 1 28 ? -15.748 -6.992 -0.497 1.00 0.00 28 LYS A C 17
ATOM 21551 O O . LYS A 1 28 ? -16.709 -6.851 0.229 1.00 0.00 28 LYS A O 17
ATOM 21570 N N . GLU A 1 29 ? -15.447 -8.143 -1.040 1.00 0.00 29 GLU A N 17
ATOM 21571 C CA . GLU A 1 29 ? -16.293 -9.347 -0.808 1.00 0.00 29 GLU A CA 17
ATOM 21572 C C . GLU A 1 29 ? -16.543 -9.537 0.681 1.00 0.00 29 GLU A C 17
ATOM 21573 O O . GLU A 1 29 ? -17.605 -9.952 1.106 1.00 0.00 29 GLU A O 17
ATOM 21585 N N . PHE A 1 30 ? -15.590 -9.182 1.479 1.00 0.00 30 PHE A N 17
ATOM 21586 C CA . PHE A 1 30 ? -15.740 -9.320 2.946 1.00 0.00 30 PHE A CA 17
ATOM 21587 C C . PHE A 1 30 ? -16.176 -7.950 3.454 1.00 0.00 30 PHE A C 17
ATOM 21588 O O . PHE A 1 30 ? -17.284 -7.790 3.940 1.00 0.00 30 PHE A O 17
ATOM 21605 N N . GLY A 1 31 ? -15.327 -6.957 3.343 1.00 0.00 31 GLY A N 17
ATOM 21606 C CA . GLY A 1 31 ? -15.753 -5.576 3.766 1.00 0.00 31 GLY A CA 17
ATOM 21607 C C . GLY A 1 31 ? -16.514 -4.843 2.627 1.00 0.00 31 GLY A C 17
ATOM 21608 O O . GLY A 1 31 ? -15.928 -4.017 1.950 1.00 0.00 31 GLY A O 17
ATOM 21612 N N . ASP A 1 32 ? -17.779 -5.051 2.413 1.00 0.00 32 ASP A N 17
ATOM 21613 C CA . ASP A 1 32 ? -18.449 -4.275 1.309 1.00 0.00 32 ASP A CA 17
ATOM 21614 C C . ASP A 1 32 ? -17.864 -2.849 1.212 1.00 0.00 32 ASP A C 17
ATOM 21615 O O . ASP A 1 32 ? -17.829 -2.238 0.160 1.00 0.00 32 ASP A O 17
ATOM 21624 N N . LYS A 1 33 ? -17.392 -2.337 2.312 1.00 0.00 33 LYS A N 17
ATOM 21625 C CA . LYS A 1 33 ? -16.755 -0.973 2.347 1.00 0.00 33 LYS A CA 17
ATOM 21626 C C . LYS A 1 33 ? -15.298 -1.012 1.847 1.00 0.00 33 LYS A C 17
ATOM 21627 O O . LYS A 1 33 ? -14.634 -2.029 1.923 1.00 0.00 33 LYS A O 17
ATOM 21646 N N . ILE A 1 34 ? -14.779 0.080 1.351 1.00 0.00 34 ILE A N 17
ATOM 21647 C CA . ILE A 1 34 ? -13.366 0.049 0.898 1.00 0.00 34 ILE A CA 17
ATOM 21648 C C . ILE A 1 34 ? -12.595 1.222 1.505 1.00 0.00 34 ILE A C 17
ATOM 21649 O O . ILE A 1 34 ? -13.145 2.269 1.782 1.00 0.00 34 ILE A O 17
ATOM 21665 N N . ASP A 1 35 ? -11.317 1.049 1.696 1.00 0.00 35 ASP A N 17
ATOM 21666 C CA . ASP A 1 35 ? -10.481 2.135 2.277 1.00 0.00 35 ASP A CA 17
ATOM 21667 C C . ASP A 1 35 ? -9.060 1.987 1.752 1.00 0.00 35 ASP A C 17
ATOM 21668 O O . ASP A 1 35 ? -8.176 1.535 2.453 1.00 0.00 35 ASP A O 17
ATOM 21677 N N . VAL A 1 36 ? -8.812 2.373 0.539 1.00 0.00 36 VAL A N 17
ATOM 21678 C CA . VAL A 1 36 ? -7.442 2.213 0.010 1.00 0.00 36 VAL A CA 17
ATOM 21679 C C . VAL A 1 36 ? -6.728 3.541 0.188 1.00 0.00 36 VAL A C 17
ATOM 21680 O O . VAL A 1 36 ? -7.212 4.575 -0.221 1.00 0.00 36 VAL A O 17
ATOM 21693 N N . GLU A 1 37 ? -5.570 3.518 0.814 1.00 0.00 37 GLU A N 17
ATOM 21694 C CA . GLU A 1 37 ? -4.841 4.783 1.071 1.00 0.00 37 GLU A CA 17
ATOM 21695 C C . GLU A 1 37 ? -3.593 4.792 0.210 1.00 0.00 37 GLU A C 17
ATOM 21696 O O . GLU A 1 37 ? -2.929 3.795 0.031 1.00 0.00 37 GLU A O 17
ATOM 21708 N N . LYS A 1 38 ? -3.366 5.917 -0.395 1.00 0.00 38 LYS A N 17
ATOM 21709 C CA . LYS A 1 38 ? -2.225 6.120 -1.352 1.00 0.00 38 LYS A CA 17
ATOM 21710 C C . LYS A 1 38 ? -1.364 7.357 -1.071 1.00 0.00 38 LYS A C 17
ATOM 21711 O O . LYS A 1 38 ? -1.880 8.449 -0.934 1.00 0.00 38 LYS A O 17
ATOM 21730 N N . ILE A 1 39 ? -0.083 7.232 -0.993 1.00 0.00 39 ILE A N 17
ATOM 21731 C CA . ILE A 1 39 ? 0.751 8.443 -0.750 1.00 0.00 39 ILE A CA 17
ATOM 21732 C C . ILE A 1 39 ? 1.976 8.478 -1.675 1.00 0.00 39 ILE A C 17
ATOM 21733 O O . ILE A 1 39 ? 2.266 7.532 -2.381 1.00 0.00 39 ILE A O 17
ATOM 21749 N N . ASP A 1 40 ? 2.690 9.576 -1.670 1.00 0.00 40 ASP A N 17
ATOM 21750 C CA . ASP A 1 40 ? 3.923 9.677 -2.514 1.00 0.00 40 ASP A CA 17
ATOM 21751 C C . ASP A 1 40 ? 5.216 9.506 -1.668 1.00 0.00 40 ASP A C 17
ATOM 21752 O O . ASP A 1 40 ? 5.189 9.490 -0.451 1.00 0.00 40 ASP A O 17
ATOM 21761 N N . ILE A 1 41 ? 6.355 9.389 -2.309 1.00 0.00 41 ILE A N 17
ATOM 21762 C CA . ILE A 1 41 ? 7.634 9.256 -1.544 1.00 0.00 41 ILE A CA 17
ATOM 21763 C C . ILE A 1 41 ? 7.852 10.515 -0.697 1.00 0.00 41 ILE A C 17
ATOM 21764 O O . ILE A 1 41 ? 8.325 10.440 0.414 1.00 0.00 41 ILE A O 17
ATOM 21780 N N . MET A 1 42 ? 7.503 11.674 -1.205 1.00 0.00 42 MET A N 17
ATOM 21781 C CA . MET A 1 42 ? 7.704 12.911 -0.392 1.00 0.00 42 MET A CA 17
ATOM 21782 C C . MET A 1 42 ? 6.552 13.117 0.602 1.00 0.00 42 MET A C 17
ATOM 21783 O O . MET A 1 42 ? 6.578 14.030 1.405 1.00 0.00 42 MET A O 17
ATOM 21797 N N . VAL A 1 43 ? 5.559 12.272 0.576 1.00 0.00 43 VAL A N 17
ATOM 21798 C CA . VAL A 1 43 ? 4.417 12.440 1.526 1.00 0.00 43 VAL A CA 17
ATOM 21799 C C . VAL A 1 43 ? 4.381 11.267 2.502 1.00 0.00 43 VAL A C 17
ATOM 21800 O O . VAL A 1 43 ? 4.238 11.443 3.695 1.00 0.00 43 VAL A O 17
ATOM 21813 N N . ASP A 1 44 ? 4.513 10.072 2.008 1.00 0.00 44 ASP A N 17
ATOM 21814 C CA . ASP A 1 44 ? 4.491 8.900 2.914 1.00 0.00 44 ASP A CA 17
ATOM 21815 C C . ASP A 1 44 ? 5.912 8.357 3.087 1.00 0.00 44 ASP A C 17
ATOM 21816 O O . ASP A 1 44 ? 6.119 7.161 3.103 1.00 0.00 44 ASP A O 17
ATOM 21825 N N . ARG A 1 45 ? 6.903 9.206 3.222 1.00 0.00 45 ARG A N 17
ATOM 21826 C CA . ARG A 1 45 ? 8.286 8.663 3.363 1.00 0.00 45 ARG A CA 17
ATOM 21827 C C . ARG A 1 45 ? 8.397 7.892 4.673 1.00 0.00 45 ARG A C 17
ATOM 21828 O O . ARG A 1 45 ? 9.411 7.289 4.984 1.00 0.00 45 ARG A O 17
ATOM 21849 N N . GLU A 1 46 ? 7.322 7.855 5.398 1.00 0.00 46 GLU A N 17
ATOM 21850 C CA . GLU A 1 46 ? 7.279 7.085 6.669 1.00 0.00 46 GLU A CA 17
ATOM 21851 C C . GLU A 1 46 ? 7.501 5.602 6.364 1.00 0.00 46 GLU A C 17
ATOM 21852 O O . GLU A 1 46 ? 7.885 4.834 7.223 1.00 0.00 46 GLU A O 17
ATOM 21864 N N . LYS A 1 47 ? 7.235 5.179 5.149 1.00 0.00 47 LYS A N 17
ATOM 21865 C CA . LYS A 1 47 ? 7.415 3.739 4.807 1.00 0.00 47 LYS A CA 17
ATOM 21866 C C . LYS A 1 47 ? 8.762 3.282 5.345 1.00 0.00 47 LYS A C 17
ATOM 21867 O O . LYS A 1 47 ? 8.863 2.462 6.250 1.00 0.00 47 LYS A O 17
ATOM 21886 N N . ALA A 1 48 ? 9.786 3.837 4.764 1.00 0.00 48 ALA A N 17
ATOM 21887 C CA . ALA A 1 48 ? 11.176 3.505 5.180 1.00 0.00 48 ALA A CA 17
ATOM 21888 C C . ALA A 1 48 ? 11.378 3.792 6.683 1.00 0.00 48 ALA A C 17
ATOM 21889 O O . ALA A 1 48 ? 12.378 3.420 7.260 1.00 0.00 48 ALA A O 17
ATOM 21896 N N . ILE A 1 49 ? 10.439 4.401 7.362 1.00 0.00 49 ILE A N 17
ATOM 21897 C CA . ILE A 1 49 ? 10.670 4.639 8.800 1.00 0.00 49 ILE A CA 17
ATOM 21898 C C . ILE A 1 49 ? 11.631 3.567 9.266 1.00 0.00 49 ILE A C 17
ATOM 21899 O O . ILE A 1 49 ? 12.583 3.804 9.988 1.00 0.00 49 ILE A O 17
ATOM 21915 N N . GLU A 1 50 ? 11.403 2.383 8.790 1.00 0.00 50 GLU A N 17
ATOM 21916 C CA . GLU A 1 50 ? 12.303 1.246 9.112 1.00 0.00 50 GLU A CA 17
ATOM 21917 C C . GLU A 1 50 ? 13.748 1.643 8.780 1.00 0.00 50 GLU A C 17
ATOM 21918 O O . GLU A 1 50 ? 14.633 1.562 9.608 1.00 0.00 50 GLU A O 17
ATOM 21930 N N . TYR A 1 51 ? 13.991 2.086 7.567 1.00 0.00 51 TYR A N 17
ATOM 21931 C CA . TYR A 1 51 ? 15.374 2.519 7.172 1.00 0.00 51 TYR A CA 17
ATOM 21932 C C . TYR A 1 51 ? 15.361 3.995 6.749 1.00 0.00 51 TYR A C 17
ATOM 21933 O O . TYR A 1 51 ? 16.311 4.719 6.964 1.00 0.00 51 TYR A O 17
ATOM 21951 N N . GLY A 1 52 ? 14.283 4.442 6.166 1.00 0.00 52 GLY A N 17
ATOM 21952 C CA . GLY A 1 52 ? 14.174 5.876 5.732 1.00 0.00 52 GLY A CA 17
ATOM 21953 C C . GLY A 1 52 ? 15.475 6.366 5.077 1.00 0.00 52 GLY A C 17
ATOM 21954 O O . GLY A 1 52 ? 15.633 7.526 4.738 1.00 0.00 52 GLY A O 17
ATOM 21958 N N . LEU A 1 53 ? 16.362 5.467 4.841 1.00 0.00 53 LEU A N 17
ATOM 21959 C CA . LEU A 1 53 ? 17.642 5.767 4.124 1.00 0.00 53 LEU A CA 17
ATOM 21960 C C . LEU A 1 53 ? 17.279 5.910 2.650 1.00 0.00 53 LEU A C 17
ATOM 21961 O O . LEU A 1 53 ? 17.180 7.006 2.105 1.00 0.00 53 LEU A O 17
ATOM 21977 N N . MET A 1 54 ? 17.154 4.785 2.006 1.00 0.00 54 MET A N 17
ATOM 21978 C CA . MET A 1 54 ? 16.787 4.744 0.574 1.00 0.00 54 MET A CA 17
ATOM 21979 C C . MET A 1 54 ? 15.266 4.534 0.440 1.00 0.00 54 MET A C 17
ATOM 21980 O O . MET A 1 54 ? 14.817 3.526 -0.080 1.00 0.00 54 MET A O 17
ATOM 21994 N N . ALA A 1 55 ? 14.443 5.447 0.894 1.00 0.00 55 ALA A N 17
ATOM 21995 C CA . ALA A 1 55 ? 12.982 5.183 0.790 1.00 0.00 55 ALA A CA 17
ATOM 21996 C C . ALA A 1 55 ? 12.364 6.054 -0.286 1.00 0.00 55 ALA A C 17
ATOM 21997 O O . ALA A 1 55 ? 12.413 7.266 -0.232 1.00 0.00 55 ALA A O 17
ATOM 22004 N N . VAL A 1 56 ? 11.777 5.410 -1.274 1.00 0.00 56 VAL A N 17
ATOM 22005 C CA . VAL A 1 56 ? 11.153 6.144 -2.414 1.00 0.00 56 VAL A CA 17
ATOM 22006 C C . VAL A 1 56 ? 9.950 5.382 -2.981 1.00 0.00 56 VAL A C 17
ATOM 22007 O O . VAL A 1 56 ? 8.851 5.902 -2.978 1.00 0.00 56 VAL A O 17
ATOM 22020 N N . PRO A 1 57 ? 10.165 4.163 -3.416 1.00 0.00 57 PRO A N 17
ATOM 22021 C CA . PRO A 1 57 ? 9.038 3.353 -3.908 1.00 0.00 57 PRO A CA 17
ATOM 22022 C C . PRO A 1 57 ? 8.740 2.226 -2.943 1.00 0.00 57 PRO A C 17
ATOM 22023 O O . PRO A 1 57 ? 9.472 1.268 -2.802 1.00 0.00 57 PRO A O 17
ATOM 22034 N N . ALA A 1 58 ? 7.615 2.362 -2.282 1.00 0.00 58 ALA A N 17
ATOM 22035 C CA . ALA A 1 58 ? 7.179 1.371 -1.270 1.00 0.00 58 ALA A CA 17
ATOM 22036 C C . ALA A 1 58 ? 5.677 1.501 -0.977 1.00 0.00 58 ALA A C 17
ATOM 22037 O O . ALA A 1 58 ? 5.003 2.406 -1.434 1.00 0.00 58 ALA A O 17
ATOM 22044 N N . ILE A 1 59 ? 5.152 0.609 -0.199 1.00 0.00 59 ILE A N 17
ATOM 22045 C CA . ILE A 1 59 ? 3.712 0.682 0.139 1.00 0.00 59 ILE A CA 17
ATOM 22046 C C . ILE A 1 59 ? 3.570 0.456 1.620 1.00 0.00 59 ILE A C 17
ATOM 22047 O O . ILE A 1 59 ? 4.374 -0.251 2.212 1.00 0.00 59 ILE A O 17
ATOM 22063 N N . ALA A 1 60 ? 2.575 0.977 2.258 1.00 0.00 60 ALA A N 17
ATOM 22064 C CA . ALA A 1 60 ? 2.522 0.712 3.700 1.00 0.00 60 ALA A CA 17
ATOM 22065 C C . ALA A 1 60 ? 1.704 -0.523 3.786 1.00 0.00 60 ALA A C 17
ATOM 22066 O O . ALA A 1 60 ? 0.936 -0.802 2.886 1.00 0.00 60 ALA A O 17
ATOM 22073 N N . ILE A 1 61 ? 1.841 -1.296 4.805 1.00 0.00 61 ILE A N 17
ATOM 22074 C CA . ILE A 1 61 ? 1.093 -2.527 4.791 1.00 0.00 61 ILE A CA 17
ATOM 22075 C C . ILE A 1 61 ? -0.074 -2.284 5.669 1.00 0.00 61 ILE A C 17
ATOM 22076 O O . ILE A 1 61 ? -0.032 -2.447 6.866 1.00 0.00 61 ILE A O 17
ATOM 22092 N N . ASN A 1 62 ? -1.113 -1.832 5.018 1.00 0.00 62 ASN A N 17
ATOM 22093 C CA . ASN A 1 62 ? -2.368 -1.489 5.695 1.00 0.00 62 ASN A CA 17
ATOM 22094 C C . ASN A 1 62 ? -2.747 -2.672 6.529 1.00 0.00 62 ASN A C 17
ATOM 22095 O O . ASN A 1 62 ? -3.513 -3.527 6.140 1.00 0.00 62 ASN A O 17
ATOM 22106 N N . GLY A 1 63 ? -2.169 -2.735 7.680 1.00 0.00 63 GLY A N 17
ATOM 22107 C CA . GLY A 1 63 ? -2.422 -3.866 8.587 1.00 0.00 63 GLY A CA 17
ATOM 22108 C C . GLY A 1 63 ? -1.309 -3.889 9.619 1.00 0.00 63 GLY A C 17
ATOM 22109 O O . GLY A 1 63 ? -1.541 -4.058 10.796 1.00 0.00 63 GLY A O 17
ATOM 22113 N N . VAL A 1 64 ? -0.095 -3.709 9.174 1.00 0.00 64 VAL A N 17
ATOM 22114 C CA . VAL A 1 64 ? 1.058 -3.712 10.117 1.00 0.00 64 VAL A CA 17
ATOM 22115 C C . VAL A 1 64 ? 1.910 -2.436 9.958 1.00 0.00 64 VAL A C 17
ATOM 22116 O O . VAL A 1 64 ? 2.079 -1.688 10.900 1.00 0.00 64 VAL A O 17
ATOM 22129 N N . VAL A 1 65 ? 2.452 -2.167 8.791 1.00 0.00 65 VAL A N 17
ATOM 22130 C CA . VAL A 1 65 ? 3.286 -0.921 8.651 1.00 0.00 65 VAL A CA 17
ATOM 22131 C C . VAL A 1 65 ? 3.521 -0.519 7.188 1.00 0.00 65 VAL A C 17
ATOM 22132 O O . VAL A 1 65 ? 2.678 0.083 6.557 1.00 0.00 65 VAL A O 17
ATOM 22145 N N . ARG A 1 66 ? 4.688 -0.812 6.665 1.00 0.00 66 ARG A N 17
ATOM 22146 C CA . ARG A 1 66 ? 5.025 -0.408 5.258 1.00 0.00 66 ARG A CA 17
ATOM 22147 C C . ARG A 1 66 ? 6.294 -1.144 4.808 1.00 0.00 66 ARG A C 17
ATOM 22148 O O . ARG A 1 66 ? 7.030 -1.668 5.617 1.00 0.00 66 ARG A O 17
ATOM 22169 N N . PHE A 1 67 ? 6.524 -1.241 3.519 1.00 0.00 67 PHE A N 17
ATOM 22170 C CA . PHE A 1 67 ? 7.719 -2.005 3.029 1.00 0.00 67 PHE A CA 17
ATOM 22171 C C . PHE A 1 67 ? 8.304 -1.386 1.757 1.00 0.00 67 PHE A C 17
ATOM 22172 O O . PHE A 1 67 ? 7.779 -0.439 1.206 1.00 0.00 67 PHE A O 17
ATOM 22189 N N . VAL A 1 68 ? 9.398 -1.931 1.293 1.00 0.00 68 VAL A N 17
ATOM 22190 C CA . VAL A 1 68 ? 10.024 -1.420 0.040 1.00 0.00 68 VAL A CA 17
ATOM 22191 C C . VAL A 1 68 ? 9.344 -2.045 -1.187 1.00 0.00 68 VAL A C 17
ATOM 22192 O O . VAL A 1 68 ? 9.369 -3.246 -1.366 1.00 0.00 68 VAL A O 17
ATOM 22205 N N . GLY A 1 69 ? 8.746 -1.265 -2.045 1.00 0.00 69 GLY A N 17
ATOM 22206 C CA . GLY A 1 69 ? 8.109 -1.882 -3.247 1.00 0.00 69 GLY A CA 17
ATOM 22207 C C . GLY A 1 69 ? 7.855 -0.822 -4.318 1.00 0.00 69 GLY A C 17
ATOM 22208 O O . GLY A 1 69 ? 6.969 -0.004 -4.193 1.00 0.00 69 GLY A O 17
ATOM 22212 N N . ALA A 1 70 ? 8.608 -0.840 -5.385 1.00 0.00 70 ALA A N 17
ATOM 22213 C CA . ALA A 1 70 ? 8.370 0.159 -6.463 1.00 0.00 70 ALA A CA 17
ATOM 22214 C C . ALA A 1 70 ? 7.346 -0.415 -7.438 1.00 0.00 70 ALA A C 17
ATOM 22215 O O . ALA A 1 70 ? 6.171 -0.125 -7.333 1.00 0.00 70 ALA A O 17
ATOM 22222 N N . PRO A 1 71 ? 7.800 -1.246 -8.335 1.00 0.00 71 PRO A N 17
ATOM 22223 C CA . PRO A 1 71 ? 6.854 -1.886 -9.277 1.00 0.00 71 PRO A CA 17
ATOM 22224 C C . PRO A 1 71 ? 6.230 -3.113 -8.615 1.00 0.00 71 PRO A C 17
ATOM 22225 O O . PRO A 1 71 ? 5.663 -3.964 -9.270 1.00 0.00 71 PRO A O 17
ATOM 22236 N N . SER A 1 72 ? 6.327 -3.204 -7.312 1.00 0.00 72 SER A N 17
ATOM 22237 C CA . SER A 1 72 ? 5.744 -4.381 -6.598 1.00 0.00 72 SER A CA 17
ATOM 22238 C C . SER A 1 72 ? 4.430 -4.001 -5.915 1.00 0.00 72 SER A C 17
ATOM 22239 O O . SER A 1 72 ? 4.301 -4.084 -4.710 1.00 0.00 72 SER A O 17
ATOM 22247 N N . ARG A 1 73 ? 3.448 -3.612 -6.677 1.00 0.00 73 ARG A N 17
ATOM 22248 C CA . ARG A 1 73 ? 2.132 -3.252 -6.071 1.00 0.00 73 ARG A CA 17
ATOM 22249 C C . ARG A 1 73 ? 1.463 -4.517 -5.523 1.00 0.00 73 ARG A C 17
ATOM 22250 O O . ARG A 1 73 ? 0.748 -4.477 -4.542 1.00 0.00 73 ARG A O 17
ATOM 22271 N N . GLU A 1 74 ? 1.705 -5.643 -6.146 1.00 0.00 74 GLU A N 17
ATOM 22272 C CA . GLU A 1 74 ? 1.097 -6.914 -5.661 1.00 0.00 74 GLU A CA 17
ATOM 22273 C C . GLU A 1 74 ? 1.312 -7.038 -4.155 1.00 0.00 74 GLU A C 17
ATOM 22274 O O . GLU A 1 74 ? 0.413 -7.379 -3.411 1.00 0.00 74 GLU A O 17
ATOM 22286 N N . GLU A 1 75 ? 2.502 -6.760 -3.702 1.00 0.00 75 GLU A N 17
ATOM 22287 C CA . GLU A 1 75 ? 2.776 -6.855 -2.243 1.00 0.00 75 GLU A CA 17
ATOM 22288 C C . GLU A 1 75 ? 1.633 -6.192 -1.479 1.00 0.00 75 GLU A C 17
ATOM 22289 O O . GLU A 1 75 ? 1.303 -6.570 -0.373 1.00 0.00 75 GLU A O 17
ATOM 22301 N N . LEU A 1 76 ? 1.007 -5.222 -2.082 1.00 0.00 76 LEU A N 17
ATOM 22302 C CA . LEU A 1 76 ? -0.140 -4.548 -1.420 1.00 0.00 76 LEU A CA 17
ATOM 22303 C C . LEU A 1 76 ? -1.327 -5.511 -1.376 1.00 0.00 76 LEU A C 17
ATOM 22304 O O . LEU A 1 76 ? -2.046 -5.590 -0.401 1.00 0.00 76 LEU A O 17
ATOM 22320 N N . PHE A 1 77 ? -1.530 -6.252 -2.434 1.00 0.00 77 PHE A N 17
ATOM 22321 C CA . PHE A 1 77 ? -2.669 -7.217 -2.471 1.00 0.00 77 PHE A CA 17
ATOM 22322 C C . PHE A 1 77 ? -2.528 -8.232 -1.330 1.00 0.00 77 PHE A C 17
ATOM 22323 O O . PHE A 1 77 ? -3.486 -8.580 -0.662 1.00 0.00 77 PHE A O 17
ATOM 22340 N N . GLU A 1 78 ? -1.326 -8.683 -1.101 1.00 0.00 78 GLU A N 17
ATOM 22341 C CA . GLU A 1 78 ? -1.073 -9.655 -0.001 1.00 0.00 78 GLU A CA 17
ATOM 22342 C C . GLU A 1 78 ? -1.062 -8.927 1.347 1.00 0.00 78 GLU A C 17
ATOM 22343 O O . GLU A 1 78 ? -1.357 -9.503 2.376 1.00 0.00 78 GLU A O 17
ATOM 22355 N N . ALA A 1 79 ? -0.732 -7.666 1.348 1.00 0.00 79 ALA A N 17
ATOM 22356 C CA . ALA A 1 79 ? -0.701 -6.906 2.629 1.00 0.00 79 ALA A CA 17
ATOM 22357 C C . ALA A 1 79 ? -2.117 -6.669 3.160 1.00 0.00 79 ALA A C 17
ATOM 22358 O O . ALA A 1 79 ? -2.372 -6.803 4.343 1.00 0.00 79 ALA A O 17
ATOM 22365 N N . ILE A 1 80 ? -3.041 -6.331 2.306 1.00 0.00 80 ILE A N 17
ATOM 22366 C CA . ILE A 1 80 ? -4.444 -6.101 2.774 1.00 0.00 80 ILE A CA 17
ATOM 22367 C C . ILE A 1 80 ? -4.998 -7.403 3.356 1.00 0.00 80 ILE A C 17
ATOM 22368 O O . ILE A 1 80 ? -5.597 -7.425 4.411 1.00 0.00 80 ILE A O 17
ATOM 22384 N N . ASN A 1 81 ? -4.761 -8.488 2.670 1.00 0.00 81 ASN A N 17
ATOM 22385 C CA . ASN A 1 81 ? -5.201 -9.811 3.161 1.00 0.00 81 ASN A CA 17
ATOM 22386 C C . ASN A 1 81 ? -4.325 -10.230 4.324 1.00 0.00 81 ASN A C 17
ATOM 22387 O O . ASN A 1 81 ? -4.756 -10.973 5.177 1.00 0.00 81 ASN A O 17
ATOM 22398 N N . ASP A 1 82 ? -3.098 -9.794 4.408 1.00 0.00 82 ASP A N 17
ATOM 22399 C CA . ASP A 1 82 ? -2.282 -10.246 5.559 1.00 0.00 82 ASP A CA 17
ATOM 22400 C C . ASP A 1 82 ? -2.360 -9.193 6.618 1.00 0.00 82 ASP A C 17
ATOM 22401 O O . ASP A 1 82 ? -1.715 -9.226 7.647 1.00 0.00 82 ASP A O 17
ATOM 22410 N N . GLU A 1 83 ? -3.186 -8.230 6.337 1.00 0.00 83 GLU A N 17
ATOM 22411 C CA . GLU A 1 83 ? -3.404 -7.133 7.281 1.00 0.00 83 GLU A CA 17
ATOM 22412 C C . GLU A 1 83 ? -4.655 -7.552 8.042 1.00 0.00 83 GLU A C 17
ATOM 22413 O O . GLU A 1 83 ? -4.612 -7.752 9.228 1.00 0.00 83 GLU A O 17
ATOM 22425 N N . MET A 1 84 ? -5.747 -7.753 7.346 1.00 0.00 84 MET A N 17
ATOM 22426 C CA . MET A 1 84 ? -6.977 -8.201 8.041 1.00 0.00 84 MET A CA 17
ATOM 22427 C C . MET A 1 84 ? -6.822 -9.632 8.562 1.00 0.00 84 MET A C 17
ATOM 22428 O O . MET A 1 84 ? -7.588 -10.082 9.395 1.00 0.00 84 MET A O 17
ATOM 22442 N N . GLU A 1 85 ? -5.830 -10.336 8.103 1.00 0.00 85 GLU A N 17
ATOM 22443 C CA . GLU A 1 85 ? -5.628 -11.732 8.580 1.00 0.00 85 GLU A CA 17
ATOM 22444 C C . GLU A 1 85 ? -4.180 -12.163 8.339 1.00 0.00 85 GLU A C 17
ATOM 22445 O O . GLU A 1 85 ? -3.302 -11.581 8.952 1.00 0.00 85 GLU A O 17
ATOM 22458 N N . MET A 1 1 ? -10.827 -3.217 9.793 1.00 0.00 1 MET A N 18
ATOM 22459 C CA . MET A 1 1 ? -10.977 -2.471 8.510 1.00 0.00 1 MET A CA 18
ATOM 22460 C C . MET A 1 1 ? -11.148 -3.450 7.346 1.00 0.00 1 MET A C 18
ATOM 22461 O O . MET A 1 1 ? -10.694 -4.576 7.398 1.00 0.00 1 MET A O 18
ATOM 22477 N N . VAL A 1 2 ? -11.798 -3.029 6.296 1.00 0.00 2 VAL A N 18
ATOM 22478 C CA . VAL A 1 2 ? -11.993 -3.933 5.133 1.00 0.00 2 VAL A CA 18
ATOM 22479 C C . VAL A 1 2 ? -10.839 -3.791 4.143 1.00 0.00 2 VAL A C 18
ATOM 22480 O O . VAL A 1 2 ? -9.845 -4.486 4.219 1.00 0.00 2 VAL A O 18
ATOM 22493 N N . VAL A 1 3 ? -10.994 -2.901 3.190 1.00 0.00 3 VAL A N 18
ATOM 22494 C CA . VAL A 1 3 ? -9.919 -2.700 2.198 1.00 0.00 3 VAL A CA 18
ATOM 22495 C C . VAL A 1 3 ? -8.966 -1.632 2.743 1.00 0.00 3 VAL A C 18
ATOM 22496 O O . VAL A 1 3 ? -9.272 -0.434 2.643 1.00 0.00 3 VAL A O 18
ATOM 22509 N N . ASN A 1 4 ? -7.701 -1.990 2.954 1.00 0.00 4 ASN A N 18
ATOM 22510 C CA . ASN A 1 4 ? -6.799 -0.864 3.377 1.00 0.00 4 ASN A CA 18
ATOM 22511 C C . ASN A 1 4 ? -5.441 -1.159 2.696 1.00 0.00 4 ASN A C 18
ATOM 22512 O O . ASN A 1 4 ? -4.694 -2.028 2.877 1.00 0.00 4 ASN A O 18
ATOM 22523 N N . ILE A 1 5 ? -5.245 -0.315 1.690 1.00 0.00 5 ILE A N 18
ATOM 22524 C CA . ILE A 1 5 ? -4.058 -0.270 0.844 1.00 0.00 5 ILE A CA 18
ATOM 22525 C C . ILE A 1 5 ? -3.211 0.955 1.018 1.00 0.00 5 ILE A C 18
ATOM 22526 O O . ILE A 1 5 ? -3.822 2.041 0.819 1.00 0.00 5 ILE A O 18
ATOM 22542 N N . GLU A 1 6 ? -1.920 0.919 1.157 1.00 0.00 6 GLU A N 18
ATOM 22543 C CA . GLU A 1 6 ? -1.330 2.280 1.124 1.00 0.00 6 GLU A CA 18
ATOM 22544 C C . GLU A 1 6 ? -0.107 2.138 0.225 1.00 0.00 6 GLU A C 18
ATOM 22545 O O . GLU A 1 6 ? 0.932 1.566 0.388 1.00 0.00 6 GLU A O 18
ATOM 22557 N N . VAL A 1 7 ? -0.161 3.083 -0.788 1.00 0.00 7 VAL A N 18
ATOM 22558 C CA . VAL A 1 7 ? 0.903 3.023 -1.813 1.00 0.00 7 VAL A CA 18
ATOM 22559 C C . VAL A 1 7 ? 1.770 4.224 -1.522 1.00 0.00 7 VAL A C 18
ATOM 22560 O O . VAL A 1 7 ? 1.426 5.095 -0.752 1.00 0.00 7 VAL A O 18
ATOM 22573 N N . PHE A 1 8 ? 3.005 4.162 -1.945 1.00 0.00 8 PHE A N 18
ATOM 22574 C CA . PHE A 1 8 ? 3.982 5.217 -1.571 1.00 0.00 8 PHE A CA 18
ATOM 22575 C C . PHE A 1 8 ? 5.094 5.326 -2.608 1.00 0.00 8 PHE A C 18
ATOM 22576 O O . PHE A 1 8 ? 6.194 4.815 -2.334 1.00 0.00 8 PHE A O 18
ATOM 22593 N N . THR A 1 9 ? 4.886 5.897 -3.722 1.00 0.00 9 THR A N 18
ATOM 22594 C CA . THR A 1 9 ? 5.973 5.985 -4.741 1.00 0.00 9 THR A CA 18
ATOM 22595 C C . THR A 1 9 ? 6.281 7.455 -5.021 1.00 0.00 9 THR A C 18
ATOM 22596 O O . THR A 1 9 ? 7.318 7.963 -4.644 1.00 0.00 9 THR A O 18
ATOM 22607 N N . SER A 1 10 ? 5.383 8.150 -5.665 1.00 0.00 10 SER A N 18
ATOM 22608 C CA . SER A 1 10 ? 5.635 9.591 -5.944 1.00 0.00 10 SER A CA 18
ATOM 22609 C C . SER A 1 10 ? 4.465 10.212 -6.713 1.00 0.00 10 SER A C 18
ATOM 22610 O O . SER A 1 10 ? 3.628 9.512 -7.248 1.00 0.00 10 SER A O 18
ATOM 22618 N N . PRO A 1 11 ? 4.452 11.519 -6.735 1.00 0.00 11 PRO A N 18
ATOM 22619 C CA . PRO A 1 11 ? 3.382 12.264 -7.437 1.00 0.00 11 PRO A CA 18
ATOM 22620 C C . PRO A 1 11 ? 3.662 12.315 -8.941 1.00 0.00 11 PRO A C 18
ATOM 22621 O O . PRO A 1 11 ? 2.758 12.402 -9.748 1.00 0.00 11 PRO A O 18
ATOM 22632 N N . THR A 1 12 ? 4.908 12.265 -9.323 1.00 0.00 12 THR A N 18
ATOM 22633 C CA . THR A 1 12 ? 5.244 12.310 -10.775 1.00 0.00 12 THR A CA 18
ATOM 22634 C C . THR A 1 12 ? 5.022 10.933 -11.399 1.00 0.00 12 THR A C 18
ATOM 22635 O O . THR A 1 12 ? 4.905 10.792 -12.600 1.00 0.00 12 THR A O 18
ATOM 22646 N N . CYS A 1 13 ? 4.958 9.916 -10.586 1.00 0.00 13 CYS A N 18
ATOM 22647 C CA . CYS A 1 13 ? 4.735 8.544 -11.119 1.00 0.00 13 CYS A CA 18
ATOM 22648 C C . CYS A 1 13 ? 3.516 7.919 -10.438 1.00 0.00 13 CYS A C 18
ATOM 22649 O O . CYS A 1 13 ? 2.947 8.498 -9.535 1.00 0.00 13 CYS A O 18
ATOM 22657 N N . PRO A 1 14 ? 3.154 6.755 -10.898 1.00 0.00 14 PRO A N 18
ATOM 22658 C CA . PRO A 1 14 ? 1.993 6.043 -10.327 1.00 0.00 14 PRO A CA 18
ATOM 22659 C C . PRO A 1 14 ? 2.408 5.271 -9.071 1.00 0.00 14 PRO A C 18
ATOM 22660 O O . PRO A 1 14 ? 3.184 4.338 -9.136 1.00 0.00 14 PRO A O 18
ATOM 22671 N N . TYR A 1 15 ? 1.895 5.646 -7.931 1.00 0.00 15 TYR A N 18
ATOM 22672 C CA . TYR A 1 15 ? 2.262 4.923 -6.681 1.00 0.00 15 TYR A CA 18
ATOM 22673 C C . TYR A 1 15 ? 2.105 3.412 -6.900 1.00 0.00 15 TYR A C 18
ATOM 22674 O O . TYR A 1 15 ? 2.826 2.810 -7.671 1.00 0.00 15 TYR A O 18
ATOM 22692 N N . CYS A 1 16 ? 1.162 2.797 -6.237 1.00 0.00 16 CYS A N 18
ATOM 22693 C CA . CYS A 1 16 ? 0.952 1.329 -6.418 1.00 0.00 16 CYS A CA 18
ATOM 22694 C C . CYS A 1 16 ? -0.525 0.972 -6.199 1.00 0.00 16 CYS A C 18
ATOM 22695 O O . CYS A 1 16 ? -0.837 -0.059 -5.637 1.00 0.00 16 CYS A O 18
ATOM 22703 N N . PRO A 1 17 ? -1.387 1.848 -6.646 1.00 0.00 17 PRO A N 18
ATOM 22704 C CA . PRO A 1 17 ? -2.849 1.634 -6.490 1.00 0.00 17 PRO A CA 18
ATOM 22705 C C . PRO A 1 17 ? -3.365 0.603 -7.500 1.00 0.00 17 PRO A C 18
ATOM 22706 O O . PRO A 1 17 ? -4.549 0.517 -7.759 1.00 0.00 17 PRO A O 18
ATOM 22717 N N . MET A 1 18 ? -2.493 -0.172 -8.082 1.00 0.00 18 MET A N 18
ATOM 22718 C CA . MET A 1 18 ? -2.949 -1.181 -9.083 1.00 0.00 18 MET A CA 18
ATOM 22719 C C . MET A 1 18 ? -3.152 -2.543 -8.420 1.00 0.00 18 MET A C 18
ATOM 22720 O O . MET A 1 18 ? -4.261 -3.030 -8.306 1.00 0.00 18 MET A O 18
ATOM 22734 N N . ALA A 1 19 ? -2.090 -3.165 -7.987 1.00 0.00 19 ALA A N 18
ATOM 22735 C CA . ALA A 1 19 ? -2.237 -4.499 -7.345 1.00 0.00 19 ALA A CA 18
ATOM 22736 C C . ALA A 1 19 ? -3.222 -4.406 -6.183 1.00 0.00 19 ALA A C 18
ATOM 22737 O O . ALA A 1 19 ? -3.810 -5.388 -5.771 1.00 0.00 19 ALA A O 18
ATOM 22744 N N . ILE A 1 20 ? -3.430 -3.222 -5.678 1.00 0.00 20 ILE A N 18
ATOM 22745 C CA . ILE A 1 20 ? -4.395 -3.059 -4.558 1.00 0.00 20 ILE A CA 18
ATOM 22746 C C . ILE A 1 20 ? -5.818 -3.234 -5.073 1.00 0.00 20 ILE A C 18
ATOM 22747 O O . ILE A 1 20 ? -6.649 -3.847 -4.437 1.00 0.00 20 ILE A O 18
ATOM 22763 N N . GLU A 1 21 ? -6.095 -2.734 -6.243 1.00 0.00 21 GLU A N 18
ATOM 22764 C CA . GLU A 1 21 ? -7.449 -2.905 -6.824 1.00 0.00 21 GLU A CA 18
ATOM 22765 C C . GLU A 1 21 ? -7.843 -4.371 -6.692 1.00 0.00 21 GLU A C 18
ATOM 22766 O O . GLU A 1 21 ? -8.995 -4.714 -6.524 1.00 0.00 21 GLU A O 18
ATOM 22778 N N . VAL A 1 22 ? -6.877 -5.244 -6.790 1.00 0.00 22 VAL A N 18
ATOM 22779 C CA . VAL A 1 22 ? -7.170 -6.696 -6.655 1.00 0.00 22 VAL A CA 18
ATOM 22780 C C . VAL A 1 22 ? -7.478 -7.017 -5.190 1.00 0.00 22 VAL A C 18
ATOM 22781 O O . VAL A 1 22 ? -8.418 -7.701 -4.871 1.00 0.00 22 VAL A O 18
ATOM 22794 N N . VAL A 1 23 ? -6.683 -6.508 -4.298 1.00 0.00 23 VAL A N 18
ATOM 22795 C CA . VAL A 1 23 ? -6.916 -6.679 -2.846 1.00 0.00 23 VAL A CA 18
ATOM 22796 C C . VAL A 1 23 ? -8.263 -6.068 -2.479 1.00 0.00 23 VAL A C 18
ATOM 22797 O O . VAL A 1 23 ? -8.907 -6.430 -1.518 1.00 0.00 23 VAL A O 18
ATOM 22810 N N . ASP A 1 24 ? -8.619 -5.015 -3.173 1.00 0.00 24 ASP A N 18
ATOM 22811 C CA . ASP A 1 24 ? -9.886 -4.305 -2.892 1.00 0.00 24 ASP A CA 18
ATOM 22812 C C . ASP A 1 24 ? -11.038 -5.196 -3.338 1.00 0.00 24 ASP A C 18
ATOM 22813 O O . ASP A 1 24 ? -12.073 -5.292 -2.719 1.00 0.00 24 ASP A O 18
ATOM 22822 N N . GLU A 1 25 ? -10.844 -5.822 -4.464 1.00 0.00 25 GLU A N 18
ATOM 22823 C CA . GLU A 1 25 ? -11.872 -6.722 -5.023 1.00 0.00 25 GLU A CA 18
ATOM 22824 C C . GLU A 1 25 ? -12.206 -7.816 -4.009 1.00 0.00 25 GLU A C 18
ATOM 22825 O O . GLU A 1 25 ? -13.347 -8.153 -3.780 1.00 0.00 25 GLU A O 18
ATOM 22837 N N . ALA A 1 26 ? -11.190 -8.409 -3.435 1.00 0.00 26 ALA A N 18
ATOM 22838 C CA . ALA A 1 26 ? -11.410 -9.481 -2.422 1.00 0.00 26 ALA A CA 18
ATOM 22839 C C . ALA A 1 26 ? -11.824 -8.885 -1.085 1.00 0.00 26 ALA A C 18
ATOM 22840 O O . ALA A 1 26 ? -12.688 -9.393 -0.396 1.00 0.00 26 ALA A O 18
ATOM 22847 N N . LYS A 1 27 ? -11.194 -7.780 -0.709 1.00 0.00 27 LYS A N 18
ATOM 22848 C CA . LYS A 1 27 ? -11.559 -7.237 0.625 1.00 0.00 27 LYS A CA 18
ATOM 22849 C C . LYS A 1 27 ? -12.934 -6.590 0.541 1.00 0.00 27 LYS A C 18
ATOM 22850 O O . LYS A 1 27 ? -13.641 -6.506 1.534 1.00 0.00 27 LYS A O 18
ATOM 22869 N N . LYS A 1 28 ? -13.416 -6.346 -0.644 1.00 0.00 28 LYS A N 18
ATOM 22870 C CA . LYS A 1 28 ? -14.805 -5.842 -0.799 1.00 0.00 28 LYS A CA 18
ATOM 22871 C C . LYS A 1 28 ? -15.753 -6.987 -0.495 1.00 0.00 28 LYS A C 18
ATOM 22872 O O . LYS A 1 28 ? -16.720 -6.849 0.231 1.00 0.00 28 LYS A O 18
ATOM 22891 N N . GLU A 1 29 ? -15.438 -8.141 -1.030 1.00 0.00 29 GLU A N 18
ATOM 22892 C CA . GLU A 1 29 ? -16.313 -9.327 -0.805 1.00 0.00 29 GLU A CA 18
ATOM 22893 C C . GLU A 1 29 ? -16.524 -9.541 0.684 1.00 0.00 29 GLU A C 18
ATOM 22894 O O . GLU A 1 29 ? -17.635 -9.799 1.132 1.00 0.00 29 GLU A O 18
ATOM 22906 N N . PHE A 1 30 ? -15.606 -9.166 1.490 1.00 0.00 30 PHE A N 18
ATOM 22907 C CA . PHE A 1 30 ? -15.732 -9.344 2.940 1.00 0.00 30 PHE A CA 18
ATOM 22908 C C . PHE A 1 30 ? -16.165 -7.967 3.433 1.00 0.00 30 PHE A C 18
ATOM 22909 O O . PHE A 1 30 ? -17.196 -7.876 4.143 1.00 0.00 30 PHE A O 18
ATOM 22926 N N . GLY A 1 31 ? -15.393 -6.965 3.347 1.00 0.00 31 GLY A N 18
ATOM 22927 C CA . GLY A 1 31 ? -15.727 -5.572 3.706 1.00 0.00 31 GLY A CA 18
ATOM 22928 C C . GLY A 1 31 ? -16.560 -4.807 2.656 1.00 0.00 31 GLY A C 18
ATOM 22929 O O . GLY A 1 31 ? -15.898 -3.960 1.998 1.00 0.00 31 GLY A O 18
ATOM 22933 N N . ASP A 1 32 ? -17.779 -5.036 2.410 1.00 0.00 32 ASP A N 18
ATOM 22934 C CA . ASP A 1 32 ? -18.399 -4.285 1.283 1.00 0.00 32 ASP A CA 18
ATOM 22935 C C . ASP A 1 32 ? -17.910 -2.827 1.230 1.00 0.00 32 ASP A C 18
ATOM 22936 O O . ASP A 1 32 ? -17.936 -2.200 0.202 1.00 0.00 32 ASP A O 18
ATOM 22945 N N . LYS A 1 33 ? -17.397 -2.314 2.285 1.00 0.00 33 LYS A N 18
ATOM 22946 C CA . LYS A 1 33 ? -16.707 -1.011 2.395 1.00 0.00 33 LYS A CA 18
ATOM 22947 C C . LYS A 1 33 ? -15.300 -1.005 1.810 1.00 0.00 33 LYS A C 18
ATOM 22948 O O . LYS A 1 33 ? -14.631 -2.031 1.951 1.00 0.00 33 LYS A O 18
ATOM 22967 N N . ILE A 1 34 ? -14.790 0.081 1.315 1.00 0.00 34 ILE A N 18
ATOM 22968 C CA . ILE A 1 34 ? -13.345 0.023 0.929 1.00 0.00 34 ILE A CA 18
ATOM 22969 C C . ILE A 1 34 ? -12.590 1.236 1.512 1.00 0.00 34 ILE A C 18
ATOM 22970 O O . ILE A 1 34 ? -13.127 2.283 1.783 1.00 0.00 34 ILE A O 18
ATOM 22986 N N . ASP A 1 35 ? -11.302 1.062 1.694 1.00 0.00 35 ASP A N 18
ATOM 22987 C CA . ASP A 1 35 ? -10.472 2.124 2.282 1.00 0.00 35 ASP A CA 18
ATOM 22988 C C . ASP A 1 35 ? -9.057 1.982 1.754 1.00 0.00 35 ASP A C 18
ATOM 22989 O O . ASP A 1 35 ? -8.135 1.614 2.481 1.00 0.00 35 ASP A O 18
ATOM 22998 N N . VAL A 1 36 ? -8.810 2.397 0.528 1.00 0.00 36 VAL A N 18
ATOM 22999 C CA . VAL A 1 36 ? -7.441 2.185 0.050 1.00 0.00 36 VAL A CA 18
ATOM 23000 C C . VAL A 1 36 ? -6.743 3.526 0.139 1.00 0.00 36 VAL A C 18
ATOM 23001 O O . VAL A 1 36 ? -7.073 4.557 -0.407 1.00 0.00 36 VAL A O 18
ATOM 23014 N N . GLU A 1 37 ? -5.566 3.492 0.823 1.00 0.00 37 GLU A N 18
ATOM 23015 C CA . GLU A 1 37 ? -4.901 4.812 1.053 1.00 0.00 37 GLU A CA 18
ATOM 23016 C C . GLU A 1 37 ? -3.554 4.782 0.292 1.00 0.00 37 GLU A C 18
ATOM 23017 O O . GLU A 1 37 ? -3.054 3.787 -0.122 1.00 0.00 37 GLU A O 18
ATOM 23029 N N . LYS A 1 38 ? -3.353 5.855 -0.372 1.00 0.00 38 LYS A N 18
ATOM 23030 C CA . LYS A 1 38 ? -2.333 6.236 -1.374 1.00 0.00 38 LYS A CA 18
ATOM 23031 C C . LYS A 1 38 ? -1.304 7.291 -1.076 1.00 0.00 38 LYS A C 18
ATOM 23032 O O . LYS A 1 38 ? -1.933 8.392 -0.797 1.00 0.00 38 LYS A O 18
ATOM 23051 N N . ILE A 1 39 ? -0.078 7.227 -0.974 1.00 0.00 39 ILE A N 18
ATOM 23052 C CA . ILE A 1 39 ? 0.737 8.468 -0.754 1.00 0.00 39 ILE A CA 18
ATOM 23053 C C . ILE A 1 39 ? 1.948 8.501 -1.726 1.00 0.00 39 ILE A C 18
ATOM 23054 O O . ILE A 1 39 ? 2.120 7.657 -2.573 1.00 0.00 39 ILE A O 18
ATOM 23070 N N . ASP A 1 40 ? 2.729 9.542 -1.674 1.00 0.00 40 ASP A N 18
ATOM 23071 C CA . ASP A 1 40 ? 3.959 9.716 -2.476 1.00 0.00 40 ASP A CA 18
ATOM 23072 C C . ASP A 1 40 ? 5.238 9.475 -1.671 1.00 0.00 40 ASP A C 18
ATOM 23073 O O . ASP A 1 40 ? 5.211 9.580 -0.457 1.00 0.00 40 ASP A O 18
ATOM 23082 N N . ILE A 1 41 ? 6.357 9.327 -2.319 1.00 0.00 41 ILE A N 18
ATOM 23083 C CA . ILE A 1 41 ? 7.619 9.251 -1.533 1.00 0.00 41 ILE A CA 18
ATOM 23084 C C . ILE A 1 41 ? 7.849 10.519 -0.693 1.00 0.00 41 ILE A C 18
ATOM 23085 O O . ILE A 1 41 ? 8.351 10.437 0.419 1.00 0.00 41 ILE A O 18
ATOM 23101 N N . MET A 1 42 ? 7.522 11.681 -1.208 1.00 0.00 42 MET A N 18
ATOM 23102 C CA . MET A 1 42 ? 7.700 12.910 -0.380 1.00 0.00 42 MET A CA 18
ATOM 23103 C C . MET A 1 42 ? 6.552 13.120 0.608 1.00 0.00 42 MET A C 18
ATOM 23104 O O . MET A 1 42 ? 6.598 14.001 1.443 1.00 0.00 42 MET A O 18
ATOM 23118 N N . VAL A 1 43 ? 5.555 12.277 0.572 1.00 0.00 43 VAL A N 18
ATOM 23119 C CA . VAL A 1 43 ? 4.418 12.439 1.525 1.00 0.00 43 VAL A CA 18
ATOM 23120 C C . VAL A 1 43 ? 4.388 11.266 2.496 1.00 0.00 43 VAL A C 18
ATOM 23121 O O . VAL A 1 43 ? 4.246 11.442 3.690 1.00 0.00 43 VAL A O 18
ATOM 23134 N N . ASP A 1 44 ? 4.520 10.067 1.999 1.00 0.00 44 ASP A N 18
ATOM 23135 C CA . ASP A 1 44 ? 4.496 8.885 2.901 1.00 0.00 44 ASP A CA 18
ATOM 23136 C C . ASP A 1 44 ? 5.905 8.344 3.108 1.00 0.00 44 ASP A C 18
ATOM 23137 O O . ASP A 1 44 ? 6.112 7.137 3.198 1.00 0.00 44 ASP A O 18
ATOM 23146 N N . ARG A 1 45 ? 6.894 9.209 3.193 1.00 0.00 45 ARG A N 18
ATOM 23147 C CA . ARG A 1 45 ? 8.266 8.648 3.326 1.00 0.00 45 ARG A CA 18
ATOM 23148 C C . ARG A 1 45 ? 8.394 7.899 4.659 1.00 0.00 45 ARG A C 18
ATOM 23149 O O . ARG A 1 45 ? 9.342 7.208 4.911 1.00 0.00 45 ARG A O 18
ATOM 23170 N N . GLU A 1 46 ? 7.349 7.915 5.437 1.00 0.00 46 GLU A N 18
ATOM 23171 C CA . GLU A 1 46 ? 7.232 7.066 6.656 1.00 0.00 46 GLU A CA 18
ATOM 23172 C C . GLU A 1 46 ? 7.513 5.605 6.350 1.00 0.00 46 GLU A C 18
ATOM 23173 O O . GLU A 1 46 ? 7.789 4.806 7.219 1.00 0.00 46 GLU A O 18
ATOM 23185 N N . LYS A 1 47 ? 7.279 5.203 5.133 1.00 0.00 47 LYS A N 18
ATOM 23186 C CA . LYS A 1 47 ? 7.425 3.769 4.794 1.00 0.00 47 LYS A CA 18
ATOM 23187 C C . LYS A 1 47 ? 8.783 3.278 5.295 1.00 0.00 47 LYS A C 18
ATOM 23188 O O . LYS A 1 47 ? 8.888 2.366 6.074 1.00 0.00 47 LYS A O 18
ATOM 23207 N N . ALA A 1 48 ? 9.806 3.837 4.807 1.00 0.00 48 ALA A N 18
ATOM 23208 C CA . ALA A 1 48 ? 11.188 3.614 5.207 1.00 0.00 48 ALA A CA 18
ATOM 23209 C C . ALA A 1 48 ? 11.377 3.756 6.700 1.00 0.00 48 ALA A C 18
ATOM 23210 O O . ALA A 1 48 ? 12.502 3.721 7.183 1.00 0.00 48 ALA A O 18
ATOM 23217 N N . ILE A 1 49 ? 10.405 4.306 7.399 1.00 0.00 49 ILE A N 18
ATOM 23218 C CA . ILE A 1 49 ? 10.674 4.649 8.799 1.00 0.00 49 ILE A CA 18
ATOM 23219 C C . ILE A 1 49 ? 11.632 3.564 9.264 1.00 0.00 49 ILE A C 18
ATOM 23220 O O . ILE A 1 49 ? 12.609 3.815 9.941 1.00 0.00 49 ILE A O 18
ATOM 23236 N N . GLU A 1 50 ? 11.394 2.370 8.804 1.00 0.00 50 GLU A N 18
ATOM 23237 C CA . GLU A 1 50 ? 12.303 1.244 9.113 1.00 0.00 50 GLU A CA 18
ATOM 23238 C C . GLU A 1 50 ? 13.738 1.649 8.762 1.00 0.00 50 GLU A C 18
ATOM 23239 O O . GLU A 1 50 ? 14.629 1.573 9.585 1.00 0.00 50 GLU A O 18
ATOM 23251 N N . TYR A 1 51 ? 13.971 2.096 7.551 1.00 0.00 51 TYR A N 18
ATOM 23252 C CA . TYR A 1 51 ? 15.357 2.521 7.176 1.00 0.00 51 TYR A CA 18
ATOM 23253 C C . TYR A 1 51 ? 15.365 3.990 6.754 1.00 0.00 51 TYR A C 18
ATOM 23254 O O . TYR A 1 51 ? 16.330 4.704 6.942 1.00 0.00 51 TYR A O 18
ATOM 23272 N N . GLY A 1 52 ? 14.289 4.431 6.184 1.00 0.00 52 GLY A N 18
ATOM 23273 C CA . GLY A 1 52 ? 14.187 5.844 5.738 1.00 0.00 52 GLY A CA 18
ATOM 23274 C C . GLY A 1 52 ? 15.495 6.326 5.092 1.00 0.00 52 GLY A C 18
ATOM 23275 O O . GLY A 1 52 ? 15.725 7.494 4.936 1.00 0.00 52 GLY A O 18
ATOM 23279 N N . LEU A 1 53 ? 16.352 5.476 4.757 1.00 0.00 53 LEU A N 18
ATOM 23280 C CA . LEU A 1 53 ? 17.665 5.737 4.089 1.00 0.00 53 LEU A CA 18
ATOM 23281 C C . LEU A 1 53 ? 17.331 5.921 2.623 1.00 0.00 53 LEU A C 18
ATOM 23282 O O . LEU A 1 53 ? 17.614 6.916 1.969 1.00 0.00 53 LEU A O 18
ATOM 23298 N N . MET A 1 54 ? 17.073 4.788 2.003 1.00 0.00 54 MET A N 18
ATOM 23299 C CA . MET A 1 54 ? 16.768 4.728 0.581 1.00 0.00 54 MET A CA 18
ATOM 23300 C C . MET A 1 54 ? 15.256 4.537 0.418 1.00 0.00 54 MET A C 18
ATOM 23301 O O . MET A 1 54 ? 14.823 3.577 -0.255 1.00 0.00 54 MET A O 18
ATOM 23315 N N . ALA A 1 55 ? 14.425 5.453 0.875 1.00 0.00 55 ALA A N 18
ATOM 23316 C CA . ALA A 1 55 ? 12.991 5.094 0.752 1.00 0.00 55 ALA A CA 18
ATOM 23317 C C . ALA A 1 55 ? 12.376 6.075 -0.246 1.00 0.00 55 ALA A C 18
ATOM 23318 O O . ALA A 1 55 ? 12.389 7.253 -0.248 1.00 0.00 55 ALA A O 18
ATOM 23325 N N . VAL A 1 56 ? 11.761 5.389 -1.247 1.00 0.00 56 VAL A N 18
ATOM 23326 C CA . VAL A 1 56 ? 11.158 6.117 -2.399 1.00 0.00 56 VAL A CA 18
ATOM 23327 C C . VAL A 1 56 ? 9.987 5.373 -2.998 1.00 0.00 56 VAL A C 18
ATOM 23328 O O . VAL A 1 56 ? 8.826 5.810 -2.819 1.00 0.00 56 VAL A O 18
ATOM 23341 N N . PRO A 1 57 ? 10.170 4.109 -3.400 1.00 0.00 57 PRO A N 18
ATOM 23342 C CA . PRO A 1 57 ? 8.969 3.405 -3.847 1.00 0.00 57 PRO A CA 18
ATOM 23343 C C . PRO A 1 57 ? 8.759 2.209 -2.978 1.00 0.00 57 PRO A C 18
ATOM 23344 O O . PRO A 1 57 ? 9.415 1.283 -2.750 1.00 0.00 57 PRO A O 18
ATOM 23355 N N . ALA A 1 58 ? 7.574 2.386 -2.298 1.00 0.00 58 ALA A N 18
ATOM 23356 C CA . ALA A 1 58 ? 7.156 1.417 -1.260 1.00 0.00 58 ALA A CA 18
ATOM 23357 C C . ALA A 1 58 ? 5.667 1.506 -0.977 1.00 0.00 58 ALA A C 18
ATOM 23358 O O . ALA A 1 58 ? 4.999 2.444 -1.386 1.00 0.00 58 ALA A O 18
ATOM 23365 N N . ILE A 1 59 ? 5.160 0.607 -0.175 1.00 0.00 59 ILE A N 18
ATOM 23366 C CA . ILE A 1 59 ? 3.729 0.707 0.152 1.00 0.00 59 ILE A CA 18
ATOM 23367 C C . ILE A 1 59 ? 3.585 0.444 1.624 1.00 0.00 59 ILE A C 18
ATOM 23368 O O . ILE A 1 59 ? 4.208 -0.470 2.211 1.00 0.00 59 ILE A O 18
ATOM 23384 N N . ALA A 1 60 ? 2.465 0.940 2.258 1.00 0.00 60 ALA A N 18
ATOM 23385 C CA . ALA A 1 60 ? 2.608 0.664 3.690 1.00 0.00 60 ALA A CA 18
ATOM 23386 C C . ALA A 1 60 ? 1.606 -0.439 3.780 1.00 0.00 60 ALA A C 18
ATOM 23387 O O . ALA A 1 60 ? 0.644 -0.665 3.050 1.00 0.00 60 ALA A O 18
ATOM 23394 N N . ILE A 1 61 ? 1.835 -1.297 4.838 1.00 0.00 61 ILE A N 18
ATOM 23395 C CA . ILE A 1 61 ? 1.085 -2.530 4.696 1.00 0.00 61 ILE A CA 18
ATOM 23396 C C . ILE A 1 61 ? -0.019 -2.324 5.663 1.00 0.00 61 ILE A C 18
ATOM 23397 O O . ILE A 1 61 ? -0.166 -2.686 6.783 1.00 0.00 61 ILE A O 18
ATOM 23413 N N . ASN A 1 62 ? -1.068 -1.741 5.003 1.00 0.00 62 ASN A N 18
ATOM 23414 C CA . ASN A 1 62 ? -2.355 -1.470 5.667 1.00 0.00 62 ASN A CA 18
ATOM 23415 C C . ASN A 1 62 ? -2.730 -2.652 6.504 1.00 0.00 62 ASN A C 18
ATOM 23416 O O . ASN A 1 62 ? -3.486 -3.500 6.081 1.00 0.00 62 ASN A O 18
ATOM 23427 N N . GLY A 1 63 ? -2.174 -2.732 7.676 1.00 0.00 63 GLY A N 18
ATOM 23428 C CA . GLY A 1 63 ? -2.432 -3.883 8.578 1.00 0.00 63 GLY A CA 18
ATOM 23429 C C . GLY A 1 63 ? -1.314 -3.891 9.619 1.00 0.00 63 GLY A C 18
ATOM 23430 O O . GLY A 1 63 ? -1.547 -4.036 10.802 1.00 0.00 63 GLY A O 18
ATOM 23434 N N . VAL A 1 64 ? -0.092 -3.726 9.173 1.00 0.00 64 VAL A N 18
ATOM 23435 C CA . VAL A 1 64 ? 1.056 -3.714 10.117 1.00 0.00 64 VAL A CA 18
ATOM 23436 C C . VAL A 1 64 ? 1.907 -2.434 9.955 1.00 0.00 64 VAL A C 18
ATOM 23437 O O . VAL A 1 64 ? 2.066 -1.684 10.897 1.00 0.00 64 VAL A O 18
ATOM 23450 N N . VAL A 1 65 ? 2.457 -2.162 8.787 1.00 0.00 65 VAL A N 18
ATOM 23451 C CA . VAL A 1 65 ? 3.290 -0.910 8.650 1.00 0.00 65 VAL A CA 18
ATOM 23452 C C . VAL A 1 65 ? 3.524 -0.506 7.188 1.00 0.00 65 VAL A C 18
ATOM 23453 O O . VAL A 1 65 ? 2.633 -0.016 6.516 1.00 0.00 65 VAL A O 18
ATOM 23466 N N . ARG A 1 66 ? 4.675 -0.834 6.648 1.00 0.00 66 ARG A N 18
ATOM 23467 C CA . ARG A 1 66 ? 5.013 -0.417 5.255 1.00 0.00 66 ARG A CA 18
ATOM 23468 C C . ARG A 1 66 ? 6.316 -1.114 4.818 1.00 0.00 66 ARG A C 18
ATOM 23469 O O . ARG A 1 66 ? 7.021 -1.696 5.610 1.00 0.00 66 ARG A O 18
ATOM 23490 N N . PHE A 1 67 ? 6.528 -1.238 3.517 1.00 0.00 67 PHE A N 18
ATOM 23491 C CA . PHE A 1 67 ? 7.710 -2.018 3.032 1.00 0.00 67 PHE A CA 18
ATOM 23492 C C . PHE A 1 67 ? 8.308 -1.383 1.765 1.00 0.00 67 PHE A C 18
ATOM 23493 O O . PHE A 1 67 ? 7.859 -0.362 1.287 1.00 0.00 67 PHE A O 18
ATOM 23510 N N . VAL A 1 68 ? 9.400 -1.927 1.284 1.00 0.00 68 VAL A N 18
ATOM 23511 C CA . VAL A 1 68 ? 10.045 -1.456 0.029 1.00 0.00 68 VAL A CA 18
ATOM 23512 C C . VAL A 1 68 ? 9.340 -2.033 -1.197 1.00 0.00 68 VAL A C 18
ATOM 23513 O O . VAL A 1 68 ? 9.403 -3.255 -1.366 1.00 0.00 68 VAL A O 18
ATOM 23526 N N . GLY A 1 69 ? 8.760 -1.274 -2.044 1.00 0.00 69 GLY A N 18
ATOM 23527 C CA . GLY A 1 69 ? 8.120 -1.883 -3.246 1.00 0.00 69 GLY A CA 18
ATOM 23528 C C . GLY A 1 69 ? 7.868 -0.820 -4.318 1.00 0.00 69 GLY A C 18
ATOM 23529 O O . GLY A 1 69 ? 6.983 -0.002 -4.190 1.00 0.00 69 GLY A O 18
ATOM 23533 N N . ALA A 1 70 ? 8.608 -0.838 -5.390 1.00 0.00 70 ALA A N 18
ATOM 23534 C CA . ALA A 1 70 ? 8.361 0.161 -6.461 1.00 0.00 70 ALA A CA 18
ATOM 23535 C C . ALA A 1 70 ? 7.351 -0.411 -7.447 1.00 0.00 70 ALA A C 18
ATOM 23536 O O . ALA A 1 70 ? 6.160 -0.146 -7.323 1.00 0.00 70 ALA A O 18
ATOM 23543 N N . PRO A 1 71 ? 7.811 -1.275 -8.337 1.00 0.00 71 PRO A N 18
ATOM 23544 C CA . PRO A 1 71 ? 6.826 -1.863 -9.258 1.00 0.00 71 PRO A CA 18
ATOM 23545 C C . PRO A 1 71 ? 6.240 -3.118 -8.627 1.00 0.00 71 PRO A C 18
ATOM 23546 O O . PRO A 1 71 ? 5.567 -3.906 -9.251 1.00 0.00 71 PRO A O 18
ATOM 23557 N N . SER A 1 72 ? 6.363 -3.224 -7.318 1.00 0.00 72 SER A N 18
ATOM 23558 C CA . SER A 1 72 ? 5.740 -4.377 -6.602 1.00 0.00 72 SER A CA 18
ATOM 23559 C C . SER A 1 72 ? 4.428 -3.991 -5.918 1.00 0.00 72 SER A C 18
ATOM 23560 O O . SER A 1 72 ? 4.308 -4.047 -4.716 1.00 0.00 72 SER A O 18
ATOM 23568 N N . ARG A 1 73 ? 3.441 -3.609 -6.669 1.00 0.00 73 ARG A N 18
ATOM 23569 C CA . ARG A 1 73 ? 2.118 -3.267 -6.086 1.00 0.00 73 ARG A CA 18
ATOM 23570 C C . ARG A 1 73 ? 1.468 -4.524 -5.511 1.00 0.00 73 ARG A C 18
ATOM 23571 O O . ARG A 1 73 ? 0.691 -4.480 -4.584 1.00 0.00 73 ARG A O 18
ATOM 23592 N N . GLU A 1 74 ? 1.713 -5.647 -6.132 1.00 0.00 74 GLU A N 18
ATOM 23593 C CA . GLU A 1 74 ? 1.115 -6.923 -5.657 1.00 0.00 74 GLU A CA 18
ATOM 23594 C C . GLU A 1 74 ? 1.310 -7.031 -4.149 1.00 0.00 74 GLU A C 18
ATOM 23595 O O . GLU A 1 74 ? 0.418 -7.378 -3.406 1.00 0.00 74 GLU A O 18
ATOM 23607 N N . GLU A 1 75 ? 2.510 -6.752 -3.698 1.00 0.00 75 GLU A N 18
ATOM 23608 C CA . GLU A 1 75 ? 2.767 -6.876 -2.243 1.00 0.00 75 GLU A CA 18
ATOM 23609 C C . GLU A 1 75 ? 1.639 -6.187 -1.477 1.00 0.00 75 GLU A C 18
ATOM 23610 O O . GLU A 1 75 ? 1.299 -6.579 -0.375 1.00 0.00 75 GLU A O 18
ATOM 23622 N N . LEU A 1 76 ? 1.007 -5.221 -2.084 1.00 0.00 76 LEU A N 18
ATOM 23623 C CA . LEU A 1 76 ? -0.144 -4.552 -1.423 1.00 0.00 76 LEU A CA 18
ATOM 23624 C C . LEU A 1 76 ? -1.326 -5.509 -1.378 1.00 0.00 76 LEU A C 18
ATOM 23625 O O . LEU A 1 76 ? -2.056 -5.581 -0.411 1.00 0.00 76 LEU A O 18
ATOM 23641 N N . PHE A 1 77 ? -1.518 -6.246 -2.442 1.00 0.00 77 PHE A N 18
ATOM 23642 C CA . PHE A 1 77 ? -2.645 -7.211 -2.472 1.00 0.00 77 PHE A CA 18
ATOM 23643 C C . PHE A 1 77 ? -2.520 -8.242 -1.345 1.00 0.00 77 PHE A C 18
ATOM 23644 O O . PHE A 1 77 ? -3.470 -8.614 -0.713 1.00 0.00 77 PHE A O 18
ATOM 23661 N N . GLU A 1 78 ? -1.328 -8.680 -1.091 1.00 0.00 78 GLU A N 18
ATOM 23662 C CA . GLU A 1 78 ? -1.043 -9.643 0.001 1.00 0.00 78 GLU A CA 18
ATOM 23663 C C . GLU A 1 78 ? -1.082 -8.930 1.352 1.00 0.00 78 GLU A C 18
ATOM 23664 O O . GLU A 1 78 ? -1.236 -9.530 2.397 1.00 0.00 78 GLU A O 18
ATOM 23676 N N . ALA A 1 79 ? -0.783 -7.653 1.345 1.00 0.00 79 ALA A N 18
ATOM 23677 C CA . ALA A 1 79 ? -0.695 -6.908 2.626 1.00 0.00 79 ALA A CA 18
ATOM 23678 C C . ALA A 1 79 ? -2.110 -6.657 3.160 1.00 0.00 79 ALA A C 18
ATOM 23679 O O . ALA A 1 79 ? -2.362 -6.772 4.342 1.00 0.00 79 ALA A O 18
ATOM 23686 N N . ILE A 1 80 ? -3.036 -6.324 2.309 1.00 0.00 80 ILE A N 18
ATOM 23687 C CA . ILE A 1 80 ? -4.437 -6.116 2.760 1.00 0.00 80 ILE A CA 18
ATOM 23688 C C . ILE A 1 80 ? -4.991 -7.405 3.371 1.00 0.00 80 ILE A C 18
ATOM 23689 O O . ILE A 1 80 ? -5.631 -7.416 4.385 1.00 0.00 80 ILE A O 18
ATOM 23705 N N . ASN A 1 81 ? -4.757 -8.504 2.710 1.00 0.00 81 ASN A N 18
ATOM 23706 C CA . ASN A 1 81 ? -5.218 -9.847 3.181 1.00 0.00 81 ASN A CA 18
ATOM 23707 C C . ASN A 1 81 ? -4.371 -10.227 4.370 1.00 0.00 81 ASN A C 18
ATOM 23708 O O . ASN A 1 81 ? -4.841 -10.851 5.340 1.00 0.00 81 ASN A O 18
ATOM 23719 N N . ASP A 1 82 ? -3.103 -9.811 4.386 1.00 0.00 82 ASP A N 18
ATOM 23720 C CA . ASP A 1 82 ? -2.354 -10.336 5.536 1.00 0.00 82 ASP A CA 18
ATOM 23721 C C . ASP A 1 82 ? -2.324 -9.238 6.572 1.00 0.00 82 ASP A C 18
ATOM 23722 O O . ASP A 1 82 ? -2.203 -9.498 7.776 1.00 0.00 82 ASP A O 18
ATOM 23731 N N . GLU A 1 83 ? -3.057 -8.154 6.271 1.00 0.00 83 GLU A N 18
ATOM 23732 C CA . GLU A 1 83 ? -3.383 -7.140 7.298 1.00 0.00 83 GLU A CA 18
ATOM 23733 C C . GLU A 1 83 ? -4.646 -7.587 8.021 1.00 0.00 83 GLU A C 18
ATOM 23734 O O . GLU A 1 83 ? -4.598 -7.780 9.245 1.00 0.00 83 GLU A O 18
ATOM 23746 N N . MET A 1 84 ? -5.736 -7.735 7.346 1.00 0.00 84 MET A N 18
ATOM 23747 C CA . MET A 1 84 ? -6.969 -8.189 8.055 1.00 0.00 84 MET A CA 18
ATOM 23748 C C . MET A 1 84 ? -6.825 -9.626 8.565 1.00 0.00 84 MET A C 18
ATOM 23749 O O . MET A 1 84 ? -7.547 -10.054 9.444 1.00 0.00 84 MET A O 18
ATOM 23763 N N . GLU A 1 85 ? -5.844 -10.344 8.087 1.00 0.00 85 GLU A N 18
ATOM 23764 C CA . GLU A 1 85 ? -5.628 -11.733 8.581 1.00 0.00 85 GLU A CA 18
ATOM 23765 C C . GLU A 1 85 ? -4.181 -12.163 8.336 1.00 0.00 85 GLU A C 18
ATOM 23766 O O . GLU A 1 85 ? -3.303 -11.580 8.950 1.00 0.00 85 GLU A O 18
ATOM 23779 N N . MET A 1 1 ? -9.150 -5.002 9.266 1.00 0.00 1 MET A N 19
ATOM 23780 C CA . MET A 1 1 ? -10.052 -3.929 8.757 1.00 0.00 1 MET A CA 19
ATOM 23781 C C . MET A 1 1 ? -10.640 -4.329 7.402 1.00 0.00 1 MET A C 19
ATOM 23782 O O . MET A 1 1 ? -10.504 -5.453 6.962 1.00 0.00 1 MET A O 19
ATOM 23798 N N . VAL A 1 2 ? -11.292 -3.416 6.737 1.00 0.00 2 VAL A N 19
ATOM 23799 C CA . VAL A 1 2 ? -11.886 -3.738 5.412 1.00 0.00 2 VAL A CA 19
ATOM 23800 C C . VAL A 1 2 ? -10.832 -3.576 4.315 1.00 0.00 2 VAL A C 19
ATOM 23801 O O . VAL A 1 2 ? -9.816 -4.242 4.313 1.00 0.00 2 VAL A O 19
ATOM 23814 N N . VAL A 1 3 ? -11.074 -2.707 3.373 1.00 0.00 3 VAL A N 19
ATOM 23815 C CA . VAL A 1 3 ? -10.094 -2.497 2.281 1.00 0.00 3 VAL A CA 19
ATOM 23816 C C . VAL A 1 3 ? -9.137 -1.357 2.638 1.00 0.00 3 VAL A C 19
ATOM 23817 O O . VAL A 1 3 ? -9.497 -0.195 2.565 1.00 0.00 3 VAL A O 19
ATOM 23830 N N . ASN A 1 4 ? -7.916 -1.668 2.989 1.00 0.00 4 ASN A N 19
ATOM 23831 C CA . ASN A 1 4 ? -6.957 -0.579 3.332 1.00 0.00 4 ASN A CA 19
ATOM 23832 C C . ASN A 1 4 ? -5.661 -0.767 2.548 1.00 0.00 4 ASN A C 19
ATOM 23833 O O . ASN A 1 4 ? -4.889 -1.665 2.791 1.00 0.00 4 ASN A O 19
ATOM 23844 N N . ILE A 1 5 ? -5.423 0.083 1.593 1.00 0.00 5 ILE A N 19
ATOM 23845 C CA . ILE A 1 5 ? -4.184 -0.018 0.780 1.00 0.00 5 ILE A CA 19
ATOM 23846 C C . ILE A 1 5 ? -3.402 1.291 0.837 1.00 0.00 5 ILE A C 19
ATOM 23847 O O . ILE A 1 5 ? -3.988 2.353 0.705 1.00 0.00 5 ILE A O 19
ATOM 23863 N N . GLU A 1 6 ? -2.106 1.252 0.985 1.00 0.00 6 GLU A N 19
ATOM 23864 C CA . GLU A 1 6 ? -1.370 2.541 1.008 1.00 0.00 6 GLU A CA 19
ATOM 23865 C C . GLU A 1 6 ? -0.275 2.503 -0.063 1.00 0.00 6 GLU A C 19
ATOM 23866 O O . GLU A 1 6 ? 0.797 1.975 0.118 1.00 0.00 6 GLU A O 19
ATOM 23878 N N . VAL A 1 7 ? -0.512 3.186 -1.161 1.00 0.00 7 VAL A N 19
ATOM 23879 C CA . VAL A 1 7 ? 0.500 3.178 -2.251 1.00 0.00 7 VAL A CA 19
ATOM 23880 C C . VAL A 1 7 ? 1.410 4.395 -2.075 1.00 0.00 7 VAL A C 19
ATOM 23881 O O . VAL A 1 7 ? 1.058 5.521 -2.304 1.00 0.00 7 VAL A O 19
ATOM 23894 N N . PHE A 1 8 ? 2.614 4.138 -1.593 1.00 0.00 8 PHE A N 19
ATOM 23895 C CA . PHE A 1 8 ? 3.571 5.254 -1.363 1.00 0.00 8 PHE A CA 19
ATOM 23896 C C . PHE A 1 8 ? 4.803 5.069 -2.247 1.00 0.00 8 PHE A C 19
ATOM 23897 O O . PHE A 1 8 ? 5.812 4.540 -1.829 1.00 0.00 8 PHE A O 19
ATOM 23914 N N . THR A 1 9 ? 4.726 5.522 -3.467 1.00 0.00 9 THR A N 19
ATOM 23915 C CA . THR A 1 9 ? 5.886 5.383 -4.392 1.00 0.00 9 THR A CA 19
ATOM 23916 C C . THR A 1 9 ? 6.348 6.763 -4.857 1.00 0.00 9 THR A C 19
ATOM 23917 O O . THR A 1 9 ? 7.504 7.112 -4.734 1.00 0.00 9 THR A O 19
ATOM 23928 N N . SER A 1 10 ? 5.452 7.555 -5.382 1.00 0.00 10 SER A N 19
ATOM 23929 C CA . SER A 1 10 ? 5.846 8.916 -5.845 1.00 0.00 10 SER A CA 19
ATOM 23930 C C . SER A 1 10 ? 4.639 9.653 -6.434 1.00 0.00 10 SER A C 19
ATOM 23931 O O . SER A 1 10 ? 3.716 9.038 -6.930 1.00 0.00 10 SER A O 19
ATOM 23939 N N . PRO A 1 11 ? 4.693 10.955 -6.355 1.00 0.00 11 PRO A N 19
ATOM 23940 C CA . PRO A 1 11 ? 3.600 11.800 -6.880 1.00 0.00 11 PRO A CA 19
ATOM 23941 C C . PRO A 1 11 ? 3.791 12.040 -8.379 1.00 0.00 11 PRO A C 19
ATOM 23942 O O . PRO A 1 11 ? 2.842 12.220 -9.117 1.00 0.00 11 PRO A O 19
ATOM 23953 N N . THR A 1 12 ? 5.013 12.043 -8.832 1.00 0.00 12 THR A N 19
ATOM 23954 C CA . THR A 1 12 ? 5.273 12.270 -10.282 1.00 0.00 12 THR A CA 19
ATOM 23955 C C . THR A 1 12 ? 5.031 10.978 -11.064 1.00 0.00 12 THR A C 19
ATOM 23956 O O . THR A 1 12 ? 4.880 10.988 -12.269 1.00 0.00 12 THR A O 19
ATOM 23967 N N . CYS A 1 13 ? 4.989 9.867 -10.383 1.00 0.00 13 CYS A N 19
ATOM 23968 C CA . CYS A 1 13 ? 4.751 8.572 -11.081 1.00 0.00 13 CYS A CA 19
ATOM 23969 C C . CYS A 1 13 ? 3.551 7.855 -10.457 1.00 0.00 13 CYS A C 19
ATOM 23970 O O . CYS A 1 13 ? 2.943 8.354 -9.531 1.00 0.00 13 CYS A O 19
ATOM 23978 N N . PRO A 1 14 ? 3.249 6.705 -10.992 1.00 0.00 14 PRO A N 19
ATOM 23979 C CA . PRO A 1 14 ? 2.113 5.908 -10.487 1.00 0.00 14 PRO A CA 19
ATOM 23980 C C . PRO A 1 14 ? 2.540 5.075 -9.274 1.00 0.00 14 PRO A C 19
ATOM 23981 O O . PRO A 1 14 ? 3.318 4.149 -9.391 1.00 0.00 14 PRO A O 19
ATOM 23992 N N . TYR A 1 15 ? 2.037 5.394 -8.113 1.00 0.00 15 TYR A N 19
ATOM 23993 C CA . TYR A 1 15 ? 2.413 4.613 -6.900 1.00 0.00 15 TYR A CA 19
ATOM 23994 C C . TYR A 1 15 ? 2.254 3.113 -7.180 1.00 0.00 15 TYR A C 19
ATOM 23995 O O . TYR A 1 15 ? 2.951 2.547 -7.999 1.00 0.00 15 TYR A O 19
ATOM 24013 N N . CYS A 1 16 ? 1.335 2.467 -6.512 1.00 0.00 16 CYS A N 19
ATOM 24014 C CA . CYS A 1 16 ? 1.120 1.007 -6.743 1.00 0.00 16 CYS A CA 19
ATOM 24015 C C . CYS A 1 16 ? -0.315 0.620 -6.363 1.00 0.00 16 CYS A C 19
ATOM 24016 O O . CYS A 1 16 ? -0.542 -0.414 -5.768 1.00 0.00 16 CYS A O 19
ATOM 24024 N N . PRO A 1 17 ? -1.237 1.476 -6.716 1.00 0.00 17 PRO A N 19
ATOM 24025 C CA . PRO A 1 17 ? -2.669 1.233 -6.402 1.00 0.00 17 PRO A CA 19
ATOM 24026 C C . PRO A 1 17 ? -3.259 0.158 -7.321 1.00 0.00 17 PRO A C 19
ATOM 24027 O O . PRO A 1 17 ? -4.461 0.033 -7.448 1.00 0.00 17 PRO A O 19
ATOM 24038 N N . MET A 1 18 ? -2.427 -0.602 -7.983 1.00 0.00 18 MET A N 19
ATOM 24039 C CA . MET A 1 18 ? -2.958 -1.664 -8.885 1.00 0.00 18 MET A CA 19
ATOM 24040 C C . MET A 1 18 ? -3.261 -2.946 -8.114 1.00 0.00 18 MET A C 19
ATOM 24041 O O . MET A 1 18 ? -4.381 -3.403 -8.056 1.00 0.00 18 MET A O 19
ATOM 24055 N N . ALA A 1 19 ? -2.260 -3.524 -7.504 1.00 0.00 19 ALA A N 19
ATOM 24056 C CA . ALA A 1 19 ? -2.491 -4.777 -6.739 1.00 0.00 19 ALA A CA 19
ATOM 24057 C C . ALA A 1 19 ? -3.569 -4.544 -5.686 1.00 0.00 19 ALA A C 19
ATOM 24058 O O . ALA A 1 19 ? -4.176 -5.470 -5.184 1.00 0.00 19 ALA A O 19
ATOM 24065 N N . ILE A 1 20 ? -3.821 -3.308 -5.358 1.00 0.00 20 ILE A N 19
ATOM 24066 C CA . ILE A 1 20 ? -4.867 -3.011 -4.344 1.00 0.00 20 ILE A CA 19
ATOM 24067 C C . ILE A 1 20 ? -6.243 -3.230 -4.960 1.00 0.00 20 ILE A C 19
ATOM 24068 O O . ILE A 1 20 ? -7.136 -3.770 -4.338 1.00 0.00 20 ILE A O 19
ATOM 24084 N N . GLU A 1 21 ? -6.415 -2.835 -6.189 1.00 0.00 21 GLU A N 19
ATOM 24085 C CA . GLU A 1 21 ? -7.726 -3.046 -6.851 1.00 0.00 21 GLU A CA 19
ATOM 24086 C C . GLU A 1 21 ? -8.093 -4.524 -6.739 1.00 0.00 21 GLU A C 19
ATOM 24087 O O . GLU A 1 21 ? -9.238 -4.882 -6.554 1.00 0.00 21 GLU A O 19
ATOM 24099 N N . VAL A 1 22 ? -7.115 -5.384 -6.824 1.00 0.00 22 VAL A N 19
ATOM 24100 C CA . VAL A 1 22 ? -7.393 -6.840 -6.690 1.00 0.00 22 VAL A CA 19
ATOM 24101 C C . VAL A 1 22 ? -7.626 -7.157 -5.217 1.00 0.00 22 VAL A C 19
ATOM 24102 O O . VAL A 1 22 ? -8.487 -7.933 -4.860 1.00 0.00 22 VAL A O 19
ATOM 24115 N N . VAL A 1 23 ? -6.867 -6.547 -4.359 1.00 0.00 23 VAL A N 19
ATOM 24116 C CA . VAL A 1 23 ? -7.041 -6.747 -2.898 1.00 0.00 23 VAL A CA 19
ATOM 24117 C C . VAL A 1 23 ? -8.342 -6.081 -2.460 1.00 0.00 23 VAL A C 19
ATOM 24118 O O . VAL A 1 23 ? -8.941 -6.432 -1.466 1.00 0.00 23 VAL A O 19
ATOM 24131 N N . ASP A 1 24 ? -8.754 -5.072 -3.184 1.00 0.00 24 ASP A N 19
ATOM 24132 C CA . ASP A 1 24 ? -10.007 -4.361 -2.832 1.00 0.00 24 ASP A CA 19
ATOM 24133 C C . ASP A 1 24 ? -11.175 -5.251 -3.232 1.00 0.00 24 ASP A C 19
ATOM 24134 O O . ASP A 1 24 ? -12.182 -5.338 -2.561 1.00 0.00 24 ASP A O 19
ATOM 24143 N N . GLU A 1 25 ? -11.018 -5.920 -4.336 1.00 0.00 25 GLU A N 19
ATOM 24144 C CA . GLU A 1 25 ? -12.074 -6.837 -4.822 1.00 0.00 25 GLU A CA 19
ATOM 24145 C C . GLU A 1 25 ? -12.341 -7.906 -3.764 1.00 0.00 25 GLU A C 19
ATOM 24146 O O . GLU A 1 25 ? -13.470 -8.223 -3.449 1.00 0.00 25 GLU A O 19
ATOM 24158 N N . ALA A 1 26 ? -11.298 -8.461 -3.211 1.00 0.00 26 ALA A N 19
ATOM 24159 C CA . ALA A 1 26 ? -11.467 -9.504 -2.162 1.00 0.00 26 ALA A CA 19
ATOM 24160 C C . ALA A 1 26 ? -11.787 -8.852 -0.822 1.00 0.00 26 ALA A C 19
ATOM 24161 O O . ALA A 1 26 ? -12.616 -9.322 -0.069 1.00 0.00 26 ALA A O 19
ATOM 24168 N N . LYS A 1 27 ? -11.134 -7.761 -0.519 1.00 0.00 27 LYS A N 19
ATOM 24169 C CA . LYS A 1 27 ? -11.407 -7.090 0.778 1.00 0.00 27 LYS A CA 19
ATOM 24170 C C . LYS A 1 27 ? -12.841 -6.577 0.775 1.00 0.00 27 LYS A C 19
ATOM 24171 O O . LYS A 1 27 ? -13.480 -6.474 1.805 1.00 0.00 27 LYS A O 19
ATOM 24190 N N . LYS A 1 28 ? -13.369 -6.308 -0.384 1.00 0.00 28 LYS A N 19
ATOM 24191 C CA . LYS A 1 28 ? -14.778 -5.850 -0.472 1.00 0.00 28 LYS A CA 19
ATOM 24192 C C . LYS A 1 28 ? -15.678 -7.018 -0.092 1.00 0.00 28 LYS A C 19
ATOM 24193 O O . LYS A 1 28 ? -16.589 -6.896 0.704 1.00 0.00 28 LYS A O 19
ATOM 24212 N N . GLU A 1 29 ? -15.396 -8.161 -0.649 1.00 0.00 29 GLU A N 19
ATOM 24213 C CA . GLU A 1 29 ? -16.193 -9.372 -0.333 1.00 0.00 29 GLU A CA 19
ATOM 24214 C C . GLU A 1 29 ? -16.386 -9.461 1.177 1.00 0.00 29 GLU A C 19
ATOM 24215 O O . GLU A 1 29 ? -17.469 -9.715 1.668 1.00 0.00 29 GLU A O 19
ATOM 24227 N N . PHE A 1 30 ? -15.353 -9.184 1.911 1.00 0.00 30 PHE A N 19
ATOM 24228 C CA . PHE A 1 30 ? -15.452 -9.232 3.392 1.00 0.00 30 PHE A CA 19
ATOM 24229 C C . PHE A 1 30 ? -15.866 -7.846 3.885 1.00 0.00 30 PHE A C 19
ATOM 24230 O O . PHE A 1 30 ? -16.822 -7.701 4.629 1.00 0.00 30 PHE A O 19
ATOM 24247 N N . GLY A 1 31 ? -15.119 -6.844 3.539 1.00 0.00 31 GLY A N 19
ATOM 24248 C CA . GLY A 1 31 ? -15.447 -5.451 3.950 1.00 0.00 31 GLY A CA 19
ATOM 24249 C C . GLY A 1 31 ? -16.214 -4.717 2.855 1.00 0.00 31 GLY A C 19
ATOM 24250 O O . GLY A 1 31 ? -15.615 -3.940 2.117 1.00 0.00 31 GLY A O 19
ATOM 24254 N N . ASP A 1 32 ? -17.475 -4.943 2.715 1.00 0.00 32 ASP A N 19
ATOM 24255 C CA . ASP A 1 32 ? -18.241 -4.245 1.644 1.00 0.00 32 ASP A CA 19
ATOM 24256 C C . ASP A 1 32 ? -17.754 -2.799 1.481 1.00 0.00 32 ASP A C 19
ATOM 24257 O O . ASP A 1 32 ? -17.998 -2.166 0.475 1.00 0.00 32 ASP A O 19
ATOM 24266 N N . LYS A 1 33 ? -17.094 -2.263 2.463 1.00 0.00 33 LYS A N 19
ATOM 24267 C CA . LYS A 1 33 ? -16.563 -0.874 2.377 1.00 0.00 33 LYS A CA 19
ATOM 24268 C C . LYS A 1 33 ? -15.193 -0.845 1.704 1.00 0.00 33 LYS A C 19
ATOM 24269 O O . LYS A 1 33 ? -14.490 -1.843 1.683 1.00 0.00 33 LYS A O 19
ATOM 24288 N N . ILE A 1 34 ? -14.780 0.284 1.204 1.00 0.00 34 ILE A N 19
ATOM 24289 C CA . ILE A 1 34 ? -13.433 0.345 0.574 1.00 0.00 34 ILE A CA 19
ATOM 24290 C C . ILE A 1 34 ? -12.647 1.541 1.126 1.00 0.00 34 ILE A C 19
ATOM 24291 O O . ILE A 1 34 ? -13.109 2.658 1.153 1.00 0.00 34 ILE A O 19
ATOM 24307 N N . ASP A 1 35 ? -11.437 1.293 1.565 1.00 0.00 35 ASP A N 19
ATOM 24308 C CA . ASP A 1 35 ? -10.603 2.393 2.120 1.00 0.00 35 ASP A CA 19
ATOM 24309 C C . ASP A 1 35 ? -9.178 2.260 1.587 1.00 0.00 35 ASP A C 19
ATOM 24310 O O . ASP A 1 35 ? -8.269 1.879 2.298 1.00 0.00 35 ASP A O 19
ATOM 24319 N N . VAL A 1 36 ? -8.971 2.598 0.340 1.00 0.00 36 VAL A N 19
ATOM 24320 C CA . VAL A 1 36 ? -7.602 2.461 -0.226 1.00 0.00 36 VAL A CA 19
ATOM 24321 C C . VAL A 1 36 ? -6.846 3.780 -0.053 1.00 0.00 36 VAL A C 19
ATOM 24322 O O . VAL A 1 36 ? -7.162 4.791 -0.639 1.00 0.00 36 VAL A O 19
ATOM 24335 N N . GLU A 1 37 ? -5.785 3.745 0.732 1.00 0.00 37 GLU A N 19
ATOM 24336 C CA . GLU A 1 37 ? -5.021 5.007 0.946 1.00 0.00 37 GLU A CA 19
ATOM 24337 C C . GLU A 1 37 ? -3.820 5.011 -0.007 1.00 0.00 37 GLU A C 19
ATOM 24338 O O . GLU A 1 37 ? -3.276 3.996 -0.360 1.00 0.00 37 GLU A O 19
ATOM 24350 N N . LYS A 1 38 ? -3.419 6.166 -0.450 1.00 0.00 38 LYS A N 19
ATOM 24351 C CA . LYS A 1 38 ? -2.299 6.255 -1.423 1.00 0.00 38 LYS A CA 19
ATOM 24352 C C . LYS A 1 38 ? -1.373 7.430 -1.111 1.00 0.00 38 LYS A C 19
ATOM 24353 O O . LYS A 1 38 ? -1.825 8.561 -1.021 1.00 0.00 38 LYS A O 19
ATOM 24372 N N . ILE A 1 39 ? -0.123 7.184 -0.872 1.00 0.00 39 ILE A N 19
ATOM 24373 C CA . ILE A 1 39 ? 0.828 8.287 -0.555 1.00 0.00 39 ILE A CA 19
ATOM 24374 C C . ILE A 1 39 ? 1.976 8.344 -1.575 1.00 0.00 39 ILE A C 19
ATOM 24375 O O . ILE A 1 39 ? 2.048 7.554 -2.495 1.00 0.00 39 ILE A O 19
ATOM 24391 N N . ASP A 1 40 ? 2.816 9.332 -1.471 1.00 0.00 40 ASP A N 19
ATOM 24392 C CA . ASP A 1 40 ? 3.979 9.479 -2.392 1.00 0.00 40 ASP A CA 19
ATOM 24393 C C . ASP A 1 40 ? 5.319 9.268 -1.686 1.00 0.00 40 ASP A C 19
ATOM 24394 O O . ASP A 1 40 ? 5.394 9.289 -0.471 1.00 0.00 40 ASP A O 19
ATOM 24403 N N . ILE A 1 41 ? 6.377 9.130 -2.434 1.00 0.00 41 ILE A N 19
ATOM 24404 C CA . ILE A 1 41 ? 7.725 8.958 -1.814 1.00 0.00 41 ILE A CA 19
ATOM 24405 C C . ILE A 1 41 ? 8.200 10.220 -1.079 1.00 0.00 41 ILE A C 19
ATOM 24406 O O . ILE A 1 41 ? 8.882 10.138 -0.077 1.00 0.00 41 ILE A O 19
ATOM 24422 N N . MET A 1 42 ? 7.896 11.379 -1.586 1.00 0.00 42 MET A N 19
ATOM 24423 C CA . MET A 1 42 ? 8.350 12.638 -0.923 1.00 0.00 42 MET A CA 19
ATOM 24424 C C . MET A 1 42 ? 7.328 13.153 0.089 1.00 0.00 42 MET A C 19
ATOM 24425 O O . MET A 1 42 ? 7.574 14.109 0.797 1.00 0.00 42 MET A O 19
ATOM 24439 N N . VAL A 1 43 ? 6.174 12.553 0.149 1.00 0.00 43 VAL A N 19
ATOM 24440 C CA . VAL A 1 43 ? 5.144 13.039 1.110 1.00 0.00 43 VAL A CA 19
ATOM 24441 C C . VAL A 1 43 ? 4.937 12.007 2.218 1.00 0.00 43 VAL A C 19
ATOM 24442 O O . VAL A 1 43 ? 4.710 12.347 3.362 1.00 0.00 43 VAL A O 19
ATOM 24455 N N . ASP A 1 44 ? 5.019 10.747 1.889 1.00 0.00 44 ASP A N 19
ATOM 24456 C CA . ASP A 1 44 ? 4.830 9.697 2.928 1.00 0.00 44 ASP A CA 19
ATOM 24457 C C . ASP A 1 44 ? 6.127 8.912 3.126 1.00 0.00 44 ASP A C 19
ATOM 24458 O O . ASP A 1 44 ? 6.123 7.698 3.205 1.00 0.00 44 ASP A O 19
ATOM 24467 N N . ARG A 1 45 ? 7.240 9.599 3.223 1.00 0.00 45 ARG A N 19
ATOM 24468 C CA . ARG A 1 45 ? 8.519 8.857 3.395 1.00 0.00 45 ARG A CA 19
ATOM 24469 C C . ARG A 1 45 ? 8.450 8.013 4.671 1.00 0.00 45 ARG A C 19
ATOM 24470 O O . ARG A 1 45 ? 9.303 7.186 4.927 1.00 0.00 45 ARG A O 19
ATOM 24491 N N . GLU A 1 46 ? 7.399 8.157 5.425 1.00 0.00 46 GLU A N 19
ATOM 24492 C CA . GLU A 1 46 ? 7.225 7.340 6.660 1.00 0.00 46 GLU A CA 19
ATOM 24493 C C . GLU A 1 46 ? 7.347 5.853 6.334 1.00 0.00 46 GLU A C 19
ATOM 24494 O O . GLU A 1 46 ? 7.584 5.037 7.200 1.00 0.00 46 GLU A O 19
ATOM 24506 N N . LYS A 1 47 ? 7.157 5.481 5.098 1.00 0.00 47 LYS A N 19
ATOM 24507 C CA . LYS A 1 47 ? 7.261 4.036 4.757 1.00 0.00 47 LYS A CA 19
ATOM 24508 C C . LYS A 1 47 ? 8.580 3.488 5.278 1.00 0.00 47 LYS A C 19
ATOM 24509 O O . LYS A 1 47 ? 8.630 2.486 5.961 1.00 0.00 47 LYS A O 19
ATOM 24528 N N . ALA A 1 48 ? 9.647 4.069 4.888 1.00 0.00 48 ALA A N 19
ATOM 24529 C CA . ALA A 1 48 ? 10.987 3.668 5.334 1.00 0.00 48 ALA A CA 19
ATOM 24530 C C . ALA A 1 48 ? 11.166 3.892 6.816 1.00 0.00 48 ALA A C 19
ATOM 24531 O O . ALA A 1 48 ? 12.258 3.739 7.328 1.00 0.00 48 ALA A O 19
ATOM 24538 N N . ILE A 1 49 ? 10.188 4.434 7.489 1.00 0.00 49 ILE A N 19
ATOM 24539 C CA . ILE A 1 49 ? 10.417 4.695 8.922 1.00 0.00 49 ILE A CA 19
ATOM 24540 C C . ILE A 1 49 ? 11.307 3.555 9.383 1.00 0.00 49 ILE A C 19
ATOM 24541 O O . ILE A 1 49 ? 12.240 3.724 10.139 1.00 0.00 49 ILE A O 19
ATOM 24557 N N . GLU A 1 50 ? 11.046 2.397 8.845 1.00 0.00 50 GLU A N 19
ATOM 24558 C CA . GLU A 1 50 ? 11.880 1.212 9.150 1.00 0.00 50 GLU A CA 19
ATOM 24559 C C . GLU A 1 50 ? 13.345 1.533 8.833 1.00 0.00 50 GLU A C 19
ATOM 24560 O O . GLU A 1 50 ? 14.216 1.368 9.663 1.00 0.00 50 GLU A O 19
ATOM 24572 N N . TYR A 1 51 ? 13.624 2.009 7.642 1.00 0.00 51 TYR A N 19
ATOM 24573 C CA . TYR A 1 51 ? 15.042 2.355 7.301 1.00 0.00 51 TYR A CA 19
ATOM 24574 C C . TYR A 1 51 ? 15.146 3.824 6.898 1.00 0.00 51 TYR A C 19
ATOM 24575 O O . TYR A 1 51 ? 16.172 4.457 7.047 1.00 0.00 51 TYR A O 19
ATOM 24593 N N . GLY A 1 52 ? 14.081 4.354 6.390 1.00 0.00 52 GLY A N 19
ATOM 24594 C CA . GLY A 1 52 ? 14.061 5.776 5.949 1.00 0.00 52 GLY A CA 19
ATOM 24595 C C . GLY A 1 52 ? 15.369 6.154 5.248 1.00 0.00 52 GLY A C 19
ATOM 24596 O O . GLY A 1 52 ? 15.655 7.314 5.041 1.00 0.00 52 GLY A O 19
ATOM 24600 N N . LEU A 1 53 ? 16.172 5.203 4.896 1.00 0.00 53 LEU A N 19
ATOM 24601 C CA . LEU A 1 53 ? 17.439 5.477 4.162 1.00 0.00 53 LEU A CA 19
ATOM 24602 C C . LEU A 1 53 ? 17.122 5.570 2.675 1.00 0.00 53 LEU A C 19
ATOM 24603 O O . LEU A 1 53 ? 17.303 6.556 2.009 1.00 0.00 53 LEU A O 19
ATOM 24619 N N . MET A 1 54 ? 16.713 4.445 2.142 1.00 0.00 54 MET A N 19
ATOM 24620 C CA . MET A 1 54 ? 16.341 4.356 0.709 1.00 0.00 54 MET A CA 19
ATOM 24621 C C . MET A 1 54 ? 14.819 4.320 0.618 1.00 0.00 54 MET A C 19
ATOM 24622 O O . MET A 1 54 ? 14.248 3.397 0.053 1.00 0.00 54 MET A O 19
ATOM 24636 N N . ALA A 1 55 ? 14.162 5.300 1.163 1.00 0.00 55 ALA A N 19
ATOM 24637 C CA . ALA A 1 55 ? 12.675 5.257 1.172 1.00 0.00 55 ALA A CA 19
ATOM 24638 C C . ALA A 1 55 ? 12.102 6.118 0.040 1.00 0.00 55 ALA A C 19
ATOM 24639 O O . ALA A 1 55 ? 12.059 7.319 0.079 1.00 0.00 55 ALA A O 19
ATOM 24646 N N . VAL A 1 56 ? 11.619 5.450 -0.990 1.00 0.00 56 VAL A N 19
ATOM 24647 C CA . VAL A 1 56 ? 11.012 6.185 -2.131 1.00 0.00 56 VAL A CA 19
ATOM 24648 C C . VAL A 1 56 ? 9.858 5.375 -2.736 1.00 0.00 56 VAL A C 19
ATOM 24649 O O . VAL A 1 56 ? 8.706 5.747 -2.577 1.00 0.00 56 VAL A O 19
ATOM 24662 N N . PRO A 1 57 ? 10.174 4.228 -3.315 1.00 0.00 57 PRO A N 19
ATOM 24663 C CA . PRO A 1 57 ? 9.089 3.409 -3.892 1.00 0.00 57 PRO A CA 19
ATOM 24664 C C . PRO A 1 57 ? 8.695 2.331 -2.879 1.00 0.00 57 PRO A C 19
ATOM 24665 O O . PRO A 1 57 ? 9.320 1.331 -2.687 1.00 0.00 57 PRO A O 19
ATOM 24676 N N . ALA A 1 58 ? 7.575 2.563 -2.208 1.00 0.00 58 ALA A N 19
ATOM 24677 C CA . ALA A 1 58 ? 7.119 1.581 -1.187 1.00 0.00 58 ALA A CA 19
ATOM 24678 C C . ALA A 1 58 ? 5.614 1.679 -0.957 1.00 0.00 58 ALA A C 19
ATOM 24679 O O . ALA A 1 58 ? 4.919 2.446 -1.593 1.00 0.00 58 ALA A O 19
ATOM 24686 N N . ILE A 1 59 ? 5.110 0.882 -0.056 1.00 0.00 59 ILE A N 19
ATOM 24687 C CA . ILE A 1 59 ? 3.654 0.902 0.233 1.00 0.00 59 ILE A CA 19
ATOM 24688 C C . ILE A 1 59 ? 3.417 0.657 1.721 1.00 0.00 59 ILE A C 19
ATOM 24689 O O . ILE A 1 59 ? 4.025 -0.204 2.323 1.00 0.00 59 ILE A O 19
ATOM 24705 N N . ALA A 1 60 ? 2.466 1.352 2.305 1.00 0.00 60 ALA A N 19
ATOM 24706 C CA . ALA A 1 60 ? 2.222 1.103 3.751 1.00 0.00 60 ALA A CA 19
ATOM 24707 C C . ALA A 1 60 ? 1.349 -0.139 3.812 1.00 0.00 60 ALA A C 19
ATOM 24708 O O . ALA A 1 60 ? 0.367 -0.284 3.117 1.00 0.00 60 ALA A O 19
ATOM 24715 N N . ILE A 1 61 ? 1.724 -1.056 4.688 1.00 0.00 61 ILE A N 19
ATOM 24716 C CA . ILE A 1 61 ? 0.938 -2.313 4.706 1.00 0.00 61 ILE A CA 19
ATOM 24717 C C . ILE A 1 61 ? -0.268 -2.079 5.612 1.00 0.00 61 ILE A C 19
ATOM 24718 O O . ILE A 1 61 ? -0.371 -2.541 6.721 1.00 0.00 61 ILE A O 19
ATOM 24734 N N . ASN A 1 62 ? -1.275 -1.443 5.033 1.00 0.00 62 ASN A N 19
ATOM 24735 C CA . ASN A 1 62 ? -2.529 -1.193 5.790 1.00 0.00 62 ASN A CA 19
ATOM 24736 C C . ASN A 1 62 ? -2.889 -2.468 6.530 1.00 0.00 62 ASN A C 19
ATOM 24737 O O . ASN A 1 62 ? -3.624 -3.298 6.039 1.00 0.00 62 ASN A O 19
ATOM 24748 N N . GLY A 1 63 ? -2.333 -2.629 7.691 1.00 0.00 63 GLY A N 19
ATOM 24749 C CA . GLY A 1 63 ? -2.558 -3.853 8.503 1.00 0.00 63 GLY A CA 19
ATOM 24750 C C . GLY A 1 63 ? -1.444 -3.883 9.544 1.00 0.00 63 GLY A C 19
ATOM 24751 O O . GLY A 1 63 ? -1.663 -4.139 10.711 1.00 0.00 63 GLY A O 19
ATOM 24755 N N . VAL A 1 64 ? -0.239 -3.597 9.114 1.00 0.00 64 VAL A N 19
ATOM 24756 C CA . VAL A 1 64 ? 0.910 -3.577 10.051 1.00 0.00 64 VAL A CA 19
ATOM 24757 C C . VAL A 1 64 ? 1.700 -2.255 9.921 1.00 0.00 64 VAL A C 19
ATOM 24758 O O . VAL A 1 64 ? 1.791 -1.501 10.869 1.00 0.00 64 VAL A O 19
ATOM 24771 N N . VAL A 1 65 ? 2.259 -1.945 8.768 1.00 0.00 65 VAL A N 19
ATOM 24772 C CA . VAL A 1 65 ? 3.022 -0.660 8.645 1.00 0.00 65 VAL A CA 19
ATOM 24773 C C . VAL A 1 65 ? 3.283 -0.294 7.178 1.00 0.00 65 VAL A C 19
ATOM 24774 O O . VAL A 1 65 ? 2.411 0.194 6.483 1.00 0.00 65 VAL A O 19
ATOM 24787 N N . ARG A 1 66 ? 4.493 -0.502 6.722 1.00 0.00 66 ARG A N 19
ATOM 24788 C CA . ARG A 1 66 ? 4.863 -0.163 5.315 1.00 0.00 66 ARG A CA 19
ATOM 24789 C C . ARG A 1 66 ? 6.017 -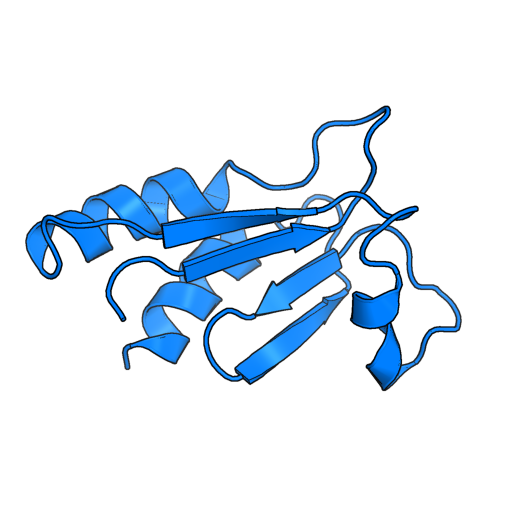1.058 4.851 1.00 0.00 66 ARG A C 19
ATOM 24790 O O . ARG A 1 66 ? 6.683 -1.686 5.650 1.00 0.00 66 ARG A O 19
ATOM 24811 N N . PHE A 1 67 ? 6.262 -1.124 3.569 1.00 0.00 67 PHE A N 19
ATOM 24812 C CA . PHE A 1 67 ? 7.373 -1.988 3.071 1.00 0.00 67 PHE A CA 19
ATOM 24813 C C . PHE A 1 67 ? 8.047 -1.359 1.850 1.00 0.00 67 PHE A C 19
ATOM 24814 O O . PHE A 1 67 ? 7.663 -0.304 1.386 1.00 0.00 67 PHE A O 19
ATOM 24831 N N . VAL A 1 68 ? 9.062 -1.996 1.335 1.00 0.00 68 VAL A N 19
ATOM 24832 C CA . VAL A 1 68 ? 9.753 -1.477 0.122 1.00 0.00 68 VAL A CA 19
ATOM 24833 C C . VAL A 1 68 ? 9.077 -2.049 -1.120 1.00 0.00 68 VAL A C 19
ATOM 24834 O O . VAL A 1 68 ? 8.991 -3.258 -1.267 1.00 0.00 68 VAL A O 19
ATOM 24847 N N . GLY A 1 69 ? 8.588 -1.233 -2.000 1.00 0.00 69 GLY A N 19
ATOM 24848 C CA . GLY A 1 69 ? 7.915 -1.788 -3.204 1.00 0.00 69 GLY A CA 19
ATOM 24849 C C . GLY A 1 69 ? 7.829 -0.749 -4.313 1.00 0.00 69 GLY A C 19
ATOM 24850 O O . GLY A 1 69 ? 6.973 0.108 -4.307 1.00 0.00 69 GLY A O 19
ATOM 24854 N N . ALA A 1 70 ? 8.676 -0.833 -5.287 1.00 0.00 70 ALA A N 19
ATOM 24855 C CA . ALA A 1 70 ? 8.598 0.140 -6.395 1.00 0.00 70 ALA A CA 19
ATOM 24856 C C . ALA A 1 70 ? 7.673 -0.426 -7.473 1.00 0.00 70 ALA A C 19
ATOM 24857 O O . ALA A 1 70 ? 6.491 -0.138 -7.468 1.00 0.00 70 ALA A O 19
ATOM 24864 N N . PRO A 1 71 ? 8.204 -1.258 -8.336 1.00 0.00 71 PRO A N 19
ATOM 24865 C CA . PRO A 1 71 ? 7.335 -1.862 -9.359 1.00 0.00 71 PRO A CA 19
ATOM 24866 C C . PRO A 1 71 ? 6.616 -3.067 -8.750 1.00 0.00 71 PRO A C 19
ATOM 24867 O O . PRO A 1 71 ? 6.028 -3.873 -9.441 1.00 0.00 71 PRO A O 19
ATOM 24878 N N . SER A 1 72 ? 6.627 -3.171 -7.442 1.00 0.00 72 SER A N 19
ATOM 24879 C CA . SER A 1 72 ? 5.943 -4.322 -6.781 1.00 0.00 72 SER A CA 19
ATOM 24880 C C . SER A 1 72 ? 4.572 -3.916 -6.240 1.00 0.00 72 SER A C 19
ATOM 24881 O O . SER A 1 72 ? 4.362 -3.852 -5.045 1.00 0.00 72 SER A O 19
ATOM 24889 N N . ARG A 1 73 ? 3.627 -3.659 -7.101 1.00 0.00 73 ARG A N 19
ATOM 24890 C CA . ARG A 1 73 ? 2.272 -3.282 -6.618 1.00 0.00 73 ARG A CA 19
ATOM 24891 C C . ARG A 1 73 ? 1.559 -4.523 -6.092 1.00 0.00 73 ARG A C 19
ATOM 24892 O O . ARG A 1 73 ? 0.889 -4.486 -5.082 1.00 0.00 73 ARG A O 19
ATOM 24913 N N . GLU A 1 74 ? 1.704 -5.630 -6.766 1.00 0.00 74 GLU A N 19
ATOM 24914 C CA . GLU A 1 74 ? 1.045 -6.875 -6.291 1.00 0.00 74 GLU A CA 19
ATOM 24915 C C . GLU A 1 74 ? 1.282 -7.026 -4.795 1.00 0.00 74 GLU A C 19
ATOM 24916 O O . GLU A 1 74 ? 0.427 -7.474 -4.059 1.00 0.00 74 GLU A O 19
ATOM 24928 N N . GLU A 1 75 ? 2.440 -6.642 -4.338 1.00 0.00 75 GLU A N 19
ATOM 24929 C CA . GLU A 1 75 ? 2.724 -6.750 -2.889 1.00 0.00 75 GLU A CA 19
ATOM 24930 C C . GLU A 1 75 ? 1.553 -6.153 -2.115 1.00 0.00 75 GLU A C 19
ATOM 24931 O O . GLU A 1 75 ? 1.101 -6.697 -1.127 1.00 0.00 75 GLU A O 19
ATOM 24943 N N . LEU A 1 76 ? 1.041 -5.048 -2.581 1.00 0.00 76 LEU A N 19
ATOM 24944 C CA . LEU A 1 76 ? -0.125 -4.424 -1.901 1.00 0.00 76 LEU A CA 19
ATOM 24945 C C . LEU A 1 76 ? -1.262 -5.437 -1.835 1.00 0.00 76 LEU A C 19
ATOM 24946 O O . LEU A 1 76 ? -1.962 -5.547 -0.848 1.00 0.00 76 LEU A O 19
ATOM 24962 N N . PHE A 1 77 ? -1.445 -6.184 -2.890 1.00 0.00 77 PHE A N 19
ATOM 24963 C CA . PHE A 1 77 ? -2.532 -7.196 -2.902 1.00 0.00 77 PHE A CA 19
ATOM 24964 C C . PHE A 1 77 ? -2.306 -8.217 -1.785 1.00 0.00 77 PHE A C 19
ATOM 24965 O O . PHE A 1 77 ? -3.220 -8.622 -1.100 1.00 0.00 77 PHE A O 19
ATOM 24982 N N . GLU A 1 78 ? -1.095 -8.641 -1.610 1.00 0.00 78 GLU A N 19
ATOM 24983 C CA . GLU A 1 78 ? -0.764 -9.619 -0.537 1.00 0.00 78 GLU A CA 19
ATOM 24984 C C . GLU A 1 78 ? -0.690 -8.916 0.820 1.00 0.00 78 GLU A C 19
ATOM 24985 O O . GLU A 1 78 ? -0.773 -9.534 1.861 1.00 0.00 78 GLU A O 19
ATOM 24997 N N . ALA A 1 79 ? -0.458 -7.628 0.815 1.00 0.00 79 ALA A N 19
ATOM 24998 C CA . ALA A 1 79 ? -0.334 -6.894 2.105 1.00 0.00 79 ALA A CA 19
ATOM 24999 C C . ALA A 1 79 ? -1.723 -6.615 2.682 1.00 0.00 79 ALA A C 19
ATOM 25000 O O . ALA A 1 79 ? -1.937 -6.721 3.872 1.00 0.00 79 ALA A O 19
ATOM 25007 N N . ILE A 1 80 ? -2.672 -6.272 1.860 1.00 0.00 80 ILE A N 19
ATOM 25008 C CA . ILE A 1 80 ? -4.041 -6.018 2.383 1.00 0.00 80 ILE A CA 19
ATOM 25009 C C . ILE A 1 80 ? -4.615 -7.327 2.920 1.00 0.00 80 ILE A C 19
ATOM 25010 O O . ILE A 1 80 ? -5.390 -7.348 3.852 1.00 0.00 80 ILE A O 19
ATOM 25026 N N . ASN A 1 81 ? -4.243 -8.427 2.323 1.00 0.00 81 ASN A N 19
ATOM 25027 C CA . ASN A 1 81 ? -4.741 -9.749 2.799 1.00 0.00 81 ASN A CA 19
ATOM 25028 C C . ASN A 1 81 ? -3.955 -10.158 4.041 1.00 0.00 81 ASN A C 19
ATOM 25029 O O . ASN A 1 81 ? -4.489 -10.746 4.968 1.00 0.00 81 ASN A O 19
ATOM 25040 N N . ASP A 1 82 ? -2.690 -9.693 4.123 1.00 0.00 82 ASP A N 19
ATOM 25041 C CA . ASP A 1 82 ? -1.987 -10.155 5.348 1.00 0.00 82 ASP A CA 19
ATOM 25042 C C . ASP A 1 82 ? -2.204 -9.048 6.397 1.00 0.00 82 ASP A C 19
ATOM 25043 O O . ASP A 1 82 ? -2.235 -9.374 7.595 1.00 0.00 82 ASP A O 19
ATOM 25052 N N . GLU A 1 83 ? -2.774 -7.950 6.005 1.00 0.00 83 GLU A N 19
ATOM 25053 C CA . GLU A 1 83 ? -3.187 -6.902 6.974 1.00 0.00 83 GLU A CA 19
ATOM 25054 C C . GLU A 1 83 ? -4.442 -7.385 7.687 1.00 0.00 83 GLU A C 19
ATOM 25055 O O . GLU A 1 83 ? -4.500 -7.446 8.901 1.00 0.00 83 GLU A O 19
ATOM 25067 N N . MET A 1 84 ? -5.445 -7.733 6.936 1.00 0.00 84 MET A N 19
ATOM 25068 C CA . MET A 1 84 ? -6.709 -8.227 7.554 1.00 0.00 84 MET A CA 19
ATOM 25069 C C . MET A 1 84 ? -6.533 -9.663 8.056 1.00 0.00 84 MET A C 19
ATOM 25070 O O . MET A 1 84 ? -7.241 -10.113 8.935 1.00 0.00 84 MET A O 19
ATOM 25084 N N . GLU A 1 85 ? -5.582 -10.377 7.521 1.00 0.00 85 GLU A N 19
ATOM 25085 C CA . GLU A 1 85 ? -5.358 -11.781 7.973 1.00 0.00 85 GLU A CA 19
ATOM 25086 C C . GLU A 1 85 ? -4.152 -12.384 7.248 1.00 0.00 85 GLU A C 19
ATOM 25087 O O . GLU A 1 85 ? -3.074 -12.364 7.818 1.00 0.00 85 GLU A O 19
ATOM 25100 N N . MET A 1 1 ? -11.484 -3.482 9.964 1.00 0.00 1 MET A N 20
ATOM 25101 C CA . MET A 1 1 ? -11.178 -2.678 8.746 1.00 0.00 1 MET A CA 20
ATOM 25102 C C . MET A 1 1 ? -11.285 -3.552 7.494 1.00 0.00 1 MET A C 20
ATOM 25103 O O . MET A 1 1 ? -10.777 -4.655 7.451 1.00 0.00 1 MET A O 20
ATOM 25119 N N . VAL A 1 2 ? -11.940 -3.067 6.476 1.00 0.00 2 VAL A N 20
ATOM 25120 C CA . VAL A 1 2 ? -12.078 -3.872 5.228 1.00 0.00 2 VAL A CA 20
ATOM 25121 C C . VAL A 1 2 ? -10.811 -3.762 4.382 1.00 0.00 2 VAL A C 20
ATOM 25122 O O . VAL A 1 2 ? -9.873 -4.517 4.540 1.00 0.00 2 VAL A O 20
ATOM 25135 N N . VAL A 1 3 ? -10.790 -2.832 3.472 1.00 0.00 3 VAL A N 20
ATOM 25136 C CA . VAL A 1 3 ? -9.601 -2.659 2.608 1.00 0.00 3 VAL A CA 20
ATOM 25137 C C . VAL A 1 3 ? -8.624 -1.650 3.218 1.00 0.00 3 VAL A C 20
ATOM 25138 O O . VAL A 1 3 ? -8.988 -0.529 3.527 1.00 0.00 3 VAL A O 20
ATOM 25151 N N . ASN A 1 4 ? -7.376 -2.011 3.336 1.00 0.00 4 ASN A N 20
ATOM 25152 C CA . ASN A 1 4 ? -6.375 -1.067 3.921 1.00 0.00 4 ASN A CA 20
ATOM 25153 C C . ASN A 1 4 ? -5.063 -1.184 3.145 1.00 0.00 4 ASN A C 20
ATOM 25154 O O . ASN A 1 4 ? -4.365 -2.163 3.180 1.00 0.00 4 ASN A O 20
ATOM 25165 N N . ILE A 1 5 ? -4.773 -0.175 2.360 1.00 0.00 5 ILE A N 20
ATOM 25166 C CA . ILE A 1 5 ? -3.542 -0.193 1.535 1.00 0.00 5 ILE A CA 20
ATOM 25167 C C . ILE A 1 5 ? -2.805 1.143 1.577 1.00 0.00 5 ILE A C 20
ATOM 25168 O O . ILE A 1 5 ? -3.417 2.184 1.409 1.00 0.00 5 ILE A O 20
ATOM 25184 N N . GLU A 1 6 ? -1.513 1.142 1.715 1.00 0.00 6 GLU A N 20
ATOM 25185 C CA . GLU A 1 6 ? -0.806 2.444 1.685 1.00 0.00 6 GLU A CA 20
ATOM 25186 C C . GLU A 1 6 ? 0.238 2.406 0.562 1.00 0.00 6 GLU A C 20
ATOM 25187 O O . GLU A 1 6 ? 1.323 1.881 0.695 1.00 0.00 6 GLU A O 20
ATOM 25199 N N . VAL A 1 7 ? -0.070 3.033 -0.543 1.00 0.00 7 VAL A N 20
ATOM 25200 C CA . VAL A 1 7 ? 0.878 3.003 -1.694 1.00 0.00 7 VAL A CA 20
ATOM 25201 C C . VAL A 1 7 ? 1.737 4.262 -1.673 1.00 0.00 7 VAL A C 20
ATOM 25202 O O . VAL A 1 7 ? 1.307 5.359 -1.941 1.00 0.00 7 VAL A O 20
ATOM 25215 N N . PHE A 1 8 ? 2.986 4.086 -1.290 1.00 0.00 8 PHE A N 20
ATOM 25216 C CA . PHE A 1 8 ? 3.914 5.247 -1.206 1.00 0.00 8 PHE A CA 20
ATOM 25217 C C . PHE A 1 8 ? 5.079 5.047 -2.179 1.00 0.00 8 PHE A C 20
ATOM 25218 O O . PHE A 1 8 ? 6.002 4.304 -1.912 1.00 0.00 8 PHE A O 20
ATOM 25235 N N . THR A 1 9 ? 5.042 5.705 -3.304 1.00 0.00 9 THR A N 20
ATOM 25236 C CA . THR A 1 9 ? 6.148 5.562 -4.293 1.00 0.00 9 THR A CA 20
ATOM 25237 C C . THR A 1 9 ? 6.576 6.935 -4.811 1.00 0.00 9 THR A C 20
ATOM 25238 O O . THR A 1 9 ? 7.702 7.353 -4.645 1.00 0.00 9 THR A O 20
ATOM 25249 N N . SER A 1 10 ? 5.679 7.643 -5.448 1.00 0.00 10 SER A N 20
ATOM 25250 C CA . SER A 1 10 ? 6.046 8.983 -5.983 1.00 0.00 10 SER A CA 20
ATOM 25251 C C . SER A 1 10 ? 4.826 9.690 -6.582 1.00 0.00 10 SER A C 20
ATOM 25252 O O . SER A 1 10 ? 3.957 9.065 -7.157 1.00 0.00 10 SER A O 20
ATOM 25260 N N . PRO A 1 11 ? 4.808 10.986 -6.410 1.00 0.00 11 PRO A N 20
ATOM 25261 C CA . PRO A 1 11 ? 3.691 11.814 -6.924 1.00 0.00 11 PRO A CA 20
ATOM 25262 C C . PRO A 1 11 ? 3.818 12.013 -8.435 1.00 0.00 11 PRO A C 20
ATOM 25263 O O . PRO A 1 11 ? 2.922 12.518 -9.082 1.00 0.00 11 PRO A O 20
ATOM 25274 N N . THR A 1 12 ? 4.922 11.625 -9.007 1.00 0.00 12 THR A N 20
ATOM 25275 C CA . THR A 1 12 ? 5.092 11.798 -10.478 1.00 0.00 12 THR A CA 20
ATOM 25276 C C . THR A 1 12 ? 4.341 10.691 -11.220 1.00 0.00 12 THR A C 20
ATOM 25277 O O . THR A 1 12 ? 4.291 10.661 -12.433 1.00 0.00 12 THR A O 20
ATOM 25288 N N . CYS A 1 13 ? 3.792 9.758 -10.492 1.00 0.00 13 CYS A N 20
ATOM 25289 C CA . CYS A 1 13 ? 3.032 8.647 -11.131 1.00 0.00 13 CYS A CA 20
ATOM 25290 C C . CYS A 1 13 ? 2.107 7.987 -10.108 1.00 0.00 13 CYS A C 20
ATOM 25291 O O . CYS A 1 13 ? 1.923 8.485 -9.017 1.00 0.00 13 CYS A O 20
ATOM 25299 N N . PRO A 1 14 ? 1.619 6.832 -10.473 1.00 0.00 14 PRO A N 20
ATOM 25300 C CA . PRO A 1 14 ? 0.758 6.050 -9.564 1.00 0.00 14 PRO A CA 20
ATOM 25301 C C . PRO A 1 14 ? 1.616 5.212 -8.605 1.00 0.00 14 PRO A C 20
ATOM 25302 O O . PRO A 1 14 ? 2.360 4.346 -9.021 1.00 0.00 14 PRO A O 20
ATOM 25313 N N . TYR A 1 15 ? 1.513 5.459 -7.327 1.00 0.00 15 TYR A N 20
ATOM 25314 C CA . TYR A 1 15 ? 2.321 4.668 -6.356 1.00 0.00 15 TYR A CA 20
ATOM 25315 C C . TYR A 1 15 ? 2.167 3.171 -6.656 1.00 0.00 15 TYR A C 20
ATOM 25316 O O . TYR A 1 15 ? 2.976 2.579 -7.342 1.00 0.00 15 TYR A O 20
ATOM 25334 N N . CYS A 1 16 ? 1.125 2.558 -6.155 1.00 0.00 16 CYS A N 20
ATOM 25335 C CA . CYS A 1 16 ? 0.907 1.103 -6.419 1.00 0.00 16 CYS A CA 20
ATOM 25336 C C . CYS A 1 16 ? -0.584 0.764 -6.286 1.00 0.00 16 CYS A C 20
ATOM 25337 O O . CYS A 1 16 ? -0.942 -0.267 -5.754 1.00 0.00 16 CYS A O 20
ATOM 25345 N N . PRO A 1 17 ? -1.404 1.660 -6.771 1.00 0.00 17 PRO A N 20
ATOM 25346 C CA . PRO A 1 17 ? -2.878 1.472 -6.702 1.00 0.00 17 PRO A CA 20
ATOM 25347 C C . PRO A 1 17 ? -3.348 0.415 -7.707 1.00 0.00 17 PRO A C 20
ATOM 25348 O O . PRO A 1 17 ? -4.451 0.479 -8.213 1.00 0.00 17 PRO A O 20
ATOM 25359 N N . MET A 1 18 ? -2.528 -0.551 -8.008 1.00 0.00 18 MET A N 20
ATOM 25360 C CA . MET A 1 18 ? -2.946 -1.596 -8.989 1.00 0.00 18 MET A CA 20
ATOM 25361 C C . MET A 1 18 ? -3.162 -2.931 -8.283 1.00 0.00 18 MET A C 20
ATOM 25362 O O . MET A 1 18 ? -4.247 -3.479 -8.282 1.00 0.00 18 MET A O 20
ATOM 25376 N N . ALA A 1 19 ? -2.132 -3.463 -7.692 1.00 0.00 19 ALA A N 20
ATOM 25377 C CA . ALA A 1 19 ? -2.271 -4.768 -6.993 1.00 0.00 19 ALA A CA 20
ATOM 25378 C C . ALA A 1 19 ? -3.343 -4.670 -5.911 1.00 0.00 19 ALA A C 20
ATOM 25379 O O . ALA A 1 19 ? -3.890 -5.662 -5.471 1.00 0.00 19 ALA A O 20
ATOM 25386 N N . ILE A 1 20 ? -3.654 -3.478 -5.489 1.00 0.00 20 ILE A N 20
ATOM 25387 C CA . ILE A 1 20 ? -4.696 -3.312 -4.441 1.00 0.00 20 ILE A CA 20
ATOM 25388 C C . ILE A 1 20 ? -6.075 -3.515 -5.057 1.00 0.00 20 ILE A C 20
ATOM 25389 O O . ILE A 1 20 ? -6.948 -4.120 -4.466 1.00 0.00 20 ILE A O 20
ATOM 25405 N N . GLU A 1 21 ? -6.275 -3.032 -6.252 1.00 0.00 21 GLU A N 20
ATOM 25406 C CA . GLU A 1 21 ? -7.592 -3.223 -6.905 1.00 0.00 21 GLU A CA 20
ATOM 25407 C C . GLU A 1 21 ? -7.967 -4.696 -6.799 1.00 0.00 21 GLU A C 20
ATOM 25408 O O . GLU A 1 21 ? -9.113 -5.050 -6.607 1.00 0.00 21 GLU A O 20
ATOM 25420 N N . VAL A 1 22 ? -6.994 -5.560 -6.896 1.00 0.00 22 VAL A N 20
ATOM 25421 C CA . VAL A 1 22 ? -7.281 -7.017 -6.772 1.00 0.00 22 VAL A CA 20
ATOM 25422 C C . VAL A 1 22 ? -7.590 -7.336 -5.311 1.00 0.00 22 VAL A C 20
ATOM 25423 O O . VAL A 1 22 ? -8.513 -8.055 -4.998 1.00 0.00 22 VAL A O 20
ATOM 25436 N N . VAL A 1 23 ? -6.826 -6.782 -4.416 1.00 0.00 23 VAL A N 20
ATOM 25437 C CA . VAL A 1 23 ? -7.070 -6.996 -2.966 1.00 0.00 23 VAL A CA 20
ATOM 25438 C C . VAL A 1 23 ? -8.354 -6.275 -2.560 1.00 0.00 23 VAL A C 20
ATOM 25439 O O . VAL A 1 23 ? -9.012 -6.632 -1.605 1.00 0.00 23 VAL A O 20
ATOM 25452 N N . ASP A 1 24 ? -8.680 -5.221 -3.259 1.00 0.00 24 ASP A N 20
ATOM 25453 C CA . ASP A 1 24 ? -9.909 -4.454 -2.932 1.00 0.00 24 ASP A CA 20
ATOM 25454 C C . ASP A 1 24 ? -11.107 -5.240 -3.435 1.00 0.00 24 ASP A C 20
ATOM 25455 O O . ASP A 1 24 ? -12.161 -5.270 -2.833 1.00 0.00 24 ASP A O 20
ATOM 25464 N N . GLU A 1 25 ? -10.930 -5.882 -4.551 1.00 0.00 25 GLU A N 20
ATOM 25465 C CA . GLU A 1 25 ? -12.020 -6.696 -5.136 1.00 0.00 25 GLU A CA 20
ATOM 25466 C C . GLU A 1 25 ? -12.442 -7.769 -4.134 1.00 0.00 25 GLU A C 20
ATOM 25467 O O . GLU A 1 25 ? -13.611 -8.011 -3.915 1.00 0.00 25 GLU A O 20
ATOM 25479 N N . ALA A 1 26 ? -11.486 -8.411 -3.520 1.00 0.00 26 ALA A N 20
ATOM 25480 C CA . ALA A 1 26 ? -11.811 -9.467 -2.521 1.00 0.00 26 ALA A CA 20
ATOM 25481 C C . ALA A 1 26 ? -12.187 -8.830 -1.188 1.00 0.00 26 ALA A C 20
ATOM 25482 O O . ALA A 1 26 ? -13.104 -9.262 -0.515 1.00 0.00 26 ALA A O 20
ATOM 25489 N N . LYS A 1 27 ? -11.481 -7.806 -0.794 1.00 0.00 27 LYS A N 20
ATOM 25490 C CA . LYS A 1 27 ? -11.802 -7.162 0.507 1.00 0.00 27 LYS A CA 20
ATOM 25491 C C . LYS A 1 27 ? -13.162 -6.483 0.408 1.00 0.00 27 LYS A C 20
ATOM 25492 O O . LYS A 1 27 ? -13.855 -6.309 1.390 1.00 0.00 27 LYS A O 20
ATOM 25511 N N . LYS A 1 28 ? -13.574 -6.154 -0.783 1.00 0.00 28 LYS A N 20
ATOM 25512 C CA . LYS A 1 28 ? -14.914 -5.543 -0.956 1.00 0.00 28 LYS A CA 20
ATOM 25513 C C . LYS A 1 28 ? -15.957 -6.613 -0.659 1.00 0.00 28 LYS A C 20
ATOM 25514 O O . LYS A 1 28 ? -16.904 -6.404 0.073 1.00 0.00 28 LYS A O 20
ATOM 25533 N N . GLU A 1 29 ? -15.755 -7.774 -1.216 1.00 0.00 29 GLU A N 20
ATOM 25534 C CA . GLU A 1 29 ? -16.690 -8.903 -0.984 1.00 0.00 29 GLU A CA 20
ATOM 25535 C C . GLU A 1 29 ? -16.970 -9.023 0.510 1.00 0.00 29 GLU A C 20
ATOM 25536 O O . GLU A 1 29 ? -18.090 -9.221 0.936 1.00 0.00 29 GLU A O 20
ATOM 25548 N N . PHE A 1 30 ? -15.964 -8.856 1.306 1.00 0.00 30 PHE A N 20
ATOM 25549 C CA . PHE A 1 30 ? -16.146 -8.946 2.777 1.00 0.00 30 PHE A CA 20
ATOM 25550 C C . PHE A 1 30 ? -16.487 -7.558 3.323 1.00 0.00 30 PHE A C 20
ATOM 25551 O O . PHE A 1 30 ? -17.494 -7.372 3.979 1.00 0.00 30 PHE A O 20
ATOM 25568 N N . GLY A 1 31 ? -15.632 -6.604 3.099 1.00 0.00 31 GLY A N 20
ATOM 25569 C CA . GLY A 1 31 ? -15.890 -5.218 3.581 1.00 0.00 31 GLY A CA 20
ATOM 25570 C C . GLY A 1 31 ? -16.499 -4.349 2.478 1.00 0.00 31 GLY A C 20
ATOM 25571 O O . GLY A 1 31 ? -15.794 -3.562 1.867 1.00 0.00 31 GLY A O 20
ATOM 25575 N N . ASP A 1 32 ? -17.755 -4.474 2.194 1.00 0.00 32 ASP A N 20
ATOM 25576 C CA . ASP A 1 32 ? -18.341 -3.632 1.112 1.00 0.00 32 ASP A CA 20
ATOM 25577 C C . ASP A 1 32 ? -17.644 -2.265 1.069 1.00 0.00 32 ASP A C 20
ATOM 25578 O O . ASP A 1 32 ? -17.575 -1.623 0.045 1.00 0.00 32 ASP A O 20
ATOM 25587 N N . LYS A 1 33 ? -17.129 -1.825 2.183 1.00 0.00 33 LYS A N 20
ATOM 25588 C CA . LYS A 1 33 ? -16.397 -0.529 2.245 1.00 0.00 33 LYS A CA 20
ATOM 25589 C C . LYS A 1 33 ? -14.907 -0.717 1.938 1.00 0.00 33 LYS A C 20
ATOM 25590 O O . LYS A 1 33 ? -14.369 -1.795 2.105 1.00 0.00 33 LYS A O 20
ATOM 25609 N N . ILE A 1 34 ? -14.227 0.319 1.534 1.00 0.00 34 ILE A N 20
ATOM 25610 C CA . ILE A 1 34 ? -12.768 0.173 1.270 1.00 0.00 34 ILE A CA 20
ATOM 25611 C C . ILE A 1 34 ? -11.976 1.272 1.993 1.00 0.00 34 ILE A C 20
ATOM 25612 O O . ILE A 1 34 ? -12.455 2.366 2.209 1.00 0.00 34 ILE A O 20
ATOM 25628 N N . ASP A 1 35 ? -10.755 0.980 2.354 1.00 0.00 35 ASP A N 20
ATOM 25629 C CA . ASP A 1 35 ? -9.915 1.987 3.052 1.00 0.00 35 ASP A CA 20
ATOM 25630 C C . ASP A 1 35 ? -8.498 1.921 2.492 1.00 0.00 35 ASP A C 20
ATOM 25631 O O . ASP A 1 35 ? -7.548 1.642 3.201 1.00 0.00 35 ASP A O 20
ATOM 25640 N N . VAL A 1 36 ? -8.345 2.183 1.226 1.00 0.00 36 VAL A N 20
ATOM 25641 C CA . VAL A 1 36 ? -6.989 2.105 0.629 1.00 0.00 36 VAL A CA 20
ATOM 25642 C C . VAL A 1 36 ? -6.320 3.472 0.696 1.00 0.00 36 VAL A C 20
ATOM 25643 O O . VAL A 1 36 ? -6.737 4.428 0.067 1.00 0.00 36 VAL A O 20
ATOM 25656 N N . GLU A 1 37 ? -5.246 3.565 1.441 1.00 0.00 37 GLU A N 20
ATOM 25657 C CA . GLU A 1 37 ? -4.565 4.888 1.568 1.00 0.00 37 GLU A CA 20
ATOM 25658 C C . GLU A 1 37 ? -3.380 4.915 0.601 1.00 0.00 37 GLU A C 20
ATOM 25659 O O . GLU A 1 37 ? -2.712 3.939 0.383 1.00 0.00 37 GLU A O 20
ATOM 25671 N N . LYS A 1 38 ? -3.169 6.037 -0.028 1.00 0.00 38 LYS A N 20
ATOM 25672 C CA . LYS A 1 38 ? -2.087 6.150 -1.048 1.00 0.00 38 LYS A CA 20
ATOM 25673 C C . LYS A 1 38 ? -1.329 7.472 -0.929 1.00 0.00 38 LYS A C 20
ATOM 25674 O O . LYS A 1 38 ? -1.936 8.521 -0.834 1.00 0.00 38 LYS A O 20
ATOM 25693 N N . ILE A 1 39 ? -0.029 7.438 -0.905 1.00 0.00 39 ILE A N 20
ATOM 25694 C CA . ILE A 1 39 ? 0.755 8.703 -0.799 1.00 0.00 39 ILE A CA 20
ATOM 25695 C C . ILE A 1 39 ? 1.967 8.649 -1.746 1.00 0.00 39 ILE A C 20
ATOM 25696 O O . ILE A 1 39 ? 2.239 7.640 -2.361 1.00 0.00 39 ILE A O 20
ATOM 25712 N N . ASP A 1 40 ? 2.678 9.736 -1.882 1.00 0.00 40 ASP A N 20
ATOM 25713 C CA . ASP A 1 40 ? 3.875 9.747 -2.764 1.00 0.00 40 ASP A CA 20
ATOM 25714 C C . ASP A 1 40 ? 5.168 9.732 -1.936 1.00 0.00 40 ASP A C 20
ATOM 25715 O O . ASP A 1 40 ? 5.148 9.918 -0.735 1.00 0.00 40 ASP A O 20
ATOM 25724 N N . ILE A 1 41 ? 6.292 9.535 -2.573 1.00 0.00 41 ILE A N 20
ATOM 25725 C CA . ILE A 1 41 ? 7.582 9.527 -1.822 1.00 0.00 41 ILE A CA 20
ATOM 25726 C C . ILE A 1 41 ? 7.996 10.939 -1.398 1.00 0.00 41 ILE A C 20
ATOM 25727 O O . ILE A 1 41 ? 8.813 11.110 -0.510 1.00 0.00 41 ILE A O 20
ATOM 25743 N N . MET A 1 42 ? 7.437 11.951 -2.005 1.00 0.00 42 MET A N 20
ATOM 25744 C CA . MET A 1 42 ? 7.831 13.333 -1.609 1.00 0.00 42 MET A CA 20
ATOM 25745 C C . MET A 1 42 ? 6.881 13.866 -0.531 1.00 0.00 42 MET A C 20
ATOM 25746 O O . MET A 1 42 ? 7.192 14.806 0.170 1.00 0.00 42 MET A O 20
ATOM 25760 N N . VAL A 1 43 ? 5.758 13.234 -0.357 1.00 0.00 43 VAL A N 20
ATOM 25761 C CA . VAL A 1 43 ? 4.793 13.685 0.683 1.00 0.00 43 VAL A CA 20
ATOM 25762 C C . VAL A 1 43 ? 4.717 12.658 1.817 1.00 0.00 43 VAL A C 20
ATOM 25763 O O . VAL A 1 43 ? 4.439 12.995 2.951 1.00 0.00 43 VAL A O 20
ATOM 25776 N N . ASP A 1 44 ? 4.922 11.402 1.518 1.00 0.00 44 ASP A N 20
ATOM 25777 C CA . ASP A 1 44 ? 4.827 10.371 2.591 1.00 0.00 44 ASP A CA 20
ATOM 25778 C C . ASP A 1 44 ? 6.187 9.718 2.841 1.00 0.00 44 ASP A C 20
ATOM 25779 O O . ASP A 1 44 ? 6.299 8.503 2.897 1.00 0.00 44 ASP A O 20
ATOM 25788 N N . ARG A 1 45 ? 7.227 10.500 3.003 1.00 0.00 45 ARG A N 20
ATOM 25789 C CA . ARG A 1 45 ? 8.562 9.867 3.225 1.00 0.00 45 ARG A CA 20
ATOM 25790 C C . ARG A 1 45 ? 8.519 9.006 4.491 1.00 0.00 45 ARG A C 20
ATOM 25791 O O . ARG A 1 45 ? 9.389 8.200 4.736 1.00 0.00 45 ARG A O 20
ATOM 25812 N N . GLU A 1 46 ? 7.455 9.099 5.233 1.00 0.00 46 GLU A N 20
ATOM 25813 C CA . GLU A 1 46 ? 7.252 8.224 6.422 1.00 0.00 46 GLU A CA 20
ATOM 25814 C C . GLU A 1 46 ? 7.281 6.766 5.994 1.00 0.00 46 GLU A C 20
ATOM 25815 O O . GLU A 1 46 ? 7.339 5.864 6.805 1.00 0.00 46 GLU A O 20
ATOM 25827 N N . LYS A 1 47 ? 7.123 6.530 4.727 1.00 0.00 47 LYS A N 20
ATOM 25828 C CA . LYS A 1 47 ? 7.097 5.126 4.244 1.00 0.00 47 LYS A CA 20
ATOM 25829 C C . LYS A 1 47 ? 8.280 4.365 4.819 1.00 0.00 47 LYS A C 20
ATOM 25830 O O . LYS A 1 47 ? 8.145 3.387 5.508 1.00 0.00 47 LYS A O 20
ATOM 25849 N N . ALA A 1 48 ? 9.441 4.805 4.496 1.00 0.00 48 ALA A N 20
ATOM 25850 C CA . ALA A 1 48 ? 10.671 4.205 5.020 1.00 0.00 48 ALA A CA 20
ATOM 25851 C C . ALA A 1 48 ? 10.751 4.326 6.525 1.00 0.00 48 ALA A C 20
ATOM 25852 O O . ALA A 1 48 ? 11.772 4.038 7.119 1.00 0.00 48 ALA A O 20
ATOM 25859 N N . ILE A 1 49 ? 9.772 4.915 7.149 1.00 0.00 49 ILE A N 20
ATOM 25860 C CA . ILE A 1 49 ? 9.904 5.101 8.606 1.00 0.00 49 ILE A CA 20
ATOM 25861 C C . ILE A 1 49 ? 10.645 3.864 9.073 1.00 0.00 49 ILE A C 20
ATOM 25862 O O . ILE A 1 49 ? 11.536 3.904 9.894 1.00 0.00 49 ILE A O 20
ATOM 25878 N N . GLU A 1 50 ? 10.293 2.759 8.476 1.00 0.00 50 GLU A N 20
ATOM 25879 C CA . GLU A 1 50 ? 10.965 1.476 8.781 1.00 0.00 50 GLU A CA 20
ATOM 25880 C C . GLU A 1 50 ? 12.477 1.630 8.582 1.00 0.00 50 GLU A C 20
ATOM 25881 O O . GLU A 1 50 ? 13.260 1.275 9.439 1.00 0.00 50 GLU A O 20
ATOM 25893 N N . TYR A 1 51 ? 12.900 2.170 7.463 1.00 0.00 51 TYR A N 20
ATOM 25894 C CA . TYR A 1 51 ? 14.373 2.354 7.241 1.00 0.00 51 TYR A CA 20
ATOM 25895 C C . TYR A 1 51 ? 14.683 3.812 6.919 1.00 0.00 51 TYR A C 20
ATOM 25896 O O . TYR A 1 51 ? 15.759 4.312 7.182 1.00 0.00 51 TYR A O 20
ATOM 25914 N N . GLY A 1 52 ? 13.737 4.480 6.340 1.00 0.00 52 GLY A N 20
ATOM 25915 C CA . GLY A 1 52 ? 13.919 5.908 5.970 1.00 0.00 52 GLY A CA 20
ATOM 25916 C C . GLY A 1 52 ? 15.318 6.161 5.390 1.00 0.00 52 GLY A C 20
ATOM 25917 O O . GLY A 1 52 ? 15.730 7.287 5.225 1.00 0.00 52 GLY A O 20
ATOM 25921 N N . LEU A 1 53 ? 16.048 5.132 5.091 1.00 0.00 53 LEU A N 20
ATOM 25922 C CA . LEU A 1 53 ? 17.388 5.302 4.472 1.00 0.00 53 LEU A CA 20
ATOM 25923 C C . LEU A 1 53 ? 17.206 5.439 2.962 1.00 0.00 53 LEU A C 20
ATOM 25924 O O . LEU A 1 53 ? 17.595 6.400 2.332 1.00 0.00 53 LEU A O 20
ATOM 25940 N N . MET A 1 54 ? 16.665 4.401 2.389 1.00 0.00 54 MET A N 20
ATOM 25941 C CA . MET A 1 54 ? 16.384 4.361 0.938 1.00 0.00 54 MET A CA 20
ATOM 25942 C C . MET A 1 54 ? 14.874 4.406 0.749 1.00 0.00 54 MET A C 20
ATOM 25943 O O . MET A 1 54 ? 14.283 3.448 0.270 1.00 0.00 54 MET A O 20
ATOM 25957 N N . ALA A 1 55 ? 14.234 5.457 1.153 1.00 0.00 55 ALA A N 20
ATOM 25958 C CA . ALA A 1 55 ? 12.747 5.467 1.078 1.00 0.00 55 ALA A CA 20
ATOM 25959 C C . ALA A 1 55 ? 12.260 6.200 -0.165 1.00 0.00 55 ALA A C 20
ATOM 25960 O O . ALA A 1 55 ? 12.304 7.404 -0.282 1.00 0.00 55 ALA A O 20
ATOM 25967 N N . VAL A 1 56 ? 11.760 5.434 -1.109 1.00 0.00 56 VAL A N 20
ATOM 25968 C CA . VAL A 1 56 ? 11.240 6.033 -2.366 1.00 0.00 56 VAL A CA 20
ATOM 25969 C C . VAL A 1 56 ? 10.055 5.213 -2.903 1.00 0.00 56 VAL A C 20
ATOM 25970 O O . VAL A 1 56 ? 8.928 5.673 -2.830 1.00 0.00 56 VAL A O 20
ATOM 25983 N N . PRO A 1 57 ? 10.302 3.990 -3.331 1.00 0.00 57 PRO A N 20
ATOM 25984 C CA . PRO A 1 57 ? 9.188 3.167 -3.838 1.00 0.00 57 PRO A CA 20
ATOM 25985 C C . PRO A 1 57 ? 8.833 2.079 -2.808 1.00 0.00 57 PRO A C 20
ATOM 25986 O O . PRO A 1 57 ? 9.367 0.998 -2.792 1.00 0.00 57 PRO A O 20
ATOM 25997 N N . ALA A 1 58 ? 7.867 2.373 -1.970 1.00 0.00 58 ALA A N 20
ATOM 25998 C CA . ALA A 1 58 ? 7.449 1.379 -0.941 1.00 0.00 58 ALA A CA 20
ATOM 25999 C C . ALA A 1 58 ? 5.982 1.576 -0.566 1.00 0.00 58 ALA A C 20
ATOM 26000 O O . ALA A 1 58 ? 5.309 2.451 -1.071 1.00 0.00 58 ALA A O 20
ATOM 26007 N N . ILE A 1 59 ? 5.482 0.751 0.308 1.00 0.00 59 ILE A N 20
ATOM 26008 C CA . ILE A 1 59 ? 4.059 0.876 0.709 1.00 0.00 59 ILE A CA 20
ATOM 26009 C C . ILE A 1 59 ? 3.863 0.406 2.144 1.00 0.00 59 ILE A C 20
ATOM 26010 O O . ILE A 1 59 ? 4.501 -0.536 2.588 1.00 0.00 59 ILE A O 20
ATOM 26026 N N . ALA A 1 60 ? 2.944 0.994 2.862 1.00 0.00 60 ALA A N 20
ATOM 26027 C CA . ALA A 1 60 ? 2.745 0.507 4.244 1.00 0.00 60 ALA A CA 20
ATOM 26028 C C . ALA A 1 60 ? 1.875 -0.712 4.144 1.00 0.00 60 ALA A C 20
ATOM 26029 O O . ALA A 1 60 ? 0.905 -0.758 3.386 1.00 0.00 60 ALA A O 20
ATOM 26036 N N . ILE A 1 61 ? 2.193 -1.727 4.898 1.00 0.00 61 ILE A N 20
ATOM 26037 C CA . ILE A 1 61 ? 1.396 -2.939 4.716 1.00 0.00 61 ILE A CA 20
ATOM 26038 C C . ILE A 1 61 ? 0.206 -2.811 5.635 1.00 0.00 61 ILE A C 20
ATOM 26039 O O . ILE A 1 61 ? 0.077 -3.399 6.681 1.00 0.00 61 ILE A O 20
ATOM 26055 N N . ASN A 1 62 ? -0.768 -2.059 5.137 1.00 0.00 62 ASN A N 20
ATOM 26056 C CA . ASN A 1 62 ? -2.033 -1.867 5.882 1.00 0.00 62 ASN A CA 20
ATOM 26057 C C . ASN A 1 62 ? -2.446 -3.204 6.454 1.00 0.00 62 ASN A C 20
ATOM 26058 O O . ASN A 1 62 ? -3.196 -3.944 5.860 1.00 0.00 62 ASN A O 20
ATOM 26069 N N . GLY A 1 63 ? -1.913 -3.522 7.592 1.00 0.00 63 GLY A N 20
ATOM 26070 C CA . GLY A 1 63 ? -2.195 -4.826 8.241 1.00 0.00 63 GLY A CA 20
ATOM 26071 C C . GLY A 1 63 ? -1.079 -5.050 9.256 1.00 0.00 63 GLY A C 20
ATOM 26072 O O . GLY A 1 63 ? -1.313 -5.391 10.399 1.00 0.00 63 GLY A O 20
ATOM 26076 N N . VAL A 1 64 ? 0.144 -4.838 8.834 1.00 0.00 64 VAL A N 20
ATOM 26077 C CA . VAL A 1 64 ? 1.297 -5.012 9.754 1.00 0.00 64 VAL A CA 20
ATOM 26078 C C . VAL A 1 64 ? 2.156 -3.729 9.822 1.00 0.00 64 VAL A C 20
ATOM 26079 O O . VAL A 1 64 ? 2.297 -3.147 10.880 1.00 0.00 64 VAL A O 20
ATOM 26092 N N . VAL A 1 65 ? 2.733 -3.265 8.728 1.00 0.00 65 VAL A N 20
ATOM 26093 C CA . VAL A 1 65 ? 3.567 -2.017 8.825 1.00 0.00 65 VAL A CA 20
ATOM 26094 C C . VAL A 1 65 ? 3.852 -1.372 7.457 1.00 0.00 65 VAL A C 20
ATOM 26095 O O . VAL A 1 65 ? 3.001 -0.736 6.867 1.00 0.00 65 VAL A O 20
ATOM 26108 N N . ARG A 1 66 ? 5.075 -1.487 6.993 1.00 0.00 66 ARG A N 20
ATOM 26109 C CA . ARG A 1 66 ? 5.485 -0.843 5.704 1.00 0.00 66 ARG A CA 20
ATOM 26110 C C . ARG A 1 66 ? 6.695 -1.581 5.111 1.00 0.00 66 ARG A C 20
ATOM 26111 O O . ARG A 1 66 ? 7.452 -2.211 5.822 1.00 0.00 66 ARG A O 20
ATOM 26132 N N . PHE A 1 67 ? 6.870 -1.535 3.812 1.00 0.00 67 PHE A N 20
ATOM 26133 C CA . PHE A 1 67 ? 8.022 -2.264 3.198 1.00 0.00 67 PHE A CA 20
ATOM 26134 C C . PHE A 1 67 ? 8.581 -1.520 1.981 1.00 0.00 67 PHE A C 20
ATOM 26135 O O . PHE A 1 67 ? 8.172 -0.426 1.658 1.00 0.00 67 PHE A O 20
ATOM 26152 N N . VAL A 1 68 ? 9.536 -2.124 1.322 1.00 0.00 68 VAL A N 20
ATOM 26153 C CA . VAL A 1 68 ? 10.129 -1.524 0.095 1.00 0.00 68 VAL A CA 20
ATOM 26154 C C . VAL A 1 68 ? 9.423 -2.110 -1.124 1.00 0.00 68 VAL A C 20
ATOM 26155 O O . VAL A 1 68 ? 9.399 -3.316 -1.292 1.00 0.00 68 VAL A O 20
ATOM 26168 N N . GLY A 1 69 ? 8.849 -1.311 -1.970 1.00 0.00 69 GLY A N 20
ATOM 26169 C CA . GLY A 1 69 ? 8.159 -1.896 -3.153 1.00 0.00 69 GLY A CA 20
ATOM 26170 C C . GLY A 1 69 ? 7.956 -0.847 -4.246 1.00 0.00 69 GLY A C 20
ATOM 26171 O O . GLY A 1 69 ? 7.087 -0.008 -4.152 1.00 0.00 69 GLY A O 20
ATOM 26175 N N . ALA A 1 70 ? 8.719 -0.903 -5.301 1.00 0.00 70 ALA A N 20
ATOM 26176 C CA . ALA A 1 70 ? 8.517 0.079 -6.397 1.00 0.00 70 ALA A CA 20
ATOM 26177 C C . ALA A 1 70 ? 7.503 -0.504 -7.379 1.00 0.00 70 ALA A C 20
ATOM 26178 O O . ALA A 1 70 ? 6.323 -0.220 -7.277 1.00 0.00 70 ALA A O 20
ATOM 26185 N N . PRO A 1 71 ? 7.965 -1.349 -8.269 1.00 0.00 71 PRO A N 20
ATOM 26186 C CA . PRO A 1 71 ? 7.023 -1.976 -9.216 1.00 0.00 71 PRO A CA 20
ATOM 26187 C C . PRO A 1 71 ? 6.366 -3.183 -8.538 1.00 0.00 71 PRO A C 20
ATOM 26188 O O . PRO A 1 71 ? 5.740 -4.004 -9.178 1.00 0.00 71 PRO A O 20
ATOM 26199 N N . SER A 1 72 ? 6.477 -3.275 -7.237 1.00 0.00 72 SER A N 20
ATOM 26200 C CA . SER A 1 72 ? 5.858 -4.426 -6.516 1.00 0.00 72 SER A CA 20
ATOM 26201 C C . SER A 1 72 ? 4.518 -4.038 -5.882 1.00 0.00 72 SER A C 20
ATOM 26202 O O . SER A 1 72 ? 4.363 -4.069 -4.679 1.00 0.00 72 SER A O 20
ATOM 26210 N N . ARG A 1 73 ? 3.542 -3.699 -6.677 1.00 0.00 73 ARG A N 20
ATOM 26211 C CA . ARG A 1 73 ? 2.213 -3.341 -6.107 1.00 0.00 73 ARG A CA 20
ATOM 26212 C C . ARG A 1 73 ? 1.523 -4.605 -5.599 1.00 0.00 73 ARG A C 20
ATOM 26213 O O . ARG A 1 73 ? 0.777 -4.578 -4.642 1.00 0.00 73 ARG A O 20
ATOM 26234 N N . GLU A 1 74 ? 1.766 -5.718 -6.238 1.00 0.00 74 GLU A N 20
ATOM 26235 C CA . GLU A 1 74 ? 1.129 -6.984 -5.787 1.00 0.00 74 GLU A CA 20
ATOM 26236 C C . GLU A 1 74 ? 1.373 -7.163 -4.292 1.00 0.00 74 GLU A C 20
ATOM 26237 O O . GLU A 1 74 ? 0.499 -7.567 -3.550 1.00 0.00 74 GLU A O 20
ATOM 26249 N N . GLU A 1 75 ? 2.559 -6.858 -3.844 1.00 0.00 75 GLU A N 20
ATOM 26250 C CA . GLU A 1 75 ? 2.861 -7.000 -2.397 1.00 0.00 75 GLU A CA 20
ATOM 26251 C C . GLU A 1 75 ? 1.722 -6.393 -1.583 1.00 0.00 75 GLU A C 20
ATOM 26252 O O . GLU A 1 75 ? 1.427 -6.823 -0.486 1.00 0.00 75 GLU A O 20
ATOM 26264 N N . LEU A 1 76 ? 1.062 -5.409 -2.130 1.00 0.00 76 LEU A N 20
ATOM 26265 C CA . LEU A 1 76 ? -0.079 -4.787 -1.408 1.00 0.00 76 LEU A CA 20
ATOM 26266 C C . LEU A 1 76 ? -1.258 -5.754 -1.418 1.00 0.00 76 LEU A C 20
ATOM 26267 O O . LEU A 1 76 ? -1.949 -5.924 -0.433 1.00 0.00 76 LEU A O 20
ATOM 26283 N N . PHE A 1 77 ? -1.481 -6.404 -2.526 1.00 0.00 77 PHE A N 20
ATOM 26284 C CA . PHE A 1 77 ? -2.606 -7.374 -2.602 1.00 0.00 77 PHE A CA 20
ATOM 26285 C C . PHE A 1 77 ? -2.430 -8.448 -1.524 1.00 0.00 77 PHE A C 20
ATOM 26286 O O . PHE A 1 77 ? -3.380 -8.910 -0.926 1.00 0.00 77 PHE A O 20
ATOM 26303 N N . GLU A 1 78 ? -1.215 -8.845 -1.281 1.00 0.00 78 GLU A N 20
ATOM 26304 C CA . GLU A 1 78 ? -0.940 -9.870 -0.238 1.00 0.00 78 GLU A CA 20
ATOM 26305 C C . GLU A 1 78 ? -0.980 -9.235 1.154 1.00 0.00 78 GLU A C 20
ATOM 26306 O O . GLU A 1 78 ? -1.212 -9.900 2.145 1.00 0.00 78 GLU A O 20
ATOM 26318 N N . ALA A 1 79 ? -0.699 -7.962 1.243 1.00 0.00 79 ALA A N 20
ATOM 26319 C CA . ALA A 1 79 ? -0.695 -7.294 2.576 1.00 0.00 79 ALA A CA 20
ATOM 26320 C C . ALA A 1 79 ? -2.125 -7.092 3.064 1.00 0.00 79 ALA A C 20
ATOM 26321 O O . ALA A 1 79 ? -2.418 -7.253 4.229 1.00 0.00 79 ALA A O 20
ATOM 26328 N N . ILE A 1 80 ? -3.029 -6.767 2.184 1.00 0.00 80 ILE A N 20
ATOM 26329 C CA . ILE A 1 80 ? -4.441 -6.588 2.618 1.00 0.00 80 ILE A CA 20
ATOM 26330 C C . ILE A 1 80 ? -4.970 -7.925 3.136 1.00 0.00 80 ILE A C 20
ATOM 26331 O O . ILE A 1 80 ? -5.718 -7.984 4.089 1.00 0.00 80 ILE A O 20
ATOM 26347 N N . ASN A 1 81 ? -4.576 -9.006 2.506 1.00 0.00 81 ASN A N 20
ATOM 26348 C CA . ASN A 1 81 ? -5.031 -10.347 2.960 1.00 0.00 81 ASN A CA 20
ATOM 26349 C C . ASN A 1 81 ? -4.301 -10.689 4.246 1.00 0.00 81 ASN A C 20
ATOM 26350 O O . ASN A 1 81 ? -4.868 -11.301 5.157 1.00 0.00 81 ASN A O 20
ATOM 26361 N N . ASP A 1 82 ? -3.067 -10.240 4.396 1.00 0.00 82 ASP A N 20
ATOM 26362 C CA . ASP A 1 82 ? -2.407 -10.621 5.668 1.00 0.00 82 ASP A CA 20
ATOM 26363 C C . ASP A 1 82 ? -2.670 -9.525 6.684 1.00 0.00 82 ASP A C 20
ATOM 26364 O O . ASP A 1 82 ? -2.657 -9.757 7.881 1.00 0.00 82 ASP A O 20
ATOM 26373 N N . GLU A 1 83 ? -3.271 -8.459 6.224 1.00 0.00 83 GLU A N 20
ATOM 26374 C CA . GLU A 1 83 ? -3.789 -7.402 7.141 1.00 0.00 83 GLU A CA 20
ATOM 26375 C C . GLU A 1 83 ? -5.134 -7.849 7.726 1.00 0.00 83 GLU A C 20
ATOM 26376 O O . GLU A 1 83 ? -5.312 -7.893 8.930 1.00 0.00 83 GLU A O 20
ATOM 26388 N N . MET A 1 84 ? -6.065 -8.179 6.881 1.00 0.00 84 MET A N 20
ATOM 26389 C CA . MET A 1 84 ? -7.397 -8.629 7.376 1.00 0.00 84 MET A CA 20
ATOM 26390 C C . MET A 1 84 ? -7.274 -9.987 8.077 1.00 0.00 84 MET A C 20
ATOM 26391 O O . MET A 1 84 ? -8.088 -10.342 8.907 1.00 0.00 84 MET A O 20
ATOM 26405 N N . GLU A 1 85 ? -6.256 -10.740 7.761 1.00 0.00 85 GLU A N 20
ATOM 26406 C CA . GLU A 1 85 ? -6.078 -12.066 8.419 1.00 0.00 85 GLU A CA 20
ATOM 26407 C C . GLU A 1 85 ? -6.216 -11.927 9.938 1.00 0.00 85 GLU A C 20
ATOM 26408 O O . GLU A 1 85 ? -5.360 -11.295 10.535 1.00 0.00 85 GLU A O 20
#

Radius of gyration: 11.73 Å; Cα contacts (8 Å, |Δi|>4): 217; chains: 1; bounding box: 36×25×21 Å

InterPro domains:
  IPR004502 Thioredoxins/glutaredoxin [TIGR00411] (3-84)
  IPR011767 Glutaredoxin active site [PS00195] (7-23)
  IPR012336 Thioredoxin-like fold [PF13192] (3-79)
  IPR013766 Thioredoxin domain [PS51352] (1-85)
  IPR036249 Thioredoxin-like superfamily [SSF52833] (4-81)

Solvent-accessible surface area: 4822 Å² total; per-residue (Å²): 112,17,0,21,0,26,0,0,15,18,71,126,71,104,60,5,51,104,0,11,106,63,0,33,128,48,12,102,146,107,6,97,127,51,78,29,76,104,41,12,35,152,91,4,126,108,1,0,89,127,54,21,151,156,7,77,31,0,1,4,36,19,40,88,76,22,28,81,4,40,128,47,75,110,70,0,67,90,5,0,42,70,32,69,167